Protein AF-0000000068961101 (afdb_homodimer)

InterPro domains:
  IPR002044 Carbohydrate binding module family 20 [PF00686] (546-644)
  IPR002044 Carbohydrate binding module family 20 [PS51166] (540-673)
  IPR002044 Carbohydrate binding module family 20 [SM01065] (545-652)
  IPR002110 Ankyrin repeat [PF12796] (194-285)
  IPR002110 Ankyrin repeat [PF12796] (292-381)
  IPR002110 Ankyrin repeat [PF12796] (391-481)
  IPR002110 Ankyrin repeat [PS50088] (254-286)
  IPR002110 Ankyrin repeat [PS50088] (320-352)
  IPR002110 Ankyrin repeat [PS50088] (353-385)
  IPR002110 Ankyrin repeat [PS50088] (386-407)
  IPR002110 Ankyrin repeat [PS50088] (429-461)
  IPR002110 Ankyrin repeat [SM00248] (188-217)
  IPR002110 Ankyrin repeat [SM00248] (221-250)
  IPR002110 Ankyrin repeat [SM00248] (254-283)
  IPR002110 Ankyrin repeat [SM00248] (287-316)
  IPR002110 Ankyrin repeat [SM00248] (320-349)
  IPR002110 Ankyrin repeat [SM00248] (353-382)
  IPR002110 Ankyrin repeat [SM00248] (386-416)
  IPR002110 Ankyrin repeat [SM00248] (429-458)
  IPR004331 SPX domain [PF03105] (89-116)

Foldseek 3Di:
DVVLLVVQLVVCVVPPPHLARDQVSLVVVLVVLVVVLVVLLVVLVVLLVVLVVLVVVLVVLVVCLVVDDPVLNLLSLLQSQVSLVVSLVSLVVSVLSLLVVLVVSLVVQVVSCVSGPPNNSNVVCVVVVVPRDCCVSSVVSNVVSVVVLVVSLPDPPDPDPLLVVLLVVCVVQPVSPGDSSSCPVVPPLQNSLLSCLLVLPLVSNVVSVVVDPDQQDADPQFDGSLLSNLLQQNLVSNLVSVVSPHDQLDAGPQSHGSLLNNLLSLHLSSNLSSVVSPYDQLGQGNQGDGSLLSCLLVLRQSNNVSSVVSVRFQLRQTNQQDGSLLNNLLNLSLNVNLVVVQQVRDLQFQTPQQHGSLLNNLLNQNQNSNVSSVVSPHDQCGQTQQLAGSLLNNLLVLNLSNNVVSVVSFDDDDPDPDDPGQQAFATLQLAGSLLNNLLNLNQSSNVVSVVVPHDQCRQGLQNDGSLNNNVVNPNPVSSVVGDDDDPCSVPRPDPVRSVVNNVRSVPRDYDPDDRDSDDRPRRHDDDDPPPPPDPDDDDDDLPAFDKAKEKAWEQAPPQKFKWKAWCDQQQQNLQLLSTHTWDFDDPPDPPPAQPVRPSPVVRPGTMTMDIGTHHQQDKIFIWMFIDHPSATFKTAQDQGTDIDHHDPPDDRYHYQHYHQAGPPPDRPDRGMDTAFARFKKKKKKQQDDQQDDPPDGQKWFPDPFDWFKKWKWKDFPNGIDIDIATPPHPDSGDIDMDIFDDDPNHTTKIKIKIWTAGSNRHTPFMWMDTPVVCVVQQWDKDKTFTDDPPDPDGRIIGIIIMHMFGAFDDPLQSVFSHDDDDLAAFAEAELALFAQWADAPVDNDTDGDPDHGNWLVSNQVNVVLPHQEYEFEWDAELVLFIKTDDDQFDDDVPPPPDDTHGRNDHDPVRLVVVLVVVLPPPPPDPPPDDPDPDDDDPPDDPVVVPNPRSIDMGTPLVNLVRHDQSRAYAYEYEDDDPVRCVVVVHDGDDLNSNLNSVVNSCSVRNVPHAYEYEYCDLVNQLSNVNRHPRHAYEYEAAQCVDDDSRPCRRHPVSVLVSCVVSVGQAYEYALVVCLVPVVVVLVRVVSRHQYEYEDSCLQDQVSVVSCVVSPHRYYHYRNSNSNSVVVVVVVPPD/DVVLLVVQLVVCVVPPPHLARPQVSLVVVLVVLLVVLVVLLVVLVVLLVVLVVLVVVLVVLVVCLVVDDPVLNLLSLLLSQVSLVVSLVSLVVSVLSLLVVLVVSLVVQVVSCVSGPDNNSNVVCVVVSVVRDCCVSSVVSNVVSVVVLVVSLPDPDDPDPLLVVLLVVCVVQPVSPGDSSSCVVSPPLQNSLLSCLLVLPQVSNVVSVVVDPDQQDADPQFDGSLLSNLLQQNLVSNLVSLVSPHDQLDAGVQNHGSLLNNLLSLHLSSNLSSVVSPYDQLGQGNQGDGSLLSCLLVLRQSNNVSSVVSPRAQLRQTNQQDGSLLNNLLNLSLNVNLVVVQQQRDLQFQTPFQDGSLLNNLLNQNQNSNVSSVVSPHDQCGATQQLAGSLLNNLLVLNLSNNVVSVVSFDDDDPDPDDPGQQAFATLQLAGSLLNNLLNLNQSSNVVSVVVPHDQCRQTLQNDGSLNNNVVNPNPVSSVVGDDDDPCSVPRPDPVRSVVNNVRSVPRDYDPDDRDSDDRRRHHDDDDPPPPPDPDDDDDDLPQFDKAKEKAWEQAAPQKFKWKAWCDQQQQNLQLLSTHTWDFDDPPDPPPQQPVRPSPVNGPGTMTMDIGGHGQQDKIFIWMFIDHPSATFKTAQDLGTDIDHHDPPDDRYHYQHYHQAGPPPDRDDRGMDTAFARFKKKKKKQQDDQQDDVPDGQKWFPDPFDWFKKWKWKDFPNGIDIDIATPPHPDSGDIDMDIFDDDPNHTTKIKIKIWTAGSSRHTPFMWMDTPVVCVVQQWDKDKTFTDDPPDPDGRIIGIIIMHMFGAFDDPLQSVFSHDDDDLFAFAEAELALFAQWADAPVDRDTDGDPDHGNWLVSNQVNVVLPHQEYEFEWDAELVLFIKTDDDQFDDDVPDPPDDTHGRNDHDPVRLVVVLVVVLPPPPPDPPPDDDDVDDDPPPDDPVPVVNPRSIPMGTPLVNLVRHDQSRAYAYEYEDDDPVRCVVVVHDHDDLNSNLNSVVNSCSVRNVPHAYEYEYCDLVNQLSNVNRHPRHAYEYEAAQCVDDDSRPCRRHPVSVLVSCVVSVGQAYEYALVVCLVPVVVVVVRVVSRHQYEYEDSCLLDQVSVVSCVVSPHRYYHYRNSNSNSVVVVVVVPPD

Solvent-accessible surface area (backbone atoms only — not comparable to full-atom values): 119662 Å² total; per-residue (Å²): 108,68,64,54,46,50,53,52,37,51,50,34,67,66,43,85,85,49,88,37,49,50,72,66,55,39,50,50,49,52,49,49,50,50,46,52,49,46,49,52,43,45,55,49,52,49,53,48,49,54,48,49,50,49,47,50,44,52,54,54,51,58,71,50,44,88,78,44,56,70,70,29,30,54,16,44,49,48,29,49,40,45,54,38,47,52,49,46,50,52,47,50,49,48,51,46,52,51,51,52,48,54,50,46,52,53,48,52,24,45,50,37,37,68,65,33,32,83,54,55,43,45,64,52,41,65,71,55,55,68,62,58,72,64,54,59,55,55,50,48,51,46,48,48,40,52,50,55,47,49,67,64,30,70,51,83,62,80,84,46,70,58,48,52,51,48,39,48,49,49,35,63,59,37,72,51,76,60,59,56,30,38,48,58,58,65,35,49,68,65,56,50,45,50,50,25,47,76,65,69,34,59,67,44,42,64,65,44,53,82,73,49,90,59,69,70,51,58,48,70,66,31,38,30,56,57,30,52,21,16,42,72,41,38,38,67,52,38,50,50,42,50,71,76,60,40,69,60,66,60,51,26,54,63,44,33,26,29,54,37,31,5,31,69,38,66,17,40,62,32,40,51,54,39,53,74,72,64,42,71,60,70,49,52,24,40,49,30,44,28,29,55,36,41,14,15,55,67,40,35,50,63,43,37,48,57,38,52,76,69,64,39,70,58,55,51,48,29,77,65,32,39,27,28,55,30,38,3,20,47,61,46,12,49,69,26,34,52,50,36,51,27,53,12,42,73,68,74,50,41,21,71,60,33,40,29,21,60,34,34,6,32,55,62,59,22,54,70,34,41,51,53,39,50,73,72,62,48,70,66,88,41,30,12,59,59,17,45,28,30,60,33,32,12,21,46,70,43,38,53,71,49,39,51,53,54,58,70,67,51,81,83,81,76,59,94,89,62,79,77,57,66,65,66,43,27,11,57,65,16,46,25,27,52,32,35,4,24,48,65,57,23,59,70,39,38,53,56,41,52,72,76,63,36,64,72,76,48,40,14,46,83,44,46,27,26,43,52,34,8,33,42,50,18,28,56,77,59,30,65,76,42,79,79,75,53,78,68,67,75,35,75,70,51,68,66,53,29,49,50,19,36,53,50,12,71,63,28,60,50,46,78,80,71,67,63,79,54,77,84,49,75,33,69,82,69,86,82,86,71,92,74,84,76,84,80,83,83,83,82,81,86,73,81,44,43,70,33,28,43,32,37,30,39,67,44,52,90,79,41,45,46,24,42,24,12,66,40,75,94,29,14,46,49,32,76,86,49,31,41,74,35,44,78,46,83,74,72,76,85,63,89,62,52,73,72,67,61,65,55,66,86,20,58,74,36,34,32,35,40,75,45,70,41,39,53,91,41,76,41,39,36,42,49,31,36,27,40,91,87,35,58,49,35,31,40,42,43,84,65,73,46,73,49,70,46,60,98,87,64,80,50,65,46,75,49,51,40,67,32,42,66,75,90,49,86,73,76,70,74,23,64,39,72,42,42,30,74,72,32,30,38,38,37,38,26,60,23,63,84,67,51,72,89,79,64,66,30,65,44,57,74,61,88,66,60,66,37,34,36,36,43,25,45,33,42,90,93,40,60,51,61,46,84,43,61,40,80,58,90,58,66,82,50,67,49,77,45,82,43,61,51,55,97,87,36,74,64,74,33,34,42,32,38,38,33,17,21,41,46,57,41,73,58,25,39,27,54,46,37,39,74,49,50,63,69,68,28,54,52,73,52,51,37,34,15,29,29,80,50,42,91,55,67,46,28,36,41,31,29,28,41,39,54,46,67,43,50,85,58,84,66,56,60,71,30,72,48,60,74,87,78,85,68,64,42,49,28,15,31,25,10,43,5,51,33,71,40,64,42,86,90,49,93,54,73,50,67,50,92,48,56,43,40,17,59,64,14,36,47,48,21,43,71,52,63,27,48,23,33,26,38,35,38,36,47,26,54,76,55,45,47,28,34,49,81,66,70,44,47,72,58,81,91,42,82,58,57,65,65,42,48,43,42,52,32,39,63,72,41,48,54,38,42,42,55,59,71,62,57,83,72,71,82,69,76,85,70,77,77,82,65,65,63,78,87,83,72,71,77,76,73,67,65,70,67,75,67,64,80,29,75,62,29,39,51,70,48,48,57,70,71,39,66,62,86,43,22,38,34,46,28,51,61,72,80,51,73,68,54,28,62,73,55,23,44,44,73,74,53,69,67,55,49,48,47,38,46,48,51,52,44,61,72,53,43,81,88,39,52,53,36,37,32,20,65,43,67,66,57,40,47,50,51,45,34,32,37,79,50,50,53,33,25,43,34,27,36,33,34,75,46,91,47,75,52,60,50,23,23,10,51,54,38,35,50,54,48,30,61,73,63,67,40,50,22,38,34,30,40,38,64,48,37,72,76,38,47,61,53,44,47,55,47,47,71,70,66,38,44,38,29,30,37,50,63,62,53,63,38,67,70,50,45,51,53,36,52,72,52,58,49,24,27,46,32,23,44,49,44,62,60,49,45,50,49,50,52,49,58,68,65,57,128,108,68,64,56,47,50,53,50,36,53,50,34,67,66,42,84,84,49,88,37,49,50,71,66,57,39,51,50,50,51,50,49,49,50,46,53,48,48,50,52,43,46,54,51,52,49,55,48,48,52,46,48,50,48,48,50,49,52,54,55,51,58,70,51,43,88,77,44,56,68,71,33,31,52,16,42,50,50,28,50,42,44,52,38,46,52,48,45,49,51,47,49,49,48,50,46,52,51,51,51,48,53,50,45,52,52,47,52,24,45,50,39,37,69,64,34,33,83,52,56,42,44,64,53,40,64,69,55,55,67,61,56,71,64,54,59,53,56,50,47,50,45,48,46,42,52,52,55,47,48,65,65,28,70,49,84,62,79,85,46,71,60,48,52,52,50,40,50,48,47,34,64,58,37,74,50,76,61,59,55,33,38,47,58,55,67,35,48,68,66,56,52,45,49,50,26,47,75,66,70,33,59,68,44,42,63,67,43,53,82,72,49,89,59,69,71,50,57,48,72,66,31,39,30,56,58,30,52,22,15,42,71,41,39,40,68,53,38,50,51,42,49,71,77,61,40,70,62,66,60,50,26,56,63,42,33,26,28,56,38,32,5,32,68,39,68,17,41,61,31,40,52,54,40,55,75,72,64,43,70,62,71,49,52,24,38,49,29,43,29,30,55,36,41,14,14,56,67,40,35,51,62,42,38,47,56,39,51,76,70,64,39,70,60,51,50,49,29,75,64,31,39,28,29,55,31,38,3,20,46,60,47,12,47,69,26,34,52,51,37,48,29,56,7,41,69,66,73,50,41,20,67,59,32,39,28,23,58,34,34,5,33,54,62,60,22,55,69,36,41,52,53,39,51,73,73,62,47,69,65,88,42,30,12,60,59,16,45,29,30,60,33,32,12,22,46,68,44,38,54,70,50,39,52,52,54,58,69,66,50,80,82,82,76,58,92,90,60,78,77,57,67,67,68,43,28,10,58,66,16,45,23,27,52,33,35,4,24,48,65,57,24,57,70,38,37,54,54,40,52,71,76,62,38,64,72,76,46,40,15,44,84,44,45,27,26,44,52,34,7,34,42,51,19,28,56,75,56,31,67,76,44,80,78,74,54,77,67,68,73,36,74,69,51,68,65,52,30,49,49,20,37,54,50,12,70,64,27,61,50,45,79,80,72,70,63,80,55,78,87,42,75,31,70,84,70,87,83,86,72,90,74,86,77,85,80,82,84,84,82,80,85,73,80,44,43,70,34,29,41,32,37,31,39,65,44,52,90,78,41,45,45,24,42,24,13,64,42,76,94,29,16,45,47,31,78,86,50,31,42,74,35,43,78,45,84,74,74,75,84,63,88,62,51,72,70,68,62,64,56,67,85,19,59,75,36,32,31,34,41,75,45,69,42,40,53,93,40,78,42,38,37,43,48,30,35,29,39,90,86,35,58,49,35,31,40,40,43,84,65,72,44,76,49,69,47,62,96,85,65,80,49,64,47,73,51,52,39,67,32,42,67,75,89,50,85,72,76,69,74,23,63,40,72,42,42,30,74,73,32,30,37,38,36,38,27,61,22,61,83,69,51,72,90,80,64,64,30,66,44,55,76,61,89,67,60,66,37,34,36,36,43,26,45,35,42,90,93,40,60,52,61,45,84,41,62,39,79,57,89,58,65,82,51,67,47,76,45,81,42,63,49,56,94,86,35,71,64,74,34,35,40,32,38,39,33,16,22,44,47,56,40,73,59,24,38,28,54,45,36,39,73,48,50,63,69,69,28,56,52,73,52,51,37,38,15,28,29,80,49,42,90,52,66,47,28,36,40,31,30,28,41,40,54,44,65,43,49,83,58,84,64,55,61,72,30,73,45,60,72,85,77,86,68,66,42,48,29,16,30,25,8,44,6,51,35,69,39,65,40,88,90,48,92,57,73,47,68,51,88,48,57,42,46,20,59,64,14,37,48,49,20,43,73,52,62,28,48,24,33,25,38,35,38,37,45,26,54,76,56,46,47,29,37,48,82,67,70,42,48,72,59,82,91,43,82,58,56,66,65,43,51,42,41,53,33,38,65,71,42,49,52,39,42,41,54,60,69,63,59,80,73,74,83,74,78,85,72,83,83,80,64,90,67,85,68,80,83,74,78,77,72,72,59,66,70,75,61,67,79,33,93,52,31,38,52,70,49,48,56,71,70,38,66,64,86,42,22,38,33,46,27,51,60,71,81,53,71,68,53,29,63,72,57,24,43,46,73,74,53,68,68,56,49,49,48,38,46,49,50,51,44,63,73,54,44,81,88,40,52,53,34,37,33,21,66,44,68,65,57,40,47,49,51,45,35,32,38,79,49,50,54,35,25,42,35,26,35,32,36,76,45,93,48,76,52,61,50,24,24,11,50,54,39,35,51,55,49,30,60,74,64,66,41,50,20,39,32,31,41,39,64,49,36,72,76,39,48,63,53,43,46,54,47,48,71,72,67,38,44,39,29,30,37,48,60,62,53,62,37,68,72,51,45,51,53,39,52,72,52,60,48,24,27,46,32,23,43,49,44,62,60,48,44,51,50,50,51,49,58,70,65,57,128

Organism: Plasmodiophora brassicae (NCBI:txid37360)

Nearest PDB structures (foldseek):
  8csl-assembly1_A  TM=7.327E-01  e=2.275E-16  Homo sapiens
  5y4f-assembly2_B  TM=5.476E-01  e=5.677E-17  Homo sapiens
  4rlv-assembly1_A  TM=5.934E-01  e=1.747E-15  Mus musculus
  7qnl-assembly1_AAA  TM=6.588E-01  e=3.296E-11  synthetic construct
  7tcd-assembly1_A  TM=5.121E-01  e=2.339E-12  synthetic construct

Sequence (2268 aa):
MKSMIKTIREQIDAASSSSSATPKQVKMFIDRLKSEIKKVDWFYVHKLQQMETRRTVITNRFGELPGLPASALAAAEISLDQALRICEQELLDLKQFAEINQVGFVKIAKKFDKQCPGGNVSSVLSSIVTTVSDLSVVDNLLQWCNESRDQLDHSEMPQSPVMQGLLQSIAAQSDVQGPLRSIGSTVDIATMMFHAIQKNNIEAVKELVPHIKDLNVVNPDGETFLSVACQYGFDVITKELLTVGASVSLPSRLDRTPLHVACIGKSANCVTELINAGANLNAKDVELHCPLHYGAILNDVDTCKELLDANAKTGCRDMNGNTALALAAMHGSLDVLELLIAGKARIDSFNWFGQIPLHLACRFGHLDCVRALLHAGSRIATYDVTGRSPLHEAARKGYDEILKMIIAAIPNQWEEGQAEPVYLSADVEGLTPLHSAAYYGRETSVKMLLEIGANSHARDRFGWTPRDYSLYCGHLELASLFPEPNDEDLTPTSRKEVSKARKYAESAPVHTEVPVEDEHIVVGEPHRHSSTARLSGSDISPTAACKVTFRVRARVQPQRYVCICGNQSFAGSWDPFRSIRMDQVDPTLLVDVPADVTDSTENELSTWTVTLYVPYSSRLEYKYLIMAQDVLEVWEVLPVNRVFEASMHAVNIIDDGFFGYQHGVDAGEMWTSQGWLVSDHQLHIRLGHVTGEKSKPCVRIFGLETPDLINVGYVAMGRKTTRHVPLPMQDVMENITFQIRPQKGELPEFCVVFDVFCGKGFRLGSGAVMSSALLMEGEGRTTIPLFGSASTNPVGECSFEFLVIRPFIHDNMKSVLGRCFSKSTKLIGHRGAGATKYYSKQVQAPRRLKTQENTILSFVTAATLGAEYIEFDVQLTRDLVPIIYHDWSFHLPNAKGIPPIPVSAITLEQFLTLRQRAHGRPLKTRDDVDLHKHHQRLSASSQSIALEIKDKYPLLSDCFKDVPEHVGFNVELKYPPDITQAEIGIKYASRNDYVDAVLKTVFDHAGSRRIIFSSFDPDICTITCLKQPSYPVFFLTEAGASPCWDPRGQSIREAIRFAKRQNLVGIVSYADPLLKAPKIITTIKATGLVLATWSSANNDVRNLEVSRKFGVDAIVVDRIAYVSEQLRKAAATPMKSMIKTIREQIDAASSSSSATPKQVKMFIDRLKSEIKKVDWFYVHKLQQMETRRTVITNRFGELPGLPASALAAAEISLDQALRICEQELLDLKQFAEINQVGFVKIAKKFDKQCPGGNVSSVLSSIVTTVSDLSVVDNLLQWCNESRDQLDHSEMPQSPVMQGLLQSIAAQSDVQGPLRSIGSTVDIATMMFHAIQKNNIEAVKELVPHIKDLNVVNPDGETFLSVACQYGFDVITKELLTVGASVSLPSRLDRTPLHVACIGKSANCVTELINAGANLNAKDVELHCPLHYGAILNDVDTCKELLDANAKTGCRDMNGNTALALAAMHGSLDVLELLIAGKARIDSFNWFGQIPLHLACRFGHLDCVRALLHAGSRIATYDVTGRSPLHEAARKGYDEILKMIIAAIPNQWEEGQAEPVYLSADVEGLTPLHSAAYYGRETSVKMLLEIGANSHARDRFGWTPRDYSLYCGHLELASLFPEPNDEDLTPTSRKEVSKARKYAESAPVHTEVPVEDEHIVVGEPHRHSSTARLSGSDISPTAACKVTFRVRARVQPQRYVCICGNQSFAGSWDPFRSIRMDQVDPTLLVDVPADVTDSTENELSTWTVTLYVPYSSRLEYKYLIMAQDVLEVWEVLPVNRVFEASMHAVNIIDDGFFGYQHGVDAGEMWTSQGWLVSDHQLHIRLGHVTGEKSKPCVRIFGLETPDLINVGYVAMGRKTTRHVPLPMQDVMENITFQIRPQKGELPEFCVVFDVFCGKGFRLGSGAVMSSALLMEGEGRTTIPLFGSASTNPVGECSFEFLVIRPFIHDNMKSVLGRCFSKSTKLIGHRGAGATKYYSKQVQAPRRLKTQENTILSFVTAATLGAEYIEFDVQLTRDLVPIIYHDWSFHLPNAKGIPPIPVSAITLEQFLTLRQRAHGRPLKTRDDVDLHKHHQRLSASSQSIALEIKDKYPLLSDCFKDVPEHVGFNVELKYPPDITQAEIGIKYASRNDYVDAVLKTVFDHAGSRRIIFSSFDPDICTITCLKQPSYPVFFLTEAGASPCWDPRGQSIREAIRFAKRQNLVGIVSYADPLLKAPKIITTIKATGLVLATWSSANNDVRNLEVSRKFGVDAIVVDRIAYVSEQLRKAAATP

Radius of gyration: 42.98 Å; Cα contacts (8 Å, |Δi|>4): 4333; chains: 2; bounding box: 114×128×117 Å

Secondary structure (DSSP, 8-state):
-HHHHHHHHHHHHHSSS-SS--HHHHHHHHHHHHHHHHHHHHHHHHHHHHHHHHHHHHHHHHHHGGGS-HHHHHHHHHHHHHHHHHHHHHHHHHHHHHHHHHHHHHHHHHHHHHHSTT--HHHHHHHHGGGS--HHHHHHHHHHHHHHHHHH--------HHHHHHHHHHHHHS---S-HHHHHHHS-HHHHHHHHHHTT-HHHHHHHGGG-S-TT-B-TTS-BHHHHHHHTT-HHHHHHHHHTT--SS---GGG--HHHHHHHTT-HHHHHHHHHTT--TT---TT---HHHHHHHHT-HHHHHHHHHTT--TT---TTS--HHHHHHHHT-HHHHHHHHHTT--TT---TTS--HHHHHHHHT-HHHHHHHHHTT--SS---TTS--HHHHHHHHT-HHHHHHHHHHS-S---TT----GGG---TTS--HHHHHHHTT-HHHHHHHHHTT--TT---TTS--HHHHHHHTT-HHHHTTSPPPPGGGGS---HHHHHHHHHHHHTS-----------------------------------S-EEEEEEEEEE--TTEEEEEEESSGGGTTT-GGGPEEPEEE---------HHHHT--SS-EEEEEEEEEE-TT-EEEEEEEEEETTEEEEEE--SS-EEEE--TT--SEEEEEETT--TTS-TT---EEE---SS-EEEEEEES-SSS-TT--SEEESSS----EEEEEEEETTEEEEEEEESS-S-TTPPEEEEE--BTTBPPPEEEEEEEEETTTEEEEEEEEEHHHHHHHSEEEEEEEEE-SS-SSEEEEEEEEEEEEPPP--GGGGGGGG-----S-EEEEETTT--SEE--SSSSS-EEPSSPTTSHHHHHHHHHTT-SEEEEEEEE-TTS-EEE-SSSEE--TTSTTPPPEEGGG--HHHHHHHHHHHHS-----S----SS---S---S-THHHHH----SS-BHHHHHHHS-TTSEEEEEE----HHHHHHHTB-PPPHHHHHHHHHHHHHHH-TT--EEEEES-HHHHHHHHHH-SSS-EEEEE-TTSS--SSGGGS-HHHHHHHHHHTT-SEEEEESHHHHH-THHHHHHHHTT-EEEEESGGGGSHHHHHHHHHHT--EEEES-HHHHHHHHHHHHH--/-HHHHHHHHHHHHHSSS-SS--HHHHHHHHHHHHHHHHHHHHHHHHHHHHHHHHHHHHHHHHHHGGGS-HHHHHHHHHHHHHHHHHHHHHHHHHHHHHHHHHHHHHHHHHHHHHHSTT--HHHHHHHHGGGS--HHHHHHHHHHHHHHHHHH--------HHHHHHHHHHHHHS---S-HHHHHHHS-HHHHHHHHHHTT-HHHHHHHGGG-S-TT-B-TTS-BHHHHHHHTT-HHHHHHHHHTT--SS---GGG--HHHHHHHTT-HHHHHHHHHTT--TT---TT---HHHHHHHTT-HHHHHHHHHTT--TT---TTS--HHHHHHHHT-HHHHHHHHHTT--TT---TTS--HHHHHHHHT-HHHHHHHHHTT--SS---TTS--HHHHHHHHT-HHHHHHHHHHS-S---TT----GGG---TTS--HHHHHHHTT-HHHHHHHHHTT--TT---TTS--HHHHHHHTT-HHHHTTSPPPPGGGGS---HHHHHHHHHHHHT------------------------------------SEEEEEEEEEEE--TTEEEEEEESSGGGTTT-GGGPEEPEEE---------HHHHT--SS-EEEEEEEEEEETT-EEEEEEEEEETTEEEEEE--SS-EEEE--TT--SEEEEEETT--TTS-TT---EEE---SS-EEEEEEES-SSS-TT--SEEESSS----EEEEEEEETTEEEEEEEESS-S-TTPPEEEEE--BTTBPPPEEEEEEEEETTTEEEEEEEEEHHHHHHHSEEEEEEEEE-SS-SSEEEEEEEEEEEEPP---TTGGG-TT-----S-EEEEETTT--SEE--SSSSS-EEPSS-TTSHHHHHHHHHTT-SEEEEEEEE-TTS-EEE-SSSEE--TT-TTPPPEEGGG--HHHHHHHHHHHHS-----S------S--S---S-SHHHHHH---SS-BHHHHHHHS-TTSEEEEEE----HHHHHHHTB-PPPHHHHHHHHHHHHHHH-TT--EEEEES-HHHHHHHHHH-SSS-EEEEE-TTSS--SSGGGS-HHHHHHHHHHTT-SEEEEESHHHHH-THHHHHHHHTT-EEEEESGGGGSHHHHHHHHHHT--EEEES-HHHHHHHHHHHHH--

pLDDT: mean 75.18, std 19.22, range [17.88, 98.25]

Structure (mmCIF, N/CA/C/O backbone):
data_AF-0000000068961101-model_v1
#
loop_
_entity.id
_entity.type
_entity.pdbx_description
1 polymer 'GP-PDE domain-containing protein'
#
loop_
_atom_site.group_PDB
_atom_site.id
_atom_site.type_symbol
_atom_site.label_atom_id
_atom_site.label_alt_id
_atom_site.label_comp_id
_atom_site.label_asym_id
_atom_site.label_entity_id
_atom_site.label_seq_id
_atom_site.pdbx_PDB_ins_code
_atom_site.Cartn_x
_atom_site.Cartn_y
_atom_site.Cartn_z
_atom_site.occupancy
_atom_site.B_iso_or_equiv
_atom_site.auth_seq_id
_atom_site.auth_comp_id
_atom_site.auth_asym_id
_atom_site.auth_atom_id
_atom_site.pdbx_PDB_model_num
ATOM 1 N N . MET A 1 1 ? -11.664 38.656 31.781 1 76.25 1 MET A N 1
ATOM 2 C CA . MET A 1 1 ? -12.484 39.812 32.125 1 76.25 1 MET A CA 1
ATOM 3 C C . MET A 1 1 ? -13.625 39.406 33.062 1 76.25 1 MET A C 1
ATOM 5 O O . MET A 1 1 ? -13.922 40.094 34.031 1 76.25 1 MET A O 1
ATOM 9 N N . LYS A 1 2 ? -14.094 38.25 32.875 1 71.56 2 LYS A N 1
ATOM 10 C CA . LYS A 1 2 ? -15.156 37.75 33.75 1 71.56 2 LYS A CA 1
ATOM 11 C C . LYS A 1 2 ? -14.633 37.5 35.156 1 71.56 2 LYS A C 1
ATOM 13 O O . LYS A 1 2 ? -15.297 37.844 36.125 1 71.56 2 LYS A O 1
ATOM 18 N N . SER A 1 3 ? -13.5 36.969 35.125 1 69.88 3 SER A N 1
ATOM 19 C CA . SER A 1 3 ? -12.867 36.719 36.438 1 69.88 3 SER A CA 1
ATOM 20 C C . SER A 1 3 ? -12.625 38.031 37.188 1 69.88 3 SER A C 1
ATOM 22 O O . SER A 1 3 ? -12.812 38.094 38.406 1 69.88 3 SER A O 1
ATOM 24 N N . MET A 1 4 ? -12.305 38.969 36.469 1 74.69 4 MET A N 1
ATOM 25 C CA . MET A 1 4 ? -12.07 40.281 37.062 1 74.69 4 MET A CA 1
ATOM 26 C C . MET A 1 4 ? -13.367 40.875 37.625 1 74.69 4 MET A C 1
ATOM 28 O O . MET A 1 4 ? -13.375 41.438 38.719 1 74.69 4 MET A O 1
ATOM 32 N N . ILE A 1 5 ? -14.352 40.656 37 1 79.56 5 ILE A N 1
ATOM 33 C CA . ILE A 1 5 ? -15.656 41.156 37.438 1 79.56 5 ILE A CA 1
ATOM 34 C C . ILE A 1 5 ? -16.047 40.406 38.75 1 79.56 5 ILE A C 1
ATOM 36 O O . ILE A 1 5 ? -16.484 41.062 39.688 1 79.56 5 ILE A O 1
ATOM 40 N N . LYS A 1 6 ? -15.75 39.156 38.719 1 75 6 LYS A N 1
ATOM 41 C CA . LYS A 1 6 ? -16.062 38.375 39.906 1 75 6 LYS A CA 1
ATOM 42 C C . LYS A 1 6 ? -15.242 38.812 41.094 1 75 6 LYS A C 1
ATOM 44 O O . LYS A 1 6 ? -15.766 38.938 42.219 1 75 6 LYS A O 1
ATOM 49 N N . THR A 1 7 ? -14.062 39.062 40.844 1 72.94 7 THR A N 1
ATOM 50 C CA . THR A 1 7 ? -13.172 39.5 41.906 1 72.94 7 THR A CA 1
ATOM 51 C C . THR A 1 7 ? -13.617 40.844 42.438 1 72.94 7 THR A C 1
ATOM 53 O O . THR A 1 7 ? -13.664 41.062 43.656 1 72.94 7 THR A O 1
ATOM 56 N N . ILE A 1 8 ? -14.023 41.75 41.625 1 77.88 8 ILE A N 1
ATOM 57 C CA . ILE A 1 8 ? -14.461 43.062 42.062 1 77.88 8 ILE A CA 1
ATOM 58 C C . ILE A 1 8 ? -15.781 42.969 42.812 1 77.88 8 ILE A C 1
ATOM 60 O O . ILE A 1 8 ? -15.969 43.656 43.812 1 77.88 8 ILE A O 1
ATOM 64 N N . ARG A 1 9 ? -16.531 42.094 42.375 1 77.62 9 ARG A N 1
ATOM 65 C CA . ARG A 1 9 ? -17.812 41.875 43.031 1 77.62 9 ARG A CA 1
ATOM 66 C C . ARG A 1 9 ? -17.609 41.344 44.438 1 77.62 9 ARG A C 1
ATOM 68 O O . ARG A 1 9 ? -18.25 41.781 45.406 1 77.62 9 ARG A O 1
ATOM 75 N N . GLU A 1 10 ? -16.719 40.5 44.531 1 74.38 10 GLU A N 1
ATOM 76 C CA . GLU A 1 10 ? -16.406 39.938 45.844 1 74.38 10 GLU A CA 1
ATOM 77 C C . GLU A 1 10 ? -15.82 41 46.781 1 74.38 10 GLU A C 1
ATOM 79 O O . GLU A 1 10 ? -16.125 41.031 47.969 1 74.38 10 GLU A O 1
ATOM 84 N N . GLN A 1 11 ? -15.117 41.844 46.281 1 73.94 11 GLN A N 1
ATOM 85 C CA . GLN A 1 11 ? -14.531 42.938 47.062 1 73.94 11 GLN A CA 1
ATOM 86 C C . GLN A 1 11 ? -15.594 43.938 47.469 1 73.94 11 GLN A C 1
ATOM 88 O O . GLN A 1 11 ? -15.555 44.469 48.594 1 73.94 11 GLN A O 1
ATOM 93 N N . ILE A 1 12 ? -16.5 44.188 46.594 1 75.31 12 ILE A N 1
ATOM 94 C CA . ILE A 1 12 ? -17.625 45.062 46.906 1 75.31 12 ILE A CA 1
ATOM 95 C C . ILE A 1 12 ? -18.469 44.438 48.031 1 75.31 12 ILE A C 1
ATOM 97 O O . ILE A 1 12 ? -18.844 45.125 49 1 75.31 12 ILE A O 1
ATOM 101 N N . ASP A 1 13 ? -18.641 43.188 47.875 1 71.56 13 ASP A N 1
ATOM 102 C CA . ASP A 1 13 ? -19.453 42.5 48.875 1 71.56 13 ASP A CA 1
ATOM 103 C C . ASP A 1 13 ? -18.75 42.469 50.219 1 71.56 13 ASP A C 1
ATOM 105 O O . ASP A 1 13 ? -19.391 42.562 51.281 1 71.56 13 ASP A O 1
ATOM 109 N N . ALA A 1 14 ? -17.562 42.406 50.25 1 66.69 14 ALA A N 1
ATOM 110 C CA . ALA A 1 14 ? -16.781 42.344 51.469 1 66.69 14 ALA A CA 1
ATOM 111 C C . ALA A 1 14 ? -16.625 43.75 52.094 1 66.69 14 ALA A C 1
ATOM 113 O O . ALA A 1 14 ? -16.469 43.875 53.312 1 66.69 14 ALA A O 1
ATOM 114 N N . ALA A 1 15 ? -16.656 44.719 51.312 1 60.69 15 ALA A N 1
ATOM 115 C CA . ALA A 1 15 ? -16.516 46.094 51.812 1 60.69 15 ALA A CA 1
ATOM 116 C C . ALA A 1 15 ? -17.844 46.625 52.344 1 60.69 15 ALA A C 1
ATOM 118 O O . ALA A 1 15 ? -18.891 46.438 51.719 1 60.69 15 ALA A O 1
ATOM 119 N N . SER A 1 16 ? -18.078 46.5 53.594 1 57.38 16 SER A N 1
ATOM 120 C CA . SER A 1 16 ? -19.281 46.812 54.375 1 57.38 16 SER A CA 1
ATOM 121 C C . SER A 1 16 ? -20.016 48 53.812 1 57.38 16 SER A C 1
ATOM 123 O O . SER A 1 16 ? -21.219 48.156 54.031 1 57.38 16 SER A O 1
ATOM 125 N N . SER A 1 17 ? -19.406 49.188 53.5 1 52.5 17 SER A N 1
ATOM 126 C CA . SER A 1 17 ? -20.078 50.469 53.344 1 52.5 17 SER A CA 1
ATOM 127 C C . SER A 1 17 ? -20.438 50.75 51.906 1 52.5 17 SER A C 1
ATOM 129 O O . SER A 1 17 ? -21.203 51.656 51.594 1 52.5 17 SER A O 1
ATOM 131 N N . SER A 1 18 ? -19.672 50.438 50.812 1 54.47 18 SER A N 1
ATOM 132 C CA . SER A 1 18 ? -19.891 51.031 49.5 1 54.47 18 SER A CA 1
ATOM 133 C C . SER A 1 18 ? -20.453 50.031 48.531 1 54.47 18 SER A C 1
ATOM 135 O O . SER A 1 18 ? -20 48.875 48.469 1 54.47 18 SER A O 1
ATOM 137 N N . SER A 1 19 ? -21.688 50.031 48 1 64.88 19 SER A N 1
ATOM 138 C CA . SER A 1 19 ? -22.5 49.188 47.125 1 64.88 19 SER A CA 1
ATOM 139 C C . SER A 1 19 ? -22.031 49.312 45.688 1 64.88 19 SER A C 1
ATOM 141 O O . SER A 1 19 ? -22.609 48.656 44.781 1 64.88 19 SER A O 1
ATOM 143 N N . SER A 1 20 ? -21 50.125 45.531 1 71.19 20 SER A N 1
ATOM 144 C CA . SER A 1 20 ? -20.594 50.375 44.156 1 71.19 20 SER A CA 1
ATOM 145 C C . SER A 1 20 ? -19.109 50.156 43.969 1 71.19 20 SER A C 1
ATOM 147 O O . SER A 1 20 ? -18.344 50.156 44.938 1 71.19 20 SER A O 1
ATOM 149 N N . ALA A 1 21 ? -18.625 49.812 42.844 1 76.62 21 ALA A N 1
ATOM 150 C CA . ALA A 1 21 ? -17.219 49.656 42.5 1 76.62 21 ALA A CA 1
ATOM 151 C C . ALA A 1 21 ? -16.453 50.969 42.688 1 76.62 21 ALA A C 1
ATOM 153 O O . ALA A 1 21 ? -16.984 52.031 42.438 1 76.62 21 ALA A O 1
ATOM 154 N N . THR A 1 22 ? -15.375 51 43.406 1 77.81 22 THR A N 1
ATOM 155 C CA . THR A 1 22 ? -14.555 52.188 43.594 1 77.81 22 THR A CA 1
ATOM 156 C C . THR A 1 22 ? -14.055 52.719 42.25 1 77.81 22 THR A C 1
ATOM 158 O O . THR A 1 22 ? -13.984 52 41.281 1 77.81 22 THR A O 1
ATOM 161 N N . PRO A 1 23 ? -13.828 53.969 42.125 1 73.5 23 PRO A N 1
ATOM 162 C CA . PRO A 1 23 ? -13.281 54.562 40.875 1 73.5 23 PRO A CA 1
ATOM 163 C C . PRO A 1 23 ? -11.992 53.875 40.438 1 73.5 23 PRO A C 1
ATOM 165 O O . PRO A 1 23 ? -11.75 53.719 39.25 1 73.5 23 PRO A O 1
ATOM 168 N N . LYS A 1 24 ? -11.281 53.406 41.375 1 72.44 24 LYS A N 1
ATOM 169 C CA . LYS A 1 24 ? -10.039 52.719 41.031 1 72.44 24 LYS A CA 1
ATOM 170 C C . LYS A 1 24 ? -10.32 51.375 40.375 1 72.44 24 LYS A C 1
ATOM 172 O O . LYS A 1 24 ? -9.656 51 39.406 1 72.44 24 LYS A O 1
ATOM 177 N N . GLN A 1 25 ? -11.266 50.719 40.906 1 76.62 25 GLN A N 1
ATOM 178 C CA . GLN A 1 25 ? -11.641 49.406 40.375 1 76.62 25 GLN A CA 1
ATOM 179 C C . GLN A 1 25 ? -12.227 49.562 38.969 1 76.62 25 GLN A C 1
ATOM 181 O O . GLN A 1 25 ? -11.922 48.781 38.062 1 76.62 25 GLN A O 1
ATOM 186 N N . VAL A 1 26 ? -13.039 50.531 38.844 1 79.38 26 VAL A N 1
ATOM 187 C CA . VAL A 1 26 ? -13.656 50.812 37.531 1 79.38 26 VAL A CA 1
ATOM 188 C C . VAL A 1 26 ? -12.57 51.188 36.531 1 79.38 26 VAL A C 1
ATOM 190 O O . VAL A 1 26 ? -12.578 50.688 35.406 1 79.38 26 VAL A O 1
ATOM 193 N N . LYS A 1 27 ? -11.672 51.969 36.938 1 74.5 27 LYS A N 1
ATOM 194 C CA . LYS A 1 27 ? -10.57 52.375 36.062 1 74.5 27 LYS A CA 1
ATOM 195 C C . LYS A 1 27 ? -9.719 51.156 35.656 1 74.5 27 LYS A C 1
ATOM 197 O O . LYS A 1 27 ? -9.312 51.031 34.5 1 74.5 27 LYS A O 1
ATOM 202 N N . MET A 1 28 ? -9.539 50.281 36.594 1 72.56 28 MET A N 1
ATOM 203 C CA . MET A 1 28 ? -8.758 49.062 36.344 1 72.56 28 MET A CA 1
ATOM 204 C C . MET A 1 28 ? -9.453 48.188 35.312 1 72.56 28 MET A C 1
ATOM 206 O O . MET A 1 28 ? -8.805 47.625 34.406 1 72.56 28 MET A O 1
ATOM 210 N N . PHE A 1 29 ? -10.695 48.062 35.438 1 78.75 29 PHE A N 1
ATOM 211 C CA . PHE A 1 29 ? -11.453 47.25 34.5 1 78.75 29 PHE A CA 1
ATOM 212 C C . PHE A 1 29 ? -11.453 47.844 33.125 1 78.75 29 PHE A C 1
ATOM 214 O O . PHE A 1 29 ? -11.258 47.156 32.125 1 78.75 29 PHE A O 1
ATOM 221 N N . ILE A 1 30 ? -11.672 49.125 33.094 1 77.31 30 ILE A N 1
ATOM 222 C CA . ILE A 1 30 ? -11.688 49.844 31.812 1 77.31 30 ILE A CA 1
ATOM 223 C C . ILE A 1 30 ? -10.32 49.75 31.141 1 77.31 30 ILE A C 1
ATOM 225 O O . ILE A 1 30 ? -10.242 49.531 29.922 1 77.31 30 ILE A O 1
ATOM 229 N N . ASP A 1 31 ? -9.398 49.75 31.906 1 71 31 ASP A N 1
ATOM 230 C CA . ASP A 1 31 ? -8.055 49.625 31.359 1 71 31 ASP A CA 1
ATOM 231 C C . ASP A 1 31 ? -7.809 48.219 30.797 1 71 31 ASP A C 1
ATOM 233 O O . ASP A 1 31 ? -7.191 48.062 29.734 1 71 31 ASP A O 1
ATOM 237 N N . ARG A 1 32 ? -8.281 47.281 31.531 1 71.69 32 ARG A N 1
ATOM 238 C CA . ARG A 1 32 ? -8.164 45.906 31.047 1 71.69 32 ARG A CA 1
ATOM 239 C C . ARG A 1 32 ? -8.984 45.719 29.766 1 71.69 32 ARG A C 1
ATOM 241 O O . ARG A 1 32 ? -8.531 45.062 28.828 1 71.69 32 ARG A O 1
ATOM 248 N N . LEU A 1 33 ? -10.094 46.219 29.797 1 77.38 33 LEU A N 1
ATOM 249 C CA . LEU A 1 33 ? -10.953 46.156 28.625 1 77.38 33 LEU A CA 1
ATOM 250 C C . LEU A 1 33 ? -10.281 46.812 27.422 1 77.38 33 LEU A C 1
ATOM 252 O O . LEU A 1 33 ? -10.281 46.25 26.328 1 77.38 33 LEU A O 1
ATOM 256 N N . LYS A 1 34 ? -9.766 47.906 27.609 1 71.62 34 LYS A N 1
ATOM 257 C CA . LYS A 1 34 ? -9.047 48.594 26.547 1 71.62 34 LYS A CA 1
ATOM 258 C C . LYS A 1 34 ? -7.875 47.75 26.031 1 71.62 34 LYS A C 1
ATOM 260 O O . LYS A 1 34 ? -7.613 47.719 24.828 1 71.62 34 LYS A O 1
ATOM 265 N N . SER A 1 35 ? -7.336 47.094 26.969 1 68 35 SER A N 1
ATOM 266 C CA . SER A 1 35 ? -6.215 46.25 26.578 1 68 35 SER A CA 1
ATOM 267 C C . SER A 1 35 ? -6.68 45.062 25.719 1 68 35 SER A C 1
ATOM 269 O O . SER A 1 35 ? -6.031 44.75 24.719 1 68 35 SER A O 1
ATOM 271 N N . GLU A 1 36 ? -7.781 44.562 26.156 1 71.5 36 GLU A N 1
ATOM 272 C CA . GLU A 1 36 ? -8.328 43.438 25.391 1 71.5 36 GLU A CA 1
ATOM 273 C C . GLU A 1 36 ? -8.766 43.906 24 1 71.5 36 GLU A C 1
ATOM 275 O O . GLU A 1 36 ? -8.57 43.188 23.016 1 71.5 36 GLU A O 1
ATOM 280 N N . ILE A 1 37 ? -9.32 45.031 23.953 1 72.44 37 ILE A N 1
ATOM 281 C CA . ILE A 1 37 ? -9.773 45.594 22.688 1 72.44 37 ILE A CA 1
ATOM 282 C C . ILE A 1 37 ? -8.57 45.844 21.781 1 72.44 37 ILE A C 1
ATOM 284 O O . ILE A 1 37 ? -8.609 45.562 20.578 1 72.44 37 ILE A O 1
ATOM 288 N N . LYS A 1 38 ? -7.648 46.25 22.328 1 65 38 LYS A N 1
ATOM 289 C CA . LYS A 1 38 ? -6.445 46.531 21.547 1 65 38 LYS A CA 1
ATOM 290 C C . LYS A 1 38 ? -5.836 45.25 21 1 65 38 LYS A C 1
ATOM 292 O O . LYS A 1 38 ? -5.34 45.25 19.859 1 65 38 LYS A O 1
ATOM 297 N N . LYS A 1 39 ? -5.934 44.281 21.844 1 65.69 39 LYS A N 1
ATOM 298 C CA . LYS A 1 39 ? -5.453 43 21.375 1 65.69 39 LYS A CA 1
ATOM 299 C C . LYS A 1 39 ? -6.25 42.531 20.156 1 65.69 39 LYS A C 1
ATOM 301 O O . LYS A 1 39 ? -5.672 42.062 19.172 1 65.69 39 LYS A O 1
ATOM 306 N N . VAL A 1 40 ? -7.434 42.656 20.297 1 71 40 VAL A N 1
ATOM 307 C CA . VAL A 1 40 ? -8.32 42.219 19.219 1 71 40 VAL A CA 1
ATOM 308 C C . VAL A 1 40 ? -8.062 43.094 17.984 1 71 40 VAL A C 1
ATOM 310 O O . VAL A 1 40 ? -7.988 42.594 16.859 1 71 40 VAL A O 1
ATOM 313 N N . ASP A 1 41 ? -7.945 44.344 18.25 1 69 41 ASP A N 1
ATOM 314 C CA . ASP A 1 41 ? -7.711 45.281 17.156 1 69 41 ASP A CA 1
ATOM 315 C C . ASP A 1 41 ? -6.383 45 16.453 1 69 41 ASP A C 1
ATOM 317 O O . ASP A 1 41 ? -6.285 45.094 15.234 1 69 41 ASP A O 1
ATOM 321 N N . TRP A 1 42 ? -5.566 44.719 17.25 1 63.5 42 TRP A N 1
ATOM 322 C CA . TRP A 1 42 ? -4.258 44.406 16.688 1 63.5 42 TRP A CA 1
ATOM 323 C C . TRP A 1 42 ? -4.336 43.156 15.773 1 63.5 42 TRP A C 1
ATOM 325 O O . TRP A 1 42 ? -3.803 43.188 14.664 1 63.5 42 TRP A O 1
ATOM 335 N N . PHE A 1 43 ? -4.828 42.156 16.312 1 69.94 43 PHE A N 1
ATOM 336 C CA . PHE A 1 43 ? -5.016 40.938 15.492 1 69.94 43 PHE A CA 1
ATOM 337 C C . PHE A 1 43 ? -5.734 41.281 14.188 1 69.94 43 PHE A C 1
ATOM 339 O O . PHE A 1 43 ? -5.316 40.844 13.117 1 69.94 43 PHE A O 1
ATOM 346 N N . TYR A 1 44 ? -6.695 42.062 14.336 1 72.69 44 TYR A N 1
ATOM 347 C CA . TYR A 1 44 ? -7.531 42.438 13.203 1 72.69 44 TYR A CA 1
ATOM 348 C C . TYR A 1 44 ? -6.734 43.219 12.172 1 72.69 44 TYR A C 1
ATOM 350 O O . TYR A 1 44 ? -6.773 42.906 10.977 1 72.69 44 TYR A O 1
ATOM 358 N N . VAL A 1 45 ? -6.039 44.188 12.578 1 68.31 45 VAL A N 1
ATOM 359 C CA . VAL A 1 45 ? -5.27 45.031 11.688 1 68.31 45 VAL A CA 1
ATOM 360 C C . VAL A 1 45 ? -4.168 44.219 11.008 1 68.31 45 VAL A C 1
ATOM 362 O O . VAL A 1 45 ? -3.922 44.406 9.812 1 68.31 45 VAL A O 1
ATOM 365 N N . HIS A 1 46 ? -3.67 43.406 11.82 1 63.81 46 HIS A N 1
ATOM 366 C CA . HIS A 1 46 ? -2.592 42.594 11.273 1 63.81 46 HIS A CA 1
ATOM 367 C C . HIS A 1 46 ? -3.107 41.656 10.195 1 63.81 46 HIS A C 1
ATOM 369 O O . HIS A 1 46 ? -2.477 41.5 9.148 1 63.81 46 HIS A O 1
ATOM 375 N N . LYS A 1 47 ? -4.129 41 10.516 1 71.88 47 LYS A N 1
ATOM 376 C CA . LYS A 1 47 ? -4.727 40.094 9.539 1 71.88 47 LYS A CA 1
ATOM 377 C C . LYS A 1 47 ? -5.137 40.844 8.273 1 71.88 47 LYS A C 1
ATOM 379 O O . LYS A 1 47 ? -5.004 40.344 7.164 1 71.88 47 LYS A O 1
ATOM 384 N N . LEU A 1 48 ? -5.484 42.094 8.414 1 73.19 48 LEU A N 1
ATOM 385 C CA . LEU A 1 48 ? -5.875 42.906 7.27 1 73.19 48 LEU A CA 1
ATOM 386 C C . LEU A 1 48 ? -4.656 43.312 6.441 1 73.19 48 LEU A C 1
ATOM 388 O O . LEU A 1 48 ? -4.73 43.344 5.211 1 73.19 48 LEU A O 1
ATOM 392 N N . GLN A 1 49 ? -3.584 43.5 7.152 1 66.25 49 GLN A N 1
ATOM 393 C CA . GLN A 1 49 ? -2.352 43.812 6.438 1 66.25 49 GLN A CA 1
ATOM 394 C C . GLN A 1 49 ? -1.876 42.625 5.621 1 66.25 49 GLN A C 1
ATOM 396 O O . GLN A 1 49 ? -1.422 42.781 4.484 1 66.25 49 GLN A O 1
ATOM 401 N N . GLN A 1 50 ? -1.958 41.531 6.266 1 67.69 50 GLN A N 1
ATOM 402 C CA . GLN A 1 50 ? -1.62 40.312 5.531 1 67.69 50 GLN A CA 1
ATOM 403 C C . GLN A 1 50 ? -2.506 40.156 4.301 1 67.69 50 GLN A C 1
ATOM 405 O O . GLN A 1 50 ? -2.029 39.75 3.234 1 67.69 50 GLN A O 1
ATOM 410 N N . MET A 1 51 ? -3.742 40.469 4.5 1 75.5 51 MET A N 1
ATOM 411 C CA . MET A 1 51 ? -4.688 40.375 3.393 1 75.5 51 MET A CA 1
ATOM 412 C C . MET A 1 51 ? -4.363 41.375 2.295 1 75.5 51 MET A C 1
ATOM 414 O O . MET A 1 51 ? -4.52 41.094 1.109 1 75.5 51 MET A O 1
ATOM 418 N N . GLU A 1 52 ? -3.93 42.469 2.734 1 72.94 52 GLU A N 1
ATOM 419 C CA . GLU A 1 52 ? -3.551 43.5 1.755 1 72.94 52 GLU A CA 1
ATOM 420 C C . GLU A 1 52 ? -2.332 43.062 0.948 1 72.94 52 GLU A C 1
ATOM 422 O O . GLU A 1 52 ? -2.254 43.312 -0.256 1 72.94 52 GLU A O 1
ATOM 427 N N . THR A 1 53 ? -1.506 42.5 1.659 1 67.44 53 THR A N 1
ATOM 428 C CA . THR A 1 53 ? -0.355 41.938 0.964 1 67.44 53 THR A CA 1
ATOM 429 C C . THR A 1 53 ? -0.799 40.875 -0.045 1 67.44 53 THR A C 1
ATOM 431 O O . THR A 1 53 ? -0.321 40.844 -1.181 1 67.44 53 THR A O 1
ATOM 434 N N . ARG A 1 54 ? -1.608 40.031 0.382 1 72.19 54 ARG A N 1
ATOM 435 C CA . ARG A 1 54 ? -2.127 39 -0.512 1 72.19 54 ARG A CA 1
ATOM 436 C C . ARG A 1 54 ? -2.855 39.625 -1.699 1 72.19 54 ARG A C 1
ATOM 438 O O . ARG A 1 54 ? -2.742 39.125 -2.826 1 72.19 54 ARG A O 1
ATOM 445 N N . ARG A 1 55 ? -3.58 40.625 -1.388 1 78.38 55 ARG A N 1
ATOM 446 C CA . ARG A 1 55 ? -4.277 41.344 -2.457 1 78.38 55 ARG A CA 1
ATOM 447 C C . ARG A 1 55 ? -3.299 41.844 -3.508 1 78.38 55 ARG A C 1
ATOM 449 O O . ARG A 1 55 ? -3.547 41.719 -4.707 1 78.38 55 ARG A O 1
ATOM 456 N N . THR A 1 56 ? -2.281 42.375 -2.984 1 71 56 THR A N 1
ATOM 457 C CA . THR A 1 56 ? -1.271 42.875 -3.902 1 71 56 THR A CA 1
ATOM 458 C C . THR A 1 56 ? -0.689 41.75 -4.754 1 71 56 THR A C 1
ATOM 460 O O . THR A 1 56 ? -0.537 41.906 -5.969 1 71 56 THR A O 1
ATOM 463 N N . VAL A 1 57 ? -0.385 40.75 -4.117 1 69.75 57 VAL A N 1
ATOM 464 C CA . VAL A 1 57 ? 0.192 39.625 -4.816 1 69.75 57 VAL A CA 1
ATOM 465 C C . VAL A 1 57 ? -0.798 39.094 -5.855 1 69.75 57 VAL A C 1
ATOM 467 O O . VAL A 1 57 ? -0.423 38.812 -6.996 1 69.75 57 VAL A O 1
ATOM 470 N N . ILE A 1 58 ? -2.037 38.906 -5.492 1 77 58 ILE A N 1
ATOM 471 C CA . ILE A 1 58 ? -3.072 38.375 -6.371 1 77 58 ILE A CA 1
ATOM 472 C C . ILE A 1 58 ? -3.301 39.344 -7.539 1 77 58 ILE A C 1
ATOM 474 O O . ILE A 1 58 ? -3.432 38.906 -8.688 1 77 58 ILE A O 1
ATOM 478 N N . THR A 1 59 ? -3.338 40.625 -7.285 1 73.44 59 THR A N 1
ATOM 479 C CA . THR A 1 59 ? -3.543 41.625 -8.32 1 73.44 59 THR A CA 1
ATOM 480 C C . THR A 1 59 ? -2.41 41.594 -9.344 1 73.44 59 THR A C 1
ATOM 482 O O . THR A 1 59 ? -2.65 41.688 -10.547 1 73.44 59 THR A O 1
ATOM 485 N N . ASN A 1 60 ? -1.267 41.438 -8.828 1 65.88 60 ASN A N 1
ATOM 486 C CA . ASN A 1 60 ? -0.13 41.312 -9.734 1 65.88 60 ASN A CA 1
ATOM 487 C C . ASN A 1 60 ? -0.255 40.062 -10.625 1 65.88 60 ASN A C 1
ATOM 489 O O . ASN A 1 60 ? 0.08 40.125 -11.805 1 65.88 60 ASN A O 1
ATOM 493 N N . ARG A 1 61 ? -0.718 39.062 -10.031 1 70.12 61 ARG A N 1
ATOM 494 C CA . ARG A 1 61 ? -0.887 37.844 -10.789 1 70.12 61 ARG A CA 1
ATOM 495 C C . ARG A 1 61 ? -1.944 38 -11.875 1 70.12 61 ARG A C 1
ATOM 497 O O . ARG A 1 61 ? -1.812 37.438 -12.961 1 70.12 61 ARG A O 1
ATOM 504 N N . PHE A 1 62 ? -2.99 38.688 -11.586 1 72.75 62 PHE A N 1
ATOM 505 C CA . PHE A 1 62 ? -4.012 38.969 -12.586 1 72.75 62 PHE A CA 1
ATOM 506 C C . PHE A 1 62 ? -3.408 39.688 -13.781 1 72.75 62 PHE A C 1
ATOM 508 O O . PHE A 1 62 ? -3.799 39.438 -14.922 1 72.75 62 PHE A O 1
ATOM 515 N N . GLY A 1 63 ? -2.512 40.5 -13.57 1 70.56 63 GLY A N 1
ATOM 516 C CA . GLY A 1 63 ? -1.867 41.25 -14.625 1 70.56 63 GLY A CA 1
ATOM 517 C C . GLY A 1 63 ? -1.072 40.375 -15.586 1 70.56 63 GLY A C 1
ATOM 518 O O . GLY A 1 63 ? -0.855 40.781 -16.734 1 70.56 63 GLY A O 1
ATOM 519 N N . GLU A 1 64 ? -0.747 39.281 -15.141 1 66.94 64 GLU A N 1
ATOM 520 C CA . GLU A 1 64 ? 0.084 38.375 -15.953 1 66.94 64 GLU A CA 1
ATOM 521 C C . GLU A 1 64 ? -0.771 37.469 -16.812 1 66.94 64 GLU A C 1
ATOM 523 O O . GLU A 1 64 ? -0.266 36.812 -17.734 1 66.94 64 GLU A O 1
ATOM 528 N N . LEU A 1 65 ? -2.035 37.344 -16.562 1 71.06 65 LEU A N 1
ATOM 529 C CA . LEU A 1 65 ? -2.908 36.312 -17.156 1 71.06 65 LEU A CA 1
ATOM 530 C C . LEU A 1 65 ? -2.99 36.5 -18.672 1 71.06 65 LEU A C 1
ATOM 532 O O . LEU A 1 65 ? -2.863 35.531 -19.422 1 71.06 65 LEU A O 1
ATOM 536 N N . PRO A 1 66 ? -3.18 37.688 -19.281 1 65.06 66 PRO A N 1
ATOM 537 C CA . PRO A 1 66 ? -3.375 37.812 -20.734 1 65.06 66 PRO A CA 1
ATOM 538 C C . PRO A 1 66 ? -2.197 37.281 -21.531 1 65.06 66 PRO A C 1
ATOM 540 O O . PRO A 1 66 ? -2.371 36.875 -22.688 1 65.06 66 PRO A O 1
ATOM 543 N N . GLY A 1 67 ? -1.056 37.125 -20.969 1 61.91 67 GLY A N 1
ATOM 544 C CA . GLY A 1 67 ? 0.115 36.656 -21.719 1 61.91 67 GLY A CA 1
ATOM 545 C C . GLY A 1 67 ? 0.404 35.188 -21.531 1 61.91 67 GLY A C 1
ATOM 546 O O . GLY A 1 67 ? 1.332 34.656 -22.141 1 61.91 67 GLY A O 1
ATOM 547 N N . LEU A 1 68 ? -0.52 34.469 -20.875 1 63.5 68 LEU A N 1
ATOM 548 C CA . LEU A 1 68 ? -0.25 33.062 -20.562 1 63.5 68 LEU A CA 1
ATOM 549 C C . LEU A 1 68 ? -0.837 32.125 -21.625 1 63.5 68 LEU A C 1
ATOM 551 O O . LEU A 1 68 ? -1.874 32.438 -22.219 1 63.5 68 LEU A O 1
ATOM 555 N N . PRO A 1 69 ? -0.001 30.984 -21.906 1 57.97 69 PRO A N 1
ATOM 556 C CA . PRO A 1 69 ? -0.611 29.969 -22.766 1 57.97 69 PRO A CA 1
ATOM 557 C C . PRO A 1 69 ? -1.865 29.359 -22.156 1 57.97 69 PRO A C 1
ATOM 559 O O . PRO A 1 69 ? -2.123 29.531 -20.953 1 57.97 69 PRO A O 1
ATOM 562 N N . ALA A 1 70 ? -2.674 28.734 -22.891 1 52.38 70 ALA A N 1
ATOM 563 C CA . ALA A 1 70 ? -4.02 28.297 -22.531 1 52.38 70 ALA A CA 1
ATOM 564 C C . ALA A 1 70 ? -3.986 27.406 -21.297 1 52.38 70 ALA A C 1
ATOM 566 O O . ALA A 1 70 ? -4.762 27.609 -20.359 1 52.38 70 ALA A O 1
ATOM 567 N N . SER A 1 71 ? -3.113 26.469 -21.266 1 53.56 71 SER A N 1
ATOM 568 C CA . SER A 1 71 ? -3.076 25.547 -20.141 1 53.56 71 SER A CA 1
ATOM 569 C C . SER A 1 71 ? -2.607 26.25 -18.859 1 53.56 71 SER A C 1
ATOM 571 O O . SER A 1 71 ? -3.16 26.016 -17.781 1 53.56 71 SER A O 1
ATOM 573 N N . ALA A 1 72 ? -1.664 27.125 -19.094 1 56.53 72 ALA A N 1
ATOM 574 C CA . ALA A 1 72 ? -1.155 27.906 -17.969 1 56.53 72 ALA A CA 1
ATOM 575 C C . ALA A 1 72 ? -2.213 28.875 -17.453 1 56.53 72 ALA A C 1
ATOM 577 O O . ALA A 1 72 ? -2.324 29.094 -16.25 1 56.53 72 ALA A O 1
ATOM 578 N N . LEU A 1 73 ? -2.875 29.359 -18.438 1 60.12 73 LEU A N 1
ATOM 579 C CA . LEU A 1 73 ? -3.936 30.297 -18.078 1 60.12 73 LEU A CA 1
ATOM 580 C C . LEU A 1 73 ? -5.004 29.609 -17.234 1 60.12 73 LEU A C 1
ATOM 582 O O . LEU A 1 73 ? -5.418 30.141 -16.203 1 60.12 73 LEU A O 1
ATOM 586 N N . ALA A 1 74 ? -5.422 28.531 -17.703 1 55.34 74 ALA A N 1
ATOM 587 C CA . ALA A 1 74 ? -6.453 27.781 -16.984 1 55.34 74 ALA A CA 1
ATOM 588 C C . ALA A 1 74 ? -5.984 27.422 -15.57 1 55.34 74 ALA A C 1
ATOM 590 O O . ALA A 1 74 ? -6.723 27.594 -14.602 1 55.34 74 ALA A O 1
ATOM 591 N N . ALA A 1 75 ? -4.793 27.031 -15.523 1 55.41 75 ALA A N 1
ATOM 592 C CA . ALA A 1 75 ? -4.223 26.672 -14.227 1 55.41 75 ALA A CA 1
ATOM 593 C C . ALA A 1 75 ? -4.117 27.875 -13.312 1 55.41 75 ALA A C 1
ATOM 595 O O . ALA A 1 75 ? -4.426 27.797 -12.125 1 55.41 75 ALA A O 1
ATOM 596 N N . ALA A 1 76 ? -3.678 28.922 -13.898 1 60.94 76 ALA A N 1
ATOM 597 C CA . ALA A 1 76 ? -3.535 30.156 -13.141 1 60.94 76 ALA A CA 1
ATOM 598 C C . ALA A 1 76 ? -4.887 30.656 -12.633 1 60.94 76 ALA A C 1
ATOM 600 O O . ALA A 1 76 ? -4.996 31.125 -11.5 1 60.94 76 ALA A O 1
ATOM 601 N N . GLU A 1 77 ? -5.887 30.5 -13.461 1 62.62 77 GLU A N 1
ATOM 602 C CA . GLU A 1 77 ? -7.223 30.953 -13.086 1 62.62 77 GLU A CA 1
ATOM 603 C C . GLU A 1 77 ? -7.785 30.125 -11.93 1 62.62 77 GLU A C 1
ATOM 605 O O . GLU A 1 77 ? -8.391 30.672 -11.008 1 62.62 77 GLU A O 1
ATOM 610 N N . ILE A 1 78 ? -7.59 28.906 -12.008 1 58.38 78 ILE A N 1
ATOM 611 C CA . ILE A 1 78 ? -8.039 28.016 -10.938 1 58.38 78 ILE A CA 1
ATOM 612 C C . ILE A 1 78 ? -7.324 28.375 -9.641 1 58.38 78 ILE A C 1
ATOM 614 O O . ILE A 1 78 ? -7.953 28.484 -8.586 1 58.38 78 ILE A O 1
ATOM 618 N N . SER A 1 79 ? -6.094 28.594 -9.797 1 60.47 79 SER A N 1
ATOM 619 C CA . SER A 1 79 ? -5.273 28.953 -8.641 1 60.47 79 SER A CA 1
ATOM 620 C C . SER A 1 79 ? -5.727 30.281 -8.031 1 60.47 79 SER A C 1
ATOM 622 O O . SER A 1 79 ? -5.805 30.406 -6.812 1 60.47 79 SER A O 1
ATOM 624 N N . LEU A 1 80 ? -5.914 31.156 -8.891 1 67.62 80 LEU A N 1
ATOM 625 C CA . LEU A 1 80 ? -6.34 32.469 -8.43 1 67.62 80 LEU A CA 1
ATOM 626 C C . LEU A 1 80 ? -7.711 32.406 -7.773 1 67.62 80 LEU A C 1
ATOM 628 O O . LEU A 1 80 ? -7.949 33.062 -6.754 1 67.62 80 LEU A O 1
ATOM 632 N N . ASP A 1 81 ? -8.492 31.594 -8.328 1 66.31 81 ASP A N 1
ATOM 633 C CA . ASP A 1 81 ? -9.812 31.438 -7.727 1 66.31 81 ASP A CA 1
ATOM 634 C C . ASP A 1 81 ? -9.711 30.812 -6.34 1 66.31 81 ASP A C 1
ATOM 636 O O . ASP A 1 81 ? -10.383 31.25 -5.402 1 66.31 81 ASP A O 1
ATOM 640 N N . GLN A 1 82 ? -8.906 29.828 -6.312 1 61.5 82 GLN A N 1
ATOM 641 C CA . GLN A 1 82 ? -8.703 29.172 -5.02 1 61.5 82 GLN A CA 1
ATOM 642 C C . GLN A 1 82 ? -8.133 30.156 -3.998 1 61.5 82 GLN A C 1
ATOM 644 O O . GLN A 1 82 ? -8.562 30.188 -2.844 1 61.5 82 GLN A O 1
ATOM 649 N N . ALA A 1 83 ? -7.113 30.828 -4.41 1 68.19 83 ALA A N 1
ATOM 650 C CA . ALA A 1 83 ? -6.508 31.828 -3.531 1 68.19 83 ALA A CA 1
ATOM 651 C C . ALA A 1 83 ? -7.543 32.844 -3.072 1 68.19 83 ALA A C 1
ATOM 653 O O . ALA A 1 83 ? -7.562 33.25 -1.902 1 68.19 83 ALA A O 1
ATOM 654 N N . LEU A 1 84 ? -8.375 33.219 -4.02 1 73.38 84 LEU A N 1
ATOM 655 C CA . LEU A 1 84 ? -9.391 34.219 -3.699 1 73.38 84 LEU A CA 1
ATOM 656 C C . LEU A 1 84 ? -10.438 33.625 -2.756 1 73.38 84 LEU A C 1
ATOM 658 O O . LEU A 1 84 ? -10.922 34.312 -1.857 1 73.38 84 LEU A O 1
ATOM 662 N N . ARG A 1 85 ? -10.688 32.344 -2.898 1 68.31 85 ARG A N 1
ATOM 663 C CA . ARG A 1 85 ? -11.625 31.703 -1.988 1 68.31 85 ARG A CA 1
ATOM 664 C C . ARG A 1 85 ? -11.062 31.641 -0.574 1 68.31 85 ARG A C 1
ATOM 666 O O . ARG A 1 85 ? -11.781 31.859 0.402 1 68.31 85 ARG A O 1
ATOM 673 N N . ILE A 1 86 ? -9.844 31.281 -0.554 1 69.06 86 ILE A N 1
ATOM 674 C CA . ILE A 1 86 ? -9.188 31.234 0.748 1 69.06 86 ILE A CA 1
ATOM 675 C C . ILE A 1 86 ? -9.18 32.625 1.365 1 69.06 86 ILE A C 1
ATOM 677 O O . ILE A 1 86 ? -9.453 32.781 2.559 1 69.06 86 ILE A O 1
ATOM 681 N N . CYS A 1 87 ? -8.852 33.594 0.522 1 76.38 87 CYS A N 1
ATOM 682 C CA . CYS A 1 87 ? -8.891 34.969 0.997 1 76.38 87 CYS A CA 1
ATOM 683 C C . CYS A 1 87 ? -10.281 35.344 1.483 1 76.38 87 CYS A C 1
ATOM 685 O O . CYS A 1 87 ? -10.438 35.938 2.547 1 76.38 87 CYS A O 1
ATOM 687 N N . GLU A 1 88 ? -11.258 34.906 0.661 1 76.75 88 GLU A N 1
ATOM 688 C CA . GLU A 1 88 ? -12.648 35.188 1.022 1 76.75 88 GLU A CA 1
ATOM 689 C C . GLU A 1 88 ? -13.008 34.562 2.363 1 76.75 88 GLU A C 1
ATOM 691 O O . GLU A 1 88 ? -13.594 35.219 3.227 1 76.75 88 GLU A O 1
ATOM 696 N N . GLN A 1 89 ? -12.609 33.344 2.494 1 71.88 89 GLN A N 1
ATOM 697 C CA . GLN A 1 89 ? -12.922 32.656 3.742 1 71.88 89 GLN A CA 1
ATOM 698 C C . GLN A 1 89 ? -12.211 33.312 4.926 1 71.88 89 GLN A C 1
ATOM 700 O O . GLN A 1 89 ? -12.812 33.5 5.988 1 71.88 89 GLN A O 1
ATOM 705 N N . GLU A 1 90 ? -11.008 33.594 4.773 1 74.44 90 GLU A N 1
ATOM 706 C CA . GLU A 1 90 ? -10.25 34.219 5.844 1 74.44 90 GLU A CA 1
ATOM 707 C C . GLU A 1 90 ? -10.836 35.594 6.188 1 74.44 90 GLU A C 1
ATOM 709 O O . GLU A 1 90 ? -10.867 35.969 7.359 1 74.44 90 GLU A O 1
ATOM 714 N N . LEU A 1 91 ? -11.234 36.281 5.164 1 79.75 91 LEU A N 1
ATOM 715 C CA . LEU A 1 91 ? -11.836 37.594 5.387 1 79.75 91 LEU A CA 1
ATOM 716 C C . LEU A 1 91 ? -13.172 37.469 6.102 1 79.75 91 LEU A C 1
ATOM 718 O O . LEU A 1 91 ? -13.492 38.281 6.984 1 79.75 91 LEU A O 1
ATOM 722 N N . LEU A 1 92 ? -13.859 36.469 5.746 1 76.56 92 LEU A N 1
ATOM 723 C CA . LEU A 1 92 ? -15.125 36.219 6.438 1 76.56 92 LEU A CA 1
ATOM 724 C C . LEU A 1 92 ? -14.875 35.844 7.891 1 76.56 92 LEU A C 1
ATOM 726 O O . LEU A 1 92 ? -15.594 36.281 8.789 1 76.56 92 LEU A O 1
ATOM 730 N N . ASP A 1 93 ? -13.867 35.031 8.07 1 76.31 93 ASP A N 1
ATOM 731 C CA . ASP A 1 93 ? -13.477 34.688 9.438 1 76.31 93 ASP A CA 1
ATOM 732 C C . ASP A 1 93 ? -13.07 35.938 10.219 1 76.31 93 ASP A C 1
ATOM 734 O O . ASP A 1 93 ? -13.398 36.062 11.398 1 76.31 93 ASP A O 1
ATOM 738 N N . LEU A 1 94 ? -12.359 36.75 9.547 1 77.69 94 LEU A N 1
ATOM 739 C CA . LEU A 1 94 ? -11.922 37.969 10.18 1 77.69 94 LEU A CA 1
ATOM 740 C C . LEU A 1 94 ? -13.109 38.875 10.508 1 77.69 94 LEU A C 1
ATOM 742 O O . LEU A 1 94 ? -13.141 39.531 11.562 1 77.69 94 LEU A O 1
ATOM 746 N N . LYS A 1 95 ? -14.016 38.938 9.531 1 77.69 95 LYS A N 1
ATOM 747 C CA . LYS A 1 95 ? -15.242 39.719 9.773 1 77.69 95 LYS A CA 1
ATOM 748 C C . LYS A 1 95 ? -16 39.156 10.969 1 77.69 95 LYS A C 1
ATOM 750 O O . LYS A 1 95 ? -16.438 39.906 11.844 1 77.69 95 LYS A O 1
ATOM 755 N N . GLN A 1 96 ? -16.016 37.906 11.047 1 74.94 96 GLN A N 1
ATOM 756 C CA . GLN A 1 96 ? -16.672 37.25 12.172 1 74.94 96 GLN A CA 1
ATOM 757 C C . GLN A 1 96 ? -15.914 37.531 13.477 1 74.94 96 GLN A C 1
ATOM 759 O O . GLN A 1 96 ? -16.531 37.75 14.516 1 74.94 96 GLN A O 1
ATOM 764 N N . PHE A 1 97 ? -14.656 37.406 13.414 1 78.12 97 PHE A N 1
ATOM 765 C CA . PHE A 1 97 ? -13.805 37.688 14.562 1 78.12 97 PHE A CA 1
ATOM 766 C C . PHE A 1 97 ? -14.062 39.094 15.086 1 78.12 97 PHE A C 1
ATOM 768 O O . PHE A 1 97 ? -14.211 39.281 16.297 1 78.12 97 PHE A O 1
ATOM 775 N N . ALA A 1 98 ? -14.156 40.031 14.156 1 74.38 98 ALA A N 1
ATOM 776 C CA . ALA A 1 98 ? -14.391 41.406 14.539 1 74.38 98 ALA A CA 1
ATOM 777 C C . ALA A 1 98 ? -15.773 41.594 15.156 1 74.38 98 ALA A C 1
ATOM 779 O O . ALA A 1 98 ? -15.922 42.25 16.188 1 74.38 98 ALA A O 1
ATOM 780 N N . GLU A 1 99 ? -16.672 40.969 14.57 1 73.25 99 GLU A N 1
ATOM 781 C CA . GLU A 1 99 ? -18.047 41.062 15.047 1 73.25 99 GLU A CA 1
ATOM 782 C C . GLU A 1 99 ? -18.219 40.406 16.422 1 73.25 99 GLU A C 1
ATOM 784 O O . GLU A 1 99 ? -18.844 41 17.312 1 73.25 99 GLU A O 1
ATOM 789 N N . ILE A 1 100 ? -17.578 39.281 16.547 1 74.5 100 ILE A N 1
ATOM 790 C CA . ILE A 1 100 ? -17.656 38.531 17.797 1 74.5 100 ILE A CA 1
ATOM 791 C C . ILE A 1 100 ? -17 39.312 18.922 1 74.5 100 ILE A C 1
ATOM 793 O O . ILE A 1 100 ? -17.531 39.406 20.031 1 74.5 100 ILE A O 1
ATOM 797 N N . ASN A 1 101 ? -15.969 39.844 18.625 1 74.81 101 ASN A N 1
ATOM 798 C CA . ASN A 1 101 ? -15.258 40.625 19.656 1 74.81 101 ASN A CA 1
ATOM 799 C C . ASN A 1 101 ? -15.984 41.906 19.984 1 74.81 101 ASN A C 1
ATOM 801 O O . ASN A 1 101 ? -16.016 42.344 21.141 1 74.81 101 ASN A O 1
ATOM 805 N N . GLN A 1 102 ? -16.531 42.562 18.984 1 73.38 102 GLN A N 1
ATOM 806 C CA . GLN A 1 102 ? -17.297 43.781 19.25 1 73.38 102 GLN A CA 1
ATOM 807 C C . GLN A 1 102 ? -18.484 43.5 20.156 1 73.38 102 GLN A C 1
ATOM 809 O O . GLN A 1 102 ? -18.703 44.219 21.125 1 73.38 102 GLN A O 1
ATOM 814 N N . VAL A 1 103 ? -19.078 42.438 19.875 1 75.56 103 VAL A N 1
ATOM 815 C CA . VAL A 1 103 ? -20.203 42.062 20.688 1 75.56 103 VAL A CA 1
ATOM 816 C C . VAL A 1 103 ? -19.719 41.625 22.078 1 75.56 103 VAL A C 1
ATOM 818 O O . VAL A 1 103 ? -20.344 41.938 23.094 1 75.56 103 VAL A O 1
ATOM 821 N N . GLY A 1 104 ? -18.656 40.938 22.031 1 77.5 104 GLY A N 1
ATOM 822 C CA . GLY A 1 104 ? -18.078 40.469 23.297 1 77.5 104 GLY A CA 1
ATOM 823 C C . GLY A 1 104 ? -17.703 41.625 24.219 1 77.5 104 GLY A C 1
ATOM 824 O O . GLY A 1 104 ? -18 41.562 25.422 1 77.5 104 GLY A O 1
ATOM 825 N N . PHE A 1 105 ? -17.188 42.656 23.703 1 79.31 105 PHE A N 1
ATOM 826 C CA . PHE A 1 105 ? -16.781 43.781 24.5 1 79.31 105 PHE A CA 1
ATOM 827 C C . PHE A 1 105 ? -17.984 44.531 25.047 1 79.31 105 PHE A C 1
ATOM 829 O O . PHE A 1 105 ? -17.984 44.969 26.203 1 79.31 105 PHE A O 1
ATOM 836 N N . VAL A 1 106 ? -18.969 44.625 24.234 1 75.75 106 VAL A N 1
ATOM 837 C CA . VAL A 1 106 ? -20.188 45.281 24.688 1 75.75 106 VAL A CA 1
ATOM 838 C C . VAL A 1 106 ? -20.828 44.469 25.797 1 75.75 106 VAL A C 1
ATOM 840 O O . VAL A 1 106 ? -21.234 45 26.828 1 75.75 106 VAL A O 1
ATOM 843 N N . LYS A 1 107 ? -20.703 43.219 25.656 1 78.69 107 LYS A N 1
ATOM 844 C CA . LYS A 1 107 ? -21.328 42.344 26.625 1 78.69 107 LYS A CA 1
ATOM 845 C C . LYS A 1 107 ? -20.578 42.344 27.953 1 78.69 107 LYS A C 1
ATOM 847 O O . LYS A 1 107 ? -21.188 42.375 29.016 1 78.69 107 LYS A O 1
ATOM 852 N N . ILE A 1 108 ? -19.375 42.375 27.781 1 81.38 108 ILE A N 1
ATOM 853 C CA . ILE A 1 108 ? -18.594 42.344 29 1 81.38 108 ILE A CA 1
ATOM 854 C C . ILE A 1 108 ? -18.719 43.656 29.734 1 81.38 108 ILE A C 1
ATOM 856 O O . ILE A 1 108 ? -18.703 43.719 30.969 1 81.38 108 ILE A O 1
ATOM 860 N N . ALA A 1 109 ? -18.859 44.688 29.078 1 81.56 109 ALA A N 1
ATOM 861 C CA . ALA A 1 109 ? -19.062 46 29.672 1 81.56 109 ALA A CA 1
ATOM 862 C C . ALA A 1 109 ? -20.422 46.094 30.375 1 81.56 109 ALA A C 1
ATOM 864 O O . ALA A 1 109 ? -20.531 46.594 31.5 1 81.56 109 ALA A O 1
ATOM 865 N N . LYS A 1 110 ? -21.375 45.531 29.75 1 81.06 110 LYS A N 1
ATOM 866 C CA . LYS A 1 110 ? -22.719 45.531 30.344 1 81.06 110 LYS A CA 1
ATOM 867 C C . LYS A 1 110 ? -22.75 44.656 31.594 1 81.06 110 LYS A C 1
ATOM 869 O O . LYS A 1 110 ? -23.391 45 32.594 1 81.06 110 LYS A O 1
ATOM 874 N N . LYS A 1 111 ? -22.047 43.594 31.516 1 82.38 111 LYS A N 1
ATOM 875 C CA . LYS A 1 111 ? -21.969 42.688 32.656 1 82.38 111 LYS A CA 1
ATOM 876 C C . LYS A 1 111 ? -21.297 43.344 33.844 1 82.38 111 LYS A C 1
ATOM 878 O O . LYS A 1 111 ? -21.734 43.188 35 1 82.38 111 LYS A O 1
ATOM 883 N N . PHE A 1 112 ? -20.391 44.062 33.594 1 85.56 112 PHE A N 1
ATOM 884 C CA . PHE A 1 112 ? -19.719 44.812 34.656 1 85.56 112 PHE A CA 1
ATOM 885 C C . PHE A 1 112 ? -20.688 45.812 35.281 1 85.56 112 PHE A C 1
ATOM 887 O O . PHE A 1 112 ? -20.797 45.906 36.531 1 85.56 112 PHE A O 1
ATOM 894 N N . ASP A 1 113 ? -21.391 46.562 34.5 1 83.06 113 ASP A N 1
ATOM 895 C CA . ASP A 1 113 ? -22.297 47.594 35 1 83.06 113 ASP A CA 1
ATOM 896 C C . ASP A 1 113 ? -23.422 46.969 35.844 1 83.06 113 ASP A C 1
ATOM 898 O O . ASP A 1 113 ? -23.906 47.594 36.781 1 83.06 113 ASP A O 1
ATOM 902 N N . LYS A 1 114 ? -23.688 45.812 35.406 1 80.69 114 LYS A N 1
ATOM 903 C CA . LYS A 1 114 ? -24.766 45.125 36.125 1 80.69 114 LYS A CA 1
ATOM 904 C C . LYS A 1 114 ? -24.297 44.562 37.469 1 80.69 114 LYS A C 1
ATOM 906 O O . LYS A 1 114 ? -24.984 44.688 38.469 1 80.69 114 LYS A O 1
ATOM 911 N N . GLN A 1 115 ? -23.141 44.062 37.469 1 80.38 115 GLN A N 1
ATOM 912 C CA . GLN A 1 115 ? -22.672 43.375 38.625 1 80.38 115 GLN A CA 1
ATOM 913 C C . GLN A 1 115 ? -21.891 44.281 39.562 1 80.38 115 GLN A C 1
ATOM 915 O O . GLN A 1 115 ? -21.781 44.031 40.781 1 80.38 115 GLN A O 1
ATOM 920 N N . CYS A 1 116 ? -21.312 45.281 39.031 1 76.31 116 CYS A N 1
ATOM 921 C CA . CYS A 1 116 ? -20.562 46.25 39.781 1 76.31 116 CYS A CA 1
ATOM 922 C C . CYS A 1 116 ? -21.109 47.656 39.594 1 76.31 116 CYS A C 1
ATOM 924 O O . CYS A 1 116 ? -20.547 48.438 38.812 1 76.31 116 CYS A O 1
ATOM 926 N N . PRO A 1 117 ? -22.172 47.906 40.344 1 71 117 PRO A N 1
ATOM 927 C CA . PRO A 1 117 ? -22.891 49.188 40.094 1 71 117 PRO A CA 1
ATOM 928 C C . PRO A 1 117 ? -22.031 50.406 40.375 1 71 117 PRO A C 1
ATOM 930 O O . PRO A 1 117 ? -21.109 50.344 41.219 1 71 117 PRO A O 1
ATOM 933 N N . GLY A 1 118 ? -22.109 51.594 39.5 1 68.06 118 GLY A N 1
ATOM 934 C CA . GLY A 1 118 ? -21.438 52.875 39.719 1 68.06 118 GLY A CA 1
ATOM 935 C C . GLY A 1 118 ? -20.422 53.219 38.656 1 68.06 118 GLY A C 1
ATOM 936 O O . GLY A 1 118 ? -19.938 54.344 38.594 1 68.06 118 GLY A O 1
ATOM 937 N N . GLY A 1 119 ? -19.938 52.312 37.812 1 64.62 119 GLY A N 1
ATOM 938 C CA . GLY A 1 11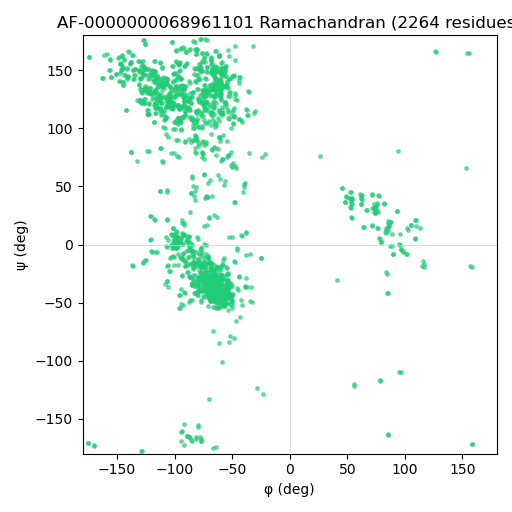9 ? -18.797 52.594 36.938 1 64.62 119 GLY A CA 1
ATOM 939 C C . GLY A 1 119 ? -19.188 53 35.531 1 64.62 119 GLY A C 1
ATOM 940 O O . GLY A 1 119 ? -18.438 53.688 34.844 1 64.62 119 GLY A O 1
ATOM 941 N N . ASN A 1 120 ? -20.344 52.781 35.031 1 73.19 120 ASN A N 1
ATOM 942 C CA . ASN A 1 120 ? -20.891 53.062 33.688 1 73.19 120 ASN A CA 1
ATOM 943 C C . ASN A 1 120 ? -19.906 52.656 32.594 1 73.19 120 ASN A C 1
ATOM 945 O O . ASN A 1 120 ? -19.609 53.469 31.719 1 73.19 120 ASN A O 1
ATOM 949 N N . VAL A 1 121 ? -19.406 51.562 32.656 1 77.94 121 VAL A N 1
ATOM 950 C CA . VAL A 1 121 ? -18.375 51.062 31.75 1 77.94 121 VAL A CA 1
ATOM 951 C C . VAL A 1 121 ? -18.922 50.938 30.344 1 77.94 121 VAL A C 1
ATOM 953 O O . VAL A 1 121 ? -18.219 51.188 29.359 1 77.94 121 VAL A O 1
ATOM 956 N N . SER A 1 122 ? -20.172 50.656 30.156 1 75.31 122 SER A N 1
ATOM 957 C CA . SER A 1 122 ? -20.812 50.531 28.859 1 75.31 122 SER A CA 1
ATOM 958 C C . SER A 1 122 ? -20.797 51.844 28.094 1 75.31 122 SER A C 1
ATOM 960 O O . SER A 1 122 ? -20.609 51.875 26.875 1 75.31 122 SER A O 1
ATOM 962 N N . SER A 1 123 ? -20.938 52.906 28.875 1 71.56 123 SER A N 1
ATOM 963 C CA . SER A 1 123 ? -20.906 54.219 28.266 1 71.56 123 SER A CA 1
ATOM 964 C C . SER A 1 123 ? -19.5 54.594 27.797 1 71.56 123 SER A C 1
ATOM 966 O O . SER A 1 123 ? -19.328 55.188 26.734 1 71.56 123 SER A O 1
ATOM 968 N N . VAL A 1 124 ? -18.531 54.156 28.516 1 68.06 124 VAL A N 1
ATOM 969 C CA . VAL A 1 124 ? -17.141 54.406 28.141 1 68.06 124 VAL A CA 1
ATOM 970 C C . VAL A 1 124 ? -16.766 53.562 26.938 1 68.06 124 VAL A C 1
ATOM 972 O O . VAL A 1 124 ? -16.094 54.031 26.031 1 68.06 124 VAL A O 1
ATOM 975 N N . LEU A 1 125 ? -17.219 52.344 26.984 1 68.94 125 LEU A N 1
ATOM 976 C CA . LEU A 1 125 ? -16.953 51.438 25.875 1 68.94 125 LEU A CA 1
ATOM 977 C C . LEU A 1 125 ? -17.531 52 24.578 1 68.94 125 LEU A C 1
ATOM 979 O O . LEU A 1 125 ? -16.906 51.906 23.516 1 68.94 125 LEU A O 1
ATOM 983 N N . SER A 1 126 ? -18.734 52.531 24.594 1 61.53 126 SER A N 1
ATOM 984 C CA . SER A 1 126 ? -19.391 53.094 23.422 1 61.53 126 SER A CA 1
ATOM 985 C C . SER A 1 126 ? -18.547 54.219 22.812 1 61.53 126 SER A C 1
ATOM 987 O O . SER A 1 126 ? -18.594 54.469 21.609 1 61.53 126 SER A O 1
ATOM 989 N N . SER A 1 127 ? -17.766 54.875 23.672 1 58.44 127 SER A N 1
ATOM 990 C CA . SER A 1 127 ? -16.875 55.938 23.188 1 58.44 127 SER A CA 1
ATOM 991 C C . SER A 1 127 ? -15.586 55.375 22.609 1 58.44 127 SER A C 1
ATOM 993 O O . SER A 1 127 ? -14.961 56 21.75 1 58.44 127 SER A O 1
ATOM 995 N N . ILE A 1 128 ? -15.211 54.281 23.203 1 54.56 128 ILE A N 1
ATOM 996 C CA . ILE A 1 128 ? -13.945 53.688 22.797 1 54.56 128 ILE A CA 1
ATOM 997 C C . ILE A 1 128 ? -14.164 52.75 21.594 1 54.56 128 ILE A C 1
ATOM 999 O O . ILE A 1 128 ? -13.344 52.719 20.688 1 54.56 128 ILE A O 1
ATOM 1003 N N . VAL A 1 129 ? -15.133 51.938 21.719 1 48.97 129 VAL A N 1
ATOM 1004 C CA . VAL A 1 129 ? -15.297 50.75 20.891 1 48.97 129 VAL A CA 1
ATOM 1005 C C . VAL A 1 129 ? -15.516 51.156 19.438 1 48.97 129 VAL A C 1
ATOM 1007 O O . VAL A 1 129 ? -15.492 50.312 18.531 1 48.97 129 VAL A O 1
ATOM 1010 N N . THR A 1 130 ? -15.898 52.406 19.25 1 45.38 130 THR A N 1
ATOM 1011 C CA . THR A 1 130 ? -16.125 52.656 17.828 1 45.38 130 THR A CA 1
ATOM 1012 C C . THR A 1 130 ? -14.875 52.312 17.016 1 45.38 130 THR A C 1
ATOM 1014 O O . THR A 1 130 ? -14.898 52.375 15.789 1 45.38 130 THR A O 1
ATOM 1017 N N . THR A 1 131 ? -13.906 52.281 17.688 1 39.75 131 THR A N 1
ATOM 1018 C CA . THR A 1 131 ? -12.695 52.188 16.891 1 39.75 131 THR A CA 1
ATOM 1019 C C . THR A 1 131 ? -12.562 50.781 16.297 1 39.75 131 THR A C 1
ATOM 1021 O O . THR A 1 131 ? -11.555 50.469 15.664 1 39.75 131 THR A O 1
ATOM 1024 N N . VAL A 1 132 ? -13.125 49.906 16.938 1 45.03 132 VAL A N 1
ATOM 1025 C CA . VAL A 1 132 ? -12.891 48.625 16.234 1 45.03 132 VAL A CA 1
ATOM 1026 C C . VAL A 1 132 ? -13.078 48.812 14.734 1 45.03 132 VAL A C 1
ATOM 1028 O O . VAL A 1 132 ? -13.945 49.594 14.305 1 45.03 132 VAL A O 1
ATOM 1031 N N . SER A 1 133 ? -12.242 48.094 13.898 1 47.72 133 SER A N 1
ATOM 1032 C CA . SER A 1 133 ? -11.695 48.219 12.555 1 47.72 133 SER A CA 1
ATOM 1033 C C . SER A 1 133 ? -12.805 48.312 11.516 1 47.72 133 SER A C 1
ATOM 1035 O O . SER A 1 133 ? -13.914 47.812 11.734 1 47.72 133 SER A O 1
ATOM 1037 N N . ASP A 1 134 ? -12.805 49.469 10.82 1 52.91 134 ASP A N 1
ATOM 1038 C CA . ASP A 1 134 ? -13.438 49.781 9.547 1 52.91 134 ASP A CA 1
ATOM 1039 C C . ASP A 1 134 ? -13.672 48.531 8.719 1 52.91 134 ASP A C 1
ATOM 1041 O O . ASP A 1 134 ? -12.758 48.031 8.062 1 52.91 134 ASP A O 1
ATOM 1045 N N . LEU A 1 135 ? -14.695 47.906 9.242 1 64 135 LEU A N 1
ATOM 1046 C CA . LEU A 1 135 ? -15.133 46.75 8.492 1 64 135 LEU A CA 1
ATOM 1047 C C . LEU A 1 135 ? -15.266 47.062 7.012 1 64 135 LEU A C 1
ATOM 1049 O O . LEU A 1 135 ? -15.406 46.156 6.184 1 64 135 LEU A O 1
ATOM 1053 N N . SER A 1 136 ? -15.25 48.375 6.938 1 73.12 136 SER A N 1
ATOM 1054 C CA . SER A 1 136 ? -15.359 48.75 5.535 1 73.12 136 SER A CA 1
ATOM 1055 C C . SER A 1 136 ? -14.195 48.219 4.711 1 73.12 136 SER A C 1
ATOM 1057 O O . SER A 1 136 ? -14.359 47.906 3.531 1 73.12 136 SER A O 1
ATOM 1059 N N . VAL A 1 137 ? -13.094 48.125 5.5 1 77.88 137 VAL A N 1
ATOM 1060 C CA . VAL A 1 137 ? -11.922 47.625 4.781 1 77.88 137 VAL A CA 1
ATOM 1061 C C . VAL A 1 137 ? -12.133 46.156 4.414 1 77.88 137 VAL A C 1
ATOM 1063 O O . VAL A 1 137 ? -11.797 45.719 3.305 1 77.88 137 VAL A O 1
ATOM 1066 N N . VAL A 1 138 ? -12.672 45.406 5.422 1 82 138 VAL A N 1
ATOM 1067 C CA . VAL A 1 138 ? -12.938 44 5.156 1 82 138 VAL A CA 1
ATOM 1068 C C . VAL A 1 138 ? -13.977 43.875 4.043 1 82 138 VAL A C 1
ATOM 1070 O O . VAL A 1 138 ? -13.828 43.031 3.143 1 82 138 VAL A O 1
ATOM 1073 N N . ASP A 1 139 ? -14.953 44.781 4.125 1 81.5 139 ASP A N 1
ATOM 1074 C CA . ASP A 1 139 ? -15.992 44.75 3.102 1 81.5 139 ASP A CA 1
ATOM 1075 C C . ASP A 1 139 ? -15.422 45.094 1.728 1 81.5 139 ASP A C 1
ATOM 1077 O O . ASP A 1 139 ? -15.797 44.5 0.723 1 81.5 139 ASP A O 1
ATOM 1081 N N . ASN A 1 140 ? -14.562 46.062 1.795 1 83.19 140 ASN A N 1
ATOM 1082 C CA . ASN A 1 140 ? -13.914 46.438 0.537 1 83.19 140 ASN A CA 1
ATOM 1083 C C . ASN A 1 140 ? -13.07 45.281 -0.012 1 83.19 140 ASN A C 1
ATOM 1085 O O . ASN A 1 140 ? -13.062 45.031 -1.219 1 83.19 140 ASN A O 1
ATOM 1089 N N . LEU A 1 141 ? -12.398 44.656 0.873 1 85.88 141 LEU A N 1
ATOM 1090 C CA . LEU A 1 141 ? -11.562 43.531 0.45 1 85.88 141 LEU A CA 1
ATOM 1091 C C . LEU A 1 141 ? -12.422 42.375 -0.016 1 85.88 141 LEU A C 1
ATOM 1093 O O . LEU A 1 141 ? -12.062 41.656 -0.969 1 85.88 141 LEU A O 1
ATOM 1097 N N . LEU A 1 142 ? -13.477 42.219 0.609 1 83.69 142 LEU A N 1
ATOM 1098 C CA . LEU A 1 142 ? -14.414 41.188 0.183 1 83.69 142 LEU A CA 1
ATOM 1099 C C . LEU A 1 142 ? -14.992 41.5 -1.19 1 83.69 142 LEU A C 1
ATOM 1101 O O . LEU A 1 142 ? -15.148 40.625 -2.029 1 83.69 142 LEU A O 1
ATOM 1105 N N . GLN A 1 143 ? -15.367 42.781 -1.343 1 83.19 143 GLN A N 1
ATOM 1106 C CA . GLN A 1 143 ? -15.844 43.219 -2.648 1 83.19 143 GLN A CA 1
ATOM 1107 C C . GLN A 1 143 ? -14.781 43 -3.723 1 83.19 143 GLN A C 1
ATOM 1109 O O . GLN A 1 143 ? -15.094 42.562 -4.828 1 83.19 143 GLN A O 1
ATOM 1114 N N . TRP A 1 144 ? -13.648 43.375 -3.352 1 86.75 144 TRP A N 1
ATOM 1115 C CA . TRP A 1 144 ? -12.531 43.125 -4.262 1 86.75 144 TRP A CA 1
ATOM 1116 C C . TRP A 1 144 ? -12.438 41.656 -4.621 1 86.75 144 TRP A C 1
ATOM 1118 O O . TRP A 1 144 ? -12.234 41.312 -5.785 1 86.75 144 TRP A O 1
ATOM 1128 N N . CYS A 1 145 ? -12.445 40.812 -3.65 1 81.19 145 CYS A N 1
ATOM 1129 C CA . CYS A 1 145 ? -12.383 39.375 -3.895 1 81.19 145 CYS A CA 1
ATOM 1130 C C . CYS A 1 145 ? -13.477 38.938 -4.867 1 81.19 145 CYS A C 1
ATOM 1132 O O . CYS A 1 145 ? -13.211 38.188 -5.812 1 81.19 145 CYS A O 1
ATOM 1134 N N . ASN A 1 146 ? -14.703 39.469 -4.656 1 75.44 146 ASN A N 1
ATOM 1135 C CA . ASN A 1 146 ? -15.836 39.125 -5.5 1 75.44 146 ASN A CA 1
ATOM 1136 C C . ASN A 1 146 ? -15.664 39.625 -6.922 1 75.44 146 ASN A C 1
ATOM 1138 O O . ASN A 1 146 ? -15.938 38.938 -7.891 1 75.44 146 ASN A O 1
ATOM 1142 N N . GLU A 1 147 ? -15.211 40.844 -7.012 1 79.19 147 GLU A N 1
ATOM 1143 C CA . GLU A 1 147 ? -14.984 41.438 -8.32 1 79.19 147 GLU A CA 1
ATOM 1144 C C . GLU A 1 147 ? -13.891 40.688 -9.086 1 79.19 147 GLU A C 1
ATOM 1146 O O . GLU A 1 147 ? -13.984 40.5 -10.297 1 79.19 147 GLU A O 1
ATOM 1151 N N . SER A 1 148 ? -12.898 40.438 -8.383 1 78.94 148 SER A N 1
ATOM 1152 C CA . SER A 1 148 ? -11.797 39.688 -9 1 78.94 148 SER A CA 1
ATOM 1153 C C . SER A 1 148 ? -12.25 38.312 -9.469 1 78.94 148 SER A C 1
ATOM 1155 O O . SER A 1 148 ? -11.844 37.844 -10.531 1 78.94 148 SER A O 1
ATOM 1157 N N . ARG A 1 149 ? -13.055 37.75 -8.695 1 72.06 149 ARG A N 1
ATOM 1158 C CA . ARG A 1 149 ? -13.594 36.469 -9.078 1 72.06 149 ARG A CA 1
ATOM 1159 C C . ARG A 1 149 ? -14.516 36.594 -10.289 1 72.06 149 ARG A C 1
ATOM 1161 O O . ARG A 1 149 ? -14.523 35.719 -11.156 1 72.06 149 ARG A O 1
ATOM 1168 N N . ASP A 1 150 ? -15.32 37.625 -10.328 1 68.25 150 ASP A N 1
ATOM 1169 C CA . ASP A 1 150 ? -16.203 37.875 -11.461 1 68.25 150 ASP A CA 1
ATOM 1170 C C . ASP A 1 150 ? -15.398 38.062 -12.75 1 68.25 150 ASP A C 1
ATOM 1172 O O . ASP A 1 150 ? -15.852 37.656 -13.828 1 68.25 150 ASP A O 1
ATOM 1176 N N . GLN A 1 151 ? -14.305 38.625 -12.57 1 68.62 151 GLN A N 1
ATOM 1177 C CA . GLN A 1 151 ? -13.445 38.844 -13.727 1 68.62 151 GLN A CA 1
ATOM 1178 C C . GLN A 1 151 ? -12.969 37.5 -14.297 1 68.62 151 GLN A C 1
ATOM 1180 O O . GLN A 1 151 ? -12.656 37.375 -15.484 1 68.62 151 GLN A O 1
ATOM 1185 N N . LEU A 1 152 ? -12.836 36.656 -13.391 1 64.12 152 LEU A N 1
ATOM 1186 C CA . LEU A 1 152 ? -12.422 35.312 -13.836 1 64.12 152 LEU A CA 1
ATOM 1187 C C . LEU A 1 152 ? -13.578 34.594 -14.492 1 64.12 152 LEU A C 1
ATOM 1189 O O . LEU A 1 152 ? -13.359 33.688 -15.297 1 64.12 152 LEU A O 1
ATOM 1193 N N . ASP A 1 153 ? -14.938 34.812 -14.164 1 52 153 ASP A N 1
ATOM 1194 C CA . ASP A 1 153 ? -16.141 34.125 -14.609 1 52 153 ASP A CA 1
ATOM 1195 C C . ASP A 1 153 ? -16.609 34.656 -15.961 1 52 153 ASP A C 1
ATOM 1197 O O . ASP A 1 153 ? -17.531 35.5 -16.016 1 52 153 ASP A O 1
ATOM 1201 N N . HIS A 1 154 ? -15.969 35.031 -17 1 47.91 154 HIS A N 1
ATOM 1202 C CA . HIS A 1 154 ? -16.484 35.562 -18.25 1 47.91 154 HIS A CA 1
ATOM 1203 C C . HIS A 1 154 ? -17.359 34.562 -18.984 1 47.91 154 HIS A C 1
ATOM 1205 O O . HIS A 1 154 ? -17.594 34.688 -20.188 1 47.91 154 HIS A O 1
ATOM 1211 N N . SER A 1 155 ? -18 33.562 -18.469 1 42.97 155 SER A N 1
ATOM 1212 C CA . SER A 1 155 ? -18.594 32.625 -19.391 1 42.97 155 SER A CA 1
ATOM 1213 C C . SER A 1 155 ? -19.812 33.219 -20.078 1 42.97 155 SER A C 1
ATOM 1215 O O . SER A 1 155 ? -20.625 33.906 -19.453 1 42.97 155 SER A O 1
ATOM 1217 N N . GLU A 1 156 ? -19.828 33.406 -21.344 1 43.59 156 GLU A N 1
ATOM 1218 C CA . GLU A 1 156 ? -20.984 33.656 -22.219 1 43.59 156 GLU A CA 1
ATOM 1219 C C . GLU A 1 156 ? -22.047 32.594 -22.016 1 43.59 156 GLU A C 1
ATOM 1221 O O . GLU A 1 156 ? -22.906 32.375 -22.875 1 43.59 156 GLU A O 1
ATOM 1226 N N . MET A 1 157 ? -22.078 31.656 -21.141 1 46.59 157 MET A N 1
ATOM 1227 C CA . MET A 1 157 ? -23.016 30.547 -21.094 1 46.59 157 MET A CA 1
ATOM 1228 C C . MET A 1 157 ? -24.438 31.031 -20.875 1 46.59 157 MET A C 1
ATOM 1230 O O . MET A 1 157 ? -24.656 32.125 -20.328 1 46.59 157 MET A O 1
ATOM 1234 N N . PRO A 1 158 ? -25.406 30.219 -21.453 1 50.38 158 PRO A N 1
ATOM 1235 C CA . PRO A 1 158 ? -26.812 30.625 -21.344 1 50.38 158 PRO A CA 1
ATOM 1236 C C . PRO A 1 158 ? -27.25 30.891 -19.906 1 50.38 158 PRO A C 1
ATOM 1238 O O . PRO A 1 158 ? -26.859 30.141 -19 1 50.38 158 PRO A O 1
ATOM 1241 N N . GLN A 1 159 ? -27.562 31.922 -19.469 1 56.84 159 GLN A N 1
ATOM 1242 C CA . GLN A 1 159 ? -27.906 32.531 -18.172 1 56.84 159 GLN A CA 1
ATOM 1243 C C . GLN A 1 159 ? -29.25 32.031 -17.672 1 56.84 159 GLN A C 1
ATOM 1245 O O . GLN A 1 159 ? -29.828 32.594 -16.734 1 56.84 159 GLN A O 1
ATOM 1250 N N . SER A 1 160 ? -29.797 30.75 -18.125 1 70.5 160 SER A N 1
ATOM 1251 C CA . SER A 1 160 ? -31.094 30.297 -17.641 1 70.5 160 SER A CA 1
ATOM 1252 C C . SER A 1 160 ? -30.984 29.703 -16.234 1 70.5 160 SER A C 1
ATOM 1254 O O . SER A 1 160 ? -29.891 29.297 -15.812 1 70.5 160 SER A O 1
ATOM 1256 N N . PRO A 1 161 ? -32.156 29.734 -15.469 1 68.88 161 PRO A N 1
ATOM 1257 C CA . PRO A 1 161 ? -32.156 29.156 -14.117 1 68.88 161 PRO A CA 1
ATOM 1258 C C . PRO A 1 161 ? -31.75 27.688 -14.109 1 68.88 161 PRO A C 1
ATOM 1260 O O . PRO A 1 161 ? -31.094 27.234 -13.164 1 68.88 161 PRO A O 1
ATOM 1263 N N . VAL A 1 162 ? -32.156 26.938 -15.117 1 77.75 162 VAL A N 1
ATOM 1264 C CA . VAL A 1 162 ? -31.828 25.516 -15.211 1 77.75 162 VAL A CA 1
ATOM 1265 C C . VAL A 1 162 ? -30.312 25.344 -15.273 1 77.75 162 VAL A C 1
ATOM 1267 O O . VAL A 1 162 ? -29.75 24.5 -14.586 1 77.75 162 VAL A O 1
ATOM 1270 N N . MET A 1 163 ? -29.703 26.094 -15.977 1 77.88 163 MET A N 1
ATOM 1271 C CA . MET A 1 163 ? -28.25 26.016 -16.141 1 77.88 163 MET A CA 1
ATOM 1272 C C . MET A 1 163 ? -27.531 26.438 -14.867 1 77.88 163 MET A C 1
ATOM 1274 O O . MET A 1 163 ? -26.5 25.859 -14.508 1 77.88 163 MET A O 1
ATOM 1278 N N . GLN A 1 164 ? -28.109 27.391 -14.281 1 68.75 164 GLN A N 1
ATOM 1279 C CA . GLN A 1 164 ? -27.531 27.812 -13 1 68.75 164 GLN A CA 1
ATOM 1280 C C . GLN A 1 164 ? -27.594 26.688 -11.977 1 68.75 164 GLN A C 1
ATOM 1282 O O . GLN A 1 164 ? -26.625 26.469 -11.227 1 68.75 164 GLN A O 1
ATOM 1287 N N . GLY A 1 165 ? -28.75 26.062 -11.992 1 69 165 GLY A N 1
ATOM 1288 C CA . GLY A 1 165 ? -28.875 24.906 -11.109 1 69 165 GLY A CA 1
ATOM 1289 C C . GLY A 1 165 ? -27.875 23.812 -11.414 1 69 165 GLY A C 1
ATOM 1290 O O . GLY A 1 165 ? -27.312 23.203 -10.5 1 69 165 GLY A O 1
ATOM 1291 N N . LEU A 1 166 ? -27.719 23.531 -12.641 1 78.44 166 LEU A N 1
ATOM 1292 C CA . LEU A 1 166 ? -26.75 22.516 -13.055 1 78.44 166 LEU A CA 1
ATOM 1293 C C . LEU A 1 166 ? -25.344 22.891 -12.617 1 78.44 166 LEU A C 1
ATOM 1295 O O . LEU A 1 166 ? -24.609 22.031 -12.117 1 78.44 166 LEU A O 1
ATOM 1299 N N . LEU A 1 167 ? -24.953 24.031 -12.812 1 67.25 167 LEU A N 1
ATOM 1300 C CA . LEU A 1 167 ? -23.625 24.5 -12.453 1 67.25 167 LEU A CA 1
ATOM 1301 C C . LEU A 1 167 ? -23.406 24.422 -10.945 1 67.25 167 LEU A C 1
ATOM 1303 O O . LEU A 1 167 ? -22.312 24.078 -10.484 1 67.25 167 LEU A O 1
ATOM 1307 N N . GLN A 1 168 ? -24.422 24.688 -10.297 1 62.62 168 GLN A N 1
ATOM 1308 C CA . GLN A 1 168 ? -24.344 24.547 -8.844 1 62.62 168 GLN A CA 1
ATOM 1309 C C . GLN A 1 168 ? -24.109 23.094 -8.445 1 62.62 168 GLN A C 1
ATOM 1311 O O . GLN A 1 168 ? -23.359 22.812 -7.508 1 62.62 168 GLN A O 1
ATOM 1316 N N . SER A 1 169 ? -24.859 22.266 -9.172 1 66.5 169 SER A N 1
ATOM 1317 C CA . SER A 1 169 ? -24.719 20.844 -8.891 1 66.5 169 SER A CA 1
ATOM 1318 C C . SER A 1 169 ? -23.297 20.375 -9.18 1 66.5 169 SER A C 1
ATOM 1320 O O . SER A 1 169 ? -22.75 19.531 -8.445 1 66.5 169 SER A O 1
ATOM 1322 N N . ILE A 1 170 ? -22.781 20.734 -10.25 1 64 170 ILE A N 1
ATOM 1323 C CA . ILE A 1 170 ? -21.422 20.375 -10.617 1 64 170 ILE A CA 1
ATOM 1324 C C . ILE A 1 170 ? -20.438 20.906 -9.57 1 64 170 ILE A C 1
ATOM 1326 O O . ILE A 1 170 ? -19.5 20.203 -9.18 1 64 170 ILE A O 1
ATOM 1330 N N . ALA A 1 171 ? -20.719 22.031 -9.219 1 54.59 171 ALA A N 1
ATOM 1331 C CA . ALA A 1 171 ? -19.891 22.641 -8.188 1 54.59 171 ALA A CA 1
ATOM 1332 C C . ALA A 1 171 ? -19.953 21.844 -6.887 1 54.59 171 ALA A C 1
ATOM 1334 O O . ALA A 1 171 ? -18.938 21.703 -6.199 1 54.59 171 ALA A O 1
ATOM 1335 N N . ALA A 1 172 ? -21.141 21.406 -6.727 1 51.06 172 ALA A N 1
ATOM 1336 C CA . ALA A 1 172 ? -21.328 20.672 -5.484 1 51.06 172 ALA A CA 1
ATOM 1337 C C . ALA A 1 172 ? -20.578 19.344 -5.512 1 51.06 172 ALA A C 1
ATOM 1339 O O . ALA A 1 172 ? -20.109 18.859 -4.48 1 51.06 172 ALA A O 1
ATOM 1340 N N . GLN A 1 173 ? -20.75 18.656 -6.578 1 48.62 173 GLN A N 1
ATOM 1341 C CA . GLN A 1 173 ? -20.109 17.344 -6.68 1 48.62 173 GLN A CA 1
ATOM 1342 C C . GLN A 1 173 ? -18.594 17.484 -6.801 1 48.62 173 GLN A C 1
ATOM 1344 O O . GLN A 1 173 ? -17.844 16.609 -6.352 1 48.62 173 GLN A O 1
ATOM 1349 N N . SER A 1 174 ? -18.297 18.344 -7.684 1 43.66 174 SER A N 1
ATOM 1350 C CA . SER A 1 174 ? -16.859 18.578 -7.816 1 43.66 174 SER A CA 1
ATOM 1351 C C . SER A 1 174 ? -16.328 19.438 -6.672 1 43.66 174 SER A C 1
ATOM 1353 O O . SER A 1 174 ? -17.062 20.25 -6.121 1 43.66 174 SER A O 1
ATOM 1355 N N . ASP A 1 175 ? -15.742 18.891 -5.727 1 38.62 175 ASP A N 1
ATOM 1356 C CA . ASP A 1 175 ? -15.188 19.766 -4.703 1 38.62 175 ASP A CA 1
ATOM 1357 C C . ASP A 1 175 ? -14.609 21.031 -5.324 1 38.62 175 ASP A C 1
ATOM 1359 O O . ASP A 1 175 ? -13.703 21.656 -4.762 1 38.62 175 ASP A O 1
ATOM 1363 N N . VAL A 1 176 ? -14.906 21.203 -6.578 1 38.78 176 VAL A N 1
ATOM 1364 C CA . VAL A 1 176 ? -14.344 22.422 -7.152 1 38.78 176 VAL A CA 1
ATOM 1365 C C . VAL A 1 176 ? -15.148 23.625 -6.684 1 38.78 176 VAL A C 1
ATOM 1367 O O . VAL A 1 176 ? -16.344 23.734 -6.965 1 38.78 176 VAL A O 1
ATOM 1370 N N . GLN A 1 177 ? -14.773 23.906 -5.551 1 41.41 177 GLN A N 1
ATOM 1371 C CA . GLN A 1 177 ? -15.25 25.188 -5.047 1 41.41 177 GLN A CA 1
ATOM 1372 C C . GLN A 1 177 ? -14.68 26.344 -5.863 1 41.41 177 GLN A C 1
ATOM 1374 O O . GLN A 1 177 ? -13.484 26.359 -6.188 1 41.41 177 GLN A O 1
ATOM 1379 N N . GLY A 1 178 ? -15.391 27.016 -6.84 1 42.41 178 GLY A N 1
ATOM 1380 C CA . GLY A 1 178 ? -15.102 28.266 -7.531 1 42.41 178 GLY A CA 1
ATOM 1381 C C . GLY A 1 178 ? -16.328 28.906 -8.133 1 42.41 178 GLY A C 1
ATOM 1382 O O . GLY A 1 178 ? -17.438 28.391 -8.016 1 42.41 178 GLY A O 1
ATOM 1383 N N . PRO A 1 179 ? -16.203 30.125 -8.453 1 42.53 179 PRO A N 1
ATOM 1384 C CA . PRO A 1 179 ? -17.344 30.797 -9.055 1 42.53 179 PRO A CA 1
ATOM 1385 C C . PRO A 1 179 ? -17.984 29.984 -10.18 1 42.53 179 PRO A C 1
ATOM 1387 O O . PRO A 1 179 ? -17.297 29.25 -10.891 1 42.53 179 PRO A O 1
ATOM 1390 N N . LEU A 1 180 ? -19.297 29.812 -10.141 1 46.72 180 LEU A N 1
ATOM 1391 C CA . LEU A 1 180 ? -20.094 29.078 -11.117 1 46.72 180 LEU A CA 1
ATOM 1392 C C . LEU A 1 180 ? -19.594 29.328 -12.531 1 46.72 180 LEU A C 1
ATOM 1394 O O . LEU A 1 180 ? -19.609 28.438 -13.375 1 46.72 180 LEU A O 1
ATOM 1398 N N . ARG A 1 181 ? -19.188 30.484 -12.781 1 44.72 181 ARG A N 1
ATOM 1399 C CA . ARG A 1 181 ? -18.641 30.922 -14.062 1 44.72 181 ARG A CA 1
ATOM 1400 C C . ARG A 1 181 ? -17.391 30.125 -14.414 1 44.72 181 ARG A C 1
ATOM 1402 O O . ARG A 1 181 ? -17.188 29.75 -15.57 1 44.72 181 ARG A O 1
ATOM 1409 N N . SER A 1 182 ? -16.656 30.031 -13.445 1 43.75 182 SER A N 1
ATOM 1410 C CA . SER A 1 182 ? -15.375 29.359 -13.648 1 43.75 182 SER A CA 1
ATOM 1411 C C . SER A 1 182 ? -15.578 27.859 -13.891 1 43.75 182 SER A C 1
ATOM 1413 O O . SER A 1 182 ? -14.891 27.266 -14.727 1 43.75 182 SER A O 1
ATOM 1415 N N . ILE A 1 183 ? -16.578 27.406 -13.195 1 47.94 183 ILE A N 1
ATOM 1416 C CA . ILE A 1 183 ? -16.922 26.016 -13.477 1 47.94 183 ILE A CA 1
ATOM 1417 C C . ILE A 1 183 ? -17.469 25.906 -14.898 1 47.94 183 ILE A C 1
ATOM 1419 O O . ILE A 1 183 ? -17.094 25 -15.641 1 47.94 183 ILE A O 1
ATOM 1423 N N . GLY A 1 184 ? -18.406 26.828 -15.227 1 46.81 184 GLY A N 1
ATOM 1424 C CA . GLY A 1 184 ? -18.984 26.859 -16.562 1 46.81 184 GLY A CA 1
ATOM 1425 C C . GLY A 1 184 ? -17.969 27.125 -17.641 1 46.81 184 GLY A C 1
ATOM 1426 O O . GLY A 1 184 ? -18.109 26.625 -18.766 1 46.81 184 GLY A O 1
ATOM 1427 N N . SER A 1 185 ? -17.062 27.953 -17.344 1 45 185 SER A N 1
ATOM 1428 C CA . SER A 1 185 ? -16.016 28.25 -18.312 1 45 185 SER A CA 1
ATOM 1429 C C . SER A 1 185 ? -14.953 27.172 -18.344 1 45 185 SER A C 1
ATOM 1431 O O . SER A 1 185 ? -14.281 26.969 -19.359 1 45 185 SER A O 1
ATOM 1433 N N . THR A 1 186 ? -14.828 26.609 -17.188 1 44.88 186 THR A N 1
ATOM 1434 C CA . THR A 1 186 ? -13.75 25.641 -17.062 1 44.88 186 THR A CA 1
ATOM 1435 C C . THR A 1 186 ? -14.219 24.25 -17.5 1 44.88 186 THR A C 1
ATOM 1437 O O . THR A 1 186 ? -13.422 23.453 -18 1 44.88 186 THR A O 1
ATOM 1440 N N . VAL A 1 187 ? -15.586 24.25 -17.25 1 52.66 187 VAL A N 1
ATOM 1441 C CA . VAL A 1 187 ? -16.094 22.938 -17.625 1 52.66 187 VAL A CA 1
ATOM 1442 C C . VAL A 1 187 ? -16.641 22.984 -19.047 1 52.66 187 VAL A C 1
ATOM 1444 O O . VAL A 1 187 ? -17.516 23.781 -19.359 1 52.66 187 VAL A O 1
ATOM 1447 N N . ASP A 1 188 ? -16.047 22.453 -19.922 1 61.5 188 ASP A N 1
ATOM 1448 C CA . ASP A 1 188 ? -16.5 22.406 -21.297 1 61.5 188 ASP A CA 1
ATOM 1449 C C . ASP A 1 188 ? -17.938 21.906 -21.391 1 61.5 188 ASP A C 1
ATOM 1451 O O . ASP A 1 188 ? -18.438 21.25 -20.469 1 61.5 188 ASP A O 1
ATOM 1455 N N . ILE A 1 189 ? -18.688 22.406 -22.25 1 70.56 189 ILE A N 1
ATOM 1456 C CA . ILE A 1 189 ? -20.109 22.125 -22.469 1 70.56 189 ILE A CA 1
ATOM 1457 C C . ILE A 1 189 ? -20.344 20.625 -22.422 1 70.56 189 ILE A C 1
ATOM 1459 O O . ILE A 1 189 ? -21.391 20.172 -21.953 1 70.56 189 ILE A O 1
ATOM 1463 N N . ALA A 1 190 ? -19.453 19.922 -22.953 1 78 190 ALA A N 1
ATOM 1464 C CA . ALA A 1 190 ? -19.594 18.453 -22.953 1 78 190 ALA A CA 1
ATOM 1465 C C . ALA A 1 190 ? -19.609 17.906 -21.531 1 78 190 ALA A C 1
ATOM 1467 O O . ALA A 1 190 ? -20.391 17.016 -21.219 1 78 190 ALA A O 1
ATOM 1468 N N . THR A 1 191 ? -18.781 18.422 -20.766 1 73.19 191 THR A N 1
ATOM 1469 C CA . THR A 1 191 ? -18.719 18 -19.375 1 73.19 191 THR A CA 1
ATOM 1470 C C . THR A 1 191 ? -20.016 18.359 -18.641 1 73.19 191 THR A C 1
ATOM 1472 O O . THR A 1 191 ? -20.516 17.594 -17.828 1 73.19 191 THR A O 1
ATOM 1475 N N . MET A 1 192 ? -20.562 19.562 -18.953 1 74.44 192 MET A N 1
ATOM 1476 C CA . MET A 1 192 ? -21.844 19.953 -18.391 1 74.44 192 MET A CA 1
ATOM 1477 C C . MET A 1 192 ? -22.938 19 -18.828 1 74.44 192 MET A C 1
ATOM 1479 O O . MET A 1 192 ? -23.812 18.625 -18.031 1 74.44 192 MET A O 1
ATOM 1483 N N . MET A 1 193 ? -22.875 18.672 -20.047 1 87.06 193 MET A N 1
ATOM 1484 C CA . MET A 1 193 ? -23.859 17.734 -20.594 1 87.06 193 MET A CA 1
ATOM 1485 C C . MET A 1 193 ? -23.797 16.391 -19.875 1 87.06 193 MET A C 1
ATOM 1487 O O . MET A 1 193 ? -24.828 15.836 -19.5 1 87.06 193 MET A O 1
ATOM 1491 N N . PHE A 1 194 ? -22.641 15.844 -19.734 1 86 194 PHE A N 1
ATOM 1492 C CA . PHE A 1 194 ? -22.469 14.586 -19.031 1 86 194 PHE A CA 1
ATOM 1493 C C . PHE A 1 194 ? -23.047 14.68 -17.609 1 86 194 PHE A C 1
ATOM 1495 O O . PHE A 1 194 ? -23.703 13.758 -17.141 1 86 194 PHE A O 1
ATOM 1502 N N . HIS A 1 195 ? -22.719 15.742 -16.984 1 79.5 195 HIS A N 1
ATOM 1503 C CA . HIS A 1 195 ? -23.234 15.938 -15.633 1 79.5 195 HIS A CA 1
ATOM 1504 C C . HIS A 1 195 ? -24.75 16.031 -15.625 1 79.5 195 HIS A C 1
ATOM 1506 O O . HIS A 1 195 ? -25.406 15.5 -14.727 1 79.5 195 HIS A O 1
ATOM 1512 N N . ALA A 1 196 ? -25.297 16.812 -16.531 1 86.94 196 ALA A N 1
ATOM 1513 C CA . ALA A 1 196 ? -26.75 16.938 -16.656 1 86.94 196 ALA A CA 1
ATOM 1514 C C . ALA A 1 196 ? -27.406 15.562 -16.828 1 86.94 196 ALA A C 1
ATOM 1516 O O . ALA A 1 196 ? -28.438 15.281 -16.234 1 86.94 196 ALA A O 1
ATOM 1517 N N . ILE A 1 197 ? -26.844 14.742 -17.672 1 90.88 197 ILE A N 1
ATOM 1518 C CA . ILE A 1 197 ? -27.359 13.398 -17.922 1 90.88 197 ILE A CA 1
ATOM 1519 C C . ILE A 1 197 ? -27.266 12.562 -16.641 1 90.88 197 ILE A C 1
ATOM 1521 O O . ILE A 1 197 ? -28.234 11.906 -16.266 1 90.88 197 ILE A O 1
ATOM 1525 N N . GLN A 1 198 ? -26.141 12.594 -16.016 1 84.69 198 GLN A N 1
ATOM 1526 C CA . GLN A 1 198 ? -25.938 11.812 -14.812 1 84.69 198 GLN A CA 1
ATOM 1527 C C . GLN A 1 198 ? -26.922 12.195 -13.719 1 84.69 198 GLN A C 1
ATOM 1529 O O . GLN A 1 198 ? -27.312 11.359 -12.906 1 84.69 198 GLN A O 1
ATOM 1534 N N . LYS A 1 199 ? -27.328 13.422 -13.734 1 81.31 199 LYS A N 1
ATOM 1535 C CA . LYS A 1 199 ? -28.281 13.906 -12.734 1 81.31 199 LYS A CA 1
ATOM 1536 C C . LYS A 1 199 ? -29.719 13.742 -13.227 1 81.31 199 LYS A C 1
ATOM 1538 O O . LYS A 1 199 ? -30.656 14.211 -12.578 1 81.31 199 LYS A O 1
ATOM 1543 N N . ASN A 1 200 ? -29.938 13.117 -14.281 1 88.94 200 ASN A N 1
ATOM 1544 C CA . ASN A 1 200 ? -31.234 12.883 -14.898 1 88.94 200 ASN A CA 1
ATOM 1545 C C . ASN A 1 200 ? -32 14.188 -15.102 1 88.94 200 ASN A C 1
ATOM 1547 O O . ASN A 1 200 ? -33.219 14.242 -14.844 1 88.94 200 ASN A O 1
ATOM 1551 N N . ASN A 1 201 ? -31.234 15.266 -15.414 1 88.5 201 ASN A N 1
ATOM 1552 C CA . ASN A 1 201 ? -31.844 16.578 -15.641 1 88.5 201 ASN A CA 1
ATOM 1553 C C . ASN A 1 201 ? -32.188 16.781 -17.109 1 88.5 201 ASN A C 1
ATOM 1555 O O . ASN A 1 201 ? -31.438 17.406 -17.859 1 88.5 201 ASN A O 1
ATOM 1559 N N . ILE A 1 202 ? -33.406 16.375 -17.516 1 91.81 202 ILE A N 1
ATOM 1560 C CA . ILE A 1 202 ? -33.844 16.391 -18.906 1 91.81 202 ILE A CA 1
ATOM 1561 C C . ILE A 1 202 ? -33.938 17.828 -19.406 1 91.81 202 ILE A C 1
ATOM 1563 O O . ILE A 1 202 ? -33.625 18.094 -20.562 1 91.81 202 ILE A O 1
ATOM 1567 N N . GLU A 1 203 ? -34.25 18.766 -18.547 1 89.12 203 GLU A N 1
ATOM 1568 C CA . GLU A 1 203 ? -34.375 20.172 -18.953 1 89.12 203 GLU A CA 1
ATOM 1569 C C . GLU A 1 203 ? -33 20.75 -19.312 1 89.12 203 GLU A C 1
ATOM 1571 O O . GLU A 1 203 ? -32.875 21.453 -20.312 1 89.12 203 GLU A O 1
ATOM 1576 N N . ALA A 1 204 ? -32.125 20.453 -18.5 1 89.38 204 ALA A N 1
ATOM 1577 C CA . ALA A 1 204 ? -30.766 20.922 -18.781 1 89.38 204 ALA A CA 1
ATOM 1578 C C . ALA A 1 204 ? -30.219 20.312 -20.062 1 89.38 204 ALA A C 1
ATOM 1580 O O . ALA A 1 204 ? -29.516 20.969 -20.828 1 89.38 204 ALA A O 1
ATOM 1581 N N . VAL A 1 205 ? -30.547 19 -20.281 1 93.12 205 VAL A N 1
ATOM 1582 C CA . VAL A 1 205 ? -30.094 18.312 -21.5 1 93.12 205 VAL A CA 1
ATOM 1583 C C . VAL A 1 205 ? -30.672 19 -22.734 1 93.12 205 VAL A C 1
ATOM 1585 O O . VAL A 1 205 ? -29.938 19.297 -23.688 1 93.12 205 VAL A O 1
ATOM 1588 N N . LYS A 1 206 ? -31.891 19.391 -22.672 1 89.94 206 LYS A N 1
ATOM 1589 C CA . LYS A 1 206 ? -32.562 20.031 -23.797 1 89.94 206 LYS A CA 1
ATOM 1590 C C . LYS A 1 206 ? -31.953 21.406 -24.078 1 89.94 206 LYS A C 1
ATOM 1592 O O . LYS A 1 206 ? -31.828 21.812 -25.234 1 89.94 206 LYS A O 1
ATOM 1597 N N . GLU A 1 207 ? -31.562 22.031 -23.062 1 87.94 207 GLU A N 1
ATOM 1598 C CA . GLU A 1 207 ? -30.984 23.375 -23.219 1 87.94 207 GLU A CA 1
ATOM 1599 C C . GLU A 1 207 ? -29.562 23.297 -23.766 1 87.94 207 GLU A C 1
ATOM 1601 O O . GLU A 1 207 ? -29.109 24.203 -24.453 1 87.94 207 GLU A O 1
ATOM 1606 N N . LEU A 1 208 ? -28.922 22.25 -23.453 1 88.62 208 LEU A N 1
ATOM 1607 C CA . LEU A 1 208 ? -27.5 22.156 -23.797 1 88.62 208 LEU A CA 1
ATOM 1608 C C . LEU A 1 208 ? -27.312 21.594 -25.203 1 88.62 208 LEU A C 1
ATOM 1610 O O . LEU A 1 208 ? -26.328 21.891 -25.875 1 88.62 208 LEU A O 1
ATOM 1614 N N . VAL A 1 209 ? -28.219 20.797 -25.734 1 89.38 209 VAL A N 1
ATOM 1615 C CA . VAL A 1 209 ? -28.141 20.062 -26.984 1 89.38 209 VAL A CA 1
ATOM 1616 C C . VAL A 1 209 ? -27.812 21.016 -28.141 1 89.38 209 VAL A C 1
ATOM 1618 O O . VAL A 1 209 ? -26.922 20.75 -28.938 1 89.38 209 VAL A O 1
ATOM 1621 N N . PRO A 1 210 ? -28.422 22.219 -28.141 1 82.94 210 PRO A N 1
ATOM 1622 C CA . PRO A 1 210 ? -28.125 23.109 -29.266 1 82.94 210 PRO A CA 1
ATOM 1623 C C . PRO A 1 210 ? -26.703 23.656 -29.234 1 82.94 210 PRO A C 1
ATOM 1625 O O . PRO A 1 210 ? -26.188 24.109 -30.266 1 82.94 210 PRO A O 1
ATOM 1628 N N . HIS A 1 211 ? -26.109 23.531 -28.141 1 79.44 211 HIS A N 1
ATOM 1629 C CA . HIS A 1 211 ? -24.766 24.109 -28 1 79.44 211 HIS A CA 1
ATOM 1630 C C . HIS A 1 211 ? -23.688 23.047 -28.172 1 79.44 211 HIS A C 1
ATOM 1632 O O . HIS A 1 211 ? -22.5 23.375 -28.156 1 79.44 211 HIS A O 1
ATOM 1638 N N . ILE A 1 212 ? -24.125 21.844 -28.359 1 83.62 212 ILE A N 1
ATOM 1639 C CA . ILE A 1 212 ? -23.172 20.766 -28.531 1 83.62 212 ILE A CA 1
ATOM 1640 C C . ILE A 1 212 ? -22.844 20.594 -30.016 1 83.62 212 ILE A C 1
ATOM 1642 O O . ILE A 1 212 ? -23.75 20.391 -30.828 1 83.62 212 ILE A O 1
ATOM 1646 N N . LYS A 1 213 ? -21.547 20.781 -30.391 1 72.25 213 LYS A N 1
ATOM 1647 C CA . LYS A 1 213 ? -21.125 20.688 -31.781 1 72.25 213 LYS A CA 1
ATOM 1648 C C . LYS A 1 213 ? -21.188 19.234 -32.281 1 72.25 213 LYS A C 1
ATOM 1650 O O . LYS A 1 213 ? -21.609 18.969 -33.406 1 72.25 213 LYS A O 1
ATOM 1655 N N . ASP A 1 214 ? -20.703 18.297 -31.547 1 80.06 214 ASP A N 1
ATOM 1656 C CA . ASP A 1 214 ? -20.703 16.859 -31.828 1 80.06 214 ASP A CA 1
ATOM 1657 C C . ASP A 1 214 ? -21.391 16.078 -30.719 1 80.06 214 ASP A C 1
ATOM 1659 O O . ASP A 1 214 ? -20.875 15.984 -29.609 1 80.06 214 ASP A O 1
ATOM 1663 N N . LEU A 1 215 ? -22.484 15.531 -31.047 1 84.69 215 LEU A N 1
ATOM 1664 C CA . LEU A 1 215 ? -23.281 14.789 -30.078 1 84.69 215 LEU A CA 1
ATOM 1665 C C . LEU A 1 215 ? -22.609 13.469 -29.719 1 84.69 215 LEU A C 1
ATOM 1667 O O . LEU A 1 215 ? -23 12.82 -28.734 1 84.69 215 LEU A O 1
ATOM 1671 N N . ASN A 1 216 ? -21.656 13.117 -30.406 1 80.69 216 ASN A N 1
ATOM 1672 C CA . ASN A 1 216 ? -21.016 11.82 -30.203 1 80.69 216 ASN A CA 1
ATOM 1673 C C . ASN A 1 216 ? -19.656 11.977 -29.516 1 80.69 216 ASN A C 1
ATOM 1675 O O . ASN A 1 216 ? -18.828 11.07 -29.578 1 80.69 216 ASN A O 1
ATOM 1679 N N . VAL A 1 217 ? -19.5 13.094 -28.844 1 77 217 VAL A N 1
ATOM 1680 C CA . VAL A 1 217 ? -18.281 13.305 -28.078 1 77 217 VAL A CA 1
ATOM 1681 C C . VAL A 1 217 ? -18.188 12.297 -26.938 1 77 217 VAL A C 1
ATOM 1683 O O . VAL A 1 217 ? -19.219 11.852 -26.422 1 77 217 VAL A O 1
ATOM 1686 N N . VAL A 1 218 ? -17 11.812 -26.625 1 72.31 218 VAL A N 1
ATOM 1687 C CA . VAL A 1 218 ? -16.797 10.828 -25.562 1 72.31 218 VAL A CA 1
ATOM 1688 C C . VAL A 1 218 ? -16.094 11.477 -24.375 1 72.31 218 VAL A C 1
ATOM 1690 O O . VAL A 1 218 ? -15.312 12.414 -24.547 1 72.31 218 VAL A O 1
ATOM 1693 N N . ASN A 1 219 ? -16.469 11.07 -23.219 1 65.12 219 ASN A N 1
ATOM 1694 C CA . ASN A 1 219 ? -15.758 11.523 -22.031 1 65.12 219 ASN A CA 1
ATOM 1695 C C . ASN A 1 219 ? -14.438 10.789 -21.844 1 65.12 219 ASN A C 1
ATOM 1697 O O . ASN A 1 219 ? -14.07 9.945 -22.672 1 65.12 219 ASN A O 1
ATOM 1701 N N . PRO A 1 220 ? -13.656 11.172 -20.812 1 54.56 220 PRO A N 1
ATOM 1702 C CA . PRO A 1 220 ? -12.336 10.555 -20.625 1 54.56 220 PRO A CA 1
ATOM 1703 C C . PRO A 1 220 ? -12.422 9.047 -20.391 1 54.56 220 PRO A C 1
ATOM 1705 O O . PRO A 1 220 ? -11.461 8.32 -20.672 1 54.56 220 PRO A O 1
ATOM 1708 N N . ASP A 1 221 ? -13.57 8.617 -19.969 1 60.47 221 ASP A N 1
ATOM 1709 C CA . ASP A 1 221 ? -13.758 7.188 -19.75 1 60.47 221 ASP A CA 1
ATOM 1710 C C . ASP A 1 221 ? -14.195 6.484 -21.031 1 60.47 221 ASP A C 1
ATOM 1712 O O . ASP A 1 221 ? -14.398 5.27 -21.047 1 60.47 221 ASP A O 1
ATOM 1716 N N . GLY A 1 222 ? -14.398 7.281 -22.094 1 64.69 222 GLY A N 1
ATOM 1717 C CA . GLY A 1 222 ? -14.766 6.73 -23.391 1 64.69 222 GLY A CA 1
ATOM 1718 C C . GLY A 1 222 ? -16.266 6.543 -23.562 1 64.69 222 GLY A C 1
ATOM 1719 O O . GLY A 1 222 ? -16.703 5.809 -24.453 1 64.69 222 GLY A O 1
ATOM 1720 N N . GLU A 1 223 ? -17 7.211 -22.781 1 78.19 223 GLU A N 1
ATOM 1721 C CA . GLU A 1 223 ? -18.453 7.047 -22.844 1 78.19 223 GLU A CA 1
ATOM 1722 C C . GLU A 1 223 ? -19.094 8.164 -23.656 1 78.19 223 GLU A C 1
ATOM 1724 O O . GLU A 1 223 ? -18.672 9.32 -23.578 1 78.19 223 GLU A O 1
ATOM 1729 N N . THR A 1 224 ? -20.094 7.816 -24.406 1 84.12 224 THR A N 1
ATOM 1730 C CA . THR A 1 224 ? -20.906 8.797 -25.109 1 84.12 224 THR A CA 1
ATOM 1731 C C . THR A 1 224 ? -22.047 9.305 -24.234 1 84.12 224 THR A C 1
ATOM 1733 O O . THR A 1 224 ? -22.328 8.719 -23.188 1 84.12 224 THR A O 1
ATOM 1736 N N . PHE A 1 225 ? -22.688 10.367 -24.656 1 89.5 225 PHE A N 1
ATOM 1737 C CA . PHE A 1 225 ? -23.859 10.859 -23.938 1 89.5 225 PHE A CA 1
ATOM 1738 C C . PHE A 1 225 ? -24.938 9.781 -23.844 1 89.5 225 PHE A C 1
ATOM 1740 O O . PHE A 1 225 ? -25.516 9.57 -22.766 1 89.5 225 PHE A O 1
ATOM 1747 N N . LEU A 1 226 ? -25.156 9.109 -24.969 1 92.88 226 LEU A N 1
ATOM 1748 C CA . LEU A 1 226 ? -26.188 8.07 -25.047 1 92.88 226 LEU A CA 1
ATOM 1749 C C . LEU A 1 226 ? -25.844 6.902 -24.125 1 92.88 226 LEU A C 1
ATOM 1751 O O . LEU A 1 226 ? -26.719 6.371 -23.453 1 92.88 226 LEU A O 1
ATOM 1755 N N . SER A 1 227 ? -24.641 6.473 -24.141 1 91.62 227 SER A N 1
ATOM 1756 C CA . SER A 1 227 ? -24.219 5.363 -23.297 1 91.62 227 SER A CA 1
ATOM 1757 C C . SER A 1 227 ? -24.406 5.695 -21.812 1 91.62 227 SER A C 1
ATOM 1759 O O . SER A 1 227 ? -24.828 4.844 -21.031 1 91.62 227 SER A O 1
ATOM 1761 N N . VAL A 1 228 ? -24.047 6.891 -21.422 1 89.69 228 VAL A N 1
ATOM 1762 C CA . VAL A 1 228 ? -24.172 7.289 -20.031 1 89.69 228 VAL A CA 1
ATOM 1763 C C . VAL A 1 228 ? -25.656 7.289 -19.641 1 89.69 228 VAL A C 1
ATOM 1765 O O . VAL A 1 228 ? -26 6.852 -18.547 1 89.69 228 VAL A O 1
ATOM 1768 N N . ALA A 1 229 ? -26.469 7.828 -20.453 1 93.38 229 ALA A N 1
ATOM 1769 C CA . ALA A 1 229 ? -27.906 7.805 -20.188 1 93.38 229 ALA A CA 1
ATOM 1770 C C . ALA A 1 229 ? -28.406 6.375 -20.016 1 93.38 229 ALA A C 1
ATOM 1772 O O . ALA A 1 229 ? -29.219 6.102 -19.125 1 93.38 229 ALA A O 1
ATOM 1773 N N . CYS A 1 230 ? -27.969 5.473 -20.812 1 93.38 230 CYS A N 1
ATOM 1774 C CA . CYS A 1 230 ? -28.375 4.07 -20.766 1 93.38 230 CYS A CA 1
ATOM 1775 C C . CYS A 1 230 ? -27.844 3.398 -19.5 1 93.38 230 CYS A C 1
ATOM 1777 O O . CYS A 1 230 ? -28.531 2.553 -18.922 1 93.38 230 CYS A O 1
ATOM 1779 N N . GLN A 1 231 ? -26.656 3.686 -19.172 1 90.06 231 GLN A N 1
ATOM 1780 C CA . GLN A 1 231 ? -26.031 3.105 -17.984 1 90.06 231 GLN A CA 1
ATOM 1781 C C . GLN A 1 231 ? -26.891 3.34 -16.734 1 90.06 231 GLN A C 1
ATOM 1783 O O . GLN A 1 231 ? -27.016 2.455 -15.891 1 90.06 231 GLN A O 1
ATOM 1788 N N . TYR A 1 232 ? -27.469 4.527 -16.719 1 89 232 TYR A N 1
ATOM 1789 C CA . TYR A 1 232 ? -28.25 4.883 -15.539 1 89 232 TYR A CA 1
ATOM 1790 C C . TYR A 1 232 ? -29.734 4.625 -15.773 1 89 232 TYR A C 1
ATOM 1792 O O . TYR A 1 232 ? -30.562 4.871 -14.898 1 89 232 TYR A O 1
ATOM 1800 N N . GLY A 1 233 ? -30.109 4.152 -16.891 1 90.56 233 GLY A N 1
ATOM 1801 C CA . GLY A 1 233 ? -31.469 3.736 -17.203 1 90.56 233 GLY A CA 1
ATOM 1802 C C . GLY A 1 233 ? -32.406 4.902 -17.406 1 90.56 233 GLY A C 1
ATOM 1803 O O . GLY A 1 233 ? -33.594 4.809 -17.078 1 90.56 233 GLY A O 1
ATOM 1804 N N . PHE A 1 234 ? -31.938 6.062 -17.891 1 92.31 234 PHE A N 1
ATOM 1805 C CA . PHE A 1 234 ? -32.75 7.242 -18.125 1 92.31 234 PHE A CA 1
ATOM 1806 C C . PHE A 1 234 ? -33.406 7.199 -19.516 1 92.31 234 PHE A C 1
ATOM 1808 O O . PHE A 1 234 ? -32.844 7.762 -20.469 1 92.31 234 PHE A O 1
ATOM 1815 N N . ASP A 1 235 ? -34.562 6.602 -19.594 1 91.94 235 ASP A N 1
ATOM 1816 C CA . ASP A 1 235 ? -35.219 6.297 -20.875 1 91.94 235 ASP A CA 1
ATOM 1817 C C . ASP A 1 235 ? -35.656 7.574 -21.578 1 91.94 235 ASP A C 1
ATOM 1819 O O . ASP A 1 235 ? -35.562 7.684 -22.797 1 91.94 235 ASP A O 1
ATOM 1823 N N . VAL A 1 236 ? -36.031 8.609 -20.781 1 92.5 236 VAL A N 1
ATOM 1824 C CA . VAL A 1 236 ? -36.469 9.859 -21.375 1 92.5 236 VAL A CA 1
ATOM 1825 C C . VAL A 1 236 ? -35.312 10.578 -22.031 1 92.5 236 VAL A C 1
ATOM 1827 O O . VAL A 1 236 ? -35.438 11.078 -23.156 1 92.5 236 VAL A O 1
ATOM 1830 N N . ILE A 1 237 ? -34.25 10.586 -21.359 1 95.5 237 ILE A N 1
ATOM 1831 C CA . ILE A 1 237 ? -33.062 11.227 -21.891 1 95.5 237 ILE A CA 1
ATOM 1832 C C . ILE A 1 237 ? -32.531 10.422 -23.094 1 95.5 237 ILE A C 1
ATOM 1834 O O . ILE A 1 237 ? -32.094 11 -24.078 1 95.5 237 ILE A O 1
ATOM 1838 N N . THR A 1 238 ? -32.594 9.078 -22.984 1 95.94 238 THR A N 1
ATOM 1839 C CA . THR A 1 238 ? -32.219 8.203 -24.078 1 95.94 238 THR A CA 1
ATOM 1840 C C . THR A 1 238 ? -33.031 8.508 -25.344 1 95.94 238 THR A C 1
ATOM 1842 O O . THR A 1 238 ? -32.469 8.672 -26.422 1 95.94 238 THR A O 1
ATOM 1845 N N . LYS A 1 239 ? -34.25 8.648 -25.141 1 94.5 239 LYS A N 1
ATOM 1846 C CA . LYS A 1 239 ? -35.156 8.945 -26.25 1 94.5 239 LYS A CA 1
ATOM 1847 C C . LYS A 1 239 ? -34.844 10.32 -26.859 1 94.5 239 LYS A C 1
ATOM 1849 O O . LYS A 1 239 ? -34.812 10.477 -28.078 1 94.5 239 LYS A O 1
ATOM 1854 N N . GLU A 1 240 ? -34.625 11.273 -26.031 1 94.06 240 GLU A N 1
ATOM 1855 C CA . GLU A 1 240 ? -34.312 12.625 -26.484 1 94.06 240 GLU A CA 1
ATOM 1856 C C . GLU A 1 240 ? -33.031 12.641 -27.312 1 94.06 240 GLU A C 1
ATOM 1858 O O . GLU A 1 240 ? -32.969 13.266 -28.375 1 94.06 240 GLU A O 1
ATOM 1863 N N . LEU A 1 241 ? -32.031 11.984 -26.812 1 95.31 241 LEU A N 1
ATOM 1864 C CA . LEU A 1 241 ? -30.734 11.961 -27.5 1 95.31 241 LEU A CA 1
ATOM 1865 C C . LEU A 1 241 ? -30.844 11.273 -28.844 1 95.31 241 LEU A C 1
ATOM 1867 O O . LEU A 1 241 ? -30.219 11.703 -29.812 1 95.31 241 LEU A O 1
ATOM 1871 N N . LEU A 1 242 ? -31.656 10.227 -28.906 1 94.81 242 LEU A N 1
ATOM 1872 C CA . LEU A 1 242 ? -31.875 9.516 -30.172 1 94.81 242 LEU A CA 1
ATOM 1873 C C . LEU A 1 242 ? -32.625 10.391 -31.156 1 94.81 242 LEU A C 1
ATOM 1875 O O . LEU A 1 242 ? -32.312 10.398 -32.344 1 94.81 242 LEU A O 1
ATOM 1879 N N . THR A 1 243 ? -33.5 11.156 -30.672 1 93.19 243 THR A N 1
ATOM 1880 C CA . THR A 1 243 ? -34.312 12.031 -31.5 1 93.19 243 THR A CA 1
ATOM 1881 C C . THR A 1 243 ? -33.469 13.141 -32.125 1 93.19 243 THR A C 1
ATOM 1883 O O . THR A 1 243 ? -33.688 13.531 -33.281 1 93.19 243 THR A O 1
ATOM 1886 N N . VAL A 1 244 ? -32.5 13.617 -31.406 1 93.25 244 VAL A N 1
ATOM 1887 C CA . VAL A 1 244 ? -31.703 14.727 -31.875 1 93.25 244 VAL A CA 1
ATOM 1888 C C . VAL A 1 244 ? -30.531 14.203 -32.719 1 93.25 244 VAL A C 1
ATOM 1890 O O . VAL A 1 244 ? -29.75 14.984 -33.281 1 93.25 244 VAL A O 1
ATOM 1893 N N . GLY A 1 245 ? -30.391 12.859 -32.812 1 89.19 245 GLY A N 1
ATOM 1894 C CA . GLY A 1 245 ? -29.484 12.305 -33.781 1 89.19 245 GLY A CA 1
ATOM 1895 C C . GLY A 1 245 ? -28.25 11.672 -33.188 1 89.19 245 GLY A C 1
ATOM 1896 O O . GLY A 1 245 ? -27.234 11.484 -33.844 1 89.19 245 GLY A O 1
ATOM 1897 N N . ALA A 1 246 ? -28.266 11.406 -31.922 1 92.44 246 ALA A N 1
ATOM 1898 C CA . ALA A 1 246 ? -27.141 10.672 -31.344 1 92.44 246 ALA A CA 1
ATOM 1899 C C . ALA A 1 246 ? -26.984 9.297 -32 1 92.44 246 ALA A C 1
ATOM 1901 O O . ALA A 1 246 ? -27.984 8.641 -32.312 1 92.44 246 ALA A O 1
ATOM 1902 N N . SER A 1 247 ? -25.75 8.859 -32.25 1 89.12 247 SER A N 1
ATOM 1903 C CA . SER A 1 247 ? -25.5 7.582 -32.906 1 89.12 247 SER A CA 1
ATOM 1904 C C . SER A 1 247 ? -25.875 6.41 -32 1 89.12 247 SER A C 1
ATOM 1906 O O . SER A 1 247 ? -25.422 6.336 -30.859 1 89.12 247 SER A O 1
ATOM 1908 N N . VAL A 1 248 ? -26.625 5.562 -32.531 1 91 248 VAL A N 1
ATOM 1909 C CA . VAL A 1 248 ? -27.125 4.406 -31.797 1 91 248 VAL A CA 1
ATOM 1910 C C . VAL A 1 248 ? -26.047 3.328 -31.734 1 91 248 VAL A C 1
ATOM 1912 O O . VAL A 1 248 ? -26.078 2.463 -30.859 1 91 248 VAL A O 1
ATOM 1915 N N . SER A 1 249 ? -25 3.506 -32.531 1 85.25 249 SER A N 1
ATOM 1916 C CA . SER A 1 249 ? -24.078 2.391 -32.719 1 85.25 249 SER A CA 1
ATOM 1917 C C . SER A 1 249 ? -22.672 2.748 -32.25 1 85.25 249 SER A C 1
ATOM 1919 O O . SER A 1 249 ? -21.797 1.882 -32.188 1 85.25 249 SER A O 1
ATOM 1921 N N . LEU A 1 250 ? -22.438 3.953 -31.891 1 79.25 250 LEU A N 1
ATOM 1922 C CA . LEU A 1 250 ? -21.094 4.344 -31.516 1 79.25 250 LEU A CA 1
ATOM 1923 C C . LEU A 1 250 ? -20.656 3.639 -30.234 1 79.25 250 LEU A C 1
ATOM 1925 O O . LEU A 1 250 ? -21.312 3.764 -29.188 1 79.25 250 LEU A O 1
ATOM 1929 N N . PRO A 1 251 ? -19.625 2.859 -30.312 1 76.56 251 PRO A N 1
ATOM 1930 C CA . PRO A 1 251 ? -19.203 2.111 -29.125 1 76.56 251 PRO A CA 1
ATOM 1931 C C . PRO A 1 251 ? -18.406 2.967 -28.141 1 76.56 251 PRO A C 1
ATOM 1933 O O . PRO A 1 251 ? -17.797 3.969 -28.531 1 76.56 251 PRO A O 1
ATOM 1936 N N . SER A 1 252 ? -18.656 2.695 -26.891 1 71.62 252 SER A N 1
ATOM 1937 C CA . SER A 1 252 ? -17.891 3.301 -25.812 1 71.62 252 SER A CA 1
ATOM 1938 C C . SER A 1 252 ? -16.547 2.596 -25.625 1 71.62 252 SER A C 1
ATOM 1940 O O . SER A 1 252 ? -16.047 1.951 -26.547 1 71.62 252 SER A O 1
ATOM 1942 N N . ARG A 1 253 ? -16.094 2.846 -24.266 1 65.19 253 ARG A N 1
ATOM 1943 C CA . ARG A 1 253 ? -14.875 2.158 -23.844 1 65.19 253 ARG A CA 1
ATOM 1944 C C . ARG A 1 253 ? -15.062 0.646 -23.875 1 65.19 253 ARG A C 1
ATOM 1946 O O . ARG A 1 253 ? -16.172 0.144 -23.641 1 65.19 253 ARG A O 1
ATOM 1953 N N . LEU A 1 254 ? -14.359 -0.246 -24.406 1 70.19 254 LEU A N 1
ATOM 1954 C CA . LEU A 1 254 ? -14.383 -1.704 -24.469 1 70.19 254 LEU A CA 1
ATOM 1955 C C . LEU A 1 254 ? -15.219 -2.189 -25.641 1 70.19 254 LEU A C 1
ATOM 1957 O O . LEU A 1 254 ? -15.727 -3.314 -25.625 1 70.19 254 LEU A O 1
ATOM 1961 N N . ASP A 1 255 ? -15.641 -1.145 -26.562 1 76.94 255 ASP A N 1
ATOM 1962 C CA . ASP A 1 255 ? -16.438 -1.423 -27.75 1 76.94 255 ASP A CA 1
ATOM 1963 C C . ASP A 1 255 ? -17.875 -1.787 -27.391 1 76.94 255 ASP A C 1
ATOM 1965 O O . ASP A 1 255 ? -18.484 -2.656 -28.016 1 76.94 255 ASP A O 1
ATOM 1969 N N . ARG A 1 256 ? -18.297 -1.18 -26.281 1 86.06 256 ARG A N 1
ATOM 1970 C CA . ARG A 1 256 ? -19.672 -1.422 -25.875 1 86.06 256 ARG A CA 1
ATOM 1971 C C . ARG A 1 256 ? -20.609 -0.372 -26.453 1 86.06 256 ARG A C 1
ATOM 1973 O O . ARG A 1 256 ? -20.438 0.826 -26.234 1 86.06 256 ARG A O 1
ATOM 1980 N N . THR A 1 257 ? -21.562 -0.878 -27.25 1 88.38 257 THR A N 1
ATOM 1981 C CA . THR A 1 257 ? -22.594 0.013 -27.781 1 88.38 257 THR A CA 1
ATOM 1982 C C . THR A 1 257 ? -23.562 0.443 -26.688 1 88.38 257 THR A C 1
ATOM 1984 O O . THR A 1 257 ? -23.578 -0.142 -25.594 1 88.38 257 THR A O 1
ATOM 1987 N N . PRO A 1 258 ? -24.312 1.468 -26.953 1 92.56 258 PRO A N 1
ATOM 1988 C CA . PRO A 1 258 ? -25.328 1.863 -25.969 1 92.56 258 PRO A CA 1
ATOM 1989 C C . PRO A 1 258 ? -26.266 0.72 -25.594 1 92.56 258 PRO A C 1
ATOM 1991 O O . PRO A 1 258 ? -26.734 0.653 -24.453 1 92.56 258 PRO A O 1
ATOM 1994 N N . LEU A 1 259 ? -26.516 -0.191 -26.516 1 95 259 LEU A N 1
ATOM 1995 C CA . LEU A 1 259 ? -27.391 -1.33 -26.219 1 95 259 LEU A CA 1
ATOM 1996 C C . LEU A 1 259 ? -26.734 -2.254 -25.188 1 95 259 LEU A C 1
ATOM 1998 O O . LEU A 1 259 ? -27.406 -2.758 -24.297 1 95 259 LEU A O 1
ATOM 2002 N N . HIS A 1 260 ? -25.438 -2.557 -25.391 1 93.75 260 HIS A N 1
ATOM 2003 C CA . HIS A 1 260 ? -24.719 -3.297 -24.359 1 93.75 260 HIS A CA 1
ATOM 2004 C C . HIS A 1 260 ? -24.906 -2.664 -22.984 1 93.75 260 HIS A C 1
ATOM 2006 O O . HIS A 1 260 ? -25.219 -3.359 -22.016 1 93.75 260 HIS A O 1
ATOM 2012 N N . VAL A 1 261 ? -24.672 -1.35 -23 1 93.06 261 VAL A N 1
ATOM 2013 C CA . VAL A 1 261 ? -24.672 -0.598 -21.75 1 93.06 261 VAL A CA 1
ATOM 2014 C C . VAL A 1 261 ? -26.062 -0.601 -21.125 1 93.06 261 VAL A C 1
ATOM 2016 O O . VAL A 1 261 ? -26.203 -0.674 -19.906 1 93.06 261 VAL A O 1
ATOM 2019 N N . ALA A 1 262 ? -27.047 -0.486 -21.891 1 95.38 262 ALA A N 1
ATOM 2020 C CA . ALA A 1 262 ? -28.422 -0.535 -21.391 1 95.38 262 ALA A CA 1
ATOM 2021 C C . ALA A 1 262 ? -28.719 -1.872 -20.719 1 95.38 262 ALA A C 1
ATOM 2023 O O . ALA A 1 262 ? -29.438 -1.924 -19.719 1 95.38 262 ALA A O 1
ATOM 2024 N N . CYS A 1 263 ? -28.219 -2.955 -21.266 1 95.5 263 CYS A N 1
ATOM 2025 C CA . CYS A 1 263 ? -28.391 -4.277 -20.672 1 95.5 263 CYS A CA 1
ATOM 2026 C C . CYS A 1 263 ? -27.625 -4.383 -19.359 1 95.5 263 CYS A C 1
ATOM 2028 O O . CYS A 1 263 ? -28.141 -4.945 -18.391 1 95.5 263 CYS A O 1
ATOM 2030 N N . ILE A 1 264 ? -26.422 -3.865 -19.391 1 93.38 264 ILE A N 1
ATOM 2031 C CA . ILE A 1 264 ? -25.594 -3.877 -18.188 1 93.38 264 ILE A CA 1
ATOM 2032 C C . ILE A 1 264 ? -26.281 -3.062 -17.078 1 93.38 264 ILE A C 1
ATOM 2034 O O . ILE A 1 264 ? -26.234 -3.432 -15.906 1 93.38 264 ILE A O 1
ATOM 2038 N N . GLY A 1 265 ? -26.891 -1.934 -17.469 1 91.81 265 GLY A N 1
ATOM 2039 C CA . GLY A 1 265 ? -27.609 -1.099 -16.531 1 91.81 265 GLY A CA 1
ATOM 2040 C C . GLY A 1 265 ? -28.984 -1.654 -16.172 1 91.81 265 GLY A C 1
ATOM 2041 O O . GLY A 1 265 ? -29.688 -1.081 -15.344 1 91.81 265 GLY A O 1
ATOM 2042 N N . LYS A 1 266 ? -29.438 -2.721 -16.766 1 93 266 LYS A N 1
ATOM 2043 C CA . LYS A 1 266 ? -30.688 -3.428 -16.516 1 93 266 LYS A CA 1
ATOM 2044 C C . LYS A 1 266 ? -31.891 -2.529 -16.781 1 93 266 LYS A C 1
ATOM 2046 O O . LYS A 1 266 ? -32.812 -2.465 -15.977 1 93 266 LYS A O 1
ATOM 2051 N N . SER A 1 267 ? -31.797 -1.811 -17.875 1 94.31 267 SER A N 1
ATOM 2052 C CA . SER A 1 267 ? -32.906 -0.92 -18.219 1 94.31 267 SER A CA 1
ATOM 2053 C C . SER A 1 267 ? -33.656 -1.428 -19.453 1 94.31 267 SER A C 1
ATOM 2055 O O . SER A 1 267 ? -33.25 -1.146 -20.578 1 94.31 267 SER A O 1
ATOM 2057 N N . ALA A 1 268 ? -34.781 -2.045 -19.219 1 95.06 268 ALA A N 1
ATOM 2058 C CA . ALA A 1 268 ? -35.562 -2.604 -20.312 1 95.06 268 ALA A CA 1
ATOM 2059 C C . ALA A 1 268 ? -36.125 -1.5 -21.203 1 95.06 268 ALA A C 1
ATOM 2061 O O . ALA A 1 268 ? -36.25 -1.674 -22.422 1 95.06 268 ALA A O 1
ATOM 2062 N N . ASN A 1 269 ? -36.406 -0.368 -20.562 1 94.69 269 ASN A N 1
ATOM 2063 C CA . ASN A 1 269 ? -36.938 0.748 -21.312 1 94.69 269 ASN A CA 1
ATOM 2064 C C . ASN A 1 269 ? -35.938 1.311 -22.297 1 94.69 269 ASN A C 1
ATOM 2066 O O . ASN A 1 269 ? -36.25 1.597 -23.453 1 94.69 269 ASN A O 1
ATOM 2070 N N . CYS A 1 270 ? -34.75 1.477 -21.859 1 96.38 270 CYS A N 1
ATOM 2071 C CA . CYS A 1 270 ? -33.688 1.953 -22.75 1 96.38 270 CYS A CA 1
ATOM 2072 C C . CYS A 1 270 ? -33.438 0.958 -23.875 1 96.38 270 CYS A C 1
ATOM 2074 O O . CYS A 1 270 ? -33.188 1.355 -25.016 1 96.38 270 CYS A O 1
ATOM 2076 N N . VAL A 1 271 ? -33.531 -0.33 -23.516 1 97 271 VAL A N 1
ATOM 2077 C CA . VAL A 1 271 ? -33.312 -1.38 -24.5 1 97 271 VAL A CA 1
ATOM 2078 C C . VAL A 1 271 ? -34.375 -1.271 -25.594 1 97 271 VAL A C 1
ATOM 2080 O O . VAL A 1 271 ? -34.062 -1.33 -26.781 1 97 271 VAL A O 1
ATOM 2083 N N . THR A 1 272 ? -35.594 -1.027 -25.188 1 95.94 272 THR A N 1
ATOM 2084 C CA . THR A 1 272 ? -36.688 -0.896 -26.125 1 95.94 272 THR A CA 1
ATOM 2085 C C . THR A 1 272 ? -36.469 0.312 -27.047 1 95.94 272 THR A C 1
ATOM 2087 O O . THR A 1 272 ? -36.688 0.221 -28.25 1 95.94 272 THR A O 1
ATOM 2090 N N . GLU A 1 273 ? -36.094 1.418 -26.484 1 95.81 273 GLU A N 1
ATOM 2091 C CA . GLU A 1 273 ? -35.875 2.629 -27.266 1 95.81 273 GLU A CA 1
ATOM 2092 C C . GLU A 1 273 ? -34.75 2.422 -28.281 1 95.81 273 GLU A C 1
ATOM 2094 O O . GLU A 1 273 ? -34.812 2.922 -29.406 1 95.81 273 GLU A O 1
ATOM 2099 N N . LEU A 1 274 ? -33.75 1.741 -27.922 1 96.69 274 LEU A N 1
ATOM 2100 C CA . LEU A 1 274 ? -32.625 1.516 -28.797 1 96.69 274 LEU A CA 1
ATOM 2101 C C . LEU A 1 274 ? -32.969 0.553 -29.922 1 96.69 274 LEU A C 1
ATOM 2103 O O . LEU A 1 274 ? -32.531 0.726 -31.062 1 96.69 274 LEU A O 1
ATOM 2107 N N . ILE A 1 275 ? -33.781 -0.512 -29.594 1 95.81 275 ILE A N 1
ATOM 2108 C CA . ILE A 1 275 ? -34.25 -1.45 -30.609 1 95.81 275 ILE A CA 1
ATOM 2109 C C . ILE A 1 275 ? -35.094 -0.708 -31.656 1 95.81 275 ILE A C 1
ATOM 2111 O O . ILE A 1 275 ? -34.906 -0.905 -32.875 1 95.81 275 ILE A O 1
ATOM 2115 N N . ASN A 1 276 ? -35.875 0.197 -31.172 1 94.25 276 ASN A N 1
ATOM 2116 C CA . ASN A 1 276 ? -36.719 0.983 -32.062 1 94.25 276 ASN A CA 1
ATOM 2117 C C . ASN A 1 276 ? -35.906 1.905 -32.969 1 94.25 276 ASN A C 1
ATOM 2119 O O . ASN A 1 276 ? -36.281 2.209 -34.094 1 94.25 276 ASN A O 1
ATOM 2123 N N . ALA A 1 277 ? -34.75 2.291 -32.469 1 94.75 277 ALA A N 1
ATOM 2124 C CA . ALA A 1 277 ? -33.906 3.207 -33.219 1 94.75 277 ALA A CA 1
ATOM 2125 C C . ALA A 1 277 ? -32.969 2.447 -34.156 1 94.75 277 ALA A C 1
ATOM 2127 O O . ALA A 1 277 ? -32.156 3.053 -34.844 1 94.75 277 ALA A O 1
ATOM 2128 N N . GLY A 1 278 ? -33.031 1.078 -34.188 1 92.12 278 GLY A N 1
ATOM 2129 C CA . GLY A 1 278 ? -32.312 0.276 -35.156 1 92.12 278 GLY A CA 1
ATOM 2130 C C . GLY A 1 278 ? -30.953 -0.195 -34.656 1 92.12 278 GLY A C 1
ATOM 2131 O O . GLY A 1 278 ? -30.031 -0.397 -35.438 1 92.12 278 GLY A O 1
ATOM 2132 N N . ALA A 1 279 ? -30.828 -0.367 -33.375 1 94.06 279 ALA A N 1
ATOM 2133 C CA . ALA A 1 279 ? -29.562 -0.851 -32.812 1 94.06 279 ALA A CA 1
ATOM 2134 C C . ALA A 1 279 ? -29.266 -2.271 -33.281 1 94.06 279 ALA A C 1
ATOM 2136 O O . ALA A 1 279 ? -30.188 -3.076 -33.469 1 94.06 279 ALA A O 1
ATOM 2137 N N . ASN A 1 280 ? -27.969 -2.566 -33.531 1 90.81 280 ASN A N 1
ATOM 2138 C CA . ASN A 1 280 ? -27.531 -3.93 -33.844 1 90.81 280 ASN A CA 1
ATOM 2139 C C . ASN A 1 280 ? -27.672 -4.844 -32.625 1 90.81 280 ASN A C 1
ATOM 2141 O O . ASN A 1 280 ? -26.938 -4.711 -31.641 1 90.81 280 ASN A O 1
ATOM 2145 N N . LEU A 1 281 ? -28.516 -5.789 -32.688 1 93.31 281 LEU A N 1
ATOM 2146 C CA . LEU A 1 281 ? -28.891 -6.629 -31.547 1 93.31 281 LEU A CA 1
ATOM 2147 C C . LEU A 1 281 ? -27.766 -7.594 -31.203 1 93.31 281 LEU A C 1
ATOM 2149 O O . LEU A 1 281 ? -27.75 -8.148 -30.094 1 93.31 281 LEU A O 1
ATOM 2153 N N . ASN A 1 282 ? -26.891 -7.836 -32.062 1 89 282 ASN A N 1
ATOM 2154 C CA . ASN A 1 282 ? -25.859 -8.852 -31.875 1 89 282 ASN A CA 1
ATOM 2155 C C . ASN A 1 282 ? -24.453 -8.25 -31.969 1 89 282 ASN A C 1
ATOM 2157 O O . ASN A 1 282 ? -23.516 -8.938 -32.344 1 89 282 ASN A O 1
ATOM 2161 N N . ALA A 1 283 ? -24.375 -6.879 -31.672 1 84.19 283 ALA A N 1
ATOM 2162 C CA . ALA A 1 283 ? -23.062 -6.223 -31.641 1 84.19 283 ALA A CA 1
ATOM 2163 C C . ALA A 1 283 ? -22.172 -6.836 -30.578 1 84.19 283 ALA A C 1
ATOM 2165 O O . ALA A 1 283 ? -22.641 -7.184 -29.484 1 84.19 283 ALA A O 1
ATOM 2166 N N . LYS A 1 284 ? -20.844 -6.977 -30.875 1 81.38 284 LYS A N 1
ATOM 2167 C CA . LYS A 1 284 ? -19.906 -7.617 -29.953 1 81.38 284 LYS A CA 1
ATOM 2168 C C . LYS A 1 284 ? -18.938 -6.602 -29.359 1 81.38 284 LYS A C 1
ATOM 2170 O O . LYS A 1 284 ? -18.5 -5.676 -30.047 1 81.38 284 LYS A O 1
ATOM 2175 N N . ASP A 1 285 ? -18.672 -6.77 -28.094 1 81.69 285 ASP A N 1
ATOM 2176 C CA . ASP A 1 285 ? -17.672 -5.914 -27.453 1 81.69 285 ASP A CA 1
ATOM 2177 C C . ASP A 1 285 ? -16.297 -6.566 -27.469 1 81.69 285 ASP A C 1
ATOM 2179 O O . ASP A 1 285 ? -16.031 -7.473 -28.25 1 81.69 285 ASP A O 1
ATOM 2183 N N . VAL A 1 286 ? -15.328 -6.125 -26.578 1 70.19 286 VAL A N 1
ATOM 2184 C CA . VAL A 1 286 ? -13.93 -6.547 -26.625 1 70.19 286 VAL A CA 1
ATOM 2185 C C . VAL A 1 286 ? -13.82 -8 -26.172 1 70.19 286 VAL A C 1
ATOM 2187 O O . VAL A 1 286 ? -12.883 -8.703 -26.547 1 70.19 286 VAL A O 1
ATOM 2190 N N . GLU A 1 287 ? -14.773 -8.477 -25.375 1 77.5 287 GLU A N 1
ATOM 2191 C CA . GLU A 1 287 ? -14.789 -9.867 -24.922 1 77.5 287 GLU A CA 1
ATOM 2192 C C . GLU A 1 287 ? -15.727 -10.711 -25.781 1 77.5 287 GLU A C 1
ATOM 2194 O O . GLU A 1 287 ? -16.031 -11.852 -25.438 1 77.5 287 GLU A O 1
ATOM 2199 N N . LEU A 1 288 ? -16.234 -10.07 -26.812 1 78.31 288 LEU A N 1
ATOM 2200 C CA . LEU A 1 288 ? -17.156 -10.664 -27.766 1 78.31 288 LEU A CA 1
ATOM 2201 C C . LEU A 1 288 ? -18.5 -11 -27.109 1 78.31 288 LEU A C 1
ATOM 2203 O O . LEU A 1 288 ? -19.125 -12.008 -27.453 1 78.31 288 LEU A O 1
ATOM 2207 N N . HIS A 1 289 ? -18.828 -10.258 -26.156 1 87.81 289 HIS A N 1
ATOM 2208 C CA . HIS A 1 289 ? -20.156 -10.352 -25.578 1 87.81 289 HIS A CA 1
ATOM 2209 C C . HIS A 1 289 ? -21.172 -9.531 -26.375 1 87.81 289 HIS A C 1
ATOM 2211 O O . HIS A 1 289 ? -20.875 -8.398 -26.766 1 87.81 289 HIS A O 1
ATOM 2217 N N . CYS A 1 290 ? -22.25 -10.125 -26.688 1 90.81 290 CYS A N 1
ATOM 2218 C CA . CYS A 1 290 ? -23.391 -9.375 -27.203 1 90.81 290 CYS A CA 1
ATOM 2219 C C . CYS A 1 290 ? -24.344 -8.953 -26.094 1 90.81 290 CYS A C 1
ATOM 2221 O O . CYS A 1 290 ? -24.188 -9.383 -24.953 1 90.81 290 CYS A O 1
ATOM 2223 N N . PRO A 1 291 ? -25.281 -8.086 -26.391 1 94.38 291 PRO A N 1
ATOM 2224 C CA . PRO A 1 291 ? -26.188 -7.602 -25.328 1 94.38 291 PRO A CA 1
ATOM 2225 C C . PRO A 1 291 ? -26.891 -8.734 -24.594 1 94.38 291 PRO A C 1
ATOM 2227 O O . PRO A 1 291 ? -27.016 -8.703 -23.375 1 94.38 291 PRO A O 1
ATOM 2230 N N . LEU A 1 292 ? -27.312 -9.758 -25.281 1 95.69 292 LEU A N 1
ATOM 2231 C CA . LEU A 1 292 ? -28.016 -10.883 -24.672 1 95.69 292 LEU A CA 1
ATOM 2232 C C . LEU A 1 292 ? -27.125 -11.594 -23.656 1 95.69 292 LEU A C 1
ATOM 2234 O O . LEU A 1 292 ? -27.609 -12.102 -22.641 1 95.69 292 LEU A O 1
ATOM 2238 N N . HIS A 1 293 ? -25.859 -11.688 -23.953 1 95.75 293 HIS A N 1
ATOM 2239 C CA . HIS A 1 293 ? -24.906 -12.258 -23 1 95.75 293 HIS A CA 1
ATOM 2240 C C . HIS A 1 293 ? -24.969 -11.547 -21.656 1 95.75 293 HIS A C 1
ATOM 2242 O O . HIS A 1 293 ? -24.922 -12.188 -20.609 1 95.75 293 HIS A O 1
ATOM 2248 N N . TYR A 1 294 ? -24.984 -10.25 -21.734 1 95.56 294 TYR A N 1
ATOM 2249 C CA . TYR A 1 294 ? -25 -9.484 -20.484 1 95.56 294 TYR A CA 1
ATOM 2250 C C . TYR A 1 294 ? -26.312 -9.688 -19.734 1 95.56 294 TYR A C 1
ATOM 2252 O O . TYR A 1 294 ? -26.328 -9.734 -18.516 1 95.56 294 TYR A O 1
ATOM 2260 N N . GLY A 1 295 ? -27.406 -9.758 -20.406 1 95.88 295 GLY A N 1
ATOM 2261 C CA . GLY A 1 295 ? -28.641 -10.148 -19.75 1 95.88 295 GLY A CA 1
ATOM 2262 C C . GLY A 1 295 ? -28.547 -11.484 -19.047 1 95.88 295 GLY A C 1
ATOM 2263 O O . GLY A 1 295 ? -29.078 -11.641 -17.938 1 95.88 295 GLY A O 1
ATOM 2264 N N . ALA A 1 296 ? -27.875 -12.414 -19.656 1 96.62 296 ALA A N 1
ATOM 2265 C CA . ALA A 1 296 ? -27.688 -13.75 -19.109 1 96.62 296 ALA A CA 1
ATOM 2266 C C . ALA A 1 296 ? -26.766 -13.711 -17.875 1 96.62 296 ALA A C 1
ATOM 2268 O O . ALA A 1 296 ? -27.047 -14.367 -16.875 1 96.62 296 ALA A O 1
ATOM 2269 N N . ILE A 1 297 ? -25.672 -13 -17.984 1 95.5 297 ILE A N 1
ATOM 2270 C CA . ILE A 1 297 ? -24.688 -12.906 -16.922 1 95.5 297 ILE A CA 1
ATOM 2271 C C . ILE A 1 297 ? -25.328 -12.273 -15.688 1 95.5 297 ILE A C 1
ATOM 2273 O O . ILE A 1 297 ? -25.078 -12.711 -14.555 1 95.5 297 ILE A O 1
ATOM 2277 N N . LEU A 1 298 ? -26.234 -11.242 -15.914 1 95.06 298 LEU A N 1
ATOM 2278 C CA . LEU A 1 298 ? -26.766 -10.445 -14.812 1 95.06 298 LEU A CA 1
ATOM 2279 C C . LEU A 1 298 ? -28.141 -10.977 -14.375 1 95.06 298 LEU A C 1
ATOM 2281 O O . LEU A 1 298 ? -28.734 -10.453 -13.438 1 95.06 298 LEU A O 1
ATOM 2285 N N . ASN A 1 299 ? -28.578 -12.016 -14.953 1 95.88 299 ASN A N 1
ATOM 2286 C CA . ASN A 1 299 ? -29.875 -12.641 -14.672 1 95.88 299 ASN A CA 1
ATOM 2287 C C . ASN A 1 299 ? -31.016 -11.633 -14.75 1 95.88 299 ASN A C 1
ATOM 2289 O O . ASN A 1 299 ? -31.828 -11.539 -13.828 1 95.88 299 ASN A O 1
ATOM 2293 N N . ASP A 1 300 ? -30.984 -10.797 -15.844 1 95.38 300 ASP A N 1
ATOM 2294 C CA . ASP A 1 300 ? -32.031 -9.797 -16.047 1 95.38 300 ASP A CA 1
ATOM 2295 C C . ASP A 1 300 ? -33.062 -10.266 -17.062 1 95.38 300 ASP A C 1
ATOM 2297 O O . ASP A 1 300 ? -32.844 -10.141 -18.266 1 95.38 300 ASP A O 1
ATOM 2301 N N . VAL A 1 301 ? -34.188 -10.625 -16.594 1 95.31 301 VAL A N 1
ATOM 2302 C CA . VAL A 1 301 ? -35.188 -11.242 -17.438 1 95.31 301 VAL A CA 1
ATOM 2303 C C . VAL A 1 301 ? -35.844 -10.188 -18.344 1 95.31 301 VAL A C 1
ATOM 2305 O O . VAL A 1 301 ? -36.125 -10.461 -19.516 1 95.31 301 VAL A O 1
ATOM 2308 N N . ASP A 1 302 ? -36 -8.992 -17.875 1 94.56 302 ASP A N 1
ATOM 2309 C CA . ASP A 1 302 ? -36.719 -7.961 -18.609 1 94.56 302 ASP A CA 1
ATOM 2310 C C . ASP A 1 302 ? -35.938 -7.559 -19.875 1 94.56 302 ASP A C 1
ATOM 2312 O O . ASP A 1 302 ? -36.531 -7.5 -20.953 1 94.56 302 ASP A O 1
ATOM 2316 N N . THR A 1 303 ? -34.688 -7.336 -19.734 1 96.5 303 THR A N 1
ATOM 2317 C CA . THR A 1 303 ? -33.906 -6.953 -20.906 1 96.5 303 THR A CA 1
ATOM 2318 C C . THR A 1 303 ? -33.812 -8.109 -21.891 1 96.5 303 THR A C 1
ATOM 2320 O O . THR A 1 303 ? -33.844 -7.902 -23.109 1 96.5 303 THR A O 1
ATOM 2323 N N . CYS A 1 304 ? -33.688 -9.328 -21.359 1 96.5 304 CYS A N 1
ATOM 2324 C CA . CYS A 1 304 ? -33.562 -10.492 -22.234 1 96.5 304 CYS A CA 1
ATOM 2325 C C . CYS A 1 304 ? -34.844 -10.719 -23.016 1 96.5 304 CYS A C 1
ATOM 2327 O O . CYS A 1 304 ? -34.812 -11.094 -24.188 1 96.5 304 CYS A O 1
ATOM 2329 N N . LYS A 1 305 ? -35.938 -10.477 -22.375 1 95.62 305 LYS A N 1
ATOM 2330 C CA . LYS A 1 305 ? -37.219 -10.633 -23.047 1 95.62 305 LYS A CA 1
ATOM 2331 C C . LYS A 1 305 ? -37.344 -9.656 -24.203 1 95.62 305 LYS A C 1
ATOM 2333 O O . LYS A 1 305 ? -37.812 -10.039 -25.297 1 95.62 305 LYS A O 1
ATOM 2338 N N . GLU A 1 306 ? -37.031 -8.406 -24 1 96 306 GLU A N 1
ATOM 2339 C CA . GLU A 1 306 ? -37.094 -7.402 -25.062 1 96 306 GLU A CA 1
ATOM 2340 C C . GLU A 1 306 ? -36.219 -7.797 -26.234 1 96 306 GLU A C 1
ATOM 2342 O O . GLU A 1 306 ? -36.594 -7.613 -27.391 1 96 306 GLU A O 1
ATOM 2347 N N . LEU A 1 307 ? -35.094 -8.32 -25.969 1 96.69 307 LEU A N 1
ATOM 2348 C CA . LEU A 1 307 ? -34.156 -8.703 -27.016 1 96.69 307 LEU A CA 1
ATOM 2349 C C . LEU A 1 307 ? -34.656 -9.914 -27.797 1 96.69 307 LEU A C 1
ATOM 2351 O O . LEU A 1 307 ? -34.562 -9.945 -29.016 1 96.69 307 LEU A O 1
ATOM 2355 N N . LEU A 1 308 ? -35.156 -10.883 -27.062 1 95 308 LEU A N 1
ATOM 2356 C CA . LEU A 1 308 ? -35.656 -12.086 -27.703 1 95 308 LEU A CA 1
ATOM 2357 C C . LEU A 1 308 ? -36.875 -11.773 -28.547 1 95 308 LEU A C 1
ATOM 2359 O O . LEU A 1 308 ? -37.031 -12.312 -29.641 1 95 308 LEU A O 1
ATOM 2363 N N . ASP A 1 309 ? -37.719 -10.883 -28.047 1 93.88 309 ASP A N 1
ATOM 2364 C CA . ASP A 1 309 ? -38.875 -10.461 -28.812 1 93.88 309 ASP A CA 1
ATOM 2365 C C . ASP A 1 309 ? -38.469 -9.75 -30.094 1 93.88 309 ASP A C 1
ATOM 2367 O O . ASP A 1 309 ? -39.188 -9.812 -31.094 1 93.88 309 ASP A O 1
ATOM 2371 N N . ALA A 1 310 ? -37.312 -9.125 -30.078 1 95.06 310 ALA A N 1
ATOM 2372 C CA . ALA A 1 310 ? -36.781 -8.422 -31.234 1 95.06 310 ALA A CA 1
ATOM 2373 C C . ALA A 1 310 ? -35.938 -9.352 -32.125 1 95.06 310 ALA A C 1
ATOM 2375 O O . ALA A 1 310 ? -35.312 -8.898 -33.062 1 95.06 310 ALA A O 1
ATOM 2376 N N . ASN A 1 311 ? -35.875 -10.648 -31.781 1 91.12 311 ASN A N 1
ATOM 2377 C CA . ASN A 1 311 ? -35.219 -11.711 -32.562 1 91.12 311 ASN A CA 1
ATOM 2378 C C . ASN A 1 311 ? -33.688 -11.641 -32.438 1 91.12 311 ASN A C 1
ATOM 2380 O O . ASN A 1 311 ? -33 -11.844 -33.406 1 91.12 311 ASN A O 1
ATOM 2384 N N . ALA A 1 312 ? -33.25 -11.242 -31.266 1 93.81 312 ALA A N 1
ATOM 2385 C CA . ALA A 1 312 ? -31.828 -11.367 -31 1 93.81 312 ALA A CA 1
ATOM 2386 C C . ALA A 1 312 ? -31.375 -12.82 -31.094 1 93.81 312 ALA A C 1
ATOM 2388 O O . ALA A 1 312 ? -32.094 -13.734 -30.688 1 93.81 312 ALA A O 1
ATOM 2389 N N . LYS A 1 313 ? -30.156 -13.07 -31.531 1 89.62 313 LYS A N 1
ATOM 2390 C CA . LYS A 1 313 ? -29.656 -14.43 -31.75 1 89.62 313 LYS A CA 1
ATOM 2391 C C . LYS A 1 313 ? -29.281 -15.086 -30.422 1 89.62 313 LYS A C 1
ATOM 2393 O O . LYS A 1 313 ? -28.469 -14.547 -29.672 1 89.62 313 LYS A O 1
ATOM 2398 N N . THR A 1 314 ? -29.828 -16.25 -30.109 1 92.19 314 THR A N 1
ATOM 2399 C CA . THR A 1 314 ? -29.516 -16.969 -28.891 1 92.19 314 THR A CA 1
ATOM 2400 C C . THR A 1 314 ? -28.234 -17.781 -29.047 1 92.19 314 THR A C 1
ATOM 2402 O O . THR A 1 314 ? -27.625 -18.203 -28.062 1 92.19 314 THR A O 1
ATOM 2405 N N . GLY A 1 315 ? -27.781 -18 -30.25 1 88.31 315 GLY A N 1
ATOM 2406 C CA . GLY A 1 315 ? -26.609 -18.812 -30.516 1 88.31 315 GLY A CA 1
ATOM 2407 C C . GLY A 1 315 ? -25.328 -17.984 -30.641 1 88.31 315 GLY A C 1
ATOM 2408 O O . GLY A 1 315 ? -24.266 -18.531 -30.953 1 88.31 315 GLY A O 1
ATOM 2409 N N . CYS A 1 316 ? -25.469 -16.656 -30.359 1 86.31 316 CYS A N 1
ATOM 2410 C CA . CYS A 1 316 ? -24.266 -15.82 -30.375 1 86.31 316 CYS A CA 1
ATOM 2411 C C . CYS A 1 316 ? -23.234 -16.328 -29.359 1 86.31 316 CYS A C 1
ATOM 2413 O O . CYS A 1 316 ? -23.594 -16.703 -28.25 1 86.31 316 CYS A O 1
ATOM 2415 N N . ARG A 1 317 ? -21.906 -16.328 -29.719 1 83.81 317 ARG A N 1
ATOM 2416 C CA . ARG A 1 317 ? -20.859 -16.891 -28.875 1 83.81 317 ARG A CA 1
ATOM 2417 C C . ARG A 1 317 ? -19.906 -15.797 -28.406 1 83.81 317 ARG A C 1
ATOM 2419 O O . ARG A 1 317 ? -19.594 -14.867 -29.156 1 83.81 317 ARG A O 1
ATOM 2426 N N . ASP A 1 318 ? -19.469 -15.953 -27.203 1 83.62 318 ASP A N 1
ATOM 2427 C CA . ASP A 1 318 ? -18.469 -15.023 -26.703 1 83.62 318 ASP A CA 1
ATOM 2428 C C . ASP A 1 318 ? -17.047 -15.523 -27.016 1 83.62 318 ASP A C 1
ATOM 2430 O O . ASP A 1 318 ? -16.875 -16.391 -27.859 1 83.62 318 ASP A O 1
ATOM 2434 N N . MET A 1 319 ? -16.031 -14.938 -26.359 1 71.31 319 MET A N 1
ATOM 2435 C CA . MET A 1 319 ? -14.625 -15.188 -26.672 1 71.31 319 MET A CA 1
ATOM 2436 C C . MET A 1 319 ? -14.25 -16.641 -26.359 1 71.31 319 MET A C 1
ATOM 2438 O O . MET A 1 319 ? -13.367 -17.203 -26.984 1 71.31 319 MET A O 1
ATOM 2442 N N . ASN A 1 320 ? -14.969 -17.297 -25.391 1 75.94 320 ASN A N 1
ATOM 2443 C CA . ASN A 1 320 ? -14.711 -18.688 -25.016 1 75.94 320 ASN A CA 1
ATOM 2444 C C . ASN A 1 320 ? -15.695 -19.641 -25.688 1 75.94 320 ASN A C 1
ATOM 2446 O O . ASN A 1 320 ? -15.703 -20.828 -25.406 1 75.94 320 ASN A O 1
ATOM 2450 N N . GLY A 1 321 ? -16.516 -19.094 -26.547 1 77.06 321 GLY A N 1
ATOM 2451 C CA . GLY A 1 321 ? -17.484 -19.906 -27.266 1 77.06 321 GLY A CA 1
ATOM 2452 C C . GLY A 1 321 ? -18.781 -20.125 -26.5 1 77.06 321 GLY A C 1
ATOM 2453 O O . GLY A 1 321 ? -19.609 -20.938 -26.891 1 77.06 321 GLY A O 1
ATOM 2454 N N . ASN A 1 322 ? -18.969 -19.406 -25.453 1 89.19 322 ASN A N 1
ATOM 2455 C CA . ASN A 1 322 ? -20.156 -19.562 -24.641 1 89.19 322 ASN A CA 1
ATOM 2456 C C . ASN A 1 322 ? -21.359 -18.844 -25.25 1 89.19 322 ASN A C 1
ATOM 2458 O O . ASN A 1 322 ? -21.219 -17.734 -25.75 1 89.19 322 ASN A O 1
ATOM 2462 N N . THR A 1 323 ? -22.438 -19.547 -25.266 1 93.31 323 THR A N 1
ATOM 2463 C CA . THR A 1 323 ? -23.703 -18.906 -25.625 1 93.31 323 THR A CA 1
ATOM 2464 C C . THR A 1 323 ? -24.312 -18.219 -24.406 1 93.31 323 THR A C 1
ATOM 2466 O O . THR A 1 323 ? -23.797 -18.312 -23.297 1 93.31 323 THR A O 1
ATOM 2469 N N . ALA A 1 324 ? -25.438 -17.5 -24.672 1 96.19 324 ALA A N 1
ATOM 2470 C CA . ALA A 1 324 ? -26.125 -16.859 -23.562 1 96.19 324 ALA A CA 1
ATOM 2471 C C . ALA A 1 324 ? -26.594 -17.891 -22.531 1 96.19 324 ALA A C 1
ATOM 2473 O O . ALA A 1 324 ? -26.531 -17.641 -21.328 1 96.19 324 ALA A O 1
ATOM 2474 N N . LEU A 1 325 ? -27.031 -19.047 -23.016 1 96.25 325 LEU A N 1
ATOM 2475 C CA . LEU A 1 325 ? -27.469 -20.109 -22.125 1 96.25 325 LEU A CA 1
ATOM 2476 C C . LEU A 1 325 ? -26.297 -20.625 -21.281 1 96.25 325 LEU A C 1
ATOM 2478 O O . LEU A 1 325 ? -26.438 -20.891 -20.094 1 96.25 325 LEU A O 1
ATOM 2482 N N . ALA A 1 326 ? -25.188 -20.859 -21.984 1 96.06 326 ALA A N 1
ATOM 2483 C CA . ALA A 1 326 ? -23.984 -21.297 -21.281 1 96.06 326 ALA A CA 1
ATOM 2484 C C . ALA A 1 326 ? -23.578 -20.312 -20.188 1 96.06 326 ALA A C 1
ATOM 2486 O O . ALA A 1 326 ? -23.203 -20.703 -19.094 1 96.06 326 ALA A O 1
ATOM 2487 N N . LEU A 1 327 ? -23.656 -19.031 -20.5 1 96.31 327 LEU A N 1
ATOM 2488 C CA . LEU A 1 327 ? -23.281 -18.016 -19.531 1 96.31 327 LEU A CA 1
ATOM 2489 C C . LEU A 1 327 ? -24.266 -17.969 -18.375 1 96.31 327 LEU A C 1
ATOM 2491 O O . LEU A 1 327 ? -23.875 -17.75 -17.234 1 96.31 327 LEU A O 1
ATOM 2495 N N . ALA A 1 328 ? -25.516 -18.078 -18.656 1 97.44 328 ALA A N 1
ATOM 2496 C CA . ALA A 1 328 ? -26.516 -18.156 -17.594 1 97.44 328 ALA A CA 1
ATOM 2497 C C . ALA A 1 328 ? -26.234 -19.312 -16.656 1 97.44 328 ALA A C 1
ATOM 2499 O O . ALA A 1 328 ? -26.344 -19.172 -15.43 1 97.44 328 ALA A O 1
ATOM 2500 N N . ALA A 1 329 ? -25.875 -20.453 -17.188 1 97.38 329 ALA A N 1
ATOM 2501 C CA . ALA A 1 329 ? -25.516 -21.641 -16.406 1 97.38 329 ALA A CA 1
ATOM 2502 C C . ALA A 1 329 ? -24.266 -21.391 -15.562 1 97.38 329 ALA A C 1
ATOM 2504 O O . ALA A 1 329 ? -24.203 -21.781 -14.398 1 97.38 329 ALA A O 1
ATOM 2505 N N . MET A 1 330 ? -23.312 -20.797 -16.156 1 95.94 330 MET A N 1
ATOM 2506 C CA . MET A 1 330 ? -22.016 -20.531 -15.516 1 95.94 330 MET A CA 1
ATOM 2507 C C . MET A 1 330 ? -22.188 -19.594 -14.328 1 95.94 330 MET A C 1
ATOM 2509 O O . MET A 1 330 ? -21.516 -19.734 -13.312 1 95.94 330 MET A O 1
ATOM 2513 N N . HIS A 1 331 ? -23.109 -18.625 -14.453 1 95.44 331 HIS A N 1
ATOM 2514 C CA . HIS A 1 331 ? -23.266 -17.594 -13.43 1 95.44 331 HIS A CA 1
ATOM 2515 C C . HIS A 1 331 ? -24.438 -17.906 -12.508 1 95.44 331 HIS A C 1
ATOM 2517 O O . HIS A 1 331 ? -24.688 -17.156 -11.562 1 95.44 331 HIS A O 1
ATOM 2523 N N . GLY A 1 332 ? -25.125 -18.984 -12.773 1 95.19 332 GLY A N 1
ATOM 2524 C CA . GLY A 1 332 ? -26.234 -19.359 -11.93 1 95.19 332 GLY A CA 1
ATOM 2525 C C . GLY A 1 332 ? -27.453 -18.484 -12.125 1 95.19 332 GLY A C 1
ATOM 2526 O O . GLY A 1 332 ? -28.219 -18.234 -11.18 1 95.19 332 GLY A O 1
ATOM 2527 N N . SER A 1 333 ? -27.594 -17.922 -13.305 1 96.12 333 SER A N 1
ATOM 2528 C CA . SER A 1 333 ? -28.719 -17.047 -13.648 1 96.12 333 SER A CA 1
ATOM 2529 C C . SER A 1 333 ? -29.953 -17.859 -14.023 1 96.12 333 SER A C 1
ATOM 2531 O O . SER A 1 333 ? -30.344 -17.906 -15.188 1 96.12 333 SER A O 1
ATOM 2533 N N . LEU A 1 334 ? -30.641 -18.359 -13.008 1 96.25 334 LEU A N 1
ATOM 2534 C CA . LEU A 1 334 ? -31.688 -19.344 -13.188 1 96.25 334 LEU A CA 1
ATOM 2535 C C . LEU A 1 334 ? -32.844 -18.766 -13.977 1 96.25 334 LEU A C 1
ATOM 2537 O O . LEU A 1 334 ? -33.375 -19.422 -14.883 1 96.25 334 LEU A O 1
ATOM 2541 N N . ASP A 1 335 ? -33.281 -17.516 -13.68 1 95.56 335 ASP A N 1
ATOM 2542 C CA . ASP A 1 335 ? -34.438 -16.938 -14.328 1 95.56 335 ASP A CA 1
ATOM 2543 C C . ASP A 1 335 ? -34.219 -16.781 -15.828 1 95.56 335 ASP A C 1
ATOM 2545 O O . ASP A 1 335 ? -35.094 -17.109 -16.625 1 95.56 335 ASP A O 1
ATOM 2549 N N . VAL A 1 336 ? -33.094 -16.312 -16.156 1 97.25 336 VAL A N 1
ATOM 2550 C CA . VAL A 1 336 ? -32.812 -16.109 -17.562 1 97.25 336 VAL A CA 1
ATOM 2551 C C . VAL A 1 336 ? -32.562 -17.453 -18.25 1 97.25 336 VAL A C 1
ATOM 2553 O O . VAL A 1 336 ? -32.906 -17.641 -19.406 1 97.25 336 VAL A O 1
ATOM 2556 N N . LEU A 1 337 ? -31.906 -18.359 -17.469 1 97.38 337 LEU A N 1
ATOM 2557 C CA . LEU A 1 337 ? -31.703 -19.703 -18.016 1 97.38 337 LEU A CA 1
ATOM 2558 C C . LEU A 1 337 ? -33.031 -20.328 -18.422 1 97.38 337 LEU A C 1
ATOM 2560 O O . LEU A 1 337 ? -33.156 -20.859 -19.531 1 97.38 337 LEU A O 1
ATOM 2564 N N . GLU A 1 338 ? -34.031 -20.25 -17.656 1 95.88 338 GLU A N 1
ATOM 2565 C CA . GLU A 1 338 ? -35.344 -20.812 -17.953 1 95.88 338 GLU A CA 1
ATOM 2566 C C . GLU A 1 338 ? -36 -20.078 -19.109 1 95.88 338 GLU A C 1
ATOM 2568 O O . GLU A 1 338 ? -36.656 -20.703 -19.953 1 95.88 338 GLU A O 1
ATOM 2573 N N . LEU A 1 339 ? -35.781 -18.766 -19.125 1 95.94 339 LEU A N 1
ATOM 2574 C CA . LEU A 1 339 ? -36.312 -17.953 -20.219 1 95.94 339 LEU A CA 1
ATOM 2575 C C . LEU A 1 339 ? -35.719 -18.391 -21.562 1 95.94 339 LEU A C 1
ATOM 2577 O O . LEU A 1 339 ? -36.406 -18.484 -22.562 1 95.94 339 LEU A O 1
ATOM 2581 N N . LEU A 1 340 ? -34.438 -18.656 -21.578 1 96.38 340 LEU A N 1
ATOM 2582 C CA . LEU A 1 340 ? -33.75 -19.047 -22.797 1 96.38 340 LEU A CA 1
ATOM 2583 C C . LEU A 1 340 ? -34.188 -20.453 -23.234 1 96.38 340 LEU A C 1
ATOM 2585 O O . LEU A 1 340 ? -34.281 -20.719 -24.438 1 96.38 340 LEU A O 1
ATOM 2589 N N . ILE A 1 341 ? -34.344 -21.344 -22.266 1 94.19 341 ILE A N 1
ATOM 2590 C CA . ILE A 1 341 ? -34.844 -22.672 -22.562 1 94.19 341 ILE A CA 1
ATOM 2591 C C . ILE A 1 341 ? -36.25 -22.578 -23.188 1 94.19 341 ILE A C 1
ATOM 2593 O O . ILE A 1 341 ? -36.531 -23.234 -24.203 1 94.19 341 ILE A O 1
ATOM 2597 N N . ALA A 1 342 ? -37 -21.734 -22.562 1 90.5 342 ALA A N 1
ATOM 2598 C CA . ALA A 1 342 ? -38.344 -21.516 -23.109 1 90.5 342 ALA A CA 1
ATOM 2599 C C . ALA A 1 342 ? -38.281 -20.875 -24.5 1 90.5 342 ALA A C 1
ATOM 2601 O O . ALA A 1 342 ? -39.125 -21.141 -25.344 1 90.5 342 ALA A O 1
ATOM 2602 N N . GLY A 1 343 ? -37.25 -20.062 -24.672 1 88.62 343 GLY A N 1
ATOM 2603 C CA . GLY A 1 343 ? -37.062 -19.406 -25.953 1 88.62 343 GLY A CA 1
ATOM 2604 C C . GLY A 1 343 ? -36.406 -20.312 -26.984 1 88.62 343 GLY A C 1
ATOM 2605 O O . GLY A 1 343 ? -36 -19.859 -28.062 1 88.62 343 GLY A O 1
ATOM 2606 N N . LYS A 1 344 ? -36.188 -21.625 -26.672 1 84.06 344 LYS A N 1
ATOM 2607 C CA . LYS A 1 344 ? -35.719 -22.688 -27.562 1 84.06 344 LYS A CA 1
ATOM 2608 C C . LYS A 1 344 ? -34.219 -22.547 -27.875 1 84.06 344 LYS A C 1
ATOM 2610 O O . LYS A 1 344 ? -33.812 -22.781 -29 1 84.06 344 LYS A O 1
ATOM 2615 N N . ALA A 1 345 ? -33.562 -21.984 -27.016 1 91.25 345 ALA A N 1
ATOM 2616 C CA . ALA A 1 345 ? -32.125 -22.031 -27.141 1 91.25 345 ALA A CA 1
ATOM 2617 C C . ALA A 1 345 ? -31.625 -23.469 -27.156 1 91.25 345 ALA A C 1
ATOM 2619 O O . ALA A 1 345 ? -32.188 -24.344 -26.5 1 91.25 345 ALA A O 1
ATOM 2620 N N . ARG A 1 346 ? -30.562 -23.734 -27.859 1 90.12 346 ARG A N 1
ATOM 2621 C CA . ARG A 1 346 ? -29.984 -25.078 -27.891 1 90.12 346 ARG A CA 1
ATOM 2622 C C . ARG A 1 346 ? -29.438 -25.469 -26.531 1 90.12 346 ARG A C 1
ATOM 2624 O O . ARG A 1 346 ? -28.516 -24.812 -26.016 1 90.12 346 ARG A O 1
ATOM 2631 N N . ILE A 1 347 ? -29.891 -26.531 -26.031 1 91.81 347 ILE A N 1
ATOM 2632 C CA . ILE A 1 347 ? -29.625 -26.906 -24.656 1 91.81 347 ILE A CA 1
ATOM 2633 C C . ILE A 1 347 ? -28.203 -27.422 -24.516 1 91.81 347 ILE A C 1
ATOM 2635 O O . ILE A 1 347 ? -27.5 -27.078 -23.562 1 91.81 347 ILE A O 1
ATOM 2639 N N . ASP A 1 348 ? -27.734 -28.281 -25.438 1 91.69 348 ASP A N 1
ATOM 2640 C CA . ASP A 1 348 ? -26.406 -28.891 -25.344 1 91.69 348 ASP A CA 1
ATOM 2641 C C . ASP A 1 348 ? -25.453 -28.281 -26.359 1 91.69 348 ASP A C 1
ATOM 2643 O O . ASP A 1 348 ? -24.766 -29 -27.094 1 91.69 348 ASP A O 1
ATOM 2647 N N . SER A 1 349 ? -25.484 -26.859 -26.391 1 88.19 349 SER A N 1
ATOM 2648 C CA . SER A 1 349 ? -24.531 -26.172 -27.234 1 88.19 349 SER A CA 1
ATOM 2649 C C . SER A 1 349 ? -23.125 -26.203 -26.625 1 88.19 349 SER A C 1
ATOM 2651 O O . SER A 1 349 ? -22.953 -25.859 -25.453 1 88.19 349 SER A O 1
ATOM 2653 N N . PHE A 1 350 ? -22.156 -26.656 -27.438 1 82.94 350 PHE A N 1
ATOM 2654 C CA . PHE A 1 350 ? -20.781 -26.781 -26.953 1 82.94 350 PHE A CA 1
ATOM 2655 C C . PHE A 1 350 ? -20.031 -25.469 -27.109 1 82.94 350 PHE A C 1
ATOM 2657 O O . PHE A 1 350 ? -20.203 -24.766 -28.109 1 82.94 350 PHE A O 1
ATOM 2664 N N . ASN A 1 351 ? -19.203 -25.062 -26.094 1 83.31 351 ASN A N 1
ATOM 2665 C CA . ASN A 1 351 ? -18.25 -23.969 -26.266 1 83.31 351 ASN A CA 1
ATOM 2666 C C . ASN A 1 351 ? -16.938 -24.453 -26.875 1 83.31 351 ASN A C 1
ATOM 2668 O O . ASN A 1 351 ? -16.859 -25.594 -27.359 1 83.31 351 ASN A O 1
ATOM 2672 N N . TRP A 1 352 ? -15.859 -23.609 -26.891 1 67.94 352 TRP A N 1
ATOM 2673 C CA . TRP A 1 352 ? -14.625 -23.938 -27.578 1 67.94 352 TRP A CA 1
ATOM 2674 C C . TRP A 1 352 ? -13.883 -25.062 -26.859 1 67.94 352 TRP A C 1
ATOM 2676 O O . TRP A 1 352 ? -12.992 -25.703 -27.438 1 67.94 352 TRP A O 1
ATOM 2686 N N . PHE A 1 353 ? -14.258 -25.391 -25.609 1 72.06 353 PHE A N 1
ATOM 2687 C CA . PHE A 1 353 ? -13.609 -26.438 -24.812 1 72.06 353 PHE A CA 1
ATOM 2688 C C . PHE A 1 353 ? -14.461 -27.688 -24.781 1 72.06 353 PHE A C 1
ATOM 2690 O O . PHE A 1 353 ? -14.18 -28.625 -24.016 1 72.06 353 PHE A O 1
ATOM 2697 N N . GLY A 1 354 ? -15.508 -27.688 -25.594 1 76.25 354 GLY A N 1
ATOM 2698 C CA . GLY A 1 354 ? -16.391 -28.844 -25.656 1 76.25 354 GLY A CA 1
ATOM 2699 C C . GLY A 1 354 ? -17.328 -28.953 -24.469 1 76.25 354 GLY A C 1
ATOM 2700 O O . GLY A 1 354 ? -17.953 -30 -24.25 1 76.25 354 GLY A O 1
ATOM 2701 N N . GLN A 1 355 ? -17.438 -27.906 -23.734 1 87.75 355 GLN A N 1
ATOM 2702 C CA . GLN A 1 355 ? -18.297 -27.922 -22.562 1 87.75 355 GLN A CA 1
ATOM 2703 C C . GLN A 1 355 ? -19.703 -27.438 -22.906 1 87.75 355 GLN A C 1
ATOM 2705 O O . GLN A 1 355 ? -19.875 -26.516 -23.703 1 87.75 355 GLN A O 1
ATOM 2710 N N . ILE A 1 356 ? -20.641 -28.141 -22.391 1 92.81 356 ILE A N 1
ATOM 2711 C CA . ILE A 1 356 ? -22.031 -27.719 -22.547 1 92.81 356 ILE A CA 1
ATOM 2712 C C . ILE A 1 356 ? -22.5 -26.984 -21.281 1 92.81 356 ILE A C 1
ATOM 2714 O O . ILE A 1 356 ? -21.797 -26.984 -20.266 1 92.81 356 ILE A O 1
ATOM 2718 N N . PRO A 1 357 ? -23.625 -26.281 -21.281 1 96.19 357 PRO A N 1
ATOM 2719 C CA . PRO A 1 357 ? -24.109 -25.531 -20.125 1 96.19 357 PRO A CA 1
ATOM 2720 C C . PRO A 1 357 ? -24.156 -26.375 -18.844 1 96.19 357 PRO A C 1
ATOM 2722 O O . PRO A 1 357 ? -23.875 -25.875 -17.75 1 96.19 357 PRO A O 1
ATOM 2725 N N . LEU A 1 358 ? -24.453 -27.641 -18.953 1 96.25 358 LEU A N 1
ATOM 2726 C CA . LEU A 1 358 ? -24.516 -28.516 -17.781 1 96.25 358 LEU A CA 1
ATOM 2727 C C . LEU A 1 358 ? -23.141 -28.672 -17.141 1 96.25 358 LEU A C 1
ATOM 2729 O O . LEU A 1 358 ? -23.031 -28.719 -15.922 1 96.25 358 LEU A O 1
ATOM 2733 N N . HIS A 1 359 ? -22.078 -28.844 -18.016 1 95.5 359 HIS A N 1
ATOM 2734 C CA . HIS A 1 359 ? -20.719 -28.844 -17.484 1 95.5 359 HIS A CA 1
ATOM 2735 C C . HIS A 1 359 ? -20.469 -27.625 -16.609 1 95.5 359 HIS A C 1
ATOM 2737 O O . HIS A 1 359 ? -19.922 -27.75 -15.508 1 95.5 359 HIS A O 1
ATOM 2743 N N . LEU A 1 360 ? -20.875 -26.469 -17.125 1 95.94 360 LEU A N 1
ATOM 2744 C CA . LEU A 1 360 ? -20.578 -25.188 -16.5 1 95.94 360 LEU A CA 1
ATOM 2745 C C . LEU A 1 360 ? -21.375 -25.016 -15.203 1 95.94 360 LEU A C 1
ATOM 2747 O O . LEU A 1 360 ? -20.859 -24.547 -14.195 1 95.94 360 LEU A O 1
ATOM 2751 N N . ALA A 1 361 ? -22.625 -25.375 -15.242 1 97.25 361 ALA A N 1
ATOM 2752 C CA . ALA A 1 361 ? -23.438 -25.297 -14.031 1 97.25 361 ALA A CA 1
ATOM 2753 C C . ALA A 1 361 ? -22.859 -26.188 -12.93 1 97.25 361 ALA A C 1
ATOM 2755 O O . ALA A 1 361 ? -22.875 -25.797 -11.75 1 97.25 361 ALA A O 1
ATOM 2756 N N . CYS A 1 362 ? -22.344 -27.344 -13.273 1 96.19 362 CYS A N 1
ATOM 2757 C CA . CYS A 1 362 ? -21.734 -28.266 -12.312 1 96.19 362 CYS A CA 1
ATOM 2758 C C . CYS A 1 362 ? -20.422 -27.719 -11.789 1 96.19 362 CYS A C 1
ATOM 2760 O O . CYS A 1 362 ? -20.141 -27.781 -10.586 1 96.19 362 CYS A O 1
ATOM 2762 N N . ARG A 1 363 ? -19.641 -27.234 -12.641 1 94.75 363 ARG A N 1
ATOM 2763 C CA . ARG A 1 363 ? -18.328 -26.719 -12.289 1 94.75 363 ARG A CA 1
ATOM 2764 C C . ARG A 1 363 ? -18.438 -25.547 -11.312 1 94.75 363 ARG A C 1
ATOM 2766 O O . ARG A 1 363 ? -17.609 -25.422 -10.406 1 94.75 363 ARG A O 1
ATOM 2773 N N . PHE A 1 364 ? -19.453 -24.75 -11.539 1 93.69 364 PHE A N 1
ATOM 2774 C CA . PHE A 1 364 ? -19.547 -23.547 -10.734 1 93.69 364 PHE A CA 1
ATOM 2775 C C . PHE A 1 364 ? -20.578 -23.688 -9.633 1 93.69 364 PHE A C 1
ATOM 2777 O O . PHE A 1 364 ? -20.844 -22.75 -8.883 1 93.69 364 PHE A O 1
ATOM 2784 N N . GLY A 1 365 ? -21.219 -24.828 -9.547 1 93.94 365 GLY A N 1
ATOM 2785 C CA . GLY A 1 365 ? -21.969 -25.234 -8.375 1 93.94 365 GLY A CA 1
ATOM 2786 C C . GLY A 1 365 ? -23.359 -24.625 -8.328 1 93.94 365 GLY A C 1
ATOM 2787 O O . GLY A 1 365 ? -23.859 -24.266 -7.258 1 93.94 365 GLY A O 1
ATOM 2788 N N . HIS A 1 366 ? -24 -24.453 -9.414 1 96.25 366 HIS A N 1
ATOM 2789 C CA . HIS A 1 366 ? -25.344 -23.875 -9.445 1 96.25 366 HIS A CA 1
ATOM 2790 C C . HIS A 1 366 ? -26.406 -24.969 -9.547 1 96.25 366 HIS A C 1
ATOM 2792 O O . HIS A 1 366 ? -26.875 -25.297 -10.641 1 96.25 366 HIS A O 1
ATOM 2798 N N . LEU A 1 367 ? -26.844 -25.422 -8.391 1 96.12 367 LEU A N 1
ATOM 2799 C CA . LEU A 1 367 ? -27.719 -26.578 -8.234 1 96.12 367 LEU A CA 1
ATOM 2800 C C . LEU A 1 367 ? -29.031 -26.375 -9 1 96.12 367 LEU A C 1
ATOM 2802 O O . LEU A 1 367 ? -29.484 -27.281 -9.703 1 96.12 367 LEU A O 1
ATOM 2806 N N . ASP A 1 368 ? -29.625 -25.188 -8.883 1 95.56 368 ASP A N 1
ATOM 2807 C CA . ASP A 1 368 ? -30.906 -24.938 -9.508 1 95.56 368 ASP A CA 1
ATOM 2808 C C . ASP A 1 368 ? -30.797 -24.922 -11.031 1 95.56 368 ASP A C 1
ATOM 2810 O O . ASP A 1 368 ? -31.703 -25.359 -11.734 1 95.56 368 ASP A O 1
ATOM 2814 N N . CYS A 1 369 ? -29.703 -24.438 -11.547 1 97.5 369 CYS A N 1
ATOM 2815 C CA . CYS A 1 369 ? -29.469 -24.469 -12.984 1 97.5 369 CYS A CA 1
ATOM 2816 C C . CYS A 1 369 ? -29.297 -25.906 -13.469 1 97.5 369 CYS A C 1
ATOM 2818 O O . CYS A 1 369 ? -29.781 -26.25 -14.547 1 97.5 369 CYS A O 1
ATOM 2820 N N . VAL A 1 370 ? -28.594 -26.734 -12.641 1 97.62 370 VAL A N 1
ATOM 2821 C CA . VAL A 1 370 ? -28.422 -28.141 -12.977 1 97.62 370 VAL A CA 1
ATOM 2822 C C . VAL A 1 370 ? -29.766 -28.828 -13.078 1 97.62 370 VAL A C 1
ATOM 2824 O O . VAL A 1 370 ? -30.031 -29.562 -14.031 1 97.62 370 VAL A O 1
ATOM 2827 N N . ARG A 1 371 ? -30.594 -28.578 -12.133 1 96.06 371 ARG A N 1
ATOM 2828 C CA . ARG A 1 371 ? -31.938 -29.156 -12.117 1 96.06 371 ARG A CA 1
ATOM 2829 C C . ARG A 1 371 ? -32.719 -28.75 -13.359 1 96.06 371 ARG A C 1
ATOM 2831 O O . ARG A 1 371 ? -33.312 -29.594 -14.023 1 96.06 371 ARG A O 1
ATOM 2838 N N . ALA A 1 372 ? -32.719 -27.484 -13.688 1 96.44 372 ALA A N 1
ATOM 2839 C CA . ALA A 1 372 ? -33.438 -26.969 -14.844 1 96.44 372 ALA A CA 1
ATOM 2840 C C . ALA A 1 372 ? -32.938 -27.578 -16.141 1 96.44 372 ALA A C 1
ATOM 2842 O O . ALA A 1 372 ? -33.719 -27.922 -17.031 1 96.44 372 ALA A O 1
ATOM 2843 N N . LEU A 1 373 ? -31.672 -27.75 -16.266 1 97.12 373 LEU A N 1
ATOM 2844 C CA . LEU A 1 373 ? -31.078 -28.281 -17.484 1 97.12 373 LEU A CA 1
ATOM 2845 C C . LEU A 1 373 ? -31.391 -29.766 -17.641 1 97.12 373 LEU A C 1
ATOM 2847 O O . LEU A 1 373 ? -31.688 -30.234 -18.734 1 97.12 373 LEU A O 1
ATOM 2851 N N . LEU A 1 374 ? -31.328 -30.5 -16.531 1 95.06 374 LEU A N 1
ATOM 2852 C CA . LEU A 1 374 ? -31.672 -31.922 -16.562 1 95.06 374 LEU A CA 1
ATOM 2853 C C . LEU A 1 374 ? -33.156 -32.094 -16.938 1 95.06 374 LEU A C 1
ATOM 2855 O O . LEU A 1 374 ? -33.5 -33 -17.719 1 95.06 374 LEU A O 1
ATOM 2859 N N . HIS A 1 375 ? -33.938 -31.25 -16.406 1 93.5 375 HIS A N 1
ATOM 2860 C CA . HIS A 1 375 ? -35.375 -31.312 -16.719 1 93.5 375 HIS A CA 1
ATOM 2861 C C . HIS A 1 375 ? -35.625 -31 -18.203 1 93.5 375 HIS A C 1
ATOM 2863 O O . HIS A 1 375 ? -36.562 -31.531 -18.797 1 93.5 375 HIS A O 1
ATOM 2869 N N . ALA A 1 376 ? -34.781 -30.188 -18.781 1 94.5 376 ALA A N 1
ATOM 2870 C CA . ALA A 1 376 ? -34.906 -29.797 -20.172 1 94.5 376 ALA A CA 1
ATOM 2871 C C . ALA A 1 376 ? -34.281 -30.844 -21.109 1 94.5 376 ALA A C 1
ATOM 2873 O O . ALA A 1 376 ? -34.375 -30.719 -22.328 1 94.5 376 ALA A O 1
ATOM 2874 N N . GLY A 1 377 ? -33.625 -31.875 -20.531 1 91 377 GLY A N 1
ATOM 2875 C CA . GLY A 1 377 ? -33.125 -32.969 -21.344 1 91 377 GLY A CA 1
ATOM 2876 C C . GLY A 1 377 ? -31.625 -32.906 -21.609 1 91 377 GLY A C 1
ATOM 2877 O O . GLY A 1 377 ? -31.125 -33.531 -22.531 1 91 377 GLY A O 1
ATOM 2878 N N . SER A 1 378 ? -30.922 -32.062 -20.906 1 93.81 378 SER A N 1
ATOM 2879 C CA . SER A 1 378 ? -29.469 -32 -21.094 1 93.81 378 SER A CA 1
ATOM 2880 C C . SER A 1 378 ? -28.812 -33.344 -20.844 1 93.81 378 SER A C 1
ATOM 2882 O O . SER A 1 378 ? -29.203 -34.062 -19.922 1 93.81 378 SER A O 1
ATOM 2884 N N . ARG A 1 379 ? -27.719 -33.688 -21.562 1 89.56 379 ARG A N 1
ATOM 2885 C CA . ARG A 1 379 ? -27.109 -35.031 -21.5 1 89.56 379 ARG A CA 1
ATOM 2886 C C . ARG A 1 379 ? -25.969 -35.031 -20.484 1 89.56 379 ARG A C 1
ATOM 2888 O O . ARG A 1 379 ? -25.016 -34.281 -20.594 1 89.56 379 ARG A O 1
ATOM 2895 N N . ILE A 1 380 ? -26.078 -36.031 -19.656 1 90.69 380 ILE A N 1
ATOM 2896 C CA . ILE A 1 380 ? -25.047 -36.188 -18.625 1 90.69 380 ILE A CA 1
ATOM 2897 C C . ILE A 1 380 ? -23.812 -36.844 -19.234 1 90.69 380 ILE A C 1
ATOM 2899 O O . ILE A 1 380 ? -22.688 -36.531 -18.875 1 90.69 380 ILE A O 1
ATOM 2903 N N . ALA A 1 381 ? -24.031 -37.781 -20.172 1 87.75 381 ALA A N 1
ATOM 2904 C CA . ALA A 1 381 ? -22.953 -38.5 -20.828 1 87.75 381 ALA A CA 1
ATOM 2905 C C . ALA A 1 381 ? -22.344 -37.688 -21.969 1 87.75 381 ALA A C 1
ATOM 2907 O O . ALA A 1 381 ? -22.312 -38.156 -23.109 1 87.75 381 ALA A O 1
ATOM 2908 N N . THR A 1 382 ? -22.016 -36.469 -21.734 1 87.25 382 THR A N 1
ATOM 2909 C CA . THR A 1 382 ? -21.297 -35.594 -22.625 1 87.25 382 THR A CA 1
ATOM 2910 C C . THR A 1 382 ? -19.906 -35.281 -22.078 1 87.25 382 THR A C 1
ATOM 2912 O O . THR A 1 382 ? -19.75 -35.094 -20.875 1 87.25 382 THR A O 1
ATOM 2915 N N . TYR A 1 383 ? -18.922 -35.25 -22.969 1 84.25 383 TYR A N 1
ATOM 2916 C CA . TYR A 1 383 ? -17.531 -35.125 -22.547 1 84.25 383 TYR A CA 1
ATOM 2917 C C . TYR A 1 383 ? -16.859 -33.969 -23.25 1 84.25 383 TYR A C 1
ATOM 2919 O O . TYR A 1 383 ? -17.094 -33.719 -24.453 1 84.25 383 TYR A O 1
ATOM 2927 N N . ASP A 1 384 ? -16.156 -33.188 -22.531 1 80.69 384 ASP A N 1
ATOM 2928 C CA . ASP A 1 384 ? -15.453 -32.062 -23.109 1 80.69 384 ASP A CA 1
ATOM 2929 C C . ASP A 1 384 ? -14.188 -32.531 -23.828 1 80.69 384 ASP A C 1
ATOM 2931 O O . ASP A 1 384 ? -14 -33.719 -24.062 1 80.69 384 ASP A O 1
ATOM 2935 N N . VAL A 1 385 ? -13.289 -31.578 -24.188 1 66 385 VAL A N 1
ATOM 2936 C CA . VAL A 1 385 ? -12.133 -31.891 -25.031 1 66 385 VAL A CA 1
ATOM 2937 C C . VAL A 1 385 ? -11.117 -32.688 -24.234 1 66 385 VAL A C 1
ATOM 2939 O O . VAL A 1 385 ? -10.266 -33.375 -24.812 1 66 385 VAL A O 1
ATOM 2942 N N . THR A 1 386 ? -11.211 -32.688 -22.844 1 72.88 386 THR A N 1
ATOM 2943 C CA . THR A 1 386 ? -10.305 -33.469 -22 1 72.88 386 THR A CA 1
ATOM 2944 C C . THR A 1 386 ? -10.953 -34.75 -21.547 1 72.88 386 THR A C 1
ATOM 2946 O O . THR A 1 386 ? -10.398 -35.469 -20.703 1 72.88 386 THR A O 1
ATOM 2949 N N . GLY A 1 387 ? -12.141 -34.969 -22 1 77.56 387 GLY A N 1
ATOM 2950 C CA . GLY A 1 387 ? -12.836 -36.219 -21.672 1 77.56 387 GLY A CA 1
ATOM 2951 C C . GLY A 1 387 ? -13.562 -36.156 -20.344 1 77.56 387 GLY A C 1
ATOM 2952 O O . GLY A 1 387 ? -13.875 -37.188 -19.75 1 77.56 387 GLY A O 1
ATOM 2953 N N . ARG A 1 388 ? -13.805 -35.031 -19.875 1 87.5 388 ARG A N 1
ATOM 2954 C CA . ARG A 1 388 ? -14.477 -34.875 -18.578 1 87.5 388 ARG A CA 1
ATOM 2955 C C . ARG A 1 388 ? -15.969 -34.656 -18.766 1 87.5 388 ARG A C 1
ATOM 2957 O O . ARG A 1 388 ? -16.391 -33.906 -19.656 1 87.5 388 ARG A O 1
ATOM 2964 N N . SER A 1 389 ? -16.75 -35.312 -18.047 1 90.88 389 SER A N 1
ATOM 2965 C CA . SER A 1 389 ? -18.188 -35.156 -18.031 1 90.88 389 SER A CA 1
ATOM 2966 C C . SER A 1 389 ? -18.641 -34.219 -16.922 1 90.88 389 SER A C 1
ATOM 2968 O O . SER A 1 389 ? -17.828 -33.812 -16.078 1 90.88 389 SER A O 1
ATOM 2970 N N . PRO A 1 390 ? -19.906 -33.781 -16.906 1 94.06 390 PRO A N 1
ATOM 2971 C CA . PRO A 1 390 ? -20.422 -32.969 -15.797 1 94.06 390 PRO A CA 1
ATOM 2972 C C . PRO A 1 390 ? -20.219 -33.656 -14.438 1 94.06 390 PRO A C 1
ATOM 2974 O O . PRO A 1 390 ? -20.031 -32.969 -13.43 1 94.06 390 PRO A O 1
ATOM 2977 N N . LEU A 1 391 ? -20.234 -34.969 -14.445 1 94.38 391 LEU A N 1
ATOM 2978 C CA . LEU A 1 391 ? -20.016 -35.688 -13.203 1 94.38 391 LEU A CA 1
ATOM 2979 C C . LEU A 1 391 ? -18.578 -35.5 -12.703 1 94.38 391 LEU A C 1
ATOM 2981 O O . LEU A 1 391 ? -18.344 -35.375 -11.5 1 94.38 391 LEU A O 1
ATOM 2985 N N . HIS A 1 392 ? -17.625 -35.594 -13.641 1 93.81 392 HIS A N 1
ATOM 2986 C CA . HIS A 1 392 ? -16.25 -35.312 -13.281 1 93.81 392 HIS A CA 1
ATOM 2987 C C . HIS A 1 392 ? -16.125 -33.938 -12.594 1 93.81 392 HIS A C 1
ATOM 2989 O O . HIS A 1 392 ? -15.453 -33.812 -11.57 1 93.81 392 HIS A O 1
ATOM 2995 N N . GLU A 1 393 ? -16.828 -32.906 -13.18 1 94.38 393 GLU A N 1
ATOM 2996 C CA . GLU A 1 393 ? -16.75 -31.562 -12.672 1 94.38 393 GLU A CA 1
ATOM 2997 C C . GLU A 1 393 ? -17.359 -31.453 -11.273 1 94.38 393 GLU A C 1
ATOM 2999 O O . GLU A 1 393 ? -16.797 -30.797 -10.391 1 94.38 393 GLU A O 1
ATOM 3004 N N . ALA A 1 394 ? -18.484 -32 -11.07 1 95.19 394 ALA A N 1
ATOM 3005 C CA . ALA A 1 394 ? -19.141 -32 -9.773 1 95.19 394 ALA A CA 1
ATOM 3006 C C . ALA A 1 394 ? -18.281 -32.688 -8.711 1 95.19 394 ALA A C 1
ATOM 3008 O O . ALA A 1 394 ? -18.188 -32.219 -7.578 1 95.19 394 ALA A O 1
ATOM 3009 N N . ALA A 1 395 ? -17.641 -33.781 -9.062 1 95.38 395 ALA A N 1
ATOM 3010 C CA . ALA A 1 395 ? -16.797 -34.531 -8.148 1 95.38 395 ALA A CA 1
ATOM 3011 C C . ALA A 1 395 ? -15.539 -33.75 -7.777 1 95.38 395 ALA A C 1
ATOM 3013 O O . ALA A 1 395 ? -15.109 -33.75 -6.621 1 95.38 395 ALA A O 1
ATOM 3014 N N . ARG A 1 396 ? -14.977 -33.156 -8.727 1 92.94 396 ARG A N 1
ATOM 3015 C CA . ARG A 1 396 ? -13.758 -32.375 -8.547 1 92.94 396 ARG A CA 1
ATOM 3016 C C . ARG A 1 396 ? -13.992 -31.219 -7.582 1 92.94 396 ARG A C 1
ATOM 3018 O O . ARG A 1 396 ? -13.164 -30.938 -6.715 1 92.94 396 ARG A O 1
ATOM 3025 N N . LYS A 1 397 ? -15.148 -30.531 -7.707 1 92.31 397 LYS A N 1
ATOM 3026 C CA . LYS A 1 397 ? -15.453 -29.344 -6.926 1 92.31 397 LYS A CA 1
ATOM 3027 C C . LYS A 1 397 ? -16.094 -29.703 -5.586 1 92.31 397 LYS A C 1
ATOM 3029 O O . LYS A 1 397 ? -16.094 -28.891 -4.656 1 92.31 397 LYS A O 1
ATOM 3034 N N . GLY A 1 398 ? -16.562 -30.922 -5.504 1 92.06 398 GLY A N 1
ATOM 3035 C CA . GLY A 1 398 ? -17.125 -31.406 -4.258 1 92.06 398 GLY A CA 1
ATOM 3036 C C . GLY A 1 398 ? -18.516 -30.844 -3.984 1 92.06 398 GLY A C 1
ATOM 3037 O O . GLY A 1 398 ? -18.875 -30.609 -2.832 1 92.06 398 GLY A O 1
ATOM 3038 N N . TYR A 1 399 ? -19.281 -30.531 -4.965 1 93.88 399 TYR A N 1
ATOM 3039 C CA . TYR A 1 399 ? -20.672 -30.125 -4.797 1 93.88 399 TYR A CA 1
ATOM 3040 C C . TYR A 1 399 ? -21.578 -31.344 -4.617 1 93.88 399 TYR A C 1
ATOM 3042 O O . TYR A 1 399 ? -22.141 -31.844 -5.59 1 93.88 399 TYR A O 1
ATOM 3050 N N . ASP A 1 400 ? -21.75 -31.75 -3.408 1 93.94 400 ASP A N 1
ATOM 3051 C CA . ASP A 1 400 ? -22.344 -33.031 -3.057 1 93.94 400 ASP A CA 1
ATOM 3052 C C . ASP A 1 400 ? -23.812 -33.094 -3.508 1 93.94 400 ASP A C 1
ATOM 3054 O O . ASP A 1 400 ? -24.266 -34.125 -3.992 1 93.94 400 ASP A O 1
ATOM 3058 N N . GLU A 1 401 ? -24.531 -31.969 -3.365 1 95.31 401 GLU A N 1
ATOM 3059 C CA . GLU A 1 401 ? -25.938 -31.969 -3.779 1 95.31 401 GLU A CA 1
ATOM 3060 C C . GLU A 1 401 ? -26.062 -32.125 -5.293 1 95.31 401 GLU A C 1
ATOM 3062 O O . GLU A 1 401 ? -26.969 -32.781 -5.785 1 95.31 401 GLU A O 1
ATOM 3067 N N . ILE A 1 402 ? -25.188 -31.484 -6.012 1 96.81 402 ILE A N 1
ATOM 3068 C CA . ILE A 1 402 ? -25.188 -31.594 -7.465 1 96.81 402 ILE A CA 1
ATOM 3069 C C . ILE A 1 402 ? -24.797 -33 -7.883 1 96.81 402 ILE A C 1
ATOM 3071 O O . ILE A 1 402 ? -25.406 -33.562 -8.789 1 96.81 402 ILE A O 1
ATOM 3075 N N . LEU A 1 403 ? -23.766 -33.5 -7.191 1 96.31 403 LEU A N 1
ATOM 3076 C CA . LEU A 1 403 ? -23.328 -34.875 -7.484 1 96.31 403 LEU A CA 1
ATOM 3077 C C . LEU A 1 403 ? -24.469 -35.875 -7.262 1 96.31 403 LEU A C 1
ATOM 3079 O O . LEU A 1 403 ? -24.688 -36.75 -8.094 1 96.31 403 LEU A O 1
ATOM 3083 N N . LYS A 1 404 ? -25.172 -35.719 -6.207 1 94.88 404 LYS A N 1
ATOM 3084 C CA . LYS A 1 404 ? -26.312 -36.562 -5.895 1 94.88 404 LYS A CA 1
ATOM 3085 C C . LYS A 1 404 ? -27.375 -36.5 -6.988 1 94.88 404 LYS A C 1
ATOM 3087 O O . LYS A 1 404 ? -27.922 -37.5 -7.402 1 94.88 404 LYS A O 1
ATOM 3092 N N . MET A 1 405 ? -27.625 -35.312 -7.441 1 95.56 405 MET A N 1
ATOM 3093 C CA . MET A 1 405 ? -28.625 -35.094 -8.477 1 95.56 405 MET A CA 1
ATOM 3094 C C . MET A 1 405 ? -28.219 -35.719 -9.789 1 95.56 405 MET A C 1
ATOM 3096 O O . MET A 1 405 ? -29.031 -36.344 -10.469 1 95.56 405 MET A O 1
ATOM 3100 N N . ILE A 1 406 ? -27.031 -35.594 -10.195 1 95.38 406 ILE A N 1
ATOM 3101 C CA . ILE A 1 406 ? -26.531 -36.156 -11.445 1 95.38 406 ILE A CA 1
ATOM 3102 C C . ILE A 1 406 ? -26.547 -37.688 -11.367 1 95.38 406 ILE A C 1
ATOM 3104 O O . ILE A 1 406 ? -26.922 -38.375 -12.328 1 95.38 406 ILE A O 1
ATOM 3108 N N . ILE A 1 407 ? -26.156 -38.25 -10.211 1 93.81 407 ILE A N 1
ATOM 3109 C CA . ILE A 1 407 ? -26.141 -39.688 -10.008 1 93.81 407 ILE A CA 1
ATOM 3110 C C . ILE A 1 407 ? -27.547 -40.25 -10.141 1 93.81 407 ILE A C 1
ATOM 3112 O O . ILE A 1 407 ? -27.766 -41.281 -10.766 1 93.81 407 ILE A O 1
ATOM 3116 N N . ALA A 1 408 ? -28.469 -39.531 -9.586 1 91.5 408 ALA A N 1
ATOM 3117 C CA . ALA A 1 408 ? -29.859 -39.969 -9.648 1 91.5 408 ALA A CA 1
ATOM 3118 C C . ALA A 1 408 ? -30.375 -39.938 -11.078 1 91.5 408 ALA A C 1
ATOM 3120 O O . ALA A 1 408 ? -31.281 -40.688 -11.43 1 91.5 408 ALA A O 1
ATOM 3121 N N . ALA A 1 409 ? -29.781 -39.125 -11.93 1 90.5 409 ALA A N 1
ATOM 3122 C CA . ALA A 1 409 ? -30.234 -38.938 -13.305 1 90.5 409 ALA A CA 1
ATOM 3123 C C . ALA A 1 409 ? -29.547 -39.938 -14.234 1 90.5 409 ALA A C 1
ATOM 3125 O O . ALA A 1 409 ? -29.891 -40.031 -15.422 1 90.5 409 ALA A O 1
ATOM 3126 N N . ILE A 1 410 ? -28.609 -40.719 -13.727 1 87.31 410 ILE A N 1
ATOM 3127 C CA . ILE A 1 410 ? -27.953 -41.75 -14.531 1 87.31 410 ILE A CA 1
ATOM 3128 C C . ILE A 1 410 ? -28.891 -42.938 -14.758 1 87.31 410 ILE A C 1
ATOM 3130 O O . ILE A 1 410 ? -29.438 -43.469 -13.805 1 87.31 410 ILE A O 1
ATOM 3134 N N . PRO A 1 411 ? -29.172 -43.25 -16.047 1 75 411 PRO A N 1
ATOM 3135 C CA . PRO A 1 411 ? -30.109 -44.344 -16.312 1 75 411 PRO A CA 1
ATOM 3136 C C . PRO A 1 411 ? -29.625 -45.688 -15.75 1 75 411 PRO A C 1
ATOM 3138 O O . PRO A 1 411 ? -28.422 -45.938 -15.742 1 75 411 PRO A O 1
ATOM 3141 N N . ASN A 1 412 ? -30.406 -46.5 -14.953 1 62.47 412 ASN A N 1
ATOM 3142 C CA . ASN A 1 412 ? -30.109 -47.781 -14.328 1 62.47 412 ASN A CA 1
ATOM 3143 C C . ASN A 1 412 ? -29.781 -48.844 -15.359 1 62.47 412 ASN A C 1
ATOM 3145 O O . ASN A 1 412 ? -28.984 -49.75 -15.102 1 62.47 412 ASN A O 1
ATOM 3149 N N . GLN A 1 413 ? -30.672 -49.125 -16.469 1 53.59 413 GLN A N 1
ATOM 3150 C CA . GLN A 1 413 ? -30.609 -50.312 -17.312 1 53.59 413 GLN A CA 1
ATOM 3151 C C . GLN A 1 413 ? -29.547 -50.125 -18.406 1 53.59 413 GLN A C 1
ATOM 3153 O O . GLN A 1 413 ? -29.594 -49.156 -19.172 1 53.59 413 GLN A O 1
ATOM 3158 N N . TRP A 1 414 ? -28.359 -50.594 -18.094 1 47.88 414 TRP A N 1
ATOM 3159 C CA . TRP A 1 414 ? -27.328 -50.625 -19.109 1 47.88 414 TRP A CA 1
ATOM 3160 C C . TRP A 1 414 ? -27.562 -51.781 -20.078 1 47.88 414 TRP A C 1
ATOM 3162 O O . TRP A 1 414 ? -27.703 -52.938 -19.656 1 47.88 414 TRP A O 1
ATOM 3172 N N . GLU A 1 415 ? -28.328 -51.594 -21.125 1 43.06 415 GLU A N 1
ATOM 3173 C CA . GLU A 1 415 ? -28.438 -52.688 -22.094 1 43.06 415 GLU A CA 1
ATOM 3174 C C . GLU A 1 415 ? -27.078 -53.094 -22.641 1 43.06 415 GLU A C 1
ATOM 3176 O O . GLU A 1 415 ? -26.156 -52.281 -22.688 1 43.06 415 GLU A O 1
ATOM 3181 N N . GLU A 1 416 ? -26.859 -54.25 -22.984 1 42.5 416 GLU A N 1
ATOM 3182 C CA . GLU A 1 416 ? -25.75 -54.938 -23.672 1 42.5 416 GLU A CA 1
ATOM 3183 C C . GLU A 1 416 ? -25.391 -54.219 -24.969 1 42.5 416 GLU A C 1
ATOM 3185 O O . GLU A 1 416 ? -26.25 -54 -25.828 1 42.5 416 GLU A O 1
ATOM 3190 N N . GLY A 1 417 ? -24.203 -53.5 -25.203 1 47.59 417 GLY A N 1
ATOM 3191 C CA . GLY A 1 417 ? -23.672 -52.719 -26.312 1 47.59 417 GLY A CA 1
ATOM 3192 C C . GLY A 1 417 ? -23.469 -51.25 -25.953 1 47.59 417 GLY A C 1
ATOM 3193 O O . GLY A 1 417 ? -22.984 -50.5 -26.766 1 47.59 417 GLY A O 1
ATOM 3194 N N . GLN A 1 418 ? -24.156 -50.812 -24.875 1 48.62 418 GLN A N 1
ATOM 3195 C CA . GLN A 1 418 ? -24.156 -49.375 -24.594 1 48.62 418 GLN A CA 1
ATOM 3196 C C . GLN A 1 418 ? -22.891 -48.938 -23.844 1 48.62 418 GLN A C 1
ATOM 3198 O O . GLN A 1 418 ? -22.234 -49.781 -23.219 1 48.62 418 GLN A O 1
ATOM 3203 N N . ALA A 1 419 ? -22.5 -47.656 -24.078 1 58.5 419 ALA A N 1
ATOM 3204 C CA . ALA A 1 419 ? -21.328 -46.938 -23.609 1 58.5 419 ALA A CA 1
ATOM 3205 C C . ALA A 1 419 ? -21.203 -47.062 -22.094 1 58.5 419 ALA A C 1
ATOM 3207 O O . ALA A 1 419 ? -22.203 -47.219 -21.391 1 58.5 419 ALA A O 1
ATOM 3208 N N . GLU A 1 420 ? -20.047 -47.406 -21.531 1 69.25 420 GLU A N 1
ATOM 3209 C CA . GLU A 1 420 ? -19.672 -47.469 -20.125 1 69.25 420 GLU A CA 1
ATOM 3210 C C . GLU A 1 420 ? -20.328 -46.344 -19.328 1 69.25 420 GLU A C 1
ATOM 3212 O O . GLU A 1 420 ? -20.5 -45.219 -19.859 1 69.25 420 GLU A O 1
ATOM 3217 N N . PRO A 1 421 ? -20.953 -46.812 -18.125 1 82.56 421 PRO A N 1
ATOM 3218 C CA . PRO A 1 421 ? -21.531 -45.75 -17.297 1 82.56 421 PRO A CA 1
ATOM 3219 C C . PRO A 1 421 ? -20.578 -44.562 -17.062 1 82.56 421 PRO A C 1
ATOM 3221 O O . PRO A 1 421 ? -19.375 -44.781 -16.953 1 82.56 421 PRO A O 1
ATOM 3224 N N . VAL A 1 422 ? -21.172 -43.375 -16.984 1 88.12 422 VAL A N 1
ATOM 3225 C CA . VAL A 1 422 ? -20.438 -42.125 -16.922 1 88.12 422 VAL A CA 1
ATOM 3226 C C . VAL A 1 422 ? -19.547 -42.125 -15.672 1 88.12 422 VAL A C 1
ATOM 3228 O O . VAL A 1 422 ? -18.469 -41.531 -15.688 1 88.12 422 VAL A O 1
ATOM 3231 N N . TYR A 1 423 ? -20 -42.844 -14.539 1 89.81 423 TYR A N 1
ATOM 3232 C CA . TYR A 1 423 ? -19.25 -42.812 -13.289 1 89.81 423 TYR A CA 1
ATOM 3233 C C . TYR A 1 423 ? -18.031 -43.719 -13.352 1 89.81 423 TYR A C 1
ATOM 3235 O O . TYR A 1 423 ? -17.156 -43.656 -12.469 1 89.81 423 TYR A O 1
ATOM 3243 N N . LEU A 1 424 ? -17.891 -44.531 -14.43 1 87.88 424 LEU A N 1
ATOM 3244 C CA . LEU A 1 424 ? -16.719 -45.375 -14.648 1 87.88 424 LEU A CA 1
ATOM 3245 C C . LEU A 1 424 ? -15.812 -44.781 -15.719 1 87.88 424 LEU A C 1
ATOM 3247 O O . LEU A 1 424 ? -14.688 -45.25 -15.898 1 87.88 424 LEU A O 1
ATOM 3251 N N . SER A 1 425 ? -16.312 -43.781 -16.422 1 84.88 425 SER A N 1
ATOM 3252 C CA . SER A 1 425 ? -15.578 -43.219 -17.547 1 84.88 425 SER A CA 1
ATOM 3253 C C . SER A 1 425 ? -14.383 -42.406 -17.078 1 84.88 425 SER A C 1
ATOM 3255 O O . SER A 1 425 ? -14.5 -41.625 -16.141 1 84.88 425 SER A O 1
ATOM 3257 N N . ALA A 1 426 ? -13.188 -42.625 -17.656 1 85.38 426 ALA A N 1
ATOM 3258 C CA . ALA A 1 426 ? -11.969 -41.875 -17.344 1 85.38 426 ALA A CA 1
ATOM 3259 C C . ALA A 1 426 ? -11.703 -40.781 -18.375 1 85.38 426 ALA A C 1
ATOM 3261 O O . ALA A 1 426 ? -12.117 -40.906 -19.531 1 85.38 426 ALA A O 1
ATOM 3262 N N . ASP A 1 427 ? -11.148 -39.719 -17.969 1 81.12 427 ASP A N 1
ATOM 3263 C CA . ASP A 1 427 ? -10.758 -38.656 -18.906 1 81.12 427 ASP A CA 1
ATOM 3264 C C . ASP A 1 427 ? -9.469 -39.031 -19.641 1 81.12 427 ASP A C 1
ATOM 3266 O O . ASP A 1 427 ? -9.008 -40.156 -19.562 1 81.12 427 ASP A O 1
ATOM 3270 N N . VAL A 1 428 ? -8.867 -38.125 -20.344 1 67.62 428 VAL A N 1
ATOM 3271 C CA . VAL A 1 428 ? -7.73 -38.375 -21.219 1 67.62 428 VAL A CA 1
ATOM 3272 C C . VAL A 1 428 ? -6.504 -38.75 -20.375 1 67.62 428 VAL A C 1
ATOM 3274 O O . VAL A 1 428 ? -5.582 -39.406 -20.859 1 67.62 428 VAL A O 1
ATOM 3277 N N . GLU A 1 429 ? -6.52 -38.375 -19.062 1 73.69 429 GLU A N 1
ATOM 3278 C CA . GLU A 1 429 ? -5.414 -38.688 -18.172 1 73.69 429 GLU A CA 1
ATOM 3279 C C . GLU A 1 429 ? -5.695 -39.969 -17.391 1 73.69 429 GLU A C 1
ATOM 3281 O O . GLU A 1 429 ? -4.887 -40.375 -16.562 1 73.69 429 GLU A O 1
ATOM 3286 N N . GLY A 1 430 ? -6.801 -40.562 -17.703 1 78.56 430 GLY A N 1
ATOM 3287 C CA . GLY A 1 430 ? -7.195 -41.781 -17.016 1 78.56 430 GLY A CA 1
ATOM 3288 C C . GLY A 1 430 ? -7.875 -41.531 -15.688 1 78.56 430 GLY A C 1
ATOM 3289 O O . GLY A 1 430 ? -8.047 -42.438 -14.891 1 78.56 430 GLY A O 1
ATOM 3290 N N . LEU A 1 431 ? -8.211 -40.312 -15.43 1 87.94 431 LEU A N 1
ATOM 3291 C CA . LEU A 1 431 ? -8.812 -39.969 -14.148 1 87.94 431 LEU A CA 1
ATOM 3292 C C . LEU A 1 431 ? -10.328 -40.125 -14.195 1 87.94 431 LEU A C 1
ATOM 3294 O O . LEU A 1 431 ? -11 -39.5 -15.016 1 87.94 431 LEU A O 1
ATOM 3298 N N . THR A 1 432 ? -10.875 -40.969 -13.414 1 92 432 THR A N 1
ATOM 3299 C CA . THR A 1 432 ? -12.32 -41.094 -13.242 1 92 432 THR A CA 1
ATOM 3300 C C . THR A 1 432 ? -12.852 -40.031 -12.297 1 92 432 THR A C 1
ATOM 3302 O O . THR A 1 432 ? -12.078 -39.312 -11.664 1 92 432 THR A O 1
ATOM 3305 N N . PRO A 1 433 ? -14.195 -39.844 -12.211 1 94 433 PRO A N 1
ATOM 3306 C CA . PRO A 1 433 ? -14.742 -38.938 -11.219 1 94 433 PRO A CA 1
ATOM 3307 C C . PRO A 1 433 ? -14.273 -39.25 -9.797 1 94 433 PRO A C 1
ATOM 3309 O O . PRO A 1 433 ? -14.07 -38.344 -8.992 1 94 433 PRO A O 1
ATOM 3312 N N . LEU A 1 434 ? -14.062 -40.531 -9.516 1 95.38 434 LEU A N 1
ATOM 3313 C CA . LEU A 1 434 ? -13.578 -40.938 -8.203 1 95.38 434 LEU A CA 1
ATOM 3314 C C . LEU A 1 434 ? -12.148 -40.469 -7.98 1 95.38 434 LEU A C 1
ATOM 3316 O O . LEU A 1 434 ? -11.789 -40.031 -6.883 1 95.38 434 LEU A O 1
ATOM 3320 N N . HIS A 1 435 ? -11.297 -40.656 -9 1 94.31 435 HIS A N 1
ATOM 3321 C CA . HIS A 1 435 ? -9.945 -40.125 -8.938 1 94.31 435 HIS A CA 1
ATOM 3322 C C . HIS A 1 435 ? -9.969 -38.625 -8.586 1 94.31 435 HIS A C 1
ATOM 3324 O O . HIS A 1 435 ? -9.203 -38.188 -7.73 1 94.31 435 HIS A O 1
ATOM 3330 N N . SER A 1 436 ? -10.852 -37.906 -9.258 1 93.25 436 SER A N 1
ATOM 3331 C CA . SER A 1 436 ? -10.93 -36.469 -9.07 1 93.25 436 SER A CA 1
ATOM 3332 C C . SER A 1 436 ? -11.367 -36.094 -7.652 1 93.25 436 SER A C 1
ATOM 3334 O O . SER A 1 436 ? -10.797 -35.219 -7.023 1 93.25 436 SER A O 1
ATOM 3336 N N . ALA A 1 437 ? -12.359 -36.719 -7.164 1 94.88 437 ALA A N 1
ATOM 3337 C CA . ALA A 1 437 ? -12.836 -36.5 -5.801 1 94.88 437 ALA A CA 1
ATOM 3338 C C . ALA A 1 437 ? -11.742 -36.781 -4.781 1 94.88 437 ALA A C 1
ATOM 3340 O O . ALA A 1 437 ? -11.578 -36.031 -3.805 1 94.88 437 ALA A O 1
ATOM 3341 N N . ALA A 1 438 ? -10.992 -37.844 -4.988 1 94.25 438 ALA A N 1
ATOM 3342 C CA . ALA A 1 438 ? -9.914 -38.25 -4.086 1 94.25 438 ALA A CA 1
ATOM 3343 C C . ALA A 1 438 ? -8.766 -37.25 -4.129 1 94.25 438 ALA A C 1
ATOM 3345 O O . ALA A 1 438 ? -8.203 -36.875 -3.09 1 94.25 438 ALA A O 1
ATOM 3346 N N . TYR A 1 439 ? -8.438 -36.875 -5.297 1 91.88 439 TYR A N 1
ATOM 3347 C CA . TYR A 1 439 ? -7.352 -35.938 -5.516 1 91.88 439 TYR A CA 1
ATOM 3348 C C . TYR A 1 439 ? -7.574 -34.656 -4.73 1 91.88 439 TYR A C 1
ATOM 3350 O O . TYR A 1 439 ? -6.641 -34.094 -4.141 1 91.88 439 TYR A O 1
ATOM 3358 N N . TYR A 1 440 ? -8.805 -34.188 -4.688 1 90.56 440 TYR A N 1
ATOM 3359 C CA . TYR A 1 440 ? -9.102 -32.906 -4.07 1 90.56 440 TYR A CA 1
ATOM 3360 C C . TYR A 1 440 ? -9.641 -33.094 -2.656 1 90.56 440 TYR A C 1
ATOM 3362 O O . TYR A 1 440 ? -10.062 -32.125 -2.014 1 90.56 440 TYR A O 1
ATOM 3370 N N . GLY A 1 441 ? -9.672 -34.281 -2.217 1 91 441 GLY A N 1
ATOM 3371 C CA . GLY A 1 441 ? -10 -34.594 -0.832 1 91 441 GLY A CA 1
ATOM 3372 C C . GLY A 1 441 ? -11.477 -34.406 -0.525 1 91 441 GLY A C 1
ATOM 3373 O O . GLY A 1 441 ? -11.836 -33.906 0.545 1 91 441 GLY A O 1
ATOM 3374 N N . ARG A 1 442 ? -12.32 -34.688 -1.485 1 94.56 442 ARG A N 1
ATOM 3375 C CA . ARG A 1 442 ? -13.766 -34.562 -1.294 1 94.56 442 ARG A CA 1
ATOM 3376 C C . ARG A 1 442 ? -14.344 -35.812 -0.649 1 94.56 442 ARG A C 1
ATOM 3378 O O . ARG A 1 442 ? -14.82 -36.719 -1.346 1 94.56 442 ARG A O 1
ATOM 3385 N N . GLU A 1 443 ? -14.398 -35.875 0.637 1 94.25 443 GLU A N 1
ATOM 3386 C CA . GLU A 1 443 ? -14.75 -37.094 1.384 1 94.25 443 GLU A CA 1
ATOM 3387 C C . GLU A 1 443 ? -16.172 -37.531 1.067 1 94.25 443 GLU A C 1
ATOM 3389 O O . GLU A 1 443 ? -16.406 -38.719 0.771 1 94.25 443 GLU A O 1
ATOM 3394 N N . THR A 1 444 ? -17.125 -36.625 1.127 1 95.38 444 THR A N 1
ATOM 3395 C CA . THR A 1 444 ? -18.516 -36.969 0.888 1 95.38 444 THR A CA 1
ATOM 3396 C C . THR A 1 444 ? -18.719 -37.469 -0.541 1 95.38 444 THR A C 1
ATOM 3398 O O . THR A 1 444 ? -19.453 -38.406 -0.771 1 95.38 444 THR A O 1
ATOM 3401 N N . SER A 1 445 ? -18.078 -36.812 -1.523 1 96.06 445 SER A N 1
ATOM 3402 C CA . SER A 1 445 ? -18.172 -37.219 -2.92 1 96.06 445 SER A CA 1
ATOM 3403 C C . SER A 1 445 ? -17.594 -38.625 -3.121 1 96.06 445 SER A C 1
ATOM 3405 O O . SER A 1 445 ? -18.141 -39.438 -3.879 1 96.06 445 SER A O 1
ATOM 3407 N N . VAL A 1 446 ? -16.5 -38.906 -2.436 1 96.44 446 VAL A N 1
ATOM 3408 C CA . VAL A 1 446 ? -15.859 -40.219 -2.535 1 96.44 446 VAL A CA 1
ATOM 3409 C C . VAL A 1 446 ? -16.812 -41.312 -2.023 1 96.44 446 VAL A C 1
ATOM 3411 O O . VAL A 1 446 ? -17 -42.344 -2.67 1 96.44 446 VAL A O 1
ATOM 3414 N N . LYS A 1 447 ? -17.453 -41.062 -0.926 1 95.62 447 LYS A N 1
ATOM 3415 C CA . LYS A 1 447 ? -18.391 -42.031 -0.351 1 95.62 447 LYS A CA 1
ATOM 3416 C C . LYS A 1 447 ? -19.562 -42.281 -1.299 1 95.62 447 LYS A C 1
ATOM 3418 O O . LYS A 1 447 ? -19.953 -43.438 -1.513 1 95.62 447 LYS A O 1
ATOM 3423 N N . MET A 1 448 ? -20.109 -41.25 -1.916 1 95.94 448 MET A N 1
ATOM 3424 C CA . MET A 1 448 ? -21.234 -41.375 -2.826 1 95.94 448 MET A CA 1
ATOM 3425 C C . MET A 1 448 ? -20.859 -42.156 -4.062 1 95.94 448 MET A C 1
ATOM 3427 O O . MET A 1 448 ? -21.641 -43 -4.516 1 95.94 448 MET A O 1
ATOM 3431 N N . LEU A 1 449 ? -19.75 -41.906 -4.613 1 95.75 449 LEU A N 1
ATOM 3432 C CA . LEU A 1 449 ? -19.312 -42.594 -5.824 1 95.75 449 LEU A CA 1
ATOM 3433 C C . LEU A 1 449 ? -19.031 -44.062 -5.543 1 95.75 449 LEU A C 1
ATOM 3435 O O . LEU A 1 449 ? -19.328 -44.938 -6.367 1 95.75 449 LEU A O 1
ATOM 3439 N N . LEU A 1 450 ? -18.438 -44.375 -4.395 1 94.69 450 LEU A N 1
ATOM 3440 C CA . LEU A 1 450 ? -18.188 -45.75 -4.016 1 94.69 450 LEU A CA 1
ATOM 3441 C C . LEU A 1 450 ? -19.5 -46.5 -3.826 1 94.69 450 LEU A C 1
ATOM 3443 O O . LEU A 1 450 ? -19.609 -47.688 -4.172 1 94.69 450 LEU A O 1
ATOM 3447 N N . GLU A 1 451 ? -20.469 -45.844 -3.332 1 93.12 451 GLU A N 1
ATOM 3448 C CA . GLU A 1 451 ? -21.766 -46.438 -3.066 1 93.12 451 GLU A CA 1
ATOM 3449 C C . GLU A 1 451 ? -22.453 -46.875 -4.363 1 93.12 451 GLU A C 1
ATOM 3451 O O . GLU A 1 451 ? -23.188 -47.844 -4.391 1 93.12 451 GLU A O 1
ATOM 3456 N N . ILE A 1 452 ? -22.219 -46.156 -5.477 1 91.81 452 ILE A N 1
ATOM 3457 C CA . ILE A 1 452 ? -22.922 -46.469 -6.719 1 91.81 452 ILE A CA 1
ATOM 3458 C C . ILE A 1 452 ? -22.078 -47.406 -7.559 1 91.81 452 ILE A C 1
ATOM 3460 O O . ILE A 1 452 ? -22.422 -47.719 -8.703 1 91.81 452 ILE A O 1
ATOM 3464 N N . GLY A 1 453 ? -20.906 -47.781 -7.07 1 89 453 GLY A N 1
ATOM 3465 C CA . GLY A 1 453 ? -20.141 -48.844 -7.719 1 89 453 GLY A CA 1
ATOM 3466 C C . GLY A 1 453 ? -18.953 -48.312 -8.508 1 89 453 GLY A C 1
ATOM 3467 O O . GLY A 1 453 ? -18.469 -49 -9.414 1 89 453 GLY A O 1
ATOM 3468 N N . ALA A 1 454 ? -18.531 -47.094 -8.281 1 92.75 454 ALA A N 1
ATOM 3469 C CA . ALA A 1 454 ? -17.312 -46.625 -8.93 1 92.75 454 ALA A CA 1
ATOM 3470 C C . ALA A 1 454 ? -16.141 -47.531 -8.609 1 92.75 454 ALA A C 1
ATOM 3472 O O . ALA A 1 454 ? -16.078 -48.125 -7.527 1 92.75 454 ALA A O 1
ATOM 3473 N N . ASN A 1 455 ? -15.219 -47.656 -9.469 1 90.31 455 ASN A N 1
ATOM 3474 C CA . ASN A 1 455 ? -14.102 -48.594 -9.328 1 90.31 455 ASN A CA 1
ATOM 3475 C C . ASN A 1 455 ? -12.992 -48 -8.461 1 90.31 455 ASN A C 1
ATOM 3477 O O . ASN A 1 455 ? -12.234 -47.156 -8.922 1 90.31 455 ASN A O 1
ATOM 3481 N N . SER A 1 456 ? -12.898 -48.469 -7.254 1 91.44 456 SER A N 1
ATOM 3482 C CA . SER A 1 456 ? -11.898 -47.969 -6.316 1 91.44 456 SER A CA 1
ATOM 3483 C C . SER A 1 456 ? -10.492 -48.375 -6.734 1 91.44 456 SER A C 1
ATOM 3485 O O . SER A 1 456 ? -9.508 -47.812 -6.27 1 91.44 456 SER A O 1
ATOM 3487 N N . HIS A 1 457 ? -10.383 -49.344 -7.648 1 87.69 457 HIS A N 1
ATOM 3488 C CA . HIS A 1 457 ? -9.078 -49.844 -8.078 1 87.69 457 HIS A CA 1
ATOM 3489 C C . HIS A 1 457 ? -8.734 -49.344 -9.477 1 87.69 457 HIS A C 1
ATOM 3491 O O . HIS A 1 457 ? -7.773 -49.812 -10.086 1 87.69 457 HIS A O 1
ATOM 3497 N N . ALA A 1 458 ? -9.648 -48.5 -9.953 1 87.56 458 ALA A N 1
ATOM 3498 C CA . ALA A 1 458 ? -9.352 -47.938 -11.273 1 87.56 458 ALA A CA 1
ATOM 3499 C C . ALA A 1 458 ? -7.969 -47.281 -11.297 1 87.56 458 ALA A C 1
ATOM 3501 O O . ALA A 1 458 ? -7.578 -46.625 -10.336 1 87.56 458 ALA A O 1
ATOM 3502 N N . ARG A 1 459 ? -7.16 -47.5 -12.289 1 85.06 459 ARG A N 1
ATOM 3503 C CA . ARG A 1 459 ? -5.816 -46.938 -12.398 1 85.06 459 ARG A CA 1
ATOM 3504 C C . ARG A 1 459 ? -5.746 -45.906 -13.516 1 85.06 459 ARG A C 1
ATOM 3506 O O . ARG A 1 459 ? -6.379 -46.062 -14.555 1 85.06 459 ARG A O 1
ATOM 3513 N N . ASP A 1 460 ? -5.121 -44.875 -13.195 1 81.56 460 ASP A N 1
ATOM 3514 C CA . ASP A 1 460 ? -4.926 -43.875 -14.234 1 81.56 460 ASP A CA 1
ATOM 3515 C C . ASP A 1 460 ? -3.748 -44.219 -15.133 1 81.56 460 ASP A C 1
ATOM 3517 O O . ASP A 1 460 ? -3.252 -45.344 -15.102 1 81.56 460 ASP A O 1
ATOM 3521 N N . ARG A 1 461 ? -3.328 -43.312 -15.875 1 65 461 ARG A N 1
ATOM 3522 C CA . ARG A 1 461 ? -2.293 -43.562 -16.875 1 65 461 ARG A CA 1
ATOM 3523 C C . ARG A 1 461 ? -0.954 -43.875 -16.203 1 65 461 ARG A C 1
ATOM 3525 O O . ARG A 1 461 ? -0.076 -44.5 -16.812 1 65 461 ARG A O 1
ATOM 3532 N N . PHE A 1 462 ? -0.788 -43.469 -14.93 1 67.06 462 PHE A N 1
ATOM 3533 C CA . PHE A 1 462 ? 0.456 -43.688 -14.203 1 67.06 462 PHE A CA 1
ATOM 3534 C C . PHE A 1 462 ? 0.321 -44.906 -13.258 1 67.06 462 PHE A C 1
ATOM 3536 O O . PHE A 1 462 ? 1.23 -45.188 -12.477 1 67.06 462 PHE A O 1
ATOM 3543 N N . GLY A 1 463 ? -0.832 -45.469 -13.344 1 74.31 463 GLY A N 1
ATOM 3544 C CA . GLY A 1 463 ? -1.069 -46.656 -12.5 1 74.31 463 GLY A CA 1
ATOM 3545 C C . GLY A 1 463 ? -1.531 -46.281 -11.102 1 74.31 463 GLY A C 1
ATOM 3546 O O . GLY A 1 463 ? -1.495 -47.125 -10.195 1 74.31 463 GLY A O 1
ATOM 3547 N N . TRP A 1 464 ? -1.937 -45.094 -10.883 1 84.62 464 TRP A N 1
ATOM 3548 C CA . TRP A 1 464 ? -2.332 -44.625 -9.555 1 84.62 464 TRP A CA 1
ATOM 3549 C C . TRP A 1 464 ? -3.83 -44.812 -9.336 1 84.62 464 TRP A C 1
ATOM 3551 O O . TRP A 1 464 ? -4.629 -44.562 -10.242 1 84.62 464 TRP A O 1
ATOM 3561 N N . THR A 1 465 ? -4.105 -45.281 -8.258 1 89.56 465 THR A N 1
ATOM 3562 C CA . THR A 1 465 ? -5.504 -45.438 -7.875 1 89.56 465 THR A CA 1
ATOM 3563 C C . THR A 1 465 ? -6.004 -44.188 -7.16 1 89.56 465 THR A C 1
ATOM 3565 O O . THR A 1 465 ? -5.207 -43.312 -6.773 1 89.56 465 THR A O 1
ATOM 3568 N N . PRO A 1 466 ? -7.324 -44 -6.984 1 93.06 466 PRO A N 1
ATOM 3569 C CA . PRO A 1 466 ? -7.84 -42.875 -6.195 1 93.06 466 PRO A CA 1
ATOM 3570 C C . PRO A 1 466 ? -7.258 -42.812 -4.785 1 93.06 466 PRO A C 1
ATOM 3572 O O . PRO A 1 466 ? -7.008 -41.719 -4.254 1 93.06 466 PRO A O 1
ATOM 3575 N N . ARG A 1 467 ? -7.023 -43.938 -4.168 1 93.5 467 ARG A N 1
ATOM 3576 C CA . ARG A 1 467 ? -6.41 -44 -2.846 1 93.5 467 ARG A CA 1
ATOM 3577 C C . ARG A 1 467 ? -5.008 -43.406 -2.867 1 93.5 467 ARG A C 1
ATOM 3579 O O . ARG A 1 467 ? -4.625 -42.688 -1.956 1 93.5 467 ARG A O 1
ATOM 3586 N N . ASP A 1 468 ? -4.219 -43.812 -3.873 1 89.06 468 ASP A N 1
ATOM 3587 C CA . ASP A 1 468 ? -2.877 -43.281 -4.02 1 89.06 468 ASP A CA 1
ATOM 3588 C C . ASP A 1 468 ? -2.912 -41.75 -4.086 1 89.06 468 ASP A C 1
ATOM 3590 O O . ASP A 1 468 ? -2.08 -41.062 -3.471 1 89.06 468 ASP A O 1
ATOM 3594 N N . TYR A 1 469 ? -3.863 -41.25 -4.801 1 90.94 469 TYR A N 1
ATOM 3595 C CA . TYR A 1 469 ? -3.979 -39.781 -4.941 1 90.94 469 TYR A CA 1
ATOM 3596 C C . TYR A 1 469 ? -4.34 -39.156 -3.607 1 90.94 469 TYR A C 1
ATOM 3598 O O . TYR A 1 469 ? -3.877 -38.031 -3.297 1 90.94 469 TYR A O 1
ATOM 3606 N N . SER A 1 470 ? -5.18 -39.719 -2.848 1 91.94 470 SER A N 1
ATOM 3607 C CA . SER A 1 470 ? -5.516 -39.219 -1.527 1 91.94 470 SER A CA 1
ATOM 3608 C C . SER A 1 470 ? -4.273 -39.062 -0.659 1 91.94 470 SER A C 1
ATOM 3610 O O . SER A 1 470 ? -4.094 -38.031 0.003 1 91.94 470 SER A O 1
ATOM 3612 N N . LEU A 1 471 ? -3.416 -40.031 -0.691 1 89.94 471 LEU A N 1
ATOM 3613 C CA . LEU A 1 471 ? -2.186 -40 0.091 1 89.94 471 LEU A CA 1
ATOM 3614 C C . LEU A 1 471 ? -1.2 -38.969 -0.458 1 89.94 471 LEU A C 1
ATOM 3616 O O . LEU A 1 471 ? -0.601 -38.219 0.305 1 89.94 471 LEU A O 1
ATOM 3620 N N . TYR A 1 472 ? -1.094 -39 -1.747 1 89.81 472 TYR A N 1
ATOM 3621 C CA . TYR A 1 472 ? -0.182 -38.094 -2.439 1 89.81 472 TYR A CA 1
ATOM 3622 C C . TYR A 1 472 ? -0.554 -36.625 -2.184 1 89.81 472 TYR A C 1
ATOM 3624 O O . TYR A 1 472 ? 0.322 -35.781 -2.078 1 89.81 472 TYR A O 1
ATOM 3632 N N . CYS A 1 473 ? -1.869 -36.375 -2.016 1 90.12 473 CYS A N 1
ATOM 3633 C CA . CYS A 1 473 ? -2.361 -35 -1.848 1 90.12 473 CYS A CA 1
ATOM 3634 C C . CYS A 1 473 ? -2.574 -34.656 -0.374 1 90.12 473 CYS A C 1
ATOM 3636 O O . CYS A 1 473 ? -3.064 -33.594 -0.037 1 90.12 473 CYS A O 1
ATOM 3638 N N . GLY A 1 474 ? -2.176 -35.594 0.49 1 87.75 474 GLY A N 1
ATOM 3639 C CA . GLY A 1 474 ? -2.141 -35.312 1.913 1 87.75 474 GLY A CA 1
ATOM 3640 C C . GLY A 1 474 ? -3.469 -35.562 2.605 1 87.75 474 GLY A C 1
ATOM 3641 O O . GLY A 1 474 ? -3.734 -34.969 3.668 1 87.75 474 GLY A O 1
ATOM 3642 N N . HIS A 1 475 ? -4.391 -36.281 1.992 1 90.69 475 HIS A N 1
ATOM 3643 C CA . HIS A 1 475 ? -5.676 -36.625 2.596 1 90.69 475 HIS A CA 1
ATOM 3644 C C . HIS A 1 475 ? -5.648 -38 3.225 1 90.69 475 HIS A C 1
ATOM 3646 O O . HIS A 1 475 ? -6.285 -38.938 2.719 1 90.69 475 HIS A O 1
ATOM 3652 N N . LEU A 1 476 ? -5.047 -38.156 4.344 1 88 476 LEU A N 1
ATOM 3653 C CA . LEU A 1 476 ? -4.789 -39.438 4.973 1 88 476 LEU A CA 1
ATOM 3654 C C . LEU A 1 476 ? -6.086 -40.094 5.453 1 88 476 LEU A C 1
ATOM 3656 O O . LEU A 1 476 ? -6.289 -41.281 5.273 1 88 476 LEU A O 1
ATOM 3660 N N . GLU A 1 477 ? -6.949 -39.312 6.051 1 87.44 477 GLU A N 1
ATOM 3661 C CA . GLU A 1 477 ? -8.219 -39.844 6.539 1 87.44 477 GLU A CA 1
ATOM 3662 C C . GLU A 1 477 ? -9.07 -40.375 5.391 1 87.44 477 GLU A C 1
ATOM 3664 O O . GLU A 1 477 ? -9.75 -41.375 5.531 1 87.44 477 GLU A O 1
ATOM 3669 N N . LEU A 1 478 ? -8.977 -39.656 4.309 1 92.06 478 LEU A N 1
ATOM 3670 C CA . LEU A 1 478 ? -9.734 -40.031 3.125 1 92.06 478 LEU A CA 1
ATOM 3671 C C . LEU A 1 478 ? -9.227 -41.375 2.588 1 92.06 478 LEU A C 1
ATOM 3673 O O . LEU A 1 478 ? -10.016 -42.188 2.111 1 92.06 478 LEU A O 1
ATOM 3677 N N . ALA A 1 479 ? -7.938 -41.625 2.641 1 91.31 479 ALA A N 1
ATOM 3678 C CA . ALA A 1 479 ? -7.332 -42.844 2.131 1 91.31 479 ALA A CA 1
ATOM 3679 C C . ALA A 1 479 ? -7.875 -44.062 2.859 1 91.31 479 ALA A C 1
ATOM 3681 O O . ALA A 1 479 ? -7.941 -45.156 2.287 1 91.31 479 ALA A O 1
ATOM 3682 N N . SER A 1 480 ? -8.328 -43.906 4.035 1 89.25 480 SER A N 1
ATOM 3683 C CA . SER A 1 480 ? -8.812 -45 4.855 1 89.25 480 SER A CA 1
ATOM 3684 C C . SER A 1 480 ? -10.18 -45.469 4.375 1 89.25 480 SER A C 1
ATOM 3686 O O . SER A 1 480 ? -10.609 -46.594 4.719 1 89.25 480 SER A O 1
ATOM 3688 N N . LEU A 1 481 ? -10.852 -44.688 3.545 1 92.12 481 LEU A N 1
ATOM 3689 C CA . LEU A 1 481 ? -12.156 -45.062 3.016 1 92.12 481 LEU A CA 1
ATOM 3690 C C . LEU A 1 481 ? -12.008 -46.125 1.918 1 92.12 481 LEU A C 1
ATOM 3692 O O . LEU A 1 481 ? -12.977 -46.812 1.579 1 92.12 481 LEU A O 1
ATOM 3696 N N . PHE A 1 482 ? -10.828 -46.219 1.374 1 93.31 482 PHE A N 1
ATOM 3697 C CA . PHE A 1 482 ? -10.586 -47.156 0.279 1 93.31 482 PHE A CA 1
ATOM 3698 C C . PHE A 1 482 ? -10.125 -48.5 0.809 1 93.31 482 PHE A C 1
ATOM 3700 O O . PHE A 1 482 ? -9.523 -48.594 1.883 1 93.31 482 PHE A O 1
ATOM 3707 N N . PRO A 1 483 ? -10.391 -49.531 0.023 1 86.06 483 PRO A N 1
ATOM 3708 C CA . PRO A 1 483 ? -9.898 -50.844 0.438 1 86.06 483 PRO A CA 1
ATOM 3709 C C . PRO A 1 483 ? -8.375 -50.938 0.418 1 86.06 483 PRO A C 1
ATOM 3711 O O . PRO A 1 483 ? -7.715 -50.188 -0.315 1 86.06 483 PRO A O 1
ATOM 3714 N N . GLU A 1 484 ? -7.797 -51.719 1.312 1 80.69 484 GLU A N 1
ATOM 3715 C CA . GLU A 1 484 ? -6.355 -51.938 1.361 1 80.69 484 GLU A CA 1
ATOM 3716 C C . GLU A 1 484 ? -5.828 -52.469 0.028 1 80.69 484 GLU A C 1
ATOM 3718 O O . GLU A 1 484 ? -6.488 -53.281 -0.636 1 80.69 484 GLU A O 1
ATOM 3723 N N . PRO A 1 485 ? -4.727 -51.875 -0.327 1 75.56 485 PRO A N 1
ATOM 3724 C CA . PRO A 1 485 ? -4.207 -52.25 -1.643 1 75.56 485 PRO A CA 1
ATOM 3725 C C . PRO A 1 485 ? -3.885 -53.75 -1.745 1 75.56 485 PRO A C 1
ATOM 3727 O O . PRO A 1 485 ? -3.516 -54.375 -0.747 1 75.56 485 PRO A O 1
ATOM 3730 N N . ASN A 1 486 ? -4.34 -54.375 -2.855 1 65.12 486 ASN A N 1
ATOM 3731 C CA . ASN A 1 486 ? -3.918 -55.75 -3.135 1 65.12 486 ASN A CA 1
ATOM 3732 C C . ASN A 1 486 ? -2.416 -55.812 -3.393 1 65.12 486 ASN A C 1
ATOM 3734 O O . ASN A 1 486 ? -1.762 -54.781 -3.605 1 65.12 486 ASN A O 1
ATOM 3738 N N . ASP A 1 487 ? -1.729 -56.906 -3.158 1 59.72 487 ASP A N 1
ATOM 3739 C CA . ASP A 1 487 ? -0.297 -57.125 -3.324 1 59.72 487 ASP A CA 1
ATOM 3740 C C . ASP A 1 487 ? 0.204 -56.531 -4.645 1 59.72 487 ASP A C 1
ATOM 3742 O O . ASP A 1 487 ? 1.327 -56.031 -4.719 1 59.72 487 ASP A O 1
ATOM 3746 N N . GLU A 1 488 ? -0.688 -56.469 -5.602 1 55.97 488 GLU A N 1
ATOM 3747 C CA . GLU A 1 488 ? -0.313 -55.969 -6.918 1 55.97 488 GLU A CA 1
ATOM 3748 C C . GLU A 1 488 ? -0.164 -54.438 -6.891 1 55.97 488 GLU A C 1
ATOM 3750 O O . GLU A 1 488 ? 0.626 -53.875 -7.648 1 55.97 488 GLU A O 1
ATOM 3755 N N . ASP A 1 489 ? -0.904 -53.875 -5.941 1 57.88 489 ASP A N 1
ATOM 3756 C CA . ASP A 1 489 ? -0.923 -52.406 -5.867 1 57.88 489 ASP A CA 1
ATOM 3757 C C . ASP A 1 489 ? 0.351 -51.875 -5.215 1 57.88 489 ASP A C 1
ATOM 3759 O O . ASP A 1 489 ? 0.649 -50.688 -5.309 1 57.88 489 ASP A O 1
ATOM 3763 N N . LEU A 1 490 ? 0.909 -52.75 -4.461 1 56.69 490 LEU A N 1
ATOM 3764 C CA . LEU A 1 490 ? 2.111 -52.344 -3.727 1 56.69 490 LEU A CA 1
ATOM 3765 C C . LEU A 1 490 ? 3.359 -52.594 -4.57 1 56.69 490 LEU A C 1
ATOM 3767 O O . LEU A 1 490 ? 4.473 -52.281 -4.145 1 56.69 490 LEU A O 1
ATOM 3771 N N . THR A 1 491 ? 3.086 -53.375 -5.746 1 52 491 THR A N 1
ATOM 3772 C CA . THR A 1 491 ? 4.203 -53.625 -6.648 1 52 491 THR A CA 1
ATOM 3773 C C . THR A 1 491 ? 4.305 -52.531 -7.715 1 52 491 THR A C 1
ATOM 3775 O O . THR A 1 491 ? 3.297 -51.938 -8.086 1 52 491 THR A O 1
ATOM 3778 N N . PRO A 1 492 ? 5.43 -51.969 -7.887 1 50.81 492 PRO A N 1
ATOM 3779 C CA . PRO A 1 492 ? 5.562 -50.969 -8.953 1 50.81 492 PRO A CA 1
ATOM 3780 C C . PRO A 1 492 ? 4.766 -51.344 -10.203 1 50.81 492 PRO A C 1
ATOM 3782 O O . PRO A 1 492 ? 4.605 -52.531 -10.516 1 50.81 492 PRO A O 1
ATOM 3785 N N . THR A 1 493 ? 3.74 -50.531 -10.586 1 48.66 493 THR A N 1
ATOM 3786 C CA . THR A 1 493 ? 2.785 -50.781 -11.664 1 48.66 493 THR A CA 1
ATOM 3787 C C . THR A 1 493 ? 3.457 -51.469 -12.844 1 48.66 493 THR A C 1
ATOM 3789 O O . THR A 1 493 ? 4.5 -51.031 -13.328 1 48.66 493 THR A O 1
ATOM 3792 N N . SER A 1 494 ? 3.055 -52.688 -13 1 47.22 494 SER A N 1
ATOM 3793 C CA . SER A 1 494 ? 3.604 -53.469 -14.102 1 47.22 494 SER A CA 1
ATOM 3794 C C . SER A 1 494 ? 3.277 -52.844 -15.453 1 47.22 494 SER A C 1
ATOM 3796 O O . SER A 1 494 ? 2.344 -52.031 -15.555 1 47.22 494 SER A O 1
ATOM 3798 N N . ARG A 1 495 ? 3.918 -53.156 -16.578 1 45.56 495 ARG A N 1
ATOM 3799 C CA . ARG A 1 495 ? 3.83 -52.688 -17.953 1 45.56 495 ARG A CA 1
ATOM 3800 C C . ARG A 1 495 ? 2.418 -52.844 -18.5 1 45.56 495 ARG A C 1
ATOM 3802 O O . ARG A 1 495 ? 1.923 -52 -19.234 1 45.56 495 ARG A O 1
ATOM 3809 N N . LYS A 1 496 ? 2.043 -53.875 -18.156 1 49.97 496 LYS A N 1
ATOM 3810 C CA . LYS A 1 496 ? 0.782 -54.312 -18.766 1 49.97 496 LYS A CA 1
ATOM 3811 C C . LYS A 1 496 ? -0.384 -53.469 -18.234 1 49.97 496 LYS A C 1
ATOM 3813 O O . LYS A 1 496 ? -1.281 -53.125 -19 1 49.97 496 LYS A O 1
ATOM 3818 N N . GLU A 1 497 ? -0.145 -53.094 -17 1 52.31 497 GLU A N 1
ATOM 3819 C CA . GLU A 1 497 ? -1.254 -52.344 -16.391 1 52.31 497 GLU A CA 1
ATOM 3820 C C . GLU A 1 497 ? -1.257 -50.906 -16.828 1 52.31 497 GLU A C 1
ATOM 3822 O O . GLU A 1 497 ? -2.318 -50.312 -17.062 1 52.31 497 GLU A O 1
ATOM 3827 N N . VAL A 1 498 ? -0.087 -50.406 -16.875 1 52.66 498 VAL A N 1
ATOM 3828 C CA . VAL A 1 498 ? 0.031 -49.031 -17.375 1 52.66 498 VAL A CA 1
ATOM 3829 C C . VAL A 1 498 ? -0.477 -48.969 -18.812 1 52.66 498 VAL A C 1
ATOM 3831 O O . VAL A 1 498 ? -1.178 -48.031 -19.188 1 52.66 498 VAL A O 1
ATOM 3834 N N . SER A 1 499 ? -0.202 -50.031 -19.609 1 52.12 499 SER A N 1
ATOM 3835 C CA . SER A 1 499 ? -0.651 -50.125 -20.984 1 52.12 499 SER A CA 1
ATOM 3836 C C . SER A 1 499 ? -2.172 -50.188 -21.078 1 52.12 499 SER A C 1
ATOM 3838 O O . SER A 1 499 ? -2.783 -49.562 -21.953 1 52.12 499 SER A O 1
ATOM 3840 N N . LYS A 1 500 ? -2.76 -50.969 -20.25 1 55.5 500 LYS A N 1
ATOM 3841 C CA . LYS A 1 500 ? -4.215 -51.094 -20.25 1 55.5 500 LYS A CA 1
ATOM 3842 C C . LYS A 1 500 ? -4.879 -49.781 -19.844 1 55.5 500 LYS A C 1
ATOM 3844 O O . LYS A 1 500 ? -5.887 -49.375 -20.422 1 55.5 500 LYS A O 1
ATOM 3849 N N . ALA A 1 501 ? -4.238 -49.188 -18.828 1 54.31 501 ALA A N 1
ATOM 3850 C CA . ALA A 1 501 ? -4.785 -47.906 -18.359 1 54.31 501 ALA A CA 1
ATOM 3851 C C . ALA A 1 501 ? -4.688 -46.844 -19.438 1 54.31 501 ALA A C 1
ATOM 3853 O O . ALA A 1 501 ? -5.609 -46.062 -19.609 1 54.31 501 ALA A O 1
ATOM 3854 N N . ARG A 1 502 ? -3.637 -46.938 -20.094 1 51.22 502 ARG A N 1
ATOM 3855 C CA . ARG A 1 502 ? -3.428 -46.031 -21.219 1 51.22 502 ARG A CA 1
ATOM 3856 C C . ARG A 1 502 ? -4.457 -46.25 -22.312 1 51.22 502 ARG A C 1
ATOM 3858 O O . ARG A 1 502 ? -4.992 -45.312 -22.891 1 51.22 502 ARG A O 1
ATOM 3865 N N . LYS A 1 503 ? -4.664 -47.5 -22.625 1 54.03 503 LYS A N 1
ATOM 3866 C CA . LYS A 1 503 ? -5.648 -47.844 -23.656 1 54.03 503 LYS A CA 1
ATOM 3867 C C . LYS A 1 503 ? -7.039 -47.344 -23.266 1 54.03 503 LYS A C 1
ATOM 3869 O O . LYS A 1 503 ? -7.793 -46.844 -24.109 1 54.03 503 LYS A O 1
ATOM 3874 N N . TYR A 1 504 ? -7.184 -47.438 -22.016 1 54.16 504 TYR A N 1
ATOM 3875 C CA . TYR A 1 504 ? -8.477 -46.969 -21.516 1 54.16 504 TYR A CA 1
ATOM 3876 C C . TYR A 1 504 ? -8.57 -45.469 -21.609 1 54.16 504 TYR A C 1
ATOM 3878 O O . TYR A 1 504 ? -9.617 -44.938 -22 1 54.16 504 TYR A O 1
ATOM 3886 N N . ALA A 1 505 ? -7.469 -44.844 -21.219 1 54.91 505 ALA A N 1
ATOM 3887 C CA . ALA A 1 505 ? -7.441 -43.375 -21.328 1 54.91 505 ALA A CA 1
ATOM 3888 C C . ALA A 1 505 ? -7.582 -42.938 -22.766 1 54.91 505 ALA A C 1
ATOM 3890 O O . ALA A 1 505 ? -8.242 -41.938 -23.047 1 54.91 505 ALA A O 1
ATOM 3891 N N . GLU A 1 506 ? -6.988 -43.688 -23.672 1 52.06 506 GLU A N 1
ATOM 3892 C CA . GLU A 1 506 ? -7.039 -43.344 -25.094 1 52.06 506 GLU A CA 1
ATOM 3893 C C . GLU A 1 506 ? -8.453 -43.531 -25.641 1 52.06 506 GLU A C 1
ATOM 3895 O O . GLU A 1 506 ? -8.805 -42.938 -26.656 1 52.06 506 GLU A O 1
ATOM 3900 N N . SER A 1 507 ? -9.242 -44.375 -24.953 1 53.75 507 SER A N 1
ATOM 3901 C CA . SER A 1 507 ? -10.594 -44.656 -25.438 1 53.75 507 SER A CA 1
ATOM 3902 C C . SER A 1 507 ? -11.609 -43.719 -24.812 1 53.75 507 SER A C 1
ATOM 3904 O O . SER A 1 507 ? -12.82 -43.906 -24.984 1 53.75 507 SER A O 1
ATOM 3906 N N . ALA A 1 508 ? -11 -42.781 -24.156 1 56.91 508 ALA A N 1
ATOM 3907 C CA . ALA A 1 508 ? -11.906 -41.844 -23.469 1 56.91 508 ALA A CA 1
ATOM 3908 C C . ALA A 1 508 ? -12.727 -41.062 -24.484 1 56.91 508 ALA A C 1
ATOM 3910 O O . ALA A 1 508 ? -12.203 -40.625 -25.516 1 56.91 508 ALA A O 1
ATOM 3911 N N . PRO A 1 509 ? -14.039 -40.938 -24.297 1 52.78 509 PRO A N 1
ATOM 3912 C CA . PRO A 1 509 ? -14.859 -40.125 -25.203 1 52.78 509 PRO A CA 1
ATOM 3913 C C . PRO A 1 509 ? -14.5 -38.656 -25.156 1 52.78 509 PRO A C 1
ATOM 3915 O O . PRO A 1 509 ? -14.375 -38.062 -24.078 1 52.78 509 PRO A O 1
ATOM 3918 N N . VAL A 1 510 ? -13.812 -38.094 -26.172 1 52.41 510 VAL A N 1
ATOM 3919 C CA . VAL A 1 510 ? -13.484 -36.688 -26.281 1 52.41 510 VAL A CA 1
ATOM 3920 C C . VAL A 1 510 ? -14.414 -36 -27.297 1 52.41 510 VAL A C 1
ATOM 3922 O O . VAL A 1 510 ? -14.867 -36.656 -28.25 1 52.41 510 VAL A O 1
ATOM 3925 N N . HIS A 1 511 ? -14.945 -34.812 -26.953 1 49.06 511 HIS A N 1
ATOM 3926 C CA . HIS A 1 511 ? -15.797 -34.062 -27.859 1 49.06 511 HIS A CA 1
ATOM 3927 C C . HIS A 1 511 ? -15.062 -33.719 -29.141 1 49.06 511 HIS A C 1
ATOM 3929 O O . HIS A 1 511 ? -13.922 -33.25 -29.109 1 49.06 511 HIS A O 1
ATOM 3935 N N . THR A 1 512 ? -15.586 -34.062 -30.281 1 44.94 512 THR A N 1
ATOM 3936 C CA . THR A 1 512 ? -14.977 -33.781 -31.578 1 44.94 512 THR A CA 1
ATOM 3937 C C . THR A 1 512 ? -15.836 -32.812 -32.406 1 44.94 512 THR A C 1
ATOM 3939 O O . THR A 1 512 ? -15.414 -32.344 -33.438 1 44.94 512 THR A O 1
ATOM 3942 N N . GLU A 1 513 ? -17.109 -32.469 -31.875 1 48.28 513 GLU A N 1
ATOM 3943 C CA . GLU A 1 513 ? -18 -31.609 -32.656 1 48.28 513 GLU A CA 1
ATOM 3944 C C . GLU A 1 513 ? -17.516 -30.156 -32.688 1 48.28 513 GLU A C 1
ATOM 3946 O O . GLU A 1 513 ? -17.016 -29.656 -31.672 1 48.28 513 GLU A O 1
ATOM 3951 N N . VAL A 1 514 ? -17.312 -29.609 -33.875 1 45.22 514 VAL A N 1
ATOM 3952 C CA . VAL A 1 514 ? -16.969 -28.203 -34.062 1 45.22 514 VAL A CA 1
ATOM 3953 C C . VAL A 1 514 ? -18.188 -27.328 -33.719 1 45.22 514 VAL A C 1
ATOM 3955 O O . VAL A 1 514 ? -19.297 -27.625 -34.188 1 45.22 514 VAL A O 1
ATOM 3958 N N . PRO A 1 515 ? -18.016 -26.609 -32.719 1 44.16 515 PRO A N 1
ATOM 3959 C CA . PRO A 1 515 ? -19.156 -25.734 -32.438 1 44.16 515 PRO A CA 1
ATOM 3960 C C . PRO A 1 515 ? -19.625 -24.969 -33.688 1 44.16 515 PRO A C 1
ATOM 3962 O O . PRO A 1 515 ? -18.812 -24.453 -34.438 1 44.16 515 PRO A O 1
ATOM 3965 N N . VAL A 1 516 ? -20.719 -25.344 -34.344 1 41.72 516 VAL A N 1
ATOM 3966 C CA . VAL A 1 516 ? -21.297 -24.609 -35.469 1 41.72 516 VAL A CA 1
ATOM 3967 C C . VAL A 1 516 ? -22.297 -23.578 -34.938 1 41.72 516 VAL A C 1
ATOM 3969 O O . VAL A 1 516 ? -22.969 -23.797 -33.938 1 41.72 516 VAL A O 1
ATOM 3972 N N . GLU A 1 517 ? -22.078 -22.328 -35.375 1 40.72 517 GLU A N 1
ATOM 3973 C CA . GLU A 1 517 ? -23.062 -21.281 -35.031 1 40.72 517 GLU A CA 1
ATOM 3974 C C . GLU A 1 517 ? -24.469 -21.734 -35.375 1 40.72 517 GLU A C 1
ATOM 3976 O O . GLU A 1 517 ? -24.766 -22.062 -36.531 1 40.72 517 GLU A O 1
ATOM 3981 N N . ASP A 1 518 ? -25.047 -22.719 -34.75 1 36.47 518 ASP A N 1
ATOM 3982 C CA . ASP A 1 518 ? -26.406 -23.125 -35.125 1 36.47 518 ASP A CA 1
ATOM 3983 C C . ASP A 1 518 ? -27.359 -21.938 -35.062 1 36.47 518 ASP A C 1
ATOM 3985 O O . ASP A 1 518 ? -27.141 -20.984 -34.344 1 36.47 518 ASP A O 1
ATOM 3989 N N . GLU A 1 519 ? -28.25 -21.938 -36.156 1 30.98 519 GLU A N 1
ATOM 3990 C CA . GLU A 1 519 ? -29.484 -21.172 -36.312 1 30.98 519 GLU A CA 1
ATOM 3991 C C . GLU A 1 519 ? -30.406 -21.391 -35.125 1 30.98 519 GLU A C 1
ATOM 3993 O O . GLU A 1 519 ? -30.297 -22.391 -34.406 1 30.98 519 GLU A O 1
ATOM 3998 N N . HIS A 1 520 ? -31.453 -20.547 -35 1 29.56 520 HIS A N 1
ATOM 3999 C CA . HIS A 1 520 ? -32.5 -20.172 -34.094 1 29.56 520 HIS A CA 1
ATOM 4000 C C . HIS A 1 520 ? -33.406 -21.375 -33.781 1 29.56 520 HIS A C 1
ATOM 4002 O O . HIS A 1 520 ? -34 -21.969 -34.688 1 29.56 520 HIS A O 1
ATOM 4008 N N . ILE A 1 521 ? -32.969 -22.375 -33 1 24.94 521 ILE A N 1
ATOM 4009 C CA . ILE A 1 521 ? -34.156 -23.234 -32.875 1 24.94 521 ILE A CA 1
ATOM 4010 C C . ILE A 1 521 ? -35.094 -22.641 -31.812 1 24.94 521 ILE A C 1
ATOM 4012 O O . ILE A 1 521 ? -34.688 -22.359 -30.688 1 24.94 521 ILE A O 1
ATOM 4016 N N . VAL A 1 522 ? -36.281 -22.031 -32.156 1 22.45 522 VAL A N 1
ATOM 4017 C CA . VAL A 1 522 ? -37.406 -21.453 -31.438 1 22.45 522 VAL A CA 1
ATOM 4018 C C . VAL A 1 522 ? -38.031 -22.516 -30.531 1 22.45 522 VAL A C 1
ATOM 4020 O O . VAL A 1 522 ? -38.531 -23.531 -31.016 1 22.45 522 VAL A O 1
ATOM 4023 N N . VAL A 1 523 ? -37.438 -22.891 -29.453 1 22.98 523 VAL A N 1
ATOM 4024 C CA . VAL A 1 523 ? -38.281 -23.859 -28.75 1 22.98 523 VAL A CA 1
ATOM 4025 C C . VAL A 1 523 ? -39.375 -23.125 -27.984 1 22.98 523 VAL A C 1
ATOM 4027 O O . VAL A 1 523 ? -39.219 -21.969 -27.609 1 22.98 523 VAL A O 1
ATOM 4030 N N . GLY A 1 524 ? -40.594 -23.75 -27.891 1 20.31 524 GLY A N 1
ATOM 4031 C CA . GLY A 1 524 ? -41.938 -23.391 -27.453 1 20.31 524 GLY A CA 1
ATOM 4032 C C . GLY A 1 524 ? -42.031 -23.062 -25.984 1 20.31 524 GLY A C 1
ATOM 4033 O O . GLY A 1 524 ? -41.062 -23.266 -25.234 1 20.31 524 GLY A O 1
ATOM 4034 N N . GLU A 1 525 ? -43.188 -22.812 -25.359 1 21.08 525 GLU A N 1
ATOM 4035 C CA . GLU A 1 525 ? -43.906 -22 -24.375 1 21.08 525 GLU A CA 1
ATOM 4036 C C . GLU A 1 525 ? -43.719 -22.547 -22.969 1 21.08 525 GLU A C 1
ATOM 4038 O O . GLU A 1 525 ? -44.5 -23.375 -22.5 1 21.08 525 GLU A O 1
ATOM 4043 N N . PRO A 1 526 ? -42.469 -22.734 -22.359 1 22.61 526 PRO A N 1
ATOM 4044 C CA . PRO A 1 526 ? -42.844 -23.406 -21.125 1 22.61 526 PRO A CA 1
ATOM 4045 C C . PRO A 1 526 ? -43.5 -22.469 -20.125 1 22.61 526 PRO A C 1
ATOM 4047 O O . PRO A 1 526 ? -43.281 -21.266 -20.172 1 22.61 526 PRO A O 1
ATOM 4050 N N . HIS A 1 527 ? -44.594 -22.797 -19.234 1 18.73 527 HIS A N 1
ATOM 4051 C CA . HIS A 1 527 ? -45.562 -22.25 -18.312 1 18.73 527 HIS A CA 1
ATOM 4052 C C . HIS A 1 527 ? -44.938 -21.828 -17 1 18.73 527 HIS A C 1
ATOM 4054 O O . HIS A 1 527 ? -44.188 -22.594 -16.391 1 18.73 527 HIS A O 1
ATOM 4060 N N . ARG A 1 528 ? -44.719 -20.453 -16.703 1 21.83 528 ARG A N 1
ATOM 4061 C CA . ARG A 1 528 ? -44.062 -19.688 -15.633 1 21.83 528 ARG A CA 1
ATOM 4062 C C . ARG A 1 528 ? -44.812 -19.875 -14.312 1 21.83 528 ARG A C 1
ATOM 4064 O O . ARG A 1 528 ? -46.031 -19.578 -14.234 1 21.83 528 ARG A O 1
ATOM 4071 N N . HIS A 1 529 ? -44.719 -20.875 -13.367 1 18.3 529 HIS A N 1
ATOM 4072 C CA . HIS A 1 529 ? -45.469 -20.812 -12.102 1 18.3 529 HIS A CA 1
ATOM 4073 C C . HIS A 1 529 ? -44.906 -19.719 -11.195 1 18.3 529 HIS A C 1
ATOM 4075 O O . HIS A 1 529 ? -43.688 -19.609 -11.016 1 18.3 529 HIS A O 1
ATOM 4081 N N . SER A 1 530 ? -45.562 -18.5 -10.977 1 18.67 530 SER A N 1
ATOM 4082 C CA . SER A 1 530 ? -45.406 -17.172 -10.406 1 18.67 530 SER A CA 1
ATOM 4083 C C . SER A 1 530 ? -45.375 -17.219 -8.883 1 18.67 530 SER A C 1
ATOM 4085 O O . SER A 1 530 ? -45.438 -16.188 -8.211 1 18.67 530 SER A O 1
ATOM 4087 N N . SER A 1 531 ? -44.812 -18.031 -7.98 1 18.75 531 SER A N 1
ATOM 4088 C CA . SER A 1 531 ? -45.219 -17.953 -6.586 1 18.75 531 SER A CA 1
ATOM 4089 C C . SER A 1 531 ? -44.656 -16.719 -5.902 1 18.75 531 SER A C 1
ATOM 4091 O O . SER A 1 531 ? -43.438 -16.625 -5.691 1 18.75 531 SER A O 1
ATOM 4093 N N . THR A 1 532 ? -45.125 -15.438 -6.129 1 18.58 532 THR A N 1
ATOM 4094 C CA . THR A 1 532 ? -44.688 -14.141 -5.613 1 18.58 532 THR A CA 1
ATOM 4095 C C . THR A 1 532 ? -45.125 -13.961 -4.164 1 18.58 532 THR A C 1
ATOM 4097 O O . THR A 1 532 ? -46.312 -13.773 -3.893 1 18.58 532 THR A O 1
ATOM 4100 N N . ALA A 1 533 ? -44.906 -14.609 -3.012 1 17.88 533 ALA A N 1
ATOM 4101 C CA . ALA A 1 533 ? -45.531 -14.312 -1.723 1 17.88 533 ALA A CA 1
ATOM 4102 C C . ALA A 1 533 ? -44.969 -13.016 -1.136 1 17.88 533 ALA A C 1
ATOM 4104 O O . ALA A 1 533 ? -43.781 -12.891 -0.898 1 17.88 533 ALA A O 1
ATOM 4105 N N . ARG A 1 534 ? -45.469 -11.812 -1.43 1 20.78 534 ARG A N 1
ATOM 4106 C CA . ARG A 1 534 ? -45.219 -10.492 -0.879 1 20.78 534 ARG A CA 1
ATOM 4107 C C . ARG A 1 534 ? -45.562 -10.43 0.601 1 20.78 534 ARG A C 1
ATOM 4109 O O . ARG A 1 534 ? -46.688 -10.719 0.982 1 20.78 534 ARG A O 1
ATOM 4116 N N . LEU A 1 535 ? -44.812 -10.641 1.604 1 18.58 535 LEU A N 1
ATOM 4117 C CA . LEU A 1 535 ? -45.094 -10.531 3.025 1 18.58 535 LEU A CA 1
ATOM 4118 C C . LEU A 1 535 ? -45.5 -9.102 3.383 1 18.58 535 LEU A C 1
ATOM 4120 O O . LEU A 1 535 ? -44.781 -8.156 3.08 1 18.58 535 LEU A O 1
ATOM 4124 N N . SER A 1 536 ? -46.812 -8.719 3.318 1 19.11 536 SER A N 1
ATOM 4125 C CA . SER A 1 536 ? -47.5 -7.477 3.627 1 19.11 536 SER A CA 1
ATOM 4126 C C . SER A 1 536 ? -47.281 -7.066 5.078 1 19.11 536 SER A C 1
ATOM 4128 O O . SER A 1 536 ? -47.5 -7.867 5.992 1 19.11 536 SER A O 1
ATOM 4130 N N . GLY A 1 537 ? -46.344 -6.23 5.527 1 20.09 537 GLY A N 1
ATOM 4131 C CA . GLY A 1 537 ? -46.062 -5.668 6.844 1 20.09 537 GLY A CA 1
ATOM 4132 C C . GLY A 1 537 ? -47.219 -4.816 7.363 1 20.09 537 GLY A C 1
ATOM 4133 O O . GLY A 1 537 ? -47.875 -4.109 6.598 1 20.09 537 GLY A O 1
ATOM 4134 N N . SER A 1 538 ? -48.062 -5.207 8.336 1 20.97 538 SER A N 1
ATOM 4135 C CA . SER A 1 538 ? -49.25 -4.738 9.023 1 20.97 538 SER A CA 1
ATOM 4136 C C . SER A 1 538 ? -49.031 -3.354 9.633 1 20.97 538 SER A C 1
ATOM 4138 O O . SER A 1 538 ? -47.969 -3.053 10.125 1 20.97 538 SER A O 1
ATOM 4140 N N . ASP A 1 539 ? -49.812 -2.281 9.289 1 24.42 539 ASP A N 1
ATOM 4141 C CA . ASP A 1 539 ? -50 -0.883 9.672 1 24.42 539 ASP A CA 1
ATOM 4142 C C . ASP A 1 539 ? -50.5 -0.766 11.102 1 24.42 539 ASP A C 1
ATOM 4144 O O . ASP A 1 539 ? -51.594 -1.272 11.422 1 24.42 539 ASP A O 1
ATOM 4148 N N . ILE A 1 540 ? -49.875 -0.773 12.25 1 26.11 540 ILE A N 1
ATOM 4149 C CA . ILE A 1 540 ? -50.281 -0.594 13.641 1 26.11 540 ILE A CA 1
ATOM 4150 C C . ILE A 1 540 ? -50.875 0.795 13.828 1 26.11 540 ILE A C 1
ATOM 4152 O O . ILE A 1 540 ? -50.312 1.79 13.352 1 26.11 540 ILE A O 1
ATOM 4156 N N . SER A 1 541 ? -52.188 0.949 14.164 1 27.52 541 SER A N 1
ATOM 4157 C CA . SER A 1 541 ? -53.062 2.062 14.43 1 27.52 541 SER A CA 1
ATOM 4158 C C . SER A 1 541 ? -52.562 2.912 15.594 1 27.52 541 SER A C 1
ATOM 4160 O O . SER A 1 541 ? -52.219 2.383 16.641 1 27.52 541 SER A O 1
ATOM 4162 N N . PRO A 1 542 ? -52.156 4.219 15.453 1 35.5 542 PRO A N 1
ATOM 4163 C CA . PRO A 1 542 ? -51.625 5.176 16.422 1 35.5 542 PRO A CA 1
ATOM 4164 C C . PRO A 1 542 ? -52.656 5.688 17.406 1 35.5 542 PRO A C 1
ATOM 4166 O O . PRO A 1 542 ? -53.281 6.738 17.188 1 35.5 542 PRO A O 1
ATOM 4169 N N . THR A 1 543 ? -53.594 5.02 18 1 38.66 543 THR A N 1
ATOM 4170 C CA . THR A 1 543 ? -54.656 5.645 18.766 1 38.66 543 THR A CA 1
ATOM 4171 C C . THR A 1 543 ? -54.094 6.594 19.812 1 38.66 543 THR A C 1
ATOM 4173 O O . THR A 1 543 ? -54.594 7.695 20.016 1 38.66 543 THR A O 1
ATOM 4176 N N . ALA A 1 544 ? -53.656 6.184 21.078 1 53.5 544 ALA A N 1
ATOM 4177 C CA . ALA A 1 544 ? -53.688 6.832 22.391 1 53.5 544 ALA A CA 1
ATOM 4178 C C . ALA A 1 544 ? -52.469 7.738 22.578 1 53.5 544 ALA A C 1
ATOM 4180 O O . ALA A 1 544 ? -51.562 7.422 23.359 1 53.5 544 ALA A O 1
ATOM 4181 N N . ALA A 1 545 ? -51.938 8.625 21.656 1 62.59 545 ALA A N 1
ATOM 4182 C CA . ALA A 1 545 ? -50.75 9.453 21.859 1 62.59 545 ALA A CA 1
ATOM 4183 C C . ALA A 1 545 ? -51.062 10.938 21.703 1 62.59 545 ALA A C 1
ATOM 4185 O O . ALA A 1 545 ? -52.062 11.289 21.062 1 62.59 545 ALA A O 1
ATOM 4186 N N . CYS A 1 546 ? -50.656 11.797 22.609 1 74.88 546 CYS A N 1
ATOM 4187 C CA . CYS A 1 546 ? -50.719 13.242 22.469 1 74.88 546 CYS A CA 1
ATOM 4188 C C . CYS A 1 546 ? -49.781 13.727 21.359 1 74.88 546 CYS A C 1
ATOM 4190 O O . CYS A 1 546 ? -48.625 13.32 21.281 1 74.88 546 CYS A O 1
ATOM 4192 N N . LYS A 1 547 ? -50.469 14.531 20.453 1 80.69 547 LYS A N 1
ATOM 4193 C CA . LYS A 1 547 ? -49.719 15.141 19.391 1 80.69 547 LYS A CA 1
ATOM 4194 C C . LYS A 1 547 ? -49 16.406 19.875 1 80.69 547 LYS A C 1
ATOM 4196 O O . LYS A 1 547 ? -49.625 17.359 20.312 1 80.69 547 LYS A O 1
ATOM 4201 N N . VAL A 1 548 ? -47.688 16.375 19.922 1 86.25 548 VAL A N 1
ATOM 4202 C CA . VAL A 1 548 ? -46.938 17.516 20.406 1 86.25 548 VAL A CA 1
ATOM 4203 C C . VAL A 1 548 ? -45.906 17.922 19.344 1 86.25 548 VAL A C 1
ATOM 4205 O O . VAL A 1 548 ? -45.281 17.078 18.734 1 86.25 548 VAL A O 1
ATOM 4208 N N . THR A 1 549 ? -45.844 19.297 19.156 1 87.75 549 THR A N 1
ATOM 4209 C CA . THR A 1 549 ? -44.844 19.844 18.266 1 87.75 549 THR A CA 1
ATOM 4210 C C . THR A 1 549 ? -43.719 20.5 19.047 1 87.75 549 THR A C 1
ATOM 4212 O O . THR A 1 549 ? -43.938 21.406 19.844 1 87.75 549 THR A O 1
ATOM 4215 N N . PHE A 1 550 ? -42.531 20 18.812 1 89.25 550 PHE A N 1
ATOM 4216 C CA . PHE A 1 550 ? -41.344 20.562 19.422 1 89.25 550 PHE A CA 1
ATOM 4217 C C . PHE A 1 550 ? -40.688 21.562 18.469 1 89.25 550 PHE A C 1
ATOM 4219 O O . PHE A 1 550 ? -40.594 21.312 17.266 1 89.25 550 PHE A O 1
ATOM 4226 N N . ARG A 1 551 ? -40.281 22.688 19.047 1 87.5 551 ARG A N 1
ATOM 4227 C CA . ARG A 1 551 ? -39.625 23.734 18.281 1 87.5 551 ARG A CA 1
ATOM 4228 C C . ARG A 1 551 ? -38.312 24.156 18.938 1 87.5 551 ARG A C 1
ATOM 4230 O O . ARG A 1 551 ? -38.281 24.359 20.156 1 87.5 551 ARG A O 1
ATOM 4237 N N . VAL A 1 552 ? -37.188 24.219 18.156 1 88.44 552 VAL A N 1
ATOM 4238 C CA . VAL A 1 552 ? -35.906 24.703 18.641 1 88.44 552 VAL A CA 1
ATOM 4239 C C . VAL A 1 552 ? -35.219 25.531 17.547 1 88.44 552 VAL A C 1
ATOM 4241 O O . VAL A 1 552 ? -35.406 25.266 16.359 1 88.44 552 VAL A O 1
ATOM 4244 N N . ARG A 1 553 ? -34.562 26.516 17.938 1 85.25 553 ARG A N 1
ATOM 4245 C CA . ARG A 1 553 ? -33.781 27.297 17.016 1 85.25 553 ARG A CA 1
ATOM 4246 C C . ARG A 1 553 ? -32.281 26.922 17.109 1 85.25 553 ARG A C 1
ATOM 4248 O O . ARG A 1 553 ? -31.75 26.781 18.219 1 85.25 553 ARG A O 1
ATOM 4255 N N . ALA A 1 554 ? -31.703 26.609 16 1 83.19 554 ALA A N 1
ATOM 4256 C CA . ALA A 1 554 ? -30.297 26.188 15.969 1 83.19 554 ALA A CA 1
ATOM 4257 C C . ALA A 1 554 ? -29.594 26.781 14.75 1 83.19 554 ALA A C 1
ATOM 4259 O O . ALA A 1 554 ? -30.203 27.016 13.719 1 83.19 554 ALA A O 1
ATOM 4260 N N . ARG A 1 555 ? -28.391 27.094 14.953 1 75.62 555 ARG A N 1
ATOM 4261 C CA . ARG A 1 555 ? -27.516 27.422 13.828 1 75.62 555 ARG A CA 1
ATOM 4262 C C . ARG A 1 555 ? -26.906 26.172 13.219 1 75.62 555 ARG A C 1
ATOM 4264 O O . ARG A 1 555 ? -26.109 25.484 13.859 1 75.62 555 ARG A O 1
ATOM 4271 N N . VAL A 1 556 ? -27.375 25.891 12.117 1 76.62 556 VAL A N 1
ATOM 4272 C CA . VAL A 1 556 ? -26.969 24.641 11.484 1 76.62 556 VAL A CA 1
ATOM 4273 C C . VAL A 1 556 ? -26.344 24.938 10.125 1 76.62 556 VAL A C 1
ATOM 4275 O O . VAL A 1 556 ? -26.844 25.734 9.352 1 76.62 556 VAL A O 1
ATOM 4278 N N . GLN A 1 557 ? -25.047 24.484 9.945 1 67.44 557 GLN A N 1
ATOM 4279 C CA . GLN A 1 557 ? -24.391 24.594 8.648 1 67.44 557 GLN A CA 1
ATOM 4280 C C . GLN A 1 557 ? -25.203 23.906 7.559 1 67.44 557 GLN A C 1
ATOM 4282 O O . GLN A 1 557 ? -26.047 23.062 7.852 1 67.44 557 GLN A O 1
ATOM 4287 N N . PRO A 1 558 ? -25.016 24.391 6.34 1 62.38 558 PRO A N 1
ATOM 4288 C CA . PRO A 1 558 ? -25.734 23.719 5.254 1 62.38 558 PRO A CA 1
ATOM 4289 C C . PRO A 1 558 ? -25.5 22.203 5.23 1 62.38 558 PRO A C 1
ATOM 4291 O O . PRO A 1 558 ? -24.406 21.75 5.547 1 62.38 558 PRO A O 1
ATOM 4294 N N . GLN A 1 559 ? -26.438 21.469 4.941 1 66.12 559 GLN A N 1
ATOM 4295 C CA . GLN A 1 559 ? -26.469 20.016 4.812 1 66.12 559 GLN A CA 1
ATOM 4296 C C . GLN A 1 559 ? -26.562 19.344 6.18 1 66.12 559 GLN A C 1
ATOM 4298 O O . GLN A 1 559 ? -26.438 18.125 6.281 1 66.12 559 GLN A O 1
ATOM 4303 N N . ARG A 1 560 ? -26.641 20.203 7.184 1 80.06 560 ARG A N 1
ATOM 4304 C CA . ARG A 1 560 ? -26.891 19.672 8.523 1 80.06 560 ARG A CA 1
ATOM 4305 C C . ARG A 1 560 ? -28.344 19.859 8.922 1 80.06 560 ARG A C 1
ATOM 4307 O O . ARG A 1 560 ? -29.047 20.703 8.359 1 80.06 560 ARG A O 1
ATOM 4314 N N . TYR A 1 561 ? -28.844 19.047 9.781 1 84.88 561 TYR A N 1
ATOM 4315 C CA . TYR A 1 561 ? -30.219 19.125 10.266 1 84.88 561 TYR A CA 1
ATOM 4316 C C . TYR A 1 561 ? -30.297 18.859 11.766 1 84.88 561 TYR A C 1
ATOM 4318 O O . TYR A 1 561 ? -29.375 18.25 12.336 1 84.88 561 TYR A O 1
ATOM 4326 N N . VAL A 1 562 ? -31.281 19.359 12.344 1 90.5 562 VAL A N 1
ATOM 4327 C CA . VAL A 1 562 ? -31.5 19.172 13.781 1 90.5 562 VAL A CA 1
ATOM 4328 C C . VAL A 1 562 ? -32.375 17.953 14.016 1 90.5 562 VAL A C 1
ATOM 4330 O O . VAL A 1 562 ? -33.344 17.703 13.266 1 90.5 562 VAL A O 1
ATOM 4333 N N . CYS A 1 563 ? -31.984 17.156 14.953 1 90.5 563 CYS A N 1
ATOM 4334 C CA . CYS A 1 563 ? -32.781 16.016 15.367 1 90.5 563 CYS A CA 1
ATOM 4335 C C . CYS A 1 563 ? -33.156 16.109 16.844 1 90.5 563 CYS A C 1
ATOM 4337 O O . CYS A 1 563 ? -32.531 16.859 17.594 1 90.5 563 CYS A O 1
ATOM 4339 N N . ILE A 1 564 ? -34.281 15.578 17.172 1 90.12 564 ILE A N 1
ATOM 4340 C CA . ILE A 1 564 ? -34.656 15.391 18.578 1 90.12 564 ILE A CA 1
ATOM 4341 C C . ILE A 1 564 ? -34.469 13.93 18.969 1 90.12 564 ILE A C 1
ATOM 4343 O O . ILE A 1 564 ? -34.781 13.023 18.188 1 90.12 564 ILE A O 1
ATOM 4347 N N . CYS A 1 565 ? -33.781 13.648 20.016 1 87.06 565 CYS A N 1
ATOM 4348 C CA . CYS A 1 565 ? -33.5 12.305 20.531 1 87.06 565 CYS A CA 1
ATOM 4349 C C . CYS A 1 565 ? -33.875 12.211 22 1 87.06 565 CYS A C 1
ATOM 4351 O O . CYS A 1 565 ? -33.375 13 22.812 1 87.06 565 CYS A O 1
ATOM 4353 N N . GLY A 1 566 ? -34.75 11.297 22.312 1 81 566 GLY A N 1
ATOM 4354 C CA . GLY A 1 566 ? -35.219 11.18 23.688 1 81 566 GLY A CA 1
ATOM 4355 C C . GLY A 1 566 ? -35.125 9.766 24.234 1 81 566 GLY A C 1
ATOM 4356 O O . GLY A 1 566 ? -34.531 8.883 23.578 1 81 566 GLY A O 1
ATOM 4357 N N . ASN A 1 567 ? -35.594 9.594 25.484 1 77.44 567 ASN A N 1
ATOM 4358 C CA . ASN A 1 567 ? -35.469 8.352 26.234 1 77.44 567 ASN A CA 1
ATOM 4359 C C . ASN A 1 567 ? -36.469 7.297 25.75 1 77.44 567 ASN A C 1
ATOM 4361 O O . ASN A 1 567 ? -36.281 6.109 26.031 1 77.44 567 ASN A O 1
ATOM 4365 N N . GLN A 1 568 ? -37.438 7.754 25.047 1 77.88 568 GLN A N 1
ATOM 4366 C CA . GLN A 1 568 ? -38.469 6.824 24.625 1 77.88 568 GLN A CA 1
ATOM 4367 C C . GLN A 1 568 ? -38.219 6.309 23.203 1 77.88 568 GLN A C 1
ATOM 4369 O O . GLN A 1 568 ? -37.562 6.98 22.406 1 77.88 568 GLN A O 1
ATOM 4374 N N . SER A 1 569 ? -38.656 5.062 22.938 1 77.5 569 SER A N 1
ATOM 4375 C CA . SER A 1 569 ? -38.406 4.414 21.656 1 77.5 569 SER A CA 1
ATOM 4376 C C . SER A 1 569 ? -38.906 5.273 20.5 1 77.5 569 SER A C 1
ATOM 4378 O O . SER A 1 569 ? -38.25 5.324 19.453 1 77.5 569 SER A O 1
ATOM 4380 N N . PHE A 1 570 ? -40.031 5.973 20.75 1 79.31 570 PHE A N 1
ATOM 4381 C CA . PHE A 1 570 ? -40.594 6.777 19.672 1 79.31 570 PHE A CA 1
ATOM 4382 C C . PHE A 1 570 ? -39.75 8.039 19.453 1 79.31 570 PHE A C 1
ATOM 4384 O O . PHE A 1 570 ? -39.906 8.727 18.438 1 79.31 570 PHE A O 1
ATOM 4391 N N . ALA A 1 571 ? -38.844 8.352 20.328 1 82.38 571 ALA A N 1
ATOM 4392 C CA . ALA A 1 571 ? -37.969 9.516 20.203 1 82.38 571 ALA A CA 1
ATOM 4393 C C . ALA A 1 571 ? -36.5 9.086 20.109 1 82.38 571 ALA A C 1
ATOM 4395 O O . ALA A 1 571 ? -35.594 9.828 20.516 1 82.38 571 ALA A O 1
ATOM 4396 N N . GLY A 1 572 ? -36.281 7.906 19.734 1 76.88 572 GLY A N 1
ATOM 4397 C CA . GLY A 1 572 ? -34.938 7.477 19.375 1 76.88 572 GLY A CA 1
ATOM 4398 C C . GLY A 1 572 ? -34.219 6.734 20.484 1 76.88 572 GLY A C 1
ATOM 4399 O O . GLY A 1 572 ? -33.125 6.195 20.281 1 76.88 572 GLY A O 1
ATOM 4400 N N . SER A 1 573 ? -34.75 6.594 21.797 1 74.25 573 SER A N 1
ATOM 4401 C CA . SER A 1 573 ? -34.188 5.879 22.938 1 74.25 573 SER A CA 1
ATOM 4402 C C . SER A 1 573 ? -32.75 6.316 23.188 1 74.25 573 SER A C 1
ATOM 4404 O O . SER A 1 573 ? -31.859 5.477 23.375 1 74.25 573 SER A O 1
ATOM 4406 N N . TRP A 1 574 ? -32.562 7.59 23.031 1 73.12 574 TRP A N 1
ATOM 4407 C CA . TRP A 1 574 ? -31.281 8.25 23.25 1 73.12 574 TRP A CA 1
ATOM 4408 C C . TRP A 1 574 ? -30.219 7.742 22.266 1 73.12 574 TRP A C 1
ATOM 4410 O O . TRP A 1 574 ? -29.031 7.859 22.516 1 73.12 574 TRP A O 1
ATOM 4420 N N . ASP A 1 575 ? -30.594 7.043 21.172 1 70.25 575 ASP A N 1
ATOM 4421 C CA . ASP A 1 575 ? -29.75 6.629 20.062 1 70.25 575 ASP A CA 1
ATOM 4422 C C . ASP A 1 575 ? -29.766 7.66 18.938 1 70.25 575 ASP A C 1
ATOM 4424 O O . ASP A 1 575 ? -30.781 7.793 18.234 1 70.25 575 ASP A O 1
ATOM 4428 N N . PRO A 1 576 ? -28.641 8.312 18.797 1 75.5 576 PRO A N 1
ATOM 4429 C CA . PRO A 1 576 ? -28.641 9.336 17.75 1 75.5 576 PRO A CA 1
ATOM 4430 C C . PRO A 1 576 ? -29.047 8.789 16.391 1 75.5 576 PRO A C 1
ATOM 4432 O O . PRO A 1 576 ? -29.656 9.5 15.578 1 75.5 576 PRO A O 1
ATOM 4435 N N . PHE A 1 577 ? -28.844 7.512 16.156 1 71.38 577 PHE A N 1
ATOM 4436 C CA . PHE A 1 577 ? -29.203 6.938 14.867 1 71.38 577 PHE A CA 1
ATOM 4437 C C . PHE A 1 577 ? -30.719 6.797 14.734 1 71.38 577 PHE A C 1
ATOM 4439 O O . PHE A 1 577 ? -31.25 6.758 13.625 1 71.38 577 PHE A O 1
ATOM 4446 N N . ARG A 1 578 ? -31.328 6.695 15.859 1 72.62 578 ARG A N 1
ATOM 4447 C CA . ARG A 1 578 ? -32.781 6.547 15.852 1 72.62 578 ARG A CA 1
ATOM 4448 C C . ARG A 1 578 ? -33.469 7.863 16.188 1 72.62 578 ARG A C 1
ATOM 4450 O O . ARG A 1 578 ? -34.656 7.887 16.516 1 72.62 578 ARG A O 1
ATOM 4457 N N . SER A 1 579 ? -32.562 8.898 16.094 1 84.94 579 SER A N 1
ATOM 4458 C CA . SER A 1 579 ? -33.156 10.203 16.391 1 84.94 579 SER A CA 1
ATOM 4459 C C . SER A 1 579 ? -34.156 10.625 15.305 1 84.94 579 SER A C 1
ATOM 4461 O O . SER A 1 579 ? -34.156 10.047 14.219 1 84.94 579 SER A O 1
ATOM 4463 N N . ILE A 1 580 ? -35 11.578 15.672 1 86.69 580 ILE A N 1
ATOM 4464 C CA . ILE A 1 580 ? -36.031 12.031 14.75 1 86.69 580 ILE A CA 1
ATOM 4465 C C . ILE A 1 580 ? -35.625 13.375 14.141 1 86.69 580 ILE A C 1
ATOM 4467 O O . ILE A 1 580 ? -35.406 14.344 14.859 1 86.69 580 ILE A O 1
ATOM 4471 N N . ARG A 1 581 ? -35.469 13.336 12.852 1 88.69 581 ARG A N 1
ATOM 4472 C CA . ARG A 1 581 ? -35.094 14.547 12.125 1 88.69 581 ARG A CA 1
ATOM 4473 C C . ARG A 1 581 ? -36.188 15.602 12.203 1 88.69 581 ARG A C 1
ATOM 4475 O O . ARG A 1 581 ? -37.375 15.281 12.102 1 88.69 581 ARG A O 1
ATOM 4482 N N . MET A 1 582 ? -35.75 16.812 12.438 1 89.75 582 MET A N 1
ATOM 4483 C CA . MET A 1 582 ? -36.688 17.922 12.5 1 89.75 582 MET A CA 1
ATOM 4484 C C . MET A 1 582 ? -36.75 18.641 11.164 1 89.75 582 MET A C 1
ATOM 4486 O O . MET A 1 582 ? -35.875 18.484 10.32 1 89.75 582 MET A O 1
ATOM 4490 N N . ASP A 1 583 ? -37.844 19.312 10.93 1 85.62 583 ASP A N 1
ATOM 4491 C CA . ASP A 1 583 ? -38.031 20.078 9.695 1 85.62 583 ASP A CA 1
ATOM 4492 C C . ASP A 1 583 ? -37.688 21.547 9.898 1 85.62 583 ASP A C 1
ATOM 4494 O O . ASP A 1 583 ? -38.125 22.156 10.891 1 85.62 583 ASP A O 1
ATOM 4498 N N . GLN A 1 584 ? -36.875 22 8.992 1 83.12 584 GLN A N 1
ATOM 4499 C CA . GLN A 1 584 ? -36.594 23.422 9.023 1 83.12 584 GLN A CA 1
ATOM 4500 C C . GLN A 1 584 ? -37.812 24.25 8.594 1 83.12 584 GLN A C 1
ATOM 4502 O O . GLN A 1 584 ? -38.438 23.922 7.586 1 83.12 584 GLN A O 1
ATOM 4507 N N . VAL A 1 585 ? -38.406 25.109 9.359 1 75.75 585 VAL A N 1
ATOM 4508 C CA . VAL A 1 585 ? -39.562 25.938 9.016 1 75.75 585 VAL A CA 1
ATOM 4509 C C . VAL A 1 585 ? -39.125 27.391 8.875 1 75.75 585 VAL A C 1
ATOM 4511 O O . VAL A 1 585 ? -38.156 27.828 9.492 1 75.75 585 VAL A O 1
ATOM 4514 N N . ASP A 1 586 ? -39.562 28.156 7.793 1 59.59 586 ASP A N 1
ATOM 4515 C CA . ASP A 1 586 ? -39.281 29.562 7.504 1 59.59 586 ASP A CA 1
ATOM 4516 C C . ASP A 1 586 ? -39.5 30.438 8.742 1 59.59 586 ASP A C 1
ATOM 4518 O O . ASP A 1 586 ? -40.438 30.234 9.5 1 59.59 586 ASP A O 1
ATOM 4522 N N . PRO A 1 587 ? -38.562 31.156 9.109 1 50.91 587 PRO A N 1
ATOM 4523 C CA . PRO A 1 587 ? -38.438 31.922 10.352 1 50.91 587 PRO A CA 1
ATOM 4524 C C . PRO A 1 587 ? -39.562 32.906 10.562 1 50.91 587 PRO A C 1
ATOM 4526 O O . PRO A 1 587 ? -39.75 33.844 9.781 1 50.91 587 PRO A O 1
ATOM 4529 N N . THR A 1 588 ? -40.875 32.688 10.508 1 41.78 588 THR A N 1
ATOM 4530 C CA . THR A 1 588 ? -41.656 33.875 10.758 1 41.78 588 THR A CA 1
ATOM 4531 C C . THR A 1 588 ? -41.281 34.5 12.109 1 41.78 588 THR A C 1
ATOM 4533 O O . THR A 1 588 ? -41.688 35.625 12.406 1 41.78 588 THR A O 1
ATOM 4536 N N . LEU A 1 589 ? -41.281 33.688 13.133 1 40.72 589 LEU A N 1
ATOM 4537 C CA . LEU A 1 589 ? -41.531 34.312 14.438 1 40.72 589 LEU A CA 1
ATOM 4538 C C . LEU A 1 589 ? -40.25 34.875 15.016 1 40.72 589 LEU A C 1
ATOM 4540 O O . LEU A 1 589 ? -39.219 34.219 15.039 1 40.72 589 LEU A O 1
ATOM 4544 N N . LEU A 1 590 ? -40.094 36.219 15.055 1 36.97 590 LEU A N 1
ATOM 4545 C CA . LEU A 1 590 ? -39.156 37.156 15.672 1 36.97 590 LEU A CA 1
ATOM 4546 C C . LEU A 1 590 ? -38.938 36.812 17.141 1 36.97 590 LEU A C 1
ATOM 4548 O O . LEU A 1 590 ? -39.688 37.219 18 1 36.97 590 LEU A O 1
ATOM 4552 N N . VAL A 1 591 ? -38.906 35.625 17.547 1 40.12 591 VAL A N 1
ATOM 4553 C CA . VAL A 1 591 ? -38.75 35.5 19 1 40.12 591 VAL A CA 1
ATOM 4554 C C . VAL A 1 591 ? -37.375 36 19.438 1 40.12 591 VAL A C 1
ATOM 4556 O O . VAL A 1 591 ? -36.438 36 18.641 1 40.12 591 VAL A O 1
ATOM 4559 N N . ASP A 1 592 ? -37.188 36.531 20.641 1 37.12 592 ASP A N 1
ATOM 4560 C CA . ASP A 1 592 ? -36.031 37.031 21.359 1 37.12 592 ASP A CA 1
ATOM 4561 C C . ASP A 1 592 ? -34.906 36 21.391 1 37.12 592 ASP A C 1
ATOM 4563 O O . ASP A 1 592 ? -35.062 34.938 22.016 1 37.12 592 ASP A O 1
ATOM 4567 N N . VAL A 1 593 ? -34.156 35.781 20.375 1 44.69 593 VAL A N 1
ATOM 4568 C CA . VAL A 1 593 ? -33.031 34.906 20.219 1 44.69 593 VAL A CA 1
ATOM 4569 C C . VAL A 1 593 ? -32 35.188 21.328 1 44.69 593 VAL A C 1
ATOM 4571 O O . VAL A 1 593 ? -31.672 36.344 21.594 1 44.69 593 VAL A O 1
ATOM 4574 N N . PRO A 1 594 ? -31.891 34.281 22.25 1 39.69 594 PRO A N 1
ATOM 4575 C CA . PRO A 1 594 ? -30.828 34.562 23.203 1 39.69 594 PRO A CA 1
ATOM 4576 C C . PRO A 1 594 ? -29.531 35.031 22.516 1 39.69 594 PRO A C 1
ATOM 4578 O O . PRO A 1 594 ? -29.266 34.688 21.375 1 39.69 594 PRO A O 1
ATOM 4581 N N . ALA A 1 595 ? -28.859 35.969 23.125 1 36.28 595 ALA A N 1
ATOM 4582 C CA . ALA A 1 595 ? -27.719 36.688 22.578 1 36.28 595 ALA A CA 1
ATOM 4583 C C . ALA A 1 595 ? -26.672 35.75 22.016 1 36.28 595 ALA A C 1
ATOM 4585 O O . ALA A 1 595 ? -26.047 36.031 20.984 1 36.28 595 ALA A O 1
ATOM 4586 N N . ASP A 1 596 ? -26.484 34.594 22.656 1 35.72 596 ASP A N 1
ATOM 4587 C CA . ASP A 1 596 ? -25.422 33.688 22.234 1 35.72 596 ASP A CA 1
ATOM 4588 C C . ASP A 1 596 ? -25.812 32.938 20.953 1 35.72 596 ASP A C 1
ATOM 4590 O O . ASP A 1 596 ? -24.953 32.375 20.281 1 35.72 596 ASP A O 1
ATOM 4594 N N . VAL A 1 597 ? -27.094 32.75 20.719 1 41.59 597 VAL A N 1
ATOM 4595 C CA . VAL A 1 597 ? -27.562 32.062 19.516 1 41.59 597 VAL A CA 1
ATOM 4596 C C . VAL A 1 597 ? -27.516 33 18.312 1 41.59 597 VAL A C 1
ATOM 4598 O O . VAL A 1 597 ? -27.469 32.562 17.172 1 41.59 597 VAL A O 1
ATOM 4601 N N . THR A 1 598 ? -27.703 34.25 18.516 1 35 598 THR A N 1
ATOM 4602 C CA . THR A 1 598 ? -27.781 35.219 17.422 1 35 598 THR A CA 1
ATOM 4603 C C . THR A 1 598 ? -26.422 35.312 16.719 1 35 598 THR A C 1
ATOM 4605 O O . THR A 1 598 ? -26.344 35.844 15.609 1 35 598 THR A O 1
ATOM 4608 N N . ASP A 1 599 ? -25.312 35.125 17.438 1 32.31 599 ASP A N 1
ATOM 4609 C CA . ASP A 1 599 ? -24.031 35.594 16.922 1 32.31 599 ASP A CA 1
ATOM 4610 C C . ASP A 1 599 ? -23.578 34.75 15.719 1 32.31 599 ASP A C 1
ATOM 4612 O O . ASP A 1 599 ? -22.594 35.094 15.047 1 32.31 599 ASP A O 1
ATOM 4616 N N . SER A 1 600 ? -23.766 33.375 15.633 1 35.19 600 SER A N 1
ATOM 4617 C CA . SER A 1 600 ? -23.078 32.781 14.516 1 35.19 600 SER A CA 1
ATOM 4618 C C . SER A 1 600 ? -23.844 32.969 13.211 1 35.19 600 SER A C 1
ATOM 4620 O O . SER A 1 600 ? -24.969 32.5 13.07 1 35.19 600 SER A O 1
ATOM 4622 N N . THR A 1 601 ? -23.641 34.094 12.594 1 37.72 601 THR A N 1
ATOM 4623 C CA . THR A 1 601 ? -24.25 34.5 11.328 1 37.72 601 THR A CA 1
ATOM 4624 C C . THR A 1 601 ? -24 33.438 10.258 1 37.72 601 THR A C 1
ATOM 4626 O O . THR A 1 601 ? -24.516 33.562 9.141 1 37.72 601 THR A O 1
ATOM 4629 N N . GLU A 1 602 ? -22.891 32.656 10.438 1 38.31 602 GLU A N 1
ATOM 4630 C CA . GLU A 1 602 ? -22.625 31.844 9.25 1 38.31 602 GLU A CA 1
ATOM 4631 C C . GLU A 1 602 ? -23.797 30.938 8.906 1 38.31 602 GLU A C 1
ATOM 4633 O O . GLU A 1 602 ? -24.078 30.688 7.73 1 38.31 602 GLU A O 1
ATOM 4638 N N . ASN A 1 603 ? -24.281 30.266 9.961 1 46.03 603 ASN A N 1
ATOM 4639 C CA . ASN A 1 603 ? -25.422 29.391 9.688 1 46.03 603 ASN A CA 1
ATOM 4640 C C . ASN A 1 603 ? -26.734 30.031 10.086 1 46.03 603 ASN A C 1
ATOM 4642 O O . ASN A 1 603 ? -26.828 30.656 11.148 1 46.03 603 ASN A O 1
ATOM 4646 N N . GLU A 1 604 ? -27.422 30.562 9.141 1 54.84 604 GLU A N 1
ATOM 4647 C CA . GLU A 1 604 ? -28.75 31.141 9.344 1 54.84 604 GLU A CA 1
ATOM 4648 C C . GLU A 1 604 ? -29.484 30.422 10.461 1 54.84 604 GLU A C 1
ATOM 4650 O O . GLU A 1 604 ? -29.438 29.203 10.562 1 54.84 604 GLU A O 1
ATOM 4655 N N . LEU A 1 605 ? -29.688 31.234 11.547 1 65.56 605 LEU A N 1
ATOM 4656 C CA . LEU A 1 605 ? -30.594 30.688 12.555 1 65.56 605 LEU A CA 1
ATOM 4657 C C . LEU A 1 605 ? -31.859 30.156 11.914 1 65.56 605 LEU A C 1
ATOM 4659 O O . LEU A 1 605 ? -32.531 30.875 11.156 1 65.56 605 LEU A O 1
ATOM 4663 N N . SER A 1 606 ? -31.922 28.953 11.969 1 78.19 606 SER A N 1
ATOM 4664 C CA . SER A 1 606 ? -33.094 28.297 11.414 1 78.19 606 SER A CA 1
ATOM 4665 C C . SER A 1 606 ? -33.938 27.672 12.508 1 78.19 606 SER A C 1
ATOM 4667 O O . SER A 1 606 ? -33.438 27.297 13.562 1 78.19 606 SER A O 1
ATOM 4669 N N . THR A 1 607 ? -35.188 27.875 12.367 1 84.81 607 THR A N 1
ATOM 4670 C CA . THR A 1 607 ? -36.125 27.219 13.273 1 84.81 607 THR A CA 1
ATOM 4671 C C . THR A 1 607 ? -36.469 25.812 12.789 1 84.81 607 THR A C 1
ATOM 4673 O O . THR A 1 607 ? -36.719 25.594 11.602 1 84.81 607 THR A O 1
ATOM 4676 N N . TRP A 1 608 ? -36.344 24.906 13.727 1 89.12 608 TRP A N 1
ATOM 4677 C CA . TRP A 1 608 ? -36.594 23.484 13.438 1 89.12 608 TRP A CA 1
ATOM 4678 C C . TRP A 1 608 ? -37.75 22.953 14.273 1 89.12 608 TRP A C 1
ATOM 4680 O O . TRP A 1 608 ? -37.844 23.266 15.461 1 89.12 608 TRP A O 1
ATOM 4690 N N . THR A 1 609 ? -38.688 22.281 13.555 1 88.62 609 THR A N 1
ATOM 4691 C CA . THR A 1 609 ? -39.844 21.734 14.258 1 88.62 609 THR A CA 1
ATOM 4692 C C . THR A 1 609 ? -40.031 20.25 13.93 1 88.62 609 THR A C 1
ATOM 4694 O O . THR A 1 609 ? -39.562 19.781 12.898 1 88.62 609 THR A O 1
ATOM 4697 N N . VAL A 1 610 ? -40.531 19.5 14.859 1 90.44 610 VAL A N 1
ATOM 4698 C CA . VAL A 1 610 ? -40.969 18.141 14.633 1 90.44 610 VAL A CA 1
ATOM 4699 C C . VAL A 1 610 ? -42.188 17.844 15.5 1 90.44 610 VAL A C 1
ATOM 4701 O O . VAL A 1 610 ? -42.312 18.359 16.625 1 90.44 610 VAL A O 1
ATOM 4704 N N . THR A 1 611 ? -43.125 17.188 14.914 1 86.31 611 THR A N 1
ATOM 4705 C CA . THR A 1 611 ? -44.312 16.781 15.656 1 86.31 611 THR A CA 1
ATOM 4706 C C . THR A 1 611 ? -44.25 15.305 16.031 1 86.31 611 THR A C 1
ATOM 4708 O O . THR A 1 611 ? -43.969 14.453 15.18 1 86.31 611 THR A O 1
ATOM 4711 N N . LEU A 1 612 ? -44.312 15.047 17.297 1 85.81 612 LEU A N 1
ATOM 4712 C CA . LEU A 1 612 ? -44.281 13.68 17.812 1 85.81 612 LEU A CA 1
ATOM 4713 C C . LEU A 1 612 ? -45.594 13.344 18.531 1 85.81 612 LEU A C 1
ATOM 4715 O O . LEU A 1 612 ? -46.281 14.242 19 1 85.81 612 LEU A O 1
ATOM 4719 N N . TYR A 1 613 ? -45.906 12.031 18.438 1 80.44 613 TYR A N 1
ATOM 4720 C CA . TYR A 1 613 ? -47 11.508 19.234 1 80.44 613 TYR A CA 1
ATOM 4721 C C . TYR A 1 613 ? -46.5 10.891 20.531 1 80.44 613 TYR A C 1
ATOM 4723 O O . TYR A 1 613 ? -45.844 9.844 20.5 1 80.44 613 TYR A O 1
ATOM 4731 N N . VAL A 1 614 ? -46.719 11.562 21.625 1 80.25 614 VAL A N 1
ATOM 4732 C CA . VAL A 1 614 ? -46.219 11.133 22.922 1 80.25 614 VAL A CA 1
ATOM 4733 C C . VAL A 1 614 ? -47.344 10.492 23.719 1 80.25 614 VAL A C 1
ATOM 4735 O O . VAL A 1 614 ? -48.375 11.133 23.984 1 80.25 614 VAL A O 1
ATOM 4738 N N . PRO A 1 615 ? -47.25 9.242 24.109 1 77.94 615 PRO A N 1
ATOM 4739 C CA . PRO A 1 615 ? -48.281 8.602 24.938 1 77.94 615 PRO A CA 1
ATOM 4740 C C . PRO A 1 615 ? -48.5 9.336 26.25 1 77.94 615 PRO A C 1
ATOM 4742 O O . PRO A 1 615 ? -47.562 9.859 26.844 1 77.94 615 PRO A O 1
ATOM 4745 N N . TYR A 1 616 ? -49.75 9.57 26.703 1 70.94 616 TYR A N 1
ATOM 4746 C CA . TYR A 1 616 ? -50.156 10.359 27.859 1 70.94 616 TYR A CA 1
ATOM 4747 C C . TYR A 1 616 ? -49.406 9.938 29.109 1 70.94 616 TYR A C 1
ATOM 4749 O O . TYR A 1 616 ? -49.094 10.766 29.969 1 70.94 616 TYR A O 1
ATOM 4757 N N . SER A 1 617 ? -49.031 8.656 29.375 1 68 617 SER A N 1
ATOM 4758 C CA . SER A 1 617 ? -48.375 8.242 30.609 1 68 617 SER A CA 1
ATOM 4759 C C . SER A 1 617 ? -46.875 8.25 30.469 1 68 617 SER A C 1
ATOM 4761 O O . SER A 1 617 ? -46.125 7.895 31.391 1 68 617 SER A O 1
ATOM 4763 N N . SER A 1 618 ? -46.438 9.07 29.406 1 71.81 618 SER A N 1
ATOM 4764 C CA . SER A 1 618 ? -45 8.945 29.219 1 71.81 618 SER A CA 1
ATOM 4765 C C . SER A 1 618 ? -44.281 10.258 29.5 1 71.81 618 SER A C 1
ATOM 4767 O O . SER A 1 618 ? -44.812 11.336 29.219 1 71.81 618 SER A O 1
ATOM 4769 N N . ARG A 1 619 ? -43.281 10.188 30.359 1 79.62 619 ARG A N 1
ATOM 4770 C CA . ARG A 1 619 ? -42.344 11.297 30.562 1 79.62 619 ARG A CA 1
ATOM 4771 C C . ARG A 1 619 ? -41.219 11.258 29.531 1 79.62 619 ARG A C 1
ATOM 4773 O O . ARG A 1 619 ? -40.375 10.359 29.562 1 79.62 619 ARG A O 1
ATOM 4780 N N . LEU A 1 620 ? -41.312 12.211 28.578 1 84.38 620 LEU A N 1
ATOM 4781 C CA . LEU A 1 620 ? -40.281 12.266 27.531 1 84.38 620 LEU A CA 1
ATOM 4782 C C . LEU A 1 620 ? -39.125 13.188 27.938 1 84.38 620 LEU A C 1
ATOM 4784 O O . LEU A 1 620 ? -39.344 14.383 28.188 1 84.38 620 LEU A O 1
ATOM 4788 N N . GLU A 1 621 ? -37.969 12.617 28.188 1 83 621 GLU A N 1
ATOM 4789 C CA . GLU A 1 621 ? -36.719 13.375 28.281 1 83 621 GLU A CA 1
ATOM 4790 C C . GLU A 1 621 ? -35.969 13.406 26.938 1 83 621 GLU A C 1
ATOM 4792 O O . GLU A 1 621 ? -35.906 12.391 26.25 1 83 621 GLU A O 1
ATOM 4797 N N . TYR A 1 622 ? -35.594 14.617 26.484 1 86.25 622 TYR A N 1
ATOM 4798 C CA . TYR A 1 622 ? -35.031 14.664 25.156 1 86.25 622 TYR A CA 1
ATOM 4799 C C . TYR A 1 622 ? -33.969 15.75 25.062 1 86.25 622 TYR A C 1
ATOM 4801 O O . TYR A 1 622 ? -33.844 16.594 25.953 1 86.25 622 TYR A O 1
ATOM 4809 N N . LYS A 1 623 ? -33 15.586 24.078 1 86.94 623 LYS A N 1
ATOM 4810 C CA . LYS A 1 623 ? -32 16.562 23.641 1 86.94 623 LYS A CA 1
ATOM 4811 C C . LYS A 1 623 ? -32.031 16.75 22.125 1 86.94 623 LYS A C 1
ATOM 4813 O O . LYS A 1 623 ? -32.594 15.922 21.406 1 86.94 623 LYS A O 1
ATOM 4818 N N . TYR A 1 624 ? -31.531 17.859 21.797 1 88.5 624 TYR A N 1
ATOM 4819 C CA . TYR A 1 624 ? -31.406 18.094 20.359 1 88.5 624 TYR A CA 1
ATOM 4820 C C . TYR A 1 624 ? -30 17.766 19.875 1 88.5 624 TYR A C 1
ATOM 4822 O O . TYR A 1 624 ? -29.031 17.922 20.625 1 88.5 624 TYR A O 1
ATOM 4830 N N . LEU A 1 625 ? -29.938 17.266 18.688 1 87.56 625 LEU A N 1
ATOM 4831 C CA . LEU A 1 625 ? -28.703 16.891 18 1 87.56 625 LEU A CA 1
ATOM 4832 C C . LEU A 1 625 ? -28.594 17.641 16.672 1 87.56 625 LEU A C 1
ATOM 4834 O O . LEU A 1 625 ? -29.594 17.984 16.047 1 87.56 625 LEU A O 1
ATOM 4838 N N . ILE A 1 626 ? -27.469 17.953 16.328 1 86 626 ILE A N 1
ATOM 4839 C CA . ILE A 1 626 ? -27.172 18.359 14.953 1 86 626 ILE A CA 1
ATOM 4840 C C . ILE A 1 626 ? -26.469 17.234 14.211 1 86 626 ILE A C 1
ATOM 4842 O O . ILE A 1 626 ? -25.422 16.75 14.648 1 86 626 ILE A O 1
ATOM 4846 N N . MET A 1 627 ? -27.156 16.875 13.219 1 83.25 627 MET A N 1
ATOM 4847 C CA . MET A 1 627 ? -26.688 15.727 12.453 1 83.25 627 MET A CA 1
ATOM 4848 C C . MET A 1 627 ? -26.391 16.125 11.008 1 83.25 627 MET A C 1
ATOM 4850 O O . MET A 1 627 ? -26.938 17.109 10.5 1 83.25 627 MET A O 1
ATOM 4854 N N . ALA A 1 628 ? -25.422 15.531 10.422 1 73.94 628 ALA A N 1
ATOM 4855 C CA . ALA A 1 628 ? -25.156 15.609 8.984 1 73.94 628 ALA A CA 1
ATOM 4856 C C . ALA A 1 628 ? -24.984 14.219 8.383 1 73.94 628 ALA A C 1
ATOM 4858 O O . ALA A 1 628 ? -24.141 13.445 8.836 1 73.94 628 ALA A O 1
ATOM 4859 N N . GLN A 1 629 ? -25.812 13.938 7.422 1 64.19 629 GLN A N 1
ATOM 4860 C CA . GLN A 1 629 ? -25.766 12.641 6.754 1 64.19 629 GLN A CA 1
ATOM 4861 C C . GLN A 1 629 ? -25.734 11.5 7.766 1 64.19 629 GLN A C 1
ATOM 4863 O O . GLN A 1 629 ? -24.891 10.617 7.695 1 64.19 629 GLN A O 1
ATOM 4868 N N . ASP A 1 630 ? -26.547 11.633 8.836 1 65.44 630 ASP A N 1
ATOM 4869 C CA . ASP A 1 630 ? -26.766 10.633 9.867 1 65.44 630 ASP A CA 1
ATOM 4870 C C . ASP A 1 630 ? -25.531 10.492 10.773 1 65.44 630 ASP A C 1
ATOM 4872 O O . ASP A 1 630 ? -25.281 9.422 11.328 1 65.44 630 ASP A O 1
ATOM 4876 N N . VAL A 1 631 ? -24.672 11.422 10.719 1 74.06 631 VAL A N 1
ATOM 4877 C CA . VAL A 1 631 ? -23.531 11.484 11.641 1 74.06 631 VAL A CA 1
ATOM 4878 C C . VAL A 1 631 ? -23.781 12.547 12.703 1 74.06 631 VAL A C 1
ATOM 4880 O O . VAL A 1 631 ? -24.203 13.664 12.391 1 74.06 631 VAL A O 1
ATOM 4883 N N . LEU A 1 632 ? -23.672 12.094 13.875 1 77.75 632 LEU A N 1
ATOM 4884 C CA . LEU A 1 632 ? -23.812 13.039 14.984 1 77.75 632 LEU A CA 1
ATOM 4885 C C . LEU A 1 632 ? -22.641 14.031 15.008 1 77.75 632 LEU A C 1
ATOM 4887 O O . LEU A 1 632 ? -21.5 13.633 15.18 1 77.75 632 LEU A O 1
ATOM 4891 N N . GLU A 1 633 ? -22.891 15.211 14.758 1 78.19 633 GLU A N 1
ATOM 4892 C CA . GLU A 1 633 ? -21.828 16.219 14.742 1 78.19 633 GLU A CA 1
ATOM 4893 C C . GLU A 1 633 ? -21.75 16.938 16.078 1 78.19 633 GLU A C 1
ATOM 4895 O O . GLU A 1 633 ? -20.656 17.109 16.641 1 78.19 633 GLU A O 1
ATOM 4900 N N . VAL A 1 634 ? -22.891 17.469 16.453 1 80.25 634 VAL A N 1
ATOM 4901 C CA . VAL A 1 634 ? -22.953 18.219 17.703 1 80.25 634 VAL A CA 1
ATOM 4902 C C . VAL A 1 634 ? -24.203 17.812 18.484 1 80.25 634 VAL A C 1
ATOM 4904 O O . VAL A 1 634 ? -25.234 17.453 17.891 1 80.25 634 VAL A O 1
ATOM 4907 N N . TRP A 1 635 ? -24.125 17.719 19.766 1 80.19 635 TRP A N 1
ATOM 4908 C CA . TRP A 1 635 ? -25.297 17.422 20.578 1 80.19 635 TRP A CA 1
ATOM 4909 C C . TRP A 1 635 ? -25.328 18.281 21.844 1 80.19 635 TRP A C 1
ATOM 4911 O O . TRP A 1 635 ? -24.297 18.828 22.25 1 80.19 635 TRP A O 1
ATOM 4921 N N . GLU A 1 636 ? -26.484 18.438 22.359 1 80.56 636 GLU A N 1
ATOM 4922 C CA . GLU A 1 636 ? -26.672 19.203 23.594 1 80.56 636 GLU A CA 1
ATOM 4923 C C . GLU A 1 636 ? -26.203 18.406 24.812 1 80.56 636 GLU A C 1
ATOM 4925 O O . GLU A 1 636 ? -26.438 17.203 24.906 1 80.56 636 GLU A O 1
ATOM 4930 N N . VAL A 1 637 ? -25.328 19.125 25.562 1 71.44 637 VAL A N 1
ATOM 4931 C CA . VAL A 1 637 ? -24.891 18.531 26.828 1 71.44 637 VAL A CA 1
ATOM 4932 C C . VAL A 1 637 ? -25.438 19.344 28 1 71.44 637 VAL A C 1
ATOM 4934 O O . VAL A 1 637 ? -24.688 19.703 28.922 1 71.44 637 VAL A O 1
ATOM 4937 N N . LEU A 1 638 ? -26.766 19.672 27.875 1 69.44 638 LEU A N 1
ATOM 4938 C CA . LEU A 1 638 ? -27.422 20.438 28.922 1 69.44 638 LEU A CA 1
ATOM 4939 C C . LEU A 1 638 ? -27.328 19.734 30.266 1 69.44 638 LEU A C 1
ATOM 4941 O O . LEU A 1 638 ? -27.406 18.5 30.344 1 69.44 638 LEU A O 1
ATOM 4945 N N . PRO A 1 639 ? -27.031 20.422 31.328 1 62.06 639 P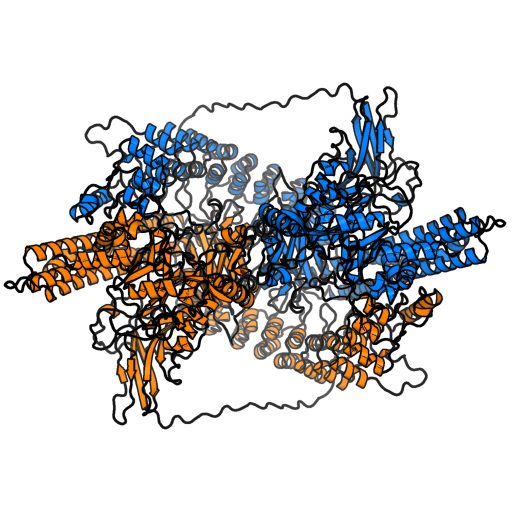RO A N 1
ATOM 4946 C CA . PRO A 1 639 ? -26.938 19.797 32.656 1 62.06 639 PRO A CA 1
ATOM 4947 C C . PRO A 1 639 ? -28.203 19.047 33.031 1 62.06 639 PRO A C 1
ATOM 4949 O O . PRO A 1 639 ? -28.141 18.031 33.719 1 62.06 639 PRO A O 1
ATOM 4952 N N . VAL A 1 640 ? -29.438 19.594 32.594 1 67.12 640 VAL A N 1
ATOM 4953 C CA . VAL A 1 640 ? -30.703 18.906 32.812 1 67.12 640 VAL A CA 1
ATOM 4954 C C . VAL A 1 640 ? -31.391 18.656 31.484 1 67.12 640 VAL A C 1
ATOM 4956 O O . VAL A 1 640 ? -31.422 19.531 30.609 1 67.12 640 VAL A O 1
ATOM 4959 N N . ASN A 1 641 ? -31.812 17.359 31.359 1 78.25 641 ASN A N 1
ATOM 4960 C CA . ASN A 1 641 ? -32.531 17.016 30.125 1 78.25 641 ASN A CA 1
ATOM 4961 C C . ASN A 1 641 ? -33.781 17.844 29.953 1 78.25 641 ASN A C 1
ATOM 4963 O O . ASN A 1 641 ? -34.438 18.219 30.953 1 78.25 641 ASN A O 1
ATOM 4967 N N . ARG A 1 642 ? -34.125 18.125 28.766 1 83.94 642 ARG A N 1
ATOM 4968 C CA . ARG A 1 642 ? -35.438 18.672 28.484 1 83.94 642 ARG A CA 1
ATOM 4969 C C . ARG A 1 642 ? -36.531 17.641 28.766 1 83.94 642 ARG A C 1
ATOM 4971 O O . ARG A 1 642 ? -36.344 16.453 28.531 1 83.94 642 ARG A O 1
ATOM 4978 N N . VAL A 1 643 ? -37.594 18.031 29.422 1 84.88 643 VAL A N 1
ATOM 4979 C CA . VAL A 1 643 ? -38.656 17.094 29.812 1 84.88 643 VAL A CA 1
ATOM 4980 C C . VAL A 1 643 ? -40 17.562 29.297 1 84.88 643 VAL A C 1
ATOM 4982 O O . VAL A 1 643 ? -40.281 18.766 29.328 1 84.88 643 VAL A O 1
ATOM 4985 N N . PHE A 1 644 ? -40.812 16.688 28.703 1 85.75 644 PHE A N 1
ATOM 4986 C CA . PHE A 1 644 ? -42.219 16.906 28.328 1 85.75 644 PHE A CA 1
ATOM 4987 C C . PHE A 1 644 ? -43.125 15.828 28.922 1 85.75 644 PHE A C 1
ATOM 4989 O O . PHE A 1 644 ? -42.844 14.641 28.766 1 85.75 644 PHE A O 1
ATOM 4996 N N . GLU A 1 645 ? -44.062 16.188 29.672 1 76.94 645 GLU A N 1
ATOM 4997 C CA . GLU A 1 645 ? -45.062 15.297 30.219 1 76.94 645 GLU A CA 1
ATOM 4998 C C . GLU A 1 645 ? -46.406 15.539 29.562 1 76.94 645 GLU A C 1
ATOM 5000 O O . GLU A 1 645 ? -46.938 16.656 29.609 1 76.94 645 GLU A O 1
ATOM 5005 N N . ALA A 1 646 ? -47 14.586 28.797 1 67.94 646 ALA A N 1
ATOM 5006 C CA . ALA A 1 646 ? -48.25 14.703 28.062 1 67.94 646 ALA A CA 1
ATOM 5007 C C . ALA A 1 646 ? -49.438 14.836 29.031 1 67.94 646 ALA A C 1
ATOM 5009 O O . ALA A 1 646 ? -49.531 14.078 29.984 1 67.94 646 ALA A O 1
ATOM 5010 N N . SER A 1 647 ? -50.156 15.961 29.172 1 61.72 647 SER A N 1
ATOM 5011 C CA . SER A 1 647 ? -51.438 16.109 29.875 1 61.72 647 SER A CA 1
ATOM 5012 C C . SER A 1 647 ? -52.594 16.281 28.906 1 61.72 647 SER A C 1
ATOM 5014 O O . SER A 1 647 ? -52.375 16.688 27.766 1 61.72 647 SER A O 1
ATOM 5016 N N . MET A 1 648 ? -53.938 15.688 29.125 1 53.53 648 MET A N 1
ATOM 5017 C CA . MET A 1 648 ? -55.156 15.68 28.344 1 53.53 648 MET A CA 1
ATOM 5018 C C . MET A 1 648 ? -55.438 17.047 27.734 1 53.53 648 MET A C 1
ATOM 5020 O O . MET A 1 648 ? -56.094 17.156 26.688 1 53.53 648 MET A O 1
ATOM 5024 N N . HIS A 1 649 ? -55.406 18.188 28.344 1 47.72 649 HIS A N 1
ATOM 5025 C CA . HIS A 1 649 ? -55.906 19.469 27.859 1 47.72 649 HIS A CA 1
ATOM 5026 C C . HIS A 1 649 ? -54.812 20.25 27.125 1 47.72 649 HIS A C 1
ATOM 5028 O O . HIS A 1 649 ? -55.031 21.375 26.672 1 47.72 649 HIS A O 1
ATOM 5034 N N . ALA A 1 650 ? -53.562 19.891 27.234 1 46.72 650 ALA A N 1
ATOM 5035 C CA . ALA A 1 650 ? -52.5 20.906 27.266 1 46.72 650 ALA A CA 1
ATOM 5036 C C . ALA A 1 650 ? -51.969 21.172 25.859 1 46.72 650 ALA A C 1
ATOM 5038 O O . ALA A 1 650 ? -52.219 20.391 24.938 1 46.72 650 ALA A O 1
ATOM 5039 N N . VAL A 1 651 ? -50.781 22.047 25.719 1 52.31 651 VAL A N 1
ATOM 5040 C CA . VAL A 1 651 ? -49.969 22.938 24.875 1 52.31 651 VAL A CA 1
ATOM 5041 C C . VAL A 1 651 ? -49.375 22.141 23.719 1 52.31 651 VAL A C 1
ATOM 5043 O O . VAL A 1 651 ? -48.719 21.125 23.938 1 52.31 651 VAL A O 1
ATOM 5046 N N . ASN A 1 652 ? -49.844 22.219 22.516 1 65.5 652 ASN A N 1
ATOM 5047 C CA . ASN A 1 652 ? -49.562 21.594 21.234 1 65.5 652 ASN A CA 1
ATOM 5048 C C . ASN A 1 652 ? -48.188 21.938 20.703 1 65.5 652 ASN A C 1
ATOM 5050 O O . ASN A 1 652 ? -47.594 21.203 19.906 1 65.5 652 ASN A O 1
ATOM 5054 N N . ILE A 1 653 ? -47.656 23.031 21.047 1 76.62 653 ILE A N 1
ATOM 5055 C CA . ILE A 1 653 ? -46.312 23.391 20.547 1 76.62 653 ILE A CA 1
ATOM 5056 C C . ILE A 1 653 ? -45.375 23.641 21.719 1 76.62 653 ILE A C 1
ATOM 5058 O O . ILE A 1 653 ? -45.688 24.453 22.609 1 76.62 653 ILE A O 1
ATOM 5062 N N . ILE A 1 654 ? -44.375 22.938 21.969 1 84.5 654 ILE A N 1
ATOM 5063 C CA . ILE A 1 654 ? -43.312 23.141 22.938 1 84.5 654 ILE A CA 1
ATOM 5064 C C . ILE A 1 654 ? -42.156 23.906 22.281 1 84.5 654 ILE A C 1
ATOM 5066 O O . ILE A 1 654 ? -41.5 23.391 21.375 1 84.5 654 ILE A O 1
ATOM 5070 N N . ASP A 1 655 ? -41.938 25.188 22.672 1 83.56 655 ASP A N 1
ATOM 5071 C CA . ASP A 1 655 ? -40.812 25.984 22.188 1 83.56 655 ASP A CA 1
ATOM 5072 C C . ASP A 1 655 ? -39.625 25.922 23.156 1 83.56 655 ASP A C 1
ATOM 5074 O O . ASP A 1 655 ? -39.656 26.594 24.188 1 83.56 655 ASP A O 1
ATOM 5078 N N . ASP A 1 656 ? -38.562 25.203 22.812 1 86.38 656 ASP A N 1
ATOM 5079 C CA . ASP A 1 656 ? -37.438 24.953 23.672 1 86.38 656 ASP A CA 1
ATOM 5080 C C . ASP A 1 656 ? -36.344 26.016 23.484 1 86.38 656 ASP A C 1
ATOM 5082 O O . ASP A 1 656 ? -35.219 25.859 23.953 1 86.38 656 ASP A O 1
ATOM 5086 N N . GLY A 1 657 ? -36.656 27 22.75 1 81.06 657 GLY A N 1
ATOM 5087 C CA . GLY A 1 657 ? -35.719 28.094 22.562 1 81.06 657 GLY A CA 1
ATOM 5088 C C . GLY A 1 657 ? -34.625 27.781 21.578 1 81.06 657 GLY A C 1
ATOM 5089 O O . GLY A 1 657 ? -34.906 27.438 20.422 1 81.06 657 GLY A O 1
ATOM 5090 N N . PHE A 1 658 ? -33.375 27.781 22.188 1 81.75 658 PHE A N 1
ATOM 5091 C CA . PHE A 1 658 ? -32.219 27.656 21.312 1 81.75 658 PHE A CA 1
ATOM 5092 C C . PHE A 1 658 ? -31.453 26.375 21.625 1 81.75 658 PHE A C 1
ATOM 5094 O O . PHE A 1 658 ? -31.281 26 22.781 1 81.75 658 PHE A O 1
ATOM 5101 N N . PHE A 1 659 ? -30.969 25.75 20.531 1 86.69 659 PHE A N 1
ATOM 5102 C CA . PHE A 1 659 ? -30.125 24.578 20.641 1 86.69 659 PHE A CA 1
ATOM 5103 C C . PHE A 1 659 ? -28.938 24.859 21.562 1 86.69 659 PHE A C 1
ATOM 5105 O O . PHE A 1 659 ? -28.234 25.859 21.391 1 86.69 659 PHE A O 1
ATOM 5112 N N . GLY A 1 660 ? -28.75 24.047 22.484 1 78.25 660 GLY A N 1
ATOM 5113 C CA . GLY A 1 660 ? -27.609 24.141 23.391 1 78.25 660 GLY A CA 1
ATOM 5114 C C . GLY A 1 660 ? -27.859 25.031 24.594 1 78.25 660 GLY A C 1
ATOM 5115 O O . GLY A 1 660 ? -26.984 25.234 25.422 1 78.25 660 GLY A O 1
ATOM 5116 N N . TYR A 1 661 ? -29.078 25.641 24.672 1 75.19 661 TYR A N 1
ATOM 5117 C CA . TYR A 1 661 ? -29.375 26.547 25.781 1 75.19 661 TYR A CA 1
ATOM 5118 C C . TYR A 1 661 ? -30.609 26.062 26.547 1 75.19 661 TYR A C 1
ATOM 5120 O O . TYR A 1 661 ? -31.547 25.547 25.953 1 75.19 661 TYR A O 1
ATOM 5128 N N . GLN A 1 662 ? -30.578 25.969 27.906 1 63.19 662 GLN A N 1
ATOM 5129 C CA . GLN A 1 662 ? -31.719 25.625 28.734 1 63.19 662 GLN A CA 1
ATOM 5130 C C . GLN A 1 662 ? -32.688 26.812 28.859 1 63.19 662 GLN A C 1
ATOM 5132 O O . GLN A 1 662 ? -32.25 27.953 29.094 1 63.19 662 GLN A O 1
ATOM 5137 N N . HIS A 1 663 ? -34.031 26.531 28.656 1 58.09 663 HIS A N 1
ATOM 5138 C CA . HIS A 1 663 ? -35.031 27.578 28.781 1 58.09 663 HIS A CA 1
ATOM 5139 C C . HIS A 1 663 ? -35.094 28.125 30.203 1 58.09 663 HIS A C 1
ATOM 5141 O O . HIS A 1 663 ? -35.125 27.344 31.156 1 58.09 663 HIS A O 1
ATOM 5147 N N . GLY A 1 664 ? -35.156 29.375 30.531 1 49.69 664 GLY A N 1
ATOM 5148 C CA . GLY A 1 664 ? -35.312 30.047 31.812 1 49.69 664 GLY A CA 1
ATOM 5149 C C . GLY A 1 664 ? -33.969 30.234 32.531 1 49.69 664 GLY A C 1
ATOM 5150 O O . GLY A 1 664 ? -33.906 30.922 33.562 1 49.69 664 GLY A O 1
ATOM 5151 N N . VAL A 1 665 ? -33.188 29.141 32.438 1 42.56 665 VAL A N 1
ATOM 5152 C CA . VAL A 1 665 ? -31.922 29.312 33.156 1 42.56 665 VAL A CA 1
ATOM 5153 C C . VAL A 1 665 ? -31.078 30.359 32.438 1 42.56 665 VAL A C 1
ATOM 5155 O O . VAL A 1 665 ? -31.234 30.562 31.219 1 42.56 665 VAL A O 1
ATOM 5158 N N . ASP A 1 666 ? -30.297 31.109 33.188 1 38.59 666 ASP A N 1
ATOM 5159 C CA . ASP A 1 666 ? -29.438 32.219 32.781 1 38.59 666 ASP A CA 1
ATOM 5160 C C . ASP A 1 666 ? -28.703 31.891 31.484 1 38.59 666 ASP A C 1
ATOM 5162 O O . ASP A 1 666 ? -28.125 30.797 31.328 1 38.59 666 ASP A O 1
ATOM 5166 N N . ALA A 1 667 ? -29.031 32.469 30.281 1 43.09 667 ALA A N 1
ATOM 5167 C CA . ALA A 1 667 ? -28.875 32.562 28.828 1 43.09 667 ALA A CA 1
ATOM 5168 C C . ALA A 1 667 ? -27.406 32.469 28.422 1 43.09 667 ALA A C 1
ATOM 5170 O O . ALA A 1 667 ? -27.062 32.656 27.25 1 43.09 667 ALA A O 1
ATOM 5171 N N . GLY A 1 668 ? -26.312 32.156 29.25 1 46.28 668 GLY A N 1
ATOM 5172 C CA . GLY A 1 668 ? -25 32.5 28.766 1 46.28 668 GLY A CA 1
ATOM 5173 C C . GLY A 1 668 ? -24.188 31.312 28.281 1 46.28 668 GLY A C 1
ATOM 5174 O O . GLY A 1 668 ? -23.25 31.469 27.5 1 46.28 668 GLY A O 1
ATOM 5175 N N . GLU A 1 669 ? -24.219 30.109 28.859 1 52.16 669 GLU A N 1
ATOM 5176 C CA . GLU A 1 669 ? -23.266 29.078 28.469 1 52.16 669 GLU A CA 1
ATOM 5177 C C . GLU A 1 669 ? -23.922 28.062 27.516 1 52.16 669 GLU A C 1
ATOM 5179 O O . GLU A 1 669 ? -25.016 27.562 27.797 1 52.16 669 GLU A O 1
ATOM 5184 N N . MET A 1 670 ? -23.391 27.984 26.281 1 65.31 670 MET A N 1
ATOM 5185 C CA . MET A 1 670 ? -23.828 26.953 25.328 1 65.31 670 MET A CA 1
ATOM 5186 C C . MET A 1 670 ? -23.312 25.578 25.734 1 65.31 670 MET A C 1
ATOM 5188 O O . MET A 1 670 ? -22.125 25.422 26.031 1 65.31 670 MET A O 1
ATOM 5192 N N . TRP A 1 671 ? -24.172 24.734 25.922 1 65.75 671 TRP A N 1
ATOM 5193 C CA . TRP A 1 671 ? -23.859 23.359 26.297 1 65.75 671 TRP A CA 1
ATOM 5194 C C . TRP A 1 671 ? -23.938 22.422 25.094 1 65.75 671 TRP A C 1
ATOM 5196 O O . TRP A 1 671 ? -24.938 21.75 24.891 1 65.75 671 TRP A O 1
ATOM 5206 N N . THR A 1 672 ? -22.875 22.469 24.312 1 73.81 672 THR A N 1
ATOM 5207 C CA . THR A 1 672 ? -22.812 21.562 23.172 1 73.81 672 THR A CA 1
ATOM 5208 C C . THR A 1 672 ? -21.484 20.812 23.141 1 73.81 672 THR A C 1
ATOM 5210 O O . THR A 1 672 ? -20.516 21.25 23.766 1 73.81 672 THR A O 1
ATOM 5213 N N . SER A 1 673 ? -21.484 19.609 22.781 1 69.44 673 SER A N 1
ATOM 5214 C CA . SER A 1 673 ? -20.281 18.828 22.594 1 69.44 673 SER A CA 1
ATOM 5215 C C . SER A 1 673 ? -20.25 18.172 21.219 1 69.44 673 SER A C 1
ATOM 5217 O O . SER A 1 673 ? -21.297 17.969 20.594 1 69.44 673 SER A O 1
ATOM 5219 N N . GLN A 1 674 ? -19.031 17.969 20.875 1 73.69 674 GLN A N 1
ATOM 5220 C CA . GLN A 1 674 ? -18.875 17.266 19.609 1 73.69 674 GLN A CA 1
ATOM 5221 C C . GLN A 1 674 ? -19.406 15.836 19.703 1 73.69 674 GLN A C 1
ATOM 5223 O O . GLN A 1 674 ? -19.359 15.219 20.766 1 73.69 674 GLN A O 1
ATOM 5228 N N . GLY A 1 675 ? -19.875 15.445 18.656 1 75.25 675 GLY A N 1
ATOM 5229 C CA . GLY A 1 675 ? -20.406 14.094 18.578 1 75.25 675 GLY A CA 1
ATOM 5230 C C . GLY A 1 675 ? -19.344 13.023 18.703 1 75.25 675 GLY A C 1
ATOM 5231 O O . GLY A 1 675 ? -18.156 13.312 18.562 1 75.25 675 GLY A O 1
ATOM 5232 N N . TRP A 1 676 ? -19.703 11.867 19.234 1 81.06 676 TRP A N 1
ATOM 5233 C CA . TRP A 1 676 ? -18.875 10.664 19.266 1 81.06 676 TRP A CA 1
ATOM 5234 C C . TRP A 1 676 ? -19.328 9.672 18.203 1 81.06 676 TRP A C 1
ATOM 5236 O O . TRP A 1 676 ? -20.328 9.906 17.516 1 81.06 676 TRP A O 1
ATOM 5246 N N . LEU A 1 677 ? -18.609 8.57 18.016 1 84.62 677 LEU A N 1
ATOM 5247 C CA . LEU A 1 677 ? -18.953 7.582 17 1 84.62 677 LEU A CA 1
ATOM 5248 C C . LEU A 1 677 ? -20.047 6.645 17.5 1 84.62 677 LEU A C 1
ATOM 5250 O O . LEU A 1 677 ? -19.844 5.902 18.453 1 84.62 677 LEU A O 1
ATOM 5254 N N . VAL A 1 678 ? -21.141 6.703 16.891 1 77.06 678 VAL A N 1
ATOM 5255 C CA . VAL A 1 678 ? -22.281 5.879 17.312 1 77.06 678 VAL A CA 1
ATOM 5256 C C . VAL A 1 678 ? -22.297 4.582 16.5 1 77.06 678 VAL A C 1
ATOM 5258 O O . VAL A 1 678 ? -22.391 3.492 17.062 1 77.06 678 VAL A O 1
ATOM 5261 N N . SER A 1 679 ? -22.234 4.637 15.195 1 78.25 679 SER A N 1
ATOM 5262 C CA . SER A 1 679 ? -22.141 3.484 14.305 1 78.25 679 SER A CA 1
ATOM 5263 C C . SER A 1 679 ? -21.125 3.715 13.195 1 78.25 679 SER A C 1
ATOM 5265 O O . SER A 1 679 ? -20.656 2.764 12.57 1 78.25 679 SER A O 1
ATOM 5267 N N . ASP A 1 680 ? -20.859 4.941 13.078 1 82.62 680 ASP A N 1
ATOM 5268 C CA . ASP A 1 680 ? -19.953 5.312 12 1 82.62 680 ASP A CA 1
ATOM 5269 C C . ASP A 1 680 ? -18.5 5.078 12.414 1 82.62 680 ASP A C 1
ATOM 5271 O O . ASP A 1 680 ? -18.172 5.055 13.609 1 82.62 680 ASP A O 1
ATOM 5275 N N . HIS A 1 681 ? -17.719 4.828 11.438 1 91.38 681 HIS A N 1
ATOM 5276 C CA . HIS A 1 681 ? -16.266 4.824 11.594 1 91.38 681 HIS A CA 1
ATOM 5277 C C . HIS A 1 681 ? -15.664 6.156 11.156 1 91.38 681 HIS A C 1
ATOM 5279 O O . HIS A 1 681 ? -16.328 6.949 10.484 1 91.38 681 HIS A O 1
ATOM 5285 N N . GLN A 1 682 ? -14.594 6.465 11.641 1 92.25 682 GLN A N 1
ATOM 5286 C CA . GLN A 1 682 ? -13.883 7.66 11.203 1 92.25 682 GLN A CA 1
ATOM 5287 C C . GLN A 1 682 ? -12.477 7.316 10.719 1 92.25 682 GLN A C 1
ATOM 5289 O O . GLN A 1 682 ? -11.773 6.516 11.352 1 92.25 682 GLN A O 1
ATOM 5294 N N . LEU A 1 683 ? -12.133 7.801 9.562 1 94.38 683 LEU A N 1
ATOM 5295 C CA . LEU A 1 683 ? -10.82 7.594 8.969 1 94.38 683 LEU A CA 1
ATOM 5296 C C . LEU A 1 683 ? -9.961 8.852 9.102 1 94.38 683 LEU A C 1
ATOM 5298 O O . LEU A 1 683 ? -10.391 9.945 8.719 1 94.38 683 LEU A O 1
ATOM 5302 N N . HIS A 1 684 ? -8.812 8.719 9.734 1 95.06 684 HIS A N 1
ATOM 5303 C CA . HIS A 1 684 ? -7.824 9.789 9.82 1 95.06 684 HIS A CA 1
ATOM 5304 C C . HIS A 1 684 ? -6.652 9.539 8.883 1 95.06 684 HIS A C 1
ATOM 5306 O O . HIS A 1 684 ? -6.078 8.445 8.875 1 95.06 684 HIS A O 1
ATOM 5312 N N . ILE A 1 685 ? -6.355 10.539 8.039 1 94.5 685 ILE A N 1
ATOM 5313 C CA . ILE A 1 685 ? -5.191 10.492 7.16 1 94.5 685 ILE A CA 1
ATOM 5314 C C . ILE A 1 685 ? -4.223 11.617 7.523 1 94.5 685 ILE A C 1
ATOM 5316 O O . ILE A 1 685 ? -4.605 12.789 7.543 1 94.5 685 ILE A O 1
ATOM 5320 N N . ARG A 1 686 ? -3.037 11.289 7.855 1 92.88 686 ARG A N 1
ATOM 5321 C CA . ARG A 1 686 ? -1.978 12.266 8.086 1 92.88 686 ARG A CA 1
ATOM 5322 C C . ARG A 1 686 ? -0.892 12.164 7.023 1 92.88 686 ARG A C 1
ATOM 5324 O O . ARG A 1 686 ? -0.22 11.133 6.914 1 92.88 686 ARG A O 1
ATOM 5331 N N . LEU A 1 687 ? -0.706 13.203 6.262 1 91.88 687 LEU A N 1
ATOM 5332 C CA . LEU A 1 687 ? 0.302 13.188 5.207 1 91.88 687 LEU A CA 1
ATOM 5333 C C . LEU A 1 687 ? 1.707 13.219 5.797 1 91.88 687 LEU A C 1
ATOM 5335 O O . LEU A 1 687 ? 1.985 13.992 6.711 1 91.88 687 LEU A O 1
ATOM 5339 N N . GLY A 1 688 ? 2.555 12.336 5.336 1 87.81 688 GLY A N 1
ATOM 5340 C CA . GLY A 1 688 ? 3.904 12.211 5.863 1 87.81 688 GLY A CA 1
ATOM 5341 C C . GLY A 1 688 ? 3.982 11.328 7.094 1 87.81 688 GLY A C 1
ATOM 5342 O O . GLY A 1 688 ? 3.168 10.422 7.266 1 87.81 688 GLY A O 1
ATOM 5343 N N . HIS A 1 689 ? 5.113 11.445 7.836 1 78.25 689 HIS A N 1
ATOM 5344 C CA . HIS A 1 689 ? 5.32 10.664 9.047 1 78.25 689 HIS A CA 1
ATOM 5345 C C . HIS A 1 689 ? 5.605 11.57 10.242 1 78.25 689 HIS A C 1
ATOM 5347 O O . HIS A 1 689 ? 6.32 12.57 10.117 1 78.25 689 HIS A O 1
ATOM 5353 N N . VAL A 1 690 ? 4.918 11.266 11.352 1 69.19 690 VAL A N 1
ATOM 5354 C CA . VAL A 1 690 ? 5.086 12.062 12.562 1 69.19 690 VAL A CA 1
ATOM 5355 C C . VAL A 1 690 ? 6.516 11.914 13.078 1 69.19 690 VAL A C 1
ATOM 5357 O O . VAL A 1 690 ? 7.109 12.883 13.555 1 69.19 690 VAL A O 1
ATOM 5360 N N . THR A 1 691 ? 6.992 10.57 13.086 1 59.91 691 THR A N 1
ATOM 5361 C CA . THR A 1 691 ? 8.289 10.328 13.711 1 59.91 691 THR A CA 1
ATOM 5362 C C . THR A 1 691 ? 9.398 10.352 12.672 1 59.91 691 THR A C 1
ATOM 5364 O O . THR A 1 691 ? 10.578 10.211 13.008 1 59.91 691 THR A O 1
ATOM 5367 N N . GLY A 1 692 ? 9.039 10.336 11.414 1 53.97 692 GLY A N 1
ATOM 5368 C CA . GLY A 1 692 ? 10.039 9.984 10.422 1 53.97 692 GLY A CA 1
ATOM 5369 C C . GLY A 1 692 ? 11.125 11.023 10.273 1 53.97 692 GLY A C 1
ATOM 5370 O O . GLY A 1 692 ? 11.023 12.125 10.828 1 53.97 692 GLY A O 1
ATOM 5371 N N . GLU A 1 693 ? 12.242 10.57 9.75 1 51.12 693 GLU A N 1
ATOM 5372 C CA . GLU A 1 693 ? 13.422 11.344 9.383 1 51.12 693 GLU A CA 1
ATOM 5373 C C . GLU A 1 693 ? 13.039 12.625 8.648 1 51.12 693 GLU A C 1
ATOM 5375 O O . GLU A 1 693 ? 12.195 12.602 7.754 1 51.12 693 GLU A O 1
ATOM 5380 N N . LYS A 1 694 ? 13.172 13.734 9.266 1 53.75 694 LYS A N 1
ATOM 5381 C CA . LYS A 1 694 ? 12.945 15.125 8.867 1 53.75 694 LYS A CA 1
ATOM 5382 C C . LYS A 1 694 ? 13.062 15.289 7.355 1 53.75 694 LYS A C 1
ATOM 5384 O O . LYS A 1 694 ? 12.445 16.188 6.777 1 53.75 694 LYS A O 1
ATOM 5389 N N . SER A 1 695 ? 13.57 14.25 6.648 1 59.62 695 SER A N 1
ATOM 5390 C CA . SER A 1 695 ? 14.086 14.703 5.363 1 59.62 695 SER A CA 1
ATOM 5391 C C . SER A 1 695 ? 13.18 14.281 4.219 1 59.62 695 SER A C 1
ATOM 5393 O O . SER A 1 695 ? 13.289 14.789 3.104 1 59.62 695 SER A O 1
ATOM 5395 N N . LYS A 1 696 ? 11.961 13.461 4.496 1 67.19 696 LYS A N 1
ATOM 5396 C CA . LYS A 1 696 ? 11.289 13.109 3.25 1 67.19 696 LYS A CA 1
ATOM 5397 C C . LYS A 1 696 ? 9.906 13.75 3.166 1 67.19 696 LYS A C 1
ATOM 5399 O O . LYS A 1 696 ? 9.109 13.648 4.102 1 67.19 696 LYS A O 1
ATOM 5404 N N . PRO A 1 697 ? 9.734 14.492 2.1 1 81.69 697 PRO A N 1
ATOM 5405 C CA . PRO A 1 697 ? 8.422 15.102 1.911 1 81.69 697 PRO A CA 1
ATOM 5406 C C . PRO A 1 697 ? 7.301 14.07 1.792 1 81.69 697 PRO A C 1
ATOM 5408 O O . PRO A 1 697 ? 7.555 12.914 1.429 1 81.69 697 PRO A O 1
ATOM 5411 N N . CYS A 1 698 ? 6.145 14.414 2.238 1 89.12 698 CYS A N 1
ATOM 5412 C CA . CYS A 1 698 ? 5.008 13.508 2.133 1 89.12 698 CYS A CA 1
ATOM 5413 C C . CYS A 1 698 ? 4.695 13.195 0.674 1 89.12 698 CYS A C 1
ATOM 5415 O O . CYS A 1 698 ? 4.18 12.117 0.363 1 89.12 698 CYS A O 1
ATOM 5417 N N . VAL A 1 699 ? 4.949 14.242 -0.223 1 92.5 699 VAL A N 1
ATOM 5418 C CA . VAL A 1 699 ? 4.789 14.039 -1.659 1 92.5 699 VAL A CA 1
ATOM 5419 C C . VAL A 1 699 ? 6.129 14.227 -2.363 1 92.5 699 VAL A C 1
ATOM 5421 O O . VAL A 1 699 ? 6.77 15.273 -2.223 1 92.5 699 VAL A O 1
ATOM 5424 N N . ARG A 1 700 ? 6.57 13.25 -3.012 1 91.44 700 ARG A N 1
ATOM 5425 C CA . ARG A 1 700 ? 7.793 13.305 -3.803 1 91.44 700 ARG A CA 1
ATOM 5426 C C . ARG A 1 700 ? 7.5 13.094 -5.285 1 91.44 700 ARG A C 1
ATOM 5428 O O . ARG A 1 700 ? 6.941 12.062 -5.668 1 91.44 700 ARG A O 1
ATOM 5435 N N . ILE A 1 701 ? 7.809 14.109 -6.07 1 89.19 701 ILE A N 1
ATOM 5436 C CA . ILE A 1 701 ? 7.676 14.008 -7.52 1 89.19 701 ILE A CA 1
ATOM 5437 C C . ILE A 1 701 ? 9.039 13.719 -8.141 1 89.19 701 ILE A C 1
ATOM 5439 O O . ILE A 1 701 ? 10.055 14.281 -7.723 1 89.19 701 ILE A O 1
ATOM 5443 N N . PHE A 1 702 ? 9.133 12.844 -9.039 1 83.69 702 PHE A N 1
ATOM 5444 C CA . PHE A 1 702 ? 10.398 12.438 -9.633 1 83.69 702 PHE A CA 1
ATOM 5445 C C . PHE A 1 702 ? 10.883 13.477 -10.648 1 83.69 702 PHE A C 1
ATOM 5447 O O . PHE A 1 702 ? 12.086 13.594 -10.891 1 83.69 702 PHE A O 1
ATOM 5454 N N . GLY A 1 703 ? 9.984 14.305 -11.109 1 81 703 GLY A N 1
ATOM 5455 C CA . GLY A 1 703 ? 10.352 15.406 -11.992 1 81 703 GLY A CA 1
ATOM 5456 C C . GLY A 1 703 ? 10.758 16.656 -11.25 1 81 703 GLY A C 1
ATOM 5457 O O . GLY A 1 703 ? 11.148 16.594 -10.078 1 81 703 GLY A O 1
ATOM 5458 N N . LEU A 1 704 ? 10.828 17.75 -11.891 1 84.25 704 LEU A N 1
ATOM 5459 C CA . LEU A 1 704 ? 11.297 19.016 -11.312 1 84.25 704 LEU A CA 1
ATOM 5460 C C . LEU A 1 704 ? 10.117 19.875 -10.867 1 84.25 704 LEU A C 1
ATOM 5462 O O . LEU A 1 704 ? 10.305 21 -10.406 1 84.25 704 LEU A O 1
ATOM 5466 N N . GLU A 1 705 ? 8.969 19.219 -10.984 1 82.44 705 GLU A N 1
ATOM 5467 C CA . GLU A 1 705 ? 7.777 19.953 -10.594 1 82.44 705 GLU A CA 1
ATOM 5468 C C . GLU A 1 705 ? 7.699 20.125 -9.078 1 82.44 705 GLU A C 1
ATOM 5470 O O . GLU A 1 705 ? 8.141 19.25 -8.336 1 82.44 705 GLU A O 1
ATOM 5475 N N . THR A 1 706 ? 7.152 21.172 -8.664 1 83.12 706 THR A N 1
ATOM 5476 C CA . THR A 1 706 ? 6.961 21.438 -7.238 1 83.12 706 THR A CA 1
ATOM 5477 C C . THR A 1 706 ? 5.488 21.312 -6.859 1 83.12 706 THR A C 1
ATOM 5479 O O . THR A 1 706 ? 4.691 22.203 -7.156 1 83.12 706 THR A O 1
ATOM 5482 N N . PRO A 1 707 ? 5.172 20.281 -6.168 1 86.06 707 PRO A N 1
ATOM 5483 C CA . PRO A 1 707 ? 3.781 20.172 -5.723 1 86.06 707 PRO A CA 1
ATOM 5484 C C . PRO A 1 707 ? 3.363 21.328 -4.812 1 86.06 707 PRO A C 1
ATOM 5486 O O . PRO A 1 707 ? 4.129 21.734 -3.941 1 86.06 707 PRO A O 1
ATOM 5489 N N . ASP A 1 708 ? 2.168 21.906 -5.07 1 76.94 708 ASP A N 1
ATOM 5490 C CA . ASP A 1 708 ? 1.725 23.031 -4.25 1 76.94 708 ASP A CA 1
ATOM 5491 C C . ASP A 1 708 ? 0.349 22.766 -3.646 1 76.94 708 ASP A C 1
ATOM 5493 O O . ASP A 1 708 ? -0.125 23.531 -2.801 1 76.94 708 ASP A O 1
ATOM 5497 N N . LEU A 1 709 ? -0.329 21.719 -4.168 1 78.31 709 LEU A N 1
ATOM 5498 C CA . LEU A 1 709 ? -1.652 21.359 -3.674 1 78.31 709 LEU A CA 1
ATOM 5499 C C . LEU A 1 709 ? -1.868 19.859 -3.756 1 78.31 709 LEU A C 1
ATOM 5501 O O . LEU A 1 709 ? -1.461 19.219 -4.73 1 78.31 709 LEU A O 1
ATOM 5505 N N . ILE A 1 710 ? -2.508 19.281 -2.773 1 87.94 710 ILE A N 1
ATOM 5506 C CA . ILE A 1 710 ? -2.936 17.891 -2.82 1 87.94 710 ILE A CA 1
ATOM 5507 C C . ILE A 1 710 ? -4.406 17.781 -2.424 1 87.94 710 ILE A C 1
ATOM 5509 O O . ILE A 1 710 ? -4.824 18.359 -1.413 1 87.94 710 ILE A O 1
ATOM 5513 N N . ASN A 1 711 ? -5.195 17.219 -3.223 1 82.31 711 ASN A N 1
ATOM 5514 C CA . ASN A 1 711 ? -6.582 16.906 -2.904 1 82.31 711 ASN A CA 1
ATOM 5515 C C . ASN A 1 711 ? -6.734 15.453 -2.445 1 82.31 711 ASN A C 1
ATOM 5517 O O . ASN A 1 711 ? -6.383 14.523 -3.176 1 82.31 711 ASN A O 1
ATOM 5521 N N . VAL A 1 712 ? -7.211 15.32 -1.257 1 90.25 712 VAL A N 1
ATOM 5522 C CA . VAL A 1 712 ? -7.496 13.992 -0.735 1 90.25 712 VAL A CA 1
ATOM 5523 C C . VAL A 1 712 ? -9 13.727 -0.796 1 90.25 712 VAL A C 1
ATOM 5525 O O . VAL A 1 712 ? -9.789 14.445 -0.184 1 90.25 712 VAL A O 1
ATOM 5528 N N . GLY A 1 713 ? -9.352 12.695 -1.598 1 83.56 713 GLY A N 1
ATOM 5529 C CA . GLY A 1 713 ? -10.766 12.422 -1.811 1 83.56 713 GLY A CA 1
ATOM 5530 C C . GLY A 1 713 ? -11.195 11.07 -1.269 1 83.56 713 GLY A C 1
ATOM 5531 O O . GLY A 1 713 ? -10.516 10.062 -1.476 1 83.56 713 GLY A O 1
ATOM 5532 N N . TYR A 1 714 ? -12.234 11.07 -0.403 1 87.25 714 TYR A N 1
ATOM 5533 C CA . TYR A 1 714 ? -12.93 9.859 0.013 1 87.25 714 TYR A CA 1
ATOM 5534 C C . TYR A 1 714 ? -14.047 9.508 -0.963 1 87.25 714 TYR A C 1
ATOM 5536 O O . TYR A 1 714 ? -14.961 10.297 -1.176 1 87.25 714 TYR A O 1
ATOM 5544 N N . VAL A 1 715 ? -13.898 8.297 -1.663 1 80.69 715 VAL A N 1
ATOM 5545 C CA . VAL A 1 715 ? -14.859 7.887 -2.678 1 80.69 715 VAL A CA 1
ATOM 5546 C C . VAL A 1 715 ? -15.617 6.648 -2.199 1 80.69 715 VAL A C 1
ATOM 5548 O O . VAL A 1 715 ? -15.016 5.609 -1.925 1 80.69 715 VAL A O 1
ATOM 5551 N N . ALA A 1 716 ? -16.812 6.746 -2.012 1 77.38 716 ALA A N 1
ATOM 5552 C CA . ALA A 1 716 ? -17.672 5.633 -1.646 1 77.38 716 ALA A CA 1
ATOM 5553 C C . ALA A 1 716 ? -19.062 5.781 -2.281 1 77.38 716 ALA A C 1
ATOM 5555 O O . ALA A 1 716 ? -19.594 6.891 -2.369 1 77.38 716 ALA A O 1
ATOM 5556 N N . MET A 1 717 ? -19.609 4.703 -2.748 1 64.12 717 MET A N 1
ATOM 5557 C CA . MET A 1 717 ? -20.969 4.645 -3.281 1 64.12 717 MET A CA 1
ATOM 5558 C C . MET A 1 717 ? -21.172 5.695 -4.371 1 64.12 717 MET A C 1
ATOM 5560 O O . MET A 1 717 ? -22.172 6.414 -4.367 1 64.12 717 MET A O 1
ATOM 5564 N N . GLY A 1 718 ? -20.234 5.875 -5.141 1 56.25 718 GLY A N 1
ATOM 5565 C CA . GLY A 1 718 ? -20.328 6.773 -6.281 1 56.25 718 GLY A CA 1
ATOM 5566 C C . GLY A 1 718 ? -20.188 8.234 -5.902 1 56.25 718 GLY A C 1
ATOM 5567 O O . GLY A 1 718 ? -20.344 9.117 -6.75 1 56.25 718 GLY A O 1
ATOM 5568 N N . ARG A 1 719 ? -19.906 8.492 -4.645 1 59.28 719 ARG A N 1
ATOM 5569 C CA . ARG A 1 719 ? -19.75 9.867 -4.176 1 59.28 719 ARG A CA 1
ATOM 5570 C C . ARG A 1 719 ? -18.312 10.125 -3.73 1 59.28 719 ARG A C 1
ATOM 5572 O O . ARG A 1 719 ? -17.672 9.25 -3.133 1 59.28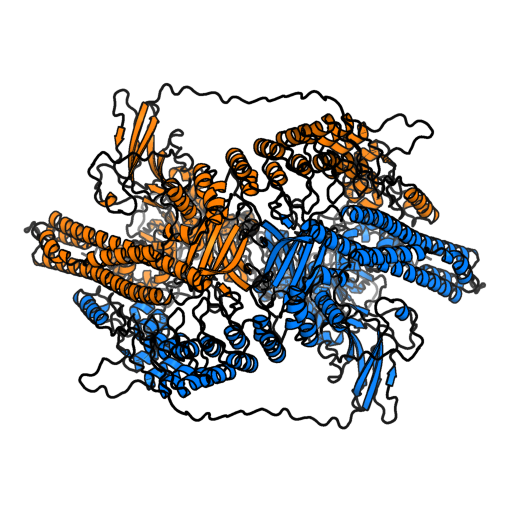 719 ARG A O 1
ATOM 5579 N N . LYS A 1 720 ? -17.812 11.273 -4.09 1 71.12 720 LYS A N 1
ATOM 5580 C CA . LYS A 1 720 ? -16.469 11.672 -3.707 1 71.12 720 LYS A CA 1
ATOM 5581 C C . LYS A 1 720 ? -16.484 12.898 -2.805 1 71.12 720 LYS A C 1
ATOM 5583 O O . LYS A 1 720 ? -17.078 13.922 -3.154 1 71.12 720 LYS A O 1
ATOM 5588 N N . THR A 1 721 ? -16 12.797 -1.559 1 73.38 721 THR A N 1
ATOM 5589 C CA . THR A 1 721 ? -15.75 13.922 -0.66 1 73.38 721 THR A CA 1
ATOM 5590 C C . THR A 1 721 ? -14.273 14.32 -0.688 1 73.38 721 THR A C 1
ATOM 5592 O O . THR A 1 721 ? -13.398 13.508 -0.375 1 73.38 721 THR A O 1
ATOM 5595 N N . THR A 1 722 ? -14.008 15.539 -1.076 1 74.88 722 THR A N 1
ATOM 5596 C CA . THR A 1 722 ? -12.625 15.953 -1.29 1 74.88 722 THR A CA 1
ATOM 5597 C C . THR A 1 722 ? -12.195 16.969 -0.236 1 74.88 722 THR A C 1
ATOM 5599 O O . THR A 1 722 ? -12.977 17.844 0.144 1 74.88 722 THR A O 1
ATOM 5602 N N . ARG A 1 723 ? -10.984 16.859 0.327 1 78.44 723 ARG A N 1
ATOM 5603 C CA . ARG A 1 723 ? -10.297 17.812 1.187 1 78.44 723 ARG A CA 1
ATOM 5604 C C . ARG A 1 723 ? -9.078 18.406 0.482 1 78.44 723 ARG A C 1
ATOM 5606 O O . ARG A 1 723 ? -8.234 17.672 -0.032 1 78.44 723 ARG A O 1
ATOM 5613 N N . HIS A 1 724 ? -9.008 19.766 0.401 1 73.38 724 HIS A N 1
ATOM 5614 C CA . HIS A 1 724 ? -7.891 20.469 -0.231 1 73.38 724 HIS A CA 1
ATOM 5615 C C . HIS A 1 724 ? -6.809 20.812 0.789 1 73.38 724 HIS A C 1
ATOM 5617 O O . HIS A 1 724 ? -7.09 21.469 1.8 1 73.38 724 HIS A O 1
ATOM 5623 N N . VAL A 1 725 ? -5.645 20.375 0.554 1 80.5 725 VAL A N 1
ATOM 5624 C CA . VAL A 1 725 ? -4.535 20.609 1.468 1 80.5 725 VAL A CA 1
ATOM 5625 C C . VAL A 1 725 ? -3.395 21.312 0.723 1 80.5 725 VAL A C 1
ATOM 5627 O O . VAL A 1 725 ? -2.754 20.703 -0.142 1 80.5 725 VAL A O 1
ATOM 5630 N N . PRO A 1 726 ? -3.104 22.5 1.029 1 75.88 726 PRO A N 1
ATOM 5631 C CA . PRO A 1 726 ? -1.962 23.172 0.406 1 75.88 726 PRO A CA 1
ATOM 5632 C C . PRO A 1 726 ? -0.624 22.547 0.8 1 75.88 726 PRO A C 1
ATOM 5634 O O . PRO A 1 726 ? -0.452 22.125 1.942 1 75.88 726 PRO A O 1
ATOM 5637 N N . LEU A 1 727 ? 0.318 22.547 -0.133 1 81.31 727 LEU A N 1
ATOM 5638 C CA . LEU A 1 727 ? 1.669 22.047 0.111 1 81.31 727 LEU A CA 1
ATOM 5639 C C . LEU A 1 727 ? 2.695 23.172 -0.068 1 81.31 727 LEU A C 1
ATOM 5641 O O . LEU A 1 727 ? 2.543 24.031 -0.942 1 81.31 727 LEU A O 1
ATOM 5645 N N . PRO A 1 728 ? 3.844 23.297 0.671 1 80.06 728 PRO A N 1
ATOM 5646 C CA . PRO A 1 728 ? 4.031 22.391 1.816 1 80.06 728 PRO A CA 1
ATOM 5647 C C . PRO A 1 728 ? 3.051 22.688 2.953 1 80.06 728 PRO A C 1
ATOM 5649 O O . PRO A 1 728 ? 2.594 23.812 3.107 1 80.06 728 PRO A O 1
ATOM 5652 N N . MET A 1 729 ? 2.787 21.75 3.732 1 78.69 729 MET A N 1
ATOM 5653 C CA . MET A 1 729 ? 1.812 21.891 4.809 1 78.69 729 MET A CA 1
ATOM 5654 C C . MET A 1 729 ? 2.328 22.828 5.891 1 78.69 729 MET A C 1
ATOM 5656 O O . MET A 1 729 ? 3.51 22.797 6.238 1 78.69 729 MET A O 1
ATOM 5660 N N . GLN A 1 730 ? 1.434 23.625 6.297 1 67.44 730 GLN A N 1
ATOM 5661 C CA . GLN A 1 730 ? 1.785 24.5 7.41 1 67.44 730 GLN A CA 1
ATOM 5662 C C . GLN A 1 730 ? 1.933 23.703 8.711 1 67.44 730 GLN A C 1
ATOM 5664 O O . GLN A 1 730 ? 2.854 23.953 9.492 1 67.44 730 GLN A O 1
ATOM 5669 N N . ASP A 1 731 ? 0.988 22.859 8.906 1 70.94 731 ASP A N 1
ATOM 5670 C CA . ASP A 1 731 ? 1.01 21.969 10.062 1 70.94 731 ASP A CA 1
ATOM 5671 C C . ASP A 1 731 ? 1.064 20.5 9.625 1 70.94 731 ASP A C 1
ATOM 5673 O O . ASP A 1 731 ? 0.052 19.938 9.211 1 70.94 731 ASP A O 1
ATOM 5677 N N . VAL A 1 732 ? 2.184 19.969 9.781 1 72.38 732 VAL A N 1
ATOM 5678 C CA . VAL A 1 732 ? 2.414 18.609 9.312 1 72.38 732 VAL A CA 1
ATOM 5679 C C . VAL A 1 732 ? 1.659 17.625 10.203 1 72.38 732 VAL A C 1
ATOM 5681 O O . VAL A 1 732 ? 1.433 16.469 9.812 1 72.38 732 VAL A O 1
ATOM 5684 N N . MET A 1 733 ? 1.143 18.094 11.352 1 76.94 733 MET A N 1
ATOM 5685 C CA . MET A 1 733 ? 0.506 17.172 12.281 1 76.94 733 MET A CA 1
ATOM 5686 C C . MET A 1 733 ? -1.007 17.156 12.094 1 76.94 733 MET A C 1
ATOM 5688 O O . MET A 1 733 ? -1.713 16.391 12.742 1 76.94 733 MET A O 1
ATOM 5692 N N . GLU A 1 734 ? -1.441 17.906 11.133 1 79.44 734 GLU A N 1
ATOM 5693 C CA . GLU A 1 734 ? -2.879 17.969 10.891 1 79.44 734 GLU A CA 1
ATOM 5694 C C . GLU A 1 734 ? -3.385 16.688 10.242 1 79.44 734 GLU A C 1
ATOM 5696 O O . GLU A 1 734 ? -2.717 16.125 9.375 1 79.44 734 GLU A O 1
ATOM 5701 N N . ASN A 1 735 ? -4.562 16.234 10.766 1 87.31 735 ASN A N 1
ATOM 5702 C CA . ASN A 1 735 ? -5.207 15.055 10.203 1 87.31 735 ASN A CA 1
ATOM 5703 C C . ASN A 1 735 ? -6.328 15.438 9.242 1 87.31 735 ASN A C 1
ATOM 5705 O O . ASN A 1 735 ? -7.059 16.406 9.484 1 87.31 735 ASN A O 1
ATOM 5709 N N . ILE A 1 736 ? -6.367 14.773 8.164 1 88.31 736 ILE A N 1
ATOM 5710 C CA . ILE A 1 736 ? -7.52 14.82 7.27 1 88.31 736 ILE A CA 1
ATOM 5711 C C . ILE A 1 736 ? -8.531 13.75 7.676 1 88.31 736 ILE A C 1
ATOM 5713 O O . ILE A 1 736 ? -8.195 12.562 7.738 1 88.31 736 ILE A O 1
ATOM 5717 N N . THR A 1 737 ? -9.789 14.125 7.969 1 88 737 THR A N 1
ATOM 5718 C CA . THR A 1 737 ? -10.75 13.195 8.539 1 88 737 THR A CA 1
ATOM 5719 C C . THR A 1 737 ? -11.898 12.938 7.566 1 88 737 THR A C 1
ATOM 5721 O O . THR A 1 737 ? -12.375 13.867 6.902 1 88 737 THR A O 1
ATOM 5724 N N . PHE A 1 738 ? -12.281 11.672 7.418 1 86.44 738 PHE A N 1
ATOM 5725 C CA . PHE A 1 738 ? -13.453 11.258 6.664 1 86.44 738 PHE A CA 1
ATOM 5726 C C . PHE A 1 738 ? -14.359 10.375 7.516 1 86.44 738 PHE A C 1
ATOM 5728 O O . PHE A 1 738 ? -13.875 9.523 8.266 1 86.44 738 PHE A O 1
ATOM 5735 N N . GLN A 1 739 ? -15.625 10.656 7.484 1 83.12 739 GLN A N 1
ATOM 5736 C CA . GLN A 1 739 ? -16.609 9.82 8.164 1 83.12 739 GLN A CA 1
ATOM 5737 C C . GLN A 1 739 ? -17.062 8.672 7.27 1 83.12 739 GLN A C 1
ATOM 5739 O O . GLN A 1 739 ? -17.438 8.891 6.117 1 83.12 739 GLN A O 1
ATOM 5744 N N . ILE A 1 740 ? -16.953 7.391 7.777 1 86.44 740 ILE A N 1
ATOM 5745 C CA . ILE A 1 740 ? -17.375 6.211 7.035 1 86.44 740 ILE A CA 1
ATOM 5746 C C . ILE A 1 740 ? -18.703 5.688 7.609 1 86.44 740 ILE A C 1
ATOM 5748 O O . ILE A 1 740 ? -18.734 5.188 8.734 1 86.44 740 ILE A O 1
ATOM 5752 N N . ARG A 1 741 ? -19.625 5.625 6.801 1 73.62 741 ARG A N 1
ATOM 5753 C CA . ARG A 1 741 ? -20.953 5.219 7.25 1 73.62 741 ARG A CA 1
ATOM 5754 C C . ARG A 1 741 ? -21.281 3.809 6.781 1 73.62 741 ARG A C 1
ATOM 5756 O O . ARG A 1 741 ? -21.219 3.516 5.586 1 73.62 741 ARG A O 1
ATOM 5763 N N . PRO A 1 742 ? -21.516 2.973 7.781 1 77.81 742 PRO A N 1
ATOM 5764 C CA . PRO A 1 742 ? -21.969 1.644 7.363 1 77.81 742 PRO A CA 1
ATOM 5765 C C . PRO A 1 742 ? -23.328 1.671 6.676 1 77.81 742 PRO A C 1
ATOM 5767 O O . PRO A 1 742 ? -24.172 2.506 7.004 1 77.81 742 PRO A O 1
ATOM 5770 N N . GLN A 1 743 ? -23.453 0.902 5.59 1 65.38 743 GLN A N 1
ATOM 5771 C CA . GLN A 1 743 ? -24.719 0.686 4.918 1 65.38 743 GLN A CA 1
ATOM 5772 C C . GLN A 1 743 ? -25.25 -0.725 5.172 1 65.38 743 GLN A C 1
ATOM 5774 O O . GLN A 1 743 ? -24.578 -1.708 4.848 1 65.38 743 GLN A O 1
ATOM 5779 N N . LYS A 1 744 ? -26.359 -0.851 5.652 1 65.94 744 LYS A N 1
ATOM 5780 C CA . LYS A 1 744 ? -26.984 -2.125 5.992 1 65.94 744 LYS A CA 1
ATOM 5781 C C . LYS A 1 744 ? -26.078 -2.963 6.891 1 65.94 744 LYS A C 1
ATOM 5783 O O . LYS A 1 744 ? -25.875 -4.152 6.633 1 65.94 744 LYS A O 1
ATOM 5788 N N . GLY A 1 745 ? -25.391 -2.219 7.809 1 68.19 745 GLY A N 1
ATOM 5789 C CA . GLY A 1 745 ? -24.609 -2.9 8.828 1 68.19 745 GLY A CA 1
ATOM 5790 C C . GLY A 1 745 ? -23.172 -3.178 8.398 1 68.19 745 GLY A C 1
ATOM 5791 O O . GLY A 1 745 ? -22.359 -3.656 9.188 1 68.19 745 GLY A O 1
ATOM 5792 N N . GLU A 1 746 ? -22.828 -2.961 7.184 1 82.12 746 GLU A N 1
ATOM 5793 C CA . GLU A 1 746 ? -21.469 -3.211 6.707 1 82.12 746 GLU A CA 1
ATOM 5794 C C . GLU A 1 746 ? -20.828 -1.933 6.168 1 82.12 746 GLU A C 1
ATOM 5796 O O . GLU A 1 746 ? -21.516 -1.047 5.668 1 82.12 746 GLU A O 1
ATOM 5801 N N . LEU A 1 747 ? -19.625 -1.884 6.383 1 85.94 747 LEU A N 1
ATOM 5802 C CA . LEU A 1 747 ? -18.906 -0.747 5.809 1 85.94 747 LEU A CA 1
ATOM 5803 C C . LEU A 1 747 ? -18.906 -0.815 4.285 1 85.94 747 LEU A C 1
ATOM 5805 O O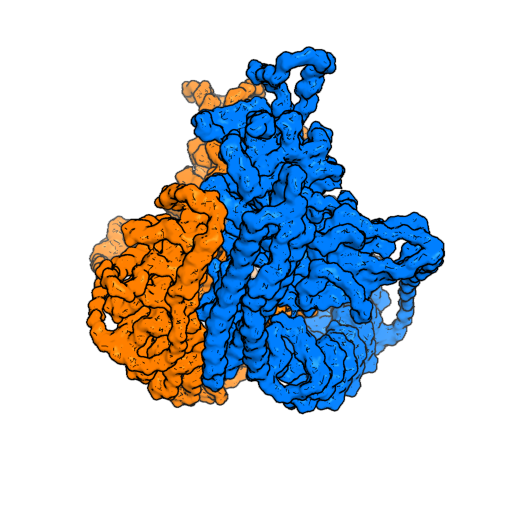 . LEU A 1 747 ? -18.781 -1.896 3.709 1 85.94 747 LEU A O 1
ATOM 5809 N N . PRO A 1 748 ? -19.188 0.288 3.656 1 82.12 748 PRO A N 1
ATOM 5810 C CA . PRO A 1 748 ? -19.078 0.289 2.195 1 82.12 748 PRO A CA 1
ATOM 5811 C C . PRO A 1 748 ? -17.656 0.113 1.706 1 82.12 748 PRO A C 1
ATOM 5813 O O . PRO A 1 748 ? -16.703 0.423 2.434 1 82.12 748 PRO A O 1
ATOM 5816 N N . GLU A 1 749 ? -17.531 -0.482 0.579 1 85.5 749 GLU A N 1
ATOM 5817 C CA . GLU A 1 749 ? -16.234 -0.412 -0.088 1 85.5 749 GLU A CA 1
ATOM 5818 C C . GLU A 1 749 ? -15.898 1.021 -0.487 1 85.5 749 GLU A C 1
ATOM 5820 O O . GLU A 1 749 ? -16.766 1.753 -0.983 1 85.5 749 GLU A O 1
ATOM 5825 N N . PHE A 1 750 ? -14.742 1.472 -0.113 1 88.12 750 PHE A N 1
ATOM 5826 C CA . PHE A 1 750 ? -14.344 2.832 -0.46 1 88.12 750 PHE A CA 1
ATOM 5827 C C . PHE A 1 750 ? -12.875 2.887 -0.863 1 88.12 750 PHE A C 1
ATOM 5829 O O . PHE A 1 750 ? -12.164 1.884 -0.773 1 88.12 750 PHE A O 1
ATOM 5836 N N . CYS A 1 751 ? -12.484 3.963 -1.451 1 91.12 751 CYS A N 1
ATOM 5837 C CA . CYS A 1 751 ? -11.078 4.262 -1.708 1 91.12 751 CYS A CA 1
ATOM 5838 C C . CYS A 1 751 ? -10.758 5.711 -1.373 1 91.12 751 CYS A C 1
ATOM 5840 O O . CYS A 1 751 ? -11.664 6.543 -1.269 1 91.12 751 CYS A O 1
ATOM 5842 N N . VAL A 1 752 ? -9.609 5.965 -1.001 1 93.81 752 VAL A N 1
ATOM 5843 C CA . VAL A 1 752 ? -9.102 7.32 -0.816 1 93.81 752 VAL A CA 1
ATOM 5844 C C . VAL A 1 752 ? -8.18 7.691 -1.974 1 93.81 752 VAL A C 1
ATOM 5846 O O . VAL A 1 752 ? -7.219 6.973 -2.262 1 93.81 752 VAL A O 1
ATOM 5849 N N . VAL A 1 753 ? -8.547 8.766 -2.596 1 89.94 753 VAL A N 1
ATOM 5850 C CA . VAL A 1 753 ? -7.801 9.188 -3.775 1 89.94 753 VAL A CA 1
ATOM 5851 C C . VAL A 1 753 ? -6.965 10.422 -3.439 1 89.94 753 VAL A C 1
ATOM 5853 O O . VAL A 1 753 ? -7.422 11.312 -2.717 1 89.94 753 VAL A O 1
ATOM 5856 N N . PHE A 1 754 ? -5.742 10.477 -3.916 1 92.5 754 PHE A N 1
ATOM 5857 C CA . PHE A 1 754 ? -4.812 11.586 -3.748 1 92.5 754 PHE A CA 1
ATOM 5858 C C . PHE A 1 754 ? -4.465 12.211 -5.094 1 92.5 754 PHE A C 1
ATOM 5860 O O . PHE A 1 754 ? -3.838 11.578 -5.938 1 92.5 754 PHE A O 1
ATOM 5867 N N . ASP A 1 755 ? -4.887 13.414 -5.289 1 83.56 755 ASP A N 1
ATOM 5868 C CA . ASP A 1 755 ? -4.555 14.172 -6.496 1 83.56 755 ASP A CA 1
ATOM 5869 C C . ASP A 1 755 ? -3.555 15.281 -6.188 1 83.56 755 ASP A C 1
ATOM 5871 O O . ASP A 1 755 ? -3.834 16.172 -5.375 1 83.56 755 ASP A O 1
ATOM 5875 N N . VAL A 1 756 ? -2.439 15.203 -6.785 1 88 756 VAL A N 1
ATOM 5876 C CA . VAL A 1 756 ? -1.386 16.172 -6.531 1 88 756 VAL A CA 1
ATOM 5877 C C . VAL A 1 756 ? -1.301 17.156 -7.695 1 88 756 VAL A C 1
ATOM 5879 O O . VAL A 1 756 ? -1.331 16.75 -8.859 1 88 756 VAL A O 1
ATOM 5882 N N . PHE A 1 757 ? -1.176 18.422 -7.352 1 75.94 757 PHE A N 1
ATOM 5883 C CA . PHE A 1 757 ? -1.192 19.469 -8.367 1 75.94 757 PHE A CA 1
ATOM 5884 C C . PHE A 1 757 ? 0.048 20.344 -8.25 1 75.94 757 PHE A C 1
ATOM 5886 O O . PHE A 1 757 ? 0.706 20.375 -7.211 1 75.94 757 PHE A O 1
ATOM 5893 N N . CYS A 1 758 ? 0.464 20.891 -9.281 1 77.19 758 CYS A N 1
ATOM 5894 C CA . CYS A 1 758 ? 1.441 21.969 -9.305 1 77.19 758 CYS A CA 1
ATOM 5895 C C . CYS A 1 758 ? 0.919 23.156 -10.109 1 77.19 758 CYS A C 1
ATOM 5897 O O . CYS A 1 758 ? -0.146 23.078 -10.719 1 77.19 758 CYS A O 1
ATOM 5899 N N . GLY A 1 759 ? 1.666 24.203 -10.125 1 63.03 759 GLY A N 1
ATOM 5900 C CA . GLY A 1 759 ? 1.263 25.359 -10.891 1 63.03 759 GLY A CA 1
ATOM 5901 C C . GLY A 1 759 ? -0.131 25.859 -10.547 1 63.03 759 GLY A C 1
ATOM 5902 O O . GLY A 1 759 ? -0.793 26.484 -11.367 1 63.03 759 GLY A O 1
ATOM 5903 N N . LYS A 1 760 ? -0.441 25.438 -9.328 1 54.09 760 LYS A N 1
ATOM 5904 C CA . LYS A 1 760 ? -1.692 25.875 -8.719 1 54.09 760 LYS A CA 1
ATOM 5905 C C . LYS A 1 760 ? -2.895 25.406 -9.531 1 54.09 760 LYS A C 1
ATOM 5907 O O . LYS A 1 760 ? -3.793 26.188 -9.836 1 54.09 760 LYS A O 1
ATOM 5912 N N . GLY A 1 761 ? -2.859 24.156 -10.047 1 55.06 761 GLY A N 1
ATOM 5913 C CA . GLY A 1 761 ? -4.055 23.609 -10.656 1 55.06 761 GLY A CA 1
ATOM 5914 C C . GLY A 1 761 ? -3.76 22.484 -11.633 1 55.06 761 GLY A C 1
ATOM 5915 O O . GLY A 1 761 ? -4.656 21.719 -11.992 1 55.06 761 GLY A O 1
ATOM 5916 N N . PHE A 1 762 ? -2.568 22.438 -12.055 1 63.78 762 PHE A N 1
ATOM 5917 C CA . PHE A 1 762 ? -2.236 21.359 -12.969 1 63.78 762 PHE A CA 1
ATOM 5918 C C . PHE A 1 762 ? -2.012 20.062 -12.211 1 63.78 762 PHE A C 1
ATOM 5920 O O . PHE A 1 762 ? -1.181 20 -11.297 1 63.78 762 PHE A O 1
ATOM 5927 N N . ARG A 1 763 ? -2.76 19.078 -12.586 1 72.88 763 ARG A N 1
ATOM 5928 C CA . ARG A 1 763 ? -2.637 17.797 -11.898 1 72.88 763 ARG A CA 1
ATOM 5929 C C . ARG A 1 763 ? -1.36 17.078 -12.312 1 72.88 763 ARG A C 1
ATOM 5931 O O . ARG A 1 763 ? -1.162 16.781 -13.492 1 72.88 763 ARG A O 1
ATOM 5938 N N . LEU A 1 764 ? -0.506 16.844 -11.453 1 77.69 764 LEU A N 1
ATOM 5939 C CA . LEU A 1 764 ? 0.75 16.141 -11.695 1 77.69 764 LEU A CA 1
ATOM 5940 C C . LEU A 1 764 ? 0.535 14.633 -11.719 1 77.69 764 LEU A C 1
ATOM 5942 O O . LEU A 1 764 ? 1.129 13.93 -12.539 1 77.69 764 LEU A O 1
ATOM 5946 N N . GLY A 1 765 ? -0.217 14.188 -10.82 1 80.88 765 GLY A N 1
ATOM 5947 C CA . GLY A 1 765 ? -0.466 12.758 -10.695 1 80.88 765 GLY A CA 1
ATOM 5948 C C . GLY A 1 765 ? -1.501 12.422 -9.641 1 80.88 765 GLY A C 1
ATOM 5949 O O . GLY A 1 765 ? -1.852 13.266 -8.812 1 80.88 765 GLY A O 1
ATOM 5950 N N . SER A 1 766 ? -2.037 11.219 -9.758 1 84.81 766 SER A N 1
ATOM 5951 C CA . SER A 1 766 ? -3.039 10.734 -8.82 1 84.81 766 SER A CA 1
ATOM 5952 C C . SER A 1 766 ? -2.676 9.352 -8.289 1 84.81 766 SER A C 1
ATOM 5954 O O . SER A 1 766 ? -2.012 8.57 -8.977 1 84.81 766 SER A O 1
ATOM 5956 N N . GLY A 1 767 ? -2.939 9.109 -7.09 1 89.31 767 GLY A N 1
ATOM 5957 C CA . GLY A 1 767 ? -2.822 7.816 -6.434 1 89.31 767 GLY A CA 1
ATOM 5958 C C . GLY A 1 767 ? -4.004 7.488 -5.539 1 89.31 767 GLY A C 1
ATOM 5959 O O . GLY A 1 767 ? -4.82 8.367 -5.234 1 89.31 767 GLY A O 1
ATOM 5960 N N . ALA A 1 768 ? -4.145 6.246 -5.191 1 92.06 768 ALA A N 1
ATOM 5961 C CA . ALA A 1 768 ? -5.273 5.867 -4.348 1 92.06 768 ALA A CA 1
ATOM 5962 C C . ALA A 1 768 ? -4.914 4.691 -3.443 1 92.06 768 ALA A C 1
ATOM 5964 O O . ALA A 1 768 ? -3.912 4.012 -3.668 1 92.06 768 ALA A O 1
ATOM 5965 N N . VAL A 1 769 ? -5.633 4.492 -2.428 1 94 769 VAL A N 1
ATOM 5966 C CA . VAL A 1 769 ? -5.57 3.34 -1.534 1 94 769 VAL A CA 1
ATOM 5967 C C . VAL A 1 769 ? -6.977 2.781 -1.312 1 94 769 VAL A C 1
ATOM 5969 O O . VAL A 1 769 ? -7.938 3.541 -1.178 1 94 769 VAL A O 1
ATOM 5972 N N . MET A 1 770 ? -7.102 1.475 -1.324 1 91.81 770 MET A N 1
ATOM 5973 C CA . MET A 1 770 ? -8.398 0.818 -1.217 1 91.81 770 MET A CA 1
ATOM 5974 C C . MET A 1 770 ? -8.758 0.552 0.242 1 91.81 770 MET A C 1
ATOM 5976 O O . MET A 1 770 ? -7.871 0.42 1.088 1 91.81 770 MET A O 1
ATOM 5980 N N . SER A 1 771 ? -10.078 0.45 0.458 1 92.38 771 SER A N 1
ATOM 5981 C CA . SER A 1 771 ? -10.57 0.132 1.796 1 92.38 771 SER A CA 1
ATOM 5982 C C . SER A 1 771 ? -10.023 -1.21 2.277 1 92.38 771 SER A C 1
ATOM 5984 O O . SER A 1 771 ? -9.75 -1.382 3.465 1 92.38 771 SER A O 1
ATOM 5986 N N . SER A 1 772 ? -9.844 -2.154 1.335 1 88.31 772 SER A N 1
ATOM 5987 C CA . SER A 1 772 ? -9.336 -3.473 1.691 1 88.31 772 SER A CA 1
ATOM 5988 C C . SER A 1 772 ? -7.945 -3.375 2.314 1 88.31 772 SER A C 1
ATOM 5990 O O . SER A 1 772 ? -7.613 -4.141 3.223 1 88.31 772 SER A O 1
ATOM 5992 N N . ALA A 1 773 ? -7.133 -2.48 1.865 1 88.56 773 ALA A N 1
ATOM 5993 C CA . ALA A 1 773 ? -5.793 -2.275 2.412 1 88.56 773 ALA A CA 1
ATOM 5994 C C . ALA A 1 773 ? -5.852 -1.536 3.744 1 88.56 773 ALA A C 1
ATOM 5996 O O . ALA A 1 773 ? -5.105 -1.859 4.672 1 88.56 773 ALA A O 1
ATOM 5997 N N . LEU A 1 774 ? -6.695 -0.581 3.846 1 92.31 774 LEU A N 1
ATOM 5998 C CA . LEU A 1 774 ? -6.781 0.257 5.039 1 92.31 774 LEU A CA 1
ATOM 5999 C C . LEU A 1 774 ? -7.395 -0.516 6.203 1 92.31 774 LEU A C 1
ATOM 6001 O O . LEU A 1 774 ? -6.977 -0.35 7.352 1 92.31 774 LEU A O 1
ATOM 6005 N N . LEU A 1 775 ? -8.398 -1.372 5.934 1 91.25 775 LEU A N 1
ATOM 6006 C CA . LEU A 1 775 ? -9.156 -2.049 6.98 1 91.25 775 LEU A CA 1
ATOM 6007 C C . LEU A 1 775 ? -8.43 -3.303 7.453 1 91.25 775 LEU A C 1
ATOM 6009 O O . LEU A 1 775 ? -8.75 -3.852 8.516 1 91.25 775 LEU A O 1
ATOM 6013 N N . MET A 1 776 ? -7.473 -3.719 6.617 1 84.81 776 MET A N 1
ATOM 6014 C CA . MET A 1 776 ? -6.723 -4.91 7.008 1 84.81 776 MET A CA 1
ATOM 6015 C C . MET A 1 776 ? -6.004 -4.688 8.336 1 84.81 776 MET A C 1
ATOM 6017 O O . MET A 1 776 ? -6.109 -5.508 9.25 1 84.81 776 MET A O 1
ATOM 6021 N N . GLU A 1 777 ? -5.336 -3.568 8.547 1 83 777 GLU A N 1
ATOM 6022 C CA . GLU A 1 777 ? -4.613 -3.281 9.781 1 83 777 GLU A CA 1
ATOM 6023 C C . GLU A 1 777 ? -5.352 -2.242 10.625 1 83 777 GLU A C 1
ATOM 6025 O O . GLU A 1 777 ? -5.195 -2.201 11.844 1 83 777 GLU A O 1
ATOM 6030 N N . GLY A 1 778 ? -6.012 -1.388 9.992 1 91.81 778 GLY A N 1
ATOM 6031 C CA . GLY A 1 778 ? -6.77 -0.35 10.672 1 91.81 778 GLY A CA 1
ATOM 6032 C C . GLY A 1 778 ? -5.93 0.859 11.039 1 91.81 778 GLY A C 1
ATOM 6033 O O . GLY A 1 778 ? -6.465 1.938 11.297 1 91.81 778 GLY A O 1
ATOM 6034 N N . GLU A 1 779 ? -4.645 0.696 11.195 1 93.81 779 GLU A N 1
ATOM 6035 C CA . GLU A 1 779 ? -3.709 1.789 11.445 1 93.81 779 GLU A CA 1
ATOM 6036 C C . GLU A 1 779 ? -2.324 1.471 10.891 1 93.81 779 GLU A C 1
ATOM 6038 O O . GLU A 1 779 ? -1.955 0.302 10.758 1 93.81 779 GLU A O 1
ATOM 6043 N N . GLY A 1 780 ? -1.622 2.521 10.422 1 90.06 780 GLY A N 1
ATOM 6044 C CA . GLY A 1 780 ? -0.273 2.301 9.93 1 90.06 780 GLY A CA 1
ATOM 6045 C C . GLY A 1 780 ? 0.202 3.391 8.984 1 90.06 780 GLY A C 1
ATOM 6046 O O . GLY A 1 780 ? -0.329 4.504 9 1 90.06 780 GLY A O 1
ATOM 6047 N N . ARG A 1 781 ? 1.359 3.115 8.391 1 89.62 781 ARG A N 1
ATOM 6048 C CA . ARG A 1 781 ? 1.97 4 7.402 1 89.62 781 ARG A CA 1
ATOM 6049 C C . ARG A 1 781 ? 2.078 3.316 6.043 1 89.62 781 ARG A C 1
ATOM 6051 O O . ARG A 1 781 ? 2.283 2.104 5.969 1 89.62 781 ARG A O 1
ATOM 6058 N N . THR A 1 782 ? 1.817 4.059 5.004 1 88.75 782 THR A N 1
ATOM 6059 C CA . THR A 1 782 ? 1.939 3.475 3.674 1 88.75 782 THR A CA 1
ATOM 6060 C C . THR A 1 782 ? 2.398 4.52 2.664 1 88.75 782 THR A C 1
ATOM 6062 O O . THR A 1 782 ? 2.395 5.719 2.959 1 88.75 782 THR A O 1
ATOM 6065 N N . THR A 1 783 ? 2.992 4.145 1.621 1 91.5 783 THR A N 1
ATOM 6066 C CA . THR A 1 783 ? 3.395 4.973 0.492 1 91.5 783 THR A CA 1
ATOM 6067 C C . THR A 1 783 ? 2.738 4.492 -0.797 1 91.5 783 THR A C 1
ATOM 6069 O O . THR A 1 783 ? 2.756 3.295 -1.099 1 91.5 783 THR A O 1
ATOM 6072 N N . ILE A 1 784 ? 2.129 5.348 -1.542 1 92.62 784 ILE A N 1
ATOM 6073 C CA . ILE A 1 784 ? 1.435 4.977 -2.771 1 92.62 784 ILE A CA 1
ATOM 6074 C C . ILE A 1 784 ? 2.088 5.676 -3.963 1 92.62 784 ILE A C 1
ATOM 6076 O O . ILE A 1 784 ? 2.598 6.789 -3.834 1 92.62 784 ILE A O 1
ATOM 6080 N N . PRO A 1 785 ? 2.07 5.086 -5.117 1 91 785 PRO A N 1
ATOM 6081 C CA . PRO A 1 785 ? 2.561 5.75 -6.328 1 91 785 PRO A CA 1
ATOM 6082 C C . PRO A 1 785 ? 1.576 6.777 -6.883 1 91 785 PRO A C 1
ATOM 6084 O O . PRO A 1 785 ? 0.371 6.676 -6.641 1 91 785 PRO A O 1
ATOM 6087 N N . LEU A 1 786 ? 2.096 7.75 -7.469 1 89.5 786 LEU A N 1
ATOM 6088 C CA . LEU A 1 786 ? 1.316 8.727 -8.219 1 89.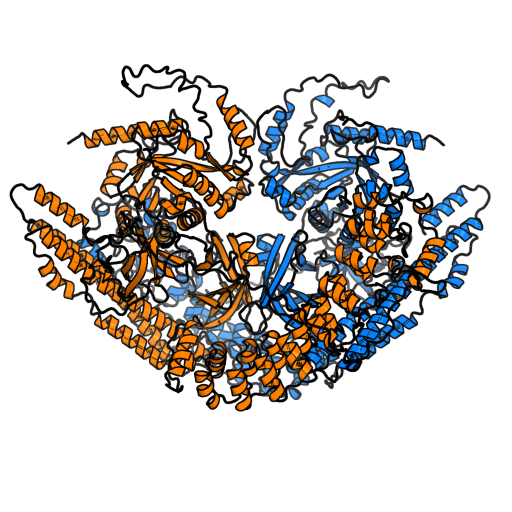5 786 LEU A CA 1
ATOM 6089 C C . LEU A 1 786 ? 1.483 8.516 -9.719 1 89.5 786 LEU A C 1
ATOM 6091 O O . LEU A 1 786 ? 2.607 8.398 -10.219 1 89.5 786 LEU A O 1
ATOM 6095 N N . PHE A 1 787 ? 0.323 8.453 -10.383 1 81.56 787 PHE A N 1
ATOM 6096 C CA . PHE A 1 787 ? 0.352 8.258 -11.828 1 81.56 787 PHE A CA 1
ATOM 6097 C C . PHE A 1 787 ? -0.116 9.508 -12.562 1 81.56 787 PHE A C 1
ATOM 6099 O O . PHE A 1 787 ? -1.05 10.18 -12.109 1 81.56 787 PHE A O 1
ATOM 6106 N N . GLY A 1 788 ? 0.639 9.75 -13.547 1 71.06 788 GLY A N 1
ATOM 6107 C CA . GLY A 1 788 ? 0.175 10.812 -14.422 1 71.06 788 GLY A CA 1
ATOM 6108 C C . GLY A 1 788 ? -0.967 10.383 -15.328 1 71.06 788 GLY A C 1
ATOM 6109 O O . GLY A 1 788 ? -1.345 9.211 -15.344 1 71.06 788 GLY A O 1
ATOM 6110 N N . SER A 1 789 ? -1.676 11.305 -15.945 1 56.81 789 SER A N 1
ATOM 6111 C CA . SER A 1 789 ? -2.836 11.031 -16.781 1 56.81 789 SER A CA 1
ATOM 6112 C C . SER A 1 789 ? -2.469 10.117 -17.953 1 56.81 789 SER A C 1
ATOM 6114 O O . SER A 1 789 ? -3.305 9.352 -18.438 1 56.81 789 SER A O 1
ATOM 6116 N N . ALA A 1 790 ? -1.223 10.227 -18.375 1 53.5 790 ALA A N 1
ATOM 6117 C CA . ALA A 1 790 ? -0.933 9.492 -19.609 1 53.5 790 ALA A CA 1
ATOM 6118 C C . ALA A 1 790 ? 0.171 8.461 -19.391 1 53.5 790 ALA A C 1
ATOM 6120 O O . ALA A 1 790 ? 0.593 7.785 -20.328 1 53.5 790 ALA A O 1
ATOM 6121 N N . SER A 1 791 ? 0.59 8.359 -18.109 1 60.03 791 SER A N 1
ATOM 6122 C CA . SER A 1 791 ? 1.745 7.488 -17.922 1 60.03 791 SER A CA 1
ATOM 6123 C C . SER A 1 791 ? 1.371 6.238 -17.125 1 60.03 791 SER A C 1
ATOM 6125 O O . SER A 1 791 ? 0.509 6.289 -16.25 1 60.03 791 SER A O 1
ATOM 6127 N N . THR A 1 792 ? 1.941 5.082 -17.625 1 63.75 792 THR A N 1
ATOM 6128 C CA . THR A 1 792 ? 1.789 3.844 -16.875 1 63.75 792 THR A CA 1
ATOM 6129 C C . THR A 1 792 ? 2.848 3.74 -15.781 1 63.75 792 THR A C 1
ATOM 6131 O O . THR A 1 792 ? 2.76 2.879 -14.906 1 63.75 792 THR A O 1
ATOM 6134 N N . ASN A 1 793 ? 3.836 4.59 -15.922 1 70.56 793 ASN A N 1
ATOM 6135 C CA . ASN A 1 793 ? 4.848 4.617 -14.867 1 70.56 793 ASN A CA 1
ATOM 6136 C C . ASN A 1 793 ? 4.547 5.691 -13.828 1 70.56 793 ASN A C 1
ATOM 6138 O O . ASN A 1 793 ? 4.066 6.773 -14.172 1 70.56 793 ASN A O 1
ATOM 6142 N N . PRO A 1 794 ? 4.859 5.328 -12.609 1 83.44 794 PRO A N 1
ATOM 6143 C CA . PRO A 1 794 ? 4.633 6.348 -11.578 1 83.44 794 PRO A CA 1
ATOM 6144 C C . PRO A 1 794 ? 5.484 7.598 -11.789 1 83.44 794 PRO A C 1
ATOM 6146 O O . PRO A 1 794 ? 6.645 7.5 -12.188 1 83.44 794 PRO A O 1
ATOM 6149 N N . VAL A 1 795 ? 4.934 8.766 -11.555 1 84.19 795 VAL A N 1
ATOM 6150 C CA . VAL A 1 795 ? 5.629 10.039 -11.688 1 84.19 795 VAL A CA 1
ATOM 6151 C C . VAL A 1 795 ? 6.066 10.539 -10.312 1 84.19 795 VAL A C 1
ATOM 6153 O O . VAL A 1 795 ? 6.797 11.531 -10.203 1 84.19 795 VAL A O 1
ATOM 6156 N N . GLY A 1 796 ? 5.621 9.961 -9.312 1 91.62 796 GLY A N 1
ATOM 6157 C CA . GLY A 1 796 ? 5.953 10.32 -7.938 1 91.62 796 GLY A CA 1
ATOM 6158 C C . GLY A 1 796 ? 5.359 9.375 -6.914 1 91.62 796 GLY A C 1
ATOM 6159 O O . GLY A 1 796 ? 4.902 8.281 -7.262 1 91.62 796 GLY A O 1
ATOM 6160 N N . GLU A 1 797 ? 5.449 9.719 -5.68 1 92.81 797 GLU A N 1
ATOM 6161 C CA . GLU A 1 797 ? 4.891 8.922 -4.59 1 92.81 797 GLU A CA 1
ATOM 6162 C C . GLU A 1 797 ? 4.375 9.812 -3.463 1 92.81 797 GLU A C 1
ATOM 6164 O O . GLU A 1 797 ? 4.809 10.961 -3.326 1 92.81 797 GLU A O 1
ATOM 6169 N N . CYS A 1 798 ? 3.438 9.367 -2.781 1 94.5 798 CYS A N 1
ATOM 6170 C CA . CYS A 1 798 ? 2.846 10.047 -1.635 1 94.5 798 CYS A CA 1
ATOM 6171 C C . CYS A 1 798 ? 2.83 9.133 -0.41 1 94.5 798 CYS A C 1
ATOM 6173 O O . CYS A 1 798 ? 2.369 7.996 -0.483 1 94.5 798 CYS A O 1
ATOM 6175 N N . SER A 1 799 ? 3.4 9.602 0.697 1 92.38 799 SER A N 1
ATOM 6176 C CA . SER A 1 799 ? 3.438 8.852 1.947 1 92.38 799 SER A CA 1
ATOM 6177 C C . SER A 1 799 ? 2.482 9.438 2.977 1 92.38 799 SER A C 1
ATOM 6179 O O . SER A 1 799 ? 2.354 10.664 3.084 1 92.38 799 SER A O 1
ATOM 6181 N N . PHE A 1 800 ? 1.805 8.594 3.701 1 93.38 800 PHE A N 1
ATOM 6182 C CA . PHE A 1 800 ? 0.884 9.078 4.723 1 93.38 800 PHE A CA 1
ATOM 6183 C C . PHE A 1 800 ? 0.667 8.023 5.801 1 93.38 800 PHE A C 1
ATOM 6185 O O . PHE A 1 800 ? 0.972 6.848 5.594 1 93.38 800 PHE A O 1
ATOM 6192 N N . GLU A 1 801 ? 0.233 8.43 6.945 1 92.75 801 GLU A N 1
ATOM 6193 C CA . GLU A 1 801 ? -0.249 7.57 8.023 1 92.75 801 GLU A CA 1
ATOM 6194 C C . GLU A 1 801 ? -1.773 7.539 8.062 1 92.75 801 GLU A C 1
ATOM 6196 O O . GLU A 1 801 ? -2.432 8.492 7.637 1 92.75 801 GLU A O 1
ATOM 6201 N N . PHE A 1 802 ? -2.324 6.43 8.438 1 95.31 802 PHE A N 1
ATOM 6202 C CA . PHE A 1 802 ? -3.777 6.348 8.508 1 95.31 802 PHE A CA 1
ATOM 6203 C C . PHE A 1 802 ? -4.219 5.676 9.805 1 95.31 802 PHE A C 1
ATOM 6205 O O . PHE A 1 802 ? -3.463 4.906 10.398 1 95.31 802 PHE A O 1
ATOM 6212 N N . LEU A 1 803 ? -5.387 6.008 10.328 1 95.94 803 LEU A N 1
ATOM 6213 C CA . LEU A 1 803 ? -6.043 5.453 11.508 1 95.94 803 LEU A CA 1
ATOM 6214 C C . LEU A 1 803 ? -7.551 5.348 11.289 1 95.94 803 LEU A C 1
ATOM 6216 O O . LEU A 1 803 ? -8.219 6.352 11.031 1 95.94 803 LEU A O 1
ATOM 6220 N N . VAL A 1 804 ? -8.055 4.121 11.289 1 96.44 804 VAL A N 1
ATOM 6221 C CA . VAL A 1 804 ? -9.492 3.896 11.227 1 96.44 804 VAL A CA 1
ATOM 6222 C C . VAL A 1 804 ? -10.047 3.686 12.633 1 96.44 804 VAL A C 1
ATOM 6224 O O . VAL A 1 804 ? -9.664 2.736 13.32 1 96.44 804 VAL A O 1
ATOM 6227 N N . ILE A 1 805 ? -10.875 4.504 13.07 1 96.44 805 ILE A N 1
ATOM 6228 C CA . ILE A 1 805 ? -11.453 4.41 14.414 1 96.44 805 ILE A CA 1
ATOM 6229 C C . ILE A 1 805 ? -12.852 3.814 14.328 1 96.44 805 ILE A C 1
ATOM 6231 O O . ILE A 1 805 ? -13.719 4.34 13.617 1 96.44 805 ILE A O 1
ATOM 6235 N N . ARG A 1 806 ? -13.102 2.742 15 1 94.38 806 ARG A N 1
ATOM 6236 C CA . ARG A 1 806 ? -14.414 2.109 15.023 1 94.38 806 ARG A CA 1
ATOM 6237 C C . ARG A 1 806 ? -15.211 2.551 16.25 1 94.38 806 ARG A C 1
ATOM 6239 O O . ARG A 1 806 ? -14.633 2.934 17.266 1 94.38 806 ARG A O 1
ATOM 6246 N N . PRO A 1 807 ? -16.516 2.486 16.141 1 90.31 807 PRO A N 1
ATOM 6247 C CA . PRO A 1 807 ? -17.328 2.887 17.297 1 90.31 807 PRO A CA 1
ATOM 6248 C C . PRO A 1 807 ? -17.266 1.883 18.438 1 90.31 807 PRO A C 1
ATOM 6250 O O . PRO A 1 807 ? -16.844 0.74 18.25 1 90.31 807 PRO A O 1
ATOM 6253 N N . PHE A 1 808 ? -17.453 2.318 19.656 1 93.62 808 PHE A N 1
ATOM 6254 C CA . PHE A 1 808 ? -17.641 1.508 20.844 1 93.62 808 PHE A CA 1
ATOM 6255 C C . PHE A 1 808 ? -19.109 1.492 21.266 1 93.62 808 PHE A C 1
ATOM 6257 O O . PHE A 1 808 ? -19.703 2.545 21.516 1 93.62 808 PHE A O 1
ATOM 6264 N N . ILE A 1 809 ? -19.672 0.308 21.25 1 85.12 809 ILE A N 1
ATOM 6265 C CA . ILE A 1 809 ? -21.078 0.161 21.578 1 85.12 809 ILE A CA 1
ATOM 6266 C C . ILE A 1 809 ? -21.234 -0.575 22.906 1 85.12 809 ILE A C 1
ATOM 6268 O O . ILE A 1 809 ? -20.641 -1.637 23.109 1 85.12 809 ILE A O 1
ATOM 6272 N N . HIS A 1 810 ? -21.875 0.06 23.844 1 87.81 810 HIS A N 1
ATOM 6273 C CA . HIS A 1 810 ? -22.125 -0.541 25.141 1 87.81 810 HIS A CA 1
ATOM 6274 C C . HIS A 1 810 ? -23.484 -0.133 25.688 1 87.81 810 HIS A C 1
ATOM 6276 O O . HIS A 1 810 ? -23.906 1.016 25.531 1 87.81 810 HIS A O 1
ATOM 6282 N N . ASP A 1 811 ? -24.203 -0.926 26.406 1 79.69 811 ASP A N 1
ATOM 6283 C CA . ASP A 1 811 ? -25.562 -0.708 26.891 1 79.69 811 ASP A CA 1
ATOM 6284 C C . ASP A 1 811 ? -25.609 0.412 27.922 1 79.69 811 ASP A C 1
ATOM 6286 O O . ASP A 1 811 ? -26.578 1.167 27.984 1 79.69 811 ASP A O 1
ATOM 6290 N N . ASN A 1 812 ? -24.562 0.56 28.703 1 78.88 812 ASN A N 1
ATOM 6291 C CA . ASN A 1 812 ? -24.547 1.543 29.781 1 78.88 812 ASN A CA 1
ATOM 6292 C C . ASN A 1 812 ? -24.156 2.93 29.266 1 78.88 812 ASN A C 1
ATOM 6294 O O . ASN A 1 812 ? -24.188 3.904 30.016 1 78.88 812 ASN A O 1
ATOM 6298 N N . MET A 1 813 ? -23.719 3.066 28.078 1 76.12 813 MET A N 1
ATOM 6299 C CA . MET A 1 813 ? -23.344 4.355 27.5 1 76.12 813 MET A CA 1
ATOM 6300 C C . MET A 1 813 ? -24.578 5.16 27.109 1 76.12 813 MET A C 1
ATOM 6302 O O . MET A 1 813 ? -24.531 6.391 27.062 1 76.12 813 MET A O 1
ATOM 6306 N N . LYS A 1 814 ? -25.562 4.551 26.812 1 57.31 814 LYS A N 1
ATOM 6307 C CA . LYS A 1 814 ? -26.812 5.191 26.391 1 57.31 814 LYS A CA 1
ATOM 6308 C C . LYS A 1 814 ? -27.328 6.145 27.453 1 57.31 814 LYS A C 1
ATOM 6310 O O . LYS A 1 814 ? -28.062 7.086 27.141 1 57.31 814 LYS A O 1
ATOM 6315 N N . SER A 1 815 ? -26.734 6.039 28.719 1 49.91 815 SER A N 1
ATOM 6316 C CA . SER A 1 815 ? -27.25 6.867 29.797 1 49.91 815 SER A CA 1
ATOM 6317 C C . SER A 1 815 ? -26.406 8.133 29.969 1 49.91 815 SER A C 1
ATOM 6319 O O . SER A 1 815 ? -26.719 8.969 30.828 1 49.91 815 SER A O 1
ATOM 6321 N N . VAL A 1 816 ? -25.344 8.32 29.219 1 50.81 816 VAL A N 1
ATOM 6322 C CA . VAL A 1 816 ? -24.281 9.25 29.578 1 50.81 816 VAL A CA 1
ATOM 6323 C C . VAL A 1 816 ? -24.547 10.609 28.922 1 50.81 816 VAL A C 1
ATOM 6325 O O . VAL A 1 816 ? -23.797 11.562 29.156 1 50.81 816 VAL A O 1
ATOM 6328 N N . LEU A 1 817 ? -25.391 10.82 28.031 1 46.47 817 LEU A N 1
ATOM 6329 C CA . LEU A 1 817 ? -25.438 12.164 27.469 1 46.47 817 LEU A CA 1
ATOM 6330 C C . LEU A 1 817 ? -25.391 13.219 28.578 1 46.47 817 LEU A C 1
ATOM 6332 O O . LEU A 1 817 ? -25.281 14.414 28.297 1 46.47 817 LEU A O 1
ATOM 6336 N N . GLY A 1 818 ? -25.375 12.898 29.922 1 39.75 818 GLY A N 1
ATOM 6337 C CA . GLY A 1 818 ? -25.641 13.906 30.938 1 39.75 818 GLY A CA 1
ATOM 6338 C C . GLY A 1 818 ? -24.391 14.367 31.656 1 39.75 818 GLY A C 1
ATOM 6339 O O . GLY A 1 818 ? -24.438 15.305 32.469 1 39.75 818 GLY A O 1
ATOM 6340 N N . ARG A 1 819 ? -23.234 13.711 31.781 1 41.5 819 ARG A N 1
ATOM 6341 C CA . ARG A 1 819 ? -22.406 14.117 32.906 1 41.5 819 ARG A CA 1
ATOM 6342 C C . ARG A 1 819 ? -21.328 15.094 32.469 1 41.5 819 ARG A C 1
ATOM 6344 O O . ARG A 1 819 ? -20.594 14.828 31.531 1 41.5 819 ARG A O 1
ATOM 6351 N N . CYS A 1 820 ? -21.531 16.422 32.812 1 39.34 820 CYS A N 1
ATOM 6352 C CA . CYS A 1 820 ? -20.672 17.578 32.562 1 39.34 820 CYS A CA 1
ATOM 6353 C C . CYS A 1 820 ? -19.469 17.594 33.469 1 39.34 820 CYS A C 1
ATOM 6355 O O . CYS A 1 820 ? -19.547 17.125 34.625 1 39.34 820 CYS A O 1
ATOM 6357 N N . PHE A 1 821 ? -18.234 17.547 33.094 1 42.31 821 PHE A N 1
ATOM 6358 C CA . PHE A 1 821 ? -17.016 17.734 33.875 1 42.31 821 PHE A CA 1
ATOM 6359 C C . PHE A 1 821 ? -17 19.125 34.5 1 42.31 821 PHE A C 1
ATOM 6361 O O . PHE A 1 821 ? -17.234 20.125 33.812 1 42.31 821 PHE A O 1
ATOM 6368 N N . SER A 1 822 ? -17.094 19.25 35.875 1 40.78 822 SER A N 1
ATOM 6369 C CA . SER A 1 822 ? -17 20.516 36.562 1 40.78 822 SER A CA 1
ATOM 6370 C C . SER A 1 822 ? -15.562 21 36.688 1 40.78 822 SER A C 1
ATOM 6372 O O . SER A 1 822 ? -14.648 20.188 36.875 1 40.78 822 SER A O 1
ATOM 6374 N N . LYS A 1 823 ? -15.078 22.234 36.344 1 39.31 823 LYS A N 1
ATOM 6375 C CA . LYS A 1 823 ? -13.82 22.953 36.188 1 39.31 823 LYS A CA 1
ATOM 6376 C C . LYS A 1 823 ? -13.164 23.25 37.531 1 39.31 823 LYS A C 1
ATOM 6378 O O . LYS A 1 823 ? -12.242 24.062 37.594 1 39.31 823 LYS A O 1
ATOM 6383 N N . SER A 1 824 ? -13.414 22.672 38.781 1 39.25 824 SER A N 1
ATOM 6384 C CA . SER A 1 824 ? -12.688 23.078 40 1 39.25 824 SER A CA 1
ATOM 6385 C C . SER A 1 824 ? -11.352 22.359 40.094 1 39.25 824 SER A C 1
ATOM 6387 O O . SER A 1 824 ? -11.188 21.25 39.562 1 39.25 824 SER A O 1
ATOM 6389 N N . THR A 1 825 ? -10.273 23.141 40.719 1 39.81 825 THR A N 1
ATOM 6390 C CA . THR A 1 825 ? -8.93 22.594 40.875 1 39.81 825 THR A CA 1
ATOM 6391 C C . THR A 1 825 ? -8.977 21.328 41.719 1 39.81 825 THR A C 1
ATOM 6393 O O . THR A 1 825 ? -9.414 21.344 42.875 1 39.81 825 THR A O 1
ATOM 6396 N N . LYS A 1 826 ? -8.688 20.188 41.188 1 53.16 826 LYS A N 1
ATOM 6397 C CA . LYS A 1 826 ? -8.781 18.891 41.844 1 53.16 826 LYS A CA 1
ATOM 6398 C C . LYS A 1 826 ? -7.398 18.328 42.125 1 53.16 826 LYS A C 1
ATOM 6400 O O . LYS A 1 826 ? -6.453 18.578 41.375 1 53.16 826 LYS A O 1
ATOM 6405 N N . LEU A 1 827 ? -7.051 17.891 43.469 1 45.81 827 LEU A N 1
ATOM 6406 C CA . LEU A 1 827 ? -5.84 17.156 43.844 1 45.81 827 LEU A CA 1
ATOM 6407 C C . LEU A 1 827 ? -5.93 15.703 43.375 1 45.81 827 LEU A C 1
ATOM 6409 O O . LEU A 1 827 ? -6.906 15.016 43.688 1 45.81 827 LEU A O 1
ATOM 6413 N N . ILE A 1 828 ? -4.992 15.273 42.594 1 60.34 828 ILE A N 1
ATOM 6414 C CA . ILE A 1 828 ? -4.977 13.906 42.094 1 60.34 828 ILE A CA 1
ATOM 6415 C C . ILE A 1 828 ? -3.793 13.148 42.688 1 60.34 828 ILE A C 1
ATOM 6417 O O . ILE A 1 828 ? -2.646 13.594 42.562 1 60.34 828 ILE A O 1
ATOM 6421 N N . GLY A 1 829 ? -3.969 11.969 43.375 1 52.31 829 GLY A N 1
ATOM 6422 C CA . GLY A 1 829 ? -2.912 11.109 43.906 1 52.31 829 GLY A CA 1
ATOM 6423 C C . GLY A 1 829 ? -2.248 10.273 42.812 1 52.31 829 GLY A C 1
ATOM 6424 O O . GLY A 1 829 ? -2.885 9.406 42.219 1 52.31 829 GLY A O 1
ATOM 6425 N N . HIS A 1 830 ? -1.024 10.594 42.594 1 57.66 830 HIS A N 1
ATOM 6426 C CA . HIS A 1 830 ? -0.243 9.875 41.594 1 57.66 830 HIS A CA 1
ATOM 6427 C C . HIS A 1 830 ? -0.032 8.422 42.031 1 57.66 830 HIS A C 1
ATOM 6429 O O . HIS A 1 830 ? 0.582 8.148 43.062 1 57.66 830 HIS A O 1
ATOM 6435 N N . ARG A 1 831 ? -0.543 7.453 41.188 1 51.53 831 ARG A N 1
ATOM 6436 C CA . ARG A 1 831 ? -0.446 6.023 41.469 1 51.53 831 ARG A CA 1
ATOM 6437 C C . ARG A 1 831 ? -0.967 5.695 42.875 1 51.53 831 ARG A C 1
ATOM 6439 O O . ARG A 1 831 ? -0.427 4.824 43.531 1 51.53 831 ARG A O 1
ATOM 6446 N N . GLY A 1 832 ? -1.869 6.422 43.25 1 54.09 832 GLY A N 1
ATOM 6447 C CA . GLY A 1 832 ? -2.42 6.328 44.594 1 54.09 832 GLY A CA 1
ATOM 6448 C C . GLY A 1 832 ? -1.796 7.309 45.562 1 54.09 832 GLY A C 1
ATOM 6449 O O . GLY A 1 832 ? -1.885 8.523 45.375 1 54.09 832 GLY A O 1
ATOM 6450 N N . ALA A 1 833 ? -1.078 6.711 46.406 1 45.41 833 ALA A N 1
ATOM 6451 C CA . ALA A 1 833 ? -0.47 7.551 47.438 1 45.41 833 ALA A CA 1
ATOM 6452 C C . ALA A 1 833 ? 0.876 8.102 46.969 1 45.41 833 ALA A C 1
ATOM 6454 O O . ALA A 1 833 ? 1.521 8.867 47.688 1 45.41 833 ALA A O 1
ATOM 6455 N N . GLY A 1 834 ? 1.232 7.793 45.75 1 47.69 834 GLY A N 1
ATOM 6456 C CA . GLY A 1 834 ? 2.479 8.305 45.188 1 47.69 834 GLY A CA 1
ATOM 6457 C C . GLY A 1 834 ? 3.375 7.211 44.625 1 47.69 834 GLY A C 1
ATOM 6458 O O . GLY A 1 834 ? 3.051 6.027 44.719 1 47.69 834 GLY A O 1
ATOM 6459 N N . ALA A 1 835 ? 4.344 7.562 43.875 1 49.12 835 ALA A N 1
ATOM 6460 C CA . ALA A 1 835 ? 5.32 6.598 43.375 1 49.12 835 ALA A CA 1
ATOM 6461 C C . ALA A 1 835 ? 6.098 5.957 44.531 1 49.12 835 ALA A C 1
ATOM 6463 O O . ALA A 1 835 ? 6.449 6.629 45.5 1 49.12 835 ALA A O 1
ATOM 6464 N N . THR A 1 836 ? 6.32 4.672 44.469 1 44.47 836 THR A N 1
ATOM 6465 C CA . THR A 1 836 ? 7.062 3.98 45.531 1 44.47 836 THR A CA 1
ATOM 6466 C C . THR A 1 836 ? 8.414 4.648 45.75 1 44.47 836 THR A C 1
ATOM 6468 O O . THR A 1 836 ? 8.812 4.863 46.906 1 44.47 836 THR A O 1
ATOM 6471 N N . LYS A 1 837 ? 9.141 5.062 44.594 1 41.22 837 LYS A N 1
ATOM 6472 C CA . LYS A 1 837 ? 10.383 5.816 44.719 1 41.22 837 LYS A CA 1
ATOM 6473 C C . LYS A 1 837 ? 10.195 7.246 44.219 1 41.22 837 LYS A C 1
ATOM 6475 O O . LYS A 1 837 ? 9.688 7.465 43.094 1 41.22 837 LYS A O 1
ATOM 6480 N N . TYR A 1 838 ? 10.258 8.266 45.062 1 36.31 838 TYR A N 1
ATOM 6481 C CA . TYR A 1 838 ? 10.062 9.633 44.594 1 36.31 838 TYR A CA 1
ATOM 6482 C C . TYR A 1 838 ? 11.281 10.492 44.906 1 36.31 838 TYR A C 1
ATOM 6484 O O . TYR A 1 838 ? 12 10.234 45.875 1 36.31 838 TYR A O 1
ATOM 6492 N N . TYR A 1 839 ? 11.82 11.359 43.938 1 34.28 839 TYR A N 1
ATOM 6493 C CA . TYR A 1 839 ? 12.93 12.281 44.125 1 34.28 839 TYR A CA 1
ATOM 6494 C C . TYR A 1 839 ? 12.445 13.617 44.688 1 34.28 839 TYR A C 1
ATOM 6496 O O . TYR A 1 839 ? 11.438 14.156 44.219 1 34.28 839 TYR A O 1
ATOM 6504 N N . SER A 1 840 ? 12.672 13.961 45.875 1 29.77 840 SER A N 1
ATOM 6505 C CA . SER A 1 840 ? 12.477 15.32 46.375 1 29.77 840 SER A CA 1
ATOM 6506 C C . SER A 1 840 ? 13.727 16.172 46.156 1 29.77 840 SER A C 1
ATOM 6508 O O . SER A 1 840 ? 14.836 15.75 46.5 1 29.77 840 SER A O 1
ATOM 6510 N N . LYS A 1 841 ? 13.633 17.156 45.406 1 38.75 841 LYS A N 1
ATOM 6511 C CA . LYS A 1 841 ? 14.789 18.031 45.188 1 38.75 841 LYS A CA 1
ATOM 6512 C C . LYS A 1 841 ? 15.383 18.484 46.531 1 38.75 841 LYS A C 1
ATOM 6514 O O . LYS A 1 841 ? 16.5 19 46.562 1 38.75 841 LYS A O 1
ATOM 6519 N N . GLN A 1 842 ? 14.633 18.844 47.469 1 32.16 842 GLN A N 1
ATOM 6520 C CA . GLN A 1 842 ? 15.18 19.312 48.75 1 32.16 842 GLN A CA 1
ATOM 6521 C C . GLN A 1 842 ? 15.969 18.203 49.438 1 32.16 842 GLN A C 1
ATOM 6523 O O . GLN A 1 842 ? 16.828 18.484 50.281 1 32.16 842 GLN A O 1
ATOM 6528 N N . VAL A 1 843 ? 15.438 16.875 49.375 1 34.22 843 VAL A N 1
ATOM 6529 C CA . VAL A 1 843 ? 16.203 15.797 50 1 34.22 843 VAL A CA 1
ATOM 6530 C C . VAL A 1 843 ? 16.875 14.938 48.938 1 34.22 843 VAL A C 1
ATOM 6532 O O . VAL A 1 843 ? 16.219 14.445 48 1 34.22 843 VAL A O 1
ATOM 6535 N N . GLN A 1 844 ? 18.078 15.07 48.438 1 38.72 844 GLN A N 1
ATOM 6536 C CA . GLN A 1 844 ? 19.016 14.445 47.5 1 38.72 844 GLN A CA 1
ATOM 6537 C C . GLN A 1 844 ? 18.875 12.93 47.5 1 38.72 844 GLN A C 1
ATOM 6539 O O . GLN A 1 844 ? 19.719 12.219 46.969 1 38.72 844 GLN A O 1
ATOM 6544 N N . ALA A 1 845 ? 18.094 12.227 48.406 1 36.41 845 ALA A N 1
ATOM 6545 C CA . ALA A 1 845 ? 18.031 10.773 48.375 1 36.41 845 ALA A CA 1
ATOM 6546 C C . ALA A 1 845 ? 16.625 10.281 48.094 1 36.41 845 ALA A C 1
ATOM 6548 O O . ALA A 1 845 ? 15.641 10.883 48.531 1 36.41 845 ALA A O 1
ATOM 6549 N N . PRO A 1 846 ? 16.438 9.367 47.156 1 44.44 846 PRO A N 1
ATOM 6550 C CA . PRO A 1 846 ? 15.125 8.781 46.875 1 44.44 846 PRO A CA 1
ATOM 6551 C C . PRO A 1 846 ? 14.422 8.281 48.125 1 44.44 846 PRO A C 1
ATOM 6553 O O . PRO A 1 846 ? 15.047 7.652 48.969 1 44.44 846 PRO A O 1
ATOM 6556 N N . ARG A 1 847 ? 13.258 8.844 48.594 1 48.19 847 ARG A N 1
ATOM 6557 C CA . ARG A 1 847 ? 12.492 8.336 49.75 1 48.19 847 ARG A CA 1
ATOM 6558 C C . ARG A 1 847 ? 11.414 7.355 49.281 1 48.19 847 ARG A C 1
ATOM 6560 O O . ARG A 1 847 ? 10.914 7.461 48.156 1 48.19 847 ARG A O 1
ATOM 6567 N N . ARG A 1 848 ? 11.297 6.234 49.906 1 47.84 848 ARG A N 1
ATOM 6568 C CA . ARG A 1 848 ? 10.367 5.156 49.594 1 47.84 848 ARG A CA 1
ATOM 6569 C C . ARG A 1 848 ? 9.07 5.309 50.375 1 47.84 848 ARG A C 1
ATOM 6571 O O . ARG A 1 848 ? 9.102 5.555 51.594 1 47.84 848 ARG A O 1
ATOM 6578 N N . LEU A 1 849 ? 8.047 5.477 49.688 1 50.47 849 LEU A N 1
ATOM 6579 C CA . LEU A 1 849 ? 6.754 5.461 50.344 1 50.47 849 LEU A CA 1
ATOM 6580 C C . LEU A 1 849 ? 6.477 4.094 50.969 1 50.47 849 LEU A C 1
ATOM 6582 O O . LEU A 1 849 ? 6.949 3.074 50.469 1 50.47 849 LEU A O 1
ATOM 6586 N N . LYS A 1 850 ? 5.809 3.98 51.969 1 44.22 850 LYS A N 1
ATOM 6587 C CA . LYS A 1 850 ? 5.477 2.754 52.688 1 44.22 850 LYS A CA 1
ATOM 6588 C C . LYS A 1 850 ? 4.492 1.899 51.906 1 44.22 850 LYS A C 1
ATOM 6590 O O . LYS A 1 850 ? 4.516 0.671 52 1 44.22 850 LYS A O 1
ATOM 6595 N N . THR A 1 851 ? 3.688 2.582 51.062 1 49.19 851 THR A N 1
ATOM 6596 C CA . THR A 1 851 ? 2.713 1.833 50.25 1 49.19 851 THR A CA 1
ATOM 6597 C C . THR A 1 851 ? 3.174 1.697 48.812 1 49.19 851 THR A C 1
ATOM 6599 O O . THR A 1 851 ? 3.682 2.654 48.219 1 49.19 851 THR A O 1
ATOM 6602 N N . GLN A 1 852 ? 3.098 0.446 48.344 1 54.25 852 GLN A N 1
ATOM 6603 C CA . GLN A 1 852 ? 3.494 0.182 46.969 1 54.25 852 GLN A CA 1
ATOM 6604 C C . GLN A 1 852 ? 2.547 0.86 45.969 1 54.25 852 GLN A C 1
ATOM 6606 O O . GLN A 1 852 ? 1.331 0.871 46.188 1 54.25 852 GLN A O 1
ATOM 6611 N N . GLU A 1 853 ? 3.008 1.484 45.062 1 65.44 853 GLU A N 1
ATOM 6612 C CA . GLU A 1 853 ? 2.217 2.193 44.062 1 65.44 853 GLU A CA 1
ATOM 6613 C C . GLU A 1 853 ? 1.311 1.236 43.312 1 65.44 853 GLU A C 1
ATOM 6615 O O . GLU A 1 853 ? 1.609 0.045 43.188 1 65.44 853 GLU A O 1
ATOM 6620 N N . ASN A 1 854 ? 0.221 1.739 42.844 1 68.62 854 ASN A N 1
ATOM 6621 C CA . ASN A 1 854 ? -0.723 1.035 41.969 1 68.62 854 ASN A CA 1
ATOM 6622 C C . ASN A 1 854 ? -1.311 -0.189 42.688 1 68.62 854 ASN A C 1
ATOM 6624 O O . ASN A 1 854 ? -1.4 -1.264 42.094 1 68.62 854 ASN A O 1
ATOM 6628 N N . THR A 1 855 ? -1.509 -0.101 43.875 1 65.94 855 THR A N 1
ATOM 6629 C CA . THR A 1 855 ? -2.184 -1.12 44.688 1 65.94 855 THR A CA 1
ATOM 6630 C C . THR A 1 855 ? -3.469 -0.567 45.281 1 65.94 855 THR A C 1
ATOM 6632 O O . THR A 1 855 ? -3.65 0.649 45.375 1 65.94 855 THR A O 1
ATOM 6635 N N . ILE A 1 856 ? -4.34 -1.406 45.625 1 70.19 856 ILE A N 1
ATOM 6636 C CA . ILE A 1 856 ? -5.609 -1 46.219 1 70.19 856 ILE A CA 1
ATOM 6637 C C . ILE A 1 856 ? -5.352 -0.266 47.531 1 70.19 856 ILE A C 1
ATOM 6639 O O . ILE A 1 856 ? -5.98 0.755 47.812 1 70.19 856 ILE A O 1
ATOM 6643 N N . LEU A 1 857 ? -4.395 -0.786 48.281 1 63.5 857 LEU A N 1
ATOM 6644 C CA . LEU A 1 857 ? -4.043 -0.141 49.531 1 63.5 857 LEU A CA 1
ATOM 6645 C C . LEU A 1 857 ? -3.57 1.29 49.312 1 63.5 857 LEU A C 1
ATOM 6647 O O . LEU A 1 857 ? -3.943 2.201 50.031 1 63.5 857 LEU A O 1
ATOM 6651 N N . SER A 1 858 ? -2.76 1.465 48.344 1 68.69 858 SER A N 1
ATOM 6652 C CA . SER A 1 858 ? -2.271 2.793 48 1 68.69 858 SER A CA 1
ATOM 6653 C C . SER A 1 858 ? -3.418 3.719 47.594 1 68.69 858 SER A C 1
ATOM 6655 O O . SER A 1 858 ? -3.393 4.914 47.906 1 68.69 858 SER A O 1
ATOM 6657 N N . PHE A 1 859 ? -4.434 3.213 47.062 1 75.88 859 PHE A N 1
ATOM 6658 C CA . PHE A 1 859 ? -5.574 3.988 46.594 1 75.88 859 PHE A CA 1
ATOM 6659 C C . PHE A 1 859 ? -6.449 4.43 47.75 1 75.88 859 PHE A C 1
ATOM 6661 O O . PHE A 1 859 ? -6.812 5.602 47.875 1 75.88 859 PHE A O 1
ATOM 6668 N N . VAL A 1 860 ? -6.688 3.463 48.531 1 70.62 860 VAL A N 1
ATOM 6669 C CA . VAL A 1 860 ? -7.535 3.744 49.688 1 70.62 860 VAL A CA 1
ATOM 6670 C C . VAL A 1 860 ? -6.828 4.727 50.625 1 70.62 860 VAL A C 1
ATOM 6672 O O . VAL A 1 860 ? -7.461 5.625 51.156 1 70.62 860 VAL A O 1
ATOM 6675 N N . THR A 1 861 ? -5.531 4.59 50.688 1 66.94 861 THR A N 1
ATOM 6676 C CA . THR A 1 861 ? -4.746 5.5 51.531 1 66.94 861 THR A CA 1
ATOM 6677 C C . THR A 1 861 ? -4.816 6.922 50.969 1 66.94 861 THR A C 1
ATOM 6679 O O . THR A 1 861 ? -5.02 7.875 51.75 1 66.94 861 THR A O 1
ATOM 6682 N N . ALA A 1 862 ? -4.676 7.07 49.781 1 72 862 ALA A N 1
ATOM 6683 C CA . ALA A 1 862 ? -4.742 8.383 49.156 1 72 862 ALA A CA 1
ATOM 6684 C C . ALA A 1 862 ? -6.117 9.016 49.344 1 72 862 ALA A C 1
ATOM 6686 O O . ALA A 1 862 ? -6.223 10.219 49.562 1 72 862 ALA A O 1
ATOM 6687 N N . ALA A 1 863 ? -7.066 8.203 49.25 1 72.62 863 ALA A N 1
ATOM 6688 C CA . ALA A 1 863 ? -8.438 8.664 49.406 1 72.62 863 ALA A CA 1
ATOM 6689 C C . ALA A 1 863 ? -8.664 9.195 50.812 1 72.62 863 ALA A C 1
ATOM 6691 O O . ALA A 1 863 ? -9.305 10.234 51 1 72.62 863 ALA A O 1
ATOM 6692 N N . THR A 1 864 ? -8.102 8.453 51.688 1 67.25 864 THR A N 1
ATOM 6693 C CA . THR A 1 864 ? -8.289 8.812 53.094 1 67.25 864 THR A CA 1
ATOM 6694 C C . THR A 1 864 ? -7.527 10.094 53.438 1 67.25 864 THR A C 1
ATOM 6696 O O . THR A 1 864 ? -7.945 10.859 54.281 1 67.25 864 THR A O 1
ATOM 6699 N N . LEU A 1 865 ? -6.496 10.289 52.719 1 66.56 865 LEU A N 1
ATOM 6700 C CA . LEU A 1 865 ? -5.652 11.453 52.969 1 66.56 865 LEU A CA 1
ATOM 6701 C C . LEU A 1 865 ? -6.188 12.68 52.25 1 66.56 865 LEU A C 1
ATOM 6703 O O . LEU A 1 865 ? -5.582 13.758 52.312 1 66.56 865 LEU A O 1
ATOM 6707 N N . GLY A 1 866 ? -7.34 12.516 51.5 1 66.88 866 GLY A N 1
ATOM 6708 C CA . GLY A 1 866 ? -8.008 13.688 50.969 1 66.88 866 GLY A CA 1
ATOM 6709 C C . GLY A 1 866 ? -7.859 13.82 49.469 1 66.88 866 GLY A C 1
ATOM 6710 O O . GLY A 1 866 ? -8.242 14.844 48.875 1 66.88 866 GLY A O 1
ATOM 6711 N N . ALA A 1 867 ? -7.305 12.883 48.875 1 77 867 ALA A N 1
ATOM 6712 C CA . ALA A 1 867 ? -7.219 12.93 47.406 1 77 867 ALA A CA 1
ATOM 6713 C C . ALA A 1 867 ? -8.609 12.867 46.781 1 77 867 ALA A C 1
ATOM 6715 O O . ALA A 1 867 ? -9.438 12.039 47.188 1 77 867 ALA A O 1
ATOM 6716 N N . GLU A 1 868 ? -8.875 13.773 45.906 1 78.69 868 GLU A N 1
ATOM 6717 C CA . GLU A 1 868 ? -10.164 13.758 45.25 1 78.69 868 GLU A CA 1
ATOM 6718 C C . GLU A 1 868 ? -10.188 12.734 44.094 1 78.69 868 GLU A C 1
ATOM 6720 O O . GLU A 1 868 ? -11.227 12.148 43.812 1 78.69 868 GLU A O 1
ATOM 6725 N N . TYR A 1 869 ? -9.039 12.578 43.438 1 85.81 869 TYR A N 1
ATOM 6726 C CA . TYR A 1 869 ? -8.844 11.555 42.406 1 85.81 869 TYR A CA 1
ATOM 6727 C C . TYR A 1 869 ? -7.609 10.719 42.719 1 85.81 869 TYR A C 1
ATOM 6729 O O . TYR A 1 869 ? -6.68 11.188 43.375 1 85.81 869 TYR A O 1
ATOM 6737 N N . ILE A 1 870 ? -7.664 9.531 42.281 1 84.38 870 ILE A N 1
ATOM 6738 C CA . ILE A 1 870 ? -6.48 8.68 42.281 1 84.38 870 ILE A CA 1
ATOM 6739 C C . ILE A 1 870 ? -6.082 8.32 40.844 1 84.38 870 ILE A C 1
ATOM 6741 O O . ILE A 1 870 ? -6.941 8.016 40.031 1 84.38 870 ILE A O 1
ATOM 6745 N N . GLU A 1 871 ? -4.781 8.5 40.562 1 89.44 871 GLU A N 1
ATOM 6746 C CA . GLU A 1 871 ? -4.266 8.18 39.25 1 89.44 871 GLU A CA 1
ATOM 6747 C C . GLU A 1 871 ? -3.57 6.824 39.25 1 89.44 871 GLU A C 1
ATOM 6749 O O . GLU A 1 871 ? -2.809 6.5 40.156 1 89.44 871 GLU A O 1
ATOM 6754 N N . PHE A 1 872 ? -3.875 5.969 38.25 1 88.75 872 PHE A N 1
ATOM 6755 C CA . PHE A 1 872 ? -3.174 4.703 38.094 1 88.75 872 PHE A CA 1
ATOM 6756 C C . PHE A 1 872 ? -3.025 4.344 36.625 1 88.75 872 PHE A C 1
ATOM 6758 O O . PHE A 1 872 ? -3.713 4.91 35.781 1 88.75 872 PHE A O 1
ATOM 6765 N N . ASP A 1 873 ? -2.076 3.385 36.344 1 91.75 873 ASP A N 1
ATOM 6766 C CA . ASP A 1 873 ? -1.727 2.984 35 1 91.75 873 ASP A CA 1
ATOM 6767 C C . ASP A 1 873 ? -2.436 1.69 34.594 1 91.75 873 ASP A C 1
ATOM 6769 O O . ASP A 1 873 ? -2.387 0.703 35.344 1 91.75 873 ASP A O 1
ATOM 6773 N N . VAL A 1 874 ? -3.094 1.696 33.438 1 95.38 874 VAL A N 1
ATOM 6774 C CA . VAL A 1 874 ? -3.826 0.515 32.969 1 95.38 874 VAL A CA 1
ATOM 6775 C C . VAL A 1 874 ? -3.156 -0.075 31.75 1 95.38 874 VAL A C 1
ATOM 6777 O O . VAL A 1 874 ? -2.873 0.644 30.781 1 95.38 874 VAL A O 1
ATOM 6780 N N . GLN A 1 875 ? -2.877 -1.377 31.766 1 94.12 875 GLN A N 1
ATOM 6781 C CA . GLN A 1 875 ? -2.385 -2.18 30.656 1 94.12 875 GLN A CA 1
ATOM 6782 C C . GLN A 1 875 ? -3.277 -3.395 30.406 1 94.12 875 GLN A C 1
ATOM 6784 O O . GLN A 1 875 ? -4.258 -3.6 31.125 1 94.12 875 GLN A O 1
ATOM 6789 N N . LEU A 1 876 ? -3.033 -4.156 29.297 1 94.62 876 LEU A N 1
ATOM 6790 C CA . LEU A 1 876 ? -3.842 -5.328 28.984 1 94.62 876 LEU A CA 1
ATOM 6791 C C . LEU A 1 876 ? -3.004 -6.602 29.062 1 94.62 876 LEU A C 1
ATOM 6793 O O . LEU A 1 876 ? -1.835 -6.602 28.672 1 94.62 876 LEU A O 1
ATOM 6797 N N . THR A 1 877 ? -3.639 -7.594 29.484 1 90.69 877 THR A N 1
ATOM 6798 C CA . THR A 1 877 ? -3.086 -8.93 29.297 1 90.69 877 THR A CA 1
ATOM 6799 C C . THR A 1 877 ? -3.205 -9.352 27.828 1 90.69 877 THR A C 1
ATOM 6801 O O . THR A 1 877 ? -3.824 -8.656 27.031 1 90.69 877 THR A O 1
ATOM 6804 N N . ARG A 1 878 ? -2.672 -10.523 27.5 1 87 878 ARG A N 1
ATOM 6805 C CA . ARG A 1 878 ? -2.682 -11.023 26.125 1 87 878 ARG A CA 1
ATOM 6806 C C . ARG A 1 878 ? -4.105 -11.266 25.641 1 87 878 ARG A C 1
ATOM 6808 O O . ARG A 1 878 ? -4.414 -11.047 24.469 1 87 878 ARG A O 1
ATOM 6815 N N . ASP A 1 879 ? -4.977 -11.695 26.547 1 90.31 879 ASP A N 1
ATOM 6816 C CA . ASP A 1 879 ? -6.371 -11.961 26.203 1 90.31 879 ASP A CA 1
ATOM 6817 C C . ASP A 1 879 ? -7.242 -10.734 26.469 1 90.31 879 ASP A C 1
ATOM 6819 O O . ASP A 1 879 ? -8.445 -10.867 26.703 1 90.31 879 ASP A O 1
ATOM 6823 N N . LEU A 1 880 ? -6.75 -9.523 26.594 1 93.62 880 LEU A N 1
ATOM 6824 C CA . LEU A 1 880 ? -7.383 -8.211 26.531 1 93.62 880 LEU A CA 1
ATOM 6825 C C . LEU A 1 880 ? -8.148 -7.918 27.812 1 93.62 880 LEU A C 1
ATOM 6827 O O . LEU A 1 880 ? -9.281 -7.43 27.781 1 93.62 880 LEU A O 1
ATOM 6831 N N . VAL A 1 881 ? -7.5 -8.273 28.953 1 95.31 881 VAL A N 1
ATOM 6832 C CA . VAL A 1 881 ? -8.094 -7.918 30.234 1 95.31 881 VAL A CA 1
ATOM 6833 C C . VAL A 1 881 ? -7.293 -6.789 30.875 1 95.31 881 VAL A C 1
ATOM 6835 O O . VAL A 1 881 ? -6.078 -6.902 31.062 1 95.31 881 VAL A O 1
ATOM 6838 N N . PRO A 1 882 ? -8 -5.664 31.266 1 96.12 882 PRO A N 1
ATOM 6839 C CA . PRO A 1 882 ? -7.293 -4.531 31.859 1 96.12 882 PRO A CA 1
ATOM 6840 C C . PRO A 1 882 ? -6.746 -4.844 33.25 1 96.12 882 PRO A C 1
ATOM 6842 O O . PRO A 1 882 ? -7.484 -5.332 34.125 1 96.12 882 PRO A O 1
ATOM 6845 N N . ILE A 1 883 ? -5.473 -4.504 33.5 1 93.56 883 ILE A N 1
ATOM 6846 C CA . ILE A 1 883 ? -4.809 -4.688 34.781 1 93.56 883 ILE A CA 1
ATOM 6847 C C . ILE A 1 883 ? -4.102 -3.393 35.188 1 93.56 883 ILE A C 1
ATOM 6849 O O . ILE A 1 883 ? -3.848 -2.529 34.344 1 93.56 883 ILE A O 1
ATOM 6853 N N . ILE A 1 884 ? -3.85 -3.227 36.469 1 91.62 884 ILE A N 1
ATOM 6854 C CA . ILE A 1 884 ? -3.16 -2.043 36.969 1 91.62 884 ILE A CA 1
ATOM 6855 C C . ILE A 1 884 ? -1.678 -2.352 37.156 1 91.62 884 ILE A C 1
ATOM 6857 O O . ILE A 1 884 ? -1.307 -3.119 38.062 1 91.62 884 ILE A O 1
ATOM 6861 N N . TYR A 1 885 ? -0.878 -1.734 36.25 1 87.06 885 TYR A N 1
ATOM 6862 C CA . TYR A 1 885 ? 0.565 -1.932 36.312 1 87.06 885 TYR A CA 1
ATOM 6863 C C . TYR A 1 885 ? 1.301 -0.863 35.531 1 87.06 885 TYR A C 1
ATOM 6865 O O . TYR A 1 885 ? 0.865 -0.485 34.438 1 87.06 885 TYR A O 1
ATOM 6873 N N . HIS A 1 886 ? 2.404 -0.445 36 1 84.75 886 HIS A N 1
ATOM 6874 C CA . HIS A 1 886 ? 3.066 0.708 35.406 1 84.75 886 HIS A CA 1
ATOM 6875 C C . HIS A 1 886 ? 4.129 0.272 34.406 1 84.75 886 HIS A C 1
ATOM 6877 O O . HIS A 1 886 ? 4.234 0.851 33.312 1 84.75 886 HIS A O 1
ATOM 6883 N N . ASP A 1 887 ? 4.957 -0.735 34.719 1 84 887 ASP A N 1
ATOM 6884 C CA . ASP A 1 887 ? 6.062 -1.138 33.844 1 84 887 ASP A CA 1
ATOM 6885 C C . ASP A 1 887 ? 5.574 -2.043 32.719 1 84 887 ASP A C 1
ATOM 6887 O O . ASP A 1 887 ? 4.492 -2.629 32.812 1 84 887 ASP A O 1
ATOM 6891 N N . TRP A 1 888 ? 6.367 -2.186 31.75 1 86.75 888 TRP A N 1
ATOM 6892 C CA . TRP A 1 888 ? 5.965 -2.957 30.578 1 86.75 888 TRP A CA 1
ATOM 6893 C C . TRP A 1 888 ? 6.18 -4.449 30.797 1 86.75 888 TRP A C 1
ATOM 6895 O O . TRP A 1 888 ? 5.625 -5.281 30.078 1 86.75 888 TRP A O 1
ATOM 6905 N N . SER A 1 889 ? 7.039 -4.766 31.781 1 83.81 889 SER A N 1
ATOM 6906 C CA . SER A 1 889 ? 7.336 -6.156 32.125 1 83.81 889 SER A CA 1
ATOM 6907 C C . SER A 1 889 ? 7.305 -6.383 33.625 1 83.81 889 SER A C 1
ATOM 6909 O O . SER A 1 889 ? 7.641 -5.484 34.406 1 83.81 889 SER A O 1
ATOM 6911 N N . PHE A 1 890 ? 6.855 -7.574 34.031 1 79.62 890 PHE A N 1
ATOM 6912 C CA . PHE A 1 890 ? 6.883 -7.961 35.438 1 79.62 890 PHE A CA 1
ATOM 6913 C C . PHE A 1 890 ? 8.297 -8.328 35.844 1 79.62 890 PHE A C 1
ATOM 6915 O O . PHE A 1 890 ? 8.961 -9.133 35.188 1 79.62 890 PHE A O 1
ATOM 6922 N N . HIS A 1 891 ? 8.703 -7.59 36.844 1 74.44 891 HIS A N 1
ATOM 6923 C CA . HIS A 1 891 ? 9.961 -7.965 37.469 1 74.44 891 HIS A CA 1
ATOM 6924 C C . HIS A 1 891 ? 9.719 -8.781 38.75 1 74.44 891 HIS A C 1
ATOM 6926 O O . HIS A 1 891 ? 9.18 -8.258 39.719 1 74.44 891 HIS A O 1
ATOM 6932 N N . LEU A 1 892 ? 9.992 -10.07 38.656 1 65.31 892 LEU A N 1
ATOM 6933 C CA . LEU A 1 892 ? 9.727 -10.922 39.812 1 65.31 892 LEU A CA 1
ATOM 6934 C C . LEU A 1 892 ? 10.836 -10.789 40.844 1 65.31 892 LEU A C 1
ATOM 6936 O O . LEU A 1 892 ? 11.992 -11.094 40.562 1 65.31 892 LEU A O 1
ATOM 6940 N N . PRO A 1 893 ? 10.664 -10.008 41.969 1 52.88 893 PRO A N 1
ATOM 6941 C CA . PRO A 1 893 ? 11.703 -9.695 42.938 1 52.88 893 PRO A CA 1
ATOM 6942 C C . PRO A 1 893 ? 12.453 -10.938 43.438 1 52.88 893 PRO A C 1
ATOM 6944 O O . PRO A 1 893 ? 13.68 -10.891 43.594 1 52.88 893 PRO A O 1
ATOM 6947 N N . ASN A 1 894 ? 11.719 -12.016 43.938 1 53.38 894 ASN A N 1
ATOM 6948 C CA . ASN A 1 894 ? 12.391 -13.133 44.594 1 53.38 894 ASN A CA 1
ATOM 6949 C C . ASN A 1 894 ? 12.836 -14.195 43.594 1 53.38 894 ASN A C 1
ATOM 6951 O O . ASN A 1 894 ? 13.258 -15.281 44 1 53.38 894 ASN A O 1
ATOM 6955 N N . ALA A 1 895 ? 12.656 -13.844 42.406 1 56.34 895 ALA A N 1
ATOM 6956 C CA . ALA A 1 895 ? 13.078 -14.828 41.438 1 56.34 895 ALA A CA 1
ATOM 6957 C C . ALA A 1 895 ? 14.312 -14.336 40.656 1 56.34 895 ALA A C 1
ATOM 6959 O O . ALA A 1 895 ? 14.195 -13.781 39.562 1 56.34 895 ALA A O 1
ATOM 6960 N N . LYS A 1 896 ? 15.484 -14.328 41.406 1 59.56 896 LYS A N 1
ATOM 6961 C CA . LYS A 1 896 ? 16.75 -13.898 40.844 1 59.56 896 LYS A CA 1
ATOM 6962 C C . LYS A 1 896 ? 17.094 -14.703 39.594 1 59.56 896 LYS A C 1
ATOM 6964 O O . LYS A 1 896 ? 16.984 -15.93 39.594 1 59.56 896 LYS A O 1
ATOM 6969 N N . GLY A 1 897 ? 17.266 -13.953 38.469 1 64.88 897 GLY A N 1
ATOM 6970 C CA . GLY A 1 897 ? 17.75 -14.578 37.25 1 64.88 897 GLY A CA 1
ATOM 6971 C C . GLY A 1 897 ? 16.656 -14.859 36.219 1 64.88 897 GLY A C 1
ATOM 6972 O O . GLY A 1 897 ? 16.922 -15.328 35.125 1 64.88 897 GLY A O 1
ATOM 6973 N N . ILE A 1 898 ? 15.43 -14.625 36.75 1 74.06 898 ILE A N 1
ATOM 6974 C CA . ILE A 1 898 ? 14.344 -14.828 35.781 1 74.06 898 ILE A CA 1
ATOM 6975 C C . ILE A 1 898 ? 14.133 -13.555 34.969 1 74.06 898 ILE A C 1
ATOM 6977 O O . ILE A 1 898 ? 13.969 -12.469 35.531 1 74.06 898 ILE A O 1
ATOM 6981 N N . PRO A 1 899 ? 14.258 -13.688 33.781 1 77.25 899 PRO A N 1
ATOM 6982 C CA . PRO A 1 899 ? 14.039 -12.508 32.938 1 77.25 899 PRO A CA 1
ATOM 6983 C C . PRO A 1 899 ? 12.641 -11.914 33.125 1 77.25 899 PRO A C 1
ATOM 6985 O O . PRO A 1 899 ? 11.703 -12.625 33.5 1 77.25 899 PRO A O 1
ATOM 6988 N N . PRO A 1 900 ? 12.57 -10.531 32.875 1 78.31 900 PRO A N 1
ATOM 6989 C CA . PRO A 1 900 ? 11.25 -9.898 32.969 1 78.31 900 PRO A CA 1
ATOM 6990 C C . PRO A 1 900 ? 10.25 -10.469 31.969 1 78.31 900 PRO A C 1
ATOM 6992 O O . PRO A 1 900 ? 10.633 -10.836 30.859 1 78.31 900 PRO A O 1
ATOM 6995 N N . ILE A 1 901 ? 9.07 -10.578 32.469 1 79.56 901 ILE A N 1
ATOM 6996 C CA . ILE A 1 901 ? 8.008 -11.117 31.625 1 79.56 901 ILE A CA 1
ATOM 6997 C C . ILE A 1 901 ? 7.125 -9.984 31.109 1 79.56 901 ILE A C 1
ATOM 6999 O O . ILE A 1 901 ? 6.484 -9.281 31.891 1 79.56 901 ILE A O 1
ATOM 7003 N N . PRO A 1 902 ? 7.059 -9.844 29.812 1 82.69 902 PRO A N 1
ATOM 7004 C CA . PRO A 1 902 ? 6.211 -8.766 29.297 1 82.69 902 PRO A CA 1
ATOM 7005 C C . PRO A 1 902 ? 4.742 -8.938 29.672 1 82.69 902 PRO A C 1
ATOM 7007 O O . PRO A 1 902 ? 4.203 -10.039 29.594 1 82.69 902 PRO A O 1
ATOM 7010 N N . VAL A 1 903 ? 4.137 -7.852 30.062 1 84.69 903 VAL A N 1
ATOM 7011 C CA . VAL A 1 903 ? 2.744 -7.863 30.5 1 84.69 903 VAL A CA 1
ATOM 7012 C C . VAL A 1 903 ? 1.849 -8.391 29.375 1 84.69 903 VAL A C 1
ATOM 7014 O O . VAL A 1 903 ? 0.941 -9.188 29.625 1 84.69 903 VAL A O 1
ATOM 7017 N N . SER A 1 904 ? 2.125 -8.031 28.141 1 84.19 904 SER A N 1
ATOM 7018 C CA . SER A 1 904 ? 1.271 -8.336 27 1 84.19 904 SER A CA 1
ATOM 7019 C C . SER A 1 904 ? 1.433 -9.789 26.578 1 84.19 904 SER A C 1
ATOM 7021 O O . SER A 1 904 ? 0.714 -10.266 25.688 1 84.19 904 SER A O 1
ATOM 7023 N N . ALA A 1 905 ? 2.295 -10.484 27.203 1 81.19 905 ALA A N 1
ATOM 7024 C CA . ALA A 1 905 ? 2.545 -11.867 26.812 1 81.19 905 ALA A CA 1
ATOM 7025 C C . ALA A 1 905 ? 1.845 -12.844 27.75 1 81.19 905 ALA A C 1
ATOM 7027 O O . ALA A 1 905 ? 1.847 -14.055 27.516 1 81.19 905 ALA A O 1
ATOM 7028 N N . ILE A 1 906 ? 1.182 -12.328 28.781 1 83.81 906 ILE A N 1
ATOM 7029 C CA . ILE A 1 906 ? 0.609 -13.234 29.766 1 83.81 906 ILE A CA 1
ATOM 7030 C C . ILE A 1 906 ? -0.915 -13.164 29.703 1 83.81 906 ILE A C 1
ATOM 7032 O O . ILE A 1 906 ? -1.488 -12.094 29.516 1 83.81 906 ILE A O 1
ATOM 7036 N N . THR A 1 907 ? -1.532 -14.305 29.875 1 87.75 907 THR A N 1
ATOM 7037 C CA . THR A 1 907 ? -2.988 -14.375 29.922 1 87.75 907 THR A CA 1
ATOM 7038 C C . THR A 1 907 ? -3.494 -14.008 31.312 1 87.75 907 THR A C 1
ATOM 7040 O O . THR A 1 907 ? -2.711 -13.93 32.281 1 87.75 907 THR A O 1
ATOM 7043 N N . LEU A 1 908 ? -4.797 -13.781 31.422 1 91.06 908 LEU A N 1
ATOM 7044 C CA . LEU A 1 908 ? -5.41 -13.492 32.719 1 91.06 908 LEU A CA 1
ATOM 7045 C C . LEU A 1 908 ? -5.129 -14.609 33.719 1 91.06 908 LEU A C 1
ATOM 7047 O O . LEU A 1 908 ? -4.805 -14.344 34.875 1 91.06 908 LEU A O 1
ATOM 7051 N N . GLU A 1 909 ? -5.25 -15.828 33.219 1 88.38 909 GLU A N 1
ATOM 7052 C CA . GLU A 1 909 ? -5.02 -16.984 34.094 1 88.38 909 GLU A CA 1
ATOM 7053 C C . GLU A 1 909 ? -3.598 -16.969 34.625 1 88.38 909 GLU A C 1
ATOM 7055 O O . GLU A 1 909 ? -3.389 -17.203 35.844 1 88.38 909 GLU A O 1
ATOM 7060 N N . GLN A 1 910 ? -2.686 -16.656 33.812 1 83.31 910 GLN A N 1
ATOM 7061 C CA . GLN A 1 910 ? -1.288 -16.594 34.219 1 83.31 910 GLN A CA 1
ATOM 7062 C C . GLN A 1 910 ? -1.043 -15.414 35.156 1 83.31 910 GLN A C 1
ATOM 7064 O O . GLN A 1 910 ? -0.247 -15.516 36.094 1 83.31 910 GLN A O 1
ATOM 7069 N N . PHE A 1 911 ? -1.651 -14.273 34.875 1 86.69 911 PHE A N 1
ATOM 7070 C CA . PHE A 1 911 ? -1.544 -13.07 35.719 1 86.69 911 PHE A CA 1
ATOM 7071 C C . PHE A 1 911 ? -2.043 -13.336 37.125 1 86.69 911 PHE A C 1
ATOM 7073 O O . PHE A 1 911 ? -1.411 -12.922 38.094 1 86.69 911 PHE A O 1
ATOM 7080 N N . LEU A 1 912 ? -3.143 -14.086 37.219 1 85.19 912 LEU A N 1
ATOM 7081 C CA . LEU A 1 912 ? -3.727 -14.398 38.5 1 85.19 912 LEU A CA 1
ATOM 7082 C C . LEU A 1 912 ? -2.832 -15.352 39.281 1 85.19 912 LEU A C 1
ATOM 7084 O O . LEU A 1 912 ? -2.748 -15.266 40.531 1 85.19 912 LEU A O 1
ATOM 7088 N N . THR A 1 913 ? -2.156 -16.172 38.531 1 81.25 913 THR A N 1
ATOM 7089 C CA . THR A 1 913 ? -1.198 -17.062 39.188 1 81.25 913 THR A CA 1
ATOM 7090 C C . THR A 1 913 ? -0.015 -16.281 39.75 1 81.25 913 THR A C 1
ATOM 7092 O O . THR A 1 913 ? 0.459 -16.562 40.844 1 81.25 913 THR A O 1
ATOM 7095 N N . LEU A 1 914 ? 0.407 -15.398 39 1 78.94 914 LEU A N 1
ATOM 7096 C CA . LEU A 1 914 ? 1.49 -14.531 39.438 1 78.94 914 LEU A CA 1
ATOM 7097 C C . LEU A 1 914 ? 1.067 -13.727 40.656 1 78.94 914 LEU A C 1
ATOM 7099 O O . LEU A 1 914 ? 1.866 -13.508 41.594 1 78.94 914 LEU A O 1
ATOM 7103 N N . ARG A 1 915 ? -0.134 -13.234 40.562 1 77.69 915 ARG A N 1
ATOM 7104 C CA . ARG A 1 915 ? -0.707 -12.469 41.688 1 77.69 915 ARG A CA 1
ATOM 7105 C C . ARG A 1 915 ? -0.715 -13.281 42.969 1 77.69 915 ARG A C 1
ATOM 7107 O O . ARG A 1 915 ? -0.38 -12.766 44.031 1 77.69 915 ARG A O 1
ATOM 7114 N N . GLN A 1 916 ? -1.073 -14.508 42.906 1 74.19 916 GLN A N 1
ATOM 7115 C CA . GLN A 1 916 ? -1.137 -15.398 44.062 1 74.19 916 GLN A CA 1
ATOM 7116 C C . GLN A 1 916 ? 0.253 -15.648 44.625 1 74.19 916 GLN A C 1
ATOM 7118 O O . GLN A 1 916 ? 0.42 -15.727 45.844 1 74.19 916 GLN A O 1
ATOM 7123 N N . ARG A 1 917 ? 1.14 -15.758 43.781 1 69.69 917 ARG A N 1
ATOM 7124 C CA . ARG A 1 917 ? 2.514 -16 44.188 1 69.69 917 ARG A CA 1
ATOM 7125 C C . ARG A 1 917 ? 3.088 -14.789 44.938 1 69.69 917 ARG A C 1
ATOM 7127 O O . ARG A 1 917 ? 3.859 -14.938 45.875 1 69.69 917 ARG A O 1
ATOM 7134 N N . ALA A 1 918 ? 2.775 -13.797 44.344 1 62.38 918 ALA A N 1
ATOM 7135 C CA . ALA A 1 918 ? 3.279 -12.562 44.938 1 62.38 918 ALA A CA 1
ATOM 7136 C C . ALA A 1 918 ? 2.689 -12.344 46.312 1 62.38 918 ALA A C 1
ATOM 7138 O O . ALA A 1 918 ? 3.314 -11.711 47.188 1 62.38 918 ALA A O 1
ATOM 7139 N N . HIS A 1 919 ? 1.498 -12.898 46.656 1 54.72 919 HIS A N 1
ATOM 7140 C CA . HIS A 1 919 ? 0.821 -12.766 47.938 1 54.72 919 HIS A CA 1
ATOM 7141 C C . HIS A 1 919 ? 1.467 -13.656 49 1 54.72 919 HIS A C 1
ATOM 7143 O O . HIS A 1 919 ? 1.323 -13.398 50.188 1 54.72 919 HIS A O 1
ATOM 7149 N N . GLY A 1 920 ? 2.211 -14.82 48.75 1 42.94 920 GLY A N 1
ATOM 7150 C CA . GLY A 1 920 ? 2.658 -15.695 49.812 1 42.94 920 GLY A CA 1
ATOM 7151 C C . GLY A 1 920 ? 3.545 -14.992 50.844 1 42.94 920 GLY A C 1
ATOM 7152 O O . GLY A 1 920 ? 3.285 -15.047 52.031 1 42.94 920 GLY A O 1
ATOM 7153 N N . ARG A 1 921 ? 5.039 -15.039 50.969 1 36.03 921 ARG A N 1
ATOM 7154 C CA . ARG A 1 921 ? 5.727 -14.797 52.25 1 36.03 921 ARG A CA 1
ATOM 7155 C C . ARG A 1 921 ? 5.668 -13.32 52.625 1 36.03 921 ARG A C 1
ATOM 7157 O O . ARG A 1 921 ? 6.262 -12.477 51.938 1 36.03 921 ARG A O 1
ATOM 7164 N N . PRO A 1 922 ? 4.629 -12.914 53.312 1 34.94 922 PRO A N 1
ATOM 7165 C CA . PRO A 1 922 ? 4.809 -11.602 53.906 1 34.94 922 PRO A CA 1
ATOM 7166 C C . PRO A 1 922 ? 6.152 -11.453 54.625 1 34.94 922 PRO A C 1
ATOM 7168 O O . PRO A 1 922 ? 6.453 -12.219 55.562 1 34.94 922 PRO A O 1
ATOM 7171 N N . LEU A 1 923 ? 7.262 -11.445 54 1 29.53 923 LEU A N 1
ATOM 7172 C CA . LEU A 1 923 ? 8.312 -11.141 54.969 1 29.53 923 LEU A CA 1
ATOM 7173 C C . LEU A 1 923 ? 7.941 -9.93 55.812 1 29.53 923 LEU A C 1
ATOM 7175 O O . LEU A 1 923 ? 7.445 -8.93 55.281 1 29.53 923 LEU A O 1
ATOM 7179 N N . LYS A 1 924 ? 7.797 -10.109 57.156 1 28.72 924 LYS A N 1
ATOM 7180 C CA . LYS A 1 924 ? 7.695 -9.172 58.281 1 28.72 924 LYS A CA 1
ATOM 7181 C C . LYS A 1 924 ? 8.664 -8.008 58.125 1 28.72 924 LYS A C 1
ATOM 7183 O O . LYS A 1 924 ? 9.844 -8.117 58.469 1 28.72 924 LYS A O 1
ATOM 7188 N N . THR A 1 925 ? 8.891 -7.316 57.094 1 26.23 925 THR A N 1
ATOM 7189 C CA . THR A 1 925 ? 9.781 -6.211 57.438 1 26.23 925 THR A CA 1
ATOM 7190 C C . THR A 1 925 ? 9.086 -5.25 58.406 1 26.23 925 THR A C 1
ATOM 7192 O O . THR A 1 925 ? 7.859 -5.117 58.406 1 26.23 925 THR A O 1
ATOM 7195 N N . ARG A 1 926 ? 9.758 -4.762 59.562 1 26.72 926 ARG A N 1
ATOM 7196 C CA . ARG A 1 926 ? 9.484 -3.951 60.75 1 26.72 926 ARG A CA 1
ATOM 7197 C C . ARG A 1 926 ? 8.648 -2.729 60.375 1 26.72 926 ARG A C 1
ATOM 7199 O O . ARG A 1 926 ? 7.812 -2.287 61.188 1 26.72 926 ARG A O 1
ATOM 7206 N N . ASP A 1 927 ? 9.258 -1.928 59.531 1 25.31 927 ASP A N 1
ATOM 7207 C CA . ASP A 1 927 ? 8.891 -0.517 59.625 1 25.31 927 ASP A CA 1
ATOM 7208 C C . ASP A 1 927 ? 7.445 -0.295 59.188 1 25.31 927 ASP A C 1
ATOM 7210 O O . ASP A 1 927 ? 7.172 -0.075 58.031 1 25.31 927 ASP A O 1
ATOM 7214 N N . ASP A 1 928 ? 6.5 -1.106 59.531 1 26.11 928 ASP A N 1
ATOM 7215 C CA . ASP A 1 928 ? 5.059 -0.87 59.531 1 26.11 928 ASP A CA 1
ATOM 7216 C C . ASP A 1 928 ? 4.699 0.3 60.469 1 26.11 928 ASP A C 1
ATOM 7218 O O . ASP A 1 928 ? 4.613 0.139 61.688 1 26.11 928 ASP A O 1
ATOM 7222 N N . VAL A 1 929 ? 5.379 1.586 60.188 1 25.34 929 VAL A N 1
ATOM 7223 C CA . VAL A 1 929 ? 5.121 2.682 61.125 1 25.34 929 VAL A CA 1
ATOM 7224 C C . VAL A 1 929 ? 3.621 2.801 61.375 1 25.34 929 VAL A C 1
ATOM 7226 O O . VAL A 1 929 ? 2.809 2.369 60.562 1 25.34 929 VAL A O 1
ATOM 7229 N N . ASP A 1 930 ? 3.234 3.449 62.531 1 23.7 930 ASP A N 1
ATOM 7230 C CA . ASP A 1 930 ? 2.289 4.145 63.406 1 23.7 930 ASP A CA 1
ATOM 7231 C C . ASP A 1 930 ? 1.608 5.293 62.688 1 23.7 930 ASP A C 1
ATOM 7233 O O . ASP A 1 930 ? 2.172 6.387 62.562 1 23.7 930 ASP A O 1
ATOM 7237 N N . LEU A 1 931 ? 0.836 5.285 61.812 1 23.27 931 LEU A N 1
ATOM 7238 C CA . LEU A 1 931 ? 0.015 6.41 61.375 1 23.27 931 LEU A CA 1
ATOM 7239 C C . LEU A 1 931 ? -0.674 7.078 62.562 1 23.27 931 LEU A C 1
ATOM 7241 O O . LEU A 1 931 ? -0.677 8.305 62.656 1 23.27 931 LEU A O 1
ATOM 7245 N N . HIS A 1 932 ? -1.851 6.68 63.25 1 22.83 932 HIS A N 1
ATOM 7246 C CA . HIS A 1 932 ? -2.494 7.328 64.375 1 22.83 932 HIS A CA 1
ATOM 7247 C C . HIS A 1 932 ? -1.763 7.016 65.688 1 22.83 932 HIS A C 1
ATOM 7249 O O . HIS A 1 932 ? -1.102 5.98 65.812 1 22.83 932 HIS A O 1
ATOM 7255 N N . LYS A 1 933 ? -1.492 7.434 66.75 1 27.86 933 LYS A N 1
ATOM 7256 C CA . LYS A 1 933 ? -1.473 6.965 68.125 1 27.86 933 LYS A CA 1
ATOM 7257 C C . LYS A 1 933 ? -2.521 5.879 68.375 1 27.86 933 LYS A C 1
ATOM 7259 O O . LYS A 1 933 ? -3.662 6.004 67.875 1 27.86 933 LYS A O 1
ATOM 7264 N N . HIS A 1 934 ? -2.883 6.219 68.938 1 26.64 934 HIS A N 1
ATOM 7265 C CA . HIS A 1 934 ? -2.623 7.566 69.438 1 26.64 934 HIS A CA 1
ATOM 7266 C C . HIS A 1 934 ? -3.559 8.578 68.75 1 26.64 934 HIS A C 1
ATOM 7268 O O . HIS A 1 934 ? -3.359 8.969 67.625 1 26.64 934 HIS A O 1
ATOM 7274 N N . HIS A 1 935 ? -5.031 8.953 69 1 26.27 935 HIS A N 1
ATOM 7275 C CA . HIS A 1 935 ? -5.832 8.797 70.25 1 26.27 935 HIS A CA 1
ATOM 7276 C C . HIS A 1 935 ? -6.547 7.449 70.25 1 26.27 935 HIS A C 1
ATOM 7278 O O . HIS A 1 935 ? -6.645 6.785 69.188 1 26.27 935 HIS A O 1
ATOM 7284 N N . GLN A 1 936 ? -7.859 7.086 71 1 26.88 936 GLN A N 1
ATOM 7285 C CA . GLN A 1 936 ? -8.555 6.012 71.688 1 26.88 936 GLN A CA 1
ATOM 7286 C C . GLN A 1 936 ? -9 4.918 70.688 1 26.88 936 GLN A C 1
ATOM 7288 O O . GLN A 1 936 ? -8.891 5.078 69.5 1 26.88 936 GLN A O 1
ATOM 7293 N N . ARG A 1 937 ? -10.477 4.355 70.75 1 24.19 937 ARG A N 1
ATOM 7294 C CA . ARG A 1 937 ? -11.398 3.223 70.688 1 24.19 937 ARG A CA 1
ATOM 7295 C C . ARG A 1 937 ? -11.828 2.914 69.25 1 24.19 937 ARG A C 1
ATOM 7297 O O . ARG A 1 937 ? -12.875 3.375 68.812 1 24.19 937 ARG A O 1
ATOM 7304 N N . LEU A 1 938 ? -11.062 3.195 68.375 1 28.7 938 LEU A N 1
ATOM 7305 C CA . LEU A 1 938 ? -11.57 2.457 67.188 1 28.7 938 LEU A CA 1
ATOM 7306 C C . LEU A 1 938 ? -11.539 0.955 67.438 1 28.7 938 LEU A C 1
ATOM 7308 O O . LEU A 1 938 ? -10.469 0.346 67.5 1 28.7 938 LEU A O 1
ATOM 7312 N N . SER A 1 939 ? -12.141 0.192 68.375 1 28 939 SER A N 1
ATOM 7313 C CA . SER A 1 939 ? -12.344 -1.206 68.75 1 28 939 SER A CA 1
ATOM 7314 C C . SER A 1 939 ? -12.43 -2.094 67.5 1 28 939 SER A C 1
ATOM 7316 O O . SER A 1 939 ? -12.711 -3.289 67.562 1 28 939 SER A O 1
ATOM 7318 N N . ALA A 1 940 ? -13.008 -1.747 66.312 1 28.39 940 ALA A N 1
ATOM 7319 C CA . ALA A 1 940 ? -13.023 -2.969 65.5 1 28.39 940 ALA A CA 1
ATOM 7320 C C . ALA A 1 940 ? -11.602 -3.438 65.188 1 28.39 940 ALA A C 1
ATOM 7322 O O . ALA A 1 940 ? -10.68 -2.623 65.062 1 28.39 940 ALA A O 1
ATOM 7323 N N . SER A 1 941 ? -11.188 -4.797 65.312 1 29.5 941 SER A N 1
ATOM 7324 C CA . SER A 1 941 ? -10.023 -5.672 65.25 1 29.5 941 SER A CA 1
ATOM 7325 C C . SER A 1 941 ? -9.266 -5.418 63.938 1 29.5 941 SER A C 1
ATOM 7327 O O . SER A 1 941 ? -9.875 -5.309 62.875 1 29.5 941 SER A O 1
ATOM 7329 N N . SER A 1 942 ? -8.25 -4.734 63.812 1 30.3 942 SER A N 1
ATOM 7330 C CA . SER A 1 942 ? -7.137 -4.293 62.969 1 30.3 942 SER A CA 1
ATOM 7331 C C . SER A 1 942 ? -6.602 -5.43 62.094 1 30.3 942 SER A C 1
ATOM 7333 O O . SER A 1 942 ? -5.754 -5.211 61.25 1 30.3 942 SER A O 1
ATOM 7335 N N . GLN A 1 943 ? -6.691 -6.766 62.5 1 30.28 943 GLN A N 1
ATOM 7336 C CA . GLN A 1 943 ? -6.324 -8.023 61.844 1 30.28 943 GLN A CA 1
ATOM 7337 C C . GLN A 1 943 ? -6.934 -8.133 60.438 1 30.28 943 GLN A C 1
ATOM 7339 O O . GLN A 1 943 ? -6.273 -8.578 59.5 1 30.28 943 GLN A O 1
ATOM 7344 N N . SER A 1 944 ? -8.297 -7.902 60.375 1 31.2 944 SER A N 1
ATOM 7345 C CA . SER A 1 944 ? -9.078 -8.219 59.156 1 31.2 944 SER A CA 1
ATOM 7346 C C . SER A 1 944 ? -8.75 -7.266 58.031 1 31.2 944 SER A C 1
ATOM 7348 O O . SER A 1 944 ? -8.875 -7.625 56.844 1 31.2 944 SER A O 1
ATOM 7350 N N . ILE A 1 945 ? -8.555 -6.148 58.25 1 31.78 945 ILE A N 1
ATOM 7351 C CA . ILE A 1 945 ? -8.25 -5.25 57.156 1 31.78 945 ILE A CA 1
ATOM 7352 C C . ILE A 1 945 ? -6.957 -5.688 56.469 1 31.78 945 ILE A C 1
ATOM 7354 O O . ILE A 1 945 ? -6.84 -5.613 55.25 1 31.78 945 ILE A O 1
ATOM 7358 N N . ALA A 1 946 ? -6.012 -6.168 57.125 1 31.94 946 ALA A N 1
ATOM 7359 C CA . ALA A 1 946 ? -4.684 -6.531 56.625 1 31.94 946 ALA A CA 1
ATOM 7360 C C . ALA A 1 946 ? -4.746 -7.762 55.75 1 31.94 946 ALA A C 1
ATOM 7362 O O . ALA A 1 946 ? -4.02 -7.852 54.75 1 31.94 946 ALA A O 1
ATOM 7363 N N . LEU A 1 947 ? -5.262 -8.906 56 1 34.78 947 LEU A N 1
ATOM 7364 C CA . LEU A 1 947 ? -5.328 -10.195 55.312 1 34.78 947 LEU A CA 1
ATOM 7365 C C . LEU A 1 947 ? -5.883 -10.023 53.906 1 34.78 947 LEU A C 1
ATOM 7367 O O . LEU A 1 947 ? -5.418 -10.672 52.969 1 34.78 947 LEU A O 1
ATOM 7371 N N . GLU A 1 948 ? -7.125 -9.445 53.594 1 35.81 948 GLU A N 1
ATOM 7372 C CA . GLU A 1 948 ? -7.91 -9.617 52.375 1 35.81 948 GLU A CA 1
ATOM 7373 C C . GLU A 1 948 ? -7.434 -8.672 51.281 1 35.81 948 GLU A C 1
ATOM 7375 O O . GLU A 1 948 ? -8 -8.648 50.188 1 35.81 948 GLU A O 1
ATOM 7380 N N . ILE A 1 949 ? -6.844 -7.703 51.25 1 38.97 949 ILE A N 1
ATOM 7381 C CA . ILE A 1 949 ? -6.594 -6.852 50.094 1 38.97 949 ILE A CA 1
ATOM 7382 C C . ILE A 1 949 ? -5.684 -7.578 49.094 1 38.97 949 ILE A C 1
ATOM 7384 O O . ILE A 1 949 ? -4.527 -7.867 49.406 1 38.97 949 ILE A O 1
ATOM 7388 N N . LYS A 1 950 ? -6.164 -8.398 48.281 1 45.53 950 LYS A N 1
ATOM 7389 C CA . LYS A 1 950 ? -5.582 -8.953 47.062 1 45.53 950 LYS A CA 1
ATOM 7390 C C . LYS A 1 950 ? -4.781 -7.898 46.281 1 45.53 950 LYS A C 1
ATOM 7392 O O . LYS A 1 950 ? -5.309 -7.234 45.406 1 45.53 950 LYS A O 1
ATOM 7397 N N . ASP A 1 951 ? -3.707 -7.027 46.719 1 54.75 951 ASP A N 1
ATOM 7398 C CA . ASP A 1 951 ? -3.24 -5.645 46.625 1 54.75 951 ASP A CA 1
ATOM 7399 C C . ASP A 1 951 ? -2.295 -5.469 45.438 1 54.75 951 ASP A C 1
ATOM 7401 O O . ASP A 1 951 ? -2.352 -4.453 44.75 1 54.75 951 ASP A O 1
ATOM 7405 N N . LYS A 1 952 ? -1.283 -6.344 45.031 1 60.28 952 LYS A N 1
ATOM 7406 C CA . LYS A 1 952 ? -0.134 -5.895 44.25 1 60.28 952 LYS A CA 1
ATOM 7407 C C . LYS A 1 952 ? -0.467 -5.852 42.781 1 60.28 952 LYS A C 1
ATOM 7409 O O . LYS A 1 952 ? -0.061 -4.926 42.062 1 60.28 952 LYS A O 1
ATOM 7414 N N . TYR A 1 953 ? -1.383 -6.738 42.406 1 79.25 953 TYR A N 1
ATOM 7415 C CA . TYR A 1 953 ? -1.684 -6.828 40.969 1 79.25 953 TYR A CA 1
ATOM 7416 C C . TYR A 1 953 ? -3.189 -6.836 40.75 1 79.25 953 TYR A C 1
ATOM 7418 O O . TYR A 1 953 ? -3.74 -7.828 40.25 1 79.25 953 TYR A O 1
ATOM 7426 N N . PRO A 1 954 ? -3.705 -5.605 41 1 86.88 954 PRO A N 1
ATOM 7427 C CA . PRO A 1 954 ? -5.164 -5.629 40.875 1 86.88 954 PRO A CA 1
ATOM 7428 C C . PRO A 1 954 ? -5.633 -5.547 39.406 1 86.88 954 PRO A C 1
ATOM 7430 O O . PRO A 1 954 ? -4.91 -5.035 38.562 1 86.88 954 PRO A O 1
ATOM 7433 N N . LEU A 1 955 ? -6.801 -6.133 39.219 1 91.25 955 LEU A N 1
ATOM 7434 C CA . LEU A 1 955 ? -7.551 -5.863 38 1 91.25 955 LEU A CA 1
ATOM 7435 C C . LEU A 1 955 ? -8.25 -4.508 38.062 1 91.25 955 LEU A C 1
ATOM 7437 O O . LEU A 1 955 ? -8.508 -4 39.156 1 91.25 955 LEU A O 1
ATOM 7441 N N . LEU A 1 956 ? -8.469 -3.898 36.906 1 94.56 956 LEU A N 1
ATOM 7442 C CA . LEU A 1 956 ? -9.234 -2.66 36.906 1 94.56 956 LEU A CA 1
ATOM 7443 C C . LEU A 1 956 ? -10.602 -2.869 37.562 1 94.56 956 LEU A C 1
ATOM 7445 O O . LEU A 1 956 ? -11.086 -2 38.281 1 94.56 956 LEU A O 1
ATOM 7449 N N . SER A 1 957 ? -11.211 -4.07 37.344 1 93.25 957 SER A N 1
ATOM 7450 C CA . SER A 1 957 ? -12.5 -4.383 37.938 1 93.25 957 SER A CA 1
ATOM 7451 C C . SER A 1 957 ? -12.406 -4.449 39.469 1 93.25 957 SER A C 1
ATOM 7453 O O . SER A 1 957 ? -13.352 -4.078 40.156 1 93.25 957 SER A O 1
ATOM 7455 N N . ASP A 1 958 ? -11.25 -4.871 39.969 1 89.62 958 ASP A N 1
ATOM 7456 C CA . ASP A 1 958 ? -11.023 -4.91 41.406 1 89.62 958 ASP A CA 1
ATOM 7457 C C . ASP A 1 958 ? -11.055 -3.508 42 1 89.62 958 ASP A C 1
ATOM 7459 O O . ASP A 1 958 ? -11.562 -3.312 43.094 1 89.62 958 ASP A O 1
ATOM 7463 N N . CYS A 1 959 ? -10.484 -2.57 41.312 1 89.19 959 CYS A N 1
ATOM 7464 C CA . CYS A 1 959 ? -10.43 -1.193 41.781 1 89.19 959 CYS A CA 1
ATOM 7465 C C . CYS A 1 959 ? -11.836 -0.615 41.938 1 89.19 959 CYS A C 1
ATOM 7467 O O . CYS A 1 959 ? -12.117 0.076 42.938 1 89.19 959 CYS A O 1
ATOM 7469 N N . PHE A 1 960 ? -12.664 -0.902 41.031 1 90.75 960 PHE A N 1
ATOM 7470 C CA . PHE A 1 960 ? -14.023 -0.387 41.094 1 90.75 960 PHE A CA 1
ATOM 7471 C C . PHE A 1 960 ? -14.789 -1.001 42.281 1 90.75 960 PHE A C 1
ATOM 7473 O O . PHE A 1 960 ? -15.648 -0.349 42.875 1 90.75 960 PHE A O 1
ATOM 7480 N N . LYS A 1 961 ? -14.414 -2.162 42.594 1 86.81 961 LYS A N 1
ATOM 7481 C CA . LYS A 1 961 ? -15.117 -2.881 43.656 1 86.81 961 LYS A CA 1
ATOM 7482 C C . LYS A 1 961 ? -14.594 -2.486 45.031 1 86.81 961 LYS A C 1
ATOM 7484 O O . LYS A 1 961 ? -15.367 -2.336 45.969 1 86.81 961 LYS A O 1
ATOM 7489 N N . ASP A 1 962 ? -13.281 -2.229 45.094 1 83.12 962 ASP A N 1
ATOM 7490 C CA . ASP A 1 962 ? -12.656 -2.201 46.406 1 83.12 962 ASP A CA 1
ATOM 7491 C C . ASP A 1 962 ? -12.336 -0.769 46.844 1 83.12 962 ASP A C 1
ATOM 7493 O O . ASP A 1 962 ? -12.094 -0.507 48.031 1 83.12 962 ASP A O 1
ATOM 7497 N N . VAL A 1 963 ? -12.289 0.225 46 1 83.75 963 VAL A N 1
ATOM 7498 C CA . VAL A 1 963 ? -12.023 1.619 46.312 1 83.75 963 VAL A CA 1
ATOM 7499 C C . VAL A 1 963 ? -13.336 2.361 46.531 1 83.75 963 VAL A C 1
ATOM 7501 O O . VAL A 1 963 ? -14.289 2.197 45.781 1 83.75 963 VAL A O 1
ATOM 7504 N N . PRO A 1 964 ? -13.398 3.162 47.531 1 80.62 964 PRO A N 1
ATOM 7505 C CA . PRO A 1 964 ? -14.641 3.881 47.812 1 80.62 964 PRO A CA 1
ATOM 7506 C C . PRO A 1 964 ? -15.133 4.691 46.594 1 80.62 964 PRO A C 1
ATOM 7508 O O . PRO A 1 964 ? -14.328 5.328 45.906 1 80.62 964 PRO A O 1
ATOM 7511 N N . GLU A 1 965 ? -16.391 4.785 46.406 1 82.81 965 GLU A N 1
ATOM 7512 C CA . GLU A 1 965 ? -17.016 5.309 45.219 1 82.81 965 GLU A CA 1
ATOM 7513 C C . GLU A 1 965 ? -16.891 6.828 45.125 1 82.81 965 GLU A C 1
ATOM 7515 O O . GLU A 1 965 ? -16.953 7.406 44.062 1 82.81 965 GLU A O 1
ATOM 7520 N N . HIS A 1 966 ? -16.734 7.414 46.219 1 79.94 966 HIS A N 1
ATOM 7521 C CA . HIS A 1 966 ? -16.719 8.875 46.219 1 79.94 966 HIS A CA 1
ATOM 7522 C C . HIS A 1 966 ? -15.383 9.398 45.688 1 79.94 966 HIS A C 1
ATOM 7524 O O . HIS A 1 966 ? -15.273 10.578 45.344 1 79.94 966 HIS A O 1
ATOM 7530 N N . VAL A 1 967 ? -14.391 8.578 45.656 1 82 967 VAL A N 1
ATOM 7531 C CA . VAL A 1 967 ? -13.094 8.977 45.125 1 82 967 VAL A CA 1
ATOM 7532 C C . VAL A 1 967 ? -13.102 8.797 43.594 1 82 967 VAL A C 1
ATOM 7534 O O . VAL A 1 967 ? -13.43 7.723 43.094 1 82 967 VAL A O 1
ATOM 7537 N N . GLY A 1 968 ? -12.742 9.867 42.812 1 85.5 968 GLY A N 1
ATOM 7538 C CA . GLY A 1 968 ? -12.656 9.773 41.375 1 85.5 968 GLY A CA 1
ATOM 7539 C C . GLY A 1 968 ? -11.422 9.031 40.906 1 85.5 968 GLY A C 1
ATOM 7540 O O . GLY A 1 968 ? -10.461 8.875 41.656 1 85.5 968 GLY A O 1
ATOM 7541 N N . PHE A 1 969 ? -11.492 8.5 39.656 1 88.88 969 PHE A N 1
ATOM 7542 C CA . PHE A 1 969 ? -10.367 7.789 39.062 1 88.88 969 PHE A CA 1
ATOM 7543 C C . PHE A 1 969 ? -9.805 8.57 37.875 1 88.88 969 PHE A C 1
ATOM 7545 O O . PHE A 1 969 ? -10.555 9.094 37.062 1 88.88 969 PHE A O 1
ATOM 7552 N N . ASN A 1 970 ? -8.484 8.812 37.906 1 91.88 970 ASN A N 1
ATOM 7553 C CA . ASN A 1 970 ? -7.754 9.133 36.688 1 91.88 970 ASN A CA 1
ATOM 7554 C C . ASN A 1 970 ? -7.125 7.887 36.062 1 91.88 970 ASN A C 1
ATOM 7556 O O . ASN A 1 970 ? -6.039 7.469 36.469 1 91.88 970 ASN A O 1
ATOM 7560 N N . VAL A 1 971 ? -7.801 7.344 35.062 1 94.62 971 VAL A N 1
ATOM 7561 C CA . VAL A 1 971 ? -7.344 6.137 34.375 1 94.62 971 VAL A CA 1
ATOM 7562 C C . VAL A 1 971 ? -6.324 6.5 33.312 1 94.62 971 VAL A C 1
ATOM 7564 O O . VAL A 1 971 ? -6.695 6.895 32.188 1 94.62 971 VAL A O 1
ATOM 7567 N N . GLU A 1 972 ? -5.129 6.316 33.625 1 95.62 972 GLU A N 1
ATOM 7568 C CA . GLU A 1 972 ? -4.102 6.574 32.625 1 95.62 972 GLU A CA 1
ATOM 7569 C C . GLU A 1 972 ? -3.975 5.41 31.641 1 95.62 972 GLU A C 1
ATOM 7571 O O . GLU A 1 972 ? -3.637 4.293 32.031 1 95.62 972 GLU A O 1
ATOM 7576 N N . LEU A 1 973 ? -4.285 5.699 30.422 1 97.38 973 LEU A N 1
ATOM 7577 C CA . LEU A 1 973 ? -4.184 4.699 29.359 1 97.38 973 LEU A CA 1
ATOM 7578 C C . LEU A 1 973 ? -2.746 4.582 28.859 1 97.38 973 LEU A C 1
ATOM 7580 O O . LEU A 1 973 ? -2.305 5.387 28.031 1 97.38 973 LEU A O 1
ATOM 7584 N N . LYS A 1 974 ? -2.096 3.539 29.234 1 94.38 974 LYS A N 1
ATOM 7585 C CA . LYS A 1 974 ? -0.688 3.344 28.906 1 94.38 974 LYS A CA 1
ATOM 7586 C C . LYS A 1 974 ? -0.535 2.459 27.672 1 94.38 974 LYS A C 1
ATOM 7588 O O . LYS A 1 974 ? -0.726 1.243 27.75 1 94.38 974 LYS A O 1
ATOM 7593 N N . TYR A 1 975 ? -0.134 3.035 26.609 1 94.44 975 TYR A N 1
ATOM 7594 C CA . TYR A 1 975 ? 0.08 2.342 25.344 1 94.44 975 TYR A CA 1
ATOM 7595 C C . TYR A 1 975 ? 1.53 2.463 24.891 1 94.44 975 TYR A C 1
ATOM 7597 O O . TYR A 1 975 ? 2.082 3.564 24.844 1 94.44 975 TYR A O 1
ATOM 7605 N N . PRO A 1 976 ? 2.145 1.341 24.641 1 90.56 976 PRO A N 1
ATOM 7606 C CA . PRO A 1 976 ? 3.566 1.409 24.281 1 90.56 976 PRO A CA 1
ATOM 7607 C C . PRO A 1 976 ? 3.803 1.945 22.875 1 90.56 976 PRO A C 1
ATOM 7609 O O . PRO A 1 976 ? 3.186 1.47 21.922 1 90.56 976 PRO A O 1
ATOM 7612 N N . PRO A 1 977 ? 4.668 2.887 22.766 1 86.81 977 PRO A N 1
ATOM 7613 C CA . PRO A 1 977 ? 5.047 3.332 21.422 1 86.81 977 PRO A CA 1
ATOM 7614 C C . PRO A 1 977 ? 5.758 2.244 20.609 1 86.81 977 PRO A C 1
ATOM 7616 O O . PRO A 1 977 ? 6.203 1.243 21.188 1 86.81 977 PRO A O 1
ATOM 7619 N N . ASP A 1 978 ? 5.906 2.443 19.281 1 80.88 978 ASP A N 1
ATOM 7620 C CA . ASP A 1 978 ? 6.48 1.453 18.375 1 80.88 978 ASP A CA 1
ATOM 7621 C C . ASP A 1 978 ? 7.914 1.11 18.781 1 80.88 978 ASP A C 1
ATOM 7623 O O . ASP A 1 978 ? 8.328 -0.05 18.703 1 80.88 978 ASP A O 1
ATOM 7627 N N . ILE A 1 979 ? 8.641 2.062 19.203 1 80.38 979 ILE A N 1
ATOM 7628 C CA . ILE A 1 979 ? 10.039 1.852 19.562 1 80.38 979 ILE A CA 1
ATOM 7629 C C . ILE A 1 979 ? 10.125 0.949 20.781 1 80.38 979 ILE A C 1
ATOM 7631 O O . ILE A 1 979 ? 11.016 0.098 20.875 1 80.38 979 ILE A O 1
ATOM 7635 N N . THR A 1 980 ? 9.219 1.174 21.703 1 83.62 980 THR A N 1
ATOM 7636 C CA . THR A 1 980 ? 9.195 0.352 22.906 1 83.62 980 THR A CA 1
ATOM 7637 C C . THR A 1 980 ? 8.773 -1.077 22.578 1 83.62 980 THR A C 1
ATOM 7639 O O . THR A 1 980 ? 9.328 -2.033 23.125 1 83.62 980 THR A O 1
ATOM 7642 N N . GLN A 1 981 ? 7.883 -1.245 21.75 1 83.94 981 GLN A N 1
ATOM 7643 C CA . GLN A 1 981 ? 7.445 -2.572 21.328 1 83.94 981 GLN A CA 1
ATOM 7644 C C . GLN A 1 981 ? 8.586 -3.34 20.656 1 83.94 981 GLN A C 1
ATOM 7646 O O . GLN A 1 981 ? 8.766 -4.531 20.906 1 83.94 981 GLN A O 1
ATOM 7651 N N . ALA A 1 982 ? 9.312 -2.604 19.859 1 76.12 982 ALA A N 1
ATOM 7652 C CA . ALA A 1 982 ? 10.453 -3.215 19.172 1 76.12 982 ALA A CA 1
ATOM 7653 C C . ALA A 1 982 ? 11.547 -3.594 20.156 1 76.12 982 ALA A C 1
ATOM 7655 O O . ALA A 1 982 ? 12.18 -4.645 20.016 1 76.12 982 ALA A O 1
ATOM 7656 N N . GLU A 1 983 ? 11.703 -2.76 21.156 1 76.81 983 GLU A N 1
ATOM 7657 C CA . GLU A 1 983 ? 12.758 -2.975 22.141 1 76.81 983 GLU A CA 1
ATOM 7658 C C . GLU A 1 983 ? 12.453 -4.184 23.016 1 76.81 983 GLU A C 1
ATOM 7660 O O . GLU A 1 983 ? 13.359 -4.941 23.375 1 76.81 983 GLU A O 1
ATOM 7665 N N . ILE A 1 984 ? 11.172 -4.332 23.312 1 76.25 984 ILE A N 1
ATOM 7666 C CA . ILE A 1 984 ? 10.797 -5.41 24.219 1 76.25 984 ILE A CA 1
ATOM 7667 C C . ILE A 1 984 ? 10.414 -6.648 23.422 1 76.25 984 ILE A C 1
ATOM 7669 O O . ILE A 1 984 ? 10.344 -7.754 23.969 1 76.25 984 ILE A O 1
ATOM 7673 N N . GLY A 1 985 ? 10.258 -6.488 22.156 1 74.62 985 GLY A N 1
ATOM 7674 C CA . GLY A 1 985 ? 9.938 -7.605 21.281 1 74.62 985 GLY A CA 1
ATOM 7675 C C . GLY A 1 985 ? 8.523 -8.117 21.453 1 74.62 985 GLY A C 1
ATOM 7676 O O . GLY A 1 985 ? 8.297 -9.328 21.516 1 74.62 985 GLY A O 1
ATOM 7677 N N . ILE A 1 986 ? 7.551 -7.207 21.562 1 78.56 986 ILE A N 1
ATOM 7678 C CA . ILE A 1 986 ? 6.172 -7.617 21.812 1 78.56 986 ILE A CA 1
ATOM 7679 C C . ILE A 1 986 ? 5.27 -7.059 20.703 1 78.56 986 ILE A C 1
ATOM 7681 O O . ILE A 1 986 ? 5.609 -6.066 20.062 1 78.56 986 ILE A O 1
ATOM 7685 N N . LYS A 1 987 ? 4.219 -7.801 20.469 1 79.81 987 LYS A N 1
ATOM 7686 C CA . LYS A 1 987 ? 3.096 -7.285 19.688 1 79.81 987 LYS A CA 1
ATOM 7687 C C . LYS A 1 987 ? 1.912 -6.941 20.578 1 79.81 987 LYS A C 1
ATOM 7689 O O . LYS A 1 987 ? 1.396 -7.805 21.297 1 79.81 987 LYS A O 1
ATOM 7694 N N . TYR A 1 988 ? 1.549 -5.688 20.547 1 86.81 988 TYR A N 1
ATOM 7695 C CA . TYR A 1 988 ? 0.479 -5.207 21.406 1 86.81 988 TYR A CA 1
ATOM 7696 C C . TYR A 1 988 ? -0.842 -5.129 20.656 1 86.81 988 TYR A C 1
ATOM 7698 O O . TYR A 1 988 ? -0.862 -5.16 19.422 1 86.81 988 TYR A O 1
ATOM 7706 N N . ALA A 1 989 ? -1.933 -5.164 21.375 1 88.94 989 ALA A N 1
ATOM 7707 C CA . ALA A 1 989 ? -3.258 -5.012 20.781 1 88.94 989 ALA A CA 1
ATOM 7708 C C . ALA A 1 989 ? -3.363 -3.705 20 1 88.94 989 ALA A C 1
ATOM 7710 O O . ALA A 1 989 ? -2.648 -2.742 20.281 1 88.94 989 ALA A O 1
ATOM 7711 N N . SER A 1 990 ? -4.223 -3.713 18.984 1 92.44 990 SER A N 1
ATOM 7712 C CA . SER A 1 990 ? -4.457 -2.465 18.266 1 92.44 990 SER A CA 1
ATOM 7713 C C . SER A 1 990 ? -4.996 -1.384 19.188 1 92.44 990 SER A C 1
ATOM 7715 O O . SER A 1 990 ? -5.578 -1.689 20.234 1 92.44 990 SER A O 1
ATOM 7717 N N . ARG A 1 991 ? -4.836 -0.116 18.891 1 96.62 991 ARG A N 1
ATOM 7718 C CA . ARG A 1 991 ? -5.324 0.986 19.703 1 96.62 991 ARG A CA 1
ATOM 7719 C C . ARG A 1 991 ? -6.832 0.886 19.922 1 96.62 991 ARG A C 1
ATOM 7721 O O . ARG A 1 991 ? -7.332 1.152 21.016 1 96.62 991 ARG A O 1
ATOM 7728 N N . ASN A 1 992 ? -7.574 0.492 18.828 1 96.56 992 ASN A N 1
ATOM 7729 C CA . ASN A 1 992 ? -9.016 0.31 18.953 1 96.56 992 ASN A CA 1
ATOM 7730 C C . ASN A 1 992 ? -9.367 -0.765 19.969 1 96.56 992 ASN A C 1
ATOM 7732 O O . ASN A 1 992 ? -10.227 -0.554 20.828 1 96.56 992 ASN A O 1
ATOM 7736 N N . ASP A 1 993 ? -8.641 -1.889 19.891 1 95.56 993 ASP A N 1
ATOM 7737 C CA . ASP A 1 993 ? -8.93 -3.004 20.797 1 95.56 993 ASP A CA 1
ATOM 7738 C C . ASP A 1 993 ? -8.547 -2.666 22.234 1 95.56 993 ASP A C 1
ATOM 7740 O O . ASP A 1 993 ? -9.234 -3.062 23.172 1 95.56 993 ASP A O 1
ATOM 7744 N N . TYR A 1 994 ? -7.457 -2.047 22.344 1 96.69 994 TYR A N 1
ATOM 7745 C CA . TYR A 1 994 ? -6.988 -1.623 23.656 1 96.69 994 TYR A CA 1
ATOM 7746 C C . TYR A 1 994 ? -8.023 -0.744 24.344 1 96.69 994 TYR A C 1
ATOM 7748 O O . TYR A 1 994 ? -8.422 -1.018 25.484 1 96.69 994 TYR A O 1
ATOM 7756 N N . VAL A 1 995 ? -8.484 0.333 23.656 1 98.25 995 VAL A N 1
ATOM 7757 C CA . VAL A 1 995 ? -9.43 1.288 24.234 1 98.25 995 VAL A CA 1
ATOM 7758 C C . VAL A 1 995 ? -10.766 0.603 24.484 1 98.25 995 VAL A C 1
ATOM 7760 O O . VAL A 1 995 ? -11.391 0.82 25.531 1 98.25 995 VAL A O 1
ATOM 7763 N N . ASP A 1 996 ? -11.227 -0.264 23.578 1 97.31 996 ASP A N 1
ATOM 7764 C CA . ASP A 1 996 ? -12.5 -0.968 23.734 1 97.31 996 ASP A CA 1
ATOM 7765 C C . ASP A 1 996 ? -12.492 -1.829 25 1 97.31 996 ASP A C 1
ATOM 7767 O O . ASP A 1 996 ? -13.484 -1.883 25.719 1 97.31 996 ASP A O 1
ATOM 7771 N N . ALA A 1 997 ? -11.367 -2.508 25.203 1 97.31 997 ALA A N 1
ATOM 7772 C CA . ALA A 1 997 ? -11.258 -3.389 26.359 1 97.31 997 ALA A CA 1
ATOM 7773 C C . ALA A 1 997 ? -11.359 -2.6 27.672 1 97.31 997 ALA A C 1
ATOM 7775 O O . ALA A 1 997 ? -12.047 -3.018 28.594 1 97.31 997 ALA A O 1
ATOM 7776 N N . VAL A 1 998 ? -10.688 -1.485 27.797 1 97.88 998 VAL A N 1
ATOM 7777 C CA . VAL A 1 998 ? -10.703 -0.66 29 1 97.88 998 VAL A CA 1
ATOM 7778 C C . VAL A 1 998 ? -12.094 -0.049 29.188 1 97.88 998 VAL A C 1
ATOM 7780 O O . VAL A 1 998 ? -12.656 -0.082 30.281 1 97.88 998 VAL A O 1
ATOM 7783 N N . LEU A 1 999 ? -12.656 0.503 28.078 1 96.88 999 LEU A N 1
ATOM 7784 C CA . LEU A 1 999 ? -13.969 1.135 28.156 1 96.88 999 LEU A CA 1
ATOM 7785 C C . LEU A 1 999 ? -15.039 0.127 28.562 1 96.88 999 LEU A C 1
ATOM 7787 O O . LEU A 1 999 ? -15.953 0.465 29.312 1 96.88 999 LEU A O 1
ATOM 7791 N N . LYS A 1 1000 ? -14.898 -1.062 28.016 1 96.56 1000 LYS A N 1
ATOM 7792 C CA . LYS A 1 1000 ? -15.867 -2.09 28.391 1 96.56 1000 LYS A CA 1
ATOM 7793 C C . LYS A 1 1000 ? -15.875 -2.307 29.906 1 96.56 1000 LYS A C 1
ATOM 7795 O O . LYS A 1 1000 ? -16.938 -2.363 30.531 1 96.56 1000 LYS A O 1
ATOM 7800 N N . THR A 1 1001 ? -14.703 -2.416 30.5 1 96.56 1001 THR A N 1
ATOM 7801 C CA . THR A 1 1001 ? -14.586 -2.623 31.938 1 96.56 1001 THR A CA 1
ATOM 7802 C C . THR A 1 1001 ? -15.102 -1.409 32.719 1 96.56 1001 THR A C 1
ATOM 7804 O O . THR A 1 1001 ? -15.781 -1.555 33.719 1 96.56 1001 THR A O 1
ATOM 7807 N N . VAL A 1 1002 ? -14.789 -0.212 32.281 1 95.44 1002 VAL A N 1
ATOM 7808 C CA . VAL A 1 1002 ? -15.211 1.018 32.938 1 95.44 1002 VAL A CA 1
ATOM 7809 C C . VAL A 1 1002 ? -16.734 1.129 32.906 1 95.44 1002 VAL A C 1
ATOM 7811 O O . VAL A 1 1002 ? -17.375 1.346 33.938 1 95.44 1002 VAL A O 1
ATOM 7814 N N . PHE A 1 1003 ? -17.375 0.918 31.781 1 91.88 1003 PHE A N 1
ATOM 7815 C CA . PHE A 1 1003 ? -18.812 1.082 31.656 1 91.88 1003 PHE A CA 1
ATOM 7816 C C . PHE A 1 1003 ? -19.547 -0.056 32.344 1 91.88 1003 PHE A C 1
ATOM 7818 O O . PHE A 1 1003 ? -20.688 0.11 32.781 1 91.88 1003 PHE A O 1
ATOM 7825 N N . ASP A 1 1004 ? -18.844 -1.151 32.5 1 93.5 1004 ASP A N 1
ATOM 7826 C CA . ASP A 1 1004 ? -19.438 -2.268 33.25 1 93.5 1004 ASP A CA 1
ATOM 7827 C C . ASP A 1 1004 ? -19.484 -1.977 34.75 1 93.5 1004 ASP A C 1
ATOM 7829 O O . ASP A 1 1004 ? -20.391 -2.438 35.438 1 93.5 1004 ASP A O 1
ATOM 7833 N N . HIS A 1 1005 ? -18.469 -1.162 35.281 1 93.06 1005 HIS A N 1
ATOM 7834 C CA . HIS A 1 1005 ? -18.281 -1.182 36.719 1 93.06 1005 HIS A CA 1
ATOM 7835 C C . HIS A 1 1005 ? -18.312 0.23 37.281 1 93.06 1005 HIS A C 1
ATOM 7837 O O . HIS A 1 1005 ? -18.406 0.407 38.5 1 93.06 1005 HIS A O 1
ATOM 7843 N N . ALA A 1 1006 ? -18.203 1.275 36.562 1 88.69 1006 ALA A N 1
ATOM 7844 C CA . ALA A 1 1006 ? -17.969 2.629 37.062 1 88.69 1006 ALA A CA 1
ATOM 7845 C C . ALA A 1 1006 ? -19.172 3.15 37.844 1 88.69 1006 ALA A C 1
ATOM 7847 O O . ALA A 1 1006 ? -19.016 3.881 38.812 1 88.69 1006 ALA A O 1
ATOM 7848 N N . GLY A 1 1007 ? -20.391 2.754 37.375 1 82.75 1007 GLY A N 1
ATOM 7849 C CA . GLY A 1 1007 ? -21.562 3.336 38 1 82.75 1007 GLY A CA 1
ATOM 7850 C C . GLY A 1 1007 ? -21.578 4.852 37.969 1 82.75 1007 GLY A C 1
ATOM 7851 O O . GLY A 1 1007 ? -21.422 5.441 36.875 1 82.75 1007 GLY A O 1
ATOM 7852 N N . SER A 1 1008 ? -21.609 5.52 39.188 1 79.56 1008 SER A N 1
ATOM 7853 C CA . SER A 1 1008 ? -21.688 6.977 39.25 1 79.56 1008 SER A CA 1
ATOM 7854 C C . SER A 1 1008 ? -20.328 7.586 39.562 1 79.56 1008 SER A C 1
ATOM 7856 O O . SER A 1 1008 ? -20.203 8.797 39.75 1 79.56 1008 SER A O 1
ATOM 7858 N N . ARG A 1 1009 ? -19.328 6.805 39.562 1 85.5 1009 ARG A N 1
ATOM 7859 C CA . ARG A 1 1009 ? -17.984 7.281 39.906 1 85.5 1009 ARG A CA 1
ATOM 7860 C C . ARG A 1 1009 ? -17.484 8.273 38.844 1 85.5 1009 ARG A C 1
ATOM 7862 O O . ARG A 1 1009 ? -17.672 8.07 37.656 1 85.5 1009 ARG A O 1
ATOM 7869 N N . ARG A 1 1010 ? -16.859 9.281 39.344 1 83.38 1010 ARG A N 1
ATOM 7870 C CA . ARG A 1 1010 ? -16.203 10.227 38.438 1 83.38 1010 ARG A CA 1
ATOM 7871 C C . ARG A 1 1010 ? -14.93 9.633 37.844 1 83.38 1010 ARG A C 1
ATOM 7873 O O . ARG A 1 1010 ? -14.062 9.148 38.594 1 83.38 1010 ARG A O 1
ATOM 7880 N N . ILE A 1 1011 ? -14.859 9.703 36.5 1 90.56 1011 ILE A N 1
ATOM 7881 C CA . ILE A 1 1011 ? -13.719 9.102 35.812 1 90.56 1011 ILE A CA 1
ATOM 7882 C C . ILE A 1 1011 ? -13.109 10.109 34.844 1 90.56 1011 ILE A C 1
ATOM 7884 O O . ILE A 1 1011 ? -13.836 10.852 34.156 1 90.56 1011 ILE A O 1
ATOM 7888 N N . ILE A 1 1012 ? -11.82 10.203 34.875 1 91.25 1012 ILE A N 1
ATOM 7889 C CA . ILE A 1 1012 ? -11.055 10.914 33.875 1 91.25 1012 ILE A CA 1
ATOM 7890 C C . ILE A 1 1012 ? -10.102 9.953 33.156 1 91.25 1012 ILE A C 1
ATOM 7892 O O . ILE A 1 1012 ? -9.531 9.062 33.812 1 91.25 1012 ILE A O 1
ATOM 7896 N N . PHE A 1 1013 ? -9.953 10.133 31.844 1 94.75 1013 PHE A N 1
ATOM 7897 C CA . PHE A 1 1013 ? -8.945 9.375 31.094 1 94.75 1013 PHE A CA 1
ATOM 7898 C C . PHE A 1 1013 ? -7.766 10.266 30.719 1 94.75 1013 PHE A C 1
ATOM 7900 O O . PHE A 1 1013 ? -7.949 11.445 30.406 1 94.75 1013 PHE A O 1
ATOM 7907 N N . SER A 1 1014 ? -6.605 9.773 30.766 1 95.81 1014 SER A N 1
ATOM 7908 C CA . SER A 1 1014 ? -5.422 10.484 30.297 1 95.81 1014 SER A CA 1
ATOM 7909 C C . SER A 1 1014 ? -4.449 9.539 29.594 1 95.81 1014 SER A C 1
ATOM 7911 O O . SER A 1 1014 ? -4.48 8.328 29.828 1 95.81 1014 SER A O 1
ATOM 7913 N N . SER A 1 1015 ? -3.662 10.062 28.625 1 97.31 1015 SER A N 1
ATOM 7914 C CA . SER A 1 1015 ? -2.676 9.234 27.938 1 97.31 1015 SER A CA 1
ATOM 7915 C C . SER A 1 1015 ? -1.556 10.086 27.359 1 97.31 1015 SER A C 1
ATOM 7917 O O . SER A 1 1015 ? -1.784 11.227 26.938 1 97.31 1015 SER A O 1
ATOM 7919 N N . PHE A 1 1016 ? -0.36 9.531 27.266 1 94.88 1016 PHE A N 1
ATOM 7920 C CA . PHE A 1 1016 ? 0.762 10.156 26.578 1 94.88 1016 PHE A CA 1
ATOM 7921 C C . PHE A 1 1016 ? 0.677 9.922 25.078 1 94.88 1016 PHE A C 1
ATOM 7923 O O . PHE A 1 1016 ? 1.384 10.57 24.297 1 94.88 1016 PHE A O 1
ATOM 7930 N N . ASP A 1 1017 ? -0.127 8.977 24.625 1 94.88 1017 ASP A N 1
ATOM 7931 C CA . ASP A 1 1017 ? -0.319 8.68 23.219 1 94.88 1017 ASP A CA 1
ATOM 7932 C C . ASP A 1 1017 ? -1.477 9.492 22.641 1 94.88 1017 ASP A C 1
ATOM 7934 O O . ASP A 1 1017 ? -2.637 9.266 22.984 1 94.88 1017 ASP A O 1
ATOM 7938 N N . PRO A 1 1018 ? -1.177 10.398 21.703 1 94.75 1018 PRO A N 1
ATOM 7939 C CA . PRO A 1 1018 ? -2.23 11.266 21.188 1 94.75 1018 PRO A CA 1
ATOM 7940 C C . PRO A 1 1018 ? -3.338 10.492 20.469 1 94.75 1018 PRO A C 1
ATOM 7942 O O . PRO A 1 1018 ? -4.512 10.859 20.578 1 94.75 1018 PRO A O 1
ATOM 7945 N N . ASP A 1 1019 ? -3.049 9.438 19.797 1 95 1019 ASP A N 1
ATOM 7946 C CA . ASP A 1 1019 ? -4.07 8.695 19.062 1 95 1019 ASP A CA 1
ATOM 7947 C C . ASP A 1 1019 ? -4.996 7.949 20.016 1 95 1019 ASP A C 1
ATOM 7949 O O . ASP A 1 1019 ? -6.188 7.789 19.734 1 95 1019 ASP A O 1
ATOM 7953 N N . ILE A 1 1020 ? -4.438 7.477 21.125 1 97.62 1020 ILE A N 1
ATOM 7954 C CA . ILE A 1 1020 ? -5.266 6.852 22.156 1 97.62 1020 ILE A CA 1
ATOM 7955 C C . ILE A 1 1020 ? -6.258 7.871 22.703 1 97.62 1020 ILE A C 1
ATOM 7957 O O . ILE A 1 1020 ? -7.426 7.543 22.938 1 97.62 1020 ILE A O 1
ATOM 7961 N N . CYS A 1 1021 ? -5.77 9.102 22.938 1 97.06 1021 CYS A N 1
ATOM 7962 C CA . CYS A 1 1021 ? -6.668 10.148 23.391 1 97.06 1021 CYS A CA 1
ATOM 7963 C C . CYS A 1 1021 ? -7.793 10.391 22.391 1 97.06 1021 CYS A C 1
ATOM 7965 O O . CYS A 1 1021 ? -8.961 10.484 22.781 1 97.06 1021 CYS A O 1
ATOM 7967 N N . THR A 1 1022 ? -7.441 10.469 21.141 1 95.38 1022 THR A N 1
ATOM 7968 C CA . THR A 1 1022 ? -8.414 10.719 20.094 1 95.38 1022 THR A CA 1
ATOM 7969 C C . THR A 1 1022 ? -9.453 9.602 20.031 1 95.38 1022 THR A C 1
ATOM 7971 O O . THR A 1 1022 ? -10.656 9.867 19.969 1 95.38 1022 THR A O 1
ATOM 7974 N N . ILE A 1 1023 ? -8.992 8.359 20.062 1 97.31 1023 ILE A N 1
ATOM 7975 C CA . ILE A 1 1023 ? -9.867 7.195 19.969 1 97.31 1023 ILE A CA 1
ATOM 7976 C C . ILE A 1 1023 ? -10.805 7.168 21.188 1 97.31 1023 ILE A C 1
ATOM 7978 O O . ILE A 1 1023 ? -12.008 6.93 21.047 1 97.31 1023 ILE A O 1
ATOM 7982 N N . THR A 1 1024 ? -10.219 7.406 22.359 1 96.44 1024 THR A N 1
ATOM 7983 C CA . THR A 1 1024 ? -11.008 7.371 23.578 1 96.44 1024 THR A CA 1
ATOM 7984 C C . THR A 1 1024 ? -12.102 8.445 23.547 1 96.44 1024 THR A C 1
ATOM 7986 O O . THR A 1 1024 ? -13.234 8.195 23.969 1 96.44 1024 THR A O 1
ATOM 7989 N N . CYS A 1 1025 ? -11.742 9.602 23.078 1 90.94 1025 CYS A N 1
ATOM 7990 C CA . CYS A 1 1025 ? -12.695 10.711 23 1 90.94 1025 CYS A CA 1
ATOM 7991 C C . CYS A 1 1025 ? -13.812 10.391 22 1 90.94 1025 CYS A C 1
ATOM 7993 O O . CYS A 1 1025 ? -14.984 10.641 22.297 1 90.94 1025 CYS A O 1
ATOM 7995 N N . LEU A 1 1026 ? -13.523 9.781 20.906 1 90.25 1026 LEU A N 1
ATOM 7996 C CA . LEU A 1 1026 ? -14.477 9.539 19.844 1 90.25 1026 LEU A CA 1
ATOM 7997 C C . LEU A 1 1026 ? -15.367 8.344 20.156 1 90.25 1026 LEU A C 1
ATOM 7999 O O . LEU A 1 1026 ? -16.438 8.18 19.562 1 90.25 1026 LEU A O 1
ATOM 8003 N N . LYS A 1 1027 ? -14.914 7.531 21.094 1 92.75 1027 LYS A N 1
ATOM 8004 C CA . LYS A 1 1027 ? -15.648 6.297 21.359 1 92.75 1027 LYS A CA 1
ATOM 8005 C C . LYS A 1 1027 ? -16.703 6.504 22.438 1 92.75 1027 LYS A C 1
ATOM 8007 O O . LYS A 1 1027 ? -17.609 5.688 22.594 1 92.75 1027 LYS A O 1
ATOM 8012 N N . GLN A 1 1028 ? -16.516 7.633 23.234 1 86.69 1028 GLN A N 1
ATOM 8013 C CA . GLN A 1 1028 ? -17.469 7.832 24.312 1 86.69 1028 GLN A CA 1
ATOM 8014 C C . GLN A 1 1028 ? -17.562 9.305 24.703 1 86.69 1028 GLN A C 1
ATOM 8016 O O . GLN A 1 1028 ? -16.562 10.023 24.672 1 86.69 1028 GLN A O 1
ATOM 8021 N N . PRO A 1 1029 ? -18.734 9.75 25.047 1 77 1029 PRO A N 1
ATOM 8022 C CA . PRO A 1 1029 ? -18.938 11.141 25.438 1 77 1029 PRO A CA 1
ATOM 8023 C C . PRO A 1 1029 ? -18.969 11.328 26.953 1 77 1029 PRO A C 1
ATOM 8025 O O . PRO A 1 1029 ? -19.047 12.461 27.438 1 77 1029 PRO A O 1
ATOM 8028 N N . SER A 1 1030 ? -18.875 10.305 27.781 1 77.06 1030 SER A N 1
ATOM 8029 C CA . SER A 1 1030 ? -19.203 10.336 29.203 1 77.06 1030 SER A CA 1
ATOM 8030 C C . SER A 1 1030 ? -18.062 10.891 30.031 1 77.06 1030 SER A C 1
ATOM 8032 O O . SER A 1 1030 ? -18.281 11.602 31.016 1 77.06 1030 SER A O 1
ATOM 8034 N N . TYR A 1 1031 ? -16.922 10.492 29.688 1 86.69 1031 TYR A N 1
ATOM 8035 C CA . TYR A 1 1031 ? -15.781 10.805 30.547 1 86.69 1031 TYR A CA 1
ATOM 8036 C C . TYR A 1 1031 ? -14.773 11.695 29.828 1 86.69 1031 TYR A C 1
ATOM 8038 O O . TYR A 1 1031 ? -14.461 11.453 28.656 1 86.69 1031 TYR A O 1
ATOM 8046 N N . PRO A 1 1032 ? -14.328 12.75 30.5 1 87.19 1032 PRO A N 1
ATOM 8047 C CA . PRO A 1 1032 ? -13.344 13.633 29.859 1 87.19 1032 PRO A CA 1
ATOM 8048 C C . PRO A 1 1032 ? -12.016 12.93 29.578 1 87.19 1032 PRO A C 1
ATOM 8050 O O . PRO A 1 1032 ? -11.617 12.039 30.328 1 87.19 1032 PRO A O 1
ATOM 8053 N N . VAL A 1 1033 ? -11.344 13.375 28.531 1 92.88 1033 VAL A N 1
ATOM 8054 C CA . VAL A 1 1033 ? -10.055 12.82 28.125 1 92.88 1033 VAL A CA 1
ATOM 8055 C C . VAL A 1 1033 ? -8.992 13.914 28.156 1 92.88 1033 VAL A C 1
ATOM 8057 O O . VAL A 1 1033 ? -9.219 15.016 27.625 1 92.88 1033 VAL A O 1
ATOM 8060 N N . PHE A 1 1034 ? -7.875 13.641 28.797 1 94.75 1034 PHE A N 1
ATOM 8061 C CA . PHE A 1 1034 ? -6.77 14.586 28.906 1 94.75 1034 PHE A CA 1
ATOM 8062 C C . PHE A 1 1034 ? -5.531 14.07 28.188 1 94.75 1034 PHE A C 1
ATOM 8064 O O . PHE A 1 1034 ? -5.273 12.867 28.172 1 94.75 1034 PHE A O 1
ATOM 8071 N N . PHE A 1 1035 ? -4.777 15.031 27.531 1 96.5 1035 PHE A N 1
ATOM 8072 C CA . PHE A 1 1035 ? -3.525 14.68 26.875 1 96.5 1035 PHE A CA 1
ATOM 8073 C C . PHE A 1 1035 ? -2.34 14.93 27.797 1 96.5 1035 PHE A C 1
ATOM 8075 O O . PHE A 1 1035 ? -2.135 16.047 28.281 1 96.5 1035 PHE A O 1
ATOM 8082 N N . LEU A 1 1036 ? -1.577 13.867 28.141 1 95.81 1036 LEU A N 1
ATOM 8083 C CA . LEU A 1 1036 ? -0.341 13.977 28.906 1 95.81 1036 LEU A CA 1
ATOM 8084 C C . LEU A 1 1036 ? 0.819 14.406 28.016 1 95.81 1036 LEU A C 1
ATOM 8086 O O . LEU A 1 1036 ? 1.087 13.766 27 1 95.81 1036 LEU A O 1
ATOM 8090 N N . THR A 1 1037 ? 1.501 15.484 28.406 1 95.31 1037 THR A N 1
ATOM 8091 C CA . THR A 1 1037 ? 2.625 15.961 27.609 1 95.31 1037 THR A CA 1
ATOM 8092 C C . THR A 1 1037 ? 3.9 16.016 28.453 1 95.31 1037 THR A C 1
ATOM 8094 O O . THR A 1 1037 ? 3.861 16.359 29.625 1 95.31 1037 THR A O 1
ATOM 8097 N N . GLU A 1 1038 ? 5 15.672 27.859 1 93.12 1038 GLU A N 1
ATOM 8098 C CA . GLU A 1 1038 ? 6.316 15.766 28.484 1 93.12 1038 GLU A CA 1
ATOM 8099 C C . GLU A 1 1038 ? 6.777 17.219 28.578 1 93.12 1038 GLU A C 1
ATOM 8101 O O . GLU A 1 1038 ? 7.559 17.562 29.469 1 93.12 1038 GLU A O 1
ATOM 8106 N N . ALA A 1 1039 ? 6.285 18 27.688 1 93.94 1039 ALA A N 1
ATOM 8107 C CA . ALA A 1 1039 ? 6.613 19.438 27.703 1 93.94 1039 ALA A CA 1
ATOM 8108 C C . ALA A 1 1039 ? 8.117 19.641 27.859 1 93.94 1039 ALA A C 1
ATOM 8110 O O . ALA A 1 1039 ? 8.547 20.469 28.672 1 93.94 1039 ALA A O 1
ATOM 8111 N N . GLY A 1 1040 ? 8.938 18.781 27.25 1 89.31 1040 GLY A N 1
ATOM 8112 C CA . GLY A 1 1040 ? 10.383 18.938 27.234 1 89.31 1040 GLY A CA 1
ATOM 8113 C C . GLY A 1 1040 ? 11.086 18.141 28.312 1 89.31 1040 GLY A C 1
ATOM 8114 O O . GLY A 1 1040 ? 12.32 18.109 28.375 1 89.31 1040 GLY A O 1
ATOM 8115 N N . ALA A 1 1041 ? 10.328 17.484 29.172 1 88.06 1041 ALA A N 1
ATOM 8116 C CA . ALA A 1 1041 ? 10.938 16.703 30.25 1 88.06 1041 ALA A CA 1
ATOM 8117 C C . ALA A 1 1041 ? 11.812 15.586 29.703 1 88.06 1041 ALA A C 1
ATOM 8119 O O . ALA A 1 1041 ? 12.883 15.297 30.25 1 88.06 1041 ALA A O 1
ATOM 8120 N N . SER A 1 1042 ? 11.312 14.938 28.734 1 85.25 1042 SER A N 1
ATOM 8121 C CA . SER A 1 1042 ? 12.023 13.875 28.031 1 85.25 1042 SER A CA 1
ATOM 8122 C C . SER A 1 1042 ? 11.68 13.875 26.547 1 85.25 1042 SER A C 1
ATOM 8124 O O . SER A 1 1042 ? 10.625 14.375 26.141 1 85.25 1042 SER A O 1
ATOM 8126 N N . PRO A 1 1043 ? 12.672 13.391 25.812 1 81.38 1043 PRO A N 1
ATOM 8127 C CA . PRO A 1 1043 ? 12.344 13.297 24.391 1 81.38 1043 PRO A CA 1
ATOM 8128 C C . PRO A 1 1043 ? 11.141 12.391 24.125 1 81.38 1043 PRO A C 1
ATOM 8130 O O . PRO A 1 1043 ? 11.031 11.312 24.703 1 81.38 1043 PRO A O 1
ATOM 8133 N N . CYS A 1 1044 ? 10.242 12.922 23.375 1 82.44 1044 CYS A N 1
ATOM 8134 C CA . CYS A 1 1044 ? 9.039 12.172 23.047 1 82.44 1044 CYS A CA 1
ATOM 8135 C C . CYS A 1 1044 ? 9.133 11.594 21.641 1 82.44 1044 CYS A C 1
ATOM 8137 O O . CYS A 1 1044 ? 9.695 12.227 20.734 1 82.44 1044 CYS A O 1
ATOM 8139 N N . TRP A 1 1045 ? 8.664 10.398 21.484 1 78.5 1045 TRP A N 1
ATOM 8140 C CA . TRP A 1 1045 ? 8.625 9.789 20.156 1 78.5 1045 TRP A CA 1
ATOM 8141 C C . TRP A 1 1045 ? 7.621 10.5 19.266 1 78.5 1045 TRP A C 1
ATOM 8143 O O . TRP A 1 1045 ? 7.855 10.656 18.062 1 78.5 1045 TRP A O 1
ATOM 8153 N N . ASP A 1 1046 ? 6.516 10.875 19.828 1 87.19 1046 ASP A N 1
ATOM 8154 C CA . ASP A 1 1046 ? 5.5 11.648 19.109 1 87.19 1046 ASP A CA 1
ATOM 8155 C C . ASP A 1 1046 ? 5.668 13.141 19.359 1 87.19 1046 ASP A C 1
ATOM 8157 O O . ASP A 1 1046 ? 5.512 13.609 20.5 1 87.19 1046 ASP A O 1
ATOM 8161 N N . PRO A 1 1047 ? 5.957 13.906 18.328 1 86.19 1047 PRO A N 1
ATOM 8162 C CA . PRO A 1 1047 ? 6.207 15.336 18.5 1 86.19 1047 PRO A CA 1
ATOM 8163 C C . PRO A 1 1047 ? 5.027 16.062 19.141 1 86.19 1047 PRO A C 1
ATOM 8165 O O . PRO A 1 1047 ? 5.199 17.156 19.703 1 86.19 1047 PRO A O 1
ATOM 8168 N N . ARG A 1 1048 ? 3.889 15.609 19.203 1 89.56 1048 ARG A N 1
ATOM 8169 C CA . ARG A 1 1048 ? 2.717 16.266 19.781 1 89.56 1048 ARG A CA 1
ATOM 8170 C C . ARG A 1 1048 ? 2.852 16.375 21.297 1 89.56 1048 ARG A C 1
ATOM 8172 O O . ARG A 1 1048 ? 2.227 17.25 21.906 1 89.56 1048 ARG A O 1
ATOM 8179 N N . GLY A 1 1049 ? 3.635 15.414 21.812 1 92 1049 GLY A N 1
ATOM 8180 C CA . GLY A 1 1049 ? 3.791 15.422 23.266 1 92 1049 GLY A CA 1
ATOM 8181 C C . GLY A 1 1049 ? 5.078 16.078 23.719 1 92 1049 GLY A C 1
ATOM 8182 O O . GLY A 1 1049 ? 5.395 16.078 24.906 1 92 1049 GLY A O 1
ATOM 8183 N N . GLN A 1 1050 ? 5.766 16.75 22.844 1 89.06 1050 GLN A N 1
ATOM 8184 C CA . GLN A 1 1050 ? 7.105 17.25 23.141 1 89.06 1050 GLN A CA 1
ATOM 8185 C C . GLN A 1 1050 ? 7.047 18.641 23.766 1 89.06 1050 GLN A C 1
ATOM 8187 O O . GLN A 1 1050 ? 7.992 19.062 24.438 1 89.06 1050 GLN A O 1
ATOM 8192 N N . SER A 1 1051 ? 5.926 19.422 23.516 1 92.06 1051 SER A N 1
ATOM 8193 C CA . SER A 1 1051 ? 5.855 20.812 23.969 1 92.06 1051 SER A CA 1
ATOM 8194 C C . SER A 1 1051 ? 4.441 21.172 24.406 1 92.06 1051 SER A C 1
ATOM 8196 O O . SER A 1 1051 ? 3.479 20.484 24.047 1 92.06 1051 SER A O 1
ATOM 8198 N N . ILE A 1 1052 ? 4.41 22.203 25.188 1 93.5 1052 ILE A N 1
ATOM 8199 C CA . ILE A 1 1052 ? 3.117 22.734 25.609 1 93.5 1052 ILE A CA 1
ATOM 8200 C C . ILE A 1 1052 ? 2.365 23.281 24.406 1 93.5 1052 ILE A C 1
ATOM 8202 O O . ILE A 1 1052 ? 1.152 23.094 24.281 1 93.5 1052 ILE A O 1
ATOM 8206 N N . ARG A 1 1053 ? 3.084 23.891 23.5 1 89.5 1053 ARG A N 1
ATOM 8207 C CA . ARG A 1 1053 ? 2.502 24.438 22.281 1 89.5 1053 ARG A CA 1
ATOM 8208 C C . ARG A 1 1053 ? 1.771 23.359 21.5 1 89.5 1053 ARG A C 1
ATOM 8210 O O . ARG A 1 1053 ? 0.606 23.531 21.125 1 89.5 1053 ARG A O 1
ATOM 8217 N N . GLU A 1 1054 ? 2.49 22.281 21.266 1 90.94 1054 GLU A N 1
ATOM 8218 C CA . GLU A 1 1054 ? 1.911 21.203 20.469 1 90.94 1054 GLU A CA 1
ATOM 8219 C C . GLU A 1 1054 ? 0.777 20.5 21.219 1 90.94 1054 GLU A C 1
ATOM 8221 O O . GLU A 1 1054 ? -0.193 20.047 20.609 1 90.94 1054 GLU A O 1
ATOM 8226 N N . ALA A 1 1055 ? 0.938 20.406 22.469 1 94.81 1055 ALA A N 1
ATOM 8227 C CA . ALA A 1 1055 ? -0.11 19.797 23.281 1 94.81 1055 ALA A CA 1
ATOM 8228 C C . ALA A 1 1055 ? -1.413 20.578 23.188 1 94.81 1055 ALA A C 1
ATOM 8230 O O . ALA A 1 1055 ? -2.492 20 23.078 1 94.81 1055 ALA A O 1
ATOM 8231 N N . ILE A 1 1056 ? -1.285 21.906 23.234 1 90.38 1056 ILE A N 1
ATOM 8232 C CA . ILE A 1 1056 ? -2.455 22.766 23.125 1 90.38 1056 ILE A CA 1
ATOM 8233 C C . ILE A 1 1056 ? -3.096 22.609 21.75 1 90.38 1056 ILE A C 1
ATOM 8235 O O . ILE A 1 1056 ? -4.309 22.422 21.641 1 90.38 1056 ILE A O 1
ATOM 8239 N N . ARG A 1 1057 ? -2.27 22.688 20.781 1 86.5 1057 ARG A N 1
ATOM 8240 C CA . ARG A 1 1057 ? -2.76 22.578 19.406 1 86.5 1057 ARG A CA 1
ATOM 8241 C C . ARG A 1 1057 ? -3.49 21.266 19.188 1 86.5 1057 ARG A C 1
ATOM 8243 O O . ARG A 1 1057 ? -4.566 21.234 18.594 1 86.5 1057 ARG A O 1
ATOM 8250 N N . PHE A 1 1058 ? -2.932 20.234 19.656 1 92.5 1058 PHE A N 1
ATOM 8251 C CA . PHE A 1 1058 ? -3.516 18.906 19.5 1 92.5 1058 PHE A CA 1
ATOM 8252 C C . PHE A 1 1058 ? -4.832 18.797 20.25 1 92.5 1058 PHE A C 1
ATOM 8254 O O . PHE A 1 1058 ? -5.84 18.359 19.703 1 92.5 1058 PHE A O 1
ATOM 8261 N N . ALA A 1 1059 ? -4.762 19.125 21.516 1 91.5 1059 ALA A N 1
ATOM 8262 C CA . ALA A 1 1059 ? -5.938 19 22.375 1 91.5 1059 ALA A CA 1
ATOM 8263 C C . ALA A 1 1059 ? -7.117 19.781 21.797 1 91.5 1059 ALA A C 1
ATOM 8265 O O . ALA A 1 1059 ? -8.258 19.297 21.828 1 91.5 1059 ALA A O 1
ATOM 8266 N N . LYS A 1 1060 ? -6.863 20.922 21.328 1 82.12 1060 LYS A N 1
ATOM 8267 C CA . LYS A 1 1060 ? -7.918 21.75 20.75 1 82.12 1060 LYS A CA 1
ATOM 8268 C C . LYS A 1 1060 ? -8.469 21.125 19.469 1 82.12 1060 LYS A C 1
ATOM 8270 O O . LYS A 1 1060 ? -9.68 21.094 19.266 1 82.12 1060 LYS A O 1
ATOM 8275 N N . ARG A 1 1061 ? -7.617 20.641 18.703 1 82 1061 ARG A N 1
ATOM 8276 C CA . ARG A 1 1061 ? -8.016 20.047 17.438 1 82 1061 ARG A CA 1
ATOM 8277 C C . ARG A 1 1061 ? -8.875 18.797 17.656 1 82 1061 ARG A C 1
ATOM 8279 O O . ARG A 1 1061 ? -9.781 18.516 16.875 1 82 1061 ARG A O 1
ATOM 8286 N N . GLN A 1 1062 ? -8.523 18.062 18.672 1 86.19 1062 GLN A N 1
ATOM 8287 C CA . GLN A 1 1062 ? -9.211 16.797 18.906 1 86.19 1062 GLN A CA 1
ATOM 8288 C C . GLN A 1 1062 ? -10.336 16.953 19.938 1 86.19 1062 GLN A C 1
ATOM 8290 O O . GLN A 1 1062 ? -10.945 15.969 20.344 1 86.19 1062 GLN A O 1
ATOM 8295 N N . ASN A 1 1063 ? -10.547 18.172 20.391 1 78.19 1063 ASN A N 1
ATOM 8296 C CA . ASN A 1 1063 ? -11.625 18.516 21.328 1 78.19 1063 ASN A CA 1
ATOM 8297 C C . ASN A 1 1063 ? -11.469 17.781 22.656 1 78.19 1063 ASN A C 1
ATOM 8299 O O . ASN A 1 1063 ? -12.43 17.203 23.172 1 78.19 1063 ASN A O 1
ATOM 8303 N N . LEU A 1 1064 ? -10.266 17.688 23.078 1 88.25 1064 LEU A N 1
ATOM 8304 C CA . LEU A 1 1064 ? -10.023 17.172 24.422 1 88.25 1064 LEU A CA 1
ATOM 8305 C C . LEU A 1 1064 ? -10.391 18.203 25.484 1 88.25 1064 LEU A C 1
ATOM 8307 O O . LEU A 1 1064 ? -10.508 19.391 25.188 1 88.25 1064 LEU A O 1
ATOM 8311 N N . VAL A 1 1065 ? -10.578 17.719 26.672 1 83.62 1065 VAL A N 1
ATOM 8312 C CA . VAL A 1 1065 ? -11.016 18.594 27.734 1 83.62 1065 VAL A CA 1
ATOM 8313 C C . VAL A 1 1065 ? -9.82 19.391 28.266 1 83.62 1065 VAL A C 1
ATOM 8315 O O . VAL A 1 1065 ? -9.969 20.547 28.688 1 83.62 1065 VAL A O 1
ATOM 8318 N N . GLY A 1 1066 ? -8.703 18.734 28.266 1 90.88 1066 GLY A N 1
ATOM 8319 C CA . GLY A 1 1066 ? -7.559 19.438 28.797 1 90.88 1066 GLY A CA 1
ATOM 8320 C C . GLY A 1 1066 ? -6.246 18.719 28.562 1 90.88 1066 GLY A C 1
ATOM 8321 O O . GLY A 1 1066 ? -6.191 17.75 27.797 1 90.88 1066 GLY A O 1
ATOM 8322 N N . ILE A 1 1067 ? -5.113 19.344 29.219 1 94.69 1067 ILE A N 1
ATOM 8323 C CA . ILE A 1 1067 ? -3.781 18.75 29.141 1 94.69 1067 ILE A CA 1
ATOM 8324 C C . ILE A 1 1067 ? -3.221 18.547 30.547 1 94.69 1067 ILE A C 1
ATOM 8326 O O . ILE A 1 1067 ? -3.598 19.266 31.484 1 94.69 1067 ILE A O 1
ATOM 8330 N N . VAL A 1 1068 ? -2.469 17.516 30.734 1 95.19 1068 VAL A N 1
ATOM 8331 C CA . VAL A 1 1068 ? -1.646 17.297 31.922 1 95.19 1068 VAL A CA 1
ATOM 8332 C C . VAL A 1 1068 ? -0.174 17.5 31.578 1 95.19 1068 VAL A C 1
ATOM 8334 O O . VAL A 1 1068 ? 0.431 16.672 30.891 1 95.19 1068 VAL A O 1
ATOM 8337 N N . SER A 1 1069 ? 0.397 18.578 32.062 1 95.25 1069 SER A N 1
ATOM 8338 C CA . SER A 1 1069 ? 1.718 18.984 31.578 1 95.25 1069 SER A CA 1
ATOM 8339 C C . SER A 1 1069 ? 2.773 18.797 32.656 1 95.25 1069 SER A C 1
ATOM 8341 O O . SER A 1 1069 ? 2.461 18.859 33.844 1 95.25 1069 SER A O 1
ATOM 8343 N N . TYR A 1 1070 ? 3.975 18.594 32.219 1 93.56 1070 TYR A N 1
ATOM 8344 C CA . TYR A 1 1070 ? 5.125 18.734 33.125 1 93.56 1070 TYR A CA 1
ATOM 8345 C C . TYR A 1 1070 ? 5.137 20.109 33.781 1 93.56 1070 TYR A C 1
ATOM 8347 O O . TYR A 1 1070 ? 4.879 21.125 33.125 1 93.56 1070 TYR A O 1
ATOM 8355 N N . ALA A 1 1071 ? 5.395 20.234 35 1 92.06 1071 ALA A N 1
ATOM 8356 C CA . ALA A 1 1071 ? 5.16 21.453 35.781 1 92.06 1071 ALA A CA 1
ATOM 8357 C C . ALA A 1 1071 ? 6.312 22.438 35.625 1 92.06 1071 ALA A C 1
ATOM 8359 O O . ALA A 1 1071 ? 6.113 23.656 35.688 1 92.06 1071 ALA A O 1
ATOM 8360 N N . ASP A 1 1072 ? 7.48 22 35.344 1 89.75 1072 ASP A N 1
ATOM 8361 C CA . ASP A 1 1072 ? 8.688 22.812 35.438 1 89.75 1072 ASP A CA 1
ATOM 8362 C C . ASP A 1 1072 ? 8.641 24.016 34.5 1 89.75 1072 ASP A C 1
ATOM 8364 O O . ASP A 1 1072 ? 8.891 25.141 34.906 1 89.75 1072 ASP A O 1
ATOM 8368 N N . PRO A 1 1073 ? 8.266 23.766 33.281 1 91.75 1073 PRO A N 1
ATOM 8369 C CA . PRO A 1 1073 ? 8.211 24.938 32.375 1 91.75 1073 PRO A CA 1
ATOM 8370 C C . PRO A 1 1073 ? 7.176 25.969 32.812 1 91.75 1073 PRO A C 1
ATOM 8372 O O . PRO A 1 1073 ? 7.383 27.172 32.656 1 91.75 1073 PRO A O 1
ATOM 8375 N N . LEU A 1 1074 ? 6.164 25.578 33.406 1 91.94 1074 LEU A N 1
ATOM 8376 C CA . LEU A 1 1074 ? 5.086 26.453 33.844 1 91.94 1074 LEU A CA 1
ATOM 8377 C C . LEU A 1 1074 ? 5.5 27.234 35.094 1 91.94 1074 LEU A C 1
ATOM 8379 O O . LEU A 1 1074 ? 5.148 28.406 35.219 1 91.94 1074 LEU A O 1
ATOM 8383 N N . LEU A 1 1075 ? 6.234 26.531 35.938 1 88.38 1075 LEU A N 1
ATOM 8384 C CA . LEU A 1 1075 ? 6.711 27.188 37.156 1 88.38 1075 LEU A CA 1
ATOM 8385 C C . LEU A 1 1075 ? 7.781 28.219 36.844 1 88.38 1075 LEU A C 1
ATOM 8387 O O . LEU A 1 1075 ? 7.875 29.25 37.531 1 88.38 1075 LEU A O 1
ATOM 8391 N N . LYS A 1 1076 ? 8.492 27.953 35.812 1 86.5 1076 LYS A N 1
ATOM 8392 C CA . LYS A 1 1076 ? 9.539 28.875 35.375 1 86.5 1076 LYS A CA 1
ATOM 8393 C C . LYS A 1 1076 ? 8.938 30.078 34.656 1 86.5 1076 LYS A C 1
ATOM 8395 O O . LYS A 1 1076 ? 9.523 31.172 34.656 1 86.5 1076 LYS A O 1
ATOM 8400 N N . ALA A 1 1077 ? 7.879 29.875 34 1 88.06 1077 ALA A N 1
ATOM 8401 C CA . ALA A 1 1077 ? 7.18 30.953 33.281 1 88.06 1077 ALA A CA 1
ATOM 8402 C C . ALA A 1 1077 ? 5.672 30.844 33.469 1 88.06 1077 ALA A C 1
ATOM 8404 O O . ALA A 1 1077 ? 4.953 30.391 32.594 1 88.06 1077 ALA A O 1
ATOM 8405 N N . PRO A 1 1078 ? 5.137 31.281 34.562 1 86.56 1078 PRO A N 1
ATOM 8406 C CA . PRO A 1 1078 ? 3.727 31.109 34.906 1 86.56 1078 PRO A CA 1
ATOM 8407 C C . PRO A 1 1078 ? 2.781 31.781 33.938 1 86.56 1078 PRO A C 1
ATOM 8409 O O . PRO A 1 1078 ? 1.599 31.438 33.875 1 86.56 1078 PRO A O 1
ATOM 8412 N N . LYS A 1 1079 ? 3.285 32.781 33.125 1 79.25 1079 LYS A N 1
ATOM 8413 C CA . LYS A 1 1079 ? 2.451 33.406 32.125 1 79.25 1079 LYS A CA 1
ATOM 8414 C C . LYS A 1 1079 ? 1.928 32.406 31.125 1 79.25 1079 LYS A C 1
ATOM 8416 O O . LYS A 1 1079 ? 0.876 32.594 30.5 1 79.25 1079 LYS A O 1
ATOM 8421 N N . ILE A 1 1080 ? 2.662 31.312 30.938 1 88.06 1080 ILE A N 1
ATOM 8422 C CA . ILE A 1 1080 ? 2.236 30.25 30.031 1 88.06 1080 ILE A CA 1
ATOM 8423 C C . ILE A 1 1080 ? 0.932 29.641 30.531 1 88.06 1080 ILE A C 1
ATOM 8425 O O . ILE A 1 1080 ? 0.08 29.234 29.734 1 88.06 1080 ILE A O 1
ATOM 8429 N N . ILE A 1 1081 ? 0.783 29.547 31.859 1 87.56 1081 ILE A N 1
ATOM 8430 C CA . ILE A 1 1081 ? -0.431 29 32.469 1 87.56 1081 ILE A CA 1
ATOM 8431 C C . ILE A 1 1081 ? -1.637 29.828 32.031 1 87.56 1081 ILE A C 1
ATOM 8433 O O . ILE A 1 1081 ? -2.668 29.281 31.641 1 87.56 1081 ILE A O 1
ATOM 8437 N N . THR A 1 1082 ? -1.43 31.078 32 1 77.12 1082 THR A N 1
ATOM 8438 C CA . THR A 1 1082 ? -2.51 31.984 31.625 1 77.12 1082 THR A CA 1
ATOM 8439 C C . THR A 1 1082 ? -2.883 31.781 30.156 1 77.12 1082 THR A C 1
ATOM 8441 O O . THR A 1 1082 ? -4.059 31.844 29.797 1 77.12 1082 THR A O 1
ATOM 8444 N N . THR A 1 1083 ? -1.89 31.578 29.391 1 78.62 1083 THR A N 1
ATOM 8445 C CA . THR A 1 1083 ? -2.115 31.328 27.984 1 78.62 1083 THR A CA 1
ATOM 8446 C C . THR A 1 1083 ? -2.914 30.047 27.781 1 78.62 1083 THR A C 1
ATOM 8448 O O . THR A 1 1083 ? -3.822 29.984 26.953 1 78.62 1083 THR A O 1
ATOM 8451 N N . ILE A 1 1084 ? -2.582 28.984 28.438 1 85.5 1084 ILE A N 1
ATOM 8452 C CA . ILE A 1 1084 ? -3.281 27.703 28.344 1 85.5 1084 ILE A CA 1
ATOM 8453 C C . ILE A 1 1084 ? -4.734 27.875 28.781 1 85.5 1084 ILE A C 1
ATOM 8455 O O . ILE A 1 1084 ? -5.648 27.406 28.094 1 85.5 1084 ILE A O 1
ATOM 8459 N N . LYS A 1 1085 ? -4.906 28.516 29.828 1 76.62 1085 LYS A N 1
ATOM 8460 C CA . LYS A 1 1085 ? -6.246 28.719 30.359 1 76.62 1085 LYS A CA 1
ATOM 8461 C C . LYS A 1 1085 ? -7.105 29.547 29.422 1 76.62 1085 LYS A C 1
ATOM 8463 O O . LYS A 1 1085 ? -8.312 29.328 29.312 1 76.62 1085 LYS A O 1
ATOM 8468 N N . ALA A 1 1086 ? -6.441 30.422 28.797 1 68 1086 ALA A N 1
ATOM 8469 C CA . ALA A 1 1086 ? -7.137 31.281 27.844 1 68 1086 ALA A CA 1
ATOM 8470 C C . ALA A 1 1086 ? -7.68 30.484 26.672 1 68 1086 ALA A C 1
ATOM 8472 O O . ALA A 1 1086 ? -8.641 30.891 26.016 1 68 1086 ALA A O 1
ATOM 8473 N N . THR A 1 1087 ? -7.117 29.375 26.453 1 73.88 1087 THR A N 1
ATOM 8474 C CA . THR A 1 1087 ? -7.586 28.531 25.359 1 73.88 1087 THR A CA 1
ATOM 8475 C C . THR A 1 1087 ? -8.844 27.781 25.766 1 73.88 1087 THR A C 1
ATOM 8477 O O . THR A 1 1087 ? -9.539 27.203 24.906 1 73.88 1087 THR A O 1
ATOM 8480 N N . GLY A 1 1088 ? -9.172 27.719 27.031 1 72.19 1088 GLY A N 1
ATOM 8481 C CA . GLY A 1 1088 ? -10.328 26.984 27.516 1 72.19 1088 GLY A CA 1
ATOM 8482 C C . GLY A 1 1088 ? -10 25.578 27.984 1 72.19 1088 GLY A C 1
ATOM 8483 O O . GLY A 1 1088 ? -10.875 24.859 28.484 1 72.19 1088 GLY A O 1
ATOM 8484 N N . LEU A 1 1089 ? -8.766 25.234 27.906 1 84.12 1089 LEU A N 1
ATOM 8485 C CA . LEU A 1 1089 ? -8.344 23.906 28.297 1 84.12 1089 LEU A CA 1
ATOM 8486 C C . LEU A 1 1089 ? -8.164 23.828 29.812 1 84.12 1089 LEU A C 1
ATOM 8488 O O . LEU A 1 1089 ? -7.695 24.781 30.438 1 84.12 1089 LEU A O 1
ATOM 8492 N N . VAL A 1 1090 ? -8.578 22.719 30.344 1 86 1090 VAL A N 1
ATOM 8493 C CA . VAL A 1 1090 ? -8.242 22.406 31.734 1 86 1090 VAL A CA 1
ATOM 8494 C C . VAL A 1 1090 ? -6.766 22.031 31.828 1 86 1090 VAL A C 1
ATOM 8496 O O . VAL A 1 1090 ? -6.246 21.312 30.969 1 86 1090 VAL A O 1
ATOM 8499 N N . LEU A 1 1091 ? -6.078 22.609 32.844 1 91.56 1091 LEU A N 1
ATOM 8500 C CA . LEU A 1 1091 ? -4.652 22.359 33 1 91.56 1091 LEU A CA 1
ATOM 8501 C C . LEU A 1 1091 ? -4.359 21.625 34.281 1 91.56 1091 LEU A C 1
ATOM 8503 O O . LEU A 1 1091 ? -4.707 22.094 35.375 1 91.56 1091 LEU A O 1
ATOM 8507 N N . ALA A 1 1092 ? -3.82 20.453 34.156 1 91.94 1092 ALA A N 1
ATOM 8508 C CA . ALA A 1 1092 ? -3.229 19.719 35.281 1 91.94 1092 ALA A CA 1
ATOM 8509 C C . ALA A 1 1092 ? -1.717 19.594 35.125 1 91.94 1092 ALA A C 1
ATOM 8511 O O . ALA A 1 1092 ? -1.191 19.781 34 1 91.94 1092 ALA A O 1
ATOM 8512 N N . THR A 1 1093 ? -1.005 19.391 36.188 1 92.81 1093 THR A N 1
ATOM 8513 C CA . THR A 1 1093 ? 0.447 19.281 36.094 1 92.81 1093 THR A CA 1
ATOM 8514 C C . THR A 1 1093 ? 0.943 18.047 36.844 1 92.81 1093 THR A C 1
ATOM 8516 O O . THR A 1 1093 ? 0.316 17.594 37.812 1 92.81 1093 THR A O 1
ATOM 8519 N N . TRP A 1 1094 ? 1.998 17.547 36.344 1 89.88 1094 TRP A N 1
ATOM 8520 C CA . TRP A 1 1094 ? 2.693 16.453 37 1 89.88 1094 TRP A CA 1
ATOM 8521 C C . TRP A 1 1094 ? 4.184 16.75 37.125 1 89.88 1094 TRP A C 1
ATOM 8523 O O . TRP A 1 1094 ? 4.734 17.531 36.344 1 89.88 1094 TRP A O 1
ATOM 8533 N N . SER A 1 1095 ? 4.895 16.312 38.062 1 87.81 1095 SER A N 1
ATOM 8534 C CA . SER A 1 1095 ? 6.332 16.391 38.312 1 87.81 1095 SER A CA 1
ATOM 8535 C C . SER A 1 1095 ? 6.652 16.297 39.812 1 87.81 1095 SER A C 1
ATOM 8537 O O . SER A 1 1095 ? 5.777 16.5 40.656 1 87.81 1095 SER A O 1
ATOM 8539 N N . SER A 1 1096 ? 7.875 16.047 40.094 1 82.56 1096 SER A N 1
ATOM 8540 C CA . SER A 1 1096 ? 8.328 16.047 41.469 1 82.56 1096 SER A CA 1
ATOM 8541 C C . SER A 1 1096 ? 8.305 17.453 42.062 1 82.56 1096 SER A C 1
ATOM 8543 O O . SER A 1 1096 ? 8.25 17.625 43.281 1 82.56 1096 SER A O 1
ATOM 8545 N N . ALA A 1 1097 ? 8.227 18.453 41.25 1 84.69 1097 ALA A N 1
ATOM 8546 C CA . ALA A 1 1097 ? 8.18 19.844 41.719 1 84.69 1097 ALA A CA 1
ATOM 8547 C C . ALA A 1 1097 ? 6.867 20.141 42.438 1 84.69 1097 ALA A C 1
ATOM 8549 O O . ALA A 1 1097 ? 6.781 21.094 43.219 1 84.69 1097 ALA A O 1
ATOM 8550 N N . ASN A 1 1098 ? 5.883 19.344 42.156 1 85.5 1098 ASN A N 1
ATOM 8551 C CA . ASN A 1 1098 ? 4.566 19.531 42.75 1 85.5 1098 ASN A CA 1
ATOM 8552 C C . ASN A 1 1098 ? 4.562 19.172 44.25 1 85.5 1098 ASN A C 1
ATOM 8554 O O . ASN A 1 1098 ? 3.617 19.5 44.969 1 85.5 1098 ASN A O 1
ATOM 8558 N N . ASN A 1 1099 ? 5.672 18.578 44.656 1 79.56 1099 ASN A N 1
ATOM 8559 C CA . ASN A 1 1099 ? 5.742 18.172 46.062 1 79.56 1099 ASN A CA 1
ATOM 8560 C C . ASN A 1 1099 ? 6.195 19.328 46.969 1 79.56 1099 ASN A C 1
ATOM 8562 O O . ASN A 1 1099 ? 6.156 19.219 48.188 1 79.56 1099 ASN A O 1
ATOM 8566 N N . ASP A 1 1100 ? 6.629 20.453 46.312 1 82.19 1100 ASP A N 1
ATOM 8567 C CA . ASP A 1 1100 ? 7.023 21.672 47 1 82.19 1100 ASP A CA 1
ATOM 8568 C C . ASP A 1 1100 ? 5.848 22.625 47.156 1 82.19 1100 ASP A C 1
ATOM 8570 O O . ASP A 1 1100 ? 5.266 23.062 46.156 1 82.19 1100 ASP A O 1
ATOM 8574 N N . VAL A 1 1101 ? 5.59 23.031 48.375 1 79 1101 VAL A N 1
ATOM 8575 C CA . VAL A 1 1101 ? 4.418 23.828 48.719 1 79 1101 VAL A CA 1
ATOM 8576 C C . VAL A 1 1101 ? 4.496 25.172 48 1 79 1101 VAL A C 1
ATOM 8578 O O . VAL A 1 1101 ? 3.471 25.734 47.594 1 79 1101 VAL A O 1
ATOM 8581 N N . ARG A 1 1102 ? 5.641 25.75 47.906 1 83.19 1102 ARG A N 1
ATOM 8582 C CA . ARG A 1 1102 ? 5.82 27.031 47.219 1 83.19 1102 ARG A CA 1
ATOM 8583 C C . ARG A 1 1102 ? 5.352 26.953 45.781 1 83.19 1102 ARG A C 1
ATOM 8585 O O . ARG A 1 1102 ? 4.738 27.906 45.281 1 83.19 1102 ARG A O 1
ATOM 8592 N N . ASN A 1 1103 ? 5.684 25.859 45.156 1 87.62 1103 ASN A N 1
ATOM 8593 C CA . ASN A 1 1103 ? 5.285 25.656 43.781 1 87.62 1103 ASN A CA 1
ATOM 8594 C C . ASN A 1 1103 ? 3.773 25.5 43.656 1 87.62 1103 ASN A C 1
ATOM 8596 O O . ASN A 1 1103 ? 3.182 25.906 42.656 1 87.62 1103 ASN A O 1
ATOM 8600 N N . LEU A 1 1104 ? 3.17 24.953 44.656 1 82.81 1104 LEU A N 1
ATOM 8601 C CA . LEU A 1 1104 ? 1.723 24.766 44.656 1 82.81 1104 LEU A CA 1
ATOM 8602 C C . LEU A 1 1104 ? 1 26.109 44.75 1 82.81 1104 LEU A C 1
ATOM 8604 O O . LEU A 1 1104 ? -0.031 26.297 44.094 1 82.81 1104 LEU A O 1
ATOM 8608 N N . GLU A 1 1105 ? 1.553 26.953 45.469 1 81.62 1105 GLU A N 1
ATOM 8609 C CA . GLU A 1 1105 ? 0.961 28.281 45.594 1 81.62 1105 GLU A CA 1
ATOM 8610 C C . GLU A 1 1105 ? 1.019 29.047 44.281 1 81.62 1105 GLU A C 1
ATOM 8612 O O . GLU A 1 1105 ? 0.053 29.719 43.875 1 81.62 1105 GLU A O 1
ATOM 8617 N N . VAL A 1 1106 ? 2.184 28.922 43.688 1 82.38 1106 VAL A N 1
ATOM 8618 C CA . VAL A 1 1106 ? 2.336 29.562 42.375 1 82.38 1106 VAL A CA 1
ATOM 8619 C C . VAL A 1 1106 ? 1.318 28.984 41.406 1 82.38 1106 VAL A C 1
ATOM 8621 O O . VAL A 1 1106 ? 0.677 29.734 40.656 1 82.38 1106 VAL A O 1
ATOM 8624 N N . SER A 1 1107 ? 1.139 27.688 41.375 1 85.5 1107 SER A N 1
ATOM 8625 C CA . SER A 1 1107 ? 0.22 27 40.469 1 85.5 1107 SER A CA 1
ATOM 8626 C C . SER A 1 1107 ? -1.222 27.422 40.719 1 85.5 1107 SER A C 1
ATOM 8628 O O . SER A 1 1107 ? -1.97 27.672 39.75 1 85.5 1107 SER A O 1
ATOM 8630 N N . ARG A 1 1108 ? -1.521 27.562 41.906 1 77.94 1108 ARG A N 1
ATOM 8631 C CA . ARG A 1 1108 ? -2.875 27.969 42.281 1 77.94 1108 ARG A CA 1
ATOM 8632 C C . ARG A 1 1108 ? -3.123 29.422 41.875 1 77.94 1108 ARG A C 1
ATOM 8634 O O . ARG A 1 1108 ? -4.184 29.75 41.344 1 77.94 1108 ARG A O 1
ATOM 8641 N N . LYS A 1 1109 ? -2.145 30.172 42.188 1 75.62 1109 LYS A N 1
ATOM 8642 C CA . LYS A 1 1109 ? -2.252 31.594 41.906 1 75.62 1109 LYS A CA 1
ATOM 8643 C C . LYS A 1 1109 ? -2.479 31.859 40.406 1 75.62 1109 LYS A C 1
ATOM 8645 O O . LYS A 1 1109 ? -3.252 32.75 40.062 1 75.62 1109 LYS A O 1
ATOM 8650 N N . PHE A 1 1110 ? -1.831 31.125 39.625 1 80.69 1110 PHE A N 1
ATOM 8651 C CA . PHE A 1 1110 ? -1.897 31.375 38.188 1 80.69 1110 PHE A CA 1
ATOM 8652 C C . PHE A 1 1110 ? -2.998 30.547 37.531 1 80.69 1110 PHE A C 1
ATOM 8654 O O . PHE A 1 1110 ? -3.258 30.672 36.344 1 80.69 1110 PHE A O 1
ATOM 8661 N N . GLY A 1 1111 ? -3.646 29.609 38.281 1 78.94 1111 GLY A N 1
ATOM 8662 C CA . GLY A 1 1111 ? -4.895 29.031 37.812 1 78.94 1111 GLY A CA 1
ATOM 8663 C C . GLY A 1 1111 ? -4.758 27.578 37.375 1 78.94 1111 GLY A C 1
ATOM 8664 O O . GLY A 1 1111 ? -5.543 27.094 36.562 1 78.94 1111 GLY A O 1
ATOM 8665 N N . VAL A 1 1112 ? -3.771 26.828 37.781 1 87.5 1112 VAL A N 1
ATOM 8666 C CA . VAL A 1 1112 ? -3.717 25.391 37.5 1 87.5 1112 VAL A CA 1
ATOM 8667 C C . VAL A 1 1112 ? -4.926 24.703 38.125 1 87.5 1112 VAL A C 1
ATOM 8669 O O . VAL A 1 1112 ? -5.266 24.953 39.281 1 87.5 1112 VAL A O 1
ATOM 8672 N N . ASP A 1 1113 ? -5.641 23.859 37.375 1 83.06 1113 ASP A N 1
ATOM 8673 C CA . ASP A 1 1113 ? -6.922 23.312 37.781 1 83.06 1113 ASP A CA 1
ATOM 8674 C C . ASP A 1 1113 ? -6.723 22.062 38.656 1 83.06 1113 ASP A C 1
ATOM 8676 O O . ASP A 1 1113 ? -7.559 21.75 39.5 1 83.06 1113 ASP A O 1
ATOM 8680 N N . ALA A 1 1114 ? -5.699 21.312 38.344 1 86.06 1114 ALA A N 1
ATOM 8681 C CA . ALA A 1 1114 ? -5.43 20.094 39.094 1 86.06 1114 ALA A CA 1
ATOM 8682 C C . ALA A 1 1114 ? -3.928 19.828 39.188 1 86.06 1114 ALA A C 1
ATOM 8684 O O . ALA A 1 1114 ? -3.174 20.172 38.281 1 86.06 1114 ALA A O 1
ATOM 8685 N N . ILE A 1 1115 ? -3.527 19.172 40.344 1 87.19 1115 ILE A N 1
ATOM 8686 C CA . ILE A 1 1115 ? -2.113 18.906 40.562 1 87.19 1115 ILE A CA 1
ATOM 8687 C C . ILE A 1 1115 ? -1.924 17.453 41 1 87.19 1115 ILE A C 1
ATOM 8689 O O . ILE A 1 1115 ? -2.533 17 41.969 1 87.19 1115 ILE A O 1
ATOM 8693 N N . VAL A 1 1116 ? -1.081 16.734 40.25 1 85 1116 VAL A N 1
ATOM 8694 C CA . VAL A 1 1116 ? -0.735 15.359 40.562 1 85 1116 VAL A CA 1
ATOM 8695 C C . VAL A 1 1116 ? 0.463 15.344 41.5 1 85 1116 VAL A C 1
ATOM 8697 O O . VAL A 1 1116 ? 1.514 15.906 41.219 1 85 1116 VAL A O 1
ATOM 8700 N N . VAL A 1 1117 ? 0.298 14.727 42.625 1 82.31 1117 VAL A N 1
ATOM 8701 C CA . VAL A 1 1117 ? 1.348 14.789 43.656 1 82.31 1117 VAL A CA 1
ATOM 8702 C C . VAL A 1 1117 ? 1.725 13.383 44.094 1 82.31 1117 VAL A C 1
ATOM 8704 O O . VAL A 1 1117 ? 0.898 12.469 44.031 1 82.31 1117 VAL A O 1
ATOM 8707 N N . ASP A 1 1118 ? 2.949 13.234 44.406 1 73.06 1118 ASP A N 1
ATOM 8708 C CA . ASP A 1 1118 ? 3.434 11.961 44.938 1 73.06 1118 ASP A CA 1
ATOM 8709 C C . ASP A 1 1118 ? 3.217 11.859 46.438 1 73.06 1118 ASP A C 1
ATOM 8711 O O . ASP A 1 1118 ? 3.018 10.766 46.969 1 73.06 1118 ASP A O 1
ATOM 8715 N N . ARG A 1 1119 ? 3.307 13.008 47.156 1 68.19 1119 ARG A N 1
ATOM 8716 C CA . ARG A 1 1119 ? 3.236 13.023 48.625 1 68.19 1119 ARG A CA 1
ATOM 8717 C C . ARG A 1 1119 ? 1.96 13.711 49.094 1 68.19 1119 ARG A C 1
ATOM 8719 O O . ARG A 1 1119 ? 2 14.836 49.594 1 68.19 1119 ARG A O 1
ATOM 8726 N N . ILE A 1 1120 ? 0.942 12.906 49.094 1 70.12 1120 ILE A N 1
ATOM 8727 C CA . ILE A 1 1120 ? -0.374 13.492 49.344 1 70.12 1120 ILE A CA 1
ATOM 8728 C C . ILE A 1 1120 ? -0.489 13.93 50.812 1 70.12 1120 ILE A C 1
ATOM 8730 O O . ILE A 1 1120 ? -1.048 14.992 51.094 1 70.12 1120 ILE A O 1
ATOM 8734 N N . ALA A 1 1121 ? 0.025 13.055 51.688 1 62.75 1121 ALA A N 1
ATOM 8735 C CA . ALA A 1 1121 ? -0.098 13.359 53.094 1 62.75 1121 ALA A CA 1
ATOM 8736 C C . ALA A 1 1121 ? 0.571 14.688 53.438 1 62.75 1121 ALA A C 1
ATOM 8738 O O . ALA A 1 1121 ? -0.018 15.531 54.125 1 62.75 1121 ALA A O 1
ATOM 8739 N N . TYR A 1 1122 ? 1.714 14.82 52.906 1 64.31 1122 TYR A N 1
ATOM 8740 C CA . TYR A 1 1122 ? 2.494 16.016 53.188 1 64.31 1122 TYR A CA 1
ATOM 8741 C C . TYR A 1 1122 ? 1.845 17.25 52.562 1 64.31 1122 TYR A C 1
ATOM 8743 O O . TYR A 1 1122 ? 1.689 18.281 53.219 1 64.31 1122 TYR A O 1
ATOM 8751 N N . VAL A 1 1123 ? 1.431 17.094 51.406 1 71 1123 VAL A N 1
ATOM 8752 C CA . VAL A 1 1123 ? 0.91 18.219 50.656 1 71 1123 VAL A CA 1
ATOM 8753 C C . VAL A 1 1123 ? -0.437 18.656 51.219 1 71 1123 VAL A C 1
ATOM 8755 O O . VAL A 1 1123 ? -0.71 19.859 51.344 1 71 1123 VAL A O 1
ATOM 8758 N N . SER A 1 1124 ? -1.198 17.672 51.594 1 67.12 1124 SER A N 1
ATOM 8759 C CA . SER A 1 1124 ? -2.506 17.969 52.156 1 67.12 1124 SER A CA 1
ATOM 8760 C C . SER A 1 1124 ? -2.371 18.703 53.5 1 67.12 1124 SER A C 1
ATOM 8762 O O . SER A 1 1124 ? -3.119 19.641 53.75 1 67.12 1124 SER A O 1
ATOM 8764 N N . GLU A 1 1125 ? -1.453 18.25 54.25 1 65.44 1125 GLU A N 1
ATOM 8765 C CA . GLU A 1 1125 ? -1.218 18.875 55.562 1 65.44 1125 GLU A CA 1
ATOM 8766 C C . GLU A 1 1125 ? -0.75 20.312 55.406 1 65.44 1125 GLU A C 1
ATOM 8768 O O . GLU A 1 1125 ? -1.209 21.203 56.125 1 65.44 1125 GLU A O 1
ATOM 8773 N N . GLN A 1 1126 ? 0.099 20.469 54.469 1 66.5 1126 GLN A N 1
ATOM 8774 C CA . GLN A 1 1126 ? 0.659 21.797 54.25 1 66.5 1126 GLN A CA 1
ATOM 8775 C C . GLN A 1 1126 ? -0.393 22.766 53.688 1 66.5 1126 GLN A C 1
ATOM 8777 O O . GLN A 1 1126 ? -0.423 23.938 54.062 1 66.5 1126 GLN A O 1
ATOM 8782 N N . LEU A 1 1127 ? -1.193 22.234 52.906 1 64.38 1127 LEU A N 1
ATOM 8783 C CA . LEU A 1 1127 ? -2.25 23.078 52.344 1 64.38 1127 LEU A CA 1
ATOM 8784 C C . LEU A 1 1127 ? -3.264 23.469 53.406 1 64.38 1127 LEU A C 1
ATOM 8786 O O . LEU A 1 1127 ? -3.771 24.578 53.406 1 64.38 1127 LEU A O 1
ATOM 8790 N N . ARG A 1 1128 ? -3.527 22.562 54.25 1 61.56 1128 ARG A N 1
ATOM 8791 C CA . ARG A 1 1128 ? -4.414 22.859 55.375 1 61.56 1128 ARG A CA 1
ATOM 8792 C C . ARG A 1 1128 ? -3.807 23.906 56.312 1 61.56 1128 ARG A C 1
ATOM 8794 O O . ARG A 1 1128 ? -4.504 24.797 56.781 1 61.56 1128 ARG A O 1
ATOM 8801 N N . LYS A 1 1129 ? -2.547 23.75 56.469 1 60.47 1129 LYS A N 1
ATOM 8802 C CA . LYS A 1 1129 ? -1.858 24.719 57.344 1 60.47 1129 LYS A CA 1
ATOM 8803 C C . LYS A 1 1129 ? -1.832 26.094 56.688 1 60.47 1129 LYS A C 1
ATOM 8805 O O . LYS A 1 1129 ? -2.025 27.109 57.375 1 60.47 1129 LYS A O 1
ATOM 8810 N N . ALA A 1 1130 ? -1.56 26.047 55.438 1 58.97 1130 ALA A N 1
ATOM 8811 C CA . ALA A 1 1130 ? -1.519 27.328 54.719 1 58.97 1130 ALA A CA 1
ATOM 8812 C C . ALA A 1 1130 ? -2.896 27.984 54.688 1 58.97 1130 ALA A C 1
ATOM 8814 O O . ALA A 1 1130 ? -3.01 29.203 54.75 1 58.97 1130 ALA A O 1
ATOM 8815 N N . ALA A 1 1131 ? -3.947 27.219 54.625 1 53.41 1131 ALA A N 1
ATOM 8816 C CA . ALA A 1 1131 ? -5.312 27.734 54.656 1 53.41 1131 ALA A CA 1
ATOM 8817 C C . ALA A 1 1131 ? -5.688 28.219 56.031 1 53.41 1131 ALA A C 1
ATOM 8819 O O . ALA A 1 1131 ? -6.5 29.125 56.188 1 53.41 1131 ALA A O 1
ATOM 8820 N N . ALA A 1 1132 ? -5.125 27.672 57.094 1 48.19 1132 ALA A N 1
ATOM 8821 C CA . ALA A 1 1132 ? -5.41 28.047 58.5 1 48.19 1132 ALA A CA 1
ATOM 8822 C C . ALA A 1 1132 ? -4.68 29.328 58.875 1 48.19 1132 ALA A C 1
ATOM 8824 O O . ALA A 1 1132 ? -4.984 29.953 59.875 1 48.19 1132 ALA A O 1
ATOM 8825 N N . THR A 1 1133 ? -3.508 29.625 58.219 1 40.59 1133 THR A N 1
ATOM 8826 C CA . THR A 1 1133 ? -2.881 30.891 58.594 1 40.59 1133 THR A CA 1
ATOM 8827 C C . THR A 1 1133 ? -3.613 32.062 57.938 1 40.59 1133 THR A C 1
ATOM 8829 O O . THR A 1 1133 ? -3.738 32.125 56.688 1 40.59 1133 THR A O 1
ATOM 8832 N N . PRO A 1 1134 ? -4.352 32.906 58.75 1 39.91 1134 PRO A N 1
ATOM 8833 C CA . PRO A 1 1134 ? -5.059 34.094 58.25 1 39.91 1134 PRO A CA 1
ATOM 8834 C C . PRO A 1 1134 ? -4.141 35.062 57.5 1 39.91 1134 PRO A C 1
ATOM 8836 O O . PRO A 1 1134 ? -2.973 35.219 57.875 1 39.91 1134 PRO A O 1
ATOM 8839 N N . MET B 1 1 ? 15.953 -46.844 -15.703 1 75.81 1 MET B N 1
ATOM 8840 C CA . MET B 1 1 ? 16.578 -47.688 -16.703 1 75.81 1 MET B CA 1
ATOM 8841 C C . MET B 1 1 ? 18.062 -47.906 -16.391 1 75.81 1 MET B C 1
ATOM 8843 O O . MET B 1 1 ? 18.562 -49.031 -16.531 1 75.81 1 MET B O 1
ATOM 8847 N N . LYS B 1 2 ? 18.625 -46.906 -15.867 1 71.38 2 LYS B N 1
ATOM 8848 C CA . LYS B 1 2 ? 20.031 -47.062 -15.492 1 71.38 2 LYS B CA 1
ATOM 8849 C C . LYS B 1 2 ? 20.203 -48.031 -14.336 1 71.38 2 LYS B C 1
ATOM 8851 O O . LYS B 1 2 ? 21.125 -48.844 -14.336 1 71.38 2 LYS B O 1
ATOM 8856 N N . SER B 1 3 ? 19.312 -47.875 -13.469 1 69.5 3 SER B N 1
ATOM 8857 C CA . SER B 1 3 ? 19.344 -48.781 -12.328 1 69.5 3 SER B CA 1
ATOM 8858 C C . SER B 1 3 ? 19.156 -50.25 -12.766 1 69.5 3 SER B C 1
ATOM 8860 O O . SER B 1 3 ? 19.797 -51.156 -12.242 1 69.5 3 SER B O 1
ATOM 8862 N N . MET B 1 4 ? 18.375 -50.406 -13.711 1 74.94 4 MET B N 1
ATOM 8863 C CA . MET B 1 4 ? 18.141 -51.719 -14.227 1 74.94 4 MET B CA 1
ATOM 8864 C C . MET B 1 4 ? 19.391 -52.281 -14.906 1 74.94 4 MET B C 1
ATOM 8866 O O . MET B 1 4 ? 19.719 -53.469 -14.758 1 74.94 4 MET B O 1
ATOM 8870 N N . ILE B 1 5 ? 20.031 -51.5 -15.539 1 79.56 5 ILE B N 1
ATOM 8871 C CA . ILE B 1 5 ? 21.266 -51.906 -16.203 1 79.56 5 ILE B CA 1
ATOM 8872 C C . ILE B 1 5 ? 22.312 -52.312 -15.156 1 79.56 5 ILE B C 1
ATOM 8874 O O . ILE B 1 5 ? 22.953 -53.375 -15.289 1 79.56 5 ILE B O 1
ATOM 8878 N N . LYS B 1 6 ? 22.312 -51.531 -14.125 1 74.56 6 LYS B N 1
ATOM 8879 C CA . LYS B 1 6 ? 23.25 -51.844 -13.055 1 74.56 6 LYS B CA 1
ATOM 8880 C C . LYS B 1 6 ? 22.922 -53.156 -12.383 1 74.56 6 LYS B C 1
ATOM 8882 O O . LYS B 1 6 ? 23.812 -53.969 -12.117 1 74.56 6 LYS B O 1
ATOM 8887 N N . THR B 1 7 ? 21.719 -53.344 -12.18 1 72.62 7 THR B N 1
ATOM 8888 C CA . THR B 1 7 ? 21.266 -54.594 -11.555 1 72.62 7 THR B CA 1
ATOM 8889 C C . THR B 1 7 ? 21.594 -55.781 -12.445 1 72.62 7 THR B C 1
ATOM 8891 O O . THR B 1 7 ? 22.094 -56.812 -11.961 1 72.62 7 THR B O 1
ATOM 8894 N N . ILE B 1 8 ? 21.438 -55.719 -13.695 1 77.56 8 ILE B N 1
ATOM 8895 C CA . ILE B 1 8 ? 21.688 -56.781 -14.633 1 77.56 8 ILE B CA 1
ATOM 8896 C C . ILE B 1 8 ? 23.203 -57.031 -14.727 1 77.56 8 ILE B C 1
ATOM 8898 O O . ILE B 1 8 ? 23.641 -58.188 -14.75 1 77.56 8 ILE B O 1
ATOM 8902 N N . ARG B 1 9 ? 23.875 -56.031 -14.656 1 77.81 9 ARG B N 1
ATOM 8903 C CA . ARG B 1 9 ? 25.328 -56.125 -14.688 1 77.81 9 ARG B CA 1
ATOM 8904 C C . ARG B 1 9 ? 25.844 -56.844 -13.445 1 77.81 9 ARG B C 1
ATOM 8906 O O . ARG B 1 9 ? 26.703 -57.719 -13.539 1 77.81 9 ARG B O 1
ATOM 8913 N N . GLU B 1 10 ? 25.281 -56.531 -12.406 1 74.44 10 GLU B N 1
ATOM 8914 C CA . GLU B 1 10 ? 25.672 -57.219 -11.172 1 74.44 10 GLU B CA 1
ATOM 8915 C C . GLU B 1 10 ? 25.297 -58.688 -11.188 1 74.44 10 GLU B C 1
ATOM 8917 O O . GLU B 1 10 ? 26.062 -59.531 -10.711 1 74.44 10 GLU B O 1
ATOM 8922 N N . GLN B 1 11 ? 24.281 -59 -11.781 1 74.06 11 GLN B N 1
ATOM 8923 C CA . GLN B 1 11 ? 23.844 -60.375 -11.906 1 74.06 11 GLN B CA 1
ATOM 8924 C C . GLN B 1 11 ? 24.75 -61.156 -12.875 1 74.06 11 GLN B C 1
ATOM 8926 O O . GLN B 1 11 ? 25.062 -62.344 -12.633 1 74.06 11 GLN B O 1
ATOM 8931 N N . ILE B 1 12 ? 25.125 -60.5 -13.906 1 75.31 12 ILE B N 1
ATOM 8932 C CA . ILE B 1 12 ? 26.047 -61.094 -14.859 1 75.31 12 ILE B CA 1
ATOM 8933 C C . ILE B 1 12 ? 27.391 -61.375 -14.188 1 75.31 12 ILE B C 1
ATOM 8935 O O . ILE B 1 12 ? 27.969 -62.438 -14.344 1 75.31 12 ILE B O 1
ATOM 8939 N N . ASP B 1 13 ? 27.766 -60.406 -13.438 1 71.62 13 ASP B N 1
ATOM 8940 C CA . ASP B 1 13 ? 29.047 -60.562 -12.766 1 71.62 13 ASP B CA 1
ATOM 8941 C C . ASP B 1 13 ? 29 -61.656 -11.703 1 71.62 13 ASP B C 1
ATOM 8943 O O . ASP B 1 13 ? 29.984 -62.375 -11.492 1 71.62 13 ASP B O 1
ATOM 8947 N N . ALA B 1 14 ? 27.953 -61.844 -11.125 1 66.38 14 ALA B N 1
ATOM 8948 C CA . ALA B 1 14 ? 27.781 -62.844 -10.094 1 66.38 14 ALA B CA 1
ATOM 8949 C C . ALA B 1 14 ? 27.594 -64.25 -10.711 1 66.38 14 ALA B C 1
ATOM 8951 O O . ALA B 1 14 ? 27.922 -65.25 -10.094 1 66.38 14 ALA B O 1
ATOM 8952 N N . ALA B 1 15 ? 27.062 -64.312 -11.859 1 61.5 15 ALA B N 1
ATOM 8953 C CA . ALA B 1 15 ? 26.844 -65.625 -12.523 1 61.5 15 ALA B CA 1
ATOM 8954 C C . ALA B 1 15 ? 28.125 -66.125 -13.195 1 61.5 15 ALA B C 1
ATOM 8956 O O . ALA B 1 15 ? 28.812 -65.312 -13.867 1 61.5 15 ALA B O 1
ATOM 8957 N N . SER B 1 16 ? 28.891 -66.875 -12.555 1 57.66 16 SER B N 1
ATOM 8958 C CA . SER B 1 16 ? 30.203 -67.375 -12.883 1 57.66 16 SER B CA 1
ATOM 8959 C C . SER B 1 16 ? 30.344 -67.625 -14.383 1 57.66 16 SER B C 1
ATOM 8961 O O . SER B 1 16 ? 31.469 -67.688 -14.906 1 57.66 16 SER B O 1
ATOM 8963 N N . SER B 1 17 ? 29.438 -68.312 -15.141 1 52.88 17 SER B N 1
ATOM 8964 C CA . SER B 1 17 ? 29.672 -68.938 -16.453 1 52.88 17 SER B CA 1
ATOM 8965 C C . SER B 1 17 ? 29.312 -67.938 -17.578 1 52.88 17 SER B C 1
ATOM 8967 O O . SER B 1 17 ? 29.656 -68.188 -18.734 1 52.88 17 SER B O 1
ATOM 8969 N N . SER B 1 18 ? 28.266 -67.125 -17.594 1 54.56 18 SER B N 1
ATOM 8970 C CA . SER B 1 18 ? 27.766 -66.5 -18.812 1 54.56 18 SER B CA 1
ATOM 8971 C C . SER B 1 18 ? 28.094 -65 -18.844 1 54.56 18 SER B C 1
ATOM 8973 O O . SER B 1 18 ? 27.938 -64.312 -17.844 1 54.56 18 SER B O 1
ATOM 8975 N N . SER B 1 19 ? 28.984 -64.375 -19.656 1 64.94 19 SER B N 1
ATOM 8976 C CA . SER B 1 19 ? 29.516 -63.031 -19.859 1 64.94 19 SER B CA 1
ATOM 8977 C C . SER B 1 19 ? 28.469 -62.125 -20.516 1 64.94 19 SER B C 1
ATOM 8979 O O . SER B 1 19 ? 28.75 -60.938 -20.781 1 64.94 19 SER B O 1
ATOM 8981 N N . SER B 1 20 ? 27.344 -62.719 -20.766 1 70.94 20 SER B N 1
ATOM 8982 C CA . SER B 1 20 ? 26.359 -61.969 -21.516 1 70.94 20 SER B CA 1
ATOM 8983 C C . SER B 1 20 ? 25.016 -61.938 -20.797 1 70.94 20 SER B C 1
ATOM 8985 O O . SER B 1 20 ? 24.75 -62.781 -19.953 1 70.94 20 SER B O 1
ATOM 8987 N N . ALA B 1 21 ? 24.188 -61 -20.938 1 76.56 21 ALA B N 1
ATOM 8988 C CA . ALA B 1 21 ? 22.844 -60.875 -20.391 1 76.56 21 ALA B CA 1
ATOM 8989 C C . ALA B 1 21 ? 21.953 -62.031 -20.906 1 76.56 21 ALA B C 1
ATOM 8991 O O . ALA B 1 21 ? 22.078 -62.438 -22.062 1 76.56 21 ALA B O 1
ATOM 8992 N N . THR B 1 22 ? 21.312 -62.75 -20.062 1 77.62 22 THR B N 1
ATOM 8993 C CA . THR B 1 22 ? 20.422 -63.812 -20.484 1 77.62 22 THR B CA 1
ATOM 8994 C C . THR B 1 22 ? 19.297 -63.281 -21.375 1 77.62 22 THR B C 1
ATOM 8996 O O . THR B 1 22 ? 18.984 -62.062 -21.312 1 77.62 22 THR B O 1
ATOM 8999 N N . PRO B 1 23 ? 18.75 -64 -22.25 1 73.19 23 PRO B N 1
ATOM 9000 C CA . PRO B 1 23 ? 17.641 -63.594 -23.094 1 73.19 23 PRO B CA 1
ATOM 9001 C C . PRO B 1 23 ? 16.469 -63.062 -22.281 1 73.19 23 PRO B C 1
ATOM 9003 O O . PRO B 1 23 ? 15.781 -62.125 -22.734 1 73.19 23 PRO B O 1
ATOM 9006 N N . LYS B 1 24 ? 16.328 -63.594 -21.156 1 72.25 24 LYS B N 1
ATOM 9007 C CA . LYS B 1 24 ? 15.242 -63.125 -20.297 1 72.25 24 LYS B CA 1
ATOM 9008 C C . LYS B 1 24 ? 15.523 -61.719 -19.781 1 72.25 24 LYS B C 1
ATOM 9010 O O . LYS B 1 24 ? 14.617 -60.875 -19.734 1 72.25 24 LYS B O 1
ATOM 9015 N N . GLN B 1 25 ? 16.719 -61.5 -19.422 1 76.06 25 GLN B N 1
ATOM 9016 C CA . GLN B 1 25 ? 17.109 -60.188 -18.922 1 76.06 25 GLN B CA 1
ATOM 9017 C C . GLN B 1 25 ? 17.031 -59.125 -20.031 1 76.06 25 GLN B C 1
ATOM 9019 O O . GLN B 1 25 ? 16.562 -58 -19.812 1 76.06 25 GLN B O 1
ATOM 9024 N N . VAL B 1 26 ? 17.484 -59.5 -21.188 1 78.81 26 VAL B N 1
ATOM 9025 C CA . VAL B 1 26 ? 17.422 -58.625 -22.344 1 78.81 26 VAL B CA 1
ATOM 9026 C C . VAL B 1 26 ? 15.977 -58.312 -22.672 1 78.81 26 VAL B C 1
ATOM 9028 O O . VAL B 1 26 ? 15.633 -57.125 -22.906 1 78.81 26 VAL B O 1
ATOM 9031 N N . LYS B 1 27 ? 15.172 -59.281 -22.641 1 73.94 27 LYS B N 1
ATOM 9032 C CA . LYS B 1 27 ? 13.75 -59.094 -22.922 1 73.94 27 LYS B CA 1
ATOM 9033 C C . LYS B 1 27 ? 13.102 -58.156 -21.891 1 73.94 27 LYS B C 1
ATOM 9035 O O . LYS B 1 27 ? 12.289 -57.312 -22.25 1 73.94 27 LYS B O 1
ATOM 9040 N N . MET B 1 28 ? 13.516 -58.312 -20.672 1 71.94 28 MET B N 1
ATOM 9041 C CA . MET B 1 28 ? 12.977 -57.5 -19.594 1 71.94 28 MET B CA 1
ATOM 9042 C C . MET B 1 28 ? 13.359 -56.031 -19.797 1 71.94 28 MET B C 1
ATOM 9044 O O . MET B 1 28 ? 12.539 -55.125 -19.594 1 71.94 28 MET B O 1
ATOM 9048 N N . PHE B 1 29 ? 14.539 -55.812 -20.172 1 79.25 29 PHE B N 1
ATOM 9049 C CA . PHE B 1 29 ? 15 -54.438 -20.391 1 79.25 29 PHE B CA 1
ATOM 9050 C C . PHE B 1 29 ? 14.289 -53.812 -21.594 1 79.25 29 PHE B C 1
ATOM 9052 O O . PHE B 1 29 ? 13.852 -52.688 -21.531 1 79.25 29 PHE B O 1
ATOM 9059 N N . ILE B 1 30 ? 14.203 -54.594 -22.641 1 76.69 30 ILE B N 1
ATOM 9060 C CA . ILE B 1 30 ? 13.539 -54.125 -23.859 1 76.69 30 ILE B CA 1
ATOM 9061 C C . ILE B 1 30 ? 12.078 -53.812 -23.547 1 76.69 30 ILE B C 1
ATOM 9063 O O . ILE B 1 30 ? 11.555 -52.781 -24.016 1 76.69 30 ILE B O 1
ATOM 9067 N N . ASP B 1 31 ? 11.578 -54.531 -22.75 1 70.44 31 ASP B N 1
ATOM 9068 C CA . ASP B 1 31 ? 10.188 -54.281 -22.391 1 70.44 31 ASP B CA 1
ATOM 9069 C C . ASP B 1 31 ? 10.039 -53.031 -21.562 1 70.44 31 ASP B C 1
ATOM 9071 O O . ASP B 1 31 ? 9.094 -52.25 -21.75 1 70.44 31 ASP B O 1
ATOM 9075 N N . ARG B 1 32 ? 10.961 -52.875 -20.672 1 71.44 32 ARG B N 1
ATOM 9076 C CA . ARG B 1 32 ? 10.961 -51.625 -19.891 1 71.44 32 ARG B CA 1
ATOM 9077 C C . ARG B 1 32 ? 11.203 -50.406 -20.781 1 71.44 32 ARG B C 1
ATOM 9079 O O . ARG B 1 32 ? 10.562 -49.375 -20.609 1 71.44 32 ARG B O 1
ATOM 9086 N N . LEU B 1 33 ? 12.102 -50.562 -21.625 1 76.94 33 LEU B N 1
ATOM 9087 C CA . LEU B 1 33 ? 12.391 -49.5 -22.578 1 76.94 33 LEU B CA 1
ATOM 9088 C C . LEU B 1 33 ? 11.164 -49.156 -23.406 1 76.94 33 LEU B C 1
ATOM 9090 O O . LEU B 1 33 ? 10.836 -47.969 -23.578 1 76.94 33 LEU B O 1
ATOM 9094 N N . LYS B 1 34 ? 10.539 -50.094 -23.859 1 70.88 34 LYS B N 1
ATOM 9095 C CA . LYS B 1 34 ? 9.312 -49.906 -24.641 1 70.88 34 LYS B CA 1
ATOM 9096 C C . LYS B 1 34 ? 8.25 -49.188 -23.812 1 70.88 34 LYS B C 1
ATOM 9098 O O . LYS B 1 34 ? 7.531 -48.344 -24.312 1 70.88 34 LYS B O 1
ATOM 9103 N N . SER B 1 35 ? 8.297 -49.531 -22.594 1 67.81 35 SER B N 1
ATOM 9104 C CA . SER B 1 35 ? 7.336 -48.906 -21.703 1 67.81 35 SER B CA 1
ATOM 9105 C C . SER B 1 35 ? 7.641 -47.438 -21.531 1 67.81 35 SER B C 1
ATOM 9107 O O . SER B 1 35 ? 6.73 -46.594 -21.547 1 67.81 35 SER B O 1
ATOM 9109 N N . GLU B 1 36 ? 8.922 -47.219 -21.375 1 71 36 GLU B N 1
ATOM 9110 C CA . GLU B 1 36 ? 9.32 -45.844 -21.219 1 71 36 GLU B CA 1
ATOM 9111 C C . GLU B 1 36 ? 9.047 -45.031 -22.5 1 71 36 GLU B C 1
ATOM 9113 O O . GLU B 1 36 ? 8.609 -43.875 -22.438 1 71 36 GLU B O 1
ATOM 9118 N N . ILE B 1 37 ? 9.273 -45.625 -23.578 1 72 37 ILE B N 1
ATOM 9119 C CA . ILE B 1 37 ? 9.031 -45 -24.859 1 72 37 ILE B CA 1
ATOM 9120 C C . ILE B 1 37 ? 7.539 -44.719 -25.031 1 72 37 ILE B C 1
ATOM 9122 O O . ILE B 1 37 ? 7.145 -43.625 -25.469 1 72 37 ILE B O 1
ATOM 9126 N N . LYS B 1 38 ? 6.859 -45.562 -24.641 1 64.38 38 LYS B N 1
ATOM 9127 C CA . LYS B 1 38 ? 5.41 -45.375 -24.75 1 64.38 38 LYS B CA 1
ATOM 9128 C C . LYS B 1 38 ? 4.918 -44.25 -23.859 1 64.38 38 LYS B C 1
ATOM 9130 O O . LYS B 1 38 ? 4.016 -43.5 -24.25 1 64.38 38 LYS B O 1
ATOM 9135 N N . LYS B 1 39 ? 5.57 -44.219 -22.75 1 65.38 39 LYS B N 1
ATOM 9136 C CA . LYS B 1 39 ? 5.227 -43.125 -21.859 1 65.38 39 LYS B CA 1
ATOM 9137 C C . LYS B 1 39 ? 5.535 -41.781 -22.516 1 65.38 39 LYS B C 1
ATOM 9139 O O . LYS B 1 39 ? 4.719 -40.844 -22.469 1 65.38 39 LYS B O 1
ATOM 9144 N N . VAL B 1 40 ? 6.629 -41.75 -23.031 1 70.44 40 VAL B N 1
ATOM 9145 C CA . VAL B 1 40 ? 7.055 -40.531 -23.703 1 70.44 40 VAL B CA 1
ATOM 9146 C C . VAL B 1 40 ? 6.133 -40.25 -24.891 1 70.44 40 VAL B C 1
ATOM 9148 O O . VAL B 1 40 ? 5.711 -39.094 -25.094 1 70.44 40 VAL B O 1
ATOM 9151 N N . ASP B 1 41 ? 5.863 -41.281 -25.594 1 67.75 41 ASP B N 1
ATOM 9152 C CA . ASP B 1 41 ? 5 -41.125 -26.766 1 67.75 41 ASP B CA 1
ATOM 9153 C C . ASP B 1 41 ? 3.602 -40.656 -26.359 1 67.75 41 ASP B C 1
ATOM 9155 O O . ASP B 1 41 ? 2.99 -39.844 -27.047 1 67.75 41 ASP B O 1
ATOM 9159 N N . TRP B 1 42 ? 3.285 -41.219 -25.359 1 62.72 42 TRP B N 1
ATOM 9160 C CA . TRP B 1 42 ? 1.961 -40.844 -24.875 1 62.72 42 TRP B CA 1
ATOM 9161 C C . TRP B 1 42 ? 1.912 -39.375 -24.531 1 62.72 42 TRP B C 1
ATOM 9163 O O . TRP B 1 42 ? 0.982 -38.656 -24.938 1 62.72 42 TRP B O 1
ATOM 9173 N N . PHE B 1 43 ? 2.795 -38.969 -23.719 1 68.69 43 PHE B N 1
ATOM 9174 C CA . PHE B 1 43 ? 2.877 -37.562 -23.391 1 68.69 43 PHE B CA 1
ATOM 9175 C C . PHE B 1 43 ? 2.904 -36.719 -24.656 1 68.69 43 PHE B C 1
ATOM 9177 O O . PHE B 1 43 ? 2.176 -35.719 -24.766 1 68.69 43 PHE B O 1
ATOM 9184 N N . TYR B 1 44 ? 3.648 -37.156 -25.547 1 71.81 44 TYR B N 1
ATOM 9185 C CA . TYR B 1 44 ? 3.85 -36.438 -26.797 1 71.81 44 TYR B CA 1
ATOM 9186 C C . TYR B 1 44 ? 2.551 -36.344 -27.578 1 71.81 44 TYR B C 1
ATOM 9188 O O . TYR B 1 44 ? 2.162 -35.25 -28.031 1 71.81 44 TYR B O 1
ATOM 9196 N N . VAL B 1 45 ? 1.894 -37.406 -27.75 1 67.25 45 VAL B N 1
ATOM 9197 C CA . VAL B 1 45 ? 0.666 -37.469 -28.531 1 67.25 45 VAL B CA 1
ATOM 9198 C C . VAL B 1 45 ? -0.422 -36.625 -27.859 1 67.25 45 VAL B C 1
ATOM 9200 O O . VAL B 1 45 ? -1.159 -35.906 -28.531 1 67.25 45 VAL B O 1
ATOM 9203 N N . HIS B 1 46 ? -0.381 -36.781 -26.609 1 62.75 46 HIS B N 1
ATOM 9204 C CA . HIS B 1 46 ? -1.397 -36.031 -25.875 1 62.75 46 HIS B CA 1
ATOM 9205 C C . HIS B 1 46 ? -1.178 -34.531 -26 1 62.75 46 HIS B C 1
ATOM 9207 O O . HIS B 1 46 ? -2.131 -33.75 -26.203 1 62.75 46 HIS B O 1
ATOM 9213 N N . LYS B 1 47 ? 0.027 -34.156 -25.797 1 71.38 47 LYS B N 1
ATOM 9214 C CA . LYS B 1 47 ? 0.344 -32.75 -25.938 1 71.38 47 LYS B CA 1
ATOM 9215 C C . LYS B 1 47 ? 0.037 -32.25 -27.344 1 71.38 47 LYS B C 1
ATOM 9217 O O . LYS B 1 47 ? -0.43 -31.109 -27.516 1 71.38 47 LYS B O 1
ATOM 9222 N N . LEU B 1 48 ? 0.147 -33.094 -28.312 1 72.5 48 LEU B N 1
ATOM 9223 C CA . LEU B 1 48 ? -0.144 -32.719 -29.688 1 72.5 48 LEU B CA 1
ATOM 9224 C C . LEU B 1 48 ? -1.647 -32.594 -29.906 1 72.5 48 LEU B C 1
ATOM 9226 O O . LEU B 1 48 ? -2.098 -31.719 -30.656 1 72.5 48 LEU B O 1
ATOM 9230 N N . GLN B 1 49 ? -2.344 -33.438 -29.219 1 65.44 49 GLN B N 1
ATOM 9231 C CA . GLN B 1 49 ? -3.797 -33.344 -29.312 1 65.44 49 GLN B CA 1
ATOM 9232 C C . GLN B 1 49 ? -4.305 -32.062 -28.703 1 65.44 49 GLN B C 1
ATOM 9234 O O . GLN B 1 49 ? -5.203 -31.406 -29.25 1 65.44 49 GLN B O 1
ATOM 9239 N N . GLN B 1 50 ? -3.746 -31.797 -27.609 1 66.94 50 GLN B N 1
ATOM 9240 C CA . GLN B 1 50 ? -4.094 -30.531 -26.984 1 66.94 50 GLN B CA 1
ATOM 9241 C C . GLN B 1 50 ? -3.771 -29.359 -27.922 1 66.94 50 GLN B C 1
ATOM 9243 O O . GLN B 1 50 ? -4.551 -28.406 -28.031 1 66.94 50 GLN B O 1
ATOM 9248 N N . MET B 1 51 ? -2.654 -29.484 -28.562 1 74.62 51 MET B N 1
ATOM 9249 C CA . MET B 1 51 ? -2.242 -28.438 -29.5 1 74.62 51 MET B CA 1
ATOM 9250 C C . MET B 1 51 ? -3.184 -28.359 -30.688 1 74.62 51 MET B C 1
ATOM 9252 O O . MET B 1 51 ? -3.475 -27.281 -31.188 1 74.62 51 MET B O 1
ATOM 9256 N N . GLU B 1 52 ? -3.631 -29.5 -31.062 1 72.19 52 GLU B N 1
ATOM 9257 C CA . GLU B 1 52 ? -4.578 -29.516 -32.156 1 72.19 52 GLU B CA 1
ATOM 9258 C C . GLU B 1 52 ? -5.898 -28.859 -31.781 1 72.19 52 GLU B C 1
ATOM 9260 O O . GLU B 1 52 ? -6.512 -28.156 -32.594 1 72.19 52 GLU B O 1
ATOM 9265 N N . THR B 1 53 ? -6.23 -29.156 -30.641 1 66.19 53 THR B N 1
ATOM 9266 C CA . THR B 1 53 ? -7.418 -28.484 -30.125 1 66.19 53 THR B CA 1
ATOM 9267 C C . THR B 1 53 ? -7.219 -26.969 -30.109 1 66.19 53 THR B C 1
ATOM 9269 O O . THR B 1 53 ? -8.102 -26.219 -30.516 1 66.19 53 THR B O 1
ATOM 9272 N N . ARG B 1 54 ? -6.141 -26.594 -29.609 1 71.38 54 ARG B N 1
ATOM 9273 C CA . ARG B 1 54 ? -5.832 -25.172 -29.578 1 71.38 54 ARG B CA 1
ATOM 9274 C C . ARG B 1 54 ? -5.805 -24.578 -30.984 1 71.38 54 ARG B C 1
ATOM 9276 O O . ARG B 1 54 ? -6.277 -23.469 -31.203 1 71.38 54 ARG B O 1
ATOM 9283 N N . ARG B 1 55 ? -5.242 -25.328 -31.844 1 77.38 55 ARG B N 1
ATOM 9284 C CA . ARG B 1 55 ? -5.207 -24.891 -33.25 1 77.38 55 ARG B CA 1
ATOM 9285 C C . ARG B 1 55 ? -6.617 -24.641 -33.781 1 77.38 55 ARG B C 1
ATOM 9287 O O . ARG B 1 55 ? -6.863 -23.625 -34.438 1 77.38 55 ARG B O 1
ATOM 9294 N N . THR B 1 56 ? -7.41 -25.547 -33.438 1 69.62 56 THR B N 1
ATOM 9295 C CA . THR B 1 56 ? -8.789 -25.406 -33.875 1 69.62 56 THR B CA 1
ATOM 9296 C C . THR B 1 56 ? -9.422 -24.156 -33.281 1 69.62 56 THR B C 1
ATOM 9298 O O . THR B 1 56 ? -10.094 -23.391 -34 1 69.62 56 THR B O 1
ATOM 9301 N N . VAL B 1 57 ? -9.211 -24 -32.062 1 68.25 57 VAL B N 1
ATOM 9302 C CA . VAL B 1 57 ? -9.773 -22.844 -31.391 1 68.25 57 VAL B CA 1
ATOM 9303 C C . VAL B 1 57 ? -9.219 -21.562 -32 1 68.25 57 VAL B C 1
ATOM 9305 O O . VAL B 1 57 ? -9.969 -20.625 -32.281 1 68.25 57 VAL B O 1
ATOM 9308 N N . ILE B 1 58 ? -7.938 -21.484 -32.188 1 75.69 58 ILE B N 1
ATOM 9309 C CA . ILE B 1 58 ? -7.27 -20.312 -32.719 1 75.69 58 ILE B CA 1
ATOM 9310 C C . ILE B 1 58 ? -7.75 -20.047 -34.156 1 75.69 58 ILE B C 1
ATOM 9312 O O . ILE B 1 58 ? -8.023 -18.891 -34.5 1 75.69 58 ILE B O 1
ATOM 9316 N N . THR B 1 59 ? -7.883 -21.078 -34.938 1 72.12 59 THR B N 1
ATOM 9317 C CA . THR B 1 59 ? -8.336 -20.938 -36.344 1 72.12 59 THR B CA 1
ATOM 9318 C C . THR B 1 59 ? -9.758 -20.375 -36.375 1 72.12 59 THR B C 1
ATOM 9320 O O . THR B 1 59 ? -10.062 -19.531 -37.219 1 72.12 59 THR B O 1
ATOM 9323 N N . ASN B 1 60 ? -10.523 -20.875 -35.5 1 64.5 60 ASN B N 1
ATOM 9324 C CA . ASN B 1 60 ? -11.883 -20.344 -35.438 1 64.5 60 ASN B CA 1
ATOM 9325 C C . ASN B 1 60 ? -11.883 -18.859 -35.062 1 64.5 60 ASN B C 1
ATOM 9327 O O . ASN B 1 60 ? -12.68 -18.078 -35.625 1 64.5 60 ASN B O 1
ATOM 9331 N N . ARG B 1 61 ? -11.023 -18.547 -34.219 1 68.38 61 ARG B N 1
ATOM 9332 C CA . ARG B 1 61 ? -10.93 -17.156 -33.812 1 68.38 61 ARG B CA 1
ATOM 9333 C C . ARG B 1 61 ? -10.477 -16.266 -34.969 1 68.38 61 ARG B C 1
ATOM 9335 O O . ARG B 1 61 ? -10.938 -15.133 -35.094 1 68.38 61 ARG B O 1
ATOM 9342 N N . PHE B 1 62 ? -9.578 -16.734 -35.75 1 71.81 62 PHE B N 1
ATOM 9343 C CA . PHE B 1 62 ? -9.148 -16.016 -36.938 1 71.81 62 PHE B CA 1
ATOM 9344 C C . PHE B 1 62 ? -10.336 -15.734 -37.875 1 71.81 62 PHE B C 1
ATOM 9346 O O . PHE B 1 62 ? -10.422 -14.656 -38.469 1 71.81 62 PHE B O 1
ATOM 9353 N N . GLY B 1 63 ? -11.195 -16.578 -37.906 1 69.31 63 GLY B N 1
ATOM 9354 C CA . GLY B 1 63 ? -12.367 -16.422 -38.75 1 69.31 63 GLY B CA 1
ATOM 9355 C C . GLY B 1 63 ? -13.297 -15.312 -38.312 1 69.31 63 GLY B C 1
ATOM 9356 O O . GLY B 1 63 ? -14.047 -14.766 -39.125 1 69.31 63 GLY B O 1
ATOM 9357 N N . GLU B 1 64 ? -13.172 -14.977 -37.125 1 64.81 64 GLU B N 1
ATOM 9358 C CA . GLU B 1 64 ? -14.062 -13.961 -36.594 1 64.81 64 GLU B CA 1
ATOM 9359 C C . GLU B 1 64 ? -13.469 -12.562 -36.75 1 64.81 64 GLU B C 1
ATOM 9361 O O . GLU B 1 64 ? -14.172 -11.562 -36.562 1 64.81 64 GLU B O 1
ATOM 9366 N N . LEU B 1 65 ? -12.219 -12.438 -37.062 1 70.19 65 LEU B N 1
ATOM 9367 C CA . LEU B 1 65 ? -11.484 -11.18 -37.031 1 70.19 65 LEU B CA 1
ATOM 9368 C C . LEU B 1 65 ? -12.086 -10.18 -38 1 70.19 65 LEU B C 1
ATOM 9370 O O . LEU B 1 65 ? -12.312 -9.016 -37.656 1 70.19 65 LEU B O 1
ATOM 9374 N N . PRO B 1 66 ? -12.43 -10.484 -39.281 1 64.62 66 PRO B N 1
ATOM 9375 C CA . PRO B 1 66 ? -12.898 -9.484 -40.25 1 64.62 66 PRO B CA 1
ATOM 9376 C C . PRO B 1 66 ? -14.172 -8.773 -39.781 1 64.62 66 PRO B C 1
ATOM 9378 O O . PRO B 1 66 ? -14.414 -7.633 -40.156 1 64.62 66 PRO B O 1
ATOM 9381 N N . GLY B 1 67 ? -14.906 -9.312 -38.875 1 60.75 67 GLY B N 1
ATOM 9382 C CA . GLY B 1 67 ? -16.156 -8.711 -38.438 1 60.75 67 GLY B CA 1
ATOM 9383 C C . GLY B 1 67 ? -16.031 -7.93 -37.125 1 60.75 67 GLY B C 1
ATOM 9384 O O . GLY B 1 67 ? -17 -7.312 -36.688 1 60.75 67 GLY B O 1
ATOM 9385 N N . LEU B 1 68 ? -14.789 -7.777 -36.656 1 61.81 68 LEU B N 1
ATOM 9386 C CA . LEU B 1 68 ? -14.609 -7.133 -35.344 1 61.81 68 LEU B CA 1
ATOM 9387 C C . LEU B 1 68 ? -14.352 -5.641 -35.531 1 61.81 68 LEU B C 1
ATOM 9389 O O . LEU B 1 68 ? -13.75 -5.215 -36.5 1 61.81 68 LEU B O 1
ATOM 9393 N N . PRO B 1 69 ? -14.992 -4.844 -34.5 1 55.81 69 PRO B N 1
ATOM 9394 C CA . PRO B 1 69 ? -14.609 -3.432 -34.5 1 55.81 69 PRO B CA 1
ATOM 9395 C C . PRO B 1 69 ? -13.117 -3.227 -34.25 1 55.81 69 PRO B C 1
ATOM 9397 O O . PRO B 1 69 ? -12.414 -4.16 -33.844 1 55.81 69 PRO B O 1
ATOM 9400 N N . ALA B 1 70 ? -12.578 -2.119 -34.531 1 50.78 70 ALA B N 1
ATOM 9401 C CA . ALA B 1 70 ? -11.148 -1.832 -34.594 1 50.78 70 ALA B CA 1
ATOM 9402 C C . ALA B 1 70 ? -10.469 -2.145 -33.281 1 50.78 70 ALA B C 1
ATOM 9404 O O . ALA B 1 70 ? -9.422 -2.801 -33.25 1 50.78 70 ALA B O 1
ATOM 9405 N N . SER B 1 71 ? -11.039 -1.69 -32.219 1 51.53 71 SER B N 1
ATOM 9406 C CA . SER B 1 71 ? -10.406 -1.899 -30.922 1 51.53 71 SER B CA 1
ATOM 9407 C C . SER B 1 71 ? -10.414 -3.375 -30.547 1 51.53 71 SER B C 1
ATOM 9409 O O . SER B 1 71 ? -9.422 -3.895 -30.031 1 51.53 71 SER B O 1
ATOM 9411 N N . ALA B 1 72 ? -11.516 -3.99 -30.906 1 54.34 72 ALA B N 1
ATOM 9412 C CA . ALA B 1 72 ? -11.641 -5.422 -30.641 1 54.34 72 ALA B CA 1
ATOM 9413 C C . ALA B 1 72 ? -10.688 -6.23 -31.516 1 54.34 72 ALA B C 1
ATOM 9415 O O . ALA B 1 72 ? -10.117 -7.227 -31.062 1 54.34 72 ALA B O 1
ATOM 9416 N N . LEU B 1 73 ? -10.617 -5.695 -32.656 1 58.97 73 LEU B N 1
ATOM 9417 C CA . LEU B 1 73 ? -9.719 -6.363 -33.594 1 58.97 73 LEU B CA 1
ATOM 9418 C C . LEU B 1 73 ? -8.281 -6.32 -33.125 1 58.97 73 LEU B C 1
ATOM 9420 O O . LEU B 1 73 ? -7.586 -7.34 -33.125 1 58.97 73 LEU B O 1
ATOM 9424 N N . ALA B 1 74 ? -7.895 -5.168 -32.75 1 54.19 74 ALA B N 1
ATOM 9425 C CA . ALA B 1 74 ? -6.527 -5.008 -32.25 1 54.19 74 ALA B CA 1
ATOM 9426 C C . ALA B 1 74 ? -6.277 -5.883 -31.031 1 54.19 74 ALA B C 1
ATOM 9428 O O . ALA B 1 74 ? -5.25 -6.559 -30.953 1 54.19 74 ALA B O 1
ATOM 9429 N N . ALA B 1 75 ? -7.219 -5.883 -30.203 1 54.03 75 ALA B N 1
ATOM 9430 C CA . ALA B 1 75 ? -7.102 -6.691 -29 1 54.03 75 ALA B CA 1
ATOM 9431 C C . ALA B 1 75 ? -7.059 -8.18 -29.328 1 54.03 75 ALA B C 1
ATOM 9433 O O . ALA B 1 75 ? -6.262 -8.93 -28.766 1 54.03 75 ALA B O 1
ATOM 9434 N N . ALA B 1 76 ? -7.898 -8.523 -30.234 1 59.44 76 ALA B N 1
ATOM 9435 C CA . ALA B 1 76 ? -7.961 -9.914 -30.656 1 59.44 76 ALA B CA 1
ATOM 9436 C C . ALA B 1 76 ? -6.652 -10.352 -31.312 1 59.44 76 ALA B C 1
ATOM 9438 O O . ALA B 1 76 ? -6.176 -11.461 -31.078 1 59.44 76 ALA B O 1
ATOM 9439 N N . GLU B 1 77 ? -6.098 -9.453 -32.062 1 61.78 77 GLU B N 1
ATOM 9440 C CA . GLU B 1 77 ? -4.855 -9.773 -32.781 1 61.78 77 GLU B CA 1
ATOM 9441 C C . GLU B 1 77 ? -3.703 -9.961 -31.781 1 61.78 77 GLU B C 1
ATOM 9443 O O . GLU B 1 77 ? -2.898 -10.883 -31.922 1 61.78 77 GLU B O 1
ATOM 9448 N N . ILE B 1 78 ? -3.65 -9.125 -30.859 1 57.72 78 ILE B N 1
ATOM 9449 C CA . ILE B 1 78 ? -2.627 -9.234 -29.828 1 57.72 78 ILE B CA 1
ATOM 9450 C C . ILE B 1 78 ? -2.789 -10.547 -29.062 1 57.72 78 ILE B C 1
ATOM 9452 O O . ILE B 1 78 ? -1.814 -11.266 -28.844 1 57.72 78 ILE B O 1
ATOM 9456 N N . SER B 1 79 ? -3.99 -10.812 -28.781 1 59.53 79 SER B N 1
ATOM 9457 C CA . SER B 1 79 ? -4.309 -12.039 -28.062 1 59.53 79 SER B CA 1
ATOM 9458 C C . SER B 1 79 ? -3.932 -13.273 -28.891 1 59.53 79 SER B C 1
ATOM 9460 O O . SER B 1 79 ? -3.379 -14.234 -28.344 1 59.53 79 SER B O 1
ATOM 9462 N N . LEU B 1 80 ? -4.305 -13.195 -30.062 1 66.5 80 LEU B N 1
ATOM 9463 C CA . LEU B 1 80 ? -4.012 -14.312 -30.953 1 66.5 80 LEU B CA 1
ATOM 9464 C C . LEU B 1 80 ? -2.506 -14.492 -31.125 1 66.5 80 LEU B C 1
ATOM 9466 O O . LEU B 1 80 ? -2.008 -15.617 -31.125 1 66.5 80 LEU B O 1
ATOM 9470 N N . ASP B 1 81 ? -1.889 -13.406 -31.172 1 65.75 81 ASP B N 1
ATOM 9471 C CA . ASP B 1 81 ? -0.436 -13.492 -31.297 1 65.75 81 ASP B CA 1
ATOM 9472 C C . ASP B 1 81 ? 0.177 -14.117 -30.031 1 65.75 81 ASP B C 1
ATOM 9474 O O . ASP B 1 81 ? 1.067 -14.961 -30.125 1 65.75 81 ASP B O 1
ATOM 9478 N N . GLN B 1 82 ? -0.305 -13.625 -28.969 1 60.94 82 GLN B N 1
ATOM 9479 C CA . GLN B 1 82 ? 0.187 -14.18 -27.719 1 60.94 82 GLN B CA 1
ATOM 9480 C C . GLN B 1 82 ? -0.103 -15.672 -27.625 1 60.94 82 GLN B C 1
ATOM 9482 O O . GLN B 1 82 ? 0.754 -16.453 -27.203 1 60.94 82 GLN B O 1
ATOM 9487 N N . ALA B 1 83 ? -1.313 -16.016 -27.891 1 67.44 83 ALA B N 1
ATOM 9488 C CA . ALA B 1 83 ? -1.695 -17.422 -27.875 1 67.44 83 ALA B CA 1
ATOM 9489 C C . ALA B 1 83 ? -0.801 -18.234 -28.797 1 67.44 83 ALA B C 1
ATOM 9491 O O . ALA B 1 83 ? -0.376 -19.344 -28.453 1 67.44 83 ALA B O 1
ATOM 9492 N N . LEU B 1 84 ? -0.543 -17.625 -29.938 1 73.06 84 LEU B N 1
ATOM 9493 C CA . LEU B 1 84 ? 0.282 -18.328 -30.922 1 73.06 84 LEU B CA 1
ATOM 9494 C C . LEU B 1 84 ? 1.723 -18.453 -30.422 1 73.06 84 LEU B C 1
ATOM 9496 O O . LEU B 1 84 ? 2.375 -19.469 -30.641 1 73.06 84 LEU B O 1
ATOM 9500 N N . ARG B 1 85 ? 2.146 -17.453 -29.688 1 68.12 85 ARG B N 1
ATOM 9501 C CA . ARG B 1 85 ? 3.49 -17.516 -29.125 1 68.12 85 ARG B CA 1
ATOM 9502 C C . ARG B 1 85 ? 3.584 -18.609 -28.062 1 68.12 85 ARG B C 1
ATOM 9504 O O . ARG B 1 85 ? 4.578 -19.328 -28 1 68.12 85 ARG B O 1
ATOM 9511 N N . ILE B 1 86 ? 2.602 -18.609 -27.266 1 69 86 ILE B N 1
ATOM 9512 C CA . ILE B 1 86 ? 2.564 -19.656 -26.25 1 69 86 ILE B CA 1
ATOM 9513 C C . ILE B 1 86 ? 2.521 -21.031 -26.922 1 69 86 ILE B C 1
ATOM 9515 O O . ILE B 1 86 ? 3.225 -21.953 -26.5 1 69 86 ILE B O 1
ATOM 9519 N N . CYS B 1 87 ? 1.679 -21.094 -27.938 1 76 87 CYS B N 1
ATOM 9520 C CA . CYS B 1 87 ? 1.621 -22.344 -28.688 1 76 87 CYS B CA 1
ATOM 9521 C C . CYS B 1 87 ? 2.982 -22.688 -29.281 1 76 87 CYS B C 1
ATOM 9523 O O . CYS B 1 87 ? 3.432 -23.828 -29.203 1 76 87 CYS B O 1
ATOM 9525 N N . GLU B 1 88 ? 3.59 -21.625 -29.828 1 76.19 88 GLU B N 1
ATOM 9526 C CA . GLU B 1 88 ? 4.906 -21.828 -30.422 1 76.19 88 GLU B CA 1
ATOM 9527 C C . GLU B 1 88 ? 5.914 -22.312 -29.391 1 76.19 88 GLU B C 1
ATOM 9529 O O . GLU B 1 88 ? 6.648 -23.281 -29.641 1 76.19 88 GLU B O 1
ATOM 9534 N N . GLN B 1 89 ? 5.863 -21.703 -28.281 1 71.56 89 GLN B N 1
ATOM 9535 C CA . GLN B 1 89 ? 6.797 -22.094 -27.234 1 71.56 89 GLN B CA 1
ATOM 9536 C C . GLN B 1 89 ? 6.516 -23.516 -26.766 1 71.56 89 GLN B C 1
ATOM 9538 O O . GLN B 1 89 ? 7.445 -24.297 -26.562 1 71.56 89 GLN B O 1
ATOM 9543 N N . GLU B 1 90 ? 5.336 -23.812 -26.516 1 73.94 90 GLU B N 1
ATOM 9544 C CA . GLU B 1 90 ? 4.973 -25.156 -26.078 1 73.94 90 GLU B CA 1
ATOM 9545 C C . GLU B 1 90 ? 5.344 -26.203 -27.125 1 73.94 90 GLU B C 1
ATOM 9547 O O . GLU B 1 90 ? 5.785 -27.297 -26.766 1 73.94 90 GLU B O 1
ATOM 9552 N N . LEU B 1 91 ? 5.133 -25.828 -28.359 1 79.25 91 LEU B N 1
ATOM 9553 C CA . LEU B 1 91 ? 5.48 -26.75 -29.422 1 79.25 91 LEU B CA 1
ATOM 9554 C C . LEU B 1 91 ? 6.988 -26.938 -29.516 1 79.25 91 LEU B C 1
ATOM 9556 O O . LEU B 1 91 ? 7.465 -28.062 -29.734 1 79.25 91 LEU B O 1
ATOM 9560 N N . LEU B 1 92 ? 7.652 -25.891 -29.281 1 76.44 92 LEU B N 1
ATOM 9561 C CA . LEU B 1 92 ? 9.109 -26 -29.25 1 76.44 92 LEU B CA 1
ATOM 9562 C C . LEU B 1 92 ? 9.57 -26.844 -28.078 1 76.44 92 LEU B C 1
ATOM 9564 O O . LEU B 1 92 ? 10.477 -27.672 -28.219 1 76.44 92 LEU B O 1
ATOM 9568 N N . ASP B 1 93 ? 8.914 -26.641 -26.984 1 75.69 93 ASP B N 1
ATOM 9569 C CA . ASP B 1 93 ? 9.203 -27.484 -25.828 1 75.69 93 ASP B CA 1
ATOM 9570 C C . ASP B 1 93 ? 8.898 -28.953 -26.125 1 75.69 93 ASP B C 1
ATOM 9572 O O . ASP B 1 93 ? 9.648 -29.828 -25.719 1 75.69 93 ASP B O 1
ATOM 9576 N N . LEU B 1 94 ? 7.836 -29.125 -26.75 1 77.12 94 LEU B N 1
ATOM 9577 C CA . LEU B 1 94 ? 7.441 -30.484 -27.109 1 77.12 94 LEU B CA 1
ATOM 9578 C C . LEU B 1 94 ? 8.445 -31.094 -28.094 1 77.12 94 LEU B C 1
ATOM 9580 O O . LEU B 1 94 ? 8.766 -32.281 -27.984 1 77.12 94 LEU B O 1
ATOM 9584 N N . LYS B 1 95 ? 8.812 -30.266 -29.062 1 77.44 95 LYS B N 1
ATOM 9585 C CA . LYS B 1 95 ? 9.828 -30.719 -30 1 77.44 95 LYS B CA 1
ATOM 9586 C C . LYS B 1 95 ? 11.117 -31.094 -29.281 1 77.44 95 LYS B C 1
ATOM 9588 O O . LYS B 1 95 ? 11.695 -32.156 -29.531 1 77.44 95 LYS B O 1
ATOM 9593 N N . GLN B 1 96 ? 11.406 -30.344 -28.344 1 74.31 96 GLN B N 1
ATOM 9594 C CA . GLN B 1 96 ? 12.594 -30.594 -27.531 1 74.31 96 GLN B CA 1
ATOM 9595 C C . GLN B 1 96 ? 12.414 -31.859 -26.688 1 74.31 96 GLN B C 1
ATOM 9597 O O . GLN B 1 96 ? 13.336 -32.656 -26.562 1 74.31 96 GLN B O 1
ATOM 9602 N N . PHE B 1 97 ? 11.305 -31.969 -26.109 1 77.88 97 PHE B N 1
ATOM 9603 C CA . PHE B 1 97 ? 10.953 -33.156 -25.312 1 77.88 97 PHE B CA 1
ATOM 9604 C C . PHE B 1 97 ? 11.109 -34.406 -26.156 1 77.88 97 PHE B C 1
ATOM 9606 O O . PHE B 1 97 ? 11.695 -35.406 -25.703 1 77.88 97 PHE B O 1
ATOM 9613 N N . ALA B 1 98 ? 10.609 -34.312 -27.375 1 73.81 98 ALA B N 1
ATOM 9614 C CA . ALA B 1 98 ? 10.68 -35.469 -28.266 1 73.81 98 ALA B CA 1
ATOM 9615 C C . ALA B 1 98 ? 12.125 -35.781 -28.641 1 73.81 98 ALA B C 1
ATOM 9617 O O . ALA B 1 98 ? 12.539 -36.938 -28.609 1 73.81 98 ALA B O 1
ATOM 9618 N N . GLU B 1 99 ? 12.789 -34.781 -28.906 1 72.88 99 GLU B N 1
ATOM 9619 C CA . GLU B 1 99 ? 14.18 -34.938 -29.312 1 72.88 99 GLU B CA 1
ATOM 9620 C C . GLU B 1 99 ? 15.031 -35.5 -28.156 1 72.88 99 GLU B C 1
ATOM 9622 O O . GLU B 1 99 ? 15.828 -36.406 -28.344 1 72.88 99 GLU B O 1
ATOM 9627 N N . ILE B 1 100 ? 14.766 -34.969 -26.984 1 74.25 100 ILE B N 1
ATOM 9628 C CA . ILE B 1 100 ? 15.516 -35.375 -25.797 1 74.25 100 ILE B CA 1
ATOM 9629 C C . ILE B 1 100 ? 15.227 -36.812 -25.484 1 74.25 100 ILE B C 1
ATOM 9631 O O . ILE B 1 100 ? 16.141 -37.594 -25.172 1 74.25 100 ILE B O 1
ATOM 9635 N N . ASN B 1 101 ? 14.078 -37.156 -25.594 1 74.5 101 ASN B N 1
ATOM 9636 C CA . ASN B 1 101 ? 13.695 -38.531 -25.281 1 74.5 101 ASN B CA 1
ATOM 9637 C C . ASN B 1 101 ? 14.195 -39.5 -26.344 1 74.5 101 ASN B C 1
ATOM 9639 O O . ASN B 1 101 ? 14.625 -40.594 -26.031 1 74.5 101 ASN B O 1
ATOM 9643 N N . GLN B 1 102 ? 14.125 -39.062 -27.578 1 73 102 GLN B N 1
ATOM 9644 C CA . GLN B 1 102 ? 14.648 -39.938 -28.641 1 73 102 GLN B CA 1
ATOM 9645 C C . GLN B 1 102 ? 16.141 -40.188 -28.453 1 73 102 GLN B C 1
ATOM 9647 O O . GLN B 1 102 ? 16.578 -41.344 -28.547 1 73 102 GLN B O 1
ATOM 9652 N N . VAL B 1 103 ? 16.766 -39.188 -28.125 1 75.38 103 VAL B N 1
ATOM 9653 C CA . VAL B 1 103 ? 18.203 -39.312 -27.875 1 75.38 103 VAL B CA 1
ATOM 9654 C C . VAL B 1 103 ? 18.422 -40.125 -26.594 1 75.38 103 VAL B C 1
ATOM 9656 O O . VAL B 1 103 ? 19.328 -41 -26.547 1 75.38 103 VAL B O 1
ATOM 9659 N N . GLY B 1 104 ? 17.609 -39.844 -25.656 1 77.12 104 GLY B N 1
ATOM 9660 C CA . GLY B 1 104 ? 17.719 -40.562 -24.406 1 77.12 104 GLY B CA 1
ATOM 9661 C C . GLY B 1 104 ? 17.516 -42.062 -24.562 1 77.12 104 GLY B C 1
ATOM 9662 O O . GLY B 1 104 ? 18.281 -42.844 -24 1 77.12 104 GLY B O 1
ATOM 9663 N N . PHE B 1 105 ? 16.641 -42.469 -25.359 1 78.88 105 PHE B N 1
ATOM 9664 C CA . PHE B 1 105 ? 16.359 -43.875 -25.578 1 78.88 105 PHE B CA 1
ATOM 9665 C C . PHE B 1 105 ? 17.5 -44.531 -26.328 1 78.88 105 PHE B C 1
ATOM 9667 O O . PHE B 1 105 ? 17.875 -45.656 -26.016 1 78.88 105 PHE B O 1
ATOM 9674 N N . VAL B 1 106 ? 18 -43.844 -27.25 1 75.56 106 VAL B N 1
ATOM 9675 C CA . VAL B 1 106 ? 19.109 -44.375 -28.016 1 75.56 106 VAL B CA 1
ATOM 9676 C C . VAL B 1 106 ? 20.328 -44.531 -27.094 1 75.56 106 VAL B C 1
ATOM 9678 O O . VAL B 1 106 ? 20.984 -45.594 -27.125 1 75.56 106 VAL B O 1
ATOM 9681 N N . LYS B 1 107 ? 20.406 -43.656 -26.234 1 78.31 107 LYS B N 1
ATOM 9682 C CA . LYS B 1 107 ? 21.547 -43.656 -25.328 1 78.31 107 LYS B CA 1
ATOM 9683 C C . LYS B 1 107 ? 21.438 -44.781 -24.312 1 78.31 107 LYS B C 1
ATOM 9685 O O . LYS B 1 107 ? 22.422 -45.469 -24.016 1 78.31 107 LYS B O 1
ATOM 9690 N N . ILE B 1 108 ? 20.312 -44.875 -23.891 1 80.94 108 ILE B N 1
ATOM 9691 C CA . ILE B 1 108 ? 20.125 -45.906 -22.875 1 80.94 108 ILE B CA 1
ATOM 9692 C C . ILE B 1 108 ? 20.25 -47.312 -23.5 1 80.94 108 ILE B C 1
ATOM 9694 O O . ILE B 1 108 ? 20.734 -48.219 -22.859 1 80.94 108 ILE B O 1
ATOM 9698 N N . ALA B 1 109 ? 19.891 -47.438 -24.656 1 81.25 109 ALA B N 1
ATOM 9699 C CA . ALA B 1 109 ? 20.031 -48.719 -25.375 1 81.25 109 ALA B CA 1
ATOM 9700 C C . ALA B 1 109 ? 21.5 -49.031 -25.641 1 81.25 109 ALA B C 1
ATOM 9702 O O . ALA B 1 109 ? 21.938 -50.156 -25.453 1 81.25 109 ALA B O 1
ATOM 9703 N N . LYS B 1 110 ? 22.203 -48.031 -25.984 1 81 110 LYS B N 1
ATOM 9704 C CA . LYS B 1 110 ? 23.625 -48.219 -26.219 1 81 110 LYS B CA 1
ATOM 9705 C C . LYS B 1 110 ? 24.359 -48.562 -24.938 1 81 110 LYS B C 1
ATOM 9707 O O . LYS B 1 110 ? 25.266 -49.406 -24.922 1 81 110 LYS B O 1
ATOM 9712 N N . LYS B 1 111 ? 23.938 -47.938 -23.922 1 82.25 111 LYS B N 1
ATOM 9713 C CA . LYS B 1 111 ? 24.547 -48.219 -22.609 1 82.25 111 LYS B CA 1
ATOM 9714 C C . LYS B 1 111 ? 24.297 -49.656 -22.172 1 82.25 111 LYS B C 1
ATOM 9716 O O . LYS B 1 111 ? 25.188 -50.281 -21.625 1 82.25 111 LYS B O 1
ATOM 9721 N N . PHE B 1 112 ? 23.219 -50.094 -22.438 1 85 112 PHE B N 1
ATOM 9722 C CA . PHE B 1 112 ? 22.906 -51.5 -22.125 1 85 112 PHE B CA 1
ATOM 9723 C C . PHE B 1 112 ? 23.797 -52.438 -22.922 1 85 112 PHE B C 1
ATOM 9725 O O . PHE B 1 112 ? 24.375 -53.375 -22.359 1 85 112 PHE B O 1
ATOM 9732 N N . ASP B 1 113 ? 23.953 -52.188 -24.188 1 83.19 113 ASP B N 1
ATOM 9733 C CA . ASP B 1 113 ? 24.734 -53.062 -25.062 1 83.19 113 ASP B CA 1
ATOM 9734 C C . ASP B 1 113 ? 26.203 -53.094 -24.656 1 83.19 113 ASP B C 1
ATOM 9736 O O . ASP B 1 113 ? 26.875 -54.094 -24.781 1 83.19 113 ASP B O 1
ATOM 9740 N N . LYS B 1 114 ? 26.516 -51.969 -24.125 1 80.75 114 LYS B N 1
ATOM 9741 C CA . LYS B 1 114 ? 27.906 -51.844 -23.734 1 80.75 114 LYS B CA 1
ATOM 9742 C C . LYS B 1 114 ? 28.156 -52.562 -22.406 1 80.75 114 LYS B C 1
ATOM 9744 O O . LYS B 1 114 ? 29.156 -53.25 -22.25 1 80.75 114 LYS B O 1
ATOM 9749 N N . GLN B 1 115 ? 27.234 -52.438 -21.547 1 80.12 115 GLN B N 1
ATOM 9750 C CA . GLN B 1 115 ? 27.453 -52.938 -20.188 1 80.12 115 GLN B CA 1
ATOM 9751 C C . GLN B 1 115 ? 26.938 -54.344 -20.031 1 80.12 115 GLN B C 1
ATOM 9753 O O . GLN B 1 115 ? 27.391 -55.094 -19.141 1 80.12 115 GLN B O 1
ATOM 9758 N N . CYS B 1 116 ? 26 -54.719 -20.797 1 76.19 116 CYS B N 1
ATOM 9759 C CA . CYS B 1 116 ? 25.422 -56.062 -20.766 1 76.19 116 CYS B CA 1
ATOM 9760 C C . CYS B 1 116 ? 25.516 -56.719 -22.141 1 76.19 116 CYS B C 1
ATOM 9762 O O . CYS B 1 116 ? 24.531 -56.75 -22.891 1 76.19 116 CYS B O 1
ATOM 9764 N N . PRO B 1 117 ? 26.703 -57.219 -22.375 1 70.75 117 PRO B N 1
ATOM 9765 C CA . PRO B 1 117 ? 26.969 -57.75 -23.719 1 70.75 117 PRO B CA 1
ATOM 9766 C C . PRO B 1 117 ? 26.047 -58.906 -24.094 1 70.75 117 PRO B C 1
ATOM 9768 O O . PRO B 1 117 ? 25.594 -59.656 -23.219 1 70.75 117 PRO B O 1
ATOM 9771 N N . GLY B 1 118 ? 25.5 -59 -25.484 1 68 118 GLY B N 1
ATOM 9772 C CA . GLY B 1 118 ? 24.734 -60.125 -26 1 68 118 GLY B CA 1
ATOM 9773 C C . GLY B 1 118 ? 23.312 -59.781 -26.375 1 68 118 GLY B C 1
ATOM 9774 O O . GLY B 1 118 ? 22.609 -60.562 -27.031 1 68 118 GLY B O 1
ATOM 9775 N N . GLY B 1 119 ? 22.734 -58.656 -26 1 64.38 119 GLY B N 1
ATOM 9776 C CA . GLY B 1 119 ? 21.312 -58.406 -26.172 1 64.38 119 GLY B CA 1
ATOM 9777 C C . GLY B 1 119 ? 20.984 -57.531 -27.391 1 64.38 119 GLY B C 1
ATOM 9778 O O . GLY B 1 119 ? 19.891 -57.594 -27.922 1 64.38 119 GLY B O 1
ATOM 9779 N N . ASN B 1 120 ? 21.844 -56.812 -27.984 1 72.62 120 ASN B N 1
ATOM 9780 C CA . ASN B 1 120 ? 21.734 -55.906 -29.125 1 72.62 120 ASN B CA 1
ATOM 9781 C C . ASN B 1 120 ? 20.5 -55 -29 1 72.62 120 ASN B C 1
ATOM 9783 O O . ASN B 1 120 ? 19.703 -54.906 -29.922 1 72.62 120 ASN B O 1
ATOM 9787 N N . VAL B 1 121 ? 20.328 -54.438 -27.953 1 77.56 121 VAL B N 1
ATOM 9788 C CA . VAL B 1 121 ? 19.141 -53.625 -27.625 1 77.56 121 VAL B CA 1
ATOM 9789 C C . VAL B 1 121 ? 19.094 -52.406 -28.516 1 77.56 121 VAL B C 1
ATOM 9791 O O . VAL B 1 121 ? 18 -51.969 -28.922 1 77.56 121 VAL B O 1
ATOM 9794 N N . SER B 1 122 ? 20.172 -51.844 -28.938 1 75.31 122 SER B N 1
ATOM 9795 C CA . SER B 1 122 ? 20.234 -50.688 -29.812 1 75.31 122 SER B CA 1
ATOM 9796 C C . SER B 1 122 ? 19.625 -51 -31.172 1 75.31 122 SER B C 1
ATOM 9798 O O . SER B 1 122 ? 18.938 -50.156 -31.766 1 75.31 122 SER B O 1
ATOM 9800 N N . SER B 1 123 ? 19.844 -52.219 -31.609 1 71.12 123 SER B N 1
ATOM 9801 C CA . SER B 1 123 ? 19.281 -52.625 -32.906 1 71.12 123 SER B CA 1
ATOM 9802 C C . SER B 1 123 ? 17.766 -52.781 -32.812 1 71.12 123 SER B C 1
ATOM 9804 O O . SER B 1 123 ? 17.047 -52.406 -33.75 1 71.12 123 SER B O 1
ATOM 9806 N N . VAL B 1 124 ? 17.297 -53.219 -31.688 1 67.56 124 VAL B N 1
ATOM 9807 C CA . VAL B 1 124 ? 15.867 -53.375 -31.484 1 67.56 124 VAL B CA 1
ATOM 9808 C C . VAL B 1 124 ? 15.211 -52 -31.344 1 67.56 124 VAL B C 1
ATOM 9810 O O . VAL B 1 124 ? 14.125 -51.781 -31.875 1 67.56 124 VAL B O 1
ATOM 9813 N N . LEU B 1 125 ? 15.898 -51.156 -30.625 1 68.75 125 LEU B N 1
ATOM 9814 C CA . LEU B 1 125 ? 15.391 -49.812 -30.438 1 68.75 125 LEU B CA 1
ATOM 9815 C C . LEU B 1 125 ? 15.234 -49.094 -31.781 1 68.75 125 LEU B C 1
ATOM 9817 O O . LEU B 1 125 ? 14.266 -48.375 -32 1 68.75 125 LEU B O 1
ATOM 9821 N N . SER B 1 126 ? 16.188 -49.219 -32.688 1 61.34 126 SER B N 1
ATOM 9822 C CA . SER B 1 126 ? 16.141 -48.562 -34 1 61.34 126 SER B CA 1
ATOM 9823 C C . SER B 1 126 ? 14.898 -49 -34.781 1 61.34 126 SER B C 1
ATOM 9825 O O . SER B 1 126 ? 14.383 -48.219 -35.594 1 61.34 126 SER B O 1
ATOM 9827 N N . SER B 1 127 ? 14.422 -50.188 -34.469 1 58.09 127 SER B N 1
ATOM 9828 C CA . SER B 1 127 ? 13.211 -50.688 -35.125 1 58.09 127 SER B CA 1
ATOM 9829 C C . SER B 1 127 ? 11.953 -50.125 -34.438 1 58.09 127 SER B C 1
ATOM 9831 O O . SER B 1 127 ? 10.914 -50 -35.094 1 58.09 127 SER B O 1
ATOM 9833 N N . ILE B 1 128 ? 12.109 -49.906 -33.156 1 54.38 128 ILE B N 1
ATOM 9834 C CA . ILE B 1 128 ? 10.961 -49.469 -32.375 1 54.38 128 ILE B CA 1
ATOM 9835 C C . ILE B 1 128 ? 10.875 -47.938 -32.438 1 54.38 128 ILE B C 1
ATOM 9837 O O . ILE B 1 128 ? 9.781 -47.375 -32.562 1 54.38 128 ILE B O 1
ATOM 9841 N N . VAL B 1 129 ? 11.953 -47.312 -32.188 1 49.84 129 VAL B N 1
ATOM 9842 C CA . VAL B 1 129 ? 12.023 -45.875 -31.859 1 49.84 129 VAL B CA 1
ATOM 9843 C C . VAL B 1 129 ? 11.578 -45.062 -33.062 1 49.84 129 VAL B C 1
ATOM 9845 O O . VAL B 1 129 ? 11.289 -43.844 -32.938 1 49.84 129 VAL B O 1
ATOM 9848 N N . THR B 1 130 ? 11.648 -45.688 -34.219 1 46.06 130 THR B N 1
ATOM 9849 C CA . THR B 1 130 ? 11.195 -44.844 -35.344 1 46.06 130 THR B CA 1
ATOM 9850 C C . THR B 1 130 ? 9.797 -44.312 -35.062 1 46.06 130 THR B C 1
ATOM 9852 O O . THR B 1 130 ? 9.297 -43.469 -35.812 1 46.06 130 THR B O 1
ATOM 9855 N N . THR B 1 131 ? 9.234 -44.938 -34.25 1 39.12 131 THR B N 1
ATOM 9856 C CA . THR B 1 131 ? 7.832 -44.562 -34.125 1 39.12 131 THR B CA 1
ATOM 9857 C C . THR B 1 131 ? 7.711 -43.25 -33.312 1 39.12 131 THR B C 1
ATOM 9859 O O . THR B 1 131 ? 6.605 -42.812 -33 1 39.12 131 THR B O 1
ATOM 9862 N N . VAL B 1 132 ? 8.648 -43.031 -32.562 1 44.69 132 VAL B N 1
ATOM 9863 C CA . VAL B 1 132 ? 8.398 -41.75 -31.906 1 44.69 132 VAL B CA 1
ATOM 9864 C C . VAL B 1 132 ? 7.902 -40.719 -32.938 1 44.69 132 VAL B C 1
ATOM 9866 O O . VAL B 1 132 ? 8.375 -40.688 -34.062 1 44.69 132 VAL B O 1
ATOM 9869 N N . SER B 1 133 ? 6.883 -39.906 -32.5 1 48.06 133 SER B N 1
ATOM 9870 C CA . SER B 1 133 ? 5.84 -39.156 -33.188 1 48.06 133 SER B CA 1
ATOM 9871 C C . SER B 1 133 ? 6.426 -38.188 -34.219 1 48.06 133 SER B C 1
ATOM 9873 O O . SER B 1 133 ? 7.586 -37.812 -34.125 1 48.06 133 SER B O 1
ATOM 9875 N N . ASP B 1 134 ? 5.98 -38.406 -35.469 1 52.78 134 ASP B N 1
ATOM 9876 C CA . ASP B 1 134 ? 6 -37.562 -36.656 1 52.78 134 ASP B CA 1
ATOM 9877 C C . ASP B 1 134 ? 6.137 -36.094 -36.281 1 52.78 134 ASP B C 1
ATOM 9879 O O . ASP B 1 134 ? 5.16 -35.438 -35.906 1 52.78 134 ASP B O 1
ATOM 9883 N N . LEU B 1 135 ? 7.43 -35.875 -35.969 1 63.75 135 LEU B N 1
ATOM 9884 C CA . LEU B 1 135 ? 7.75 -34.5 -35.719 1 63.75 135 LEU B CA 1
ATOM 9885 C C . LEU B 1 135 ? 7.195 -33.594 -36.812 1 63.75 135 LEU B C 1
ATOM 9887 O O . LEU B 1 135 ? 7.168 -32.375 -36.656 1 63.75 135 LEU B O 1
ATOM 9891 N N . SER B 1 136 ? 6.871 -34.375 -37.781 1 72.75 136 SER B N 1
ATOM 9892 C CA . SER B 1 136 ? 6.312 -33.594 -38.875 1 72.75 136 SER B CA 1
ATOM 9893 C C . SER B 1 136 ? 5.059 -32.844 -38.469 1 72.75 136 SER B C 1
ATOM 9895 O O . SER B 1 136 ? 4.781 -31.75 -38.938 1 72.75 136 SER B O 1
ATOM 9897 N N . VAL B 1 137 ? 4.441 -33.562 -37.469 1 77.5 137 VAL B N 1
ATOM 9898 C CA . VAL B 1 137 ? 3.215 -32.906 -37 1 77.5 137 VAL B CA 1
ATOM 9899 C C . VAL B 1 137 ? 3.559 -31.641 -36.25 1 77.5 137 VAL B C 1
ATOM 9901 O O . VAL B 1 137 ? 2.898 -30.609 -36.406 1 77.5 137 VAL B O 1
ATOM 9904 N N . VAL B 1 138 ? 4.609 -31.781 -35.375 1 81.69 138 VAL B N 1
ATOM 9905 C CA . VAL B 1 138 ? 5.031 -30.609 -34.625 1 81.69 138 VAL B CA 1
ATOM 9906 C C . VAL B 1 138 ? 5.52 -29.516 -35.594 1 81.69 138 VAL B C 1
ATOM 9908 O O . VAL B 1 138 ? 5.195 -28.344 -35.406 1 81.69 138 VAL B O 1
ATOM 9911 N N . ASP B 1 139 ? 6.23 -30 -36.625 1 81.25 139 ASP B N 1
ATOM 9912 C CA . ASP B 1 139 ? 6.738 -29.047 -37.625 1 81.25 139 ASP B CA 1
ATOM 9913 C C . ASP B 1 139 ? 5.59 -28.391 -38.375 1 81.25 139 ASP B C 1
ATOM 9915 O O . ASP B 1 139 ? 5.637 -27.188 -38.625 1 81.25 139 ASP B O 1
ATOM 9919 N N . ASN B 1 140 ? 4.66 -29.219 -38.656 1 82.81 140 ASN B N 1
ATOM 9920 C CA . ASN B 1 140 ? 3.496 -28.656 -39.344 1 82.81 140 ASN B CA 1
ATOM 9921 C C . ASN B 1 140 ? 2.76 -27.656 -38.438 1 82.81 140 ASN B C 1
ATOM 9923 O O . ASN B 1 140 ? 2.311 -26.609 -38.938 1 82.81 140 ASN B O 1
ATOM 9927 N N . LEU B 1 141 ? 2.658 -28.016 -37.219 1 85.5 141 LEU B N 1
ATOM 9928 C CA . LEU B 1 141 ? 1.977 -27.125 -36.281 1 85.5 141 LEU B CA 1
ATOM 9929 C C . LEU B 1 141 ? 2.789 -25.844 -36.062 1 85.5 141 LEU B C 1
ATOM 9931 O O . LEU B 1 141 ? 2.225 -24.766 -35.938 1 85.5 141 LEU B O 1
ATOM 9935 N N . LEU B 1 142 ? 4.016 -26.016 -36.062 1 83.25 142 LEU B N 1
ATOM 9936 C CA . LEU B 1 142 ? 4.887 -24.859 -35.969 1 83.25 142 LEU B CA 1
ATOM 9937 C C . LEU B 1 142 ? 4.766 -23.969 -37.188 1 83.25 142 LEU B C 1
ATOM 9939 O O . LEU B 1 142 ? 4.734 -22.734 -37.062 1 83.25 142 LEU B O 1
ATOM 9943 N N . GLN B 1 143 ? 4.77 -24.625 -38.344 1 82.62 143 GLN B N 1
ATOM 9944 C CA . GLN B 1 143 ? 4.559 -23.875 -39.594 1 82.62 143 GLN B CA 1
ATOM 9945 C C . GLN B 1 143 ? 3.219 -23.141 -39.562 1 82.62 143 GLN B C 1
ATOM 9947 O O . GLN B 1 143 ? 3.131 -21.984 -40 1 82.62 143 GLN B O 1
ATOM 9952 N N . TRP B 1 144 ? 2.287 -23.859 -39.156 1 86.38 144 TRP B N 1
ATOM 9953 C CA . TRP B 1 144 ? 0.973 -23.25 -39 1 86.38 144 TRP B CA 1
ATOM 9954 C C . TRP B 1 144 ? 1.044 -22.031 -38.094 1 86.38 144 TRP B C 1
ATOM 9956 O O . TRP B 1 144 ? 0.46 -20.984 -38.375 1 86.38 144 TRP B O 1
ATOM 9966 N N . CYS B 1 145 ? 1.633 -22.172 -36.969 1 80.69 145 CYS B N 1
ATOM 9967 C CA . CYS B 1 145 ? 1.777 -21.062 -36.031 1 80.69 145 CYS B CA 1
ATOM 9968 C C . CYS B 1 145 ? 2.436 -19.859 -36.719 1 80.69 145 CYS B C 1
ATOM 9970 O O . CYS B 1 145 ? 1.96 -18.734 -36.594 1 80.69 145 CYS B O 1
ATOM 9972 N N . ASN B 1 146 ? 3.492 -20.141 -37.5 1 75.31 146 ASN B N 1
ATOM 9973 C CA . ASN B 1 146 ? 4.227 -19.078 -38.188 1 75.31 146 ASN B CA 1
ATOM 9974 C C . ASN B 1 146 ? 3.377 -18.422 -39.25 1 75.31 146 ASN B C 1
ATOM 9976 O O . ASN B 1 146 ? 3.365 -17.203 -39.406 1 75.31 146 ASN B O 1
ATOM 9980 N N . GLU B 1 147 ? 2.686 -19.219 -39.969 1 78.88 147 GLU B N 1
ATOM 9981 C CA . GLU B 1 147 ? 1.818 -18.703 -41.031 1 78.88 147 GLU B CA 1
ATOM 9982 C C . GLU B 1 147 ? 0.683 -17.859 -40.438 1 78.88 147 GLU B C 1
ATOM 9984 O O . GLU B 1 147 ? 0.314 -16.828 -41.031 1 78.88 147 GLU B O 1
ATOM 9989 N N . SER B 1 148 ? 0.146 -18.375 -39.438 1 78.5 148 SER B N 1
ATOM 9990 C CA . SER B 1 148 ? -0.928 -17.656 -38.781 1 78.5 148 SER B CA 1
ATOM 9991 C C . SER B 1 148 ? -0.432 -16.312 -38.25 1 78.5 148 SER B C 1
ATOM 9993 O O . SER B 1 148 ? -1.138 -15.305 -38.312 1 78.5 148 SER B O 1
ATOM 9995 N N . ARG B 1 149 ? 0.71 -16.375 -37.781 1 71.62 149 ARG B N 1
ATOM 9996 C CA . ARG B 1 149 ? 1.301 -15.148 -37.281 1 71.62 149 ARG B CA 1
ATOM 9997 C C . ARG B 1 149 ? 1.59 -14.172 -38.406 1 71.62 149 ARG B C 1
ATOM 9999 O O . ARG B 1 149 ? 1.417 -12.961 -38.25 1 71.62 149 ARG B O 1
ATOM 10006 N N . ASP B 1 150 ? 2.064 -14.688 -39.5 1 67.88 150 ASP B N 1
ATOM 10007 C CA . ASP B 1 150 ? 2.32 -13.875 -40.688 1 67.88 150 ASP B CA 1
ATOM 10008 C C . ASP B 1 150 ? 1.043 -13.188 -41.188 1 67.88 150 ASP B C 1
ATOM 10010 O O . ASP B 1 150 ? 1.085 -12.055 -41.656 1 67.88 150 ASP B O 1
ATOM 10014 N N . GLN B 1 151 ? 0.033 -13.891 -41.031 1 68.44 151 GLN B N 1
ATOM 10015 C CA . GLN B 1 151 ? -1.254 -13.336 -41.438 1 68.44 151 GLN B CA 1
ATOM 10016 C C . GLN B 1 151 ? -1.628 -12.133 -40.594 1 68.44 151 GLN B C 1
ATOM 10018 O O . GLN B 1 151 ? -2.367 -11.25 -41.031 1 68.44 151 GLN B O 1
ATOM 10023 N N . LEU B 1 152 ? -1.203 -12.273 -39.438 1 63.78 152 LEU B N 1
ATOM 10024 C CA . LEU B 1 152 ? -1.478 -11.156 -38.531 1 63.78 152 LEU B CA 1
ATOM 10025 C C . LEU B 1 152 ? -0.568 -9.969 -38.844 1 63.78 152 LEU B C 1
ATOM 10027 O O . LEU B 1 152 ? -0.9 -8.828 -38.531 1 63.78 152 LEU B O 1
ATOM 10031 N N . ASP B 1 153 ? 0.724 -10.133 -39.406 1 51.53 153 ASP B N 1
ATOM 10032 C CA . ASP B 1 153 ? 1.75 -9.125 -39.656 1 51.53 153 ASP B CA 1
ATOM 10033 C C . ASP B 1 153 ? 1.497 -8.406 -41 1 51.53 153 ASP B C 1
ATOM 10035 O O . ASP B 1 153 ? 2.104 -8.742 -42 1 51.53 153 ASP B O 1
ATOM 10039 N N . HIS B 1 154 ? 0.41 -7.988 -41.531 1 47.66 154 HIS B N 1
ATOM 10040 C CA . HIS B 1 154 ? 0.236 -7.34 -42.844 1 47.66 154 HIS B CA 1
ATOM 10041 C C . HIS B 1 154 ? 0.927 -5.98 -42.875 1 47.66 154 HIS B C 1
ATOM 10043 O O . HIS B 1 154 ? 0.619 -5.145 -43.719 1 47.66 154 HIS B O 1
ATOM 10049 N N . SER B 1 155 ? 1.924 -5.621 -42.156 1 42.88 155 SER B N 1
ATOM 10050 C CA . SER B 1 155 ? 2.295 -4.215 -42.25 1 42.88 155 SER B CA 1
ATOM 10051 C C . SER B 1 155 ? 2.971 -3.9 -43.562 1 42.88 155 SER B C 1
ATOM 10053 O O . SER B 1 155 ? 3.797 -4.68 -44.062 1 42.88 155 SER B O 1
ATOM 10055 N N . GLU B 1 156 ? 2.441 -3.109 -44.406 1 43.62 156 GLU B N 1
ATOM 10056 C CA . GLU B 1 156 ? 3.061 -2.418 -45.531 1 43.62 156 GLU B CA 1
ATOM 10057 C C . GLU B 1 156 ? 4.328 -1.686 -45.094 1 43.62 156 GLU B C 1
ATOM 10059 O O . GLU B 1 156 ? 4.785 -0.768 -45.781 1 43.62 156 GLU B O 1
ATOM 10064 N N . MET B 1 157 ? 4.887 -1.735 -43.969 1 46.59 157 MET B N 1
ATOM 10065 C CA . MET B 1 157 ? 5.973 -0.879 -43.531 1 46.59 157 MET B CA 1
ATOM 10066 C C . MET B 1 157 ? 7.23 -1.095 -44.344 1 46.59 157 MET B C 1
ATOM 10068 O O . MET B 1 157 ? 7.418 -2.164 -44.938 1 46.59 157 MET B O 1
ATOM 10072 N N . PRO B 1 158 ? 8.031 0.027 -44.5 1 50.44 158 PRO B N 1
ATOM 10073 C CA . PRO B 1 158 ? 9.242 -0.057 -45.312 1 50.44 158 PRO B CA 1
ATOM 10074 C C . PRO B 1 158 ? 10.164 -1.194 -44.875 1 50.44 158 PRO B C 1
ATOM 10076 O O . PRO B 1 158 ? 10.344 -1.432 -43.688 1 50.44 158 PRO B O 1
ATOM 10079 N N . GLN B 1 159 ? 10.43 -2.131 -45.531 1 56.94 159 GLN B N 1
ATOM 10080 C CA . GLN B 1 159 ? 11.148 -3.393 -45.406 1 56.94 159 GLN B CA 1
ATOM 10081 C C . GLN B 1 159 ? 12.656 -3.158 -45.312 1 56.94 159 GLN B C 1
ATOM 10083 O O . GLN B 1 159 ? 13.445 -4.098 -45.438 1 56.94 159 GLN B O 1
ATOM 10088 N N . SER B 1 160 ? 13.203 -1.902 -44.875 1 70.62 160 SER B N 1
ATOM 10089 C CA . SER B 1 160 ? 14.648 -1.691 -44.812 1 70.62 160 SER B CA 1
ATOM 10090 C C . SER B 1 160 ? 15.25 -2.332 -43.594 1 70.62 160 SER B C 1
ATOM 10092 O O . SER B 1 160 ? 14.547 -2.576 -42.594 1 70.62 160 SER B O 1
ATOM 10094 N N . PRO B 1 161 ? 16.609 -2.676 -43.656 1 69.31 161 PRO B N 1
ATOM 10095 C CA . PRO B 1 161 ? 17.297 -3.248 -42.5 1 69.31 161 PRO B CA 1
ATOM 10096 C C . PRO B 1 161 ? 17.219 -2.357 -41.281 1 69.31 161 PRO B C 1
ATOM 10098 O O . PRO B 1 161 ? 17.125 -2.859 -40.156 1 69.31 161 PRO B O 1
ATOM 10101 N N . VAL B 1 162 ? 17.312 -1.055 -41.469 1 77.88 162 VAL B N 1
ATOM 10102 C CA . VAL B 1 162 ? 17.25 -0.108 -40.375 1 77.88 162 VAL B CA 1
ATOM 10103 C C . VAL B 1 162 ? 15.906 -0.256 -39.656 1 77.88 162 VAL B C 1
ATOM 10105 O O . VAL B 1 162 ? 15.859 -0.288 -38.406 1 77.88 162 VAL B O 1
ATOM 10108 N N . MET B 1 163 ? 14.938 -0.375 -40.312 1 77.94 163 MET B N 1
ATOM 10109 C CA . MET B 1 163 ? 13.594 -0.49 -39.75 1 77.94 163 MET B CA 1
ATOM 10110 C C . MET B 1 163 ? 13.422 -1.829 -39.031 1 77.94 163 MET B C 1
ATOM 10112 O O . MET B 1 163 ? 12.773 -1.905 -38 1 77.94 163 MET B O 1
ATOM 10116 N N . GLN B 1 164 ? 13.992 -2.766 -39.625 1 68.56 164 GLN B N 1
ATOM 10117 C CA . GLN B 1 164 ? 13.953 -4.074 -39 1 68.56 164 GLN B CA 1
ATOM 10118 C C . GLN B 1 164 ? 14.648 -4.047 -37.625 1 68.56 164 GLN B C 1
ATOM 10120 O O . GLN B 1 164 ? 14.156 -4.633 -36.656 1 68.56 164 GLN B O 1
ATOM 10125 N N . GLY B 1 165 ? 15.789 -3.395 -37.688 1 69.19 165 GLY B N 1
ATOM 10126 C CA . GLY B 1 165 ? 16.484 -3.234 -36.406 1 69.19 165 GLY B CA 1
ATOM 10127 C C . GLY B 1 165 ? 15.672 -2.486 -35.375 1 69.19 165 GLY B C 1
ATOM 10128 O O . GLY B 1 165 ? 15.688 -2.844 -34.188 1 69.19 165 GLY B O 1
ATOM 10129 N N . LEU B 1 166 ? 15.078 -1.446 -35.781 1 78.56 166 LEU B N 1
ATOM 10130 C CA . LEU B 1 166 ? 14.242 -0.662 -34.875 1 78.56 166 LEU B CA 1
ATOM 10131 C C . LEU B 1 166 ? 13.109 -1.509 -34.312 1 78.56 166 LEU B C 1
ATOM 10133 O O . LEU B 1 166 ? 12.828 -1.447 -33.125 1 78.56 166 LEU B O 1
ATOM 10137 N N . LEU B 1 167 ? 12.477 -2.205 -35.094 1 67.06 167 LEU B N 1
ATOM 10138 C CA . LEU B 1 167 ? 11.359 -3.047 -34.656 1 67.06 167 LEU B CA 1
ATOM 10139 C C . LEU B 1 167 ? 11.82 -4.117 -33.688 1 67.06 167 LEU B C 1
ATOM 10141 O O . LEU B 1 167 ? 11.109 -4.441 -32.719 1 67.06 167 LEU B O 1
ATOM 10145 N N . GLN B 1 168 ? 12.93 -4.562 -33.938 1 62.25 168 GLN B N 1
ATOM 10146 C CA . GLN B 1 168 ? 13.508 -5.523 -33 1 62.25 168 GLN B CA 1
ATOM 10147 C C . GLN B 1 168 ? 13.75 -4.887 -31.641 1 62.25 168 GLN B C 1
ATOM 10149 O O . GLN B 1 168 ? 13.531 -5.523 -30.609 1 62.25 168 GLN B O 1
ATOM 10154 N N . SER B 1 169 ? 14.266 -3.662 -31.75 1 66.5 169 SER B N 1
ATOM 10155 C CA . SER B 1 169 ? 14.523 -2.943 -30.5 1 66.5 169 SER B CA 1
ATOM 10156 C C . SER B 1 169 ? 13.227 -2.707 -29.734 1 66.5 169 SER B C 1
ATOM 10158 O O . SER B 1 169 ? 13.211 -2.787 -28.5 1 66.5 169 SER B O 1
ATOM 10160 N N . ILE B 1 170 ? 12.266 -2.279 -30.359 1 63.84 170 ILE B N 1
ATOM 10161 C CA . ILE B 1 170 ? 10.969 -2.049 -29.75 1 63.84 170 ILE B CA 1
ATOM 10162 C C . ILE B 1 170 ? 10.445 -3.352 -29.141 1 63.84 170 ILE B C 1
ATOM 10164 O O . ILE B 1 170 ? 9.906 -3.357 -28.031 1 63.84 170 ILE B O 1
ATOM 10168 N N . ALA B 1 171 ? 10.625 -4.289 -29.859 1 54.34 171 ALA B N 1
ATOM 10169 C CA . ALA B 1 171 ? 10.203 -5.605 -29.391 1 54.34 171 ALA B CA 1
ATOM 10170 C C . ALA B 1 171 ? 10.953 -5.996 -28.125 1 54.34 171 ALA B C 1
ATOM 10172 O O . ALA B 1 171 ? 10.375 -6.594 -27.203 1 54.34 171 ALA B O 1
ATOM 10173 N N . ALA B 1 172 ? 12.164 -5.59 -28.219 1 50.88 172 ALA B N 1
ATOM 10174 C CA . ALA B 1 172 ? 13 -5.941 -27.078 1 50.88 172 ALA B CA 1
ATOM 10175 C C . ALA B 1 172 ? 12.57 -5.18 -25.828 1 50.88 172 ALA B C 1
ATOM 10177 O O . ALA B 1 172 ? 12.672 -5.695 -24.703 1 50.88 172 ALA B O 1
ATOM 10178 N N . GLN B 1 173 ? 12.414 -3.918 -25.969 1 48.69 173 GLN B N 1
ATOM 10179 C CA . GLN B 1 173 ? 12.055 -3.094 -24.828 1 48.69 173 GLN B CA 1
ATOM 10180 C C . GLN B 1 173 ? 10.633 -3.385 -24.359 1 48.69 173 GLN B C 1
ATOM 10182 O O . GLN B 1 173 ? 10.328 -3.268 -23.172 1 48.69 173 GLN B O 1
ATOM 10187 N N . SER B 1 174 ? 9.844 -3.371 -25.344 1 43.84 174 SER B N 1
ATOM 10188 C CA . SER B 1 174 ? 8.469 -3.693 -24.969 1 43.84 174 SER B CA 1
ATOM 10189 C C . SER B 1 174 ? 8.297 -5.191 -24.734 1 43.84 174 SER B C 1
ATOM 10191 O O . SER B 1 174 ? 9.016 -6.004 -25.312 1 43.84 174 SER B O 1
ATOM 10193 N N . ASP B 1 175 ? 8.258 -5.609 -23.562 1 38.59 175 ASP B N 1
ATOM 10194 C CA . ASP B 1 175 ? 8.008 -7.035 -23.391 1 38.59 175 ASP B CA 1
ATOM 10195 C C . ASP B 1 175 ? 6.996 -7.543 -24.422 1 38.59 175 ASP B C 1
ATOM 10197 O O . ASP B 1 175 ? 6.293 -8.523 -24.172 1 38.59 175 ASP B O 1
ATOM 10201 N N . VAL B 1 176 ? 6.723 -6.691 -25.359 1 38.94 176 VAL B N 1
ATOM 10202 C CA . VAL B 1 176 ? 5.758 -7.199 -26.328 1 38.94 176 VAL B CA 1
ATOM 10203 C C . VAL B 1 176 ? 6.441 -8.195 -27.266 1 38.94 176 VAL B C 1
ATOM 10205 O O . VAL B 1 176 ? 7.363 -7.832 -28 1 38.94 176 VAL B O 1
ATOM 10208 N N . GLN B 1 177 ? 6.547 -9.266 -26.703 1 41.47 177 GLN B N 1
ATOM 10209 C CA . GLN B 1 177 ? 6.93 -10.391 -27.531 1 41.47 177 GLN B CA 1
ATOM 10210 C C . GLN B 1 177 ? 5.863 -10.688 -28.578 1 41.47 177 GLN B C 1
ATOM 10212 O O . GLN B 1 177 ? 4.668 -10.672 -28.281 1 41.47 177 GLN B O 1
ATOM 10217 N N . GLY B 1 178 ? 5.98 -10.336 -29.906 1 42.34 178 GLY B N 1
ATOM 10218 C CA . GLY B 1 178 ? 5.195 -10.727 -31.062 1 42.34 178 GLY B CA 1
ATOM 10219 C C . GLY B 1 178 ? 5.91 -10.484 -32.375 1 42.34 178 GLY B C 1
ATOM 10220 O O . GLY B 1 178 ? 7.039 -9.984 -32.406 1 42.34 178 GLY B O 1
ATOM 10221 N N . PRO B 1 179 ? 5.434 -11.094 -33.375 1 42.25 179 PRO B N 1
ATOM 10222 C CA . PRO B 1 179 ? 6.07 -10.891 -34.688 1 42.25 179 PRO B CA 1
ATOM 10223 C C . PRO B 1 179 ? 6.32 -9.414 -35 1 42.25 179 PRO B C 1
ATOM 10225 O O . PRO B 1 179 ? 5.547 -8.555 -34.562 1 42.25 179 PRO B O 1
ATOM 10228 N N . LEU B 1 180 ? 7.535 -9.086 -35.375 1 46.62 180 LEU B N 1
ATOM 10229 C CA . LEU B 1 180 ? 7.973 -7.734 -35.719 1 46.62 180 LEU B CA 1
ATOM 10230 C C . LEU B 1 180 ? 6.883 -6.992 -36.5 1 46.62 180 LEU B C 1
ATOM 10232 O O . LEU B 1 180 ? 6.715 -5.781 -36.312 1 46.62 180 LEU B O 1
ATOM 10236 N N . ARG B 1 181 ? 6.219 -7.68 -37.281 1 44.62 181 ARG B N 1
ATOM 10237 C CA . ARG B 1 181 ? 5.113 -7.152 -38.094 1 44.62 181 ARG B CA 1
ATOM 10238 C C . ARG B 1 181 ? 3.994 -6.633 -37.188 1 44.62 181 ARG B C 1
ATOM 10240 O O . ARG B 1 181 ? 3.395 -5.594 -37.5 1 44.62 181 ARG B O 1
ATOM 10247 N N . SER B 1 182 ? 3.762 -7.398 -36.281 1 43.19 182 SER B N 1
ATOM 10248 C CA . SER B 1 182 ? 2.672 -7.059 -35.375 1 43.19 182 SER B CA 1
ATOM 10249 C C . SER B 1 182 ? 3.023 -5.848 -34.531 1 43.19 182 SER B C 1
ATOM 10251 O O . SER B 1 182 ? 2.176 -4.992 -34.281 1 43.19 182 SER B O 1
ATOM 10253 N N . ILE B 1 183 ? 4.285 -5.836 -34.219 1 47.69 183 ILE B N 1
ATOM 10254 C CA . ILE B 1 183 ? 4.727 -4.629 -33.531 1 47.69 183 ILE B CA 1
ATOM 10255 C C . ILE B 1 183 ? 4.637 -3.43 -34.469 1 47.69 183 ILE B C 1
ATOM 10257 O O . ILE B 1 183 ? 4.16 -2.361 -34.062 1 47.69 183 ILE B O 1
ATOM 10261 N N . GLY B 1 184 ? 5.164 -3.627 -35.688 1 46.5 184 GLY B N 1
ATOM 10262 C CA . GLY B 1 184 ? 5.109 -2.59 -36.719 1 46.5 184 GLY B CA 1
ATOM 10263 C C . GLY B 1 184 ? 3.695 -2.184 -37.062 1 46.5 184 GLY B C 1
ATOM 10264 O O . GLY B 1 184 ? 3.439 -1.021 -37.406 1 46.5 184 GLY B O 1
ATOM 10265 N N . SER B 1 185 ? 2.859 -3.135 -37.125 1 44.81 185 SER B N 1
ATOM 10266 C CA . SER B 1 185 ? 1.468 -2.855 -37.469 1 44.81 185 SER B CA 1
ATOM 10267 C C . SER B 1 185 ? 0.704 -2.33 -36.25 1 44.81 185 SER B C 1
ATOM 10269 O O . SER B 1 185 ? -0.284 -1.607 -36.406 1 44.81 185 SER B O 1
ATOM 10271 N N . THR B 1 186 ? 1.175 -2.814 -35.125 1 44.44 186 THR B N 1
ATOM 10272 C CA . THR B 1 186 ? 0.45 -2.475 -33.906 1 44.44 186 THR B CA 1
ATOM 10273 C C . THR B 1 186 ? 0.938 -1.144 -33.344 1 44.44 186 THR B C 1
ATOM 10275 O O . THR B 1 186 ? 0.171 -0.414 -32.719 1 44.44 186 THR B O 1
ATOM 10278 N N . VAL B 1 187 ? 2.262 -1.049 -33.781 1 52.47 187 VAL B N 1
ATOM 10279 C CA . VAL B 1 187 ? 2.797 0.206 -33.25 1 52.47 187 VAL B CA 1
ATOM 10280 C C . VAL B 1 187 ? 2.658 1.303 -34.312 1 52.47 187 VAL B C 1
ATOM 10282 O O . VAL B 1 187 ? 3.166 1.168 -35.438 1 52.47 187 VAL B O 1
ATOM 10285 N N . ASP B 1 188 ? 1.842 2.143 -34.156 1 61.53 188 ASP B N 1
ATOM 10286 C CA . ASP B 1 188 ? 1.67 3.256 -35.094 1 61.53 188 ASP B CA 1
ATOM 10287 C C . ASP B 1 188 ? 3.004 3.938 -35.375 1 61.53 188 ASP B C 1
ATOM 10289 O O . ASP B 1 188 ? 3.953 3.818 -34.594 1 61.53 188 ASP B O 1
ATOM 10293 N N . ILE B 1 189 ? 3.191 4.379 -36.531 1 70.75 189 ILE B N 1
ATOM 10294 C CA . ILE B 1 189 ? 4.406 5 -37.031 1 70.75 189 ILE B CA 1
ATOM 10295 C C . ILE B 1 189 ? 4.922 6.027 -36.031 1 70.75 189 ILE B C 1
ATOM 10297 O O . ILE B 1 189 ? 6.133 6.207 -35.875 1 70.75 189 ILE B O 1
ATOM 10301 N N . ALA B 1 190 ? 4.035 6.688 -35.438 1 78.12 190 ALA B N 1
ATOM 10302 C CA . ALA B 1 190 ? 4.43 7.688 -34.469 1 78.12 190 ALA B CA 1
ATOM 10303 C C . ALA B 1 190 ? 5.152 7.035 -33.281 1 78.12 190 ALA B C 1
ATOM 10305 O O . ALA B 1 190 ? 6.152 7.566 -32.781 1 78.12 190 ALA B O 1
ATOM 10306 N N . THR B 1 191 ? 4.648 5.988 -32.875 1 73.12 191 THR B N 1
ATOM 10307 C CA . THR B 1 191 ? 5.273 5.258 -31.781 1 73.12 191 THR B CA 1
ATOM 10308 C C . THR B 1 191 ? 6.66 4.758 -32.188 1 73.12 191 THR B C 1
ATOM 10310 O O . THR B 1 191 ? 7.594 4.785 -31.375 1 73.12 191 THR B O 1
ATOM 10313 N N . MET B 1 192 ? 6.773 4.273 -33.438 1 74.5 192 MET B N 1
ATOM 10314 C CA . MET B 1 192 ? 8.078 3.871 -33.969 1 74.5 192 MET B CA 1
ATOM 10315 C C . MET B 1 192 ? 9.047 5.051 -33.969 1 74.5 192 MET B C 1
ATOM 10317 O O . MET B 1 192 ? 10.219 4.895 -33.625 1 74.5 192 MET B O 1
ATOM 10321 N N . MET B 1 193 ? 8.539 6.113 -34.375 1 87.25 193 MET B N 1
ATOM 10322 C CA . MET B 1 193 ? 9.352 7.328 -34.438 1 87.25 193 MET B CA 1
ATOM 10323 C C . MET B 1 193 ? 9.852 7.699 -33.031 1 87.25 193 MET B C 1
ATOM 10325 O O . MET B 1 193 ? 11.023 8.023 -32.875 1 87.25 193 MET B O 1
ATOM 10329 N N . PHE B 1 194 ? 8.984 7.742 -32.094 1 86.19 194 PHE B N 1
ATOM 10330 C CA . PHE B 1 194 ? 9.383 8.039 -30.703 1 86.19 194 PHE B CA 1
ATOM 10331 C C . PHE B 1 194 ? 10.469 7.082 -30.234 1 86.19 194 PHE B C 1
ATOM 10333 O O . PHE B 1 194 ? 11.422 7.496 -29.578 1 86.19 194 PHE B O 1
ATOM 10340 N N . HIS B 1 195 ? 10.258 5.859 -30.5 1 79.5 195 HIS B N 1
ATOM 10341 C CA . HIS B 1 195 ? 11.242 4.863 -30.125 1 79.5 195 HIS B CA 1
ATOM 10342 C C . HIS B 1 195 ? 12.578 5.109 -30.812 1 79.5 195 HIS B C 1
ATOM 10344 O O . HIS B 1 195 ? 13.641 4.945 -30.219 1 79.5 195 HIS B O 1
ATOM 10350 N N . ALA B 1 196 ? 12.531 5.344 -32.125 1 87 196 ALA B N 1
ATOM 10351 C CA . ALA B 1 196 ? 13.742 5.652 -32.875 1 87 196 ALA B CA 1
ATOM 10352 C C . ALA B 1 196 ? 14.5 6.82 -32.281 1 87 196 ALA B C 1
ATOM 10354 O O . ALA B 1 196 ? 15.727 6.793 -32.156 1 87 196 ALA B O 1
ATOM 10355 N N . ILE B 1 197 ? 13.797 7.848 -31.922 1 91.06 197 ILE B N 1
ATOM 10356 C CA . ILE B 1 197 ? 14.391 9.031 -31.297 1 91.06 197 ILE B CA 1
ATOM 10357 C C . ILE B 1 197 ? 15.016 8.656 -29.953 1 91.06 197 ILE B C 1
ATOM 10359 O O . ILE B 1 197 ? 16.156 9.023 -29.672 1 91.06 197 ILE B O 1
ATOM 10363 N N . GLN B 1 198 ? 14.281 7.969 -29.156 1 84.75 198 GLN B N 1
ATOM 10364 C CA . GLN B 1 198 ? 14.75 7.586 -27.828 1 84.75 198 GLN B CA 1
ATOM 10365 C C . GLN B 1 198 ? 16.016 6.742 -27.922 1 84.75 198 GLN B C 1
ATOM 10367 O O . GLN B 1 198 ? 16.875 6.805 -27.031 1 84.75 198 GLN B O 1
ATOM 10372 N N . LYS B 1 199 ? 16.141 6.035 -28.984 1 81.62 199 LYS B N 1
ATOM 10373 C CA . LYS B 1 199 ? 17.328 5.191 -29.172 1 81.62 199 LYS B CA 1
ATOM 10374 C C . LYS B 1 199 ? 18.422 5.941 -29.938 1 81.62 199 LYS B C 1
ATOM 10376 O O . LYS B 1 199 ? 19.438 5.355 -30.297 1 81.62 199 LYS B O 1
ATOM 10381 N N . ASN B 1 200 ? 18.266 7.137 -30.156 1 89.06 200 ASN B N 1
ATOM 10382 C CA . ASN B 1 200 ? 19.203 8 -30.875 1 89.06 200 ASN B CA 1
ATOM 10383 C C . ASN B 1 200 ? 19.547 7.422 -32.25 1 89.06 200 ASN B C 1
ATOM 10385 O O . ASN B 1 200 ? 20.719 7.449 -32.656 1 89.06 200 ASN B O 1
ATOM 10389 N N . ASN B 1 201 ? 18.547 6.781 -32.875 1 88.62 201 ASN B N 1
ATOM 10390 C CA . ASN B 1 201 ? 18.734 6.184 -34.188 1 88.62 201 ASN B CA 1
ATOM 10391 C C . ASN B 1 201 ? 18.391 7.164 -35.312 1 88.62 201 ASN B C 1
ATOM 10393 O O . ASN B 1 201 ? 17.281 7.121 -35.875 1 88.62 201 ASN B O 1
ATOM 10397 N N . ILE B 1 202 ? 19.375 7.953 -35.75 1 91.94 202 ILE B N 1
ATOM 10398 C CA . ILE B 1 202 ? 19.172 9.023 -36.719 1 91.94 202 ILE B CA 1
ATOM 10399 C C . ILE B 1 202 ? 18.75 8.438 -38.062 1 91.94 202 ILE B C 1
ATOM 10401 O O . ILE B 1 202 ? 17.953 9.023 -38.781 1 91.94 202 ILE B O 1
ATOM 10405 N N . GLU B 1 203 ? 19.234 7.277 -38.406 1 89.25 203 GLU B N 1
ATOM 10406 C CA . GLU B 1 203 ? 18.906 6.648 -39.688 1 89.25 203 GLU B CA 1
ATOM 10407 C C . GLU B 1 203 ? 17.438 6.238 -39.719 1 89.25 203 GLU B C 1
ATOM 10409 O O . GLU B 1 203 ? 16.75 6.457 -40.719 1 89.25 203 GLU B O 1
ATOM 10414 N N . ALA B 1 204 ? 17.047 5.676 -38.688 1 89.44 204 ALA B N 1
ATOM 10415 C CA . ALA B 1 204 ? 15.641 5.285 -38.594 1 89.44 204 ALA B CA 1
ATOM 10416 C C . ALA B 1 204 ? 14.734 6.508 -38.656 1 89.44 204 ALA B C 1
ATOM 10418 O O . ALA B 1 204 ? 13.664 6.469 -39.25 1 89.44 204 ALA B O 1
ATOM 10419 N N . VAL B 1 205 ? 15.164 7.609 -37.969 1 93.12 205 VAL B N 1
ATOM 10420 C CA . VAL B 1 205 ? 14.375 8.844 -37.969 1 93.12 205 VAL B CA 1
ATOM 10421 C C . VAL B 1 205 ? 14.227 9.375 -39.375 1 93.12 205 VAL B C 1
ATOM 10423 O O . VAL B 1 205 ? 13.125 9.727 -39.812 1 93.12 205 VAL B O 1
ATOM 10426 N N . LYS B 1 206 ? 15.266 9.328 -40.125 1 90 206 LYS B N 1
ATOM 10427 C CA . LYS B 1 206 ? 15.258 9.828 -41.5 1 90 206 LYS B CA 1
ATOM 10428 C C . LYS B 1 206 ? 14.344 8.992 -42.375 1 90 206 LYS B C 1
ATOM 10430 O O . LYS B 1 206 ? 13.664 9.516 -43.281 1 90 206 LYS B O 1
ATOM 10435 N N . GLU B 1 207 ? 14.32 7.773 -42.125 1 87.94 207 GLU B N 1
ATOM 10436 C CA . GLU B 1 207 ? 13.492 6.871 -42.906 1 87.94 207 GLU B CA 1
ATOM 10437 C C . GLU B 1 207 ? 12.016 7.02 -42.562 1 87.94 207 GLU B C 1
ATOM 10439 O O . GLU B 1 207 ? 11.148 6.82 -43.406 1 87.94 207 GLU B O 1
ATOM 10444 N N . LEU B 1 208 ? 11.766 7.363 -41.375 1 88.69 208 LEU B N 1
ATOM 10445 C CA . LEU B 1 208 ? 10.383 7.391 -40.906 1 88.69 208 LEU B CA 1
ATOM 10446 C C . LEU B 1 208 ? 9.727 8.734 -41.219 1 88.69 208 LEU B C 1
ATOM 10448 O O . LEU B 1 208 ? 8.516 8.812 -41.375 1 88.69 208 LEU B O 1
ATOM 10452 N N . VAL B 1 209 ? 10.453 9.828 -41.312 1 89.56 209 VAL B N 1
ATOM 10453 C CA . VAL B 1 209 ? 9.977 11.203 -41.438 1 89.56 209 VAL B CA 1
ATOM 10454 C C . VAL B 1 209 ? 9.023 11.312 -42.625 1 89.56 209 VAL B C 1
ATOM 10456 O O . VAL B 1 209 ? 7.941 11.891 -42.5 1 89.56 209 VAL B O 1
ATOM 10459 N N . PRO B 1 210 ? 9.328 10.648 -43.75 1 83.25 210 PRO B N 1
ATOM 10460 C CA . PRO B 1 210 ? 8.43 10.797 -44.906 1 83.25 210 PRO B CA 1
ATOM 10461 C C . PRO B 1 210 ? 7.078 10.125 -44.656 1 83.25 210 PRO B C 1
ATOM 10463 O O . PRO B 1 210 ? 6.102 10.453 -45.344 1 83.25 210 PRO B O 1
ATOM 10466 N N . HIS B 1 211 ? 7.031 9.32 -43.719 1 79.75 211 HIS B N 1
ATOM 10467 C CA . HIS B 1 211 ? 5.809 8.562 -43.5 1 79.75 211 HIS B CA 1
ATOM 10468 C C . HIS B 1 211 ? 4.973 9.18 -42.375 1 79.75 211 HIS B C 1
ATOM 10470 O O . HIS B 1 211 ? 3.865 8.719 -42.094 1 79.75 211 HIS B O 1
ATOM 10476 N N . ILE B 1 212 ? 5.512 10.195 -41.812 1 84 212 ILE B N 1
ATOM 10477 C CA . ILE B 1 212 ? 4.793 10.859 -40.719 1 84 212 ILE B CA 1
ATOM 10478 C C . ILE B 1 212 ? 3.906 11.961 -41.281 1 84 212 ILE B C 1
ATOM 10480 O O . ILE B 1 212 ? 4.391 12.859 -41.969 1 84 212 ILE B O 1
ATOM 10484 N N . LYS B 1 213 ? 2.561 11.844 -41.094 1 72.88 213 LYS B N 1
ATOM 10485 C CA . LYS B 1 213 ? 1.612 12.82 -41.594 1 72.88 213 LYS B CA 1
ATOM 10486 C C . LYS B 1 213 ? 1.726 14.148 -40.844 1 72.88 213 LYS B C 1
ATOM 10488 O O . LYS B 1 213 ? 1.666 15.219 -41.469 1 72.88 213 LYS B O 1
ATOM 10493 N N . ASP B 1 214 ? 1.783 14.156 -39.562 1 80.31 214 ASP B N 1
ATOM 10494 C CA . ASP B 1 214 ? 1.918 15.32 -38.719 1 80.31 214 ASP B CA 1
ATOM 10495 C C . ASP B 1 214 ? 3.152 15.203 -37.812 1 80.31 214 ASP B C 1
ATOM 10497 O O . ASP B 1 214 ? 3.195 14.359 -36.906 1 80.31 214 ASP B O 1
ATOM 10501 N N . LEU B 1 215 ? 4.086 16.016 -38.062 1 85.19 215 LEU B N 1
ATOM 10502 C CA . LEU B 1 215 ? 5.348 15.977 -37.344 1 85.19 215 LEU B CA 1
ATOM 10503 C C . LEU B 1 215 ? 5.156 16.469 -35.906 1 85.19 215 LEU B C 1
ATOM 10505 O O . LEU B 1 215 ? 6.039 16.281 -35.062 1 85.19 215 LEU B O 1
ATOM 10509 N N . ASN B 1 216 ? 4.074 17 -35.625 1 81 216 ASN B N 1
ATOM 10510 C CA . ASN B 1 216 ? 3.846 17.594 -34.312 1 81 216 ASN B CA 1
ATOM 10511 C C . ASN B 1 216 ? 2.91 16.734 -33.469 1 81 216 ASN B C 1
ATOM 10513 O O . ASN B 1 216 ? 2.322 17.203 -32.5 1 81 216 ASN B O 1
ATOM 10517 N N . VAL B 1 217 ? 2.84 15.477 -33.844 1 77.38 217 VAL B N 1
ATOM 10518 C CA . VAL B 1 217 ? 2.043 14.539 -33.062 1 77.38 217 VAL B CA 1
ATOM 10519 C C . VAL B 1 217 ? 2.648 14.383 -31.656 1 77.38 217 VAL B C 1
ATOM 10521 O O . VAL B 1 217 ? 3.863 14.516 -31.484 1 77.38 217 VAL B O 1
ATOM 10524 N N . VAL B 1 218 ? 1.821 14.227 -30.625 1 72.5 218 VAL B N 1
ATOM 10525 C CA . VAL B 1 218 ? 2.291 14.086 -29.25 1 72.5 218 VAL B CA 1
ATOM 10526 C C . VAL B 1 218 ? 2.041 12.656 -28.766 1 72.5 218 VAL B C 1
ATOM 10528 O O . VAL B 1 218 ? 1.099 12 -29.219 1 72.5 218 VAL B O 1
ATOM 10531 N N . ASN B 1 219 ? 2.947 12.195 -27.984 1 65.44 219 ASN B N 1
ATOM 10532 C CA . ASN B 1 219 ? 2.732 10.891 -27.359 1 65.44 219 ASN B CA 1
ATOM 10533 C C . ASN B 1 219 ? 1.773 11 -26.172 1 65.44 219 ASN B C 1
ATOM 10535 O O . ASN B 1 219 ? 1.26 12.078 -25.875 1 65.44 219 ASN B O 1
ATOM 10539 N N . PRO B 1 220 ? 1.439 9.844 -25.547 1 54.38 220 PRO B N 1
ATOM 10540 C CA . PRO B 1 220 ? 0.474 9.859 -24.453 1 54.38 220 PRO B CA 1
ATOM 10541 C C . PRO B 1 220 ? 0.929 10.719 -23.281 1 54.38 220 PRO B C 1
ATOM 10543 O O . PRO B 1 220 ? 0.099 11.211 -22.5 1 54.38 220 PRO B O 1
ATOM 10546 N N . ASP B 1 221 ? 2.201 10.93 -23.203 1 60.5 221 ASP B N 1
ATOM 10547 C CA . ASP B 1 221 ? 2.732 11.773 -22.141 1 60.5 221 ASP B CA 1
ATOM 10548 C C . ASP B 1 221 ? 2.703 13.25 -22.531 1 60.5 221 ASP B C 1
ATOM 10550 O O . ASP B 1 221 ? 3.092 14.109 -21.75 1 60.5 221 ASP B O 1
ATOM 10554 N N . GLY B 1 222 ? 2.293 13.508 -23.781 1 64.88 222 GLY B N 1
ATOM 10555 C CA . GLY B 1 222 ? 2.168 14.875 -24.266 1 64.88 222 GLY B CA 1
ATOM 10556 C C . GLY B 1 222 ? 3.455 15.422 -24.859 1 64.88 222 GLY B C 1
ATOM 10557 O O . GLY B 1 222 ? 3.604 16.641 -25.016 1 64.88 222 GLY B O 1
ATOM 10558 N N . GLU B 1 223 ? 4.316 14.562 -25.203 1 78.5 223 GLU B N 1
ATOM 10559 C CA . GLU B 1 223 ? 5.605 15.008 -25.734 1 78.5 223 GLU B CA 1
ATOM 10560 C C . GLU B 1 223 ? 5.629 14.969 -27.25 1 78.5 223 GLU B C 1
ATOM 10562 O O . GLU B 1 223 ? 5.07 14.055 -27.859 1 78.5 223 GLU B O 1
ATOM 10567 N N . THR B 1 224 ? 6.258 15.953 -27.828 1 84.44 224 THR B N 1
ATOM 10568 C CA . THR B 1 224 ? 6.484 15.961 -29.266 1 84.44 224 THR B CA 1
ATOM 10569 C C . THR B 1 224 ? 7.773 15.219 -29.625 1 84.44 224 THR B C 1
ATOM 10571 O O . THR B 1 224 ? 8.578 14.914 -28.75 1 84.44 224 THR B O 1
ATOM 10574 N N . PHE B 1 225 ? 7.965 14.945 -30.891 1 89.56 225 PHE B N 1
ATOM 10575 C CA . PHE B 1 225 ? 9.211 14.336 -31.344 1 89.56 225 PHE B CA 1
ATOM 10576 C C . PHE B 1 225 ? 10.406 15.203 -30.953 1 89.56 225 PHE B C 1
ATOM 10578 O O . PHE B 1 225 ? 11.414 14.695 -30.469 1 89.56 225 PHE B O 1
ATOM 10585 N N . LEU B 1 226 ? 10.258 16.5 -31.203 1 93.06 226 LEU B N 1
ATOM 10586 C CA . LEU B 1 226 ? 11.32 17.453 -30.938 1 93.06 226 LEU B CA 1
ATOM 10587 C C . LEU B 1 226 ? 11.633 17.516 -29.438 1 93.06 226 LEU B C 1
ATOM 10589 O O . LEU B 1 226 ? 12.805 17.562 -29.047 1 93.06 226 LEU B O 1
ATOM 10593 N N . SER B 1 227 ? 10.641 17.578 -28.641 1 91.81 227 SER B N 1
ATOM 10594 C CA . SER B 1 227 ? 10.844 17.625 -27.203 1 91.81 227 SER B CA 1
ATOM 10595 C C . SER B 1 227 ? 11.57 16.375 -26.688 1 91.81 227 SER B C 1
ATOM 10597 O O . SER B 1 227 ? 12.43 16.469 -25.812 1 91.81 227 SER B O 1
ATOM 10599 N N . VAL B 1 228 ? 11.188 15.242 -27.188 1 89.88 228 VAL B N 1
ATOM 10600 C CA . VAL B 1 228 ? 11.828 14 -26.75 1 89.88 228 VAL B CA 1
ATOM 10601 C C . VAL B 1 228 ? 13.305 14.016 -27.156 1 89.88 228 VAL B C 1
ATOM 10603 O O . VAL B 1 228 ? 14.164 13.594 -26.375 1 89.88 228 VAL B O 1
ATOM 10606 N N . ALA B 1 229 ? 13.57 14.383 -28.328 1 93.38 229 ALA B N 1
ATOM 10607 C CA . ALA B 1 229 ? 14.961 14.5 -28.766 1 93.38 229 ALA B CA 1
ATOM 10608 C C . ALA B 1 229 ? 15.75 15.43 -27.859 1 93.38 229 ALA B C 1
ATOM 10610 O O . ALA B 1 229 ? 16.891 15.141 -27.5 1 93.38 229 ALA B O 1
ATOM 10611 N N . CYS B 1 230 ? 15.195 16.531 -27.469 1 93.44 230 CYS B N 1
ATOM 10612 C CA . CYS B 1 230 ? 15.836 17.516 -26.609 1 93.44 230 CYS B CA 1
ATOM 10613 C C . CYS B 1 230 ? 16.047 16.953 -25.203 1 93.44 230 CYS B C 1
ATOM 10615 O O . CYS B 1 230 ? 17.062 17.25 -24.562 1 93.44 230 CYS B O 1
ATOM 10617 N N . GLN B 1 231 ? 15.07 16.266 -24.719 1 90.12 231 GLN B N 1
ATOM 10618 C CA . GLN B 1 231 ? 15.133 15.688 -23.391 1 90.12 231 GLN B CA 1
ATOM 10619 C C . GLN B 1 231 ? 16.375 14.812 -23.234 1 90.12 231 GLN B C 1
ATOM 10621 O O . GLN B 1 231 ? 17.016 14.82 -22.188 1 90.12 231 GLN B O 1
ATOM 10626 N N . TYR B 1 232 ? 16.688 14.133 -24.312 1 89.19 232 TYR B N 1
ATOM 10627 C CA . TYR B 1 232 ? 17.812 13.219 -24.25 1 89.19 232 TYR B CA 1
ATOM 10628 C C . TYR B 1 232 ? 19.078 13.852 -24.812 1 89.19 232 TYR B C 1
ATOM 10630 O O . TYR B 1 232 ? 20.141 13.227 -24.859 1 89.19 232 TYR B O 1
ATOM 10638 N N . GLY B 1 233 ? 19.016 15.031 -25.25 1 90.69 233 GLY B N 1
ATOM 10639 C CA . GLY B 1 233 ? 20.172 15.805 -25.703 1 90.69 233 GLY B CA 1
ATOM 10640 C C . GLY B 1 233 ? 20.688 15.359 -27.047 1 90.69 233 GLY B C 1
ATOM 10641 O O . GLY B 1 233 ? 21.906 15.43 -27.312 1 90.69 233 GLY B O 1
ATOM 10642 N N . PHE B 1 234 ? 19.844 14.844 -27.953 1 92.31 234 PHE B N 1
ATOM 10643 C CA . PHE B 1 234 ? 20.25 14.383 -29.266 1 92.31 234 PHE B CA 1
ATOM 10644 C C . PHE B 1 234 ? 20.219 15.531 -30.266 1 92.31 234 PHE B C 1
ATOM 10646 O O . PHE B 1 234 ? 19.234 15.727 -30.969 1 92.31 234 PHE B O 1
ATOM 10653 N N . ASP B 1 235 ? 21.344 16.219 -30.391 1 91.94 235 ASP B N 1
ATOM 10654 C CA . ASP B 1 235 ? 21.438 17.469 -31.156 1 91.94 235 ASP B CA 1
ATOM 10655 C C . ASP B 1 235 ? 21.281 17.203 -32.656 1 91.94 235 ASP B C 1
ATOM 10657 O O . ASP B 1 235 ? 20.656 18 -33.375 1 91.94 235 ASP B O 1
ATOM 10661 N N . VAL B 1 236 ? 21.75 16.016 -33.094 1 92.62 236 VAL B N 1
ATOM 10662 C CA . VAL B 1 236 ? 21.656 15.703 -34.531 1 92.62 236 VAL B CA 1
ATOM 10663 C C . VAL B 1 236 ? 20.203 15.461 -34.906 1 92.62 236 VAL B C 1
ATOM 10665 O O . VAL B 1 236 ? 19.75 15.945 -35.938 1 92.62 236 VAL B O 1
ATOM 10668 N N . ILE B 1 237 ? 19.562 14.75 -34.094 1 95.56 237 ILE B N 1
ATOM 10669 C CA . ILE B 1 237 ? 18.156 14.477 -34.344 1 95.56 237 ILE B CA 1
ATOM 10670 C C . ILE B 1 237 ? 17.344 15.758 -34.219 1 95.56 237 ILE B C 1
ATOM 10672 O O . ILE B 1 237 ? 16.406 16 -35 1 95.56 237 ILE B O 1
ATOM 10676 N N . THR B 1 238 ? 17.703 16.594 -33.219 1 96.06 238 THR B N 1
ATOM 10677 C CA . THR B 1 238 ? 17.047 17.891 -33.031 1 96.06 238 THR B CA 1
ATOM 10678 C C . THR B 1 238 ? 17.172 18.75 -34.281 1 96.06 238 THR B C 1
ATOM 10680 O O . THR B 1 238 ? 16.188 19.297 -34.781 1 96.06 238 THR B O 1
ATOM 10683 N N . LYS B 1 239 ? 18.312 18.766 -34.812 1 94.5 239 LYS B N 1
ATOM 10684 C CA . LYS B 1 239 ? 18.578 19.547 -36 1 94.5 239 LYS B CA 1
ATOM 10685 C C . LYS B 1 239 ? 17.797 18.984 -37.188 1 94.5 239 LYS B C 1
ATOM 10687 O O . LYS B 1 239 ? 17.234 19.75 -38 1 94.5 239 LYS B O 1
ATOM 10692 N N . GLU B 1 240 ? 17.781 17.703 -37.344 1 94.12 240 GLU B N 1
ATOM 10693 C CA . GLU B 1 240 ? 17.047 17.062 -38.438 1 94.12 240 GLU B CA 1
ATOM 10694 C C . GLU B 1 240 ? 15.562 17.375 -38.344 1 94.12 240 GLU B C 1
ATOM 10696 O O . GLU B 1 240 ? 14.938 17.719 -39.375 1 94.12 240 GLU B O 1
ATOM 10701 N N . LEU B 1 241 ? 15.008 17.281 -37.188 1 95.38 241 LEU B N 1
ATOM 10702 C CA . LEU B 1 241 ? 13.586 17.516 -37 1 95.38 241 LEU B CA 1
ATOM 10703 C C . LEU B 1 241 ? 13.234 18.969 -37.312 1 95.38 241 LEU B C 1
ATOM 10705 O O . LEU B 1 241 ? 12.188 19.25 -37.906 1 95.38 241 LEU B O 1
ATOM 10709 N N . LEU B 1 242 ? 14.117 19.875 -36.938 1 94.88 242 LEU B N 1
ATOM 10710 C CA . LEU B 1 242 ? 13.906 21.297 -37.219 1 94.88 242 LEU B CA 1
ATOM 10711 C C . LEU B 1 242 ? 13.992 21.562 -38.688 1 94.88 242 LEU B C 1
ATOM 10713 O O . LEU B 1 242 ? 13.211 22.359 -39.25 1 94.88 242 LEU B O 1
ATOM 10717 N N . THR B 1 243 ? 14.82 20.891 -39.344 1 93.31 243 THR B N 1
ATOM 10718 C CA . THR B 1 243 ? 15.016 21.062 -40.781 1 93.31 243 THR B CA 1
ATOM 10719 C C . THR B 1 243 ? 13.789 20.594 -41.562 1 93.31 243 THR B C 1
ATOM 10721 O O . THR B 1 243 ? 13.422 21.203 -42.562 1 93.31 243 THR B O 1
ATOM 10724 N N . VAL B 1 244 ? 13.18 19.562 -41.125 1 93.38 244 VAL B N 1
ATOM 10725 C CA . VAL B 1 244 ? 12.047 19 -41.844 1 93.38 244 VAL B CA 1
ATOM 10726 C C . VAL B 1 244 ? 10.758 19.719 -41.438 1 93.38 244 VAL B C 1
ATOM 10728 O O . VAL B 1 244 ? 9.688 19.438 -41.969 1 93.38 244 VAL B O 1
ATOM 10731 N N . GLY B 1 245 ? 10.836 20.641 -40.438 1 89.5 245 GLY B N 1
ATOM 10732 C CA . GLY B 1 245 ? 9.711 21.531 -40.219 1 89.5 245 GLY B CA 1
ATOM 10733 C C . GLY B 1 245 ? 9.008 21.281 -38.875 1 89.5 245 GLY B C 1
ATOM 10734 O O . GLY B 1 245 ? 7.859 21.688 -38.719 1 89.5 245 GLY B O 1
ATOM 10735 N N . ALA B 1 246 ? 9.602 20.562 -38 1 92.56 246 ALA B N 1
ATOM 10736 C CA . ALA B 1 246 ? 8.992 20.422 -36.688 1 92.56 246 ALA B CA 1
ATOM 10737 C C . ALA B 1 246 ? 8.844 21.766 -36 1 92.56 246 ALA B C 1
ATOM 10739 O O . ALA B 1 246 ? 9.719 22.625 -36.125 1 92.56 246 ALA B O 1
ATOM 10740 N N . SER B 1 247 ? 7.723 22 -35.312 1 89.56 247 SER B N 1
ATOM 10741 C CA . SER B 1 247 ? 7.461 23.281 -34.656 1 89.56 247 SER B CA 1
ATOM 10742 C C . SER B 1 247 ? 8.398 23.5 -33.469 1 89.56 247 SER B C 1
ATOM 10744 O O . SER B 1 247 ? 8.523 22.625 -32.594 1 89.56 247 SER B O 1
ATOM 10746 N N . VAL B 1 248 ? 9 24.578 -33.469 1 91.25 248 VAL B N 1
ATOM 10747 C CA . VAL B 1 248 ? 9.977 24.938 -32.438 1 91.25 248 VAL B CA 1
ATOM 10748 C C . VAL B 1 248 ? 9.258 25.391 -31.172 1 91.25 248 VAL B C 1
ATOM 10750 O O . VAL B 1 248 ? 9.828 25.344 -30.078 1 91.25 248 VAL B O 1
ATOM 10753 N N . SER B 1 249 ? 7.961 25.625 -31.297 1 85.62 249 SER B N 1
ATOM 10754 C CA . SER B 1 249 ? 7.281 26.328 -30.203 1 85.62 249 SER B CA 1
ATOM 10755 C C . SER B 1 249 ? 6.16 25.469 -29.625 1 85.62 249 SER B C 1
ATOM 10757 O O . SER B 1 249 ? 5.582 25.828 -28.594 1 85.62 249 SER B O 1
ATOM 10759 N N . LEU B 1 250 ? 5.887 24.359 -30.188 1 79.81 250 LEU B N 1
ATOM 10760 C CA . LEU B 1 250 ? 4.77 23.562 -29.688 1 79.81 250 LEU B CA 1
ATOM 10761 C C . LEU B 1 250 ? 5.062 23.047 -28.297 1 79.81 250 LEU B C 1
ATOM 10763 O O . LEU B 1 250 ? 6.059 22.344 -28.078 1 79.81 250 LEU B O 1
ATOM 10767 N N . PRO B 1 251 ? 4.254 23.406 -27.344 1 76.88 251 PRO B N 1
ATOM 10768 C CA . PRO B 1 251 ? 4.516 22.984 -25.969 1 76.88 251 PRO B CA 1
ATOM 10769 C C . PRO B 1 251 ? 4.066 21.547 -25.703 1 76.88 251 PRO B C 1
ATOM 10771 O O . PRO B 1 251 ? 3.178 21.031 -26.391 1 76.88 251 PRO B O 1
ATOM 10774 N N . SER B 1 252 ? 4.875 20.891 -24.906 1 72 252 SER B N 1
ATOM 10775 C CA . SER B 1 252 ? 4.535 19.547 -24.422 1 72 252 SER B CA 1
ATOM 10776 C C . SER B 1 252 ? 3.555 19.625 -23.266 1 72 252 SER B C 1
ATOM 10778 O O . SER B 1 252 ? 2.836 20.609 -23.109 1 72 252 SER B O 1
ATOM 10780 N N . ARG B 1 253 ? 3.713 18.375 -22.453 1 64.69 253 ARG B N 1
ATOM 10781 C CA . ARG B 1 253 ? 2.939 18.281 -21.219 1 64.69 253 ARG B CA 1
ATOM 10782 C C . ARG B 1 253 ? 3.369 19.359 -20.219 1 64.69 253 ARG B C 1
ATOM 10784 O O . ARG B 1 253 ? 4.539 19.734 -20.172 1 64.69 253 ARG B O 1
ATOM 10791 N N . LEU B 1 254 ? 2.674 20.266 -19.672 1 71 254 LEU B N 1
ATOM 10792 C CA . LEU B 1 254 ? 2.922 21.281 -18.656 1 71 254 LEU B CA 1
ATOM 10793 C C . LEU B 1 254 ? 3.271 22.609 -19.312 1 71 254 LEU B C 1
ATOM 10795 O O . LEU B 1 254 ? 3.932 23.453 -18.703 1 71 254 LEU B O 1
ATOM 10799 N N . ASP B 1 255 ? 3.082 22.656 -20.719 1 77.31 255 ASP B N 1
ATOM 10800 C CA . ASP B 1 255 ? 3.338 23.859 -21.516 1 77.31 255 ASP B CA 1
ATOM 10801 C C . ASP B 1 255 ? 4.836 24.109 -21.656 1 77.31 255 ASP B C 1
ATOM 10803 O O . ASP B 1 255 ? 5.277 25.266 -21.625 1 77.31 255 ASP B O 1
ATOM 10807 N N . ARG B 1 256 ? 5.562 22.984 -21.656 1 86.5 256 ARG B N 1
ATOM 10808 C CA . ARG B 1 256 ? 7.004 23.125 -21.844 1 86.5 256 ARG B CA 1
ATOM 10809 C C . ARG B 1 256 ? 7.379 23.031 -23.312 1 86.5 256 ARG B C 1
ATOM 10811 O O . ARG B 1 256 ? 7.086 22.031 -23.969 1 86.5 256 ARG B O 1
ATOM 10818 N N . THR B 1 257 ? 7.996 24.125 -23.781 1 88.62 257 THR B N 1
ATOM 10819 C CA . THR B 1 257 ? 8.5 24.109 -25.156 1 88.62 257 THR B CA 1
ATOM 10820 C C . THR B 1 257 ? 9.742 23.219 -25.266 1 88.62 257 THR B C 1
ATOM 10822 O O . THR B 1 257 ? 10.336 22.844 -24.25 1 88.62 257 THR B O 1
ATOM 10825 N N . PRO B 1 258 ? 10.109 22.875 -26.453 1 92.69 258 PRO B N 1
ATOM 10826 C CA . PRO B 1 258 ? 11.344 22.109 -26.625 1 92.69 258 PRO B CA 1
ATOM 10827 C C . PRO B 1 258 ? 12.555 22.797 -25.984 1 92.69 258 PRO B C 1
ATOM 10829 O O . PRO B 1 258 ? 13.469 22.125 -25.516 1 92.69 258 PRO B O 1
ATOM 10832 N N . LEU B 1 259 ? 12.57 24.125 -25.953 1 95.12 259 LEU B N 1
ATOM 10833 C CA . LEU B 1 259 ? 13.68 24.844 -25.344 1 95.12 259 LEU B CA 1
ATOM 10834 C C . LEU B 1 259 ? 13.719 24.594 -23.844 1 95.12 259 LEU B C 1
ATOM 10836 O O . LEU B 1 259 ? 14.789 24.438 -23.266 1 95.12 259 LEU B O 1
ATOM 10840 N N . HIS B 1 260 ? 12.531 24.672 -23.188 1 93.94 260 HIS B N 1
ATOM 10841 C CA . HIS B 1 260 ? 12.469 24.297 -21.781 1 93.94 260 HIS B CA 1
ATOM 10842 C C . HIS B 1 260 ? 13.102 22.922 -21.562 1 93.94 260 HIS B C 1
ATOM 10844 O O . HIS B 1 260 ? 13.93 22.75 -20.656 1 93.94 260 HIS B O 1
ATOM 10850 N N . VAL B 1 261 ? 12.648 22 -22.406 1 93.12 261 VAL B N 1
ATOM 10851 C CA . VAL B 1 261 ? 13.031 20.609 -22.25 1 93.12 261 VAL B CA 1
ATOM 10852 C C . VAL B 1 261 ? 14.531 20.438 -22.484 1 93.12 261 VAL B C 1
ATOM 10854 O O . VAL B 1 261 ? 15.188 19.641 -21.812 1 93.12 261 VAL B O 1
ATOM 10857 N N . ALA B 1 262 ? 15.062 21.109 -23.406 1 95.44 262 ALA B N 1
ATOM 10858 C CA . ALA B 1 262 ? 16.5 21.062 -23.672 1 95.44 262 ALA B CA 1
ATOM 10859 C C . ALA B 1 262 ? 17.297 21.547 -22.469 1 95.44 262 ALA B C 1
ATOM 10861 O O . ALA B 1 262 ? 18.375 21 -22.172 1 95.44 262 ALA B O 1
ATOM 10862 N N . CYS B 1 263 ? 16.828 22.547 -21.781 1 95.62 263 CYS B N 1
ATOM 10863 C CA . CYS B 1 263 ? 17.484 23.047 -20.578 1 95.62 263 CYS B CA 1
ATOM 10864 C C . CYS B 1 263 ? 17.391 22.031 -19.453 1 95.62 263 CYS B C 1
ATOM 10866 O O . CYS B 1 263 ? 18.359 21.812 -18.719 1 95.62 263 CYS B O 1
ATOM 10868 N N . ILE B 1 264 ? 16.219 21.453 -19.344 1 93.38 264 ILE B N 1
ATOM 10869 C CA . ILE B 1 264 ? 16 20.438 -18.312 1 93.38 264 ILE B CA 1
ATOM 10870 C C . ILE B 1 264 ? 16.922 19.25 -18.578 1 93.38 264 ILE B C 1
ATOM 10872 O O . ILE B 1 264 ? 17.438 18.641 -17.641 1 93.38 264 ILE B O 1
ATOM 10876 N N . GLY B 1 265 ? 17.078 18.891 -19.844 1 91.81 265 GLY B N 1
ATOM 10877 C CA . GLY B 1 265 ? 17.969 17.797 -20.234 1 91.81 265 GLY B CA 1
ATOM 10878 C C . GLY B 1 265 ? 19.438 18.188 -20.203 1 91.81 265 GLY B C 1
ATOM 10879 O O . GLY B 1 265 ? 20.297 17.359 -20.469 1 91.81 265 GLY B O 1
ATOM 10880 N N . LYS B 1 266 ? 19.797 19.422 -19.984 1 93.06 266 LYS B N 1
ATOM 10881 C CA . LYS B 1 266 ? 21.141 19.969 -19.859 1 93.06 266 LYS B CA 1
ATOM 10882 C C . LYS B 1 266 ? 21.922 19.797 -21.172 1 93.06 266 LYS B C 1
ATOM 10884 O O . LYS B 1 266 ? 23.078 19.359 -21.156 1 93.06 266 LYS B O 1
ATOM 10889 N N . SER B 1 267 ? 21.234 20.062 -22.234 1 94.38 267 SER B N 1
ATOM 10890 C CA . SER B 1 267 ? 21.875 19.938 -23.531 1 94.38 267 SER B CA 1
ATOM 10891 C C . SER B 1 267 ? 22.125 21.297 -24.156 1 94.38 267 SER B C 1
ATOM 10893 O O . SER B 1 267 ? 21.234 21.844 -24.828 1 94.38 267 SER B O 1
ATOM 10895 N N . ALA B 1 268 ? 23.312 21.781 -24.062 1 95.06 268 ALA B N 1
ATOM 10896 C CA . ALA B 1 268 ? 23.672 23.078 -24.609 1 95.06 268 ALA B CA 1
ATOM 10897 C C . ALA B 1 268 ? 23.578 23.094 -26.125 1 95.06 268 ALA B C 1
ATOM 10899 O O . ALA B 1 268 ? 23.203 24.109 -26.719 1 95.06 268 ALA B O 1
ATOM 10900 N N . ASN B 1 269 ? 23.875 21.938 -26.688 1 94.75 269 ASN B N 1
ATOM 10901 C CA . ASN B 1 269 ? 23.828 21.844 -28.156 1 94.75 269 ASN B CA 1
ATOM 10902 C C . ASN B 1 269 ? 22.406 21.969 -28.672 1 94.75 269 ASN B C 1
ATOM 10904 O O . ASN B 1 269 ? 22.141 22.656 -29.656 1 94.75 269 ASN B O 1
ATOM 10908 N N . CYS B 1 270 ? 21.5 21.297 -28.047 1 96.38 270 CYS B N 1
ATOM 10909 C CA . CYS B 1 270 ? 20.109 21.406 -28.438 1 96.38 270 CYS B CA 1
ATOM 10910 C C . CYS B 1 270 ? 19.594 22.828 -28.234 1 96.38 270 CYS B C 1
ATOM 10912 O O . CYS B 1 270 ? 18.828 23.344 -29.062 1 96.38 270 CYS B O 1
ATOM 10914 N N . VAL B 1 271 ? 20.062 23.453 -27.141 1 97.06 271 VAL B N 1
ATOM 10915 C CA . VAL B 1 271 ? 19.672 24.828 -26.859 1 97.06 271 VAL B CA 1
ATOM 10916 C C . VAL B 1 271 ? 20.125 25.75 -27.984 1 97.06 271 VAL B C 1
ATOM 10918 O O . VAL B 1 271 ? 19.344 26.578 -28.469 1 97.06 271 VAL B O 1
ATOM 10921 N N . THR B 1 272 ? 21.312 25.531 -28.453 1 96 272 THR B N 1
ATOM 10922 C CA . THR B 1 272 ? 21.875 26.344 -29.531 1 96 272 THR B CA 1
ATOM 10923 C C . THR B 1 272 ? 21.062 26.141 -30.812 1 96 272 THR B C 1
ATOM 10925 O O . THR B 1 272 ? 20.734 27.109 -31.5 1 96 272 THR B O 1
ATOM 10928 N N . GLU B 1 273 ? 20.75 24.938 -31.125 1 95.81 273 GLU B N 1
ATOM 10929 C CA . GLU B 1 273 ? 19.969 24.641 -32.344 1 95.81 273 GLU B CA 1
ATOM 10930 C C . GLU B 1 273 ? 18.594 25.281 -32.281 1 95.81 273 GLU B C 1
ATOM 10932 O O . GLU B 1 273 ? 18.078 25.766 -33.281 1 95.81 273 GLU B O 1
ATOM 10937 N N . LEU B 1 274 ? 18.016 25.281 -31.172 1 96.75 274 LEU B N 1
ATOM 10938 C CA . LEU B 1 274 ? 16.672 25.828 -31.016 1 96.75 274 LEU B CA 1
ATOM 10939 C C . LEU B 1 274 ? 16.688 27.344 -31.094 1 96.75 274 LEU B C 1
ATOM 10941 O O . LEU B 1 274 ? 15.766 27.953 -31.656 1 96.75 274 LEU B O 1
ATOM 10945 N N . ILE B 1 275 ? 17.734 27.984 -30.5 1 95.88 275 ILE B N 1
ATOM 10946 C CA . ILE B 1 275 ? 17.891 29.438 -30.578 1 95.88 275 ILE B CA 1
ATOM 10947 C C . ILE B 1 275 ? 18.047 29.844 -32.031 1 95.88 275 ILE B C 1
ATOM 10949 O O . ILE B 1 275 ? 17.406 30.812 -32.5 1 95.88 275 ILE B O 1
ATOM 10953 N N . ASN B 1 276 ? 18.797 29.062 -32.781 1 94.31 276 ASN B N 1
ATOM 10954 C CA . ASN B 1 276 ? 19 29.344 -34.188 1 94.31 276 ASN B CA 1
ATOM 10955 C C . ASN B 1 276 ? 17.719 29.203 -35 1 94.31 276 ASN B C 1
ATOM 10957 O O . ASN B 1 276 ? 17.531 29.891 -36 1 94.31 276 ASN B O 1
ATOM 10961 N N . ALA B 1 277 ? 16.844 28.375 -34.531 1 94.88 277 ALA B N 1
ATOM 10962 C CA . ALA B 1 277 ? 15.586 28.109 -35.219 1 94.88 277 ALA B CA 1
ATOM 10963 C C . ALA B 1 277 ? 14.508 29.109 -34.812 1 94.88 277 ALA B C 1
ATOM 10965 O O . ALA B 1 277 ? 13.375 29.047 -35.281 1 94.88 277 ALA B O 1
ATOM 10966 N N . GLY B 1 278 ? 14.812 30.078 -33.875 1 92.25 278 GLY B N 1
ATOM 10967 C CA . GLY B 1 278 ? 13.906 31.156 -33.531 1 92.25 278 GLY B CA 1
ATOM 10968 C C . GLY B 1 278 ? 13.023 30.828 -32.344 1 92.25 278 GLY B C 1
ATOM 10969 O O . GLY B 1 278 ? 11.914 31.359 -32.219 1 92.25 278 GLY B O 1
ATOM 10970 N N . ALA B 1 279 ? 13.469 30.016 -31.453 1 94.25 279 ALA B N 1
ATOM 10971 C CA . ALA B 1 279 ? 12.688 29.688 -30.266 1 94.25 279 ALA B CA 1
ATOM 10972 C C . ALA B 1 279 ? 12.5 30.906 -29.375 1 94.25 279 ALA B C 1
ATOM 10974 O O . ALA B 1 279 ? 13.383 31.766 -29.281 1 94.25 279 ALA B O 1
ATOM 10975 N N . ASN B 1 280 ? 11.297 31.031 -28.75 1 91.06 280 ASN B N 1
ATOM 10976 C CA . ASN B 1 280 ? 11.055 32.062 -27.766 1 91.06 280 ASN B CA 1
ATOM 10977 C C . ASN B 1 280 ? 11.867 31.844 -26.5 1 91.06 280 ASN B C 1
ATOM 10979 O O . ASN B 1 280 ? 11.594 30.906 -25.734 1 91.06 280 ASN B O 1
ATOM 10983 N N . LEU B 1 281 ? 12.766 32.688 -26.203 1 93.5 281 LEU B N 1
ATOM 10984 C CA . LEU B 1 281 ? 13.734 32.5 -25.125 1 93.5 281 LEU B CA 1
ATOM 10985 C C . LEU B 1 281 ? 13.078 32.688 -23.766 1 93.5 281 LEU B C 1
ATOM 10987 O O . LEU B 1 281 ? 13.633 32.25 -22.75 1 93.5 281 LEU B O 1
ATOM 10991 N N . ASN B 1 282 ? 11.977 33.312 -23.719 1 89.19 282 ASN B N 1
ATOM 10992 C CA . ASN B 1 282 ? 11.344 33.625 -22.438 1 89.19 282 ASN B CA 1
ATOM 10993 C C . ASN B 1 282 ? 9.953 33 -22.328 1 89.19 282 ASN B C 1
ATOM 10995 O O . ASN B 1 282 ? 9.094 33.531 -21.625 1 89.19 282 ASN B O 1
ATOM 10999 N N . ALA B 1 283 ? 9.734 31.859 -23.125 1 84.62 283 ALA B N 1
ATOM 11000 C CA . ALA B 1 283 ? 8.469 31.141 -23.016 1 84.62 283 ALA B CA 1
ATOM 11001 C C . ALA B 1 283 ? 8.242 30.609 -21.609 1 84.62 283 ALA B C 1
ATOM 11003 O O . ALA B 1 283 ? 9.188 30.156 -20.953 1 84.62 283 ALA B O 1
ATOM 11004 N N . LYS B 1 284 ? 6.98 30.641 -21.109 1 81.81 284 LYS B N 1
ATOM 11005 C CA . LYS B 1 284 ? 6.668 30.234 -19.75 1 81.81 284 LYS B CA 1
ATOM 11006 C C . LYS B 1 284 ? 5.863 28.938 -19.734 1 81.81 284 LYS B C 1
ATOM 11008 O O . LYS B 1 284 ? 5.012 28.719 -20.609 1 81.81 284 LYS B O 1
ATOM 11013 N N . ASP B 1 285 ? 6.188 28.094 -18.797 1 82.5 285 ASP B N 1
ATOM 11014 C CA . ASP B 1 285 ? 5.422 26.859 -18.641 1 82.5 285 ASP B CA 1
ATOM 11015 C C . ASP B 1 285 ? 4.324 27.031 -17.594 1 82.5 285 ASP B C 1
ATOM 11017 O O . ASP B 1 285 ? 3.932 28.156 -17.281 1 82.5 285 ASP B O 1
ATOM 11021 N N . VAL B 1 286 ? 3.756 25.922 -17.016 1 71.12 286 VAL B N 1
ATOM 11022 C CA . VAL B 1 286 ? 2.586 25.953 -16.141 1 71.12 286 VAL B CA 1
ATOM 11023 C C . VAL B 1 286 ? 2.959 26.578 -14.805 1 71.12 286 VAL B C 1
ATOM 11025 O O . VAL B 1 286 ? 2.105 27.125 -14.109 1 71.12 286 VAL B O 1
ATOM 11028 N N . GLU B 1 287 ? 4.238 26.5 -14.414 1 78.25 287 GLU B N 1
ATOM 11029 C CA . GLU B 1 287 ? 4.711 27.125 -13.18 1 78.25 287 GLU B CA 1
ATOM 11030 C C . GLU B 1 287 ? 5.332 28.484 -13.453 1 78.25 287 GLU B C 1
ATOM 11032 O O . GLU B 1 287 ? 5.973 29.062 -12.57 1 78.25 287 GLU B O 1
ATOM 11037 N N . LEU B 1 288 ? 5.23 28.891 -14.695 1 78.88 288 LEU B N 1
ATOM 11038 C CA . LEU B 1 288 ? 5.746 30.172 -15.195 1 78.88 288 LEU B CA 1
ATOM 11039 C C . LEU B 1 288 ? 7.273 30.188 -15.156 1 78.88 288 LEU B C 1
ATOM 11041 O O . LEU B 1 288 ? 7.875 31.219 -14.883 1 78.88 288 LEU B O 1
ATOM 11045 N N . HIS B 1 289 ? 7.828 29.078 -15.297 1 88.06 289 HIS B N 1
ATOM 11046 C CA . HIS B 1 289 ? 9.273 28.984 -15.469 1 88.06 289 HIS B CA 1
ATOM 11047 C C . HIS B 1 289 ? 9.664 29.203 -16.922 1 88.06 289 HIS B C 1
ATOM 11049 O O . HIS B 1 289 ? 9.023 28.672 -17.828 1 88.06 289 HIS B O 1
ATOM 11055 N N . CYS B 1 290 ? 10.609 30.047 -17.125 1 91 290 CYS B N 1
ATOM 11056 C CA . CYS B 1 290 ? 11.242 30.141 -18.438 1 91 290 CYS B CA 1
ATOM 11057 C C . CYS B 1 290 ? 12.477 29.25 -18.516 1 91 290 CYS B C 1
ATOM 11059 O O . CYS B 1 290 ? 12.914 28.688 -17.516 1 91 290 CYS B O 1
ATOM 11061 N N . PRO B 1 291 ? 13.039 29.062 -19.703 1 94.5 291 PRO B N 1
ATOM 11062 C CA . PRO B 1 291 ? 14.195 28.172 -19.844 1 94.5 291 PRO B CA 1
ATOM 11063 C C . PRO B 1 291 ? 15.352 28.562 -18.938 1 94.5 291 PRO B C 1
ATOM 11065 O O . PRO B 1 291 ? 15.969 27.688 -18.328 1 94.5 291 PRO B O 1
ATOM 11068 N N . LEU B 1 292 ? 15.625 29.812 -18.75 1 95.81 292 LEU B N 1
ATOM 11069 C CA . LEU B 1 292 ? 16.719 30.266 -17.906 1 95.81 292 LEU B CA 1
ATOM 11070 C C . LEU B 1 292 ? 16.5 29.844 -16.453 1 95.81 292 LEU B C 1
ATOM 11072 O O . LEU B 1 292 ? 17.453 29.562 -15.734 1 95.81 292 LEU B O 1
ATOM 11076 N N . HIS B 1 293 ? 15.266 29.844 -16.016 1 95.75 293 HIS B N 1
ATOM 11077 C CA . HIS B 1 293 ? 14.938 29.375 -14.688 1 95.75 293 HIS B CA 1
ATOM 11078 C C . HIS B 1 293 ? 15.43 27.938 -14.477 1 95.75 293 HIS B C 1
ATOM 11080 O O . HIS B 1 293 ? 15.961 27.609 -13.414 1 95.75 293 HIS B O 1
ATOM 11086 N N . TYR B 1 294 ? 15.164 27.125 -15.453 1 95.62 294 TYR B N 1
ATOM 11087 C CA . TYR B 1 294 ? 15.562 25.734 -15.312 1 95.62 294 TYR B CA 1
ATOM 11088 C C . TYR B 1 294 ? 17.078 25.594 -15.305 1 95.62 294 TYR B C 1
ATOM 11090 O O . TYR B 1 294 ? 17.641 24.75 -14.602 1 95.62 294 TYR B O 1
ATOM 11098 N N . GLY B 1 295 ? 17.781 26.328 -16.094 1 95.88 295 GLY B N 1
ATOM 11099 C CA . GLY B 1 295 ? 19.234 26.375 -15.977 1 95.88 295 GLY B CA 1
ATOM 11100 C C . GLY B 1 295 ? 19.703 26.75 -14.586 1 95.88 295 GLY B C 1
ATOM 11101 O O . GLY B 1 295 ? 20.688 26.188 -14.086 1 95.88 295 GLY B O 1
ATOM 11102 N N . ALA B 1 296 ? 19.016 27.672 -13.969 1 96.69 296 ALA B N 1
ATOM 11103 C CA . ALA B 1 296 ? 19.344 28.125 -12.625 1 96.69 296 ALA B CA 1
ATOM 11104 C C . ALA B 1 296 ? 19.047 27.047 -11.586 1 96.69 296 ALA B C 1
ATOM 11106 O O . ALA B 1 296 ? 19.844 26.828 -10.672 1 96.69 296 ALA B O 1
ATOM 11107 N N . ILE B 1 297 ? 17.891 26.438 -11.695 1 95.5 297 ILE B N 1
ATOM 11108 C CA . ILE B 1 297 ? 17.453 25.406 -10.742 1 95.5 297 ILE B CA 1
ATOM 11109 C C . ILE B 1 297 ? 18.422 24.234 -10.781 1 95.5 297 ILE B C 1
ATOM 11111 O O . ILE B 1 297 ? 18.766 23.672 -9.742 1 95.5 297 ILE B O 1
ATOM 11115 N N . LEU B 1 298 ? 18.953 23.891 -12.023 1 95.12 298 LEU B N 1
ATOM 11116 C CA . LEU B 1 298 ? 19.734 22.688 -12.211 1 95.12 298 LEU B CA 1
ATOM 11117 C C . LEU B 1 298 ? 21.234 23 -12.164 1 95.12 298 LEU B C 1
ATOM 11119 O O . LEU B 1 298 ? 22.062 22.094 -12.281 1 95.12 298 LEU B O 1
ATOM 11123 N N . ASN B 1 299 ? 21.578 24.188 -11.938 1 96 299 ASN B N 1
ATOM 11124 C CA . ASN B 1 299 ? 22.953 24.656 -11.875 1 96 299 ASN B CA 1
ATOM 11125 C C . ASN B 1 299 ? 23.75 24.266 -13.125 1 96 299 ASN B C 1
ATOM 11127 O O . ASN B 1 299 ? 24.844 23.719 -13.031 1 96 299 ASN B O 1
ATOM 11131 N N . ASP B 1 300 ? 23.094 24.484 -14.32 1 95.5 300 ASP B N 1
ATOM 11132 C CA . ASP B 1 300 ? 23.734 24.172 -15.594 1 95.5 300 ASP B CA 1
ATOM 11133 C C . ASP B 1 300 ? 24.297 25.422 -16.25 1 95.5 300 ASP B C 1
ATOM 11135 O O . ASP B 1 300 ? 23.578 26.156 -16.938 1 95.5 300 ASP B O 1
ATOM 11139 N N . VAL B 1 301 ? 25.547 25.547 -16.203 1 95.44 301 VAL B N 1
ATOM 11140 C CA . VAL B 1 301 ? 26.234 26.75 -16.656 1 95.44 301 VAL B CA 1
ATOM 11141 C C . VAL B 1 301 ? 26.203 26.828 -18.188 1 95.44 301 VAL B C 1
ATOM 11143 O O . VAL B 1 301 ? 26.016 27.906 -18.75 1 95.44 301 VAL B O 1
ATOM 11146 N N . ASP B 1 302 ? 26.312 25.719 -18.844 1 94.69 302 ASP B N 1
ATOM 11147 C CA . ASP B 1 302 ? 26.438 25.703 -20.297 1 94.69 302 ASP B CA 1
ATOM 11148 C C . ASP B 1 302 ? 25.156 26.188 -20.969 1 94.69 302 ASP B C 1
ATOM 11150 O O . ASP B 1 302 ? 25.203 27.031 -21.859 1 94.69 302 ASP B O 1
ATOM 11154 N N . THR B 1 303 ? 24.047 25.688 -20.531 1 96.56 303 THR B N 1
ATOM 11155 C CA . THR B 1 303 ? 22.781 26.109 -21.109 1 96.56 303 THR B CA 1
ATOM 11156 C C . THR B 1 303 ? 22.484 27.562 -20.797 1 96.56 303 THR B C 1
ATOM 11158 O O . THR B 1 303 ? 21.969 28.297 -21.641 1 96.56 303 THR B O 1
ATOM 11161 N N . CYS B 1 304 ? 22.844 27.984 -19.578 1 96.56 304 CYS B N 1
ATOM 11162 C CA . CYS B 1 304 ? 22.594 29.375 -19.172 1 96.56 304 CYS B CA 1
ATOM 11163 C C . CYS B 1 304 ? 23.438 30.328 -19.984 1 96.56 304 CYS B C 1
ATOM 11165 O O . CYS B 1 304 ? 22.984 31.422 -20.359 1 96.56 304 CYS B O 1
ATOM 11167 N N . LYS B 1 305 ? 24.625 29.922 -20.266 1 95.69 305 LYS B N 1
ATOM 11168 C CA . LYS B 1 305 ? 25.5 30.75 -21.062 1 95.69 305 LYS B CA 1
ATOM 11169 C C . LYS B 1 305 ? 24.938 30.969 -22.469 1 95.69 305 LYS B C 1
ATOM 11171 O O . LYS B 1 305 ? 24.953 32.094 -22.984 1 95.69 305 LYS B O 1
ATOM 11176 N N . GLU B 1 306 ? 24.5 29.922 -23.109 1 96 306 GLU B N 1
ATOM 11177 C CA . GLU B 1 306 ? 23.906 30.016 -24.438 1 96 306 GLU B CA 1
ATOM 11178 C C . GLU B 1 306 ? 22.703 30.953 -24.438 1 96 306 GLU B C 1
ATOM 11180 O O . GLU B 1 306 ? 22.5 31.734 -25.375 1 96 306 GLU B O 1
ATOM 11185 N N . LEU B 1 307 ? 21.938 30.875 -23.453 1 96.75 307 LEU B N 1
ATOM 11186 C CA . LEU B 1 307 ? 20.719 31.688 -23.344 1 96.75 307 LEU B CA 1
ATOM 11187 C C . LEU B 1 307 ? 21.078 33.156 -23.125 1 96.75 307 LEU B C 1
ATOM 11189 O O . LEU B 1 307 ? 20.469 34.031 -23.75 1 96.75 307 LEU B O 1
ATOM 11193 N N . LEU B 1 308 ? 22.016 33.406 -22.234 1 95.06 308 LEU B N 1
ATOM 11194 C CA . LEU B 1 308 ? 22.422 34.75 -21.953 1 95.06 308 LEU B CA 1
ATOM 11195 C C . LEU B 1 308 ? 23.078 35.406 -23.172 1 95.06 308 LEU B C 1
ATOM 11197 O O . LEU B 1 308 ? 22.859 36.594 -23.453 1 95.06 308 LEU B O 1
ATOM 11201 N N . ASP B 1 309 ? 23.859 34.594 -23.859 1 93.94 309 ASP B N 1
ATOM 11202 C CA . ASP B 1 309 ? 24.484 35.094 -25.078 1 93.94 309 ASP B CA 1
ATOM 11203 C C . ASP B 1 309 ? 23.438 35.469 -26.125 1 93.94 309 ASP B C 1
ATOM 11205 O O . ASP B 1 309 ? 23.641 36.375 -26.938 1 93.94 309 ASP B O 1
ATOM 11209 N N . ALA B 1 310 ? 22.297 34.812 -26.078 1 95.12 310 ALA B N 1
ATOM 11210 C CA . ALA B 1 310 ? 21.203 35.062 -27.016 1 95.12 310 ALA B CA 1
ATOM 11211 C C . ALA B 1 310 ? 20.266 36.156 -26.469 1 95.12 310 ALA B C 1
ATOM 11213 O O . ALA B 1 310 ? 19.219 36.406 -27.062 1 95.12 310 ALA B O 1
ATOM 11214 N N . ASN B 1 311 ? 20.578 36.75 -25.328 1 91.12 311 ASN B N 1
ATOM 11215 C CA . ASN B 1 311 ? 19.891 37.875 -24.719 1 91.12 311 ASN B CA 1
ATOM 11216 C C . ASN B 1 311 ? 18.578 37.438 -24.062 1 91.12 311 ASN B C 1
ATOM 11218 O O . ASN B 1 311 ? 17.562 38.156 -24.172 1 91.12 311 ASN B O 1
ATOM 11222 N N . ALA B 1 312 ? 18.594 36.281 -23.516 1 93.88 312 ALA B N 1
ATOM 11223 C CA . ALA B 1 312 ? 17.469 35.875 -22.672 1 93.88 312 ALA B CA 1
ATOM 11224 C C . ALA B 1 312 ? 17.312 36.844 -21.484 1 93.88 312 ALA B C 1
ATOM 11226 O O . ALA B 1 312 ? 18.297 37.312 -20.922 1 93.88 312 ALA B O 1
ATOM 11227 N N . LYS B 1 313 ? 16.109 37.062 -21.047 1 89.81 313 LYS B N 1
ATOM 11228 C CA . LYS B 1 313 ? 15.828 38.031 -19.984 1 89.81 313 LYS B CA 1
ATOM 11229 C C . LYS B 1 313 ? 16.172 37.438 -18.609 1 89.81 313 LYS B C 1
ATOM 11231 O O . LYS B 1 313 ? 15.68 36.375 -18.234 1 89.81 313 LYS B O 1
ATOM 11236 N N . THR B 1 314 ? 17.016 38.094 -17.844 1 92.25 314 THR B N 1
ATOM 11237 C CA . THR B 1 314 ? 17.406 37.656 -16.5 1 92.25 314 THR B CA 1
ATOM 11238 C C . THR B 1 314 ? 16.344 38.062 -15.477 1 92.25 314 THR B C 1
ATOM 11240 O O . THR B 1 314 ? 16.312 37.531 -14.367 1 92.25 314 THR B O 1
ATOM 11243 N N . GLY B 1 315 ? 15.484 38.969 -15.805 1 88.56 315 GLY B N 1
ATOM 11244 C CA . GLY B 1 315 ? 14.484 39.469 -14.883 1 88.56 315 GLY B CA 1
ATOM 11245 C C . GLY B 1 315 ? 13.148 38.75 -15 1 88.56 315 GLY B C 1
ATOM 11246 O O . GLY B 1 315 ? 12.18 39.125 -14.32 1 88.56 315 GLY B O 1
ATOM 11247 N N . CYS B 1 316 ? 13.125 37.688 -15.844 1 86.44 316 CYS B N 1
ATOM 11248 C CA . CYS B 1 316 ? 11.898 36.906 -15.945 1 86.44 316 CYS B CA 1
ATOM 11249 C C . CYS B 1 316 ? 11.523 36.312 -14.594 1 86.44 316 CYS B C 1
ATOM 11251 O O . CYS B 1 316 ? 12.383 35.844 -13.852 1 86.44 316 CYS B O 1
ATOM 11253 N N . ARG B 1 317 ? 10.203 36.312 -14.227 1 84.44 317 ARG B N 1
ATOM 11254 C CA . ARG B 1 317 ? 9.742 35.875 -12.922 1 84.44 317 ARG B CA 1
ATOM 11255 C C . ARG B 1 317 ? 8.883 34.625 -13.031 1 84.44 317 ARG B C 1
ATOM 11257 O O . ARG B 1 317 ? 8.117 34.469 -13.992 1 84.44 317 ARG B O 1
ATOM 11264 N N . ASP B 1 318 ? 9.039 33.781 -12.07 1 84.06 318 ASP B N 1
ATOM 11265 C CA . ASP B 1 318 ? 8.18 32.594 -12.031 1 84.06 318 ASP B CA 1
ATOM 11266 C C . ASP B 1 318 ? 6.898 32.875 -11.258 1 84.06 318 ASP B C 1
ATOM 11268 O O . ASP B 1 318 ? 6.539 34.031 -11.031 1 84.06 318 ASP B O 1
ATOM 11272 N N . MET B 1 319 ? 6.164 31.797 -10.875 1 71.94 319 MET B N 1
ATOM 11273 C CA . MET B 1 319 ? 4.84 31.906 -10.266 1 71.94 319 MET B CA 1
ATOM 11274 C C . MET B 1 319 ? 4.918 32.594 -8.898 1 71.94 319 MET B C 1
ATOM 11276 O O . MET B 1 319 ? 3.967 33.219 -8.469 1 71.94 319 MET B O 1
ATOM 11280 N N . ASN B 1 320 ? 6.09 32.5 -8.203 1 76.88 320 ASN B N 1
ATOM 11281 C CA . ASN B 1 320 ? 6.289 33.094 -6.891 1 76.88 320 ASN B CA 1
ATOM 11282 C C . ASN B 1 320 ? 7.055 34.406 -7 1 76.88 320 ASN B C 1
ATOM 11284 O O . ASN B 1 320 ? 7.398 35.031 -5.984 1 76.88 320 ASN B O 1
ATOM 11288 N N . GLY B 1 321 ? 7.309 34.844 -8.203 1 77.69 321 GLY B N 1
ATOM 11289 C CA . GLY B 1 321 ? 8.016 36.062 -8.438 1 77.69 321 GLY B CA 1
ATOM 11290 C C . GLY B 1 321 ? 9.523 35.938 -8.391 1 77.69 321 GLY B C 1
ATOM 11291 O O . GLY B 1 321 ? 10.258 36.906 -8.391 1 77.69 321 GLY B O 1
ATOM 11292 N N . ASN B 1 322 ? 10 34.719 -8.406 1 89.62 322 ASN B N 1
ATOM 11293 C CA . ASN B 1 322 ? 11.445 34.5 -8.344 1 89.62 322 ASN B CA 1
ATOM 11294 C C . ASN B 1 322 ? 12.102 34.688 -9.703 1 89.62 322 ASN B C 1
ATOM 11296 O O . ASN B 1 322 ? 11.547 34.281 -10.727 1 89.62 322 ASN B O 1
ATOM 11300 N N . THR B 1 323 ? 13.188 35.406 -9.68 1 93.56 323 THR B N 1
ATOM 11301 C CA . THR B 1 323 ? 14.031 35.469 -10.867 1 93.56 323 THR B CA 1
ATOM 11302 C C . THR B 1 323 ? 14.961 34.25 -10.945 1 93.56 323 THR B C 1
ATOM 11304 O O . THR B 1 323 ? 14.984 33.438 -10.039 1 93.56 323 THR B O 1
ATOM 11307 N N . ALA B 1 324 ? 15.688 34.188 -12.078 1 96.25 324 ALA B N 1
ATOM 11308 C CA . ALA B 1 324 ? 16.656 33.094 -12.211 1 96.25 324 ALA B CA 1
ATOM 11309 C C . ALA B 1 324 ? 17.703 33.156 -11.102 1 96.25 324 ALA B C 1
ATOM 11311 O O . ALA B 1 324 ? 18.125 32.125 -10.586 1 96.25 324 ALA B O 1
ATOM 11312 N N . LEU B 1 325 ? 18.109 34.375 -10.719 1 96.31 325 LEU B N 1
ATOM 11313 C CA . LEU B 1 325 ? 19.078 34.531 -9.641 1 96.31 325 LEU B CA 1
ATOM 11314 C C . LEU B 1 325 ? 18.5 34.031 -8.32 1 96.31 325 LEU B C 1
ATOM 11316 O O . LEU B 1 325 ? 19.188 33.375 -7.531 1 96.31 325 LEU B O 1
ATOM 11320 N N . ALA B 1 326 ? 17.266 34.469 -8.078 1 96.12 326 ALA B N 1
ATOM 11321 C CA . ALA B 1 326 ? 16.578 34.031 -6.859 1 96.12 326 ALA B CA 1
ATOM 11322 C C . ALA B 1 326 ? 16.5 32.5 -6.793 1 96.12 326 ALA B C 1
ATOM 11324 O O . ALA B 1 326 ? 16.719 31.906 -5.734 1 96.12 326 ALA B O 1
ATOM 11325 N N . LEU B 1 327 ? 16.188 31.891 -7.906 1 96.31 327 LEU B N 1
ATOM 11326 C CA . LEU B 1 327 ? 16.062 30.438 -7.945 1 96.31 327 LEU B CA 1
ATOM 11327 C C . LEU B 1 327 ? 17.438 29.781 -7.75 1 96.31 327 LEU B C 1
ATOM 11329 O O . LEU B 1 327 ? 17.531 28.734 -7.105 1 96.31 327 LEU B O 1
ATOM 11333 N N . ALA B 1 328 ? 18.438 30.297 -8.352 1 97.5 328 ALA B N 1
ATOM 11334 C CA . ALA B 1 328 ? 19.781 29.781 -8.133 1 97.5 328 ALA B CA 1
ATOM 11335 C C . ALA B 1 328 ? 20.156 29.828 -6.656 1 97.5 328 ALA B C 1
ATOM 11337 O O . ALA B 1 328 ? 20.766 28.891 -6.129 1 97.5 328 ALA B O 1
ATOM 11338 N N . ALA B 1 329 ? 19.828 30.922 -5.984 1 97.44 329 ALA B N 1
ATOM 11339 C CA . ALA B 1 329 ? 20.094 31.078 -4.555 1 97.44 329 ALA B CA 1
ATOM 11340 C C . ALA B 1 329 ? 19.297 30.062 -3.74 1 97.44 329 ALA B C 1
ATOM 11342 O O . ALA B 1 329 ? 19.812 29.484 -2.775 1 97.44 329 ALA B O 1
ATOM 11343 N N . MET B 1 330 ? 18.078 29.906 -4.082 1 95.94 330 MET B N 1
ATOM 11344 C CA . MET B 1 330 ? 17.156 29 -3.379 1 95.94 330 MET B CA 1
ATOM 11345 C C . MET B 1 330 ? 17.641 27.562 -3.465 1 95.94 330 MET B C 1
ATOM 11347 O O . MET B 1 330 ? 17.484 26.797 -2.512 1 95.94 330 MET B O 1
ATOM 11351 N N . HIS B 1 331 ? 18.219 27.188 -4.613 1 95.44 331 HIS B N 1
ATOM 11352 C CA . HIS B 1 331 ? 18.578 25.797 -4.848 1 95.44 331 HIS B CA 1
ATOM 11353 C C . HIS B 1 331 ? 20.078 25.562 -4.613 1 95.44 331 HIS B C 1
ATOM 11355 O O . HIS B 1 331 ? 20.562 24.438 -4.723 1 95.44 331 HIS B O 1
ATOM 11361 N N . GLY B 1 332 ? 20.781 26.609 -4.27 1 95.19 332 GLY B N 1
ATOM 11362 C CA . GLY B 1 332 ? 22.203 26.484 -4.008 1 95.19 332 GLY B CA 1
ATOM 11363 C C . GLY B 1 332 ? 23.016 26.281 -5.262 1 95.19 332 GLY B C 1
ATOM 11364 O O . GLY B 1 332 ? 24.047 25.594 -5.234 1 95.19 332 GLY B O 1
ATOM 11365 N N . SER B 1 333 ? 22.531 26.781 -6.371 1 96.19 333 SER B N 1
ATOM 11366 C CA . SER B 1 333 ? 23.219 26.656 -7.66 1 96.19 333 SER B CA 1
ATOM 11367 C C . SER B 1 333 ? 24.297 27.719 -7.809 1 96.19 333 SER B C 1
ATOM 11369 O O . SER B 1 333 ? 24.156 28.656 -8.586 1 96.19 333 SER B O 1
ATOM 11371 N N . LEU B 1 334 ? 25.422 27.453 -7.188 1 96.38 334 LEU B N 1
ATOM 11372 C CA . LEU B 1 334 ? 26.469 28.453 -7.016 1 96.38 334 LEU B CA 1
ATOM 11373 C C . LEU B 1 334 ? 27.062 28.875 -8.367 1 96.38 334 LEU B C 1
ATOM 11375 O O . LEU B 1 334 ? 27.281 30.062 -8.617 1 96.38 334 LEU B O 1
ATOM 11379 N N . ASP B 1 335 ? 27.312 27.906 -9.273 1 95.75 335 ASP B N 1
ATOM 11380 C CA . ASP B 1 335 ? 27.969 28.219 -10.539 1 95.75 335 ASP B CA 1
ATOM 11381 C C . ASP B 1 335 ? 27.109 29.141 -11.391 1 95.75 335 ASP B C 1
ATOM 11383 O O . ASP B 1 335 ? 27.609 30.109 -11.969 1 95.75 335 ASP B O 1
ATOM 11387 N N . VAL B 1 336 ? 25.875 28.828 -11.438 1 97.31 336 VAL B N 1
ATOM 11388 C CA . VAL B 1 336 ? 24.969 29.641 -12.242 1 97.31 336 VAL B CA 1
ATOM 11389 C C . VAL B 1 336 ? 24.734 30.984 -11.555 1 97.31 336 VAL B C 1
ATOM 11391 O O . VAL B 1 336 ? 24.594 32 -12.219 1 97.31 336 VAL B O 1
ATOM 11394 N N . LEU B 1 337 ? 24.656 30.906 -10.195 1 97.38 337 LEU B N 1
ATOM 11395 C CA . LEU B 1 337 ? 24.5 32.156 -9.445 1 97.38 337 LEU B CA 1
ATOM 11396 C C . LEU B 1 337 ? 25.609 33.125 -9.781 1 97.38 337 LEU B C 1
ATOM 11398 O O . LEU B 1 337 ? 25.344 34.312 -10.07 1 97.38 337 LEU B O 1
ATOM 11402 N N . GLU B 1 338 ? 26.812 32.719 -9.828 1 95.94 338 GLU B N 1
ATOM 11403 C CA . GLU B 1 338 ? 27.953 33.594 -10.148 1 95.94 338 GLU B CA 1
ATOM 11404 C C . GLU B 1 338 ? 27.906 34.062 -11.602 1 95.94 338 GLU B C 1
ATOM 11406 O O . GLU B 1 338 ? 28.25 35.188 -11.906 1 95.94 338 GLU B O 1
ATOM 11411 N N . LEU B 1 339 ? 27.453 33.125 -12.477 1 95.94 339 LEU B N 1
ATOM 11412 C CA . LEU B 1 339 ? 27.297 33.469 -13.883 1 95.94 339 LEU B CA 1
ATOM 11413 C C . LEU B 1 339 ? 26.281 34.594 -14.047 1 95.94 339 LEU B C 1
ATOM 11415 O O . LEU B 1 339 ? 26.5 35.531 -14.844 1 95.94 339 LEU B O 1
ATOM 11419 N N . LEU B 1 340 ? 25.203 34.531 -13.328 1 96.38 340 LEU B N 1
ATOM 11420 C CA . LEU B 1 340 ? 24.156 35.531 -13.43 1 96.38 340 LEU B CA 1
ATOM 11421 C C . LEU B 1 340 ? 24.609 36.875 -12.852 1 96.38 340 LEU B C 1
ATOM 11423 O O . LEU B 1 340 ? 24.25 37.938 -13.375 1 96.38 340 LEU B O 1
ATOM 11427 N N . ILE B 1 341 ? 25.344 36.812 -11.75 1 94.31 341 ILE B N 1
ATOM 11428 C CA . ILE B 1 341 ? 25.922 38.031 -11.172 1 94.31 341 ILE B CA 1
ATOM 11429 C C . ILE B 1 341 ? 26.859 38.688 -12.172 1 94.31 341 ILE B C 1
ATOM 11431 O O . ILE B 1 341 ? 26.812 39.875 -12.383 1 94.31 341 ILE B O 1
ATOM 11435 N N . ALA B 1 342 ? 27.625 37.812 -12.75 1 90.5 342 ALA B N 1
ATOM 11436 C CA . ALA B 1 342 ? 28.547 38.312 -13.773 1 90.5 342 ALA B CA 1
ATOM 11437 C C . ALA B 1 342 ? 27.781 38.875 -14.969 1 90.5 342 ALA B C 1
ATOM 11439 O O . ALA B 1 342 ? 28.234 39.812 -15.609 1 90.5 342 ALA B O 1
ATOM 11440 N N . GLY B 1 343 ? 26.641 38.281 -15.242 1 88.56 343 GLY B N 1
ATOM 11441 C CA . GLY B 1 343 ? 25.797 38.719 -16.328 1 88.56 343 GLY B CA 1
ATOM 11442 C C . GLY B 1 343 ? 24.953 39.938 -15.984 1 88.56 343 GLY B C 1
ATOM 11443 O O . GLY B 1 343 ? 24.062 40.312 -16.734 1 88.56 343 GLY B O 1
ATOM 11444 N N . LYS B 1 344 ? 25.141 40.531 -14.781 1 84.38 344 LYS B N 1
ATOM 11445 C CA . LYS B 1 344 ? 24.562 41.781 -14.312 1 84.38 344 LYS B CA 1
ATOM 11446 C C . LYS B 1 344 ? 23.094 41.625 -13.961 1 84.38 344 LYS B C 1
ATOM 11448 O O . LYS B 1 344 ? 22.281 42.5 -14.242 1 84.38 344 LYS B O 1
ATOM 11453 N N . ALA B 1 345 ? 22.766 40.469 -13.594 1 91.25 345 ALA B N 1
ATOM 11454 C CA . ALA B 1 345 ? 21.422 40.312 -13.023 1 91.25 345 ALA B CA 1
ATOM 11455 C C . ALA B 1 345 ? 21.25 41.188 -11.789 1 91.25 345 ALA B C 1
ATOM 11457 O O . ALA B 1 345 ? 22.203 41.406 -11.031 1 91.25 345 ALA B O 1
ATOM 11458 N N . ARG B 1 346 ? 20.062 41.656 -11.539 1 89.94 346 ARG B N 1
ATOM 11459 C CA . ARG B 1 346 ? 19.797 42.469 -10.352 1 89.94 346 ARG B CA 1
ATOM 11460 C C . ARG B 1 346 ? 19.953 41.656 -9.078 1 89.94 346 ARG B C 1
ATOM 11462 O O . ARG B 1 346 ? 19.25 40.656 -8.875 1 89.94 346 ARG B O 1
ATOM 11469 N N . ILE B 1 347 ? 20.781 42.094 -8.242 1 91.88 347 ILE B N 1
ATOM 11470 C CA . ILE B 1 347 ? 21.203 41.312 -7.094 1 91.88 347 ILE B CA 1
ATOM 11471 C C . ILE B 1 347 ? 20.094 41.281 -6.047 1 91.88 347 ILE B C 1
ATOM 11473 O O . ILE B 1 347 ? 19.828 40.219 -5.461 1 91.88 347 ILE B O 1
ATOM 11477 N N . ASP B 1 348 ? 19.453 42.406 -5.734 1 91.56 348 ASP B N 1
ATOM 11478 C CA . ASP B 1 348 ? 18.438 42.5 -4.691 1 91.56 348 ASP B CA 1
ATOM 11479 C C . ASP B 1 348 ? 17.047 42.625 -5.293 1 91.56 348 ASP B C 1
ATOM 11481 O O . ASP B 1 348 ? 16.266 43.5 -4.891 1 91.56 348 ASP B O 1
ATOM 11485 N N . SER B 1 349 ? 16.797 41.719 -6.352 1 88.44 349 SER B N 1
ATOM 11486 C CA . SER B 1 349 ? 15.445 41.656 -6.91 1 88.44 349 SER B CA 1
ATOM 11487 C C . SER B 1 349 ? 14.484 40.969 -5.957 1 88.44 349 SER B C 1
ATOM 11489 O O . SER B 1 349 ? 14.773 39.875 -5.465 1 88.44 349 SER B O 1
ATOM 11491 N N . PHE B 1 350 ? 13.359 41.656 -5.672 1 83.44 350 PHE B N 1
ATOM 11492 C CA . PHE B 1 350 ? 12.391 41.094 -4.73 1 83.44 350 PHE B CA 1
ATOM 11493 C C . PHE B 1 350 ? 11.398 40.188 -5.438 1 83.44 350 PHE B C 1
ATOM 11495 O O . PHE B 1 350 ? 10.992 40.469 -6.57 1 83.44 350 PHE B O 1
ATOM 11502 N N . ASN B 1 351 ? 11.008 39.031 -4.809 1 84 351 ASN B N 1
ATOM 11503 C CA . ASN B 1 351 ? 9.891 38.25 -5.285 1 84 351 ASN B CA 1
ATOM 11504 C C . ASN B 1 351 ? 8.562 38.75 -4.723 1 84 351 ASN B C 1
ATOM 11506 O O . ASN B 1 351 ? 8.5 39.844 -4.148 1 84 351 ASN B O 1
ATOM 11510 N N . TRP B 1 352 ? 7.445 37.969 -4.891 1 69.62 352 TRP B N 1
ATOM 11511 C CA . TRP B 1 352 ? 6.121 38.438 -4.516 1 69.62 352 TRP B CA 1
ATOM 11512 C C . TRP B 1 352 ? 5.984 38.562 -3 1 69.62 352 TRP B C 1
ATOM 11514 O O . TRP B 1 352 ? 5.078 39.219 -2.494 1 69.62 352 TRP B O 1
ATOM 11524 N N . PHE B 1 353 ? 6.918 37.938 -2.234 1 72.62 353 PHE B N 1
ATOM 11525 C CA . PHE B 1 353 ? 6.883 37.938 -0.776 1 72.62 353 PHE B CA 1
ATOM 11526 C C . PHE B 1 353 ? 7.895 38.938 -0.213 1 72.62 353 PHE B C 1
ATOM 11528 O O . PHE B 1 353 ? 8.148 38.969 0.994 1 72.62 353 PHE B O 1
ATOM 11535 N N . GLY B 1 354 ? 8.477 39.719 -1.092 1 76.62 354 GLY B N 1
ATOM 11536 C CA . GLY B 1 354 ? 9.445 40.719 -0.672 1 76.62 354 GLY B CA 1
ATOM 11537 C C . GLY B 1 354 ? 10.797 40.125 -0.333 1 76.62 354 GLY B C 1
ATOM 11538 O O . GLY B 1 354 ? 11.648 40.812 0.26 1 76.62 354 GLY B O 1
ATOM 11539 N N . GLN B 1 355 ? 10.992 38.906 -0.72 1 87.88 355 GLN B N 1
ATOM 11540 C CA . GLN B 1 355 ? 12.258 38.25 -0.426 1 87.88 355 GLN B CA 1
ATOM 11541 C C . GLN B 1 355 ? 13.266 38.469 -1.554 1 87.88 355 GLN B C 1
ATOM 11543 O O . GLN B 1 355 ? 12.898 38.438 -2.73 1 87.88 355 GLN B O 1
ATOM 11548 N N . ILE B 1 356 ? 14.445 38.75 -1.157 1 93 356 ILE B N 1
ATOM 11549 C CA . ILE B 1 356 ? 15.523 38.844 -2.135 1 93 356 ILE B CA 1
ATOM 11550 C C . ILE B 1 356 ? 16.328 37.562 -2.156 1 93 356 ILE B C 1
ATOM 11552 O O . ILE B 1 356 ? 16.156 36.688 -1.293 1 93 356 ILE B O 1
ATOM 11556 N N . PRO B 1 357 ? 17.203 37.312 -3.131 1 96.19 357 PRO B N 1
ATOM 11557 C CA . PRO B 1 357 ? 17.984 36.062 -3.229 1 96.19 357 PRO B CA 1
ATOM 11558 C C . PRO B 1 357 ? 18.734 35.719 -1.941 1 96.19 357 PRO B C 1
ATOM 11560 O O . PRO B 1 357 ? 18.844 34.562 -1.571 1 96.19 357 PRO B O 1
ATOM 11563 N N . LEU B 1 358 ? 19.188 36.719 -1.212 1 96.31 358 LEU B N 1
ATOM 11564 C CA . LEU B 1 358 ? 19.906 36.469 0.036 1 96.31 358 LEU B CA 1
ATOM 11565 C C . LEU B 1 358 ? 19 35.844 1.079 1 96.31 358 LEU B C 1
ATOM 11567 O O . LEU B 1 358 ? 19.422 34.969 1.843 1 96.31 358 LEU B O 1
ATOM 11571 N N . HIS B 1 359 ? 17.734 36.375 1.175 1 95.5 359 HIS B N 1
ATOM 11572 C CA . HIS B 1 359 ? 16.75 35.719 2.035 1 95.5 359 HIS B CA 1
ATOM 11573 C C . HIS B 1 359 ? 16.672 34.219 1.755 1 95.5 359 HIS B C 1
ATOM 11575 O O . HIS B 1 359 ? 16.672 33.406 2.684 1 95.5 359 HIS B O 1
ATOM 11581 N N . LEU B 1 360 ? 16.578 33.906 0.462 1 95.94 360 LEU B N 1
ATOM 11582 C CA . LEU B 1 360 ? 16.344 32.531 0.032 1 95.94 360 LEU B CA 1
ATOM 11583 C C . LEU B 1 360 ? 17.562 31.672 0.292 1 95.94 360 LEU B C 1
ATOM 11585 O O . LEU B 1 360 ? 17.438 30.531 0.742 1 95.94 360 LEU B O 1
ATOM 11589 N N . ALA B 1 361 ? 18.719 32.156 -0.012 1 97.31 361 ALA B N 1
ATOM 11590 C CA . ALA B 1 361 ? 19.953 31.422 0.269 1 97.31 361 ALA B CA 1
ATOM 11591 C C . ALA B 1 361 ? 20.078 31.109 1.757 1 97.31 361 ALA B C 1
ATOM 11593 O O . ALA B 1 361 ? 20.516 30.016 2.135 1 97.31 361 ALA B O 1
ATOM 11594 N N . CYS B 1 362 ? 19.688 32.031 2.621 1 96.25 362 CYS B N 1
ATOM 11595 C CA . CYS B 1 362 ? 19.75 31.859 4.066 1 96.25 362 CYS B CA 1
ATOM 11596 C C . CYS B 1 362 ? 18.688 30.844 4.523 1 96.25 362 CYS B C 1
ATOM 11598 O O . CYS B 1 362 ? 18.984 29.984 5.355 1 96.25 362 CYS B O 1
ATOM 11600 N N . ARG B 1 363 ? 17.547 30.969 4.027 1 94.81 363 ARG B N 1
ATOM 11601 C CA . ARG B 1 363 ? 16.438 30.109 4.41 1 94.81 363 ARG B CA 1
ATOM 11602 C C . ARG B 1 363 ? 16.719 28.656 4.074 1 94.81 363 ARG B C 1
ATOM 11604 O O . ARG B 1 363 ? 16.344 27.75 4.828 1 94.81 363 ARG B O 1
ATOM 11611 N N . PHE B 1 364 ? 17.391 28.5 2.943 1 93.81 364 PHE B N 1
ATOM 11612 C CA . PHE B 1 364 ? 17.578 27.125 2.484 1 93.81 364 PHE B CA 1
ATOM 11613 C C . PHE B 1 364 ? 18.984 26.641 2.773 1 93.81 364 PHE B C 1
ATOM 11615 O O . PHE B 1 364 ? 19.359 25.531 2.404 1 93.81 364 PHE B O 1
ATOM 11622 N N . GLY B 1 365 ? 19.797 27.453 3.352 1 94 365 GLY B N 1
ATOM 11623 C CA . GLY B 1 365 ? 21.047 27.047 3.977 1 94 365 GLY B CA 1
ATOM 11624 C C . GLY B 1 365 ? 22.188 26.891 2.988 1 94 365 GLY B C 1
ATOM 11625 O O . GLY B 1 365 ? 23.016 25.984 3.125 1 94 365 GLY B O 1
ATOM 11626 N N . HIS B 1 366 ? 22.25 27.672 1.988 1 96.38 366 HIS B N 1
ATOM 11627 C CA . HIS B 1 366 ? 23.312 27.578 0.994 1 96.38 366 HIS B CA 1
ATOM 11628 C C . HIS B 1 366 ? 24.422 28.578 1.271 1 96.38 366 HIS B C 1
ATOM 11630 O O . HIS B 1 366 ? 24.422 29.688 0.705 1 96.38 366 HIS B O 1
ATOM 11636 N N . LEU B 1 367 ? 25.391 28.156 2.045 1 96.19 367 LEU B N 1
ATOM 11637 C CA . LEU B 1 367 ? 26.453 29 2.588 1 96.19 367 LEU B CA 1
ATOM 11638 C C . LEU B 1 367 ? 27.234 29.656 1.468 1 96.19 367 LEU B C 1
ATOM 11640 O O . LEU B 1 367 ? 27.516 30.859 1.529 1 96.19 367 LEU B O 1
ATOM 11644 N N . ASP B 1 368 ? 27.594 28.891 0.445 1 95.69 368 ASP B N 1
ATOM 11645 C CA . ASP B 1 368 ? 28.422 29.422 -0.633 1 95.69 368 ASP B CA 1
ATOM 11646 C C . ASP B 1 368 ? 27.656 30.484 -1.433 1 95.69 368 ASP B C 1
ATOM 11648 O O . ASP B 1 368 ? 28.25 31.453 -1.903 1 95.69 368 ASP B O 1
ATOM 11652 N N . CYS B 1 369 ? 26.391 30.312 -1.618 1 97.5 369 CYS B N 1
ATOM 11653 C CA . CYS B 1 369 ? 25.578 31.312 -2.295 1 97.5 369 CYS B CA 1
ATOM 11654 C C . CYS B 1 369 ? 25.484 32.594 -1.463 1 97.5 369 CYS B C 1
ATOM 11656 O O . CYS B 1 369 ? 25.5 33.688 -2.008 1 97.5 369 CYS B O 1
ATOM 11658 N N . VAL B 1 370 ? 25.375 32.406 -0.111 1 97.69 370 VAL B N 1
ATOM 11659 C CA . VAL B 1 370 ? 25.328 33.562 0.786 1 97.69 370 VAL B CA 1
ATOM 11660 C C . VAL B 1 370 ? 26.625 34.344 0.656 1 97.69 370 VAL B C 1
ATOM 11662 O O . VAL B 1 370 ? 26.594 35.594 0.538 1 97.69 370 VAL B O 1
ATOM 11665 N N . ARG B 1 371 ? 27.703 33.688 0.649 1 96.12 371 ARG B N 1
ATOM 11666 C CA . ARG B 1 371 ? 29 34.312 0.507 1 96.12 371 ARG B CA 1
ATOM 11667 C C . ARG B 1 371 ? 29.094 35.094 -0.804 1 96.12 371 ARG B C 1
ATOM 11669 O O . ARG B 1 371 ? 29.516 36.25 -0.819 1 96.12 371 ARG B O 1
ATOM 11676 N N . ALA B 1 372 ? 28.703 34.5 -1.889 1 96.5 372 ALA B N 1
ATOM 11677 C CA . ALA B 1 372 ? 28.766 35.125 -3.209 1 96.5 372 ALA B CA 1
ATOM 11678 C C . ALA B 1 372 ? 27.875 36.344 -3.273 1 96.5 372 ALA B C 1
ATOM 11680 O O . ALA B 1 372 ? 28.25 37.375 -3.865 1 96.5 372 ALA B O 1
ATOM 11681 N N . LEU B 1 373 ? 26.734 36.281 -2.707 1 97.19 373 LEU B N 1
ATOM 11682 C CA . LEU B 1 373 ? 25.797 37.406 -2.736 1 97.19 373 LEU B CA 1
ATOM 11683 C C . LEU B 1 373 ? 26.297 38.562 -1.896 1 97.19 373 LEU B C 1
ATOM 11685 O O . LEU B 1 373 ? 26.188 39.719 -2.301 1 97.19 373 LEU B O 1
ATOM 11689 N N . LEU B 1 374 ? 26.859 38.281 -0.714 1 95.12 374 LEU B N 1
ATOM 11690 C CA . LEU B 1 374 ? 27.422 39.312 0.131 1 95.12 374 LEU B CA 1
ATOM 11691 C C . LEU B 1 374 ? 28.594 40 -0.559 1 95.12 374 LEU B C 1
ATOM 11693 O O . LEU B 1 374 ? 28.734 41.219 -0.493 1 95.12 374 LEU B O 1
ATOM 11697 N N . HIS B 1 375 ? 29.359 39.188 -1.213 1 93.56 375 HIS B N 1
ATOM 11698 C CA . HIS B 1 375 ? 30.5 39.75 -1.952 1 93.56 375 HIS B CA 1
ATOM 11699 C C . HIS B 1 375 ? 30.031 40.625 -3.092 1 93.56 375 HIS B C 1
ATOM 11701 O O . HIS B 1 375 ? 30.703 41.594 -3.445 1 93.56 375 HIS B O 1
ATOM 11707 N N . ALA B 1 376 ? 28.875 40.344 -3.65 1 94.56 376 ALA B N 1
ATOM 11708 C CA . ALA B 1 376 ? 28.328 41.094 -4.77 1 94.56 376 ALA B CA 1
ATOM 11709 C C . ALA B 1 376 ? 27.578 42.344 -4.273 1 94.56 376 ALA B C 1
ATOM 11711 O O . ALA B 1 376 ? 27.109 43.156 -5.078 1 94.56 376 ALA B O 1
ATOM 11712 N N . GLY B 1 377 ? 27.438 42.5 -2.934 1 91 377 GLY B N 1
ATOM 11713 C CA . GLY B 1 377 ? 26.859 43.719 -2.379 1 91 377 GLY B CA 1
ATOM 11714 C C . GLY B 1 377 ? 25.422 43.562 -1.963 1 91 377 GLY B C 1
ATOM 11715 O O . GLY B 1 377 ? 24.703 44.562 -1.792 1 91 377 GLY B O 1
ATOM 11716 N N . SER B 1 378 ? 24.922 42.375 -1.849 1 93.88 378 SER B N 1
ATOM 11717 C CA . SER B 1 378 ? 23.547 42.156 -1.396 1 93.88 378 SER B CA 1
ATOM 11718 C C . SER B 1 378 ? 23.328 42.75 -0.009 1 93.88 378 SER B C 1
ATOM 11720 O O . SER B 1 378 ? 24.203 42.656 0.856 1 93.88 378 SER B O 1
ATOM 11722 N N . ARG B 1 379 ? 22.141 43.281 0.286 1 89.56 379 ARG B N 1
ATOM 11723 C CA . ARG B 1 379 ? 21.859 44.031 1.526 1 89.56 379 ARG B CA 1
ATOM 11724 C C . ARG B 1 379 ? 21.297 43.094 2.588 1 89.56 379 ARG B C 1
ATOM 11726 O O . ARG B 1 379 ? 20.266 42.438 2.367 1 89.56 379 ARG B O 1
ATOM 11733 N N . ILE B 1 380 ? 21.922 43.156 3.721 1 90.75 380 ILE B N 1
ATOM 11734 C CA . ILE B 1 380 ? 21.469 42.344 4.84 1 90.75 380 ILE B CA 1
ATOM 11735 C C . ILE B 1 380 ? 20.25 42.969 5.492 1 90.75 380 ILE B C 1
ATOM 11737 O O . ILE B 1 380 ? 19.344 42.25 5.945 1 90.75 380 ILE B O 1
ATOM 11741 N N . ALA B 1 381 ? 20.219 44.312 5.527 1 87.81 381 ALA B N 1
ATOM 11742 C CA . ALA B 1 381 ? 19.125 45.031 6.145 1 87.81 381 ALA B CA 1
ATOM 11743 C C . ALA B 1 381 ? 17.953 45.188 5.188 1 87.81 381 ALA B C 1
ATOM 11745 O O . ALA B 1 381 ? 17.516 46.312 4.891 1 87.81 381 ALA B O 1
ATOM 11746 N N . THR B 1 382 ? 17.531 44.156 4.59 1 87.5 382 THR B N 1
ATOM 11747 C CA . THR B 1 382 ? 16.344 44.031 3.756 1 87.5 382 THR B CA 1
ATOM 11748 C C . THR B 1 382 ? 15.289 43.156 4.426 1 87.5 382 THR B C 1
ATOM 11750 O O . THR B 1 382 ? 15.617 42.125 5.023 1 87.5 382 THR B O 1
ATOM 11753 N N . TYR B 1 383 ? 14.039 43.594 4.344 1 84.56 383 TYR B N 1
ATOM 11754 C CA . TYR B 1 383 ? 12.969 42.938 5.066 1 84.56 383 TYR B CA 1
ATOM 11755 C C . TYR B 1 383 ? 11.844 42.531 4.117 1 84.56 383 TYR B C 1
ATOM 11757 O O . TYR B 1 383 ? 11.5 43.281 3.195 1 84.56 383 TYR B O 1
ATOM 11765 N N . ASP B 1 384 ? 11.375 41.344 4.277 1 81.06 384 ASP B N 1
ATOM 11766 C CA . ASP B 1 384 ? 10.289 40.875 3.434 1 81.06 384 ASP B CA 1
ATOM 11767 C C . ASP B 1 384 ? 8.945 41.438 3.885 1 81.06 384 ASP B C 1
ATOM 11769 O O . ASP B 1 384 ? 8.906 42.375 4.688 1 81.06 384 ASP B O 1
ATOM 11773 N N . VAL B 1 385 ? 7.824 40.875 3.389 1 66.38 385 VAL B N 1
ATOM 11774 C CA . VAL B 1 385 ? 6.508 41.469 3.621 1 66.38 385 VAL B CA 1
ATOM 11775 C C . VAL B 1 385 ? 6.098 41.25 5.074 1 66.38 385 VAL B C 1
ATOM 11777 O O . VAL B 1 385 ? 5.23 41.969 5.598 1 66.38 385 VAL B O 1
ATOM 11780 N N . THR B 1 386 ? 6.773 40.281 5.797 1 73.12 386 THR B N 1
ATOM 11781 C CA . THR B 1 386 ? 6.469 40 7.199 1 73.12 386 THR B CA 1
ATOM 11782 C C . THR B 1 386 ? 7.488 40.688 8.109 1 73.12 386 THR B C 1
ATOM 11784 O O . THR B 1 386 ? 7.492 40.438 9.32 1 73.12 386 THR B O 1
ATOM 11787 N N . GLY B 1 387 ? 8.391 41.375 7.523 1 77.69 387 GLY B N 1
ATOM 11788 C CA . GLY B 1 387 ? 9.383 42.125 8.297 1 77.69 387 GLY B CA 1
ATOM 11789 C C . GLY B 1 387 ? 10.57 41.25 8.688 1 77.69 387 GLY B C 1
ATOM 11790 O O . GLY B 1 387 ? 11.305 41.594 9.617 1 77.69 387 GLY B O 1
ATOM 11791 N N . ARG B 1 388 ? 10.773 40.219 8.039 1 87.69 388 ARG B N 1
ATOM 11792 C CA . ARG B 1 388 ? 11.883 39.312 8.367 1 87.69 388 ARG B CA 1
ATOM 11793 C C . ARG B 1 388 ? 13.086 39.594 7.473 1 87.69 388 ARG B C 1
ATOM 11795 O O . ARG B 1 388 ? 12.93 39.812 6.266 1 87.69 388 ARG B O 1
ATOM 11802 N N . SER B 1 389 ? 14.219 39.688 8.047 1 91 389 SER B N 1
ATOM 11803 C CA . SER B 1 389 ? 15.477 39.875 7.324 1 91 389 SER B CA 1
ATOM 11804 C C . SER B 1 389 ? 16.156 38.531 7.062 1 91 389 SER B C 1
ATOM 11806 O O . SER B 1 389 ? 15.727 37.5 7.594 1 91 389 SER B O 1
ATOM 11808 N N . PRO B 1 390 ? 17.203 38.469 6.234 1 94.19 390 PRO B N 1
ATOM 11809 C CA . PRO B 1 390 ? 17.969 37.25 6.055 1 94.19 390 PRO B CA 1
ATOM 11810 C C . PRO B 1 390 ? 18.5 36.688 7.371 1 94.19 390 PRO B C 1
ATOM 11812 O O . PRO B 1 390 ? 18.625 35.469 7.523 1 94.19 390 PRO B O 1
ATOM 11815 N N . LEU B 1 391 ? 18.766 37.562 8.312 1 94.38 391 LEU B N 1
ATOM 11816 C CA . LEU B 1 391 ? 19.234 37.125 9.617 1 94.38 391 LEU B CA 1
ATOM 11817 C C . LEU B 1 391 ? 18.156 36.344 10.367 1 94.38 391 LEU B C 1
ATOM 11819 O O . LEU B 1 391 ? 18.438 35.375 11.047 1 94.38 391 LEU B O 1
ATOM 11823 N N . HIS B 1 392 ? 16.922 36.906 10.312 1 93.81 392 HIS B N 1
ATOM 11824 C CA . HIS B 1 392 ? 15.797 36.156 10.883 1 93.81 392 HIS B CA 1
ATOM 11825 C C . HIS B 1 392 ? 15.734 34.75 10.344 1 93.81 392 HIS B C 1
ATOM 11827 O O . HIS B 1 392 ? 15.547 33.781 11.109 1 93.81 392 HIS B O 1
ATOM 11833 N N . GLU B 1 393 ? 15.906 34.625 8.992 1 94.38 393 GLU B N 1
ATOM 11834 C CA . GLU B 1 393 ? 15.797 33.312 8.336 1 94.38 393 GLU B CA 1
ATOM 11835 C C . GLU B 1 393 ? 16.906 32.375 8.781 1 94.38 393 GLU B C 1
ATOM 11837 O O . GLU B 1 393 ? 16.656 31.188 9.039 1 94.38 393 GLU B O 1
ATOM 11842 N N . ALA B 1 394 ? 18.094 32.812 8.805 1 95.19 394 ALA B N 1
ATOM 11843 C CA . ALA B 1 394 ? 19.234 32 9.242 1 95.19 394 ALA B CA 1
ATOM 11844 C C . ALA B 1 394 ? 19.047 31.547 10.688 1 95.19 394 ALA B C 1
ATOM 11846 O O . ALA B 1 394 ? 19.359 30.406 11.023 1 95.19 394 ALA B O 1
ATOM 11847 N N . ALA B 1 395 ? 18.562 32.406 11.547 1 95.44 395 ALA B N 1
ATOM 11848 C CA . ALA B 1 395 ? 18.344 32.094 12.961 1 95.44 395 ALA B CA 1
ATOM 11849 C C . ALA B 1 395 ? 17.234 31.047 13.125 1 95.44 395 ALA B C 1
ATOM 11851 O O . ALA B 1 395 ? 17.344 30.141 13.953 1 95.44 395 ALA B O 1
ATOM 11852 N N . ARG B 1 396 ? 16.219 31.219 12.414 1 93 396 ARG B N 1
ATOM 11853 C CA . ARG B 1 396 ? 15.062 30.328 12.469 1 93 396 ARG B CA 1
ATOM 11854 C C . ARG B 1 396 ? 15.461 28.906 12.07 1 93 396 ARG B C 1
ATOM 11856 O O . ARG B 1 396 ? 15.039 27.938 12.695 1 93 396 ARG B O 1
ATOM 11863 N N . LYS B 1 397 ? 16.297 28.781 11.023 1 92.44 397 LYS B N 1
ATOM 11864 C CA . LYS B 1 397 ? 16.672 27.484 10.477 1 92.44 397 LYS B CA 1
ATOM 11865 C C . LYS B 1 397 ? 17.875 26.891 11.211 1 92.44 397 LYS B C 1
ATOM 11867 O O . LYS B 1 397 ? 18.125 25.688 11.141 1 92.44 397 LYS B O 1
ATOM 11872 N N . GLY B 1 398 ? 18.562 27.734 11.93 1 92.19 398 GLY B N 1
ATOM 11873 C CA . GLY B 1 398 ? 19.688 27.281 12.734 1 92.19 398 GLY B CA 1
ATOM 11874 C C . GLY B 1 398 ? 20.938 27 11.906 1 92.19 398 GLY B C 1
ATOM 11875 O O . GLY B 1 398 ? 21.703 26.078 12.227 1 92.19 398 GLY B O 1
ATOM 11876 N N . TYR B 1 399 ? 21.125 27.641 10.812 1 94 399 TYR B N 1
ATOM 11877 C CA . TYR B 1 399 ? 22.344 27.516 10.031 1 94 399 TYR B CA 1
ATOM 11878 C C . TYR B 1 399 ? 23.453 28.391 10.617 1 94 399 TYR B C 1
ATOM 11880 O O . TYR B 1 399 ? 23.641 29.531 10.203 1 94 399 TYR B O 1
ATOM 11888 N N . ASP B 1 400 ? 24.203 27.828 11.508 1 94 400 ASP B N 1
ATOM 11889 C CA . ASP B 1 400 ? 25.125 28.562 12.367 1 94 400 ASP B CA 1
ATOM 11890 C C . ASP B 1 400 ? 26.234 29.219 11.547 1 94 400 ASP B C 1
ATOM 11892 O O . ASP B 1 400 ? 26.641 30.359 11.828 1 94 400 ASP B O 1
ATOM 11896 N N . GLU B 1 401 ? 26.734 28.5 10.516 1 95.38 401 GLU B N 1
ATOM 11897 C CA . GLU B 1 401 ? 27.797 29.078 9.695 1 95.38 401 GLU B CA 1
ATOM 11898 C C . GLU B 1 401 ? 27.297 30.266 8.898 1 95.38 401 GLU B C 1
ATOM 11900 O O . GLU B 1 401 ? 28.016 31.25 8.719 1 95.38 401 GLU B O 1
ATOM 11905 N N . ILE B 1 402 ? 26.094 30.188 8.422 1 96.88 402 ILE B N 1
ATOM 11906 C CA . ILE B 1 402 ? 25.484 31.297 7.691 1 96.88 402 ILE B CA 1
ATOM 11907 C C . ILE B 1 402 ? 25.234 32.469 8.641 1 96.88 402 ILE B C 1
ATOM 11909 O O . ILE B 1 402 ? 25.5 33.625 8.289 1 96.88 402 ILE B O 1
ATOM 11913 N N . LEU B 1 403 ? 24.719 32.094 9.82 1 96.38 403 LEU B N 1
ATOM 11914 C CA . LEU B 1 403 ? 24.469 33.156 10.82 1 96.38 403 LEU B CA 1
ATOM 11915 C C . LEU B 1 403 ? 25.75 33.875 11.172 1 96.38 403 LEU B C 1
ATOM 11917 O O . LEU B 1 403 ? 25.766 35.094 11.25 1 96.38 403 LEU B O 1
ATOM 11921 N N . LYS B 1 404 ? 26.797 33.156 11.359 1 94.94 404 LYS B N 1
ATOM 11922 C CA . LYS B 1 404 ? 28.109 33.75 11.656 1 94.94 404 LYS B CA 1
ATOM 11923 C C . LYS B 1 404 ? 28.562 34.688 10.539 1 94.94 404 LYS B C 1
ATOM 11925 O O . LYS B 1 404 ? 29.078 35.781 10.805 1 94.94 404 LYS B O 1
ATOM 11930 N N . MET B 1 405 ? 28.359 34.25 9.344 1 95.62 405 MET B N 1
ATOM 11931 C CA . MET B 1 405 ? 28.766 35.031 8.18 1 95.62 405 MET B CA 1
ATOM 11932 C C . MET B 1 405 ? 27.969 36.344 8.086 1 95.62 405 MET B C 1
ATOM 11934 O O . MET B 1 405 ? 28.516 37.406 7.809 1 95.62 405 MET B O 1
ATOM 11938 N N . ILE B 1 406 ? 26.719 36.312 8.258 1 95.44 406 ILE B N 1
ATOM 11939 C CA . ILE B 1 406 ? 25.859 37.469 8.18 1 95.44 406 ILE B CA 1
ATOM 11940 C C . ILE B 1 406 ? 26.188 38.438 9.312 1 95.44 406 ILE B C 1
ATOM 11942 O O . ILE B 1 406 ? 26.25 39.656 9.102 1 95.44 406 ILE B O 1
ATOM 11946 N N . ILE B 1 407 ? 26.438 37.906 10.531 1 93.81 407 ILE B N 1
ATOM 11947 C CA . ILE B 1 407 ? 26.797 38.75 11.688 1 93.81 407 ILE B CA 1
ATOM 11948 C C . ILE B 1 407 ? 28.094 39.5 11.406 1 93.81 407 ILE B C 1
ATOM 11950 O O . ILE B 1 407 ? 28.203 40.688 11.719 1 93.81 407 ILE B O 1
ATOM 11954 N N . ALA B 1 408 ? 29 38.781 10.812 1 91.56 408 ALA B N 1
ATOM 11955 C CA . ALA B 1 408 ? 30.281 39.406 10.5 1 91.56 408 ALA B CA 1
ATOM 11956 C C . ALA B 1 408 ? 30.125 40.531 9.469 1 91.56 408 ALA B C 1
ATOM 11958 O O . ALA B 1 408 ? 30.922 41.438 9.43 1 91.56 408 ALA B O 1
ATOM 11959 N N . ALA B 1 409 ? 29.078 40.438 8.664 1 90.5 409 ALA B N 1
ATOM 11960 C CA . ALA B 1 409 ? 28.859 41.406 7.586 1 90.5 409 ALA B CA 1
ATOM 11961 C C . ALA B 1 409 ? 28.047 42.625 8.078 1 90.5 409 ALA B C 1
ATOM 11963 O O . ALA B 1 409 ? 27.875 43.594 7.348 1 90.5 409 ALA B O 1
ATOM 11964 N N . ILE B 1 410 ? 27.594 42.594 9.312 1 87.31 410 ILE B N 1
ATOM 11965 C CA . ILE B 1 410 ? 26.844 43.719 9.875 1 87.31 410 ILE B CA 1
ATOM 11966 C C . ILE B 1 410 ? 27.812 44.844 10.203 1 87.31 410 ILE B C 1
ATOM 11968 O O . ILE B 1 410 ? 28.812 44.656 10.891 1 87.31 410 ILE B O 1
ATOM 11972 N N . PRO B 1 411 ? 27.578 46.031 9.594 1 74.81 411 PRO B N 1
ATOM 11973 C CA . PRO B 1 411 ? 28.5 47.156 9.836 1 74.81 411 PRO B CA 1
ATOM 11974 C C . PRO B 1 411 ? 28.562 47.562 11.312 1 74.81 411 PRO B C 1
ATOM 11976 O O . PRO B 1 411 ? 27.562 47.5 12.023 1 74.81 411 PRO B O 1
ATOM 11979 N N . ASN B 1 412 ? 29.766 47.688 12.008 1 62.34 412 ASN B N 1
ATOM 11980 C CA . ASN B 1 412 ? 30.016 48.031 13.398 1 62.34 412 ASN B CA 1
ATOM 11981 C C . ASN B 1 412 ? 29.484 49.406 13.742 1 62.34 412 ASN B C 1
ATOM 11983 O O . ASN B 1 412 ? 29.062 49.656 14.867 1 62.34 412 ASN B O 1
ATOM 11987 N N . GLN B 1 413 ? 29.859 50.562 12.961 1 53.16 413 GLN B N 1
ATOM 11988 C CA . GLN B 1 413 ? 29.656 51.969 13.375 1 53.16 413 GLN B CA 1
ATOM 11989 C C . GLN B 1 413 ? 28.219 52.406 13.078 1 53.16 413 GLN B C 1
ATOM 11991 O O . GLN B 1 413 ? 27.766 52.312 11.938 1 53.16 413 GLN B O 1
ATOM 11996 N N . TRP B 1 414 ? 27.375 52.219 14.086 1 47.41 414 TRP B N 1
ATOM 11997 C CA . TRP B 1 414 ? 26.031 52.781 13.969 1 47.41 414 TRP B CA 1
ATOM 11998 C C . TRP B 1 414 ? 26.047 54.281 14.172 1 47.41 414 TRP B C 1
ATOM 12000 O O . TRP B 1 414 ? 26.547 54.781 15.18 1 47.41 414 TRP B O 1
ATOM 12010 N N . GLU B 1 415 ? 26.234 55.062 13.156 1 42.88 415 GLU B N 1
ATOM 12011 C CA . GLU B 1 415 ? 26.125 56.5 13.344 1 42.88 415 GLU B CA 1
ATOM 12012 C C . GLU B 1 415 ? 24.766 56.906 13.906 1 42.88 415 GLU B C 1
ATOM 12014 O O . GLU B 1 415 ? 23.781 56.188 13.68 1 42.88 415 GLU B O 1
ATOM 12019 N N . GLU B 1 416 ? 24.641 57.875 14.664 1 42.47 416 GLU B N 1
ATOM 12020 C CA . GLU B 1 416 ? 23.516 58.625 15.234 1 42.47 416 GLU B CA 1
ATOM 12021 C C . GLU B 1 416 ? 22.5 59 14.156 1 42.47 416 GLU B C 1
ATOM 12023 O O . GLU B 1 416 ? 22.859 59.625 13.164 1 42.47 416 GLU B O 1
ATOM 12028 N N . GLY B 1 417 ? 21.219 58.469 14.008 1 47.62 417 GLY B N 1
ATOM 12029 C CA . GLY B 1 417 ? 20.141 58.625 13.047 1 47.62 417 GLY B CA 1
ATOM 12030 C C . GLY B 1 417 ? 19.828 57.375 12.266 1 47.62 417 GLY B C 1
ATOM 12031 O O . GLY B 1 417 ? 18.891 57.312 11.469 1 47.62 417 GLY B O 1
ATOM 12032 N N . GLN B 1 418 ? 20.797 56.438 12.258 1 48.81 418 GLN B N 1
ATOM 12033 C CA . GLN B 1 418 ? 20.656 55.281 11.375 1 48.81 418 GLN B CA 1
ATOM 12034 C C . GLN B 1 418 ? 19.781 54.188 12.008 1 48.81 418 GLN B C 1
ATOM 12036 O O . GLN B 1 418 ? 19.625 54.156 13.227 1 48.81 418 GLN B O 1
ATOM 12041 N N . ALA B 1 419 ? 19.109 53.406 11.102 1 58.78 419 ALA B N 1
ATOM 12042 C CA . ALA B 1 419 ? 18.125 52.344 11.344 1 58.78 419 ALA B CA 1
ATOM 12043 C C . ALA B 1 419 ? 18.672 51.312 12.32 1 58.78 419 ALA B C 1
ATOM 12045 O O . ALA B 1 419 ? 19.891 51.125 12.414 1 58.78 419 ALA B O 1
ATOM 12046 N N . GLU B 1 420 ? 17.938 50.938 13.367 1 69.31 420 GLU B N 1
ATOM 12047 C CA . GLU B 1 420 ? 18.219 49.875 14.352 1 69.31 420 GLU B CA 1
ATOM 12048 C C . GLU B 1 420 ? 18.906 48.688 13.703 1 69.31 420 GLU B C 1
ATOM 12050 O O . GLU B 1 420 ? 18.641 48.375 12.547 1 69.31 420 GLU B O 1
ATOM 12055 N N . PRO B 1 421 ? 20.062 48.281 14.453 1 82.44 421 PRO B N 1
ATOM 12056 C CA . PRO B 1 421 ? 20.75 47.094 13.914 1 82.44 421 PRO B CA 1
ATOM 12057 C C . PRO B 1 421 ? 19.781 45.938 13.594 1 82.44 421 PRO B C 1
ATOM 12059 O O . PRO B 1 421 ? 18.797 45.75 14.312 1 82.44 421 PRO B O 1
ATOM 12062 N N . VAL B 1 422 ? 20.125 45.219 12.539 1 88 422 VAL B N 1
ATOM 12063 C CA . VAL B 1 422 ? 19.25 44.188 11.992 1 88 422 VAL B CA 1
ATOM 12064 C C . VAL B 1 422 ? 19 43.094 13.039 1 88 422 VAL B C 1
ATOM 12066 O O . VAL B 1 422 ? 17.922 42.5 13.078 1 88 422 VAL B O 1
ATOM 12069 N N . TYR B 1 423 ? 20.031 42.875 14.016 1 89.62 423 TYR B N 1
ATOM 12070 C CA . TYR B 1 423 ? 19.891 41.781 14.984 1 89.62 423 TYR B CA 1
ATOM 12071 C C . TYR B 1 423 ? 18.953 42.188 16.109 1 89.62 423 TYR B C 1
ATOM 12073 O O . TYR B 1 423 ? 18.547 41.344 16.922 1 89.62 423 TYR B O 1
ATOM 12081 N N . LEU B 1 424 ? 18.531 43.5 16.156 1 87.69 424 LEU B N 1
ATOM 12082 C CA . LEU B 1 424 ? 17.562 44 17.141 1 87.69 424 LEU B CA 1
ATOM 12083 C C . LEU B 1 424 ? 16.188 44.188 16.516 1 87.69 424 LEU B C 1
ATOM 12085 O O . LEU B 1 424 ? 15.203 44.406 17.219 1 87.69 424 LEU B O 1
ATOM 12089 N N . SER B 1 425 ? 16.141 44.094 15.195 1 84.75 425 SER B N 1
ATOM 12090 C CA . SER B 1 425 ? 14.906 44.406 14.477 1 84.75 425 SER B CA 1
ATOM 12091 C C . SER B 1 425 ? 13.891 43.281 14.656 1 84.75 425 SER B C 1
ATOM 12093 O O . SER B 1 425 ? 14.234 42.094 14.547 1 84.75 425 SER B O 1
ATOM 12095 N N . ALA B 1 426 ? 12.625 43.594 14.984 1 85.38 426 ALA B N 1
ATOM 12096 C CA . ALA B 1 426 ? 11.539 42.625 15.141 1 85.38 426 ALA B CA 1
ATOM 12097 C C . ALA B 1 426 ? 10.656 42.594 13.891 1 85.38 426 ALA B C 1
ATOM 12099 O O . ALA B 1 426 ? 10.555 43.562 13.164 1 85.38 426 ALA B O 1
ATOM 12100 N N . ASP B 1 427 ? 10.117 41.469 13.594 1 81.38 427 ASP B N 1
ATOM 12101 C CA . ASP B 1 427 ? 9.172 41.344 12.492 1 81.38 427 ASP B CA 1
ATOM 12102 C C . ASP B 1 427 ? 7.789 41.875 12.891 1 81.38 427 ASP B C 1
ATOM 12104 O O . ASP B 1 427 ? 7.633 42.5 13.945 1 81.38 427 ASP B O 1
ATOM 12108 N N . VAL B 1 428 ? 6.785 41.625 12.094 1 67.44 428 VAL B N 1
ATOM 12109 C CA . VAL B 1 428 ? 5.457 42.188 12.281 1 67.44 428 VAL B CA 1
ATOM 12110 C C . VAL B 1 428 ? 4.805 41.594 13.523 1 67.44 428 VAL B C 1
ATOM 12112 O O . VAL B 1 428 ? 3.902 42.188 14.109 1 67.44 428 VAL B O 1
ATOM 12115 N N . GLU B 1 429 ? 5.301 40.406 13.969 1 73.75 429 GLU B N 1
ATOM 12116 C CA . GLU B 1 429 ? 4.77 39.781 15.172 1 73.75 429 GLU B CA 1
ATOM 12117 C C . GLU B 1 429 ? 5.598 40.125 16.406 1 73.75 429 GLU B C 1
ATOM 12119 O O . GLU B 1 429 ? 5.316 39.656 17.5 1 73.75 429 GLU B O 1
ATOM 12124 N N . GLY B 1 430 ? 6.562 40.969 16.172 1 78.62 430 GLY B N 1
ATOM 12125 C CA . GLY B 1 430 ? 7.438 41.375 17.266 1 78.62 430 GLY B CA 1
ATOM 12126 C C . GLY B 1 430 ? 8.555 40.406 17.531 1 78.62 430 GLY B C 1
ATOM 12127 O O . GLY B 1 430 ? 9.234 40.5 18.562 1 78.62 430 GLY B O 1
ATOM 12128 N N . LEU B 1 431 ? 8.727 39.469 16.672 1 88 431 LEU B N 1
ATOM 12129 C CA . LEU B 1 431 ? 9.742 38.438 16.875 1 88 431 LEU B CA 1
ATOM 12130 C C . LEU B 1 431 ? 11.094 38.875 16.328 1 88 431 LEU B C 1
ATOM 12132 O O . LEU B 1 431 ? 11.211 39.188 15.141 1 88 431 LEU B O 1
ATOM 12136 N N . THR B 1 432 ? 12.07 39 17.141 1 92 432 THR B N 1
ATOM 12137 C CA . THR B 1 432 ? 13.445 39.25 16.719 1 92 432 THR B CA 1
ATOM 12138 C C . THR B 1 432 ? 14.117 37.969 16.266 1 92 432 THR B C 1
ATOM 12140 O O . THR B 1 432 ? 13.57 36.875 16.422 1 92 432 THR B O 1
ATOM 12143 N N . PRO B 1 433 ? 15.312 38.031 15.602 1 93.94 433 PRO B N 1
ATOM 12144 C CA . PRO B 1 433 ? 16.047 36.812 15.266 1 93.94 433 PRO B CA 1
ATOM 12145 C C . PRO B 1 433 ? 16.297 35.938 16.484 1 93.94 433 PRO B C 1
ATOM 12147 O O . PRO B 1 433 ? 16.281 34.688 16.359 1 93.94 433 PRO B O 1
ATOM 12150 N N . LEU B 1 434 ? 16.469 36.531 17.641 1 95.44 434 LEU B N 1
ATOM 12151 C CA . LEU B 1 434 ? 16.688 35.781 18.875 1 95.44 434 LEU B CA 1
ATOM 12152 C C . LEU B 1 434 ? 15.414 35.031 19.266 1 95.44 434 LEU B C 1
ATOM 12154 O O . LEU B 1 434 ? 15.484 33.875 19.719 1 95.44 434 LEU B O 1
ATOM 12158 N N . HIS B 1 435 ? 14.273 35.719 19.203 1 94.38 435 HIS B N 1
ATOM 12159 C CA . HIS B 1 435 ? 13 35.031 19.406 1 94.38 435 HIS B CA 1
ATOM 12160 C C . HIS B 1 435 ? 12.891 33.812 18.531 1 94.38 435 HIS B C 1
ATOM 12162 O O . HIS B 1 435 ? 12.484 32.719 19 1 94.38 435 HIS B O 1
ATOM 12168 N N . SER B 1 436 ? 13.242 33.938 17.266 1 93.25 436 SER B N 1
ATOM 12169 C CA . SER B 1 436 ? 13.117 32.875 16.297 1 93.25 436 SER B CA 1
ATOM 12170 C C . SER B 1 436 ? 14.039 31.703 16.641 1 93.25 436 SER B C 1
ATOM 12172 O O . SER B 1 436 ? 13.633 30.547 16.594 1 93.25 436 SER B O 1
ATOM 12174 N N . ALA B 1 437 ? 15.242 31.969 16.938 1 94.94 437 ALA B N 1
ATOM 12175 C CA . ALA B 1 437 ? 16.203 30.938 17.328 1 94.94 437 ALA B CA 1
ATOM 12176 C C . ALA B 1 437 ? 15.719 30.188 18.562 1 94.94 437 ALA B C 1
ATOM 12178 O O . ALA B 1 437 ? 15.852 28.953 18.641 1 94.94 437 ALA B O 1
ATOM 12179 N N . ALA B 1 438 ? 15.172 30.891 19.531 1 94.25 438 ALA B N 1
ATOM 12180 C CA . ALA B 1 438 ? 14.68 30.297 20.766 1 94.25 438 ALA B CA 1
ATOM 12181 C C . ALA B 1 438 ? 13.453 29.422 20.516 1 94.25 438 ALA B C 1
ATOM 12183 O O . ALA B 1 438 ? 13.32 28.344 21.078 1 94.25 438 ALA B O 1
ATOM 12184 N N . TYR B 1 439 ? 12.594 29.953 19.75 1 91.94 439 TYR B N 1
ATOM 12185 C CA . TYR B 1 439 ? 11.352 29.266 19.406 1 91.94 439 TYR B CA 1
ATOM 12186 C C . TYR B 1 439 ? 11.641 27.891 18.828 1 91.94 439 TYR B C 1
ATOM 12188 O O . TYR B 1 439 ? 10.961 26.906 19.156 1 91.94 439 TYR B O 1
ATOM 12196 N N . TYR B 1 440 ? 12.664 27.781 18 1 90.69 440 TYR B N 1
ATOM 12197 C CA . TYR B 1 440 ? 12.953 26.547 17.297 1 90.69 440 TYR B CA 1
ATOM 12198 C C . TYR B 1 440 ? 14.062 25.766 17.984 1 90.69 440 TYR B C 1
ATOM 12200 O O . TYR B 1 440 ? 14.523 24.734 17.469 1 90.69 440 TYR B O 1
ATOM 12208 N N . GLY B 1 441 ? 14.508 26.266 19.078 1 91 441 GLY B N 1
ATOM 12209 C CA . GLY B 1 441 ? 15.445 25.531 19.922 1 91 441 GLY B CA 1
ATOM 12210 C C . GLY B 1 441 ? 16.844 25.484 19.344 1 91 441 GLY B C 1
ATOM 12211 O O . GLY B 1 441 ? 17.531 24.469 19.438 1 91 441 GLY B O 1
ATOM 12212 N N . ARG B 1 442 ? 17.234 26.531 18.641 1 94.62 442 ARG B N 1
ATOM 12213 C CA . ARG B 1 442 ? 18.562 26.594 18.062 1 94.62 442 ARG B CA 1
ATOM 12214 C C . ARG B 1 442 ? 19.594 27.094 19.078 1 94.62 442 ARG B C 1
ATOM 12216 O O . ARG B 1 442 ? 19.875 28.281 19.141 1 94.62 442 ARG B O 1
ATOM 12223 N N . GLU B 1 443 ? 20.203 26.234 19.828 1 94.44 443 GLU B N 1
ATOM 12224 C CA . GLU B 1 443 ? 21.062 26.578 20.953 1 94.44 443 GLU B CA 1
ATOM 12225 C C . GLU B 1 443 ? 22.266 27.391 20.5 1 94.44 443 GLU B C 1
ATOM 12227 O O . GLU B 1 443 ? 22.578 28.438 21.078 1 94.44 443 GLU B O 1
ATOM 12232 N N . THR B 1 444 ? 22.969 26.922 19.453 1 95.44 444 THR B N 1
ATOM 12233 C CA . THR B 1 444 ? 24.156 27.594 18.984 1 95.44 444 THR B CA 1
ATOM 12234 C C . THR B 1 444 ? 23.828 29 18.469 1 95.44 444 THR B C 1
ATOM 12236 O O . THR B 1 444 ? 24.562 29.953 18.719 1 95.44 444 THR B O 1
ATOM 12239 N N . SER B 1 445 ? 22.703 29.141 17.734 1 96.12 445 SER B N 1
ATOM 12240 C CA . SER B 1 445 ? 22.281 30.438 17.219 1 96.12 445 SER B CA 1
ATOM 12241 C C . SER B 1 445 ? 21.953 31.406 18.359 1 96.12 445 SER B C 1
ATOM 12243 O O . SER B 1 445 ? 22.266 32.594 18.266 1 96.12 445 SER B O 1
ATOM 12245 N N . VAL B 1 446 ? 21.328 30.875 19.406 1 96.44 446 VAL B N 1
ATOM 12246 C CA . VAL B 1 446 ? 20.984 31.703 20.562 1 96.44 446 VAL B CA 1
ATOM 12247 C C . VAL B 1 446 ? 22.25 32.25 21.203 1 96.44 446 VAL B C 1
ATOM 12249 O O . VAL B 1 446 ? 22.328 33.438 21.516 1 96.44 446 VAL B O 1
ATOM 12252 N N . LYS B 1 447 ? 23.219 31.438 21.391 1 95.75 447 LYS B N 1
ATOM 12253 C CA . LYS B 1 447 ? 24.484 31.859 21.984 1 95.75 447 LYS B CA 1
ATOM 12254 C C . LYS B 1 447 ? 25.156 32.938 21.156 1 95.75 447 LYS B C 1
ATOM 12256 O O . LYS B 1 447 ? 25.641 33.938 21.703 1 95.75 447 LYS B O 1
ATOM 12261 N N . MET B 1 448 ? 25.188 32.781 19.828 1 96 448 MET B N 1
ATOM 12262 C CA . MET B 1 448 ? 25.812 33.75 18.938 1 96 448 MET B CA 1
ATOM 12263 C C . MET B 1 448 ? 25.109 35.094 18.984 1 96 448 MET B C 1
ATOM 12265 O O . MET B 1 448 ? 25.766 36.156 19.016 1 96 448 MET B O 1
ATOM 12269 N N . LEU B 1 449 ? 23.859 35.094 18.969 1 95.81 449 LEU B N 1
ATOM 12270 C CA . LEU B 1 449 ? 23.078 36.344 18.969 1 95.81 449 LEU B CA 1
ATOM 12271 C C . LEU B 1 449 ? 23.219 37.062 20.297 1 95.81 449 LEU B C 1
ATOM 12273 O O . LEU B 1 449 ? 23.312 38.312 20.344 1 95.81 449 LEU B O 1
ATOM 12277 N N . LEU B 1 450 ? 23.25 36.312 21.391 1 94.69 450 LEU B N 1
ATOM 12278 C CA . LEU B 1 450 ? 23.453 36.938 22.703 1 94.69 450 LEU B CA 1
ATOM 12279 C C . LEU B 1 450 ? 24.844 37.562 22.781 1 94.69 450 LEU B C 1
ATOM 12281 O O . LEU B 1 450 ? 25.016 38.625 23.406 1 94.69 450 LEU B O 1
ATOM 12285 N N . GLU B 1 451 ? 25.781 36.969 22.188 1 93.12 451 GLU B N 1
ATOM 12286 C CA . GLU B 1 451 ? 27.156 37.438 22.234 1 93.12 451 GLU B CA 1
ATOM 12287 C C . GLU B 1 451 ? 27.297 38.781 21.516 1 93.12 451 GLU B C 1
ATOM 12289 O O . GLU B 1 451 ? 28.125 39.594 21.891 1 93.12 451 GLU B O 1
ATOM 12294 N N . ILE B 1 452 ? 26.484 39.031 20.469 1 91.75 452 ILE B N 1
ATOM 12295 C CA . ILE B 1 452 ? 26.641 40.281 19.703 1 91.75 452 ILE B CA 1
ATOM 12296 C C . ILE B 1 452 ? 25.703 41.344 20.281 1 91.75 452 ILE B C 1
ATOM 12298 O O . ILE B 1 452 ? 25.594 42.438 19.719 1 91.75 452 ILE B O 1
ATOM 12302 N N . GLY B 1 453 ? 24.953 41 21.312 1 89.06 453 GLY B N 1
ATOM 12303 C CA . GLY B 1 453 ? 24.203 42.031 22.031 1 89.06 453 GLY B CA 1
ATOM 12304 C C . GLY B 1 453 ? 22.719 42 21.719 1 89.06 453 GLY B C 1
ATOM 12305 O O . GLY B 1 453 ? 22.031 43 21.922 1 89.06 453 GLY B O 1
ATOM 12306 N N . ALA B 1 454 ? 22.203 40.938 21.156 1 92.75 454 ALA B N 1
ATOM 12307 C CA . ALA B 1 454 ? 20.75 40.844 20.984 1 92.75 454 ALA B CA 1
ATOM 12308 C C . ALA B 1 454 ? 20.016 41 22.312 1 92.75 454 ALA B C 1
ATOM 12310 O O . ALA B 1 454 ? 20.547 40.594 23.359 1 92.75 454 ALA B O 1
ATOM 12311 N N . ASN B 1 455 ? 18.875 41.5 22.312 1 90.31 455 ASN B N 1
ATOM 12312 C CA . ASN B 1 455 ? 18.125 41.812 23.531 1 90.31 455 ASN B CA 1
ATOM 12313 C C . ASN B 1 455 ? 17.391 40.594 24.062 1 90.31 455 ASN B C 1
ATOM 12315 O O . ASN B 1 455 ? 16.375 40.156 23.5 1 90.31 455 ASN B O 1
ATOM 12319 N N . SER B 1 456 ? 17.922 40 25.094 1 91.5 456 SER B N 1
ATOM 12320 C CA . SER B 1 456 ? 17.344 38.812 25.688 1 91.5 456 SER B CA 1
ATOM 12321 C C . SER B 1 456 ? 15.992 39.094 26.328 1 91.5 456 SER B C 1
ATOM 12323 O O . SER B 1 456 ? 15.203 38.188 26.578 1 91.5 456 SER B O 1
ATOM 12325 N N . HIS B 1 457 ? 15.695 40.375 26.562 1 87.69 457 HIS B N 1
ATOM 12326 C CA . HIS B 1 457 ? 14.453 40.75 27.234 1 87.69 457 HIS B CA 1
ATOM 12327 C C . HIS B 1 457 ? 13.461 41.375 26.25 1 87.69 457 HIS B C 1
ATOM 12329 O O . HIS B 1 457 ? 12.445 41.938 26.656 1 87.69 457 HIS B O 1
ATOM 12335 N N . ALA B 1 458 ? 13.898 41.312 24.969 1 87.44 458 ALA B N 1
ATOM 12336 C CA . ALA B 1 458 ? 12.969 41.812 23.969 1 87.44 458 ALA B CA 1
ATOM 12337 C C . ALA B 1 458 ? 11.617 41.125 24.078 1 87.44 458 ALA B C 1
ATOM 12339 O O . ALA B 1 458 ? 11.547 39.906 24.281 1 87.44 458 ALA B O 1
ATOM 12340 N N . ARG B 1 459 ? 10.516 41.812 24.016 1 85 459 ARG B N 1
ATOM 12341 C CA . ARG B 1 459 ? 9.172 41.25 24.109 1 85 459 ARG B CA 1
ATOM 12342 C C . ARG B 1 459 ? 8.438 41.344 22.781 1 85 459 ARG B C 1
ATOM 12344 O O . ARG B 1 459 ? 8.586 42.312 22.047 1 85 459 ARG B O 1
ATOM 12351 N N . ASP B 1 460 ? 7.824 40.312 22.5 1 82 460 ASP B N 1
ATOM 12352 C CA . ASP B 1 460 ? 7.016 40.312 21.281 1 82 460 ASP B CA 1
ATOM 12353 C C . ASP B 1 460 ? 5.66 40.969 21.531 1 82 460 ASP B C 1
ATOM 12355 O O . ASP B 1 460 ? 5.453 41.594 22.578 1 82 460 ASP B O 1
ATOM 12359 N N . ARG B 1 461 ? 4.809 40.812 20.641 1 65.19 461 ARG B N 1
ATOM 12360 C CA . ARG B 1 461 ? 3.52 41.5 20.703 1 65.19 461 ARG B CA 1
ATOM 12361 C C . ARG B 1 461 ? 2.67 40.969 21.844 1 65.19 461 ARG B C 1
ATOM 12363 O O . ARG B 1 461 ? 1.751 41.625 22.312 1 65.19 461 ARG B O 1
ATOM 12370 N N . PHE B 1 462 ? 2.99 39.75 22.359 1 67.44 462 PHE B N 1
ATOM 12371 C CA . PHE B 1 462 ? 2.242 39.125 23.453 1 67.44 462 PHE B CA 1
ATOM 12372 C C . PHE B 1 462 ? 2.992 39.281 24.766 1 67.44 462 PHE B C 1
ATOM 12374 O O . PHE B 1 462 ? 2.574 38.75 25.797 1 67.44 462 PHE B O 1
ATOM 12381 N N . GLY B 1 463 ? 4.078 39.969 24.656 1 74.56 463 GLY B N 1
ATOM 12382 C CA . GLY B 1 463 ? 4.867 40.188 25.859 1 74.56 463 GLY B CA 1
ATOM 12383 C C . GLY B 1 463 ? 5.805 39.031 26.188 1 74.56 463 GLY B C 1
ATOM 12384 O O . GLY B 1 463 ? 6.332 38.969 27.297 1 74.56 463 GLY B O 1
ATOM 12385 N N . TRP B 1 464 ? 6.027 38.156 25.281 1 84.81 464 TRP B N 1
ATOM 12386 C CA . TRP B 1 464 ? 6.852 37 25.516 1 84.81 464 TRP B CA 1
ATOM 12387 C C . TRP B 1 464 ? 8.305 37.25 25.141 1 84.81 464 TRP B C 1
ATOM 12389 O O . TRP B 1 464 ? 8.578 37.906 24.125 1 84.81 464 TRP B O 1
ATOM 12399 N N . THR B 1 465 ? 9.109 36.844 25.969 1 89.62 465 THR B N 1
ATOM 12400 C CA . THR B 1 465 ? 10.539 36.969 25.703 1 89.62 465 THR B CA 1
ATOM 12401 C C . THR B 1 465 ? 11.047 35.719 24.984 1 89.62 465 THR B C 1
ATOM 12403 O O . THR B 1 465 ? 10.344 34.688 24.922 1 89.62 465 THR B O 1
ATOM 12406 N N . PRO B 1 466 ? 12.242 35.688 24.375 1 93.12 466 PRO B N 1
ATOM 12407 C CA . PRO B 1 466 ? 12.82 34.5 23.797 1 93.12 466 PRO B CA 1
ATOM 12408 C C . PRO B 1 466 ? 12.891 33.344 24.781 1 93.12 466 PRO B C 1
ATOM 12410 O O . PRO B 1 466 ? 12.688 32.188 24.406 1 93.12 466 PRO B O 1
ATOM 12413 N N . ARG B 1 467 ? 13.172 33.594 26.047 1 93.56 467 ARG B N 1
ATOM 12414 C CA . ARG B 1 467 ? 13.203 32.562 27.078 1 93.56 467 ARG B CA 1
ATOM 12415 C C . ARG B 1 467 ? 11.836 31.906 27.234 1 93.56 467 ARG B C 1
ATOM 12417 O O . ARG B 1 467 ? 11.75 30.688 27.375 1 93.56 467 ARG B O 1
ATOM 12424 N N . ASP B 1 468 ? 10.789 32.75 27.281 1 89 468 ASP B N 1
ATOM 12425 C CA . ASP B 1 468 ? 9.43 32.219 27.375 1 89 468 ASP B CA 1
ATOM 12426 C C . ASP B 1 468 ? 9.148 31.25 26.234 1 89 468 ASP B C 1
ATOM 12428 O O . ASP B 1 468 ? 8.539 30.188 26.438 1 89 468 ASP B O 1
ATOM 12432 N N . TYR B 1 469 ? 9.578 31.594 25.078 1 90.94 469 TYR B N 1
ATOM 12433 C CA . TYR B 1 469 ? 9.344 30.75 23.922 1 90.94 469 TYR B CA 1
ATOM 12434 C C . TYR B 1 469 ? 10.109 29.438 24.031 1 90.94 469 TYR B C 1
ATOM 12436 O O . TYR B 1 469 ? 9.625 28.391 23.625 1 90.94 469 TYR B O 1
ATOM 12444 N N . SER B 1 470 ? 11.297 29.469 24.531 1 92.06 470 SER B N 1
ATOM 12445 C CA . SER B 1 470 ? 12.055 28.234 24.734 1 92.06 470 SER B CA 1
ATOM 12446 C C . SER B 1 470 ? 11.289 27.266 25.641 1 92.06 470 SER B C 1
ATOM 12448 O O . SER B 1 470 ? 11.219 26.078 25.344 1 92.06 470 SER B O 1
ATOM 12450 N N . LEU B 1 471 ? 10.703 27.766 26.672 1 90 471 LEU B N 1
ATOM 12451 C CA . LEU B 1 471 ? 9.945 26.953 27.625 1 90 471 LEU B CA 1
ATOM 12452 C C . LEU B 1 471 ? 8.648 26.453 26.984 1 90 471 LEU B C 1
ATOM 12454 O O . LEU B 1 471 ? 8.297 25.281 27.125 1 90 471 LEU B O 1
ATOM 12458 N N . TYR B 1 472 ? 8.008 27.359 26.312 1 89.75 472 TYR B N 1
ATOM 12459 C CA . TYR B 1 472 ? 6.734 27.078 25.672 1 89.75 472 TYR B CA 1
ATOM 12460 C C . TYR B 1 472 ? 6.898 25.984 24.609 1 89.75 472 TYR B C 1
ATOM 12462 O O . TYR B 1 472 ? 6.004 25.156 24.422 1 89.75 472 TYR B O 1
ATOM 12470 N N . CYS B 1 473 ? 8.078 25.953 23.969 1 90.25 473 CYS B N 1
ATOM 12471 C CA . CYS B 1 473 ? 8.32 25.016 22.875 1 90.25 473 CYS B CA 1
ATOM 12472 C C . CYS B 1 473 ? 9.078 23.781 23.375 1 90.25 473 CYS B C 1
ATOM 12474 O O . CYS B 1 473 ? 9.438 22.906 22.578 1 90.25 473 CYS B O 1
ATOM 12476 N N . GLY B 1 474 ? 9.266 23.703 24.688 1 87.88 474 GLY B N 1
ATOM 12477 C CA . GLY B 1 474 ? 9.789 22.484 25.266 1 87.88 474 GLY B CA 1
ATOM 12478 C C . GLY B 1 474 ? 11.305 22.406 25.266 1 87.88 474 GLY B C 1
ATOM 12479 O O . GLY B 1 474 ? 11.875 21.328 25.344 1 87.88 474 GLY B O 1
ATOM 12480 N N . HIS B 1 475 ? 12 23.531 25.078 1 90.69 475 HIS B N 1
ATOM 12481 C CA . HIS B 1 475 ? 13.461 23.578 25.109 1 90.69 475 HIS B CA 1
ATOM 12482 C C . HIS B 1 475 ? 13.969 24.047 26.453 1 90.69 475 HIS B C 1
ATOM 12484 O O . HIS B 1 475 ? 14.5 25.156 26.578 1 90.69 475 HIS B O 1
ATOM 12490 N N . LEU B 1 476 ? 13.938 23.219 27.438 1 88 476 LEU B N 1
ATOM 12491 C CA . LEU B 1 476 ? 14.219 23.594 28.828 1 88 476 LEU B CA 1
ATOM 12492 C C . LEU B 1 476 ? 15.695 23.938 29 1 88 476 LEU B C 1
ATOM 12494 O O . LEU B 1 476 ? 16.031 24.906 29.688 1 88 476 LEU B O 1
ATOM 12498 N N . GLU B 1 477 ? 16.562 23.156 28.406 1 87.5 477 GLU B N 1
ATOM 12499 C CA . GLU B 1 477 ? 18 23.406 28.531 1 87.5 477 GLU B CA 1
ATOM 12500 C C . GLU B 1 477 ? 18.359 24.766 27.906 1 87.5 477 GLU B C 1
ATOM 12502 O O . GLU B 1 477 ? 19.219 25.484 28.438 1 87.5 477 GLU B O 1
ATOM 12507 N N . LEU B 1 478 ? 17.672 25.031 26.828 1 92.19 478 LEU B N 1
ATOM 12508 C CA . LEU B 1 478 ? 17.922 26.297 26.141 1 92.19 478 LEU B CA 1
ATOM 12509 C C . LEU B 1 478 ? 17.5 27.469 27.016 1 92.19 478 LEU B C 1
ATOM 12511 O O . LEU B 1 478 ? 18.141 28.531 27 1 92.19 478 LEU B O 1
ATOM 12515 N N . ALA B 1 479 ? 16.438 27.328 27.75 1 91.38 479 ALA B N 1
ATOM 12516 C CA . ALA B 1 479 ? 15.914 28.391 28.609 1 91.38 479 ALA B CA 1
ATOM 12517 C C . ALA B 1 479 ? 16.938 28.812 29.656 1 91.38 479 ALA B C 1
ATOM 12519 O O . ALA B 1 479 ? 16.969 29.969 30.094 1 91.38 479 ALA B O 1
ATOM 12520 N N . SER B 1 480 ? 17.812 27.938 30 1 89.31 480 SER B N 1
ATOM 12521 C CA . SER B 1 480 ? 18.812 28.188 31.047 1 89.31 480 SER B CA 1
ATOM 12522 C C . SER B 1 480 ? 19.906 29.141 30.547 1 89.31 480 SER B C 1
ATOM 12524 O O . SER B 1 480 ? 20.641 29.719 31.344 1 89.31 480 SER B O 1
ATOM 12526 N N . LEU B 1 481 ? 19.984 29.344 29.234 1 92.19 481 LEU B N 1
ATOM 12527 C CA . LEU B 1 481 ? 20.984 30.234 28.656 1 92.19 481 LEU B CA 1
ATOM 12528 C C . LEU B 1 481 ? 20.578 31.703 28.859 1 92.19 481 LEU B C 1
ATOM 12530 O O . LEU B 1 481 ? 21.422 32.594 28.766 1 92.19 481 LEU B O 1
ATOM 12534 N N . PHE B 1 482 ? 19.328 31.906 29.141 1 93.31 482 PHE B N 1
ATOM 12535 C CA . PHE B 1 482 ? 18.828 33.281 29.312 1 93.31 482 PHE B CA 1
ATOM 12536 C C . PHE B 1 482 ? 18.891 33.719 30.766 1 93.31 482 PHE B C 1
ATOM 12538 O O . PHE B 1 482 ? 18.844 32.875 31.672 1 93.31 482 PHE B O 1
ATOM 12545 N N . PRO B 1 483 ? 19 35 30.953 1 86.06 483 PRO B N 1
ATOM 12546 C CA . PRO B 1 483 ? 19 35.5 32.344 1 86.06 483 PRO B CA 1
ATOM 12547 C C . PRO B 1 483 ? 17.656 35.25 33.031 1 86.06 483 PRO B C 1
ATOM 12549 O O . PRO B 1 483 ? 16.625 35.156 32.375 1 86.06 483 PRO B O 1
ATOM 12552 N N . GLU B 1 484 ? 17.672 35.031 34.344 1 80.38 484 GLU B N 1
ATOM 12553 C CA . GLU B 1 484 ? 16.469 34.844 35.125 1 80.38 484 GLU B CA 1
ATOM 12554 C C . GLU B 1 484 ? 15.531 36.031 35 1 80.38 484 GLU B C 1
ATOM 12556 O O . GLU B 1 484 ? 15.984 37.188 34.906 1 80.38 484 GLU B O 1
ATOM 12561 N N . PRO B 1 485 ? 14.305 35.656 34.844 1 75.44 485 PRO B N 1
ATOM 12562 C CA . PRO B 1 485 ? 13.352 36.75 34.594 1 75.44 485 PRO B CA 1
ATOM 12563 C C . PRO B 1 485 ? 13.305 37.75 35.75 1 75.44 485 PRO B C 1
ATOM 12565 O O . PRO B 1 485 ? 13.531 37.406 36.906 1 75.44 485 PRO B O 1
ATOM 12568 N N . ASN B 1 486 ? 13.352 39.062 35.375 1 64.94 486 ASN B N 1
ATOM 12569 C CA . ASN B 1 486 ? 13.117 40.094 36.406 1 64.94 486 ASN B CA 1
ATOM 12570 C C . ASN B 1 486 ? 11.703 40.031 36.938 1 64.94 486 ASN B C 1
ATOM 12572 O O . ASN B 1 486 ? 10.844 39.344 36.406 1 64.94 486 ASN B O 1
ATOM 12576 N N . ASP B 1 487 ? 11.414 40.438 38.156 1 59.56 487 ASP B N 1
ATOM 12577 C CA . ASP B 1 487 ? 10.133 40.406 38.844 1 59.56 487 ASP B CA 1
ATOM 12578 C C . ASP B 1 487 ? 9 40.875 37.906 1 59.56 487 ASP B C 1
ATOM 12580 O O . ASP B 1 487 ? 7.883 40.344 38 1 59.56 487 ASP B O 1
ATOM 12584 N N . GLU B 1 488 ? 9.336 41.688 36.969 1 55.91 488 GLU B N 1
ATOM 12585 C CA . GLU B 1 488 ? 8.336 42.219 36.031 1 55.91 488 GLU B CA 1
ATOM 12586 C C . GLU B 1 488 ? 7.918 41.156 35.031 1 55.91 488 GLU B C 1
ATOM 12588 O O . GLU B 1 488 ? 6.781 41.156 34.562 1 55.91 488 GLU B O 1
ATOM 12593 N N . ASP B 1 489 ? 8.883 40.219 34.812 1 57.72 489 ASP B N 1
ATOM 12594 C CA . ASP B 1 489 ? 8.641 39.219 33.781 1 57.72 489 ASP B CA 1
ATOM 12595 C C . ASP B 1 489 ? 7.707 38.125 34.312 1 57.72 489 ASP B C 1
ATOM 12597 O O . ASP B 1 489 ? 7.172 37.312 33.531 1 57.72 489 ASP B O 1
ATOM 12601 N N . LEU B 1 490 ? 7.699 38.062 35.594 1 56.75 490 LEU B N 1
ATOM 12602 C CA . LEU B 1 490 ? 6.887 37.031 36.25 1 56.75 490 LEU B CA 1
ATOM 12603 C C . LEU B 1 490 ? 5.469 37.531 36.469 1 56.75 490 LEU B C 1
ATOM 12605 O O . LEU B 1 490 ? 4.609 36.812 36.969 1 56.75 490 LEU B O 1
ATOM 12609 N N . THR B 1 491 ? 5.34 38.938 36.219 1 52.31 491 THR B N 1
ATOM 12610 C CA . THR B 1 491 ? 4.016 39.531 36.375 1 52.31 491 THR B CA 1
ATOM 12611 C C . THR B 1 491 ? 3.264 39.531 35.062 1 52.31 491 THR B C 1
ATOM 12613 O O . THR B 1 491 ? 3.877 39.594 34 1 52.31 491 THR B O 1
ATOM 12616 N N . PRO B 1 492 ? 2.088 39.062 35.0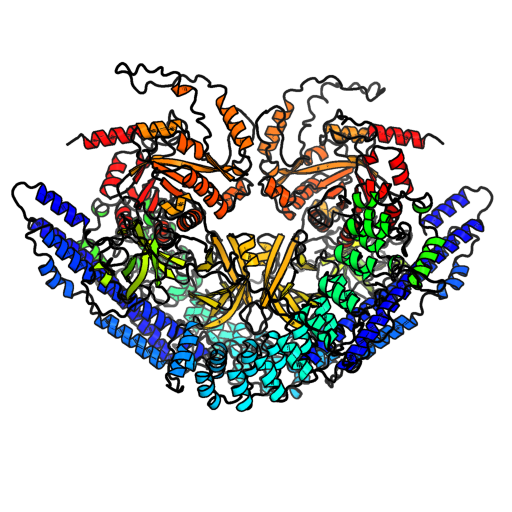31 1 51.31 492 PRO B N 1
ATOM 12617 C CA . PRO B 1 492 ? 1.325 39.125 33.781 1 51.31 492 PRO B CA 1
ATOM 12618 C C . PRO B 1 492 ? 1.562 40.406 33 1 51.31 492 PRO B C 1
ATOM 12620 O O . PRO B 1 492 ? 1.793 41.469 33.625 1 51.31 492 PRO B O 1
ATOM 12623 N N . THR B 1 493 ? 2.148 40.344 31.797 1 48.91 493 THR B N 1
ATOM 12624 C CA . THR B 1 493 ? 2.562 41.469 30.969 1 48.91 493 THR B CA 1
ATOM 12625 C C . THR B 1 493 ? 1.584 42.625 31.094 1 48.91 493 THR B C 1
ATOM 12627 O O . THR B 1 493 ? 0.373 42.438 30.953 1 48.91 493 THR B O 1
ATOM 12630 N N . SER B 1 494 ? 2.104 43.656 31.719 1 48.16 494 SER B N 1
ATOM 12631 C CA . SER B 1 494 ? 1.279 44.844 31.922 1 48.16 494 SER B CA 1
ATOM 12632 C C . SER B 1 494 ? 0.848 45.438 30.578 1 48.16 494 SER B C 1
ATOM 12634 O O . SER B 1 494 ? 1.468 45.188 29.547 1 48.16 494 SER B O 1
ATOM 12636 N N . ARG B 1 495 ? -0.161 46.281 30.469 1 45.62 495 ARG B N 1
ATOM 12637 C CA . ARG B 1 495 ? -0.78 46.969 29.344 1 45.62 495 ARG B CA 1
ATOM 12638 C C . ARG B 1 495 ? 0.247 47.812 28.562 1 45.62 495 ARG B C 1
ATOM 12640 O O . ARG B 1 495 ? 0.201 47.875 27.328 1 45.62 495 ARG B O 1
ATOM 12647 N N . LYS B 1 496 ? 0.923 48.312 29.344 1 50.72 496 LYS B N 1
ATOM 12648 C CA . LYS B 1 496 ? 1.846 49.312 28.781 1 50.72 496 LYS B CA 1
ATOM 12649 C C . LYS B 1 496 ? 2.947 48.625 27.969 1 50.72 496 LYS B C 1
ATOM 12651 O O . LYS B 1 496 ? 3.334 49.125 26.906 1 50.72 496 LYS B O 1
ATOM 12656 N N . GLU B 1 497 ? 3.197 47.438 28.469 1 53 497 GLU B N 1
ATOM 12657 C CA . GLU B 1 497 ? 4.305 46.75 27.812 1 53 497 GLU B CA 1
ATOM 12658 C C . GLU B 1 497 ? 3.85 46.094 26.516 1 53 497 GLU B C 1
ATOM 12660 O O . GLU B 1 497 ? 4.578 46.094 25.516 1 53 497 GLU B O 1
ATOM 12665 N N . VAL B 1 498 ? 2.713 45.562 26.625 1 53.59 498 VAL B N 1
ATOM 12666 C CA . VAL B 1 498 ? 2.143 44.969 25.422 1 53.59 498 VAL B CA 1
ATOM 12667 C C . VAL B 1 498 ? 1.95 46.062 24.359 1 53.59 498 VAL B C 1
ATOM 12669 O O . VAL B 1 498 ? 2.232 45.844 23.188 1 53.59 498 VAL B O 1
ATOM 12672 N N . SER B 1 499 ? 1.57 47.281 24.812 1 53.34 499 SER B N 1
ATOM 12673 C CA . SER B 1 499 ? 1.375 48.406 23.906 1 53.34 499 SER B CA 1
ATOM 12674 C C . SER B 1 499 ? 2.693 48.844 23.281 1 53.34 499 SER B C 1
ATOM 12676 O O . SER B 1 499 ? 2.742 49.156 22.094 1 53.34 499 SER B O 1
ATOM 12678 N N . LYS B 1 500 ? 3.711 48.875 24.047 1 55.84 500 LYS B N 1
ATOM 12679 C CA . LYS B 1 500 ? 5.023 49.281 23.531 1 55.84 500 LYS B CA 1
ATOM 12680 C C . LYS B 1 500 ? 5.547 48.25 22.531 1 55.84 500 LYS B C 1
ATOM 12682 O O . LYS B 1 500 ? 6.113 48.594 21.5 1 55.84 500 LYS B O 1
ATOM 12687 N N . ALA B 1 501 ? 5.297 47.031 22.922 1 55.47 501 ALA B N 1
ATOM 12688 C CA . ALA B 1 501 ? 5.758 45.938 22.047 1 55.47 501 ALA B CA 1
ATOM 12689 C C . ALA B 1 501 ? 5.008 45.969 20.719 1 55.47 501 ALA B C 1
ATOM 12691 O O . ALA B 1 501 ? 5.602 45.75 19.656 1 55.47 501 ALA B O 1
ATOM 12692 N N . ARG B 1 502 ? 3.82 46.281 20.859 1 52.34 502 ARG B N 1
ATOM 12693 C CA . ARG B 1 502 ? 2.99 46.406 19.672 1 52.34 502 ARG B CA 1
ATOM 12694 C C . ARG B 1 502 ? 3.465 47.562 18.781 1 52.34 502 ARG B C 1
ATOM 12696 O O . ARG B 1 502 ? 3.514 47.438 17.562 1 52.34 502 ARG B O 1
ATOM 12703 N N . LYS B 1 503 ? 3.732 48.688 19.422 1 55.06 503 LYS B N 1
ATOM 12704 C CA . LYS B 1 503 ? 4.223 49.844 18.672 1 55.06 503 LYS B CA 1
ATOM 12705 C C . LYS B 1 503 ? 5.531 49.5 17.953 1 55.06 503 LYS B C 1
ATOM 12707 O O . LYS B 1 503 ? 5.738 49.938 16.812 1 55.06 503 LYS B O 1
ATOM 12712 N N . TYR B 1 504 ? 6.234 48.719 18.672 1 54.78 504 TYR B N 1
ATOM 12713 C CA . TYR B 1 504 ? 7.5 48.312 18.062 1 54.78 504 TYR B CA 1
ATOM 12714 C C . TYR B 1 504 ? 7.27 47.375 16.875 1 54.78 504 TYR B C 1
ATOM 12716 O O . TYR B 1 504 ? 7.918 47.5 15.844 1 54.78 504 TYR B O 1
ATOM 12724 N N . ALA B 1 505 ? 6.336 46.469 17.094 1 55.62 505 ALA B N 1
ATOM 12725 C CA . ALA B 1 505 ? 6.004 45.531 16 1 55.62 505 ALA B CA 1
ATOM 12726 C C . ALA B 1 505 ? 5.422 46.281 14.805 1 55.62 505 ALA B C 1
ATOM 12728 O O . ALA B 1 505 ? 5.703 45.938 13.656 1 55.62 505 ALA B O 1
ATOM 12729 N N . GLU B 1 506 ? 4.668 47.312 15.094 1 52.62 506 GLU B N 1
ATOM 12730 C CA . GLU B 1 506 ? 4.047 48.125 14.047 1 52.62 506 GLU B CA 1
ATOM 12731 C C . GLU B 1 506 ? 5.094 48.938 13.281 1 52.62 506 GLU B C 1
ATOM 12733 O O . GLU B 1 506 ? 4.867 49.312 12.133 1 52.62 506 GLU B O 1
ATOM 12738 N N . SER B 1 507 ? 6.25 49.156 13.938 1 54.84 507 SER B N 1
ATOM 12739 C CA . SER B 1 507 ? 7.289 49.969 13.305 1 54.84 507 SER B CA 1
ATOM 12740 C C . SER B 1 507 ? 8.289 49.094 12.555 1 54.84 507 SER B C 1
ATOM 12742 O O . SER B 1 507 ? 9.32 49.594 12.086 1 54.84 507 SER B O 1
ATOM 12744 N N . ALA B 1 508 ? 7.855 47.875 12.484 1 57.56 508 ALA B N 1
ATOM 12745 C CA . ALA B 1 508 ? 8.773 46.938 11.812 1 57.56 508 ALA B CA 1
ATOM 12746 C C . ALA B 1 508 ? 8.93 47.312 10.336 1 57.56 508 ALA B C 1
ATOM 12748 O O . ALA B 1 508 ? 7.949 47.656 9.672 1 57.56 508 ALA B O 1
ATOM 12749 N N . PRO B 1 509 ? 10.156 47.312 9.812 1 53.09 509 PRO B N 1
ATOM 12750 C CA . PRO B 1 509 ? 10.352 47.594 8.383 1 53.09 509 PRO B CA 1
ATOM 12751 C C . PRO B 1 509 ? 9.766 46.5 7.488 1 53.09 509 PRO B C 1
ATOM 12753 O O . PRO B 1 509 ? 10 45.312 7.727 1 53.09 509 PRO B O 1
ATOM 12756 N N . VAL B 1 510 ? 8.648 46.75 6.793 1 53.22 510 VAL B N 1
ATOM 12757 C CA . VAL B 1 510 ? 8.047 45.812 5.855 1 53.22 510 VAL B CA 1
ATOM 12758 C C . VAL B 1 510 ? 8.312 46.281 4.422 1 53.22 510 VAL B C 1
ATOM 12760 O O . VAL B 1 510 ? 8.43 47.469 4.16 1 53.22 510 VAL B O 1
ATOM 12763 N N . HIS B 1 511 ? 8.672 45.344 3.529 1 49.84 511 HIS B N 1
ATOM 12764 C CA . HIS B 1 511 ? 8.891 45.625 2.117 1 49.84 511 HIS B CA 1
ATOM 12765 C C . HIS B 1 511 ? 7.629 46.188 1.466 1 49.84 511 HIS B C 1
ATOM 12767 O O . HIS B 1 511 ? 6.547 45.625 1.627 1 49.84 511 HIS B O 1
ATOM 12773 N N . THR B 1 512 ? 7.684 47.312 0.856 1 45.31 512 THR B N 1
ATOM 12774 C CA . THR B 1 512 ? 6.531 47.938 0.21 1 45.31 512 THR B CA 1
ATOM 12775 C C . THR B 1 512 ? 6.762 48.062 -1.294 1 45.31 512 THR B C 1
ATOM 12777 O O . THR B 1 512 ? 5.84 48.406 -2.041 1 45.31 512 THR B O 1
ATOM 12780 N N . GLU B 1 513 ? 8.023 47.719 -1.805 1 49.62 513 GLU B N 1
ATOM 12781 C CA . GLU B 1 513 ? 8.312 47.906 -3.225 1 49.62 513 GLU B CA 1
ATOM 12782 C C . GLU B 1 513 ? 7.617 46.844 -4.07 1 49.62 513 GLU B C 1
ATOM 12784 O O . GLU B 1 513 ? 7.5 45.688 -3.652 1 49.62 513 GLU B O 1
ATOM 12789 N N . VAL B 1 514 ? 6.859 47.281 -5.082 1 45.69 514 VAL B N 1
ATOM 12790 C CA . VAL B 1 514 ? 6.234 46.375 -6.059 1 45.69 514 VAL B CA 1
ATOM 12791 C C . VAL B 1 514 ? 7.297 45.812 -7 1 45.69 514 VAL B C 1
ATOM 12793 O O . VAL B 1 514 ? 8.156 46.562 -7.488 1 45.69 514 VAL B O 1
ATOM 12796 N N . PRO B 1 515 ? 7.434 44.562 -6.891 1 44.28 515 PRO B N 1
ATOM 12797 C CA . PRO B 1 515 ? 8.406 44 -7.828 1 44.28 515 PRO B CA 1
ATOM 12798 C C . PRO B 1 515 ? 8.188 44.469 -9.266 1 44.28 515 PRO B C 1
ATOM 12800 O O . PRO B 1 515 ? 7.055 44.5 -9.742 1 44.28 515 PRO B O 1
ATOM 12803 N N . VAL B 1 516 ? 8.984 45.375 -9.797 1 42.56 516 VAL B N 1
ATOM 12804 C CA . VAL B 1 516 ? 8.906 45.812 -11.188 1 42.56 516 VAL B CA 1
ATOM 12805 C C . VAL B 1 516 ? 9.844 44.969 -12.047 1 42.56 516 VAL B C 1
ATOM 12807 O O . VAL B 1 516 ? 10.883 44.5 -11.578 1 42.56 516 VAL B O 1
ATOM 12810 N N . GLU B 1 517 ? 9.289 44.375 -13.117 1 41.19 517 GLU B N 1
ATOM 12811 C CA . GLU B 1 517 ? 10.117 43.656 -14.07 1 41.19 517 GLU B CA 1
ATOM 12812 C C . GLU B 1 517 ? 11.352 44.469 -14.461 1 41.19 517 GLU B C 1
ATOM 12814 O O . GLU B 1 517 ? 11.227 45.562 -14.992 1 41.19 517 GLU B O 1
ATOM 12819 N N . ASP B 1 518 ? 12.289 44.75 -13.602 1 37 518 ASP B N 1
ATOM 12820 C CA . ASP B 1 518 ? 13.445 45.562 -13.992 1 37 518 ASP B CA 1
ATOM 12821 C C . ASP B 1 518 ? 14.141 44.969 -15.219 1 37 518 ASP B C 1
ATOM 12823 O O . ASP B 1 518 ? 14.031 43.781 -15.477 1 37 518 ASP B O 1
ATOM 12827 N N . GLU B 1 519 ? 14.562 46.031 -16.078 1 30.77 519 GLU B N 1
ATOM 12828 C CA . GLU B 1 519 ? 15.531 45.969 -17.172 1 30.77 519 GLU B CA 1
ATOM 12829 C C . GLU B 1 519 ? 16.859 45.375 -16.719 1 30.77 519 GLU B C 1
ATOM 12831 O O . GLU B 1 519 ? 17.172 45.375 -15.523 1 30.77 519 GLU B O 1
ATOM 12836 N N . HIS B 1 520 ? 17.672 44.938 -17.672 1 28.77 520 HIS B N 1
ATOM 12837 C CA . HIS B 1 520 ? 18.953 44.25 -17.859 1 28.77 520 HIS B CA 1
ATOM 12838 C C . HIS B 1 520 ? 20.078 44.969 -17.109 1 28.77 520 HIS B C 1
ATOM 12840 O O . HIS B 1 520 ? 20.281 46.188 -17.297 1 28.77 520 HIS B O 1
ATOM 12846 N N . ILE B 1 521 ? 20.188 44.875 -15.781 1 24.84 521 ILE B N 1
ATOM 12847 C CA . ILE B 1 521 ? 21.438 45.562 -15.492 1 24.84 521 ILE B CA 1
ATOM 12848 C C . ILE B 1 521 ? 22.625 44.656 -15.758 1 24.84 521 ILE B C 1
ATOM 12850 O O . ILE B 1 521 ? 22.672 43.531 -15.242 1 24.84 521 ILE B O 1
ATOM 12854 N N . VAL B 1 522 ? 23.453 44.812 -16.812 1 22.14 522 VAL B N 1
ATOM 12855 C CA . VAL B 1 522 ? 24.672 44.188 -17.297 1 22.14 522 VAL B CA 1
ATOM 12856 C C . VAL B 1 522 ? 25.766 44.281 -16.234 1 22.14 522 VAL B C 1
ATOM 12858 O O . VAL B 1 522 ? 26.188 45.375 -15.867 1 22.14 522 VAL B O 1
ATOM 12861 N N . VAL B 1 523 ? 25.719 43.531 -15.18 1 23.3 523 VAL B N 1
ATOM 12862 C CA . VAL B 1 523 ? 26.891 43.719 -14.344 1 23.3 523 VAL B CA 1
ATOM 12863 C C . VAL B 1 523 ? 28.078 42.969 -14.93 1 23.3 523 VAL B C 1
ATOM 12865 O O . VAL B 1 523 ? 27.906 41.938 -15.594 1 23.3 523 VAL B O 1
ATOM 12868 N N . GLY B 1 524 ? 29.312 43.531 -14.852 1 20.38 524 GLY B N 1
ATOM 12869 C CA . GLY B 1 524 ? 30.625 43.281 -15.422 1 20.38 524 GLY B CA 1
ATOM 12870 C C . GLY B 1 524 ? 31.234 41.969 -14.938 1 20.38 524 GLY B C 1
ATOM 12871 O O . GLY B 1 524 ? 30.719 41.344 -14.008 1 20.38 524 GLY B O 1
ATOM 12872 N N . GLU B 1 525 ? 32.5 41.594 -15.266 1 21.12 525 GLU B N 1
ATOM 12873 C CA . GLU B 1 525 ? 33.375 40.469 -15.656 1 21.12 525 GLU B CA 1
ATOM 12874 C C . GLU B 1 525 ? 33.875 39.719 -14.43 1 21.12 525 GLU B C 1
ATOM 12876 O O . GLU B 1 525 ? 34.75 40.219 -13.711 1 21.12 525 GLU B O 1
ATOM 12881 N N . PRO B 1 526 ? 33.031 39.094 -13.484 1 23.02 526 PRO B N 1
ATOM 12882 C CA . PRO B 1 526 ? 33.969 38.656 -12.461 1 23.02 526 PRO B CA 1
ATOM 12883 C C . PRO B 1 526 ? 34.812 37.469 -12.898 1 23.02 526 PRO B C 1
ATOM 12885 O O . PRO B 1 526 ? 34.406 36.719 -13.773 1 23.02 526 PRO B O 1
ATOM 12888 N N . HIS B 1 527 ? 36.188 37.219 -12.602 1 18.48 527 HIS B N 1
ATOM 12889 C CA . HIS B 1 527 ? 37.344 36.406 -12.906 1 18.48 527 HIS B CA 1
ATOM 12890 C C . HIS B 1 527 ? 37.219 35 -12.297 1 18.48 527 HIS B C 1
ATOM 12892 O O . HIS B 1 527 ? 36.875 34.875 -11.117 1 18.48 527 HIS B O 1
ATOM 12898 N N . ARG B 1 528 ? 36.969 33.875 -13.102 1 22.06 528 ARG B N 1
ATOM 12899 C CA . ARG B 1 528 ? 36.688 32.438 -12.977 1 22.06 528 ARG B CA 1
ATOM 12900 C C . ARG B 1 528 ? 37.875 31.719 -12.344 1 22.06 528 ARG B C 1
ATOM 12902 O O . ARG B 1 528 ? 38.969 31.719 -12.898 1 22.06 528 ARG B O 1
ATOM 12909 N N . HIS B 1 529 ? 38.312 31.641 -11.031 1 18.14 529 HIS B N 1
ATOM 12910 C CA . HIS B 1 529 ? 39.469 30.812 -10.672 1 18.14 529 HIS B CA 1
ATOM 12911 C C . HIS B 1 529 ? 39.125 29.328 -10.758 1 18.14 529 HIS B C 1
ATOM 12913 O O . HIS B 1 529 ? 38.094 28.891 -10.219 1 18.14 529 HIS B O 1
ATOM 12919 N N . SER B 1 530 ? 39.562 28.5 -11.805 1 18.39 530 SER B N 1
ATOM 12920 C CA . SER B 1 530 ? 39.375 27.172 -12.414 1 18.39 530 SER B CA 1
ATOM 12921 C C . SER B 1 530 ? 40 26.094 -11.562 1 18.39 530 SER B C 1
ATOM 12923 O O . SER B 1 530 ? 40.156 24.938 -12 1 18.39 530 SER B O 1
ATOM 12925 N N . SER B 1 531 ? 40.094 25.828 -10.242 1 18.56 531 SER B N 1
ATOM 12926 C CA . SER B 1 531 ? 41.031 24.844 -9.742 1 18.56 531 SER B CA 1
ATOM 12927 C C . SER B 1 531 ? 40.562 23.422 -10.016 1 18.56 531 SER B C 1
ATOM 12929 O O . SER B 1 531 ? 39.562 22.969 -9.461 1 18.56 531 SER B O 1
ATOM 12931 N N . THR B 1 532 ? 40.688 22.828 -11.266 1 18.8 532 THR B N 1
ATOM 12932 C CA . THR B 1 532 ? 40.312 21.516 -11.734 1 18.8 532 THR B CA 1
ATOM 12933 C C . THR B 1 532 ? 41.281 20.453 -11.219 1 18.8 532 THR B C 1
ATOM 12935 O O . THR B 1 532 ? 42.406 20.359 -11.695 1 18.8 532 THR B O 1
ATOM 12938 N N . ALA B 1 533 ? 41.656 20.016 -10.031 1 18.11 533 ALA B N 1
ATOM 12939 C CA . ALA B 1 533 ? 42.719 19.047 -9.781 1 18.11 533 ALA B CA 1
ATOM 12940 C C . ALA B 1 533 ? 42.281 17.641 -10.148 1 18.11 533 ALA B C 1
ATOM 12942 O O . ALA B 1 533 ? 41.344 17.094 -9.547 1 18.11 533 ALA B O 1
ATOM 12943 N N . ARG B 1 534 ? 42.375 17.109 -11.438 1 18.97 534 ARG B N 1
ATOM 12944 C CA . ARG B 1 534 ? 42.062 15.789 -11.977 1 18.97 534 ARG B CA 1
ATOM 12945 C C . ARG B 1 534 ? 43.031 14.742 -11.445 1 18.97 534 ARG B C 1
ATOM 12947 O O . ARG B 1 534 ? 44.25 14.891 -11.602 1 18.97 534 ARG B O 1
ATOM 12954 N N . LEU B 1 535 ? 42.875 13.945 -10.422 1 18.67 535 LEU B N 1
ATOM 12955 C CA . LEU B 1 535 ? 43.75 12.906 -9.898 1 18.67 535 LEU B CA 1
ATOM 12956 C C . LEU B 1 535 ? 43.969 11.805 -10.922 1 18.67 535 LEU B C 1
ATOM 12958 O O . LEU B 1 535 ? 43 11.25 -11.453 1 18.67 535 LEU B O 1
ATOM 12962 N N . SER B 1 536 ? 45 11.828 -11.766 1 18.94 536 SER B N 1
ATOM 12963 C CA . SER B 1 536 ? 45.5 10.938 -12.82 1 18.94 536 SER B CA 1
ATOM 12964 C C . SER B 1 536 ? 45.875 9.57 -12.258 1 18.94 536 SER B C 1
ATOM 12966 O O . SER B 1 536 ? 46.625 9.469 -11.297 1 18.94 536 SER B O 1
ATOM 12968 N N . GLY B 1 537 ? 45.062 8.484 -12.195 1 20.27 537 GLY B N 1
ATOM 12969 C CA . GLY B 1 537 ? 45.312 7.113 -11.773 1 20.27 537 GLY B CA 1
ATOM 12970 C C . GLY B 1 537 ? 46.344 6.391 -12.625 1 20.27 537 GLY B C 1
ATOM 12971 O O . GLY B 1 537 ? 46.406 6.602 -13.836 1 20.27 537 GLY B O 1
ATOM 12972 N N . SER B 1 538 ? 47.594 6.082 -12.195 1 21.14 538 SER B N 1
ATOM 12973 C CA . SER B 1 538 ? 48.812 5.496 -12.703 1 21.14 538 SER B CA 1
ATOM 12974 C C . SER B 1 538 ? 48.594 4.105 -13.273 1 21.14 538 SER B C 1
ATOM 12976 O O . SER B 1 538 ? 47.781 3.338 -12.742 1 21.14 538 SER B O 1
ATOM 12978 N N . ASP B 1 539 ? 48.906 3.768 -14.562 1 23.95 539 ASP B N 1
ATOM 12979 C CA . ASP B 1 539 ? 48.906 2.598 -15.438 1 23.95 539 ASP B CA 1
ATOM 12980 C C . ASP B 1 539 ? 49.938 1.574 -14.992 1 23.95 539 ASP B C 1
ATOM 12982 O O . ASP B 1 539 ? 51.156 1.879 -14.938 1 23.95 539 ASP B O 1
ATOM 12986 N N . ILE B 1 540 ? 49.906 0.644 -14.062 1 26.44 540 ILE B N 1
ATOM 12987 C CA . ILE B 1 540 ? 50.781 -0.409 -13.609 1 26.44 540 ILE B CA 1
ATOM 12988 C C . ILE B 1 540 ? 51.094 -1.357 -14.773 1 26.44 540 ILE B C 1
ATOM 12990 O O . ILE B 1 540 ? 50.188 -1.79 -15.484 1 26.44 540 ILE B O 1
ATOM 12994 N N . SER B 1 541 ? 52.344 -1.432 -15.273 1 28.28 541 SER B N 1
ATOM 12995 C CA . SER B 1 541 ? 53 -2.211 -16.328 1 28.28 541 SER B CA 1
ATOM 12996 C C . SER B 1 541 ? 52.906 -3.707 -16.031 1 28.28 541 SER B C 1
ATOM 12998 O O . SER B 1 541 ? 53.188 -4.152 -14.93 1 28.28 541 SER B O 1
ATOM 13000 N N . PRO B 1 542 ? 52.188 -4.586 -16.781 1 35.75 542 PRO B N 1
ATOM 13001 C CA . PRO B 1 542 ? 51.938 -6.023 -16.641 1 35.75 542 PRO B CA 1
ATOM 13002 C C . PRO B 1 542 ? 53.156 -6.871 -16.984 1 35.75 542 PRO B C 1
ATOM 13004 O O . PRO B 1 542 ? 53.375 -7.195 -18.156 1 35.75 542 PRO B O 1
ATOM 13007 N N . THR B 1 543 ? 54.406 -6.637 -16.656 1 39.22 543 THR B N 1
ATOM 13008 C CA . THR B 1 543 ? 55.531 -7.41 -17.172 1 39.22 543 THR B CA 1
ATOM 13009 C C . THR B 1 543 ? 55.312 -8.906 -16.984 1 39.22 543 THR B C 1
ATOM 13011 O O . THR B 1 543 ? 55.625 -9.711 -17.859 1 39.22 543 THR B O 1
ATOM 13014 N N . ALA B 1 544 ? 55.5 -9.57 -15.773 1 54.06 544 ALA B N 1
ATOM 13015 C CA . ALA B 1 544 ? 55.906 -10.938 -15.477 1 54.06 544 ALA B CA 1
ATOM 13016 C C . ALA B 1 544 ? 54.719 -11.898 -15.484 1 54.06 544 ALA B C 1
ATOM 13018 O O . ALA B 1 544 ? 54.344 -12.438 -14.445 1 54.06 544 ALA B O 1
ATOM 13019 N N . ALA B 1 545 ? 53.719 -11.93 -16.422 1 63.12 545 ALA B N 1
ATOM 13020 C CA . ALA B 1 545 ? 52.562 -12.844 -16.391 1 63.12 545 ALA B CA 1
ATOM 13021 C C . ALA B 1 545 ? 52.5 -13.672 -17.672 1 63.12 545 ALA B C 1
ATOM 13023 O O . ALA B 1 545 ? 53.031 -13.266 -18.703 1 63.12 545 ALA B O 1
ATOM 13024 N N . CYS B 1 546 ? 52.344 -14.977 -17.609 1 75.44 546 CYS B N 1
ATOM 13025 C CA . CYS B 1 546 ? 52.031 -15.828 -18.75 1 75.44 546 CYS B CA 1
ATOM 13026 C C . CYS B 1 546 ? 50.656 -15.523 -19.312 1 75.44 546 CYS B C 1
ATOM 13028 O O . CYS B 1 546 ? 49.688 -15.414 -18.578 1 75.44 546 CYS B O 1
ATOM 13030 N N . LYS B 1 547 ? 50.75 -15.273 -20.688 1 80.88 547 LYS B N 1
ATOM 13031 C CA . LYS B 1 547 ? 49.469 -15.055 -21.375 1 80.88 547 LYS B CA 1
ATOM 13032 C C . LYS B 1 547 ? 48.781 -16.375 -21.703 1 80.88 547 LYS B C 1
ATOM 13034 O O . LYS B 1 547 ? 49.344 -17.219 -22.422 1 80.88 547 LYS B O 1
ATOM 13039 N N . VAL B 1 548 ? 47.688 -16.625 -21.109 1 86.38 548 VAL B N 1
ATOM 13040 C CA . VAL B 1 548 ? 46.969 -17.891 -21.328 1 86.38 548 VAL B CA 1
ATOM 13041 C C . VAL B 1 548 ? 45.531 -17.594 -21.766 1 86.38 548 VAL B C 1
ATOM 13043 O O . VAL B 1 548 ? 44.875 -16.688 -21.234 1 86.38 548 VAL B O 1
ATOM 13046 N N . THR B 1 549 ? 45.125 -18.375 -22.828 1 87.94 549 THR B N 1
ATOM 13047 C CA . THR B 1 549 ? 43.75 -18.266 -23.297 1 87.94 549 THR B CA 1
ATOM 13048 C C . THR B 1 549 ? 42.938 -19.484 -22.844 1 87.94 549 THR B C 1
ATOM 13050 O O . THR B 1 549 ? 43.312 -20.625 -23.141 1 87.94 549 THR B O 1
ATOM 13053 N N . PHE B 1 550 ? 41.906 -19.203 -22.109 1 89.5 550 PHE B N 1
ATOM 13054 C CA . PHE B 1 550 ? 41 -20.234 -21.672 1 89.5 550 PHE B CA 1
ATOM 13055 C C . PHE B 1 550 ? 39.812 -20.344 -22.609 1 89.5 550 PHE B C 1
ATOM 13057 O O . PHE B 1 550 ? 39.281 -19.328 -23.078 1 89.5 550 PHE B O 1
ATOM 13064 N N . ARG B 1 551 ? 39.469 -21.578 -22.922 1 87.69 551 ARG B N 1
ATOM 13065 C CA . ARG B 1 551 ? 38.344 -21.859 -23.812 1 87.69 551 ARG B CA 1
ATOM 13066 C C . ARG B 1 551 ? 37.406 -22.859 -23.188 1 87.69 551 ARG B C 1
ATOM 13068 O O . ARG B 1 551 ? 37.812 -23.875 -22.641 1 87.69 551 ARG B O 1
ATOM 13075 N N . VAL B 1 552 ? 36.062 -22.547 -23.188 1 88.56 552 VAL B N 1
ATOM 13076 C CA . VAL B 1 552 ? 35.031 -23.453 -22.703 1 88.56 552 VAL B CA 1
ATOM 13077 C C . VAL B 1 552 ? 33.781 -23.359 -23.609 1 88.56 552 VAL B C 1
ATOM 13079 O O . VAL B 1 552 ? 33.5 -22.297 -24.172 1 88.56 552 VAL B O 1
ATOM 13082 N N . ARG B 1 553 ? 33.188 -24.422 -23.828 1 85.5 553 ARG B N 1
ATOM 13083 C CA . ARG B 1 553 ? 31.938 -24.438 -24.562 1 85.5 553 ARG B CA 1
ATOM 13084 C C . ARG B 1 553 ? 30.75 -24.531 -23.609 1 85.5 553 ARG B C 1
ATOM 13086 O O . ARG B 1 553 ? 30.766 -25.312 -22.656 1 85.5 553 ARG B O 1
ATOM 13093 N N . ALA B 1 554 ? 29.828 -23.641 -23.75 1 83.31 554 ALA B N 1
ATOM 13094 C CA . ALA B 1 554 ? 28.656 -23.594 -22.875 1 83.31 554 ALA B CA 1
ATOM 13095 C C . ALA B 1 554 ? 27.391 -23.25 -23.672 1 83.31 554 ALA B C 1
ATOM 13097 O O . ALA B 1 554 ? 27.453 -22.562 -24.688 1 83.31 554 ALA B O 1
ATOM 13098 N N . ARG B 1 555 ? 26.344 -23.828 -23.281 1 76 555 ARG B N 1
ATOM 13099 C CA . ARG B 1 555 ? 25.047 -23.406 -23.766 1 76 555 ARG B CA 1
ATOM 13100 C C . ARG B 1 555 ? 24.5 -22.234 -22.953 1 76 555 ARG B C 1
ATOM 13102 O O . ARG B 1 555 ? 24.203 -22.391 -21.766 1 76 555 ARG B O 1
ATOM 13109 N N . VAL B 1 556 ? 24.5 -21.188 -23.578 1 76.81 556 VAL B N 1
ATOM 13110 C CA . VAL B 1 556 ? 24.125 -19.953 -22.875 1 76.81 556 VAL B CA 1
ATOM 13111 C C . VAL B 1 556 ? 22.938 -19.297 -23.562 1 76.81 556 VAL B C 1
ATOM 13113 O O . VAL B 1 556 ? 22.906 -19.203 -24.797 1 76.81 556 VAL B O 1
ATOM 13116 N N . GLN B 1 557 ? 21.812 -19.109 -22.797 1 67.88 557 GLN B N 1
ATOM 13117 C CA . GLN B 1 557 ? 20.656 -18.375 -23.312 1 67.88 557 GLN B CA 1
ATOM 13118 C C . GLN B 1 557 ? 21.062 -16.984 -23.781 1 67.88 557 GLN B C 1
ATOM 13120 O O . GLN B 1 557 ? 22.094 -16.453 -23.375 1 67.88 557 GLN B O 1
ATOM 13125 N N . PRO B 1 558 ? 20.281 -16.469 -24.719 1 62.69 558 PRO B N 1
ATOM 13126 C CA . PRO B 1 558 ? 20.594 -15.117 -25.156 1 62.69 558 PRO B CA 1
ATOM 13127 C C . PRO B 1 558 ? 20.688 -14.125 -24 1 62.69 558 PRO B C 1
ATOM 13129 O O . PRO B 1 558 ? 19.938 -14.234 -23.031 1 62.69 558 PRO B O 1
ATOM 13132 N N . GLN B 1 559 ? 21.547 -13.234 -24.047 1 66.19 559 GLN B N 1
ATOM 13133 C CA . GLN B 1 559 ? 21.812 -12.156 -23.094 1 66.19 559 GLN B CA 1
ATOM 13134 C C . GLN B 1 559 ? 22.609 -12.664 -21.891 1 66.19 559 GLN B C 1
ATOM 13136 O O . GLN B 1 559 ? 22.797 -11.93 -20.922 1 66.19 559 GLN B O 1
ATOM 13141 N N . ARG B 1 560 ? 22.922 -13.945 -21.984 1 80.38 560 ARG B N 1
ATOM 13142 C CA . ARG B 1 560 ? 23.812 -14.492 -20.953 1 80.38 560 ARG B CA 1
ATOM 13143 C C . ARG B 1 560 ? 25.234 -14.641 -21.484 1 80.38 560 ARG B C 1
ATOM 13145 O O . ARG B 1 560 ? 25.453 -14.672 -22.703 1 80.38 560 ARG B O 1
ATOM 13152 N N . TYR B 1 561 ? 26.203 -14.602 -20.641 1 85.06 561 TYR B N 1
ATOM 13153 C CA . TYR B 1 561 ? 27.609 -14.75 -21.016 1 85.06 561 TYR B CA 1
ATOM 13154 C C . TYR B 1 561 ? 28.344 -15.625 -20.016 1 85.06 561 TYR B C 1
ATOM 13156 O O . TYR B 1 561 ? 27.891 -15.797 -18.875 1 85.06 561 TYR B O 1
ATOM 13164 N N . VAL B 1 562 ? 29.375 -16.188 -20.453 1 90.75 562 VAL B N 1
ATOM 13165 C CA . VAL B 1 562 ? 30.203 -17.062 -19.625 1 90.75 562 VAL B CA 1
ATOM 13166 C C . VAL B 1 562 ? 31.328 -16.25 -19 1 90.75 562 VAL B C 1
ATOM 13168 O O . VAL B 1 562 ? 31.906 -15.367 -19.656 1 90.75 562 VAL B O 1
ATOM 13171 N N . CYS B 1 563 ? 31.531 -16.453 -17.75 1 90.69 563 CYS B N 1
ATOM 13172 C CA . CYS B 1 563 ? 32.656 -15.82 -17.031 1 90.69 563 CYS B CA 1
ATOM 13173 C C . CYS B 1 563 ? 33.562 -16.875 -16.453 1 90.69 563 CYS B C 1
ATOM 13175 O O . CYS B 1 563 ? 33.188 -18.031 -16.297 1 90.69 563 CYS B O 1
ATOM 13177 N N . ILE B 1 564 ? 34.812 -16.547 -16.344 1 90.31 564 ILE B N 1
ATOM 13178 C CA . ILE B 1 564 ? 35.75 -17.344 -15.586 1 90.31 564 ILE B CA 1
ATOM 13179 C C . ILE B 1 564 ? 36.062 -16.688 -14.242 1 90.31 564 ILE B C 1
ATOM 13181 O O . ILE B 1 564 ? 36.188 -15.461 -14.164 1 90.31 564 ILE B O 1
ATOM 13185 N N . CYS B 1 565 ? 35.938 -17.375 -13.172 1 87.31 565 CYS B N 1
ATOM 13186 C CA . CYS B 1 565 ? 36.188 -16.891 -11.82 1 87.31 565 CYS B CA 1
ATOM 13187 C C . CYS B 1 565 ? 37.125 -17.812 -11.07 1 87.31 565 CYS B C 1
ATOM 13189 O O . CYS B 1 565 ? 36.875 -19.016 -10.969 1 87.31 565 CYS B O 1
ATOM 13191 N N . GLY B 1 566 ? 38.219 -17.25 -10.617 1 81.38 566 GLY B N 1
ATOM 13192 C CA . GLY B 1 566 ? 39.25 -18.078 -9.969 1 81.38 566 GLY B CA 1
ATOM 13193 C C . GLY B 1 566 ? 39.656 -17.531 -8.617 1 81.38 566 GLY B C 1
ATOM 13194 O O . GLY B 1 566 ? 39.062 -16.578 -8.109 1 81.38 566 GLY B O 1
ATOM 13195 N N . ASN B 1 567 ? 40.656 -18.234 -7.996 1 77.81 567 ASN B N 1
ATOM 13196 C CA . ASN B 1 567 ? 41.094 -17.938 -6.633 1 77.81 567 ASN B CA 1
ATOM 13197 C C . ASN B 1 567 ? 41.969 -16.703 -6.578 1 77.81 567 ASN B C 1
ATOM 13199 O O . ASN B 1 567 ? 42.188 -16.125 -5.508 1 77.81 567 ASN B O 1
ATOM 13203 N N . GLN B 1 568 ? 42.469 -16.328 -7.703 1 78.5 568 GLN B N 1
ATOM 13204 C CA . GLN B 1 568 ? 43.406 -15.211 -7.719 1 78.5 568 GLN B CA 1
ATOM 13205 C C . GLN B 1 568 ? 42.688 -13.898 -8.031 1 78.5 568 GLN B C 1
ATOM 13207 O O . GLN B 1 568 ? 41.625 -13.898 -8.672 1 78.5 568 GLN B O 1
ATOM 13212 N N . SER B 1 569 ? 43.219 -12.797 -7.492 1 78 569 SER B N 1
ATOM 13213 C CA . SER B 1 569 ? 42.594 -11.484 -7.637 1 78 569 SER B CA 1
ATOM 13214 C C . SER B 1 569 ? 42.375 -11.141 -9.109 1 78 569 SER B C 1
ATOM 13216 O O . SER B 1 569 ? 41.344 -10.539 -9.461 1 78 569 SER B O 1
ATOM 13218 N N . PHE B 1 570 ? 43.312 -11.578 -9.945 1 80 570 PHE B N 1
ATOM 13219 C CA . PHE B 1 570 ? 43.188 -11.234 -11.359 1 80 570 PHE B CA 1
ATOM 13220 C C . PHE B 1 570 ? 42.125 -12.086 -12.031 1 80 570 PHE B C 1
ATOM 13222 O O . PHE B 1 570 ? 41.688 -11.781 -13.148 1 80 570 PHE B O 1
ATOM 13229 N N . ALA B 1 571 ? 41.625 -13.102 -11.375 1 83.06 571 ALA B N 1
ATOM 13230 C CA . ALA B 1 571 ? 40.562 -13.953 -11.898 1 83.06 571 ALA B CA 1
ATOM 13231 C C . ALA B 1 571 ? 39.312 -13.867 -11.031 1 83.06 571 ALA B C 1
ATOM 13233 O O . ALA B 1 571 ? 38.531 -14.82 -10.953 1 83.06 571 ALA B O 1
ATOM 13234 N N . GLY B 1 572 ? 39.188 -12.844 -10.297 1 77.44 572 GLY B N 1
ATOM 13235 C CA . GLY B 1 572 ? 37.938 -12.531 -9.625 1 77.44 572 GLY B CA 1
ATOM 13236 C C . GLY B 1 572 ? 37.906 -12.961 -8.172 1 77.44 572 GLY B C 1
ATOM 13237 O O . GLY B 1 572 ? 36.969 -12.648 -7.438 1 77.44 572 GLY B O 1
ATOM 13238 N N . SER B 1 573 ? 38.938 -13.703 -7.566 1 74.88 573 SER B N 1
ATOM 13239 C CA . SER B 1 573 ? 39.062 -14.148 -6.18 1 74.88 573 SER B CA 1
ATOM 13240 C C . SER B 1 573 ? 37.812 -14.883 -5.73 1 74.88 573 SER B C 1
ATOM 13242 O O . SER B 1 573 ? 37.281 -14.617 -4.656 1 74.88 573 SER B O 1
ATOM 13244 N N . TRP B 1 574 ? 37.312 -15.664 -6.648 1 73.62 574 TRP B N 1
ATOM 13245 C CA . TRP B 1 574 ? 36.156 -16.5 -6.453 1 73.62 574 TRP B CA 1
ATOM 13246 C C . TRP B 1 574 ? 34.906 -15.648 -6.191 1 73.62 574 TRP B C 1
ATOM 13248 O O . TRP B 1 574 ? 33.938 -16.125 -5.621 1 73.62 574 TRP B O 1
ATOM 13258 N N . ASP B 1 575 ? 34.906 -14.328 -6.469 1 71.06 575 ASP B N 1
ATOM 13259 C CA . ASP B 1 575 ? 33.781 -13.414 -6.438 1 71.06 575 ASP B CA 1
ATOM 13260 C C . ASP B 1 575 ? 33.125 -13.289 -7.812 1 71.06 575 ASP B C 1
ATOM 13262 O O . ASP B 1 575 ? 33.719 -12.695 -8.727 1 71.06 575 ASP B O 1
ATOM 13266 N N . PRO B 1 576 ? 31.938 -13.844 -7.867 1 75.81 576 PRO B N 1
ATOM 13267 C CA . PRO B 1 576 ? 31.297 -13.781 -9.18 1 75.81 576 PRO B CA 1
ATOM 13268 C C . PRO B 1 576 ? 31.203 -12.359 -9.727 1 75.81 576 PRO B C 1
ATOM 13270 O O . PRO B 1 576 ? 31.266 -12.156 -10.945 1 75.81 576 PRO B O 1
ATOM 13273 N N . PHE B 1 577 ? 31.188 -11.383 -8.867 1 71.81 577 PHE B N 1
ATOM 13274 C CA . PHE B 1 577 ? 31.078 -10.008 -9.336 1 71.81 577 PHE B CA 1
ATOM 13275 C C . PHE B 1 577 ? 32.406 -9.539 -9.953 1 71.81 577 PHE B C 1
ATOM 13277 O O . PHE B 1 577 ? 32.406 -8.617 -10.766 1 71.81 577 PHE B O 1
ATOM 13284 N N . ARG B 1 578 ? 33.438 -10.156 -9.508 1 73.44 578 ARG B N 1
ATOM 13285 C CA . ARG B 1 578 ? 34.75 -9.781 -10.023 1 73.44 578 ARG B CA 1
ATOM 13286 C C . ARG B 1 578 ? 35.219 -10.781 -11.07 1 73.44 578 ARG B C 1
ATOM 13288 O O . ARG B 1 578 ? 36.406 -10.805 -11.406 1 73.44 578 ARG B O 1
ATOM 13295 N N . SER B 1 579 ? 34.188 -11.586 -11.484 1 85.31 579 SER B N 1
ATOM 13296 C CA . SER B 1 579 ? 34.562 -12.57 -12.492 1 85.31 579 SER B CA 1
ATOM 13297 C C . SER B 1 579 ? 34.906 -11.898 -13.82 1 85.31 579 SER B C 1
ATOM 13299 O O . SER B 1 579 ? 34.594 -10.727 -14.023 1 85.31 579 SER B O 1
ATOM 13301 N N . ILE B 1 580 ? 35.625 -12.641 -14.656 1 87.19 580 ILE B N 1
ATOM 13302 C CA . ILE B 1 580 ? 36.062 -12.094 -15.938 1 87.19 580 ILE B CA 1
ATOM 13303 C C . ILE B 1 580 ? 35.188 -12.633 -17.062 1 87.19 580 ILE B C 1
ATOM 13305 O O . ILE B 1 580 ? 35.094 -13.852 -17.25 1 87.19 580 ILE B O 1
ATOM 13309 N N . ARG B 1 581 ? 34.5 -11.727 -17.688 1 88.81 581 ARG B N 1
ATOM 13310 C CA . ARG B 1 581 ? 33.625 -12.094 -18.781 1 88.81 581 ARG B CA 1
ATOM 13311 C C . ARG B 1 581 ? 34.406 -12.664 -19.969 1 88.81 581 ARG B C 1
ATOM 13313 O O . ARG B 1 581 ? 35.469 -12.148 -20.312 1 88.81 581 ARG B O 1
ATOM 13320 N N . MET B 1 582 ? 33.875 -13.727 -20.5 1 90.06 582 MET B N 1
ATOM 13321 C CA . MET B 1 582 ? 34.5 -14.352 -21.656 1 90.06 582 MET B CA 1
ATOM 13322 C C . MET B 1 582 ? 33.875 -13.867 -22.953 1 90.06 582 MET B C 1
ATOM 13324 O O . MET B 1 582 ? 32.75 -13.32 -22.938 1 90.06 582 MET B O 1
ATOM 13328 N N . ASP B 1 583 ? 34.594 -13.961 -24.016 1 86.25 583 ASP B N 1
ATOM 13329 C CA . ASP B 1 583 ? 34.094 -13.547 -25.312 1 86.25 583 ASP B CA 1
ATOM 13330 C C . ASP B 1 583 ? 33.594 -14.75 -26.109 1 86.25 583 ASP B C 1
ATOM 13332 O O . ASP B 1 583 ? 34.25 -15.789 -26.156 1 86.25 583 ASP B O 1
ATOM 13336 N N . GLN B 1 584 ? 32.375 -14.555 -26.594 1 83.75 584 GLN B N 1
ATOM 13337 C CA . GLN B 1 584 ? 31.859 -15.594 -27.469 1 83.75 584 GLN B CA 1
ATOM 13338 C C . GLN B 1 584 ? 32.594 -15.617 -28.812 1 83.75 584 GLN B C 1
ATOM 13340 O O . GLN B 1 584 ? 32.781 -14.562 -29.422 1 83.75 584 GLN B O 1
ATOM 13345 N N . VAL B 1 585 ? 33.219 -16.641 -29.234 1 76.12 585 VAL B N 1
ATOM 13346 C CA . VAL B 1 585 ? 33.938 -16.734 -30.5 1 76.12 585 VAL B CA 1
ATOM 13347 C C . VAL B 1 585 ? 33.219 -17.688 -31.438 1 76.12 585 VAL B C 1
ATOM 13349 O O . VAL B 1 585 ? 32.5 -18.609 -30.984 1 76.12 585 VAL B O 1
ATOM 13352 N N . ASP B 1 586 ? 32.969 -17.359 -32.75 1 59.84 586 ASP B N 1
ATOM 13353 C CA . ASP B 1 586 ? 32.312 -18.125 -33.812 1 59.84 586 ASP B CA 1
ATOM 13354 C C . ASP B 1 586 ? 32.844 -19.562 -33.844 1 59.84 586 ASP B C 1
ATOM 13356 O O . ASP B 1 586 ? 34.062 -19.797 -33.688 1 59.84 586 ASP B O 1
ATOM 13360 N N . PRO B 1 587 ? 32 -20.484 -33.75 1 51.28 587 PRO B N 1
ATOM 13361 C CA . PRO B 1 587 ? 32.25 -21.922 -33.562 1 51.28 587 PRO B CA 1
ATOM 13362 C C . PRO B 1 587 ? 33.156 -22.484 -34.656 1 51.28 587 PRO B C 1
ATOM 13364 O O . PRO B 1 587 ? 32.812 -22.5 -35.812 1 51.28 587 PRO B O 1
ATOM 13367 N N . THR B 1 588 ? 34.344 -22.078 -35.031 1 42 588 THR B N 1
ATOM 13368 C CA . THR B 1 588 ? 34.906 -22.906 -36.094 1 42 588 THR B CA 1
ATOM 13369 C C . THR B 1 588 ? 35 -24.359 -35.656 1 42 588 THR B C 1
ATOM 13371 O O . THR B 1 588 ? 35.219 -25.25 -36.469 1 42 588 THR B O 1
ATOM 13374 N N . LEU B 1 589 ? 35.594 -24.609 -34.5 1 40.88 589 LEU B N 1
ATOM 13375 C CA . LEU B 1 589 ? 36.219 -25.922 -34.344 1 40.88 589 LEU B CA 1
ATOM 13376 C C . LEU B 1 589 ? 35.188 -26.938 -33.875 1 40.88 589 LEU B C 1
ATOM 13378 O O . LEU B 1 589 ? 34.438 -26.672 -32.906 1 40.88 589 LEU B O 1
ATOM 13382 N N . LEU B 1 590 ? 34.781 -27.891 -34.719 1 37.44 590 LEU B N 1
ATOM 13383 C CA . LEU B 1 590 ? 34 -29.125 -34.625 1 37.44 590 LEU B CA 1
ATOM 13384 C C . LEU B 1 590 ? 34.5 -29.984 -33.469 1 37.44 590 LEU B C 1
ATOM 13386 O O . LEU B 1 590 ? 35.406 -30.766 -33.625 1 37.44 590 LEU B O 1
ATOM 13390 N N . VAL B 1 591 ? 34.906 -29.5 -32.375 1 40.38 591 VAL B N 1
ATOM 13391 C CA . VAL B 1 591 ? 35.406 -30.469 -31.422 1 40.38 591 VAL B CA 1
ATOM 13392 C C . VAL B 1 591 ? 34.281 -31.359 -30.922 1 40.38 591 VAL B C 1
ATOM 13394 O O . VAL B 1 591 ? 33.125 -30.969 -30.969 1 40.38 591 VAL B O 1
ATOM 13397 N N . ASP B 1 592 ? 34.531 -32.625 -30.516 1 37.16 592 ASP B N 1
ATOM 13398 C CA . ASP B 1 592 ? 33.719 -33.688 -29.969 1 37.16 592 ASP B CA 1
ATOM 13399 C C . ASP B 1 592 ? 32.938 -33.219 -28.734 1 37.16 592 ASP B C 1
ATOM 13401 O O . ASP B 1 592 ? 33.531 -32.906 -27.688 1 37.16 592 ASP B O 1
ATOM 13405 N N . VAL B 1 593 ? 31.906 -32.5 -28.828 1 44.56 593 VAL B N 1
ATOM 13406 C CA . VAL B 1 593 ? 31 -32 -27.797 1 44.56 593 VAL B CA 1
ATOM 13407 C C . VAL B 1 593 ? 30.516 -33.156 -26.938 1 44.56 593 VAL B C 1
ATOM 13409 O O . VAL B 1 593 ? 30.109 -34.188 -27.453 1 44.56 593 VAL B O 1
ATOM 13412 N N . PRO B 1 594 ? 31 -33.219 -25.719 1 39.28 594 PRO B N 1
ATOM 13413 C CA . PRO B 1 594 ? 30.406 -34.312 -24.922 1 39.28 594 PRO B CA 1
ATOM 13414 C C . PRO B 1 594 ? 28.891 -34.375 -25.094 1 39.28 594 PRO B C 1
ATOM 13416 O O . PRO B 1 594 ? 28.234 -33.375 -25.359 1 39.28 594 PRO B O 1
ATOM 13419 N N . ALA B 1 595 ? 28.344 -35.562 -25.094 1 36 595 ALA B N 1
ATOM 13420 C CA . ALA B 1 595 ? 26.953 -35.906 -25.422 1 36 595 ALA B CA 1
ATOM 13421 C C . ALA B 1 595 ? 25.984 -35.062 -24.609 1 36 595 ALA B C 1
ATOM 13423 O O . ALA B 1 595 ? 24.938 -34.625 -25.125 1 36 595 ALA B O 1
ATOM 13424 N N . ASP B 1 596 ? 26.312 -34.75 -23.359 1 35.69 596 ASP B N 1
ATOM 13425 C CA . ASP B 1 596 ? 25.391 -34.031 -22.5 1 35.69 596 ASP B CA 1
ATOM 13426 C C . ASP B 1 596 ? 25.328 -32.562 -22.859 1 35.69 596 ASP B C 1
ATOM 13428 O O . ASP B 1 596 ? 24.406 -31.844 -22.469 1 35.69 596 ASP B O 1
ATOM 13432 N N . VAL B 1 597 ? 26.422 -32 -23.375 1 41.84 597 VAL B N 1
ATOM 13433 C CA . VAL B 1 597 ? 26.469 -30.594 -23.75 1 41.84 597 VAL B CA 1
ATOM 13434 C C . VAL B 1 597 ? 25.719 -30.375 -25.062 1 41.84 597 VAL B C 1
ATOM 13436 O O . VAL B 1 597 ? 25.281 -29.25 -25.359 1 41.84 597 VAL B O 1
ATOM 13439 N N . THR B 1 598 ? 25.719 -31.328 -25.922 1 35.31 598 THR B N 1
ATOM 13440 C CA . THR B 1 598 ? 25.109 -31.188 -27.234 1 35.31 598 THR B CA 1
ATOM 13441 C C . THR B 1 598 ? 23.594 -31.016 -27.109 1 35.31 598 THR B C 1
ATOM 13443 O O . THR B 1 598 ? 22.938 -30.609 -28.062 1 35.31 598 THR B O 1
ATOM 13446 N N . ASP B 1 599 ? 22.969 -31.562 -26.047 1 32.53 599 ASP B N 1
ATOM 13447 C CA . ASP B 1 599 ? 21.531 -31.75 -26.078 1 32.53 599 ASP B CA 1
ATOM 13448 C C . ASP B 1 599 ? 20.797 -30.406 -25.969 1 32.53 599 ASP B C 1
ATOM 13450 O O . ASP B 1 599 ? 19.578 -30.328 -26.156 1 32.53 599 ASP B O 1
ATOM 13454 N N . SER B 1 600 ? 21.234 -29.375 -25.156 1 35.59 600 SER B N 1
ATOM 13455 C CA . SER B 1 600 ? 20.281 -28.281 -25.031 1 35.59 600 SER B CA 1
ATOM 13456 C C . SER B 1 600 ? 20.375 -27.328 -26.219 1 35.59 600 SER B C 1
ATOM 13458 O O . SER B 1 600 ? 21.406 -26.703 -26.453 1 35.59 600 SER B O 1
ATOM 13460 N N . THR B 1 601 ? 19.703 -27.703 -27.297 1 37.91 601 THR B N 1
ATOM 13461 C CA . THR B 1 601 ? 19.641 -26.969 -28.547 1 37.91 601 THR B CA 1
ATOM 13462 C C . THR B 1 601 ? 19.188 -25.531 -28.312 1 37.91 601 THR B C 1
ATOM 13464 O O . THR B 1 601 ? 19.141 -24.734 -29.25 1 37.91 601 THR B O 1
ATOM 13467 N N . GLU B 1 602 ? 18.453 -25.312 -27.188 1 38.59 602 GLU B N 1
ATOM 13468 C CA . GLU B 1 602 ? 17.891 -23.969 -27.188 1 38.59 602 GLU B CA 1
ATOM 13469 C C . GLU B 1 602 ? 18.969 -22.906 -27.281 1 38.59 602 GLU B C 1
ATOM 13471 O O . GLU B 1 602 ? 18.766 -21.844 -27.891 1 38.59 602 GLU B O 1
ATOM 13476 N N . ASN B 1 603 ? 20 -23.125 -26.453 1 46.41 603 ASN B N 1
ATOM 13477 C CA . ASN B 1 603 ? 21.078 -22.125 -26.5 1 46.41 603 ASN B CA 1
ATOM 13478 C C . ASN B 1 603 ? 22.266 -22.609 -27.297 1 46.41 603 ASN B C 1
ATOM 13480 O O . ASN B 1 603 ? 22.672 -23.766 -27.172 1 46.41 603 ASN B O 1
ATOM 13484 N N . GLU B 1 604 ? 22.344 -22.172 -28.531 1 55.12 604 GLU B N 1
ATOM 13485 C CA . GLU B 1 604 ? 23.484 -22.484 -29.391 1 55.12 604 GLU B CA 1
ATOM 13486 C C . GLU B 1 604 ? 24.766 -22.656 -28.578 1 55.12 604 GLU B C 1
ATOM 13488 O O . GLU B 1 604 ? 25.031 -21.906 -27.641 1 55.12 604 GLU B O 1
ATOM 13493 N N . LEU B 1 605 ? 25.219 -23.938 -28.656 1 65.94 605 LEU B N 1
ATOM 13494 C CA . LEU B 1 605 ? 26.562 -24.125 -28.094 1 65.94 605 LEU B CA 1
ATOM 13495 C C . LEU B 1 605 ? 27.516 -23.078 -28.625 1 65.94 605 LEU B C 1
ATOM 13497 O O . LEU B 1 605 ? 27.641 -22.891 -29.844 1 65.94 605 LEU B O 1
ATOM 13501 N N . SER B 1 606 ? 27.828 -22.312 -27.75 1 78.5 606 SER B N 1
ATOM 13502 C CA . SER B 1 606 ? 28.781 -21.25 -28.109 1 78.5 606 SER B CA 1
ATOM 13503 C C . SER B 1 606 ? 30.109 -21.453 -27.422 1 78.5 606 SER B C 1
ATOM 13505 O O . SER B 1 606 ? 30.188 -22.062 -26.344 1 78.5 606 SER B O 1
ATOM 13507 N N . THR B 1 607 ? 31.125 -21.234 -28.156 1 85.12 607 THR B N 1
ATOM 13508 C CA . THR B 1 607 ? 32.469 -21.281 -27.594 1 85.12 607 THR B CA 1
ATOM 13509 C C . THR B 1 607 ? 32.844 -19.922 -27 1 85.12 607 THR B C 1
ATOM 13511 O O . THR B 1 607 ? 32.594 -18.875 -27.609 1 85.12 607 THR B O 1
ATOM 13514 N N . TRP B 1 608 ? 33.312 -20 -25.797 1 89.5 608 TRP B N 1
ATOM 13515 C CA . TRP B 1 608 ? 33.688 -18.797 -25.062 1 89.5 608 TRP B CA 1
ATOM 13516 C C . TRP B 1 608 ? 35.156 -18.812 -24.703 1 89.5 608 TRP B C 1
ATOM 13518 O O . TRP B 1 608 ? 35.719 -19.859 -24.312 1 89.5 608 TRP B O 1
ATOM 13528 N N . THR B 1 609 ? 35.844 -17.672 -25 1 89 609 THR B N 1
ATOM 13529 C CA . THR B 1 609 ? 37.281 -17.609 -24.719 1 89 609 THR B CA 1
ATOM 13530 C C . THR B 1 609 ? 37.594 -16.344 -23.938 1 89 609 THR B C 1
ATOM 13532 O O . THR B 1 609 ? 36.844 -15.359 -23.969 1 89 609 THR B O 1
ATOM 13535 N N . VAL B 1 610 ? 38.562 -16.406 -23.109 1 90.81 610 VAL B N 1
ATOM 13536 C CA . VAL B 1 610 ? 39.156 -15.242 -22.453 1 90.81 610 VAL B CA 1
ATOM 13537 C C . VAL B 1 610 ? 40.656 -15.438 -22.266 1 90.81 610 VAL B C 1
ATOM 13539 O O . VAL B 1 610 ? 41.125 -16.562 -22.047 1 90.81 610 VAL B O 1
ATOM 13542 N N . THR B 1 611 ? 41.375 -14.406 -22.531 1 86.69 611 THR B N 1
ATOM 13543 C CA . THR B 1 611 ? 42.812 -14.438 -22.328 1 86.69 611 THR B CA 1
ATOM 13544 C C . THR B 1 611 ? 43.188 -13.734 -21.031 1 86.69 611 THR B C 1
ATOM 13546 O O . THR B 1 611 ? 42.781 -12.594 -20.797 1 86.69 611 THR B O 1
ATOM 13549 N N . LEU B 1 612 ? 43.844 -14.461 -20.156 1 86.25 612 LEU B N 1
ATOM 13550 C CA . LEU B 1 612 ? 44.281 -13.922 -18.891 1 86.25 612 LEU B CA 1
ATOM 13551 C C . LEU B 1 612 ? 45.812 -13.961 -18.812 1 86.25 612 LEU B C 1
ATOM 13553 O O . LEU B 1 612 ? 46.469 -14.773 -19.484 1 86.25 612 LEU B O 1
ATOM 13557 N N . TYR B 1 613 ? 46.344 -12.961 -18.078 1 80.88 613 TYR B N 1
ATOM 13558 C CA . TYR B 1 613 ? 47.75 -12.977 -17.734 1 80.88 613 TYR B CA 1
ATOM 13559 C C . TYR B 1 613 ? 47.969 -13.578 -16.344 1 80.88 613 TYR B C 1
ATOM 13561 O O . TYR B 1 613 ? 47.594 -12.984 -15.336 1 80.88 613 TYR B O 1
ATOM 13569 N N . VAL B 1 614 ? 48.469 -14.789 -16.297 1 80.69 614 VAL B N 1
ATOM 13570 C CA . VAL B 1 614 ? 48.656 -15.523 -15.055 1 80.69 614 VAL B CA 1
ATOM 13571 C C . VAL B 1 614 ? 50.125 -15.453 -14.633 1 80.69 614 VAL B C 1
ATOM 13573 O O . VAL B 1 614 ? 51 -15.891 -15.375 1 80.69 614 VAL B O 1
ATOM 13576 N N . PRO B 1 615 ? 50.438 -14.898 -13.484 1 78.62 615 PRO B N 1
ATOM 13577 C CA . PRO B 1 615 ? 51.844 -14.867 -13.008 1 78.62 615 PRO B CA 1
ATOM 13578 C C . PRO B 1 615 ? 52.438 -16.25 -12.883 1 78.62 615 PRO B C 1
ATOM 13580 O O . PRO B 1 615 ? 51.75 -17.219 -12.523 1 78.62 615 PRO B O 1
ATOM 13583 N N . TYR B 1 616 ? 53.688 -16.516 -13.32 1 71.94 616 TYR B N 1
ATOM 13584 C CA . TYR B 1 616 ? 54.375 -17.797 -13.398 1 71.94 616 TYR B CA 1
ATOM 13585 C C . TYR B 1 616 ? 54.312 -18.531 -12.07 1 71.94 616 TYR B C 1
ATOM 13587 O O . TYR B 1 616 ? 54.25 -19.766 -12.031 1 71.94 616 TYR B O 1
ATOM 13595 N N . SER B 1 617 ? 54.375 -17.938 -10.875 1 69 617 SER B N 1
ATOM 13596 C CA . SER B 1 617 ? 54.406 -18.656 -9.602 1 69 617 SER B CA 1
ATOM 13597 C C . SER B 1 617 ? 53 -18.844 -9.047 1 69 617 SER B C 1
ATOM 13599 O O . SER B 1 617 ? 52.812 -19.391 -7.961 1 69 617 SER B O 1
ATOM 13601 N N . SER B 1 618 ? 52 -18.688 -10.023 1 72.38 618 SER B N 1
ATOM 13602 C CA . SER B 1 618 ? 50.656 -18.734 -9.43 1 72.38 618 SER B CA 1
ATOM 13603 C C . SER B 1 618 ? 49.875 -19.969 -9.898 1 72.38 618 SER B C 1
ATOM 13605 O O . SER B 1 618 ? 50 -20.391 -11.047 1 72.38 618 SER B O 1
ATOM 13607 N N . ARG B 1 619 ? 49.375 -20.719 -8.945 1 80.19 619 ARG B N 1
ATOM 13608 C CA . ARG B 1 619 ? 48.406 -21.781 -9.227 1 80.19 619 ARG B CA 1
ATOM 13609 C C . ARG B 1 619 ? 47 -21.234 -9.297 1 80.19 619 ARG B C 1
ATOM 13611 O O . ARG B 1 619 ? 46.438 -20.812 -8.281 1 80.19 619 ARG B O 1
ATOM 13618 N N . LEU B 1 620 ? 46.469 -21.172 -10.547 1 84.81 620 LEU B N 1
ATOM 13619 C CA . LEU B 1 620 ? 45.125 -20.641 -10.742 1 84.81 620 LEU B CA 1
ATOM 13620 C C . LEU B 1 620 ? 44.094 -21.766 -10.68 1 84.81 620 LEU B C 1
ATOM 13622 O O . LEU B 1 620 ? 44.156 -22.703 -11.477 1 84.81 620 LEU B O 1
ATOM 13626 N N . GLU B 1 621 ? 43.25 -21.766 -9.641 1 83.5 621 GLU B N 1
ATOM 13627 C CA . GLU B 1 621 ? 42.031 -22.578 -9.594 1 83.5 621 GLU B CA 1
ATOM 13628 C C . GLU B 1 621 ? 40.844 -21.766 -10.055 1 83.5 621 GLU B C 1
ATOM 13630 O O . GLU B 1 621 ? 40.656 -20.609 -9.68 1 83.5 621 GLU B O 1
ATOM 13635 N N . TYR B 1 622 ? 40.062 -22.328 -11.008 1 86.38 622 TYR B N 1
ATOM 13636 C CA . TYR B 1 622 ? 39 -21.516 -11.539 1 86.38 622 TYR B CA 1
ATOM 13637 C C . TYR B 1 622 ? 37.781 -22.375 -11.914 1 86.38 622 TYR B C 1
ATOM 13639 O O . TYR B 1 622 ? 37.906 -23.594 -11.977 1 86.38 622 TYR B O 1
ATOM 13647 N N . LYS B 1 623 ? 36.562 -21.734 -11.953 1 87.19 623 LYS B N 1
ATOM 13648 C CA . LYS B 1 623 ? 35.312 -22.266 -12.469 1 87.19 623 LYS B CA 1
ATOM 13649 C C . LYS B 1 623 ? 34.656 -21.297 -13.461 1 87.19 623 LYS B C 1
ATOM 13651 O O . LYS B 1 623 ? 35.031 -20.125 -13.516 1 87.19 623 LYS B O 1
ATOM 13656 N N . TYR B 1 624 ? 33.875 -21.906 -14.219 1 88.69 624 TYR B N 1
ATOM 13657 C CA . TYR B 1 624 ? 33.125 -21.062 -15.133 1 88.69 624 TYR B CA 1
ATOM 13658 C C . TYR B 1 624 ? 31.719 -20.766 -14.578 1 88.69 624 TYR B C 1
ATOM 13660 O O . TYR B 1 624 ? 31.156 -21.578 -13.852 1 88.69 624 TYR B O 1
ATOM 13668 N N . LEU B 1 625 ? 31.266 -19.578 -14.852 1 87.75 625 LEU B N 1
ATOM 13669 C CA . LEU B 1 625 ? 29.953 -19.062 -14.453 1 87.75 625 LEU B CA 1
ATOM 13670 C C . LEU B 1 625 ? 29.141 -18.641 -15.672 1 87.75 625 LEU B C 1
ATOM 13672 O O . LEU B 1 625 ? 29.703 -18.234 -16.688 1 87.75 625 LEU B O 1
ATOM 13676 N N . ILE B 1 626 ? 27.953 -18.797 -15.609 1 86.19 626 ILE B N 1
ATOM 13677 C CA . ILE B 1 626 ? 27.031 -18.156 -16.547 1 86.19 626 ILE B CA 1
ATOM 13678 C C . ILE B 1 626 ? 26.328 -16.984 -15.859 1 86.19 626 ILE B C 1
ATOM 13680 O O . ILE B 1 626 ? 25.688 -17.172 -14.828 1 86.19 626 ILE B O 1
ATOM 13684 N N . MET B 1 627 ? 26.578 -15.906 -16.453 1 83.81 627 MET B N 1
ATOM 13685 C CA . MET B 1 627 ? 26.062 -14.672 -15.852 1 83.81 627 MET B CA 1
ATOM 13686 C C . MET B 1 627 ? 25.125 -13.953 -16.812 1 83.81 627 MET B C 1
ATOM 13688 O O . MET B 1 627 ? 25.203 -14.148 -18.031 1 83.81 627 MET B O 1
ATOM 13692 N N . ALA B 1 628 ? 24.141 -13.32 -16.312 1 74.31 628 ALA B N 1
ATOM 13693 C CA . ALA B 1 628 ? 23.281 -12.398 -17.062 1 74.31 628 ALA B CA 1
ATOM 13694 C C . ALA B 1 628 ? 23.156 -11.062 -16.328 1 74.31 628 ALA B C 1
ATOM 13696 O O . ALA B 1 628 ? 22.75 -11.023 -15.164 1 74.31 628 ALA B O 1
ATOM 13697 N N . GLN B 1 629 ? 23.531 -10.023 -17.016 1 64.5 629 GLN B N 1
ATOM 13698 C CA . GLN B 1 629 ? 23.469 -8.68 -16.438 1 64.5 629 GLN B CA 1
ATOM 13699 C C . GLN B 1 629 ? 24.109 -8.648 -15.055 1 64.5 629 GLN B C 1
ATOM 13701 O O . GLN B 1 629 ? 23.5 -8.156 -14.102 1 64.5 629 GLN B O 1
ATOM 13706 N N . ASP B 1 630 ? 25.219 -9.336 -14.891 1 65.94 630 ASP B N 1
ATOM 13707 C CA . ASP B 1 630 ? 26.062 -9.367 -13.695 1 65.94 630 ASP B CA 1
ATOM 13708 C C . ASP B 1 630 ? 25.375 -10.141 -12.57 1 65.94 630 ASP B C 1
ATOM 13710 O O . ASP B 1 630 ? 25.594 -9.852 -11.391 1 65.94 630 ASP B O 1
ATOM 13714 N N . VAL B 1 631 ? 24.391 -10.906 -12.891 1 74.69 631 VAL B N 1
ATOM 13715 C CA . VAL B 1 631 ? 23.766 -11.812 -11.938 1 74.69 631 VAL B CA 1
ATOM 13716 C C . VAL B 1 631 ? 24.234 -13.242 -12.211 1 74.69 631 VAL B C 1
ATOM 13718 O O . VAL B 1 631 ? 24.234 -13.688 -13.359 1 74.69 631 VAL B O 1
ATOM 13721 N N . LEU B 1 632 ? 24.703 -13.797 -11.188 1 78 632 LEU B N 1
ATOM 13722 C CA . LEU B 1 632 ? 25.109 -15.195 -11.305 1 78 632 LEU B CA 1
ATOM 13723 C C . LEU B 1 632 ? 23.906 -16.094 -11.5 1 78 632 LEU B C 1
ATOM 13725 O O . LEU B 1 632 ? 23.031 -16.188 -10.633 1 78 632 LEU B O 1
ATOM 13729 N N . GLU B 1 633 ? 23.781 -16.672 -12.602 1 78.5 633 GLU B N 1
ATOM 13730 C CA . GLU B 1 633 ? 22.625 -17.547 -12.875 1 78.5 633 GLU B CA 1
ATOM 13731 C C . GLU B 1 633 ? 22.969 -19 -12.602 1 78.5 633 GLU B C 1
ATOM 13733 O O . GLU B 1 633 ? 22.203 -19.719 -11.938 1 78.5 633 GLU B O 1
ATOM 13738 N N . VAL B 1 634 ? 24.047 -19.422 -13.258 1 80.62 634 VAL B N 1
ATOM 13739 C CA . VAL B 1 634 ? 24.484 -20.812 -13.109 1 80.62 634 VAL B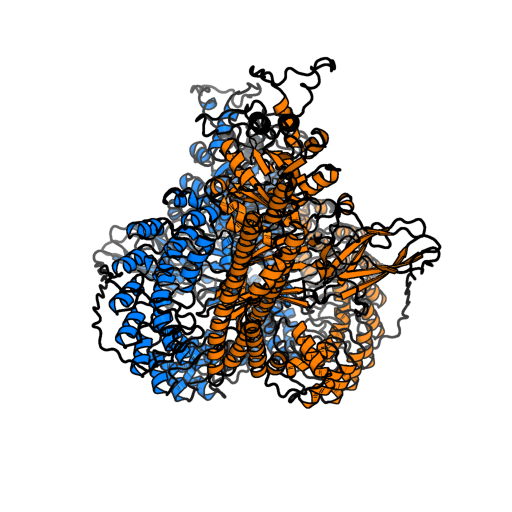 CA 1
ATOM 13740 C C . VAL B 1 634 ? 26 -20.859 -12.922 1 80.62 634 VAL B C 1
ATOM 13742 O O . VAL B 1 634 ? 26.719 -20 -13.438 1 80.62 634 VAL B O 1
ATOM 13745 N N . TRP B 1 635 ? 26.484 -21.719 -12.109 1 80.56 635 TRP B N 1
ATOM 13746 C CA . TRP B 1 635 ? 27.922 -21.875 -11.945 1 80.56 635 TRP B CA 1
ATOM 13747 C C . TRP B 1 635 ? 28.297 -23.359 -11.859 1 80.56 635 TRP B C 1
ATOM 13749 O O . TRP B 1 635 ? 27.453 -24.203 -11.578 1 80.56 635 TRP B O 1
ATOM 13759 N N . GLU B 1 636 ? 29.5 -23.625 -12.172 1 81.06 636 GLU B N 1
ATOM 13760 C CA . GLU B 1 636 ? 30.031 -24.984 -12.109 1 81.06 636 GLU B CA 1
ATOM 13761 C C . GLU B 1 636 ? 30.281 -25.406 -10.664 1 81.06 636 GLU B C 1
ATOM 13763 O O . GLU B 1 636 ? 30.797 -24.625 -9.859 1 81.06 636 GLU B O 1
ATOM 13768 N N . VAL B 1 637 ? 29.688 -26.578 -10.359 1 72.06 637 VAL B N 1
ATOM 13769 C CA . VAL B 1 637 ? 29.938 -27.172 -9.047 1 72.06 637 VAL B CA 1
ATOM 13770 C C . VAL B 1 637 ? 30.734 -28.453 -9.203 1 72.06 637 VAL B C 1
ATOM 13772 O O . VAL B 1 637 ? 30.391 -29.484 -8.617 1 72.06 637 VAL B O 1
ATOM 13775 N N . LEU B 1 638 ? 31.812 -28.344 -10.062 1 69.88 638 LEU B N 1
ATOM 13776 C CA . LEU B 1 638 ? 32.656 -29.5 -10.312 1 69.88 638 LEU B CA 1
ATOM 13777 C C . LEU B 1 638 ? 33.281 -30.016 -9.008 1 69.88 638 LEU B C 1
ATOM 13779 O O . LEU B 1 638 ? 33.625 -29.219 -8.125 1 69.88 638 LEU B O 1
ATOM 13783 N N . PRO B 1 639 ? 33.312 -31.297 -8.797 1 62.62 639 PRO B N 1
ATOM 13784 C CA . PRO B 1 639 ? 33.906 -31.844 -7.574 1 62.62 639 PRO B CA 1
ATOM 13785 C C . PRO B 1 639 ? 35.344 -31.359 -7.355 1 62.62 639 PRO B C 1
ATOM 13787 O O . PRO B 1 639 ? 35.781 -31.203 -6.211 1 62.62 639 PRO B O 1
ATOM 13790 N N . VAL B 1 640 ? 36.156 -31.188 -8.492 1 67.56 640 VAL B N 1
ATOM 13791 C CA . VAL B 1 640 ? 37.5 -30.641 -8.43 1 67.56 640 VAL B CA 1
ATOM 13792 C C . VAL B 1 640 ? 37.594 -29.391 -9.289 1 67.56 640 VAL B C 1
ATOM 13794 O O . VAL B 1 640 ? 37.094 -29.359 -10.414 1 67.56 640 VAL B O 1
ATOM 13797 N N . ASN B 1 641 ? 38.188 -28.344 -8.625 1 78.56 641 ASN B N 1
ATOM 13798 C CA . ASN B 1 641 ? 38.375 -27.109 -9.375 1 78.56 641 ASN B CA 1
ATOM 13799 C C . ASN B 1 641 ? 39.25 -27.312 -10.602 1 78.56 641 ASN B C 1
ATOM 13801 O O . ASN B 1 641 ? 40.156 -28.156 -10.586 1 78.56 641 ASN B O 1
ATOM 13805 N N . ARG B 1 642 ? 38.969 -26.594 -11.594 1 84.25 642 ARG B N 1
ATOM 13806 C CA . ARG B 1 642 ? 39.938 -26.531 -12.703 1 84.25 642 ARG B CA 1
ATOM 13807 C C . ARG B 1 642 ? 41.219 -25.828 -12.289 1 84.25 642 ARG B C 1
ATOM 13809 O O . ARG B 1 642 ? 41.188 -24.891 -11.484 1 84.25 642 ARG B O 1
ATOM 13816 N N . VAL B 1 643 ? 42.375 -26.359 -12.648 1 85.25 643 VAL B N 1
ATOM 13817 C CA . VAL B 1 643 ? 43.656 -25.812 -12.203 1 85.25 643 VAL B CA 1
ATOM 13818 C C . VAL B 1 643 ? 44.531 -25.5 -13.406 1 85.25 643 VAL B C 1
ATOM 13820 O O . VAL B 1 643 ? 44.562 -26.281 -14.367 1 85.25 643 VAL B O 1
ATOM 13823 N N . PHE B 1 644 ? 45.188 -24.359 -13.477 1 86.12 644 PHE B N 1
ATOM 13824 C CA . PHE B 1 644 ? 46.219 -23.984 -14.438 1 86.12 644 PHE B CA 1
ATOM 13825 C C . PHE B 1 644 ? 47.469 -23.516 -13.719 1 86.12 644 PHE B C 1
ATOM 13827 O O . PHE B 1 644 ? 47.438 -22.656 -12.852 1 86.12 644 PHE B O 1
ATOM 13834 N N . GLU B 1 645 ? 48.562 -24.141 -13.953 1 77.38 645 GLU B N 1
ATOM 13835 C CA . GLU B 1 645 ? 49.844 -23.719 -13.445 1 77.38 645 GLU B CA 1
ATOM 13836 C C . GLU B 1 645 ? 50.75 -23.188 -14.562 1 77.38 645 GLU B C 1
ATOM 13838 O O . GLU B 1 645 ? 51 -23.875 -15.547 1 77.38 645 GLU B O 1
ATOM 13843 N N . ALA B 1 646 ? 51.125 -21.906 -14.562 1 68.56 646 ALA B N 1
ATOM 13844 C CA . ALA B 1 646 ? 51.906 -21.234 -15.602 1 68.56 646 ALA B CA 1
ATOM 13845 C C . ALA B 1 646 ? 53.312 -21.797 -15.664 1 68.56 646 ALA B C 1
ATOM 13847 O O . ALA B 1 646 ? 53.969 -21.969 -14.633 1 68.56 646 ALA B O 1
ATOM 13848 N N . SER B 1 647 ? 53.812 -22.531 -16.703 1 62.28 647 SER B N 1
ATOM 13849 C CA . SER B 1 647 ? 55.188 -22.906 -16.938 1 62.28 647 SER B CA 1
ATOM 13850 C C . SER B 1 647 ? 55.781 -22.109 -18.109 1 62.28 647 SER B C 1
ATOM 13852 O O . SER B 1 647 ? 55.031 -21.609 -18.953 1 62.28 647 SER B O 1
ATOM 13854 N N . MET B 1 648 ? 57.156 -21.641 -18.141 1 53.81 648 MET B N 1
ATOM 13855 C CA . MET B 1 648 ? 57.938 -20.859 -19.094 1 53.81 648 MET B CA 1
ATOM 13856 C C . MET B 1 648 ? 57.625 -21.297 -20.531 1 53.81 648 MET B C 1
ATOM 13858 O O . MET B 1 648 ? 57.75 -20.5 -21.453 1 53.81 648 MET B O 1
ATOM 13862 N N . HIS B 1 649 ? 57.656 -22.516 -21 1 47.62 649 HIS B N 1
ATOM 13863 C CA . HIS B 1 649 ? 57.625 -22.922 -22.406 1 47.62 649 HIS B CA 1
ATOM 13864 C C . HIS B 1 649 ? 56.219 -23.109 -22.906 1 47.62 649 HIS B C 1
ATOM 13866 O O . HIS B 1 649 ? 56 -23.438 -24.078 1 47.62 649 HIS B O 1
ATOM 13872 N N . ALA B 1 650 ? 55.219 -23.25 -22.109 1 46.53 650 ALA B N 1
ATOM 13873 C CA . ALA B 1 650 ? 54.125 -24.156 -22.422 1 46.53 650 ALA B CA 1
ATOM 13874 C C . ALA B 1 650 ? 53 -23.406 -23.109 1 46.53 650 ALA B C 1
ATOM 13876 O O . ALA B 1 650 ? 52.938 -22.172 -23.094 1 46.53 650 ALA B O 1
ATOM 13877 N N . VAL B 1 651 ? 51.688 -24.094 -23.281 1 52.62 651 VAL B N 1
ATOM 13878 C CA . VAL B 1 651 ? 50.438 -24.25 -24.016 1 52.62 651 VAL B CA 1
ATOM 13879 C C . VAL B 1 651 ? 49.562 -23.016 -23.828 1 52.62 651 VAL B C 1
ATOM 13881 O O . VAL B 1 651 ? 49.281 -22.594 -22.703 1 52.62 651 VAL B O 1
ATOM 13884 N N . ASN B 1 652 ? 49.438 -22.078 -24.766 1 65.06 652 ASN B N 1
ATOM 13885 C CA . ASN B 1 652 ? 48.812 -20.766 -24.906 1 65.06 652 ASN B CA 1
ATOM 13886 C C . ASN B 1 652 ? 47.281 -20.875 -24.859 1 65.06 652 ASN B C 1
ATOM 13888 O O . ASN B 1 652 ? 46.594 -19.891 -24.562 1 65.06 652 ASN B O 1
ATOM 13892 N N . ILE B 1 653 ? 46.75 -21.922 -25.188 1 76.94 653 ILE B N 1
ATOM 13893 C CA . ILE B 1 653 ? 45.281 -22.047 -25.156 1 76.94 653 ILE B CA 1
ATOM 13894 C C . ILE B 1 653 ? 44.906 -23.219 -24.281 1 76.94 653 ILE B C 1
ATOM 13896 O O . ILE B 1 653 ? 45.344 -24.344 -24.484 1 76.94 653 ILE B O 1
ATOM 13900 N N . ILE B 1 654 ? 44.25 -23.094 -23.203 1 84.75 654 ILE B N 1
ATOM 13901 C CA . ILE B 1 654 ? 43.688 -24.141 -22.359 1 84.75 654 ILE B CA 1
ATOM 13902 C C . ILE B 1 654 ? 42.219 -24.391 -22.766 1 84.75 654 ILE B C 1
ATOM 13904 O O . ILE B 1 654 ? 41.375 -23.516 -22.609 1 84.75 654 ILE B O 1
ATOM 13908 N N . ASP B 1 655 ? 41.938 -25.547 -23.375 1 84.19 655 ASP B N 1
ATOM 13909 C CA . ASP B 1 655 ? 40.594 -25.953 -23.734 1 84.19 655 ASP B CA 1
ATOM 13910 C C . ASP B 1 655 ? 39.969 -26.828 -22.656 1 84.19 655 ASP B C 1
ATOM 13912 O O . ASP B 1 655 ? 40.25 -28.016 -22.547 1 84.19 655 ASP B O 1
ATOM 13916 N N . ASP B 1 656 ? 39.031 -26.281 -21.859 1 86.56 656 ASP B N 1
ATOM 13917 C CA . ASP B 1 656 ? 38.406 -26.938 -20.703 1 86.56 656 ASP B CA 1
ATOM 13918 C C . ASP B 1 656 ? 37.156 -27.734 -21.109 1 86.56 656 ASP B C 1
ATOM 13920 O O . ASP B 1 656 ? 36.406 -28.156 -20.25 1 86.56 656 ASP B O 1
ATOM 13924 N N . GLY B 1 657 ? 36.938 -27.812 -22.359 1 81.31 657 GLY B N 1
ATOM 13925 C CA . GLY B 1 657 ? 35.812 -28.594 -22.844 1 81.31 657 GLY B CA 1
ATOM 13926 C C . GLY B 1 657 ? 34.5 -27.875 -22.703 1 81.31 657 GLY B C 1
ATOM 13927 O O . GLY B 1 657 ? 34.312 -26.766 -23.234 1 81.31 657 GLY B O 1
ATOM 13928 N N . PHE B 1 658 ? 33.625 -28.547 -21.844 1 82.19 658 PHE B N 1
ATOM 13929 C CA . PHE B 1 658 ? 32.281 -28.047 -21.75 1 82.19 658 PHE B CA 1
ATOM 13930 C C . PHE B 1 658 ? 31.969 -27.547 -20.344 1 82.19 658 PHE B C 1
ATOM 13932 O O . PHE B 1 658 ? 32.406 -28.156 -19.359 1 82.19 658 PHE B O 1
ATOM 13939 N N . PHE B 1 659 ? 31.25 -26.422 -20.312 1 86.94 659 PHE B N 1
ATOM 13940 C CA . PHE B 1 659 ? 30.781 -25.875 -19.047 1 86.94 659 PHE B CA 1
ATOM 13941 C C . PHE B 1 659 ? 30.047 -26.938 -18.234 1 86.94 659 PHE B C 1
ATOM 13943 O O . PHE B 1 659 ? 29.141 -27.609 -18.734 1 86.94 659 PHE B O 1
ATOM 13950 N N . GLY B 1 660 ? 30.438 -27.094 -17.047 1 78.62 660 GLY B N 1
ATOM 13951 C CA . GLY B 1 660 ? 29.766 -28.016 -16.125 1 78.62 660 GLY B CA 1
ATOM 13952 C C . GLY B 1 660 ? 30.328 -29.422 -16.203 1 78.62 660 GLY B C 1
ATOM 13953 O O . GLY B 1 660 ? 29.844 -30.312 -15.5 1 78.62 660 GLY B O 1
ATOM 13954 N N . TYR B 1 661 ? 31.297 -29.672 -17.078 1 75.62 661 TYR B N 1
ATOM 13955 C CA . TYR B 1 661 ? 31.844 -31.016 -17.234 1 75.62 661 TYR B CA 1
ATOM 13956 C C . TYR B 1 661 ? 33.344 -31.016 -16.984 1 75.62 661 TYR B C 1
ATOM 13958 O O . TYR B 1 661 ? 34.062 -30.078 -17.359 1 75.62 661 TYR B O 1
ATOM 13966 N N . GLN B 1 662 ? 33.875 -31.953 -16.125 1 63.84 662 GLN B N 1
ATOM 13967 C CA . GLN B 1 662 ? 35.312 -32.094 -15.914 1 63.84 662 GLN B CA 1
ATOM 13968 C C . GLN B 1 662 ? 35.969 -32.812 -17.094 1 63.84 662 GLN B C 1
ATOM 13970 O O . GLN B 1 662 ? 35.469 -33.812 -17.609 1 63.84 662 GLN B O 1
ATOM 13975 N N . HIS B 1 663 ? 37.125 -32.219 -17.578 1 58.34 663 HIS B N 1
ATOM 13976 C CA . HIS B 1 663 ? 37.875 -32.812 -18.688 1 58.34 663 HIS B CA 1
ATOM 13977 C C . HIS B 1 663 ? 38.406 -34.188 -18.328 1 58.34 663 HIS B C 1
ATOM 13979 O O . HIS B 1 663 ? 39 -34.375 -17.25 1 58.34 663 HIS B O 1
ATOM 13985 N N . GLY B 1 664 ? 38.344 -35.281 -19.078 1 50.16 664 GLY B N 1
ATOM 13986 C CA . GLY B 1 664 ? 38.875 -36.625 -18.922 1 50.16 664 GLY B CA 1
ATOM 13987 C C . GLY B 1 664 ? 37.969 -37.531 -18.078 1 50.16 664 GLY B C 1
ATOM 13988 O O . GLY B 1 664 ? 38.219 -38.719 -17.984 1 50.16 664 GLY B O 1
ATOM 13989 N N . VAL B 1 665 ? 37.469 -36.906 -17 1 42.84 665 VAL B N 1
ATOM 13990 C CA . VAL B 1 665 ? 36.625 -37.781 -16.188 1 42.84 665 VAL B CA 1
ATOM 13991 C C . VAL B 1 665 ? 35.375 -38.094 -16.953 1 42.84 665 VAL B C 1
ATOM 13993 O O . VAL B 1 665 ? 34.938 -37.344 -17.828 1 42.84 665 VAL B O 1
ATOM 13996 N N . ASP B 1 666 ? 34.812 -39.312 -16.719 1 39.03 666 ASP B N 1
ATOM 13997 C CA . ASP B 1 666 ? 33.656 -39.906 -17.344 1 39.03 666 ASP B CA 1
ATOM 13998 C C . ASP B 1 666 ? 32.531 -38.906 -17.547 1 39.03 666 ASP B C 1
ATOM 14000 O O . ASP B 1 666 ? 32.188 -38.188 -16.609 1 39.03 666 ASP B O 1
ATOM 14004 N N . ALA B 1 667 ? 32.219 -38.375 -18.781 1 43.28 667 ALA B N 1
ATOM 14005 C CA . ALA B 1 667 ? 31.484 -37.438 -19.609 1 43.28 667 ALA B CA 1
ATOM 14006 C C . ALA B 1 667 ? 30.031 -37.312 -19.156 1 43.28 667 ALA B C 1
ATOM 14008 O O . ALA B 1 667 ? 29.219 -36.656 -19.797 1 43.28 667 ALA B O 1
ATOM 14009 N N . GLY B 1 668 ? 29.453 -37.875 -17.984 1 46.81 668 GLY B N 1
ATOM 14010 C CA . GLY B 1 668 ? 28 -38 -18 1 46.81 668 GLY B CA 1
ATOM 14011 C C . GLY B 1 668 ? 27.328 -37 -17.062 1 46.81 668 GLY B C 1
ATOM 14012 O O . GLY B 1 668 ? 26.141 -36.719 -17.219 1 46.81 668 GLY B O 1
ATOM 14013 N N . GLU B 1 669 ? 27.859 -36.594 -15.898 1 52.72 669 GLU B N 1
ATOM 14014 C CA . GLU B 1 669 ? 27.062 -35.781 -14.977 1 52.72 669 GLU B CA 1
ATOM 14015 C C . GLU B 1 669 ? 27.453 -34.312 -15.055 1 52.72 669 GLU B C 1
ATOM 14017 O O . GLU B 1 669 ? 28.625 -33.969 -15.023 1 52.72 669 GLU B O 1
ATOM 14022 N N . MET B 1 670 ? 26.484 -33.438 -15.453 1 65.88 670 MET B N 1
ATOM 14023 C CA . MET B 1 670 ? 26.672 -32 -15.43 1 65.88 670 MET B CA 1
ATOM 14024 C C . MET B 1 670 ? 26.656 -31.469 -14 1 65.88 670 MET B C 1
ATOM 14026 O O . MET B 1 670 ? 25.766 -31.797 -13.219 1 65.88 670 MET B O 1
ATOM 14030 N N . TRP B 1 671 ? 27.688 -30.844 -13.672 1 67 671 TRP B N 1
ATOM 14031 C CA . TRP B 1 671 ? 27.828 -30.266 -12.344 1 67 671 TRP B CA 1
ATOM 14032 C C . TRP B 1 671 ? 27.594 -28.75 -12.375 1 67 671 TRP B C 1
ATOM 14034 O O . TRP B 1 671 ? 28.531 -27.969 -12.438 1 67 671 TRP B O 1
ATOM 14044 N N . THR B 1 672 ? 26.328 -28.406 -12.414 1 74.25 672 THR B N 1
ATOM 14045 C CA . THR B 1 672 ? 25.984 -27 -12.383 1 74.25 672 THR B CA 1
ATOM 14046 C C . THR B 1 672 ? 24.938 -26.719 -11.305 1 74.25 672 THR B C 1
ATOM 14048 O O . THR B 1 672 ? 24.25 -27.641 -10.844 1 74.25 672 THR B O 1
ATOM 14051 N N . SER B 1 673 ? 25.016 -25.641 -10.656 1 69.94 673 SER B N 1
ATOM 14052 C CA . SER B 1 673 ? 24.016 -25.203 -9.688 1 69.94 673 SER B CA 1
ATOM 14053 C C . SER B 1 673 ? 23.547 -23.781 -9.977 1 69.94 673 SER B C 1
ATOM 14055 O O . SER B 1 673 ? 24.266 -23 -10.617 1 69.94 673 SER B O 1
ATOM 14057 N N . GLN B 1 674 ? 22.375 -23.625 -9.516 1 73.94 674 GLN B N 1
ATOM 14058 C CA . GLN B 1 674 ? 21.844 -22.266 -9.648 1 73.94 674 GLN B CA 1
ATOM 14059 C C . GLN B 1 674 ? 22.625 -21.281 -8.805 1 73.94 674 GLN B C 1
ATOM 14061 O O . GLN B 1 674 ? 23.156 -21.641 -7.75 1 73.94 674 GLN B O 1
ATOM 14066 N N . GLY B 1 675 ? 22.688 -20.172 -9.312 1 75.56 675 GLY B N 1
ATOM 14067 C CA . GLY B 1 675 ? 23.406 -19.109 -8.609 1 75.56 675 GLY B CA 1
ATOM 14068 C C . GLY B 1 675 ? 22.719 -18.672 -7.332 1 75.56 675 GLY B C 1
ATOM 14069 O O . GLY B 1 675 ? 21.547 -18.984 -7.113 1 75.56 675 GLY B O 1
ATOM 14070 N N . TRP B 1 676 ? 23.5 -18.219 -6.359 1 81.5 676 TRP B N 1
ATOM 14071 C CA . TRP B 1 676 ? 23.016 -17.578 -5.137 1 81.5 676 TRP B CA 1
ATOM 14072 C C . TRP B 1 676 ? 23.172 -16.062 -5.211 1 81.5 676 TRP B C 1
ATOM 14074 O O . TRP B 1 676 ? 23.719 -15.539 -6.184 1 81.5 676 TRP B O 1
ATOM 14084 N N . LEU B 1 677 ? 22.672 -15.328 -4.223 1 84.94 677 LEU B N 1
ATOM 14085 C CA . LEU B 1 677 ? 22.734 -13.875 -4.227 1 84.94 677 LEU B CA 1
ATOM 14086 C C . LEU B 1 677 ? 24.109 -13.391 -3.746 1 84.94 677 LEU B C 1
ATOM 14088 O O . LEU B 1 677 ? 24.469 -13.609 -2.59 1 84.94 677 LEU B O 1
ATOM 14092 N N . VAL B 1 678 ? 24.812 -12.797 -4.594 1 77.25 678 VAL B N 1
ATOM 14093 C CA . VAL B 1 678 ? 26.156 -12.32 -4.254 1 77.25 678 VAL B CA 1
ATOM 14094 C C . VAL B 1 678 ? 26.094 -10.875 -3.775 1 77.25 678 VAL B C 1
ATOM 14096 O O . VAL B 1 678 ? 26.609 -10.539 -2.711 1 77.25 678 VAL B O 1
ATOM 14099 N N . SER B 1 679 ? 25.484 -9.977 -4.508 1 78.5 679 SER B N 1
ATOM 14100 C CA . SER B 1 679 ? 25.25 -8.586 -4.133 1 78.5 679 SER B CA 1
ATOM 14101 C C . SER B 1 679 ? 23.844 -8.141 -4.477 1 78.5 679 SER B C 1
ATOM 14103 O O . SER B 1 679 ? 23.344 -7.148 -3.938 1 78.5 679 SER B O 1
ATOM 14105 N N . ASP B 1 680 ? 23.328 -8.914 -5.312 1 82.75 680 ASP B N 1
ATOM 14106 C CA . ASP B 1 680 ? 21.984 -8.578 -5.785 1 82.75 680 ASP B CA 1
ATOM 14107 C C . ASP B 1 680 ? 20.922 -9 -4.777 1 82.75 680 ASP B C 1
ATOM 14109 O O . ASP B 1 680 ? 21.156 -9.898 -3.963 1 82.75 680 ASP B O 1
ATOM 14113 N N . HIS B 1 681 ? 19.859 -8.273 -4.805 1 91.38 681 HIS B N 1
ATOM 14114 C CA . HIS B 1 681 ? 18.641 -8.664 -4.102 1 91.38 681 HIS B CA 1
ATOM 14115 C C . HIS B 1 681 ? 17.672 -9.359 -5.043 1 91.38 681 HIS B C 1
ATOM 14117 O O . HIS B 1 681 ? 17.812 -9.289 -6.266 1 91.38 681 HIS B O 1
ATOM 14123 N N . GLN B 1 682 ? 16.859 -10.109 -4.535 1 92.25 682 GLN B N 1
ATOM 14124 C CA . GLN B 1 682 ? 15.805 -10.727 -5.34 1 92.25 682 GLN B CA 1
ATOM 14125 C C . GLN B 1 682 ? 14.422 -10.422 -4.762 1 92.25 682 GLN B C 1
ATOM 14127 O O . GLN B 1 682 ? 14.227 -10.469 -3.547 1 92.25 682 GLN B O 1
ATOM 14132 N N . LEU B 1 683 ? 13.539 -9.984 -5.609 1 94.44 683 LEU B N 1
ATOM 14133 C CA . LEU B 1 683 ? 12.164 -9.68 -5.23 1 94.44 683 LEU B CA 1
ATOM 14134 C C . LEU B 1 683 ? 11.211 -10.781 -5.691 1 94.44 683 LEU B C 1
ATOM 14136 O O . LEU B 1 683 ? 11.219 -11.156 -6.867 1 94.44 683 LEU B O 1
ATOM 14140 N N . HIS B 1 684 ? 10.484 -11.359 -4.77 1 95.12 684 HIS B N 1
ATOM 14141 C CA . HIS B 1 684 ? 9.438 -12.336 -5.066 1 95.12 684 HIS B CA 1
ATOM 14142 C C . HIS B 1 684 ? 8.055 -11.719 -4.914 1 95.12 684 HIS B C 1
ATOM 14144 O O . HIS B 1 684 ? 7.758 -11.094 -3.891 1 95.12 684 HIS B O 1
ATOM 14150 N N . ILE B 1 685 ? 7.242 -11.852 -5.965 1 94.56 685 ILE B N 1
ATOM 14151 C CA . ILE B 1 685 ? 5.852 -11.414 -5.93 1 94.56 685 ILE B CA 1
ATOM 14152 C C . ILE B 1 685 ? 4.926 -12.609 -6.121 1 94.56 685 ILE B C 1
ATOM 14154 O O . ILE B 1 685 ? 5.043 -13.344 -7.109 1 94.56 685 ILE B O 1
ATOM 14158 N N . ARG B 1 686 ? 4.082 -12.852 -5.207 1 92.88 686 ARG B N 1
ATOM 14159 C CA . ARG B 1 686 ? 3.051 -13.883 -5.324 1 92.88 686 ARG B CA 1
ATOM 14160 C C . ARG B 1 686 ? 1.66 -13.258 -5.383 1 92.88 686 ARG B C 1
ATOM 14162 O O . ARG B 1 686 ? 1.221 -12.617 -4.426 1 92.88 686 ARG B O 1
ATOM 14169 N N . LEU B 1 687 ? 0.971 -13.461 -6.488 1 91.81 687 LEU B N 1
ATOM 14170 C CA . LEU B 1 687 ? -0.364 -12.883 -6.637 1 91.81 687 LEU B CA 1
ATOM 14171 C C . LEU B 1 687 ? -1.365 -13.602 -5.738 1 91.81 687 LEU B C 1
ATOM 14173 O O . LEU B 1 687 ? -1.377 -14.836 -5.672 1 91.81 687 LEU B O 1
ATOM 14177 N N . GLY B 1 688 ? -2.141 -12.844 -5 1 87.94 688 GLY B N 1
ATOM 14178 C CA . GLY B 1 688 ? -3.086 -13.406 -4.047 1 87.94 688 GLY B CA 1
ATOM 14179 C C . GLY B 1 688 ? -2.465 -13.703 -2.695 1 87.94 688 GLY B C 1
ATOM 14180 O O . GLY B 1 688 ? -1.491 -13.062 -2.297 1 87.94 688 GLY B O 1
ATOM 14181 N N . HIS B 1 689 ? -3.182 -14.523 -1.896 1 78.56 689 HIS B N 1
ATOM 14182 C CA . HIS B 1 689 ? -2.699 -14.906 -0.573 1 78.56 689 HIS B CA 1
ATOM 14183 C C . HIS B 1 689 ? -2.625 -16.422 -0.427 1 78.56 689 HIS B C 1
ATOM 14185 O O . HIS B 1 689 ? -3.504 -17.141 -0.909 1 78.56 689 HIS B O 1
ATOM 14191 N N . VAL B 1 690 ? -1.488 -16.875 0.122 1 69.94 690 VAL B N 1
ATOM 14192 C CA . VAL B 1 690 ? -1.282 -18.312 0.3 1 69.94 690 VAL B CA 1
ATOM 14193 C C . VAL B 1 690 ? -2.297 -18.859 1.302 1 69.94 690 VAL B C 1
ATOM 14195 O O . VAL B 1 690 ? -2.814 -19.969 1.129 1 69.94 690 VAL B O 1
ATOM 14198 N N . THR B 1 691 ? -2.459 -18.047 2.461 1 60.47 691 THR B N 1
ATOM 14199 C CA . THR B 1 691 ? -3.303 -18.578 3.527 1 60.47 691 THR B CA 1
ATOM 14200 C C . THR B 1 691 ? -4.727 -18.047 3.412 1 60.47 691 THR B C 1
ATOM 14202 O O . THR B 1 691 ? -5.598 -18.406 4.207 1 60.47 691 THR B O 1
ATOM 14205 N N . GLY B 1 692 ? -4.918 -17.078 2.564 1 54.28 692 GLY B N 1
ATOM 14206 C CA . GLY B 1 692 ? -6.156 -16.312 2.672 1 54.28 692 GLY B CA 1
ATOM 14207 C C . GLY B 1 692 ? -7.387 -17.125 2.305 1 54.28 692 GLY B C 1
ATOM 14208 O O . GLY B 1 692 ? -7.273 -18.234 1.8 1 54.28 692 GLY B O 1
ATOM 14209 N N . GLU B 1 693 ? -8.508 -16.656 2.799 1 51.44 693 GLU B N 1
ATOM 14210 C CA . GLU B 1 693 ? -9.859 -17.156 2.543 1 51.44 693 GLU B CA 1
ATOM 14211 C C . GLU B 1 693 ? -10.07 -17.438 1.059 1 51.44 693 GLU B C 1
ATOM 14213 O O . GLU B 1 693 ? -9.703 -16.625 0.209 1 51.44 693 GLU B O 1
ATOM 14218 N N . LYS B 1 694 ? -10.133 -18.656 0.659 1 54.22 694 LYS B N 1
ATOM 14219 C CA . LYS B 1 694 ? -10.367 -19.266 -0.647 1 54.22 694 LYS B CA 1
ATOM 14220 C C . LYS B 1 694 ? -11.148 -18.328 -1.559 1 54.22 694 LYS B C 1
ATOM 14222 O O . LYS B 1 694 ? -11.016 -18.375 -2.783 1 54.22 694 LYS B O 1
ATOM 14227 N N . SER B 1 695 ? -11.711 -17.203 -0.987 1 59.5 695 SER B N 1
ATOM 14228 C CA . SER B 1 695 ? -12.797 -16.703 -1.812 1 59.5 695 SER B CA 1
ATOM 14229 C C . SER B 1 695 ? -12.391 -15.414 -2.525 1 59.5 695 SER B C 1
ATOM 14231 O O . SER B 1 695 ? -13.062 -14.984 -3.467 1 59.5 695 SER B O 1
ATOM 14233 N N . LYS B 1 696 ? -11.039 -14.828 -2.309 1 67.06 696 LYS B N 1
ATOM 14234 C CA . LYS B 1 696 ? -10.898 -13.57 -3.027 1 67.06 696 LYS B CA 1
ATOM 14235 C C . LYS B 1 696 ? -9.836 -13.672 -4.121 1 67.06 696 LYS B C 1
ATOM 14237 O O . LYS B 1 696 ? -8.719 -14.141 -3.871 1 67.06 696 LYS B O 1
ATOM 14242 N N . PRO B 1 697 ? -10.281 -13.367 -5.312 1 81.5 697 PRO B N 1
ATOM 14243 C CA . PRO B 1 697 ? -9.312 -13.383 -6.414 1 81.5 697 PRO B CA 1
ATOM 14244 C C . PRO B 1 697 ? -8.164 -12.391 -6.207 1 81.5 697 PRO B C 1
ATOM 14246 O O . PRO B 1 697 ? -8.32 -11.414 -5.473 1 81.5 697 PRO B O 1
ATOM 14249 N N . CYS B 1 698 ? -7.02 -12.727 -6.699 1 89.06 698 CYS B N 1
ATOM 14250 C CA . CYS B 1 698 ? -5.879 -11.828 -6.586 1 89.06 698 CYS B CA 1
ATOM 14251 C C . CYS B 1 698 ? -6.156 -10.508 -7.301 1 89.06 698 CYS B C 1
ATOM 14253 O O . CYS B 1 698 ? -5.625 -9.461 -6.914 1 89.06 698 CYS B O 1
ATOM 14255 N N . VAL B 1 699 ? -6.973 -10.609 -8.438 1 92.56 699 VAL B N 1
ATOM 14256 C CA . VAL B 1 699 ? -7.398 -9.414 -9.164 1 92.56 699 VAL B CA 1
ATOM 14257 C C . VAL B 1 699 ? -8.922 -9.297 -9.117 1 92.56 699 VAL B C 1
ATOM 14259 O O . VAL B 1 699 ? -9.633 -10.219 -9.516 1 92.56 699 VAL B O 1
ATOM 14262 N N . ARG B 1 700 ? -9.391 -8.266 -8.578 1 91.44 700 ARG B N 1
ATOM 14263 C CA . ARG B 1 700 ? -10.82 -7.973 -8.547 1 91.44 700 ARG B CA 1
ATOM 14264 C C . ARG B 1 700 ? -11.141 -6.711 -9.336 1 91.44 700 ARG B C 1
ATOM 14266 O O . ARG B 1 700 ? -10.617 -5.637 -9.047 1 91.44 700 ARG B O 1
ATOM 14273 N N . ILE B 1 701 ? -11.945 -6.879 -10.367 1 89.12 701 ILE B N 1
ATOM 14274 C CA . ILE B 1 701 ? -12.422 -5.746 -11.156 1 89.12 701 ILE B CA 1
ATOM 14275 C C . ILE B 1 701 ? -13.836 -5.371 -10.719 1 89.12 701 ILE B C 1
ATOM 14277 O O . ILE B 1 701 ? -14.664 -6.246 -10.461 1 89.12 701 ILE B O 1
ATOM 14281 N N . PHE B 1 702 ? -14.125 -4.16 -10.539 1 83.62 702 PHE B N 1
ATOM 14282 C CA . PHE B 1 702 ? -15.422 -3.705 -10.047 1 83.62 702 PHE B CA 1
ATOM 14283 C C . PHE B 1 702 ? -16.469 -3.771 -11.141 1 83.62 702 PHE B C 1
ATOM 14285 O O . PHE B 1 702 ? -17.672 -3.918 -10.859 1 83.62 702 PHE B O 1
ATOM 14292 N N . GLY B 1 703 ? -16.047 -3.811 -12.367 1 81.06 703 GLY B N 1
ATOM 14293 C CA . GLY B 1 703 ? -16.953 -3.984 -13.492 1 81.06 703 GLY B CA 1
ATOM 14294 C C . GLY B 1 703 ? -17.25 -5.441 -13.805 1 81.06 703 GLY B C 1
ATOM 14295 O O . GLY B 1 703 ? -17.078 -6.309 -12.945 1 81.06 703 GLY B O 1
ATOM 14296 N N . LEU B 1 704 ? -17.797 -5.727 -14.914 1 84.19 704 LEU B N 1
ATOM 14297 C CA . LEU B 1 704 ? -18.203 -7.07 -15.297 1 84.19 704 LEU B CA 1
ATOM 14298 C C . LEU B 1 704 ? -17.141 -7.742 -16.172 1 84.19 704 LEU B C 1
ATOM 14300 O O . LEU B 1 704 ? -17.344 -8.852 -16.656 1 84.19 704 LEU B O 1
ATOM 14304 N N . GLU B 1 705 ? -16.062 -6.992 -16.25 1 82.31 705 GLU B N 1
ATOM 14305 C CA . GLU B 1 705 ? -14.984 -7.539 -17.078 1 82.31 705 GLU B CA 1
ATOM 14306 C C . GLU B 1 705 ? -14.305 -8.719 -16.391 1 82.31 705 GLU B C 1
ATOM 14308 O O . GLU B 1 705 ? -14.219 -8.758 -15.156 1 82.31 705 GLU B O 1
ATOM 14313 N N . THR B 1 706 ? -13.836 -9.617 -17.141 1 83.06 706 THR B N 1
ATOM 14314 C CA . THR B 1 706 ? -13.117 -10.781 -16.625 1 83.06 706 THR B CA 1
ATOM 14315 C C . THR B 1 706 ? -11.633 -10.688 -16.953 1 83.06 706 THR B C 1
ATOM 14317 O O . THR B 1 706 ? -11.227 -10.922 -18.094 1 83.06 706 THR B O 1
ATOM 14320 N N . PRO B 1 707 ? -10.859 -10.422 -15.961 1 86.12 707 PRO B N 1
ATOM 14321 C CA . PRO B 1 707 ? -9.422 -10.406 -16.219 1 86.12 707 PRO B CA 1
ATOM 14322 C C . PRO B 1 707 ? -8.891 -11.742 -16.734 1 86.12 707 PRO B C 1
ATOM 14324 O O . PRO B 1 707 ? -9.289 -12.797 -16.234 1 86.12 707 PRO B O 1
ATOM 14327 N N . ASP B 1 708 ? -8.055 -11.711 -17.812 1 76.69 708 ASP B N 1
ATOM 14328 C CA . ASP B 1 708 ? -7.539 -12.969 -18.359 1 76.69 708 ASP B CA 1
ATOM 14329 C C . ASP B 1 708 ? -6.012 -12.953 -18.406 1 76.69 708 ASP B C 1
ATOM 14331 O O . ASP B 1 708 ? -5.387 -13.977 -18.688 1 76.69 708 ASP B O 1
ATOM 14335 N N . LEU B 1 709 ? -5.422 -11.766 -18.219 1 78.5 709 LEU B N 1
ATOM 14336 C CA . LEU B 1 709 ? -3.969 -11.617 -18.234 1 78.5 709 LEU B CA 1
ATOM 14337 C C . LEU B 1 709 ? -3.518 -10.508 -17.297 1 78.5 709 LEU B C 1
ATOM 14339 O O . LEU B 1 709 ? -4.168 -9.469 -17.188 1 78.5 709 LEU B O 1
ATOM 14343 N N . ILE B 1 710 ? -2.438 -10.703 -16.609 1 88 710 ILE B N 1
ATOM 14344 C CA . ILE B 1 710 ? -1.805 -9.656 -15.82 1 88 710 ILE B CA 1
ATOM 14345 C C . ILE B 1 710 ? -0.316 -9.586 -16.141 1 88 710 ILE B C 1
ATOM 14347 O O . ILE B 1 710 ? 0.368 -10.617 -16.172 1 88 710 ILE B O 1
ATOM 14351 N N . ASN B 1 711 ? 0.162 -8.484 -16.516 1 82.31 711 ASN B N 1
ATOM 14352 C CA . ASN B 1 711 ? 1.587 -8.227 -16.703 1 82.31 711 ASN B CA 1
ATOM 14353 C C . ASN B 1 711 ? 2.195 -7.555 -15.477 1 82.31 711 ASN B C 1
ATOM 14355 O O . ASN B 1 711 ? 1.76 -6.477 -15.07 1 82.31 711 ASN B O 1
ATOM 14359 N N . VAL B 1 712 ? 3.146 -8.234 -14.922 1 90.31 712 VAL B N 1
ATOM 14360 C CA . VAL B 1 712 ? 3.881 -7.66 -13.797 1 90.31 712 VAL B CA 1
ATOM 14361 C C . VAL B 1 712 ? 5.234 -7.148 -14.273 1 90.31 712 VAL B C 1
ATOM 14363 O O . VAL B 1 712 ? 6.055 -7.914 -14.789 1 90.31 712 VAL B O 1
ATOM 14366 N N . GLY B 1 713 ? 5.414 -5.812 -14.133 1 83.62 713 GLY B N 1
ATOM 14367 C CA . GLY B 1 713 ? 6.629 -5.199 -14.648 1 83.62 713 GLY B CA 1
ATOM 14368 C C . GLY B 1 713 ? 7.504 -4.602 -13.555 1 83.62 713 GLY B C 1
ATOM 14369 O O . GLY B 1 713 ? 7.008 -3.924 -12.656 1 83.62 713 GLY B O 1
ATOM 14370 N N . TYR B 1 714 ? 8.789 -5.02 -13.523 1 87.75 714 TYR B N 1
ATOM 14371 C CA . TYR B 1 714 ? 9.812 -4.371 -12.719 1 87.75 714 TYR B CA 1
ATOM 14372 C C . TYR B 1 714 ? 10.461 -3.217 -13.477 1 87.75 714 TYR B C 1
ATOM 14374 O O . TYR B 1 714 ? 11.023 -3.416 -14.555 1 87.75 714 TYR B O 1
ATOM 14382 N N . VAL B 1 715 ? 10.273 -1.932 -12.938 1 80.69 715 VAL B N 1
ATOM 14383 C CA . VAL B 1 715 ? 10.781 -0.742 -13.609 1 80.69 715 VAL B CA 1
ATOM 14384 C C . VAL B 1 715 ? 11.898 -0.111 -12.781 1 80.69 715 VAL B C 1
ATOM 14386 O O . VAL B 1 715 ? 11.68 0.271 -11.633 1 80.69 715 VAL B O 1
ATOM 14389 N N . ALA B 1 716 ? 13.016 -0.074 -13.25 1 77.75 716 ALA B N 1
ATOM 14390 C CA . ALA B 1 716 ? 14.156 0.579 -12.617 1 77.75 716 ALA B CA 1
ATOM 14391 C C . ALA B 1 716 ? 15.078 1.201 -13.664 1 77.75 716 ALA B C 1
ATOM 14393 O O . ALA B 1 716 ? 15.297 0.625 -14.727 1 77.75 716 ALA B O 1
ATOM 14394 N N . MET B 1 717 ? 15.578 2.367 -13.383 1 64.25 717 MET B N 1
ATOM 14395 C CA . MET B 1 717 ? 16.562 3.049 -14.211 1 64.25 717 MET B CA 1
ATOM 14396 C C . MET B 1 717 ? 16.078 3.164 -15.648 1 64.25 717 MET B C 1
ATOM 14398 O O . MET B 1 717 ? 16.828 2.863 -16.594 1 64.25 717 MET B O 1
ATOM 14402 N N . GLY B 1 718 ? 14.898 3.424 -15.812 1 56.41 718 GLY B N 1
ATOM 14403 C CA . GLY B 1 718 ? 14.32 3.658 -17.125 1 56.41 718 GLY B CA 1
ATOM 14404 C C . GLY B 1 718 ? 14.078 2.381 -17.906 1 56.41 718 GLY B C 1
ATOM 14405 O O . GLY B 1 718 ? 13.688 2.424 -19.078 1 56.41 718 GLY B O 1
ATOM 14406 N N . ARG B 1 719 ? 14.305 1.249 -17.281 1 59.53 719 ARG B N 1
ATOM 14407 C CA . ARG B 1 719 ? 14.094 -0.037 -17.922 1 59.53 719 ARG B CA 1
ATOM 14408 C C . ARG B 1 719 ? 12.953 -0.807 -17.266 1 59.53 719 ARG B C 1
ATOM 14410 O O . ARG B 1 719 ? 12.812 -0.773 -16.031 1 59.53 719 ARG B O 1
ATOM 14417 N N . LYS B 1 720 ? 12.141 -1.427 -18.062 1 71 720 LYS B N 1
ATOM 14418 C CA . LYS B 1 720 ? 11.023 -2.225 -17.562 1 71 720 LYS B CA 1
ATOM 14419 C C . LYS B 1 720 ? 11.18 -3.691 -17.953 1 71 720 LYS B C 1
ATOM 14421 O O . LYS B 1 720 ? 11.359 -4.012 -19.125 1 71 720 LYS B O 1
ATOM 14426 N N . THR B 1 721 ? 11.297 -4.617 -16.984 1 73.5 721 THR B N 1
ATOM 14427 C CA . THR B 1 721 ? 11.242 -6.059 -17.188 1 73.5 721 THR B CA 1
ATOM 14428 C C . THR B 1 721 ? 9.844 -6.59 -16.859 1 73.5 721 THR B C 1
ATOM 14430 O O . THR B 1 721 ? 9.359 -6.445 -15.742 1 73.5 721 THR B O 1
ATOM 14433 N N . THR B 1 722 ? 9.203 -7.184 -17.828 1 74.94 722 THR B N 1
ATOM 14434 C CA . THR B 1 722 ? 7.812 -7.578 -17.672 1 74.94 722 THR B CA 1
ATOM 14435 C C . THR B 1 722 ? 7.68 -9.094 -17.625 1 74.94 722 THR B C 1
ATOM 14437 O O . THR B 1 722 ? 8.359 -9.805 -18.359 1 74.94 722 THR B O 1
ATOM 14440 N N . ARG B 1 723 ? 6.855 -9.648 -16.719 1 78.56 723 ARG B N 1
ATOM 14441 C CA . ARG B 1 723 ? 6.422 -11.047 -16.641 1 78.56 723 ARG B CA 1
ATOM 14442 C C . ARG B 1 723 ? 4.934 -11.172 -16.938 1 78.56 723 ARG B C 1
ATOM 14444 O O . ARG B 1 723 ? 4.109 -10.484 -16.344 1 78.56 723 ARG B O 1
ATOM 14451 N N . HIS B 1 724 ? 4.574 -12.047 -17.938 1 73.56 724 HIS B N 1
ATOM 14452 C CA . HIS B 1 724 ? 3.184 -12.281 -18.312 1 73.56 724 HIS B CA 1
ATOM 14453 C C . HIS B 1 724 ? 2.59 -13.453 -17.531 1 73.56 724 HIS B C 1
ATOM 14455 O O . HIS B 1 724 ? 3.141 -14.555 -17.547 1 73.56 724 HIS B O 1
ATOM 14461 N N . VAL B 1 725 ? 1.536 -13.211 -16.859 1 80.81 725 VAL B N 1
ATOM 14462 C CA . VAL B 1 725 ? 0.889 -14.242 -16.062 1 80.81 725 VAL B CA 1
ATOM 14463 C C . VAL B 1 725 ? -0.568 -14.391 -16.484 1 80.81 725 VAL B C 1
ATOM 14465 O O . VAL B 1 725 ? -1.387 -13.5 -16.25 1 80.81 725 VAL B O 1
ATOM 14468 N N . PRO B 1 726 ? -0.922 -15.469 -17.062 1 76.19 726 PRO B N 1
ATOM 14469 C CA . PRO B 1 726 ? -2.326 -15.695 -17.406 1 76.19 726 PRO B CA 1
ATOM 14470 C C . PRO B 1 726 ? -3.227 -15.828 -16.188 1 76.19 726 PRO B C 1
ATOM 14472 O O . PRO B 1 726 ? -2.812 -16.391 -15.172 1 76.19 726 PRO B O 1
ATOM 14475 N N . LEU B 1 727 ? -4.453 -15.336 -16.312 1 81.25 727 LEU B N 1
ATOM 14476 C CA . LEU B 1 727 ? -5.453 -15.445 -15.258 1 81.25 727 LEU B CA 1
ATOM 14477 C C . LEU B 1 727 ? -6.652 -16.266 -15.719 1 81.25 727 LEU B C 1
ATOM 14479 O O . LEU B 1 727 ? -7.051 -16.188 -16.891 1 81.25 727 LEU B O 1
ATOM 14483 N N . PRO B 1 728 ? -7.391 -17.094 -14.914 1 80.12 728 PRO B N 1
ATOM 14484 C CA . PRO B 1 728 ? -6.902 -17.344 -13.555 1 80.12 728 PRO B CA 1
ATOM 14485 C C . PRO B 1 728 ? -5.613 -18.156 -13.531 1 80.12 728 PRO B C 1
ATOM 14487 O O . PRO B 1 728 ? -5.359 -18.953 -14.445 1 80.12 728 PRO B O 1
ATOM 14490 N N . MET B 1 729 ? -4.863 -18.047 -12.547 1 78.69 729 MET B N 1
ATOM 14491 C CA . MET B 1 729 ? -3.574 -18.734 -12.453 1 78.69 729 MET B CA 1
ATOM 14492 C C . MET B 1 729 ? -3.758 -20.234 -12.305 1 78.69 729 MET B C 1
ATOM 14494 O O . MET B 1 729 ? -4.648 -20.688 -11.586 1 78.69 729 MET B O 1
ATOM 14498 N N . GLN B 1 730 ? -2.943 -20.875 -13.016 1 67.62 730 GLN B N 1
ATOM 14499 C CA . GLN B 1 730 ? -2.955 -22.328 -12.875 1 67.62 730 GLN B CA 1
ATOM 14500 C C . GLN B 1 730 ? -2.387 -22.75 -11.523 1 67.62 730 GLN B C 1
ATOM 14502 O O . GLN B 1 730 ? -2.92 -23.656 -10.883 1 67.62 730 GLN B O 1
ATOM 14507 N N . ASP B 1 731 ? -1.305 -22.141 -11.211 1 71.19 731 ASP B N 1
ATOM 14508 C CA . ASP B 1 731 ? -0.666 -22.375 -9.914 1 71.19 731 ASP B CA 1
ATOM 14509 C C . ASP B 1 731 ? -0.614 -21.094 -9.086 1 71.19 731 ASP B C 1
ATOM 14511 O O . ASP B 1 731 ? 0.219 -20.219 -9.336 1 71.19 731 ASP B O 1
ATOM 14515 N N . VAL B 1 732 ? -1.439 -21.062 -8.141 1 72.69 732 VAL B N 1
ATOM 14516 C CA . VAL B 1 732 ? -1.576 -19.859 -7.324 1 72.69 732 VAL B CA 1
ATOM 14517 C C . VAL B 1 732 ? -0.342 -19.688 -6.441 1 72.69 732 VAL B C 1
ATOM 14519 O O . VAL B 1 732 ? -0.088 -18.609 -5.922 1 72.69 732 VAL B O 1
ATOM 14522 N N . MET B 1 733 ? 0.514 -20.734 -6.359 1 77.12 733 MET B N 1
ATOM 14523 C CA . MET B 1 733 ? 1.651 -20.672 -5.445 1 77.12 733 MET B CA 1
ATOM 14524 C C . MET B 1 733 ? 2.914 -20.234 -6.18 1 77.12 733 MET B C 1
ATOM 14526 O O . MET B 1 733 ? 3.967 -20.062 -5.566 1 77.12 733 MET B O 1
ATOM 14530 N N . GLU B 1 734 ? 2.734 -19.953 -7.441 1 79.56 734 GLU B N 1
ATOM 14531 C CA . GLU B 1 734 ? 3.895 -19.547 -8.227 1 79.56 734 GLU B CA 1
ATOM 14532 C C . GLU B 1 734 ? 4.32 -18.109 -7.887 1 79.56 734 GLU B C 1
ATOM 14534 O O . GLU B 1 734 ? 3.473 -17.25 -7.68 1 79.56 734 GLU B O 1
ATOM 14539 N N . ASN B 1 735 ? 5.676 -17.969 -7.766 1 87.31 735 ASN B N 1
ATOM 14540 C CA . ASN B 1 735 ? 6.238 -16.641 -7.508 1 87.31 735 ASN B CA 1
ATOM 14541 C C . ASN B 1 735 ? 6.754 -16 -8.789 1 87.31 735 ASN B C 1
ATOM 14543 O O . ASN B 1 735 ? 7.312 -16.672 -9.656 1 87.31 735 ASN B O 1
ATOM 14547 N N . ILE B 1 736 ? 6.461 -14.773 -8.938 1 88.38 736 ILE B N 1
ATOM 14548 C CA . ILE B 1 736 ? 7.098 -13.945 -9.953 1 88.38 736 ILE B CA 1
ATOM 14549 C C . ILE B 1 736 ? 8.375 -13.328 -9.391 1 88.38 736 ILE B C 1
ATOM 14551 O O . ILE B 1 736 ? 8.336 -12.641 -8.359 1 88.38 736 ILE B O 1
ATOM 14555 N N . THR B 1 737 ? 9.539 -13.539 -10.031 1 88.12 737 THR B N 1
ATOM 14556 C CA . THR B 1 737 ? 10.82 -13.133 -9.453 1 88.12 737 THR B CA 1
ATOM 14557 C C . THR B 1 737 ? 11.477 -12.047 -10.297 1 88.12 737 THR B C 1
ATOM 14559 O O . THR B 1 737 ? 11.43 -12.102 -11.531 1 88.12 737 THR B O 1
ATOM 14562 N N . PHE B 1 738 ? 11.992 -11.016 -9.633 1 86.44 738 PHE B N 1
ATOM 14563 C CA . PHE B 1 738 ? 12.805 -9.977 -10.25 1 86.44 738 PHE B CA 1
ATOM 14564 C C . PHE B 1 738 ? 14.133 -9.82 -9.531 1 86.44 738 PHE B C 1
ATOM 14566 O O . PHE B 1 738 ? 14.195 -9.883 -8.305 1 86.44 738 PHE B O 1
ATOM 14573 N N . GLN B 1 739 ? 15.188 -9.758 -10.281 1 83.25 739 GLN B N 1
ATOM 14574 C CA . GLN B 1 739 ? 16.516 -9.5 -9.719 1 83.25 739 GLN B CA 1
ATOM 14575 C C . GLN B 1 739 ? 16.766 -8 -9.594 1 83.25 739 GLN B C 1
ATOM 14577 O O . GLN B 1 739 ? 16.578 -7.246 -10.547 1 83.25 739 GLN B O 1
ATOM 14582 N N . ILE B 1 740 ? 17.141 -7.52 -8.352 1 86.38 740 ILE B N 1
ATOM 14583 C CA . ILE B 1 740 ? 17.438 -6.117 -8.102 1 86.38 740 ILE B CA 1
ATOM 14584 C C . ILE B 1 740 ? 18.953 -5.926 -7.961 1 86.38 740 ILE B C 1
ATOM 14586 O O . ILE B 1 740 ? 19.547 -6.395 -6.988 1 86.38 740 ILE B O 1
ATOM 14590 N N . ARG B 1 741 ? 19.453 -5.125 -8.758 1 74 741 ARG B N 1
ATOM 14591 C CA . ARG B 1 741 ? 20.891 -4.922 -8.773 1 74 741 ARG B CA 1
ATOM 14592 C C . ARG B 1 741 ? 21.266 -3.574 -8.164 1 74 741 ARG B C 1
ATOM 14594 O O . ARG B 1 741 ? 20.766 -2.533 -8.594 1 74 741 ARG B O 1
ATOM 14601 N N . PRO B 1 742 ? 22.062 -3.682 -7.105 1 78 742 PRO B N 1
ATOM 14602 C CA . PRO B 1 742 ? 22.531 -2.402 -6.578 1 78 742 PRO B CA 1
ATOM 14603 C C . PRO B 1 742 ? 23.453 -1.666 -7.555 1 78 742 PRO B C 1
ATOM 14605 O O . PRO B 1 742 ? 24.172 -2.301 -8.328 1 78 742 PRO B O 1
ATOM 14608 N N . GLN B 1 743 ? 23.234 -0.358 -7.652 1 65.94 743 GLN B N 1
ATOM 14609 C CA . GLN B 1 743 ? 24.141 0.516 -8.406 1 65.94 743 GLN B CA 1
ATOM 14610 C C . GLN B 1 743 ? 24.984 1.378 -7.473 1 65.94 743 GLN B C 1
ATOM 14612 O O . GLN B 1 743 ? 24.438 2.143 -6.668 1 65.94 743 GLN B O 1
ATOM 14617 N N . LYS B 1 744 ? 26.203 1.326 -7.578 1 66.25 744 LYS B N 1
ATOM 14618 C CA . LYS B 1 744 ? 27.141 2.057 -6.742 1 66.25 744 LYS B CA 1
ATOM 14619 C C . LYS B 1 744 ? 26.875 1.797 -5.262 1 66.25 744 LYS B C 1
ATOM 14621 O O . LYS B 1 744 ? 26.812 2.734 -4.465 1 66.25 744 LYS B O 1
ATOM 14626 N N . GLY B 1 745 ? 26.5 0.512 -5 1 68.88 745 GLY B N 1
ATOM 14627 C CA . GLY B 1 745 ? 26.359 0.084 -3.615 1 68.88 745 GLY B CA 1
ATOM 14628 C C . GLY B 1 745 ? 24.969 0.307 -3.053 1 68.88 745 GLY B C 1
ATOM 14629 O O . GLY B 1 745 ? 24.688 -0.1 -1.926 1 68.88 745 GLY B O 1
ATOM 14630 N N . GLU B 1 746 ? 24.109 0.965 -3.73 1 82.31 746 GLU B N 1
ATOM 14631 C CA . GLU B 1 746 ? 22.766 1.217 -3.244 1 82.31 746 GLU B CA 1
ATOM 14632 C C . GLU B 1 746 ? 21.719 0.628 -4.188 1 82.31 746 GLU B C 1
ATOM 14634 O O . GLU B 1 746 ? 21.953 0.533 -5.395 1 82.31 746 GLU B O 1
ATOM 14639 N N . LEU B 1 747 ? 20.734 0.212 -3.596 1 86.06 747 LEU B N 1
ATOM 14640 C CA . LEU B 1 747 ? 19.641 -0.271 -4.426 1 86.06 747 LEU B CA 1
ATOM 14641 C C . LEU B 1 747 ? 19.016 0.871 -5.219 1 86.06 747 LEU B C 1
ATOM 14643 O O . LEU B 1 747 ? 18.859 1.98 -4.707 1 86.06 747 LEU B O 1
ATOM 14647 N N . PRO B 1 748 ? 18.766 0.643 -6.473 1 82.25 748 PRO B N 1
ATOM 14648 C CA . PRO B 1 748 ? 18.062 1.672 -7.238 1 82.25 748 PRO B CA 1
ATOM 14649 C C . PRO B 1 748 ? 16.609 1.866 -6.777 1 82.25 748 PRO B C 1
ATOM 14651 O O . PRO B 1 748 ? 16.031 0.958 -6.188 1 82.25 748 PRO B O 1
ATOM 14654 N N . GLU B 1 749 ? 16.156 3.049 -6.941 1 85.75 749 GLU B N 1
ATOM 14655 C CA . GLU B 1 749 ? 14.719 3.23 -6.816 1 85.75 749 GLU B CA 1
ATOM 14656 C C . GLU B 1 749 ? 13.969 2.486 -7.922 1 85.75 749 GLU B C 1
ATOM 14658 O O . GLU B 1 749 ? 14.375 2.518 -9.086 1 85.75 749 GLU B O 1
ATOM 14663 N N . PHE B 1 750 ? 13 1.697 -7.535 1 88.31 750 PHE B N 1
ATOM 14664 C CA . PHE B 1 750 ? 12.242 0.957 -8.539 1 88.31 750 PHE B CA 1
ATOM 14665 C C . PHE B 1 750 ? 10.766 0.927 -8.18 1 88.31 750 PHE B C 1
ATOM 14667 O O . PHE B 1 750 ? 10.367 1.397 -7.113 1 88.31 750 PHE B O 1
ATOM 14674 N N . CYS B 1 751 ? 9.953 0.547 -9.109 1 91.19 751 CYS B N 1
ATOM 14675 C CA . CYS B 1 751 ? 8.539 0.262 -8.875 1 91.19 751 CYS B CA 1
ATOM 14676 C C . CYS B 1 751 ? 8.109 -1.013 -9.594 1 91.19 751 CYS B C 1
ATOM 14678 O O . CYS B 1 751 ? 8.797 -1.475 -10.508 1 91.19 751 CYS B O 1
ATOM 14680 N N . VAL B 1 752 ? 7.199 -1.667 -9.078 1 93.88 752 VAL B N 1
ATOM 14681 C CA . VAL B 1 752 ? 6.562 -2.805 -9.734 1 93.88 752 VAL B CA 1
ATOM 14682 C C . VAL B 1 752 ? 5.184 -2.4 -10.25 1 93.88 752 VAL B C 1
ATOM 14684 O O . VAL B 1 752 ? 4.352 -1.899 -9.492 1 93.88 752 VAL B O 1
ATOM 14687 N N . VAL B 1 753 ? 5.047 -2.609 -11.523 1 89.88 753 VAL B N 1
ATOM 14688 C CA . VAL B 1 753 ? 3.807 -2.193 -12.172 1 89.88 753 VAL B CA 1
ATOM 14689 C C . VAL B 1 753 ? 2.969 -3.422 -12.523 1 89.88 753 VAL B C 1
ATOM 14691 O O . VAL B 1 753 ? 3.506 -4.445 -12.953 1 89.88 753 VAL B O 1
ATOM 14694 N N . PHE B 1 754 ? 1.668 -3.354 -12.305 1 92.5 754 PHE B N 1
ATOM 14695 C CA . PHE B 1 754 ? 0.7 -4.398 -12.609 1 92.5 754 PHE B CA 1
ATOM 14696 C C . PHE B 1 754 ? -0.295 -3.922 -13.664 1 92.5 754 PHE B C 1
ATOM 14698 O O . PHE B 1 754 ? -1.082 -3.008 -13.414 1 92.5 754 PHE B O 1
ATOM 14705 N N . ASP B 1 755 ? -0.242 -4.504 -14.812 1 83.56 755 ASP B N 1
ATOM 14706 C CA . ASP B 1 755 ? -1.193 -4.215 -15.883 1 83.56 755 ASP B CA 1
ATOM 14707 C C . ASP B 1 755 ? -2.164 -5.375 -16.078 1 83.56 755 ASP B C 1
ATOM 14709 O O . ASP B 1 755 ? -1.746 -6.496 -16.391 1 83.56 755 ASP B O 1
ATOM 14713 N N . VAL B 1 756 ? -3.387 -5.109 -15.883 1 88 756 VAL B N 1
ATOM 14714 C CA . VAL B 1 756 ? -4.402 -6.148 -16 1 88 756 VAL B CA 1
ATOM 14715 C C . VAL B 1 756 ? -5.164 -5.988 -17.312 1 88 756 VAL B C 1
ATOM 14717 O O . VAL B 1 756 ? -5.551 -4.875 -17.672 1 88 756 VAL B O 1
ATOM 14720 N N . PHE B 1 757 ? -5.371 -7.105 -17.969 1 75.81 757 PHE B N 1
ATOM 14721 C CA . PHE B 1 757 ? -5.992 -7.082 -19.297 1 75.81 757 PHE B CA 1
ATOM 14722 C C . PHE B 1 757 ? -7.215 -7.988 -19.344 1 75.81 757 PHE B C 1
ATOM 14724 O O . PHE B 1 757 ? -7.359 -8.883 -18.5 1 75.81 757 PHE B O 1
ATOM 14731 N N . CYS B 1 758 ? -8.133 -7.691 -20.125 1 76.94 758 CYS B N 1
ATOM 14732 C CA . CYS B 1 758 ? -9.227 -8.586 -20.5 1 76.94 758 CYS B CA 1
ATOM 14733 C C . CYS B 1 758 ? -9.344 -8.695 -22.016 1 76.94 758 CYS B C 1
ATOM 14735 O O . CYS B 1 758 ? -8.648 -7.992 -22.75 1 76.94 758 CYS B O 1
ATOM 14737 N N . GLY B 1 759 ? -10.227 -9.523 -22.453 1 62.81 759 GLY B N 1
ATOM 14738 C CA . GLY B 1 759 ? -10.438 -9.664 -23.891 1 62.81 759 GLY B CA 1
ATOM 14739 C C . GLY B 1 759 ? -9.164 -9.961 -24.656 1 62.81 759 GLY B C 1
ATOM 14740 O O . GLY B 1 759 ? -9.062 -9.648 -25.844 1 62.81 759 GLY B O 1
ATOM 14741 N N . LYS B 1 760 ? -8.289 -10.516 -23.844 1 54.09 760 LYS B N 1
ATOM 14742 C CA . LYS B 1 760 ? -7.02 -11 -24.375 1 54.09 760 LYS B CA 1
ATOM 14743 C C . LYS B 1 760 ? -6.207 -9.859 -24.984 1 54.09 760 LYS B C 1
ATOM 14745 O O . LYS B 1 760 ? -5.719 -9.977 -26.109 1 54.09 760 LYS B O 1
ATOM 14750 N N . GLY B 1 761 ? -6.176 -8.672 -24.328 1 54.84 761 GLY B N 1
ATOM 14751 C CA . GLY B 1 761 ? -5.266 -7.629 -24.766 1 54.84 761 GLY B CA 1
ATOM 14752 C C . GLY B 1 761 ? -5.715 -6.234 -24.359 1 54.84 761 GLY B C 1
ATOM 14753 O O . GLY B 1 761 ? -4.93 -5.289 -24.391 1 54.84 761 GLY B O 1
ATOM 14754 N N . PHE B 1 762 ? -6.941 -6.125 -24.047 1 63.47 762 PHE B N 1
ATOM 14755 C CA . PHE B 1 762 ? -7.406 -4.809 -23.625 1 63.47 762 PHE B CA 1
ATOM 14756 C C . PHE B 1 762 ? -7.023 -4.535 -22.172 1 63.47 762 PHE B C 1
ATOM 14758 O O . PHE B 1 762 ? -7.352 -5.316 -21.281 1 63.47 762 PHE B O 1
ATOM 14765 N N . ARG B 1 763 ? -6.32 -3.475 -22.016 1 72.81 763 ARG B N 1
ATOM 14766 C CA . ARG B 1 763 ? -5.887 -3.137 -20.656 1 72.81 763 ARG B CA 1
ATOM 14767 C C . ARG B 1 763 ? -7.047 -2.6 -19.828 1 72.81 763 ARG B C 1
ATOM 14769 O O . ARG B 1 763 ? -7.652 -1.585 -20.188 1 72.81 763 ARG B O 1
ATOM 14776 N N . LEU B 1 764 ? -7.395 -3.23 -18.828 1 77.75 764 LEU B N 1
ATOM 14777 C CA . LEU B 1 764 ? -8.477 -2.832 -17.922 1 77.75 764 LEU B CA 1
ATOM 14778 C C . LEU B 1 764 ? -7.996 -1.761 -16.953 1 77.75 764 LEU B C 1
ATOM 14780 O O . LEU B 1 764 ? -8.734 -0.815 -16.656 1 77.75 764 LEU B O 1
ATOM 14784 N N . GLY B 1 765 ? -6.871 -1.96 -16.453 1 80.81 765 GLY B N 1
ATOM 14785 C CA . GLY B 1 765 ? -6.32 -1.041 -15.477 1 80.81 765 GLY B CA 1
ATOM 14786 C C . GLY B 1 765 ? -4.891 -1.369 -15.086 1 80.81 765 GLY B C 1
ATOM 14787 O O . GLY B 1 765 ? -4.395 -2.459 -15.383 1 80.81 765 GLY B O 1
ATOM 14788 N N . SER B 1 766 ? -4.23 -0.377 -14.523 1 84.75 766 SER B N 1
ATOM 14789 C CA . SER B 1 766 ? -2.85 -0.529 -14.078 1 84.75 766 SER B CA 1
ATOM 14790 C C . SER B 1 766 ? -2.678 -0.053 -12.641 1 84.75 766 SER B C 1
ATOM 14792 O O . SER B 1 766 ? -3.4 0.835 -12.18 1 84.75 766 SER B O 1
ATOM 14794 N N . GLY B 1 767 ? -1.886 -0.695 -11.906 1 89.31 767 GLY B N 1
ATOM 14795 C CA . GLY B 1 767 ? -1.461 -0.325 -10.562 1 89.31 767 GLY B CA 1
ATOM 14796 C C . GLY B 1 767 ? 0.026 -0.519 -10.336 1 89.31 767 GLY B C 1
ATOM 14797 O O . GLY B 1 767 ? 0.706 -1.159 -11.141 1 89.31 767 GLY B O 1
ATOM 14798 N N . ALA B 1 768 ? 0.534 0.087 -9.312 1 92.06 768 ALA B N 1
ATOM 14799 C CA . ALA B 1 768 ? 1.965 -0.048 -9.047 1 92.06 768 ALA B CA 1
ATOM 14800 C C . ALA B 1 768 ? 2.26 0.024 -7.555 1 92.06 768 ALA B C 1
ATOM 14802 O O . ALA B 1 768 ? 1.407 0.441 -6.766 1 92.06 768 ALA B O 1
ATOM 14803 N N . VAL B 1 769 ? 3.363 -0.435 -7.145 1 94.06 769 VAL B N 1
ATOM 14804 C CA . VAL B 1 769 ? 3.91 -0.315 -5.797 1 94.06 769 VAL B CA 1
ATOM 14805 C C . VAL B 1 769 ? 5.359 0.168 -5.871 1 94.06 769 VAL B C 1
ATOM 14807 O O . VAL B 1 769 ? 6.117 -0.254 -6.746 1 94.06 769 VAL B O 1
ATOM 14810 N N . MET B 1 770 ? 5.727 1.091 -4.992 1 91.94 770 MET B N 1
ATOM 14811 C CA . MET B 1 770 ? 7.055 1.703 -5.016 1 91.94 770 MET B CA 1
ATOM 14812 C C . MET B 1 770 ? 8.031 0.903 -4.164 1 91.94 770 MET B C 1
ATOM 14814 O O . MET B 1 770 ? 7.629 0.217 -3.223 1 91.94 770 MET B O 1
ATOM 14818 N N . SER B 1 771 ? 9.32 1.073 -4.527 1 92.5 771 SER B N 1
ATOM 14819 C CA . SER B 1 771 ? 10.375 0.421 -3.762 1 92.5 771 SER B CA 1
ATOM 14820 C C . SER B 1 771 ? 10.359 0.873 -2.305 1 92.5 771 SER B C 1
ATOM 14822 O O . SER B 1 771 ? 10.648 0.083 -1.402 1 92.5 771 SER B O 1
ATOM 14824 N N . SER B 1 772 ? 9.984 2.152 -2.068 1 88.56 772 SER B N 1
ATOM 14825 C CA . SER B 1 772 ? 9.945 2.684 -0.71 1 88.56 772 SER B CA 1
ATOM 14826 C C . SER B 1 772 ? 8.953 1.907 0.155 1 88.56 772 SER B C 1
ATOM 14828 O O . SER B 1 772 ? 9.195 1.708 1.349 1 88.56 772 SER B O 1
ATOM 14830 N N . ALA B 1 773 ? 7.871 1.463 -0.392 1 88.62 773 ALA B N 1
ATOM 14831 C CA . ALA B 1 773 ? 6.879 0.677 0.333 1 88.62 773 ALA B CA 1
ATOM 14832 C C . ALA B 1 773 ? 7.348 -0.763 0.521 1 88.62 773 ALA B C 1
ATOM 14834 O O . ALA B 1 773 ? 7.145 -1.355 1.583 1 88.62 773 ALA B O 1
ATOM 14835 N N . LEU B 1 774 ? 7.949 -1.315 -0.463 1 92.44 774 LEU B N 1
ATOM 14836 C CA . LEU B 1 774 ? 8.367 -2.713 -0.438 1 92.44 774 LEU B CA 1
ATOM 14837 C C . LEU B 1 774 ? 9.547 -2.912 0.504 1 92.44 774 LEU B C 1
ATOM 14839 O O . LEU B 1 774 ? 9.633 -3.93 1.195 1 92.44 774 LEU B O 1
ATOM 14843 N N . LEU B 1 775 ? 10.492 -1.952 0.543 1 91.38 775 LEU B N 1
ATOM 14844 C CA . LEU B 1 775 ? 11.734 -2.104 1.288 1 91.38 775 LEU B CA 1
ATOM 14845 C C . LEU B 1 775 ? 11.539 -1.744 2.758 1 91.38 775 LEU B C 1
ATOM 14847 O O . LEU B 1 775 ? 12.375 -2.066 3.598 1 91.38 775 LEU B O 1
ATOM 14851 N N . MET B 1 776 ? 10.414 -1.059 3.006 1 84.94 776 MET B N 1
ATOM 14852 C CA . MET B 1 776 ? 10.156 -0.688 4.395 1 84.94 776 MET B CA 1
ATOM 14853 C C . MET B 1 776 ? 10.039 -1.928 5.273 1 84.94 776 MET B C 1
ATOM 14855 O O . MET B 1 776 ? 10.688 -2.012 6.32 1 84.94 776 MET B O 1
ATOM 14859 N N . GLU B 1 777 ? 9.32 -2.959 4.867 1 83 777 GLU B N 1
ATOM 14860 C CA . GLU B 1 777 ? 9.148 -4.18 5.652 1 83 777 GLU B CA 1
ATOM 14861 C C . GLU B 1 777 ? 9.953 -5.332 5.055 1 83 777 GLU B C 1
ATOM 14863 O O . GLU B 1 777 ? 10.328 -6.266 5.766 1 83 777 GLU B O 1
ATOM 14868 N N . GLY B 1 778 ? 10.102 -5.32 3.811 1 91.88 778 GLY B N 1
ATOM 14869 C CA . GLY B 1 778 ? 10.852 -6.355 3.117 1 91.88 778 GLY B CA 1
ATOM 14870 C C . GLY B 1 778 ? 10.023 -7.59 2.814 1 91.88 778 GLY B C 1
ATOM 14871 O O . GLY B 1 778 ? 10.391 -8.398 1.963 1 91.88 778 GLY B O 1
ATOM 14872 N N . GLU B 1 779 ? 8.977 -7.832 3.555 1 93.88 779 GLU B N 1
ATOM 14873 C CA . GLU B 1 779 ? 8.047 -8.93 3.309 1 93.88 779 GLU B CA 1
ATOM 14874 C C . GLU B 1 779 ? 6.645 -8.578 3.812 1 93.88 779 GLU B C 1
ATOM 14876 O O . GLU B 1 779 ? 6.492 -7.777 4.734 1 93.88 779 GLU B O 1
ATOM 14881 N N . GLY B 1 780 ? 5.621 -9.094 3.105 1 90.06 780 GLY B N 1
ATOM 14882 C CA . GLY B 1 780 ? 4.262 -8.852 3.559 1 90.06 780 GLY B CA 1
ATOM 14883 C C . GLY B 1 780 ? 3.229 -9 2.457 1 90.06 780 GLY B C 1
ATOM 14884 O O . GLY B 1 780 ? 3.486 -9.648 1.441 1 90.06 780 GLY B O 1
ATOM 14885 N N . ARG B 1 781 ? 2.002 -8.609 2.814 1 89.75 781 ARG B N 1
ATOM 14886 C CA . ARG B 1 781 ? 0.872 -8.617 1.891 1 89.75 781 ARG B CA 1
ATOM 14887 C C . ARG B 1 781 ? 0.337 -7.207 1.671 1 89.75 781 ARG B C 1
ATOM 14889 O O . ARG B 1 781 ? 0.362 -6.379 2.584 1 89.75 781 ARG B O 1
ATOM 14896 N N . THR B 1 782 ? -0.009 -6.922 0.451 1 88.81 782 THR B N 1
ATOM 14897 C CA . THR B 1 782 ? -0.562 -5.598 0.178 1 88.81 782 THR B CA 1
ATOM 14898 C C . THR B 1 782 ? -1.599 -5.668 -0.939 1 88.81 782 THR B C 1
ATOM 14900 O O . THR B 1 782 ? -1.71 -6.684 -1.63 1 88.81 782 THR B O 1
ATOM 14903 N N . THR B 1 783 ? -2.494 -4.777 -0.997 1 91.44 783 THR B N 1
ATOM 14904 C CA . THR B 1 783 ? -3.492 -4.602 -2.047 1 91.44 783 THR B CA 1
ATOM 14905 C C . THR B 1 783 ? -3.359 -3.229 -2.695 1 91.44 783 THR B C 1
ATOM 14907 O O . THR B 1 783 ? -3.258 -2.215 -1.999 1 91.44 783 THR B O 1
ATOM 14910 N N . ILE B 1 784 ? -3.309 -3.152 -3.98 1 92.69 784 ILE B N 1
ATOM 14911 C CA . ILE B 1 784 ? -3.139 -1.888 -4.688 1 92.69 784 ILE B CA 1
ATOM 14912 C C . ILE B 1 784 ? -4.352 -1.628 -5.578 1 92.69 784 ILE B C 1
ATOM 14914 O O . ILE B 1 784 ? -4.965 -2.566 -6.094 1 92.69 784 ILE B O 1
ATOM 14918 N N . PRO B 1 785 ? -4.711 -0.402 -5.801 1 90.94 785 PRO B N 1
ATOM 14919 C CA . PRO B 1 785 ? -5.785 -0.071 -6.742 1 90.94 785 PRO B CA 1
ATOM 14920 C C . PRO B 1 785 ? -5.344 -0.173 -8.203 1 90.94 785 PRO B C 1
ATOM 14922 O O . PRO B 1 785 ? -4.156 -0.044 -8.5 1 90.94 785 PRO B O 1
ATOM 14925 N N . LEU B 1 786 ? -6.246 -0.501 -9 1 89.62 786 LEU B N 1
ATOM 14926 C CA . LEU B 1 786 ? -6.066 -0.466 -10.453 1 89.62 786 LEU B CA 1
ATOM 14927 C C . LEU B 1 786 ? -6.809 0.719 -11.062 1 89.62 786 LEU B C 1
ATOM 14929 O O . LEU B 1 786 ? -7.988 0.931 -10.781 1 89.62 786 LEU B O 1
ATOM 14933 N N . PHE B 1 787 ? -6.039 1.476 -11.859 1 81.56 787 PHE B N 1
ATOM 14934 C CA . PHE B 1 787 ? -6.637 2.639 -12.508 1 81.56 787 PHE B CA 1
ATOM 14935 C C . PHE B 1 787 ? -6.781 2.412 -14.008 1 81.56 787 PHE B C 1
ATOM 14937 O O . PHE B 1 787 ? -5.898 1.822 -14.641 1 81.56 787 PHE B O 1
ATOM 14944 N N . GLY B 1 788 ? -7.914 2.816 -14.414 1 71 788 GLY B N 1
ATOM 14945 C CA . GLY B 1 788 ? -8.078 2.826 -15.859 1 71 788 GLY B CA 1
ATOM 14946 C C . GLY B 1 788 ? -7.359 3.979 -16.531 1 71 788 GLY B C 1
ATOM 14947 O O . GLY B 1 788 ? -6.812 4.855 -15.859 1 71 788 GLY B O 1
ATOM 14948 N N . SER B 1 789 ? -7.164 3.939 -17.828 1 56.75 789 SER B N 1
ATOM 14949 C CA . SER B 1 789 ? -6.43 4.949 -18.594 1 56.75 789 SER B CA 1
ATOM 14950 C C . SER B 1 789 ? -7.062 6.324 -18.438 1 56.75 789 SER B C 1
ATOM 14952 O O . SER B 1 789 ? -6.375 7.344 -18.516 1 56.75 789 SER B O 1
ATOM 14954 N N . ALA B 1 790 ? -8.359 6.324 -18.219 1 53.56 790 ALA B N 1
ATOM 14955 C CA . ALA B 1 790 ? -8.984 7.645 -18.266 1 53.56 790 ALA B CA 1
ATOM 14956 C C . ALA B 1 790 ? -9.672 7.965 -16.938 1 53.56 790 ALA B C 1
ATOM 14958 O O . ALA B 1 790 ? -10.289 9.023 -16.797 1 53.56 790 ALA B O 1
ATOM 14959 N N . SER B 1 791 ? -9.5 7.035 -15.984 1 60.09 791 SER B N 1
ATOM 14960 C CA . SER B 1 791 ? -10.273 7.254 -14.766 1 60.09 791 SER B CA 1
ATOM 14961 C C . SER B 1 791 ? -9.367 7.598 -13.586 1 60.09 791 SER B C 1
ATOM 14963 O O . SER B 1 791 ? -8.242 7.105 -13.5 1 60.09 791 SER B O 1
ATOM 14965 N N . THR B 1 792 ? -9.852 8.609 -12.789 1 63.78 792 THR B N 1
ATOM 14966 C CA . THR B 1 792 ? -9.164 8.93 -11.547 1 63.78 792 THR B CA 1
ATOM 14967 C C . THR B 1 792 ? -9.617 8.008 -10.422 1 63.78 792 THR B C 1
ATOM 14969 O O . THR B 1 792 ? -9.008 7.977 -9.352 1 63.78 792 THR B O 1
ATOM 14972 N N . ASN B 1 793 ? -10.719 7.348 -10.711 1 70.69 793 ASN B N 1
ATOM 14973 C CA . ASN B 1 793 ? -11.18 6.379 -9.719 1 70.69 793 ASN B CA 1
ATOM 14974 C C . ASN B 1 793 ? -10.688 4.973 -10.031 1 70.69 793 ASN B C 1
ATOM 14976 O O . ASN B 1 793 ? -10.617 4.582 -11.203 1 70.69 793 ASN B O 1
ATOM 14980 N N . PRO B 1 794 ? -10.375 4.27 -8.961 1 83.44 794 PRO B N 1
ATOM 14981 C CA . PRO B 1 794 ? -9.938 2.895 -9.219 1 83.44 794 PRO B CA 1
ATOM 14982 C C . PRO B 1 794 ? -11.031 2.041 -9.867 1 83.44 794 PRO B C 1
ATOM 14984 O O . PRO B 1 794 ? -12.211 2.174 -9.523 1 83.44 794 PRO B O 1
ATOM 14987 N N . VAL B 1 795 ? -10.68 1.195 -10.797 1 84.19 795 VAL B N 1
ATOM 14988 C CA . VAL B 1 795 ? -11.602 0.303 -11.492 1 84.19 795 VAL B CA 1
ATOM 14989 C C . VAL B 1 795 ? -11.5 -1.102 -10.906 1 84.19 795 VAL B C 1
ATOM 14991 O O . VAL B 1 795 ? -12.289 -1.982 -11.25 1 84.19 795 VAL B O 1
ATOM 14994 N N . GLY B 1 796 ? -10.578 -1.351 -10.117 1 91.62 796 GLY B N 1
ATOM 14995 C CA . GLY B 1 796 ? -10.359 -2.637 -9.477 1 91.62 796 GLY B CA 1
ATOM 14996 C C . GLY B 1 796 ? -9.219 -2.621 -8.477 1 91.62 796 GLY B C 1
ATOM 14997 O O . GLY B 1 796 ? -8.75 -1.554 -8.078 1 91.62 796 GLY B O 1
ATOM 14998 N N . GLU B 1 797 ? -8.844 -3.764 -8.008 1 92.81 797 GLU B N 1
ATOM 14999 C CA . GLU B 1 797 ? -7.73 -3.9 -7.07 1 92.81 797 GLU B CA 1
ATOM 15000 C C . GLU B 1 797 ? -6.977 -5.207 -7.297 1 92.81 797 GLU B C 1
ATOM 15002 O O . GLU B 1 797 ? -7.523 -6.16 -7.855 1 92.81 797 GLU B O 1
ATOM 15007 N N . CYS B 1 798 ? -5.766 -5.207 -7 1 94.5 798 CYS B N 1
ATOM 15008 C CA . CYS B 1 798 ? -4.887 -6.367 -7.102 1 94.5 798 CYS B CA 1
ATOM 15009 C C . CYS B 1 798 ? -4.184 -6.633 -5.777 1 94.5 798 CYS B C 1
ATOM 15011 O O . CYS B 1 798 ? -3.582 -5.727 -5.195 1 94.5 798 CYS B O 1
ATOM 15013 N N . SER B 1 799 ? -4.312 -7.848 -5.254 1 92.38 799 SER B N 1
ATOM 15014 C CA . SER B 1 799 ? -3.674 -8.25 -4.004 1 92.38 799 SER B CA 1
ATOM 15015 C C . SER B 1 799 ? -2.51 -9.203 -4.258 1 92.38 799 SER B C 1
ATOM 15017 O O . SER B 1 799 ? -2.592 -10.07 -5.125 1 92.38 799 SER B O 1
ATOM 15019 N N . PHE B 1 800 ? -1.44 -9.016 -3.535 1 93.44 800 PHE B N 1
ATOM 15020 C CA . PHE B 1 800 ? -0.289 -9.898 -3.703 1 93.44 800 PHE B CA 1
ATOM 15021 C C . PHE B 1 800 ? 0.563 -9.914 -2.439 1 93.44 800 PHE B C 1
ATOM 15023 O O . PHE B 1 800 ? 0.431 -9.047 -1.58 1 93.44 800 PHE B O 1
ATOM 15030 N N . GLU B 1 801 ? 1.359 -10.93 -2.281 1 92.81 801 GLU B N 1
ATOM 15031 C CA . GLU B 1 801 ? 2.408 -11.031 -1.271 1 92.81 801 GLU B CA 1
ATOM 15032 C C . GLU B 1 801 ? 3.783 -10.742 -1.872 1 92.81 801 GLU B C 1
ATOM 15034 O O . GLU B 1 801 ? 3.996 -10.945 -3.068 1 92.81 801 GLU B O 1
ATOM 15039 N N . PHE B 1 802 ? 4.637 -10.156 -1.105 1 95.31 802 PHE B N 1
ATOM 15040 C CA . PHE B 1 802 ? 5.969 -9.867 -1.621 1 95.31 802 PHE B CA 1
ATOM 15041 C C . PHE B 1 802 ? 7.035 -10.266 -0.608 1 95.31 802 PHE B C 1
ATOM 15043 O O . PHE B 1 802 ? 6.77 -10.328 0.593 1 95.31 802 PHE B O 1
ATOM 15050 N N . LEU B 1 803 ? 8.234 -10.633 -1.049 1 96 803 LEU B N 1
ATOM 15051 C CA . LEU B 1 803 ? 9.414 -10.984 -0.275 1 96 803 LEU B CA 1
ATOM 15052 C C . LEU B 1 803 ? 10.68 -10.461 -0.955 1 96 803 LEU B C 1
ATOM 15054 O O . LEU B 1 803 ? 10.969 -10.82 -2.1 1 96 803 LEU B O 1
ATOM 15058 N N . VAL B 1 804 ? 11.359 -9.547 -0.289 1 96.5 804 VAL B N 1
ATOM 15059 C CA . VAL B 1 804 ? 12.656 -9.078 -0.772 1 96.5 804 VAL B CA 1
ATOM 15060 C C . VAL B 1 804 ? 13.773 -9.836 -0.074 1 96.5 804 VAL B C 1
ATOM 15062 O O . VAL B 1 804 ? 13.906 -9.781 1.151 1 96.5 804 VAL B O 1
ATOM 15065 N N . ILE B 1 805 ? 14.547 -10.539 -0.771 1 96.5 805 ILE B N 1
ATOM 15066 C CA . ILE B 1 805 ? 15.641 -11.32 -0.207 1 96.5 805 ILE B CA 1
ATOM 15067 C C . ILE B 1 805 ? 16.969 -10.594 -0.424 1 96.5 805 ILE B C 1
ATOM 15069 O O . ILE B 1 805 ? 17.328 -10.266 -1.558 1 96.5 805 ILE B O 1
ATOM 15073 N N . ARG B 1 806 ? 17.672 -10.305 0.613 1 94.44 806 ARG B N 1
ATOM 15074 C CA . ARG B 1 806 ? 18.969 -9.648 0.514 1 94.44 806 ARG B CA 1
ATOM 15075 C C . ARG B 1 806 ? 20.109 -10.664 0.55 1 94.44 806 ARG B C 1
ATOM 15077 O O . ARG B 1 806 ? 19.953 -11.758 1.094 1 94.44 806 ARG B O 1
ATOM 15084 N N . PRO B 1 807 ? 21.234 -10.312 -0.001 1 90.44 807 PRO B N 1
ATOM 15085 C CA . PRO B 1 807 ? 22.359 -11.242 0.005 1 90.44 807 PRO B CA 1
ATOM 15086 C C . PRO B 1 807 ? 22.984 -11.406 1.39 1 90.44 807 PRO B C 1
ATOM 15088 O O . PRO B 1 807 ? 22.75 -10.578 2.277 1 90.44 807 PRO B O 1
ATOM 15091 N N . PHE B 1 808 ? 23.594 -12.531 1.662 1 93.56 808 PHE B N 1
ATOM 15092 C CA . PHE B 1 808 ? 24.422 -12.805 2.828 1 93.56 808 PHE B CA 1
ATOM 15093 C C . PHE B 1 808 ? 25.891 -12.812 2.453 1 93.56 808 PHE B C 1
ATOM 15095 O O . PHE B 1 808 ? 26.312 -13.578 1.585 1 93.56 808 PHE B O 1
ATOM 15102 N N . ILE B 1 809 ? 26.609 -11.898 3.057 1 85.31 809 ILE B N 1
ATOM 15103 C CA . ILE B 1 809 ? 28.031 -11.766 2.746 1 85.31 809 ILE B CA 1
ATOM 15104 C C . ILE B 1 809 ? 28.875 -12.195 3.947 1 85.31 809 ILE B C 1
ATOM 15106 O O . ILE B 1 809 ? 28.625 -11.742 5.07 1 85.31 809 ILE B O 1
ATOM 15110 N N . HIS B 1 810 ? 29.703 -13.164 3.732 1 87.81 810 HIS B N 1
ATOM 15111 C CA . HIS B 1 810 ? 30.594 -13.648 4.777 1 87.81 810 HIS B CA 1
ATOM 15112 C C . HIS B 1 810 ? 31.953 -14.047 4.203 1 87.81 810 HIS B C 1
ATOM 15114 O O . HIS B 1 810 ? 32.031 -14.625 3.117 1 87.81 810 HIS B O 1
ATOM 15120 N N . ASP B 1 811 ? 33.031 -13.883 4.875 1 79.94 811 ASP B N 1
ATOM 15121 C CA . ASP B 1 811 ? 34.406 -14.109 4.398 1 79.94 811 ASP B CA 1
ATOM 15122 C C . ASP B 1 811 ? 34.656 -15.594 4.152 1 79.94 811 ASP B C 1
ATOM 15124 O O . ASP B 1 811 ? 35.406 -15.961 3.23 1 79.94 811 ASP B O 1
ATOM 15128 N N . ASN B 1 812 ? 34.031 -16.453 4.918 1 78.81 812 ASN B N 1
ATOM 15129 C CA . ASN B 1 812 ? 34.281 -17.891 4.816 1 78.81 812 ASN B CA 1
ATOM 15130 C C . ASN B 1 812 ? 33.469 -18.516 3.697 1 78.81 812 ASN B C 1
ATOM 15132 O O . ASN B 1 812 ? 33.625 -19.703 3.396 1 78.81 812 ASN B O 1
ATOM 15136 N N . MET B 1 813 ? 32.531 -17.828 3.137 1 76.25 813 MET B N 1
ATOM 15137 C CA . MET B 1 813 ? 31.688 -18.359 2.051 1 76.25 813 MET B CA 1
ATOM 15138 C C . MET B 1 813 ? 32.469 -18.375 0.74 1 76.25 813 MET B C 1
ATOM 15140 O O . MET B 1 813 ? 32.188 -19.188 -0.148 1 76.25 813 MET B O 1
ATOM 15144 N N . LYS B 1 814 ? 33.312 -17.547 0.583 1 57.59 814 LYS B N 1
ATOM 15145 C CA . LYS B 1 814 ? 34.125 -17.438 -0.634 1 57.59 814 LYS B CA 1
ATOM 15146 C C . LYS B 1 814 ? 34.875 -18.734 -0.921 1 57.59 814 LYS B C 1
ATOM 15148 O O . LYS B 1 814 ? 35.219 -19 -2.068 1 57.59 814 LYS B O 1
ATOM 15153 N N . SER B 1 815 ? 34.875 -19.672 0.123 1 50.69 815 SER B N 1
ATOM 15154 C CA . SER B 1 815 ? 35.656 -20.891 -0.053 1 50.69 815 SER B CA 1
ATOM 15155 C C . SER B 1 815 ? 34.75 -22.047 -0.503 1 50.69 815 SER B C 1
ATOM 15157 O O . SER B 1 815 ? 35.25 -23.141 -0.772 1 50.69 815 SER B O 1
ATOM 15159 N N . VAL B 1 816 ? 33.438 -21.844 -0.611 1 50.81 816 VAL B N 1
ATOM 15160 C CA . VAL B 1 816 ? 32.5 -22.953 -0.619 1 50.81 816 VAL B CA 1
ATOM 15161 C C . VAL B 1 816 ? 32.125 -23.312 -2.059 1 50.81 816 VAL B C 1
ATOM 15163 O O . VAL B 1 816 ? 31.391 -24.266 -2.299 1 50.81 816 VAL B O 1
ATOM 15166 N N . LEU B 1 817 ? 32.438 -22.656 -3.059 1 47 817 LEU B N 1
ATOM 15167 C CA . LEU B 1 817 ? 31.922 -23.125 -4.344 1 47 817 LEU B CA 1
ATOM 15168 C C . LEU B 1 817 ? 32.094 -24.625 -4.488 1 47 817 LEU B C 1
ATOM 15170 O O . LEU B 1 817 ? 31.578 -25.219 -5.438 1 47 817 LEU B O 1
ATOM 15174 N N . GLY B 1 818 ? 32.75 -25.422 -3.578 1 39.62 818 GLY B N 1
ATOM 15175 C CA . GLY B 1 818 ? 33.188 -26.766 -3.891 1 39.62 818 GLY B CA 1
ATOM 15176 C C . GLY B 1 818 ? 32.312 -27.828 -3.273 1 39.62 818 GLY B C 1
ATOM 15177 O O . GLY B 1 818 ? 32.5 -29.031 -3.533 1 39.62 818 GLY B O 1
ATOM 15178 N N . ARG B 1 819 ? 31.516 -27.719 -2.219 1 41.66 819 ARG B N 1
ATOM 15179 C CA . ARG B 1 819 ? 31.203 -28.969 -1.529 1 41.66 819 ARG B CA 1
ATOM 15180 C C . ARG B 1 819 ? 29.859 -29.531 -1.98 1 41.66 819 ARG B C 1
ATOM 15182 O O . ARG B 1 819 ? 28.844 -28.828 -1.954 1 41.66 819 ARG B O 1
ATOM 15189 N N . CYS B 1 820 ? 29.875 -30.609 -2.854 1 39.81 820 CYS B N 1
ATOM 15190 C CA . CYS B 1 820 ? 28.781 -31.375 -3.451 1 39.81 820 CYS B CA 1
ATOM 15191 C C . CYS B 1 820 ? 28.125 -32.281 -2.422 1 39.81 820 CYS B C 1
ATOM 15193 O O . CYS B 1 820 ? 28.781 -32.75 -1.493 1 39.81 820 CYS B O 1
ATOM 15195 N N . PHE B 1 821 ? 26.875 -32.219 -2.096 1 42.53 821 PHE B N 1
ATOM 15196 C CA . PHE B 1 821 ? 26.125 -33.156 -1.278 1 42.53 821 PHE B CA 1
ATOM 15197 C C . PHE B 1 821 ? 26.109 -34.531 -1.916 1 42.53 821 PHE B C 1
ATOM 15199 O O . PHE B 1 821 ? 25.812 -34.688 -3.105 1 42.53 821 PHE B O 1
ATOM 15206 N N . SER B 1 822 ? 26.719 -35.562 -1.27 1 41.03 822 SER B N 1
ATOM 15207 C CA . SER B 1 822 ? 26.703 -36.938 -1.736 1 41.03 822 SER B CA 1
ATOM 15208 C C . SER B 1 822 ? 25.344 -37.594 -1.454 1 41.03 822 SER B C 1
ATOM 15210 O O . SER B 1 822 ? 24.75 -37.375 -0.398 1 41.03 822 SER B O 1
ATOM 15212 N N . LYS B 1 823 ? 24.562 -38.281 -2.33 1 39.34 823 LYS B N 1
ATOM 15213 C CA . LYS B 1 823 ? 23.234 -38.875 -2.416 1 39.34 823 LYS B CA 1
ATOM 15214 C C . LYS B 1 823 ? 23.172 -40.156 -1.604 1 39.34 823 LYS B C 1
ATOM 15216 O O . LYS B 1 823 ? 22.219 -40.938 -1.75 1 39.34 823 LYS B O 1
ATOM 15221 N N . SER B 1 824 ? 24.031 -40.656 -0.609 1 38.94 824 SER B N 1
ATOM 15222 C CA . SER B 1 824 ? 23.828 -41.906 0.09 1 38.94 824 SER B CA 1
ATOM 15223 C C . SER B 1 824 ? 22.828 -41.75 1.229 1 38.94 824 SER B C 1
ATOM 15225 O O . SER B 1 824 ? 22.672 -40.656 1.774 1 38.94 824 SER B O 1
ATOM 15227 N N . THR B 1 825 ? 21.969 -42.938 1.482 1 39.47 825 THR B N 1
ATOM 15228 C CA . THR B 1 825 ? 20.969 -42.938 2.543 1 39.47 825 THR B CA 1
ATOM 15229 C C . THR B 1 825 ? 21.609 -42.688 3.9 1 39.47 825 THR B C 1
ATOM 15231 O O . THR B 1 825 ? 22.484 -43.438 4.332 1 39.47 825 THR B O 1
ATOM 15234 N N . LYS B 1 826 ? 21.375 -41.594 4.52 1 52.97 826 LYS B N 1
ATOM 15235 C CA . LYS B 1 826 ? 21.984 -41.188 5.781 1 52.97 826 LYS B CA 1
ATOM 15236 C C . LYS B 1 826 ? 21 -41.312 6.938 1 52.97 826 LYS B C 1
ATOM 15238 O O . LYS B 1 826 ? 19.797 -41.125 6.746 1 52.97 826 LYS B O 1
ATOM 15243 N N . LEU B 1 827 ? 21.344 -42.031 8.133 1 45.56 827 LEU B N 1
ATOM 15244 C CA . LEU B 1 827 ? 20.578 -42.031 9.375 1 45.56 827 LEU B CA 1
ATOM 15245 C C . LEU B 1 827 ? 20.75 -40.719 10.141 1 45.56 827 LEU B C 1
ATOM 15247 O O . LEU B 1 827 ? 21.891 -40.281 10.383 1 45.56 827 LEU B O 1
ATOM 15251 N N . ILE B 1 828 ? 19.688 -40.062 10.414 1 60.31 828 ILE B N 1
ATOM 15252 C CA . ILE B 1 828 ? 19.719 -38.781 11.109 1 60.31 828 ILE B CA 1
ATOM 15253 C C . ILE B 1 828 ? 19.078 -38.906 12.484 1 60.31 828 ILE B C 1
ATOM 15255 O O . ILE B 1 828 ? 17.922 -39.344 12.602 1 60.31 828 ILE B O 1
ATOM 15259 N N . GLY B 1 829 ? 19.766 -38.594 13.648 1 52.38 829 GLY B N 1
ATOM 15260 C CA . GLY B 1 829 ? 19.203 -38.594 14.992 1 52.38 829 GLY B CA 1
ATOM 15261 C C . GLY B 1 829 ? 18.328 -37.375 15.273 1 52.38 829 GLY B C 1
ATOM 15262 O O . GLY B 1 829 ? 18.812 -36.25 15.289 1 52.38 829 GLY B O 1
ATOM 15263 N N . HIS B 1 830 ? 17.094 -37.688 15.445 1 57.09 830 HIS B N 1
ATOM 15264 C CA . HIS B 1 830 ? 16.125 -36.656 15.734 1 57.09 830 HIS B CA 1
ATOM 15265 C C . HIS B 1 830 ? 16.391 -36 17.094 1 57.09 830 HIS B C 1
ATOM 15267 O O . HIS B 1 830 ? 16.328 -36.688 18.125 1 57.09 830 HIS B O 1
ATOM 15273 N N . ARG B 1 831 ? 16.703 -34.656 17.109 1 51.94 831 ARG B N 1
ATOM 15274 C CA . ARG B 1 831 ? 17.016 -33.906 18.328 1 51.94 831 ARG B CA 1
ATOM 15275 C C . ARG B 1 831 ? 18.125 -34.594 19.109 1 51.94 831 ARG B C 1
ATOM 15277 O O . ARG B 1 831 ? 18.109 -34.594 20.344 1 51.94 831 ARG B O 1
ATOM 15284 N N . GLY B 1 832 ? 18.922 -35.188 18.422 1 54.5 832 GLY B N 1
ATOM 15285 C CA . GLY B 1 832 ? 20 -35.969 19 1 54.5 832 GLY B CA 1
ATOM 15286 C C . GLY B 1 832 ? 19.672 -37.438 19.109 1 54.5 832 GLY B C 1
ATOM 15287 O O . GLY B 1 832 ? 19.438 -38.094 18.094 1 54.5 832 GLY B O 1
ATOM 15288 N N . ALA B 1 833 ? 19.516 -37.781 20.297 1 45.75 833 ALA B N 1
ATOM 15289 C CA . ALA B 1 833 ? 19.25 -39.219 20.531 1 45.75 833 ALA B CA 1
ATOM 15290 C C . ALA B 1 833 ? 17.75 -39.5 20.453 1 45.75 833 ALA B C 1
ATOM 15292 O O . ALA B 1 833 ? 17.328 -40.656 20.594 1 45.75 833 ALA B O 1
ATOM 15293 N N . GLY B 1 834 ? 16.969 -38.469 20.141 1 48.06 834 GLY B N 1
ATOM 15294 C CA . GLY B 1 834 ? 15.539 -38.656 20 1 48.06 834 GLY B CA 1
ATOM 15295 C C . GLY B 1 834 ? 14.727 -37.719 20.859 1 48.06 834 GLY B C 1
ATOM 15296 O O . GLY B 1 834 ? 15.289 -36.906 21.609 1 48.06 834 GLY B O 1
ATOM 15297 N N . ALA B 1 835 ? 13.477 -37.625 20.609 1 48.88 835 ALA B N 1
ATOM 15298 C CA . ALA B 1 835 ? 12.586 -36.812 21.438 1 48.88 835 ALA B CA 1
ATOM 15299 C C . ALA B 1 835 ? 12.516 -37.344 22.875 1 48.88 835 ALA B C 1
ATOM 15301 O O . ALA B 1 835 ? 12.5 -38.562 23.078 1 48.88 835 ALA B O 1
ATOM 15302 N N . THR B 1 836 ? 12.555 -36.469 23.844 1 44.84 836 THR B N 1
ATOM 15303 C CA . THR B 1 836 ? 12.484 -36.906 25.234 1 44.84 836 THR B CA 1
ATOM 15304 C C . THR B 1 836 ? 11.273 -37.812 25.469 1 44.84 836 THR B C 1
ATOM 15306 O O . THR B 1 836 ? 11.375 -38.844 26.125 1 44.84 836 THR B O 1
ATOM 15309 N N . LYS B 1 837 ? 10.078 -37.438 24.844 1 41.72 837 LYS B N 1
ATOM 15310 C CA . LYS B 1 837 ? 8.875 -38.25 24.875 1 41.72 837 LYS B CA 1
ATOM 15311 C C . LYS B 1 837 ? 8.547 -38.812 23.5 1 41.72 837 LYS B C 1
ATOM 15313 O O . LYS B 1 837 ? 8.492 -38.094 22.516 1 41.72 837 LYS B O 1
ATOM 15318 N N . TYR B 1 838 ? 8.656 -40.125 23.297 1 36.75 838 TYR B N 1
ATOM 15319 C CA . TYR B 1 838 ? 8.367 -40.688 21.969 1 36.75 838 TYR B CA 1
ATOM 15320 C C . TYR B 1 838 ? 7.262 -41.719 22.047 1 36.75 838 TYR B C 1
ATOM 15322 O O . TYR B 1 838 ? 7.09 -42.375 23.062 1 36.75 838 TYR B O 1
ATOM 15330 N N . TYR B 1 839 ? 6.195 -41.719 21.109 1 34.59 839 TYR B N 1
ATOM 15331 C CA . TYR B 1 839 ? 5.121 -42.688 21.031 1 34.59 839 TYR B CA 1
ATOM 15332 C C . TYR B 1 839 ? 5.535 -43.875 20.156 1 34.59 839 TYR B C 1
ATOM 15334 O O . TYR B 1 839 ? 6.133 -43.688 19.094 1 34.59 839 TYR B O 1
ATOM 15342 N N . SER B 1 840 ? 5.758 -45.031 20.672 1 30.17 840 SER B N 1
ATOM 15343 C CA . SER B 1 840 ? 5.875 -46.25 19.875 1 30.17 840 SER B CA 1
ATOM 15344 C C . SER B 1 840 ? 4.52 -46.906 19.672 1 30.17 840 SER B C 1
ATOM 15346 O O . SER B 1 840 ? 3.76 -47.062 20.625 1 30.17 840 SER B O 1
ATOM 15348 N N . LYS B 1 841 ? 4.086 -47 18.516 1 39.06 841 LYS B N 1
ATOM 15349 C CA . LYS B 1 841 ? 2.814 -47.656 18.25 1 39.06 841 LYS B CA 1
ATOM 15350 C C . LYS B 1 841 ? 2.766 -49.031 18.922 1 39.06 841 LYS B C 1
ATOM 15352 O O . LYS B 1 841 ? 1.695 -49.625 19.062 1 39.06 841 LYS B O 1
ATOM 15357 N N . GLN B 1 842 ? 3.758 -49.812 18.891 1 32.31 842 GLN B N 1
ATOM 15358 C CA . GLN B 1 842 ? 3.721 -51.156 19.5 1 32.31 842 GLN B CA 1
ATOM 15359 C C . GLN B 1 842 ? 3.523 -51.062 21.016 1 32.31 842 GLN B C 1
ATOM 15361 O O . GLN B 1 842 ? 3.062 -52 21.641 1 32.31 842 GLN B O 1
ATOM 15366 N N . VAL B 1 843 ? 4.203 -50 21.688 1 34.34 843 VAL B N 1
ATOM 15367 C CA . VAL B 1 843 ? 4 -49.875 23.125 1 34.34 843 VAL B CA 1
ATOM 15368 C C . VAL B 1 843 ? 3.123 -48.656 23.422 1 34.34 843 VAL B C 1
ATOM 15370 O O . VAL B 1 843 ? 3.424 -47.531 22.984 1 34.34 843 VAL B O 1
ATOM 15373 N N . GLN B 1 844 ? 1.815 -48.625 23.594 1 39.03 844 GLN B N 1
ATOM 15374 C CA . GLN B 1 844 ? 0.723 -47.688 23.906 1 39.03 844 GLN B CA 1
ATOM 15375 C C . GLN B 1 844 ? 1.158 -46.656 24.938 1 39.03 844 GLN B C 1
ATOM 15377 O O . GLN B 1 844 ? 0.332 -45.906 25.438 1 39.03 844 GLN B O 1
ATOM 15382 N N . ALA B 1 845 ? 2.328 -46.688 25.641 1 37.09 845 ALA B N 1
ATOM 15383 C CA . ALA B 1 845 ? 2.658 -45.688 26.641 1 37.09 845 ALA B CA 1
ATOM 15384 C C . ALA B 1 845 ? 3.871 -44.875 26.219 1 37.09 845 ALA B C 1
ATOM 15386 O O . ALA B 1 845 ? 4.816 -45.406 25.625 1 37.09 845 ALA B O 1
ATOM 15387 N N . PRO B 1 846 ? 3.818 -43.562 26.266 1 44.97 846 PRO B N 1
ATOM 15388 C CA . PRO B 1 846 ? 4.973 -42.688 25.953 1 44.97 846 PRO B CA 1
ATOM 15389 C C . PRO B 1 846 ? 6.23 -43.125 26.703 1 44.97 846 PRO B C 1
ATOM 15391 O O . PRO B 1 846 ? 6.172 -43.438 27.906 1 44.97 846 PRO B O 1
ATOM 15394 N N . ARG B 1 847 ? 7.371 -43.594 26.094 1 48.81 847 ARG B N 1
ATOM 15395 C CA . ARG B 1 847 ? 8.633 -43.906 26.75 1 48.81 847 ARG B CA 1
ATOM 15396 C C . ARG B 1 847 ? 9.57 -42.719 26.75 1 48.81 847 ARG B C 1
ATOM 15398 O O . ARG B 1 847 ? 9.508 -41.875 25.844 1 48.81 847 ARG B O 1
ATOM 15405 N N . ARG B 1 848 ? 10.156 -42.406 27.828 1 48.72 848 ARG B N 1
ATOM 15406 C CA . ARG B 1 848 ? 11.055 -41.25 28.031 1 48.72 848 ARG B CA 1
ATOM 15407 C C . ARG B 1 848 ? 12.508 -41.688 27.812 1 48.72 848 ARG B C 1
ATOM 15409 O O . ARG B 1 848 ? 12.945 -42.719 28.328 1 48.72 848 ARG B O 1
ATOM 15416 N N . LEU B 1 849 ? 13.102 -41.094 26.875 1 51.78 849 LEU B N 1
ATOM 15417 C CA . LEU B 1 849 ? 14.539 -41.312 26.719 1 51.78 849 LEU B CA 1
ATOM 15418 C C . LEU B 1 849 ? 15.312 -40.75 27.906 1 51.78 849 LEU B C 1
ATOM 15420 O O . LEU B 1 849 ? 14.875 -39.812 28.562 1 51.78 849 LEU B O 1
ATOM 15424 N N . LYS B 1 850 ? 16.375 -41.281 28.312 1 45.69 850 LYS B N 1
ATOM 15425 C CA . LYS B 1 850 ? 17.219 -40.906 29.438 1 45.69 850 LYS B CA 1
ATOM 15426 C C . LYS B 1 850 ? 17.906 -39.594 29.188 1 45.69 850 LYS B C 1
ATOM 15428 O O . LYS B 1 850 ? 18.188 -38.844 30.125 1 45.69 850 LYS B O 1
ATOM 15433 N N . THR B 1 851 ? 18.109 -39.281 27.859 1 49.62 851 THR B N 1
ATOM 15434 C CA . THR B 1 851 ? 18.781 -38.031 27.531 1 49.62 851 THR B CA 1
ATOM 15435 C C . THR B 1 851 ? 17.781 -37 27.031 1 49.62 851 THR B C 1
ATOM 15437 O O . THR B 1 851 ? 16.875 -37.312 26.25 1 49.62 851 THR B O 1
ATOM 15440 N N . GLN B 1 852 ? 17.875 -35.781 27.625 1 54.44 852 GLN B N 1
ATOM 15441 C CA . GLN B 1 852 ? 17 -34.719 27.219 1 54.44 852 GLN B CA 1
ATOM 15442 C C . GLN B 1 852 ? 17.281 -34.281 25.781 1 54.44 852 GLN B C 1
ATOM 15444 O O . GLN B 1 852 ? 18.438 -34.188 25.375 1 54.44 852 GLN B O 1
ATOM 15449 N N . GLU B 1 853 ? 16.359 -34.125 25.047 1 65.19 853 GLU B N 1
ATOM 15450 C CA . GLU B 1 853 ? 16.5 -33.719 23.656 1 65.19 853 GLU B CA 1
ATOM 15451 C C . GLU B 1 853 ? 17.156 -32.344 23.531 1 65.19 853 GLU B C 1
ATOM 15453 O O . GLU B 1 853 ? 17.078 -31.531 24.438 1 65.19 853 GLU B O 1
ATOM 15458 N N . ASN B 1 854 ? 17.828 -32.156 22.438 1 68.19 854 ASN B N 1
ATOM 15459 C CA . ASN B 1 854 ? 18.438 -30.875 22.062 1 68.19 854 ASN B CA 1
ATOM 15460 C C . ASN B 1 854 ? 19.5 -30.438 23.078 1 68.19 854 ASN B C 1
ATOM 15462 O O . ASN B 1 854 ? 19.531 -29.281 23.469 1 68.19 854 ASN B O 1
ATOM 15466 N N . THR B 1 855 ? 20.156 -31.328 23.594 1 65.31 855 THR B N 1
ATOM 15467 C CA . THR B 1 855 ? 21.297 -31.078 24.484 1 65.31 855 THR B CA 1
ATOM 15468 C C . THR B 1 855 ? 22.578 -31.641 23.891 1 65.31 855 THR B C 1
ATOM 15470 O O . THR B 1 855 ? 22.531 -32.5 22.984 1 65.31 855 THR B O 1
ATOM 15473 N N . ILE B 1 856 ? 23.656 -31.156 24.297 1 69.94 856 ILE B N 1
ATOM 15474 C CA . ILE B 1 856 ? 24.953 -31.609 23.797 1 69.94 856 ILE B CA 1
ATOM 15475 C C . ILE B 1 856 ? 25.125 -33.094 24.109 1 69.94 856 ILE B C 1
ATOM 15477 O O . ILE B 1 856 ? 25.594 -33.844 23.266 1 69.94 856 ILE B O 1
ATOM 15481 N N . LEU B 1 857 ? 24.703 -33.469 25.312 1 63.38 857 LEU B N 1
ATOM 15482 C CA . LEU B 1 857 ? 24.797 -34.875 25.688 1 63.38 857 LEU B CA 1
ATOM 15483 C C . LEU B 1 857 ? 24 -35.75 24.734 1 63.38 857 LEU B C 1
ATOM 15485 O O . LEU B 1 857 ? 24.453 -36.812 24.328 1 63.38 857 LEU B O 1
ATOM 15489 N N . SER B 1 858 ? 22.844 -35.344 24.422 1 68.56 858 SER B N 1
ATOM 15490 C CA . SER B 1 858 ? 22 -36.062 23.484 1 68.56 858 SER B CA 1
ATOM 15491 C C . SER B 1 858 ? 22.672 -36.188 22.109 1 68.56 858 SER B C 1
ATOM 15493 O O . SER B 1 858 ? 22.547 -37.219 21.438 1 68.56 858 SER B O 1
ATOM 15495 N N . PHE B 1 859 ? 23.438 -35.281 21.734 1 75.94 859 PHE B N 1
ATOM 15496 C CA . PHE B 1 859 ? 24.094 -35.219 20.438 1 75.94 859 PHE B CA 1
ATOM 15497 C C . PHE B 1 859 ? 25.281 -36.188 20.406 1 75.94 859 PHE B C 1
ATOM 15499 O O . PHE B 1 859 ? 25.406 -36.969 19.469 1 75.94 859 PHE B O 1
ATOM 15506 N N . VAL B 1 860 ? 26 -36.031 21.422 1 70.25 860 VAL B N 1
ATOM 15507 C CA . VAL B 1 860 ? 27.172 -36.906 21.5 1 70.25 860 VAL B CA 1
ATOM 15508 C C . VAL B 1 860 ? 26.75 -38.375 21.609 1 70.25 860 VAL B C 1
ATOM 15510 O O . VAL B 1 860 ? 27.375 -39.25 21.016 1 70.25 860 VAL B O 1
ATOM 15513 N N . THR B 1 861 ? 25.672 -38.594 22.297 1 67.19 861 THR B N 1
ATOM 15514 C CA . THR B 1 861 ? 25.156 -39.938 22.438 1 67.19 861 THR B CA 1
ATOM 15515 C C . THR B 1 861 ? 24.703 -40.5 21.094 1 67.19 861 THR B C 1
ATOM 15517 O O . THR B 1 861 ? 25.016 -41.625 20.75 1 67.19 861 THR B O 1
ATOM 15520 N N . ALA B 1 862 ? 24.031 -39.75 20.391 1 72 862 ALA B N 1
ATOM 15521 C CA . ALA B 1 862 ? 23.578 -40.156 19.062 1 72 862 ALA B CA 1
ATOM 15522 C C . ALA B 1 862 ? 24.75 -40.469 18.141 1 72 862 ALA B C 1
ATOM 15524 O O . ALA B 1 862 ? 24.703 -41.438 17.375 1 72 862 ALA B O 1
ATOM 15525 N N . ALA B 1 863 ? 25.703 -39.656 18.25 1 72.5 863 ALA B N 1
ATOM 15526 C CA . ALA B 1 863 ? 26.891 -39.844 17.438 1 72.5 863 ALA B CA 1
ATOM 15527 C C . ALA B 1 863 ? 27.594 -41.156 17.75 1 72.5 863 ALA B C 1
ATOM 15529 O O . ALA B 1 863 ? 28.031 -41.875 16.844 1 72.5 863 ALA B O 1
ATOM 15530 N N . THR B 1 864 ? 27.609 -41.375 19 1 67.44 864 THR B N 1
ATOM 15531 C CA . THR B 1 864 ? 28.297 -42.594 19.438 1 67.44 864 THR B CA 1
ATOM 15532 C C . THR B 1 864 ? 27.516 -43.844 19.031 1 67.44 864 THR B C 1
ATOM 15534 O O . THR B 1 864 ? 28.094 -44.906 18.781 1 67.44 864 THR B O 1
ATOM 15537 N N . LEU B 1 865 ? 26.25 -43.656 18.922 1 66.94 865 LEU B N 1
ATOM 15538 C CA . LEU B 1 865 ? 25.391 -44.781 18.594 1 66.94 865 LEU B CA 1
ATOM 15539 C C . LEU B 1 865 ? 25.297 -45 17.094 1 66.94 865 LEU B C 1
ATOM 15541 O O . LEU B 1 865 ? 24.578 -45.875 16.609 1 66.94 865 LEU B O 1
ATOM 15545 N N . GLY B 1 866 ? 26.047 -44.125 16.312 1 67.12 866 GLY B N 1
ATOM 15546 C CA . GLY B 1 866 ? 26.172 -44.406 14.891 1 67.12 866 GLY B CA 1
ATOM 15547 C C . GLY B 1 866 ? 25.391 -43.438 14.023 1 67.12 866 GLY B C 1
ATOM 15548 O O . GLY B 1 866 ? 25.266 -43.656 12.812 1 67.12 866 GLY B O 1
ATOM 15549 N N . ALA B 1 867 ? 24.828 -42.5 14.617 1 77.25 867 ALA B N 1
ATOM 15550 C CA . ALA B 1 867 ? 24.141 -41.5 13.805 1 77.25 867 ALA B CA 1
ATOM 15551 C C . ALA B 1 867 ? 25.109 -40.75 12.914 1 77.25 867 ALA B C 1
ATOM 15553 O O . ALA B 1 867 ? 26.172 -40.312 13.367 1 77.25 867 ALA B O 1
ATOM 15554 N N . GLU B 1 868 ? 24.797 -40.656 11.672 1 79 868 GLU B N 1
ATOM 15555 C CA . GLU B 1 868 ? 25.656 -39.938 10.75 1 79 868 GLU B CA 1
ATOM 15556 C C . GLU B 1 868 ? 25.391 -38.438 10.852 1 79 868 GLU B C 1
ATOM 15558 O O . GLU B 1 868 ? 26.312 -37.625 10.656 1 79 868 GLU B O 1
ATOM 15563 N N . TYR B 1 869 ? 24.141 -38.062 11.078 1 86 869 TYR B N 1
ATOM 15564 C CA . TYR B 1 869 ? 23.734 -36.688 11.336 1 86 869 TYR B CA 1
ATOM 15565 C C . TYR B 1 869 ? 22.938 -36.562 12.625 1 86 869 TYR B C 1
ATOM 15567 O O . TYR B 1 869 ? 22.297 -37.531 13.047 1 86 869 TYR B O 1
ATOM 15575 N N . ILE B 1 870 ? 23.031 -35.438 13.211 1 84.56 870 ILE B N 1
ATOM 15576 C CA . ILE B 1 870 ? 22.156 -35.125 14.336 1 84.56 870 ILE B CA 1
ATOM 15577 C C . ILE B 1 870 ? 21.266 -33.938 13.969 1 84.56 870 ILE B C 1
ATOM 15579 O O . ILE B 1 870 ? 21.734 -32.969 13.352 1 84.56 870 ILE B O 1
ATOM 15583 N N . GLU B 1 871 ? 19.969 -34.094 14.234 1 89.56 871 GLU B N 1
ATOM 15584 C CA . GLU B 1 871 ? 19.016 -33.031 13.945 1 89.56 871 GLU B CA 1
ATOM 15585 C C . GLU B 1 871 ? 18.672 -32.25 15.203 1 89.56 871 GLU B C 1
ATOM 15587 O O . GLU B 1 871 ? 18.438 -32.844 16.266 1 89.56 871 GLU B O 1
ATOM 15592 N N . PHE B 1 872 ? 18.688 -30.922 15.141 1 88.81 872 PHE B N 1
ATOM 15593 C CA . PHE B 1 872 ? 18.25 -30.094 16.266 1 88.81 872 PHE B CA 1
ATOM 15594 C C . PHE B 1 872 ? 17.578 -28.828 15.766 1 88.81 872 PHE B C 1
ATOM 15596 O O . PHE B 1 872 ? 17.719 -28.453 14.594 1 88.81 872 PHE B O 1
ATOM 15603 N N . ASP B 1 873 ? 16.797 -28.156 16.688 1 91.69 873 ASP B N 1
ATOM 15604 C CA . ASP B 1 873 ? 15.992 -26.984 16.375 1 91.69 873 ASP B CA 1
ATOM 15605 C C . ASP B 1 873 ? 16.703 -25.703 16.781 1 91.69 873 ASP B C 1
ATOM 15607 O O . ASP B 1 873 ? 17.172 -25.578 17.922 1 91.69 873 ASP B O 1
ATOM 15611 N N . VAL B 1 874 ? 16.797 -24.734 15.852 1 95.44 874 VAL B N 1
ATOM 15612 C CA . VAL B 1 874 ? 17.484 -23.484 16.141 1 95.44 874 VAL B CA 1
ATOM 15613 C C . VAL B 1 874 ? 16.484 -22.344 16.156 1 95.44 874 VAL B C 1
ATOM 15615 O O . VAL B 1 874 ? 15.688 -22.188 15.234 1 95.44 874 VAL B O 1
ATOM 15618 N N . GLN B 1 875 ? 16.5 -21.531 17.219 1 94.12 875 GLN B N 1
ATOM 15619 C CA . GLN B 1 875 ? 15.758 -20.297 17.375 1 94.12 875 GLN B CA 1
ATOM 15620 C C . GLN B 1 875 ? 16.688 -19.141 17.734 1 94.12 875 GLN B C 1
ATOM 15622 O O . GLN B 1 875 ? 17.891 -19.312 17.875 1 94.12 875 GLN B O 1
ATOM 15627 N N . LEU B 1 876 ? 16.156 -17.875 17.766 1 94.69 876 LEU B N 1
ATOM 15628 C CA . LEU B 1 876 ? 16.969 -16.703 18.094 1 94.69 876 LEU B CA 1
ATOM 15629 C C . LEU B 1 876 ? 16.5 -16.062 19.391 1 94.69 876 LEU B C 1
ATOM 15631 O O . LEU B 1 876 ? 15.305 -16.016 19.672 1 94.69 876 LEU B O 1
ATOM 15635 N N . THR B 1 877 ? 17.438 -15.586 20.078 1 90.81 877 THR B N 1
ATOM 15636 C CA . THR B 1 877 ? 17.125 -14.656 21.156 1 90.81 877 THR B CA 1
ATOM 15637 C C . THR B 1 877 ? 16.688 -13.305 20.594 1 90.81 877 THR B C 1
ATOM 15639 O O . THR B 1 877 ? 16.766 -13.07 19.391 1 90.81 877 THR B O 1
ATOM 15642 N N . ARG B 1 878 ? 16.297 -12.383 21.484 1 87.12 878 ARG B N 1
ATOM 15643 C CA . ARG B 1 878 ? 15.828 -11.062 21.062 1 87.12 878 ARG B CA 1
ATOM 15644 C C . ARG B 1 878 ? 16.938 -10.281 20.359 1 87.12 878 ARG B C 1
ATOM 15646 O O . ARG B 1 878 ? 16.672 -9.523 19.422 1 87.12 878 ARG B O 1
ATOM 15653 N N . ASP B 1 879 ? 18.172 -10.461 20.812 1 90.38 879 ASP B N 1
ATOM 15654 C CA . ASP B 1 879 ? 19.312 -9.766 20.234 1 90.38 879 ASP B CA 1
ATOM 15655 C C . ASP B 1 879 ? 19.953 -10.602 19.125 1 90.38 879 ASP B C 1
ATOM 15657 O O . ASP B 1 879 ? 21.141 -10.453 18.844 1 90.38 879 ASP B O 1
ATOM 15661 N N . LEU B 1 880 ? 19.344 -11.625 18.531 1 93.75 880 LEU B N 1
ATOM 15662 C CA . LEU B 1 880 ? 19.625 -12.336 17.297 1 93.75 880 LEU B CA 1
ATOM 15663 C C . LEU B 1 880 ? 20.781 -13.305 17.469 1 93.75 880 LEU B C 1
ATOM 15665 O O . LEU B 1 880 ? 21.656 -13.383 16.609 1 93.75 880 LEU B O 1
ATOM 15669 N N . VAL B 1 881 ? 20.75 -13.992 18.625 1 95.38 881 VAL B N 1
ATOM 15670 C CA . VAL B 1 881 ? 21.75 -15.031 18.828 1 95.38 881 VAL B CA 1
ATOM 15671 C C . VAL B 1 881 ? 21.094 -16.406 18.719 1 95.38 881 VAL B C 1
ATOM 15673 O O . VAL B 1 881 ? 20.125 -16.703 19.422 1 95.38 881 VAL B O 1
ATOM 15676 N N . PRO B 1 882 ? 21.656 -17.297 17.828 1 96.19 882 PRO B N 1
ATOM 15677 C CA . PRO B 1 882 ? 21.062 -18.625 17.656 1 96.19 882 PRO B CA 1
ATOM 15678 C C . PRO B 1 882 ? 21.234 -19.516 18.891 1 96.19 882 PRO B C 1
ATOM 15680 O O . PRO B 1 882 ? 22.344 -19.672 19.406 1 96.19 882 PRO B O 1
ATOM 15683 N N . ILE B 1 883 ? 20.156 -20.172 19.312 1 93.62 883 ILE B N 1
ATOM 15684 C CA . ILE B 1 883 ? 20.141 -21.109 20.438 1 93.62 883 ILE B CA 1
ATOM 15685 C C . ILE B 1 883 ? 19.438 -22.391 20.031 1 93.62 883 ILE B C 1
ATOM 15687 O O . ILE B 1 883 ? 18.688 -22.422 19.062 1 93.62 883 ILE B O 1
ATOM 15691 N N . ILE B 1 884 ? 19.719 -23.469 20.734 1 91.69 884 ILE B N 1
ATOM 15692 C CA . ILE B 1 884 ? 19.094 -24.766 20.469 1 91.69 884 ILE B CA 1
ATOM 15693 C C . ILE B 1 884 ? 17.922 -24.969 21.422 1 91.69 884 ILE B C 1
ATOM 15695 O O . ILE B 1 884 ? 18.109 -25.172 22.625 1 91.69 884 ILE B O 1
ATOM 15699 N N . TYR B 1 885 ? 16.703 -24.891 20.797 1 87 885 TYR B N 1
ATOM 15700 C CA . TYR B 1 885 ? 15.492 -25.078 21.594 1 87 885 TYR B CA 1
ATOM 15701 C C . TYR B 1 885 ? 14.297 -25.359 20.703 1 87 885 TYR B C 1
ATOM 15703 O O . TYR B 1 885 ? 14.148 -24.75 19.641 1 87 885 TYR B O 1
ATOM 15711 N N . HIS B 1 886 ? 13.438 -26.203 21.141 1 84.69 886 HIS B N 1
ATOM 15712 C CA . HIS B 1 886 ? 12.367 -26.672 20.266 1 84.69 886 HIS B CA 1
ATOM 15713 C C . HIS B 1 886 ? 11.094 -25.875 20.469 1 84.69 886 HIS B C 1
ATOM 15715 O O . HIS B 1 886 ? 10.422 -25.5 19.5 1 84.69 886 HIS B O 1
ATOM 15721 N N . ASP B 1 887 ? 10.688 -25.578 21.703 1 83.88 887 ASP B N 1
ATOM 15722 C CA . ASP B 1 887 ? 9.422 -24.906 21.984 1 83.88 887 ASP B CA 1
ATOM 15723 C C . ASP B 1 887 ? 9.555 -23.391 21.797 1 83.88 887 ASP B C 1
ATOM 15725 O O . ASP B 1 887 ? 10.664 -22.859 21.797 1 83.88 887 ASP B O 1
ATOM 15729 N N . TRP B 1 888 ? 8.461 -22.766 21.703 1 86.75 888 TRP B N 1
ATOM 15730 C CA . TRP B 1 888 ? 8.469 -21.328 21.422 1 86.75 888 TRP B CA 1
ATOM 15731 C C . TRP B 1 888 ? 8.664 -20.531 22.719 1 86.75 888 TRP B C 1
ATOM 15733 O O . TRP B 1 888 ? 9.008 -19.344 22.672 1 86.75 888 TRP B O 1
ATOM 15743 N N . SER B 1 889 ? 8.398 -21.188 23.844 1 83.56 889 SER B N 1
ATOM 15744 C CA . SER B 1 889 ? 8.547 -20.547 25.156 1 83.56 889 SER B CA 1
ATOM 15745 C C . SER B 1 889 ? 9.258 -21.469 26.141 1 83.56 889 SER B C 1
ATOM 15747 O O . SER B 1 889 ? 9.117 -22.703 26.078 1 83.56 889 SER B O 1
ATOM 15749 N N . PHE B 1 890 ? 10.062 -20.875 27.031 1 79.56 890 PHE B N 1
ATOM 15750 C CA . PHE B 1 890 ? 10.711 -21.625 28.094 1 79.56 890 PHE B CA 1
ATOM 15751 C C . PHE B 1 890 ? 9.719 -21.969 29.203 1 79.56 890 PHE B C 1
ATOM 15753 O O . PHE B 1 890 ? 9.008 -21.078 29.688 1 79.56 890 PHE B O 1
ATOM 15760 N N . HIS B 1 891 ? 9.625 -23.25 29.375 1 74.5 891 HIS B N 1
ATOM 15761 C CA . HIS B 1 891 ? 8.859 -23.703 30.531 1 74.5 891 HIS B CA 1
ATOM 15762 C C . HIS B 1 891 ? 9.773 -24 31.719 1 74.5 891 HIS B C 1
ATOM 15764 O O . HIS B 1 891 ? 10.562 -24.953 31.672 1 74.5 891 HIS B O 1
ATOM 15770 N N . LEU B 1 892 ? 9.734 -23.125 32.719 1 65.62 892 LEU B N 1
ATOM 15771 C CA . LEU B 1 892 ? 10.617 -23.312 33.844 1 65.62 892 LEU B CA 1
ATOM 15772 C C . LEU B 1 892 ? 10.062 -24.375 34.781 1 65.62 892 LEU B C 1
ATOM 15774 O O . LEU B 1 892 ? 8.969 -24.203 35.344 1 65.62 892 LEU B O 1
ATOM 15778 N N . PRO B 1 893 ? 10.555 -25.656 34.781 1 53.25 893 PRO B N 1
ATOM 15779 C CA . PRO B 1 893 ? 9.992 -26.766 35.531 1 53.25 893 PRO B CA 1
ATOM 15780 C C . PRO B 1 893 ? 9.758 -26.422 37 1 53.25 893 PRO B C 1
ATOM 15782 O O . PRO B 1 893 ? 8.734 -26.812 37.594 1 53.25 893 PRO B O 1
ATOM 15785 N N . ASN B 1 894 ? 10.82 -25.922 37.781 1 53.53 894 ASN B N 1
ATOM 15786 C CA . ASN B 1 894 ? 10.711 -25.781 39.219 1 53.53 894 ASN B CA 1
ATOM 15787 C C . ASN B 1 894 ? 10.109 -24.438 39.625 1 53.53 894 ASN B C 1
ATOM 15789 O O . ASN B 1 894 ? 10.117 -24.062 40.781 1 53.53 894 ASN B O 1
ATOM 15793 N N . ALA B 1 895 ? 9.688 -23.781 38.625 1 56.38 895 ALA B N 1
ATOM 15794 C CA . ALA B 1 895 ? 9.078 -22.5 38.938 1 56.38 895 ALA B CA 1
ATOM 15795 C C . ALA B 1 895 ? 7.574 -22.516 38.688 1 56.38 895 ALA B C 1
ATOM 15797 O O . ALA B 1 895 ? 7.105 -22.109 37.625 1 56.38 895 ALA B O 1
ATOM 15798 N N . LYS B 1 896 ? 6.855 -23.297 39.625 1 59.5 896 LYS B N 1
ATOM 15799 C CA . LYS B 1 896 ? 5.406 -23.422 39.531 1 59.5 896 LYS B CA 1
ATOM 15800 C C . LYS B 1 896 ? 4.734 -22.047 39.562 1 59.5 896 LYS B C 1
ATOM 15802 O O . LYS B 1 896 ? 5.082 -21.203 40.406 1 59.5 896 LYS B O 1
ATOM 15807 N N . GLY B 1 897 ? 3.963 -21.781 38.5 1 64.94 897 GLY B N 1
ATOM 15808 C CA . GLY B 1 897 ? 3.145 -20.578 38.469 1 64.94 897 GLY B CA 1
ATOM 15809 C C . GLY B 1 897 ? 3.746 -19.453 37.625 1 64.94 897 GLY B C 1
ATOM 15810 O O . GLY B 1 897 ? 3.137 -18.406 37.469 1 64.94 897 GLY B O 1
ATOM 15811 N N . ILE B 1 898 ? 5 -19.75 37.219 1 74 898 ILE B N 1
ATOM 15812 C CA . ILE B 1 898 ? 5.594 -18.719 36.375 1 74 898 ILE B CA 1
ATOM 15813 C C . ILE B 1 898 ? 5.188 -18.953 34.938 1 74 898 ILE B C 1
ATOM 15815 O O . ILE B 1 898 ? 5.359 -20.062 34.406 1 74 898 ILE B O 1
ATOM 15819 N N . PRO B 1 899 ? 4.602 -18.031 34.406 1 77.31 899 PRO B N 1
ATOM 15820 C CA . PRO B 1 899 ? 4.215 -18.188 33 1 77.31 899 PRO B CA 1
ATOM 15821 C C . PRO B 1 899 ? 5.41 -18.438 32.094 1 77.31 899 PRO B C 1
ATOM 15823 O O . PRO B 1 899 ? 6.531 -18.047 32.406 1 77.31 899 PRO B O 1
ATOM 15826 N N . PRO B 1 900 ? 5.105 -19.188 30.938 1 78.25 900 PRO B N 1
ATOM 15827 C CA . PRO B 1 900 ? 6.188 -19.422 29.984 1 78.25 900 PRO B CA 1
ATOM 15828 C C . PRO B 1 900 ? 6.754 -18.125 29.406 1 78.25 900 PRO B C 1
ATOM 15830 O O . PRO B 1 900 ? 6.016 -17.156 29.203 1 78.25 900 PRO B O 1
ATOM 15833 N N . ILE B 1 901 ? 8.023 -18.172 29.25 1 79.44 901 ILE B N 1
ATOM 15834 C CA . ILE B 1 901 ? 8.711 -17 28.719 1 79.44 901 ILE B CA 1
ATOM 15835 C C . ILE B 1 901 ? 9.047 -17.219 27.25 1 79.44 901 ILE B C 1
ATOM 15837 O O . ILE B 1 901 ? 9.812 -18.125 26.906 1 79.44 901 ILE B O 1
ATOM 15841 N N . PRO B 1 902 ? 8.531 -16.375 26.406 1 82.75 902 PRO B N 1
ATOM 15842 C CA . PRO B 1 902 ? 8.852 -16.562 24.984 1 82.75 902 PRO B CA 1
ATOM 15843 C C . PRO B 1 902 ? 10.344 -16.438 24.688 1 82.75 902 PRO B C 1
ATOM 15845 O O . PRO B 1 902 ? 11 -15.531 25.219 1 82.75 902 PRO B O 1
ATOM 15848 N N . VAL B 1 903 ? 10.844 -17.312 23.875 1 84.81 903 VAL B N 1
ATOM 15849 C CA . VAL B 1 903 ? 12.258 -17.359 23.547 1 84.81 903 VAL B CA 1
ATOM 15850 C C . VAL B 1 903 ? 12.68 -16.031 22.922 1 84.81 903 VAL B C 1
ATOM 15852 O O . VAL B 1 903 ? 13.742 -15.484 23.234 1 84.81 903 VAL B O 1
ATOM 15855 N N . SER B 1 904 ? 11.836 -15.445 22.094 1 84.56 904 SER B N 1
ATOM 15856 C CA . SER B 1 904 ? 12.164 -14.25 21.312 1 84.56 904 SER B CA 1
ATOM 15857 C C . SER B 1 904 ? 12.125 -13 22.188 1 84.56 904 SER B C 1
ATOM 15859 O O . SER B 1 904 ? 12.492 -11.914 21.734 1 84.56 904 SER B O 1
ATOM 15861 N N . ALA B 1 905 ? 11.773 -13.156 23.391 1 81.25 905 ALA B N 1
ATOM 15862 C CA . ALA B 1 905 ? 11.656 -11.992 24.266 1 81.25 905 ALA B CA 1
ATOM 15863 C C . ALA B 1 905 ? 12.867 -11.875 25.188 1 81.25 905 ALA B C 1
ATOM 15865 O O . ALA B 1 905 ? 13.008 -10.891 25.922 1 81.25 905 ALA B O 1
ATOM 15866 N N . ILE B 1 906 ? 13.781 -12.836 25.109 1 84 906 ILE B N 1
ATOM 15867 C CA . ILE B 1 906 ? 14.891 -12.828 26.062 1 84 906 ILE B CA 1
ATOM 15868 C C . ILE B 1 906 ? 16.203 -12.531 25.328 1 84 906 ILE B C 1
ATOM 15870 O O . ILE B 1 906 ? 16.406 -13 24.203 1 84 906 ILE B O 1
ATOM 15874 N N . THR B 1 907 ? 17.047 -11.773 25.984 1 87.88 907 THR B N 1
ATOM 15875 C CA . THR B 1 907 ? 18.359 -11.484 25.438 1 87.88 907 THR B CA 1
ATOM 15876 C C . THR B 1 907 ? 19.328 -12.625 25.734 1 87.88 907 THR B C 1
ATOM 15878 O O . THR B 1 907 ? 19.031 -13.516 26.531 1 87.88 907 THR B O 1
ATOM 15881 N N . LEU B 1 908 ? 20.5 -12.602 25.094 1 91.19 908 LEU B N 1
ATOM 15882 C CA . LEU B 1 908 ? 21.531 -13.602 25.344 1 91.19 908 LEU B CA 1
ATOM 15883 C C . LEU B 1 908 ? 21.922 -13.617 26.812 1 91.19 908 LEU B C 1
ATOM 15885 O O . LEU B 1 908 ? 22.062 -14.695 27.406 1 91.19 908 LEU B O 1
ATOM 15889 N N . GLU B 1 909 ? 22.047 -12.414 27.359 1 88.44 909 GLU B N 1
ATOM 15890 C CA . GLU B 1 909 ? 22.438 -12.312 28.75 1 88.44 909 GLU B CA 1
ATOM 15891 C C . GLU B 1 909 ? 21.406 -12.984 29.672 1 88.44 909 GLU B C 1
ATOM 15893 O O . GLU B 1 909 ? 21.781 -13.727 30.578 1 88.44 909 GLU B O 1
ATOM 15898 N N . GLN B 1 910 ? 20.188 -12.781 29.359 1 83.38 910 GLN B N 1
ATOM 15899 C CA . GLN B 1 910 ? 19.109 -13.391 30.141 1 83.38 910 GLN B CA 1
ATOM 15900 C C . GLN B 1 910 ? 19.062 -14.898 29.922 1 83.38 910 GLN B C 1
ATOM 15902 O O . GLN B 1 910 ? 18.766 -15.656 30.844 1 83.38 910 GLN B O 1
ATOM 15907 N N . PHE B 1 911 ? 19.266 -15.359 28.688 1 86.62 911 PHE B N 1
ATOM 15908 C CA . PHE B 1 911 ? 19.281 -16.766 28.328 1 86.62 911 PHE B CA 1
ATOM 15909 C C . PHE B 1 911 ? 20.375 -17.516 29.094 1 86.62 911 PHE B C 1
ATOM 15911 O O . PHE B 1 911 ? 20.141 -18.609 29.609 1 86.62 911 PHE B O 1
ATOM 15918 N N . LEU B 1 912 ? 21.547 -16.859 29.219 1 85.25 912 LEU B N 1
ATOM 15919 C CA . LEU B 1 912 ? 22.672 -17.469 29.906 1 85.25 912 LEU B CA 1
ATOM 15920 C C . LEU B 1 912 ? 22.391 -17.562 31.406 1 85.25 912 LEU B C 1
ATOM 15922 O O . LEU B 1 912 ? 22.812 -18.516 32.062 1 85.25 912 LEU B O 1
ATOM 15926 N N . THR B 1 913 ? 21.625 -16.609 31.859 1 81.38 913 THR B N 1
ATOM 15927 C CA . THR B 1 913 ? 21.234 -16.656 33.281 1 81.38 913 THR B CA 1
ATOM 15928 C C . THR B 1 913 ? 20.266 -17.812 33.531 1 81.38 913 THR B C 1
ATOM 15930 O O . THR B 1 913 ? 20.375 -18.5 34.531 1 81.38 913 THR B O 1
ATOM 15933 N N . LEU B 1 914 ? 19.406 -17.969 32.656 1 79.19 914 LEU B N 1
ATOM 15934 C CA . LEU B 1 914 ? 18.469 -19.078 32.75 1 79.19 914 LEU B CA 1
ATOM 15935 C C . LEU B 1 914 ? 19.203 -20.406 32.656 1 79.19 914 LEU B C 1
ATOM 15937 O O . LEU B 1 914 ? 18.844 -21.359 33.344 1 79.19 914 LEU B O 1
ATOM 15941 N N . ARG B 1 915 ? 20.125 -20.438 31.75 1 77.75 915 ARG B N 1
ATOM 15942 C CA . ARG B 1 915 ? 20.953 -21.625 31.578 1 77.75 915 ARG B CA 1
ATOM 15943 C C . ARG B 1 915 ? 21.656 -22 32.875 1 77.75 915 ARG B C 1
ATOM 15945 O O . ARG B 1 915 ? 21.719 -23.172 33.25 1 77.75 915 ARG B O 1
ATOM 15952 N N . GLN B 1 916 ? 22.188 -21.062 33.562 1 74.44 916 GLN B N 1
ATOM 15953 C CA . GLN B 1 916 ? 22.906 -21.281 34.812 1 74.44 916 GLN B CA 1
ATOM 15954 C C . GLN B 1 916 ? 21.984 -21.781 35.906 1 74.44 916 GLN B C 1
ATOM 15956 O O . GLN B 1 916 ? 22.359 -22.641 36.688 1 74.44 916 GLN B O 1
ATOM 15961 N N . ARG B 1 917 ? 20.844 -21.297 35.875 1 69.94 917 ARG B N 1
ATOM 15962 C CA . ARG B 1 917 ? 19.859 -21.703 36.875 1 69.94 917 ARG B CA 1
ATOM 15963 C C . ARG B 1 917 ? 19.422 -23.141 36.656 1 69.94 917 ARG B C 1
ATOM 15965 O O . ARG B 1 917 ? 19.172 -23.875 37.625 1 69.94 917 ARG B O 1
ATOM 15972 N N . ALA B 1 918 ? 19.266 -23.359 35.5 1 62.66 918 ALA B N 1
ATOM 15973 C CA . ALA B 1 918 ? 18.828 -24.703 35.156 1 62.66 918 ALA B CA 1
ATOM 15974 C C . ALA B 1 918 ? 19.891 -25.734 35.5 1 62.66 918 ALA B C 1
ATOM 15976 O O . ALA B 1 918 ? 19.578 -26.891 35.812 1 62.66 918 ALA B O 1
ATOM 15977 N N . HIS B 1 919 ? 21.172 -25.406 35.562 1 55.12 919 HIS B N 1
ATOM 15978 C CA . HIS B 1 919 ? 22.297 -26.281 35.906 1 55.12 919 HIS B CA 1
ATOM 15979 C C . HIS B 1 919 ? 22.344 -26.578 37.406 1 55.12 919 HIS B C 1
ATOM 15981 O O . HIS B 1 919 ? 22.891 -27.594 37.812 1 55.12 919 HIS B O 1
ATOM 15987 N N . GLY B 1 920 ? 21.812 -25.781 38.375 1 43.22 920 GLY B N 1
ATOM 15988 C CA . GLY B 1 920 ? 22.031 -26.047 39.781 1 43.22 920 GLY B CA 1
ATOM 15989 C C . GLY B 1 920 ? 21.484 -27.391 40.25 1 43.22 920 GLY B C 1
ATOM 15990 O O . GLY B 1 920 ? 22.188 -28.156 40.906 1 43.22 920 GLY B O 1
ATOM 15991 N N . ARG B 1 921 ? 20.156 -27.781 40.688 1 36.91 921 ARG B N 1
ATOM 15992 C CA . ARG B 1 921 ? 19.938 -28.969 41.5 1 36.91 921 ARG B CA 1
ATOM 15993 C C . ARG B 1 921 ? 19.969 -30.234 40.656 1 36.91 921 ARG B C 1
ATOM 15995 O O . ARG B 1 921 ? 19.062 -30.469 39.844 1 36.91 921 ARG B O 1
ATOM 16002 N N . PRO B 1 922 ? 21.141 -30.844 40.406 1 35.28 922 PRO B N 1
ATOM 16003 C CA . PRO B 1 922 ? 21.062 -32.188 39.875 1 35.28 922 PRO B CA 1
ATOM 16004 C C . PRO B 1 922 ? 20.125 -33.094 40.656 1 35.28 922 PRO B C 1
ATOM 16006 O O . PRO B 1 922 ? 20.328 -33.312 41.844 1 35.28 922 PRO B O 1
ATOM 16009 N N . LEU B 1 923 ? 18.875 -32.969 40.656 1 30.12 923 LEU B N 1
ATOM 16010 C CA . LEU B 1 923 ? 18.281 -34.094 41.375 1 30.12 923 LEU B CA 1
ATOM 16011 C C . LEU B 1 923 ? 18.75 -35.438 40.781 1 30.12 923 LEU B C 1
ATOM 16013 O O . LEU B 1 923 ? 18.797 -35.562 39.562 1 30.12 923 LEU B O 1
ATOM 16017 N N . LYS B 1 924 ? 19.453 -36.344 41.531 1 28.95 924 LYS B N 1
ATOM 16018 C CA . LYS B 1 924 ? 19.859 -37.719 41.438 1 28.95 924 LYS B CA 1
ATOM 16019 C C . LYS B 1 924 ? 18.734 -38.594 40.844 1 28.95 924 LYS B C 1
ATOM 16021 O O . LYS B 1 924 ? 17.828 -39 41.594 1 28.95 924 LYS B O 1
ATOM 16026 N N . THR B 1 925 ? 18.047 -38.406 39.812 1 26.69 925 THR B N 1
ATOM 16027 C CA . THR B 1 925 ? 17.188 -39.562 39.531 1 26.69 925 THR B CA 1
ATOM 16028 C C . THR B 1 925 ? 18.016 -40.781 39.094 1 26.69 925 THR B C 1
ATOM 16030 O O . THR B 1 925 ? 19.078 -40.594 38.5 1 26.69 925 THR B O 1
ATOM 16033 N N . ARG B 1 926 ? 17.844 -42.094 39.562 1 27.33 926 ARG B N 1
ATOM 16034 C CA . ARG B 1 926 ? 18.438 -43.438 39.5 1 27.33 926 ARG B CA 1
ATOM 16035 C C . ARG B 1 926 ? 18.781 -43.844 38.094 1 27.33 926 ARG B C 1
ATOM 16037 O O . ARG B 1 926 ? 19.781 -44.531 37.844 1 27.33 926 ARG B O 1
ATOM 16044 N N . ASP B 1 927 ? 17.797 -44 37.281 1 26.02 927 ASP B N 1
ATOM 16045 C CA . ASP B 1 927 ? 17.875 -44.938 36.188 1 26.02 927 ASP B CA 1
ATOM 16046 C C . ASP B 1 927 ? 18.875 -44.469 35.125 1 26.02 927 ASP B C 1
ATOM 16048 O O . ASP B 1 927 ? 18.516 -43.719 34.219 1 26.02 927 ASP B O 1
ATOM 16052 N N . ASP B 1 928 ? 20.141 -44.188 35.438 1 26.03 928 ASP B N 1
ATOM 16053 C CA . ASP B 1 928 ? 21.328 -43.969 34.625 1 26.03 928 ASP B CA 1
ATOM 16054 C C . ASP B 1 928 ? 21.828 -45.25 33.969 1 26.03 928 ASP B C 1
ATOM 16056 O O . ASP B 1 928 ? 22.469 -46.062 34.625 1 26.03 928 ASP B O 1
ATOM 16060 N N . VAL B 1 929 ? 20.969 -46.094 33.188 1 26 929 VAL B N 1
ATOM 16061 C CA . VAL B 1 929 ? 21.359 -47.406 32.719 1 26 929 VAL B CA 1
ATOM 16062 C C . VAL B 1 929 ? 22.75 -47.344 32.094 1 26 929 VAL B C 1
ATOM 16064 O O . VAL B 1 929 ? 23.188 -46.281 31.656 1 26 929 VAL B O 1
ATOM 16067 N N . ASP B 1 930 ? 23.375 -48.719 31.766 1 24.31 930 ASP B N 1
ATOM 16068 C CA . ASP B 1 930 ? 24.453 -49.594 31.328 1 24.31 930 ASP B CA 1
ATOM 16069 C C . ASP B 1 930 ? 24.625 -49.531 29.797 1 24.31 930 ASP B C 1
ATOM 16071 O O . ASP B 1 930 ? 23.938 -50.281 29.078 1 24.31 930 ASP B O 1
ATOM 16075 N N . LEU B 1 931 ? 24.969 -48.969 29.109 1 24.16 931 LEU B N 1
ATOM 16076 C CA . LEU B 1 931 ? 25.25 -48.906 27.672 1 24.16 931 LEU B CA 1
ATOM 16077 C C . LEU B 1 931 ? 26.375 -49.906 27.328 1 24.16 931 LEU B C 1
ATOM 16079 O O . LEU B 1 931 ? 26.281 -50.594 26.312 1 24.16 931 LEU B O 1
ATOM 16083 N N . HIS B 1 932 ? 27.672 -49.875 27.547 1 21.48 932 HIS B N 1
ATOM 16084 C CA . HIS B 1 932 ? 28.734 -50.812 27.188 1 21.48 932 HIS B CA 1
ATOM 16085 C C . HIS B 1 932 ? 28.688 -52.062 28.047 1 21.48 932 HIS B C 1
ATOM 16087 O O . HIS B 1 932 ? 28.125 -52.031 29.141 1 21.48 932 HIS B O 1
ATOM 16093 N N . LYS B 1 933 ? 29.219 -53.531 27.844 1 25.94 933 LYS B N 1
ATOM 16094 C CA . LYS B 1 933 ? 30.625 -53.812 28.156 1 25.94 933 LYS B CA 1
ATOM 16095 C C . LYS B 1 933 ? 31.516 -52.625 27.797 1 25.94 933 LYS B C 1
ATOM 16097 O O . LYS B 1 933 ? 31.609 -52.25 26.625 1 25.94 933 LYS B O 1
ATOM 16102 N N . HIS B 1 934 ? 31.797 -51.844 28.031 1 23.38 934 HIS B N 1
ATOM 16103 C CA . HIS B 1 934 ? 32.875 -50.906 27.734 1 23.38 934 HIS B CA 1
ATOM 16104 C C . HIS B 1 934 ? 34.156 -51.656 27.359 1 23.38 934 HIS B C 1
ATOM 16106 O O . HIS B 1 934 ? 34.344 -52.812 27.688 1 23.38 934 HIS B O 1
ATOM 16112 N N . HIS B 1 935 ? 35.188 -50.812 26.859 1 22.73 935 HIS B N 1
ATOM 16113 C CA . HIS B 1 935 ? 36.312 -49.906 27.156 1 22.73 935 HIS B CA 1
ATOM 16114 C C . HIS B 1 935 ? 36.938 -50.25 28.516 1 22.73 935 HIS B C 1
ATOM 16116 O O . HIS B 1 935 ? 36.281 -50.031 29.562 1 22.73 935 HIS B O 1
ATOM 16122 N N . GLN B 1 936 ? 37.625 -51.125 28.719 1 26.83 936 GLN B N 1
ATOM 16123 C CA . GLN B 1 936 ? 38.75 -51.281 29.656 1 26.83 936 GLN B CA 1
ATOM 16124 C C . GLN B 1 936 ? 39.344 -49.938 30.031 1 26.83 936 GLN B C 1
ATOM 16126 O O . GLN B 1 936 ? 39.031 -48.906 29.406 1 26.83 936 GLN B O 1
ATOM 16131 N N . ARG B 1 937 ? 40.781 -49.625 29.953 1 23.36 937 ARG B N 1
ATOM 16132 C CA . ARG B 1 937 ? 41.781 -48.719 30.531 1 23.36 937 ARG B CA 1
ATOM 16133 C C . ARG B 1 937 ? 41.75 -47.344 29.859 1 23.36 937 ARG B C 1
ATOM 16135 O O . ARG B 1 937 ? 42.781 -46.688 29.703 1 23.36 937 ARG B O 1
ATOM 16142 N N . LEU B 1 938 ? 41.25 -46.938 29.047 1 27.42 938 LEU B N 1
ATOM 16143 C CA . LEU B 1 938 ? 41.062 -45.5 29.203 1 27.42 938 LEU B CA 1
ATOM 16144 C C . LEU B 1 938 ? 40.438 -45.156 30.562 1 27.42 938 LEU B C 1
ATOM 16146 O O . LEU B 1 938 ? 39.281 -45.469 30.797 1 27.42 938 LEU B O 1
ATOM 16150 N N . SER B 1 939 ? 40.969 -45.031 31.953 1 27.16 939 SER B N 1
ATOM 16151 C CA . SER B 1 939 ? 41.656 -44.531 33.125 1 27.16 939 SER B CA 1
ATOM 16152 C C . SER B 1 939 ? 41.5 -43 33.281 1 27.16 939 SER B C 1
ATOM 16154 O O . SER B 1 939 ? 42.156 -42.375 34.094 1 27.16 939 SER B O 1
ATOM 16156 N N . ALA B 1 940 ? 41.344 -42 32.25 1 26.7 940 ALA B N 1
ATOM 16157 C CA . ALA B 1 940 ? 41.156 -40.719 32.875 1 26.7 940 ALA B CA 1
ATOM 16158 C C . ALA B 1 940 ? 39.875 -40.688 33.688 1 26.7 940 ALA B C 1
ATOM 16160 O O . ALA B 1 940 ? 38.969 -41.469 33.469 1 26.7 940 ALA B O 1
ATOM 16161 N N . SER B 1 941 ? 39.719 -39.812 34.844 1 28.58 941 SER B N 1
ATOM 16162 C CA . SER B 1 941 ? 38.906 -39.406 35.969 1 28.58 941 SER B CA 1
ATOM 16163 C C . SER B 1 941 ? 37.5 -39.031 35.531 1 28.58 941 SER B C 1
ATOM 16165 O O . SER B 1 941 ? 37.344 -38.25 34.594 1 28.58 941 SER B O 1
ATOM 16167 N N . SER B 1 942 ? 36.625 -39.688 35.438 1 29.52 942 SER B N 1
ATOM 16168 C CA . SER B 1 942 ? 35.188 -39.875 35.188 1 29.52 942 SER B CA 1
ATOM 16169 C C . SER B 1 942 ? 34.375 -38.75 35.781 1 29.52 942 SER B C 1
ATOM 16171 O O . SER B 1 942 ? 33.188 -38.594 35.469 1 29.52 942 SER B O 1
ATOM 16173 N N . GLN B 1 943 ? 34.688 -38.125 37 1 28.89 943 GLN B N 1
ATOM 16174 C CA . GLN B 1 943 ? 34.188 -37 37.781 1 28.89 943 GLN B CA 1
ATOM 16175 C C . GLN B 1 943 ? 34.031 -35.75 36.938 1 28.89 943 GLN B C 1
ATOM 16177 O O . GLN B 1 943 ? 33.031 -35.031 37.062 1 28.89 943 GLN B O 1
ATOM 16182 N N . SER B 1 944 ? 35.031 -35.469 36.062 1 30.23 944 SER B N 1
ATOM 16183 C CA . SER B 1 944 ? 35.156 -34.219 35.312 1 30.23 944 SER B CA 1
ATOM 16184 C C . SER B 1 944 ? 34.219 -34.219 34.125 1 30.23 944 SER B C 1
ATOM 16186 O O . SER B 1 944 ? 33.781 -33.156 33.688 1 30.23 944 SER B O 1
ATOM 16188 N N . ILE B 1 945 ? 34.062 -35.156 33.5 1 31.41 945 ILE B N 1
ATOM 16189 C CA . ILE B 1 945 ? 33.188 -35.094 32.344 1 31.41 945 ILE B CA 1
ATOM 16190 C C . ILE B 1 945 ? 31.75 -34.781 32.781 1 31.41 945 ILE B C 1
ATOM 16192 O O . ILE B 1 945 ? 31.016 -34.062 32.094 1 31.41 945 ILE B O 1
ATOM 16196 N N . ALA B 1 946 ? 31.25 -35.219 33.781 1 31.36 946 ALA B N 1
ATOM 16197 C CA . ALA B 1 946 ? 29.922 -35.031 34.375 1 31.36 946 ALA B CA 1
ATOM 16198 C C . ALA B 1 946 ? 29.703 -33.562 34.781 1 31.36 946 ALA B C 1
ATOM 16200 O O . ALA B 1 946 ? 28.609 -33.031 34.625 1 31.36 946 ALA B O 1
ATOM 16201 N N . LEU B 1 947 ? 30.422 -32.844 35.531 1 34.31 947 LEU B N 1
ATOM 16202 C CA . LEU B 1 947 ? 30.391 -31.484 36.031 1 34.31 947 LEU B CA 1
ATOM 16203 C C . LEU B 1 947 ? 30.266 -30.484 34.875 1 34.31 947 LEU B C 1
ATOM 16205 O O . LEU B 1 947 ? 29.578 -29.469 35.031 1 34.31 947 LEU B O 1
ATOM 16209 N N . GLU B 1 948 ? 31.078 -30.5 33.75 1 35.28 948 GLU B N 1
ATOM 16210 C CA . GLU B 1 948 ? 31.25 -29.406 32.812 1 35.28 948 GLU B CA 1
ATOM 16211 C C . GLU B 1 948 ? 30.156 -29.406 31.75 1 35.28 948 GLU B C 1
ATOM 16213 O O . GLU B 1 948 ? 30.094 -28.531 30.891 1 35.28 948 GLU B O 1
ATOM 16218 N N . ILE B 1 949 ? 29.484 -30.203 31.234 1 38.41 949 ILE B N 1
ATOM 16219 C CA . ILE B 1 949 ? 28.594 -30.047 30.094 1 38.41 949 ILE B CA 1
ATOM 16220 C C . ILE B 1 949 ? 27.484 -29.047 30.438 1 38.41 949 ILE B C 1
ATOM 16222 O O . ILE B 1 949 ? 26.672 -29.297 31.312 1 38.41 949 ILE B O 1
ATOM 16226 N N . LYS B 1 950 ? 27.719 -27.828 30.344 1 45 950 LYS B N 1
ATOM 16227 C CA . LYS B 1 950 ? 26.812 -26.703 30.281 1 45 950 LYS B CA 1
ATOM 16228 C C . LYS B 1 950 ? 25.578 -27.016 29.422 1 45 950 LYS B C 1
ATOM 16230 O O . LYS B 1 950 ? 25.562 -26.734 28.234 1 45 950 LYS B O 1
ATOM 16235 N N . ASP B 1 951 ? 24.703 -28.141 29.531 1 53.75 951 ASP B N 1
ATOM 16236 C CA . ASP B 1 951 ? 23.938 -29.031 28.656 1 53.75 951 ASP B CA 1
ATOM 16237 C C . ASP B 1 951 ? 22.578 -28.422 28.312 1 53.75 951 ASP B C 1
ATOM 16239 O O . ASP B 1 951 ? 22.125 -28.516 27.172 1 53.75 951 ASP B O 1
ATOM 16243 N N . LYS B 1 952 ? 21.75 -27.859 29.391 1 59.88 952 LYS B N 1
ATOM 16244 C CA . LYS B 1 952 ? 20.312 -27.703 29.219 1 59.88 952 LYS B CA 1
ATOM 16245 C C . LYS B 1 952 ? 19.984 -26.422 28.469 1 59.88 952 LYS B C 1
ATOM 16247 O O . LYS B 1 952 ? 18.891 -26.281 27.922 1 59.88 952 LYS B O 1
ATOM 16252 N N . TYR B 1 953 ? 20.594 -26.016 27.375 1 78.5 953 TYR B N 1
ATOM 16253 C CA . TYR B 1 953 ? 20.297 -24.828 26.578 1 78.5 953 TYR B CA 1
ATOM 16254 C C . TYR B 1 953 ? 21.547 -24.344 25.828 1 78.5 953 TYR B C 1
ATOM 16256 O O . TYR B 1 953 ? 22.031 -23.25 26.078 1 78.5 953 TYR B O 1
ATOM 16264 N N . PRO B 1 954 ? 21.953 -25.156 24.953 1 87 954 PRO B N 1
ATOM 16265 C CA . PRO B 1 954 ? 23.203 -24.75 24.297 1 87 954 PRO B CA 1
ATOM 16266 C C . PRO B 1 954 ? 22.984 -23.672 23.234 1 87 954 PRO B C 1
ATOM 16268 O O . PRO B 1 954 ? 21.891 -23.547 22.688 1 87 954 PRO B O 1
ATOM 16271 N N . LEU B 1 955 ? 24.047 -22.922 23.062 1 91.31 955 LEU B N 1
ATOM 16272 C CA . LEU B 1 955 ? 24.141 -22.078 21.875 1 91.31 955 LEU B CA 1
ATOM 16273 C C . LEU B 1 955 ? 24.531 -22.906 20.656 1 91.31 955 LEU B C 1
ATOM 16275 O O . LEU B 1 955 ? 25.109 -23.984 20.797 1 91.31 955 LEU B O 1
ATOM 16279 N N . LEU B 1 956 ? 24.109 -22.453 19.5 1 94.62 956 LEU B N 1
ATOM 16280 C CA . LEU B 1 956 ? 24.547 -23.125 18.297 1 94.62 956 LEU B CA 1
ATOM 16281 C C . LEU B 1 956 ? 26.078 -23.188 18.219 1 94.62 956 LEU B C 1
ATOM 16283 O O . LEU B 1 956 ? 26.641 -24.203 17.812 1 94.62 956 LEU B O 1
ATOM 16287 N N . SER B 1 957 ? 26.766 -22.125 18.703 1 93.38 957 SER B N 1
ATOM 16288 C CA . SER B 1 957 ? 28.219 -22.094 18.719 1 93.38 957 SER B CA 1
ATOM 16289 C C . SER B 1 957 ? 28.797 -23.156 19.641 1 93.38 957 SER B C 1
ATOM 16291 O O . SER B 1 957 ? 29.859 -23.719 19.375 1 93.38 957 SER B O 1
ATOM 16293 N N . ASP B 1 958 ? 28.062 -23.438 20.719 1 89.69 958 ASP B N 1
ATOM 16294 C CA . ASP B 1 958 ? 28.469 -24.484 21.641 1 89.69 958 ASP B CA 1
ATOM 16295 C C . ASP B 1 958 ? 28.484 -25.859 20.953 1 89.69 958 ASP B C 1
ATOM 16297 O O . ASP B 1 958 ? 29.359 -26.688 21.203 1 89.69 958 ASP B O 1
ATOM 16301 N N . CYS B 1 959 ? 27.5 -26.094 20.141 1 89.31 959 CYS B N 1
ATOM 16302 C CA . CYS B 1 959 ? 27.391 -27.375 19.453 1 89.31 959 CYS B CA 1
ATOM 16303 C C . CYS B 1 959 ? 28.578 -27.609 18.531 1 89.31 959 CYS B C 1
ATOM 16305 O O . CYS B 1 959 ? 29.109 -28.719 18.453 1 89.31 959 CYS B O 1
ATOM 16307 N N . PHE B 1 960 ? 29 -26.609 17.875 1 90.81 960 PHE B N 1
ATOM 16308 C CA . PHE B 1 960 ? 30.125 -26.734 16.969 1 90.81 960 PHE B CA 1
ATOM 16309 C C . PHE B 1 960 ? 31.422 -27.016 17.734 1 90.81 960 PHE B C 1
ATOM 16311 O O . PHE B 1 960 ? 32.312 -27.719 17.234 1 90.81 960 PHE B O 1
ATOM 16318 N N . LYS B 1 961 ? 31.453 -26.547 18.906 1 86.94 961 LYS B N 1
ATOM 16319 C CA . LYS B 1 961 ? 32.656 -26.688 19.703 1 86.94 961 LYS B CA 1
ATOM 16320 C C . LYS B 1 961 ? 32.688 -28.031 20.406 1 86.94 961 LYS B C 1
ATOM 16322 O O . LYS B 1 961 ? 33.75 -28.672 20.5 1 86.94 961 LYS B O 1
ATOM 16327 N N . ASP B 1 962 ? 31.516 -28.516 20.812 1 83.06 962 ASP B N 1
ATOM 16328 C CA . ASP B 1 962 ? 31.5 -29.594 21.797 1 83.06 962 ASP B CA 1
ATOM 16329 C C . ASP B 1 962 ? 31.125 -30.922 21.141 1 83.06 962 ASP B C 1
ATOM 16331 O O . ASP B 1 962 ? 31.344 -31.984 21.719 1 83.06 962 ASP B O 1
ATOM 16335 N N . VAL B 1 963 ? 30.531 -30.984 19.969 1 83.81 963 VAL B N 1
ATOM 16336 C CA . VAL B 1 963 ? 30.156 -32.219 19.266 1 83.81 963 VAL B CA 1
ATOM 16337 C C . VAL B 1 963 ? 31.266 -32.625 18.297 1 83.81 963 VAL B C 1
ATOM 16339 O O . VAL B 1 963 ? 31.812 -31.766 17.594 1 83.81 963 VAL B O 1
ATOM 16342 N N . PRO B 1 964 ? 31.562 -33.844 18.25 1 80.62 964 PRO B N 1
ATOM 16343 C CA . PRO B 1 964 ? 32.656 -34.281 17.359 1 80.62 964 PRO B CA 1
ATOM 16344 C C . PRO B 1 964 ? 32.438 -33.875 15.906 1 80.62 964 PRO B C 1
ATOM 16346 O O . PRO B 1 964 ? 31.297 -33.969 15.406 1 80.62 964 PRO B O 1
ATOM 16349 N N . GLU B 1 965 ? 33.438 -33.562 15.211 1 82.88 965 GLU B N 1
ATOM 16350 C CA . GLU B 1 965 ? 33.375 -32.938 13.898 1 82.88 965 GLU B CA 1
ATOM 16351 C C . GLU B 1 965 ? 32.938 -33.938 12.828 1 82.88 965 GLU B C 1
ATOM 16353 O O . GLU B 1 965 ? 32.406 -33.531 11.781 1 82.88 965 GLU B O 1
ATOM 16358 N N . HIS B 1 966 ? 33.156 -35.125 13.078 1 80.06 966 HIS B N 1
ATOM 16359 C CA . HIS B 1 966 ? 32.844 -36.094 12.039 1 80.06 966 HIS B CA 1
ATOM 16360 C C . HIS B 1 966 ? 31.328 -36.344 11.93 1 80.06 966 HIS B C 1
ATOM 16362 O O . HIS B 1 966 ? 30.859 -36.875 10.938 1 80.06 966 HIS B O 1
ATOM 16368 N N . VAL B 1 967 ? 30.594 -35.938 12.906 1 82.19 967 VAL B N 1
ATOM 16369 C CA . VAL B 1 967 ? 29.141 -36.062 12.867 1 82.19 967 VAL B CA 1
ATOM 16370 C C . VAL B 1 967 ? 28.531 -34.875 12.148 1 82.19 967 VAL B C 1
ATOM 16372 O O . VAL B 1 967 ? 28.828 -33.719 12.5 1 82.19 967 VAL B O 1
ATOM 16375 N N . GLY B 1 968 ? 27.688 -35.094 11.125 1 85.62 968 GLY B N 1
ATOM 16376 C CA . GLY B 1 968 ? 27.031 -34 10.422 1 85.62 968 GLY B CA 1
ATOM 16377 C C . GLY B 1 968 ? 25.891 -33.406 11.211 1 85.62 968 GLY B C 1
ATOM 16378 O O . GLY B 1 968 ? 25.359 -34.031 12.141 1 85.62 968 GLY B O 1
ATOM 16379 N N . PHE B 1 969 ? 25.531 -32.156 10.883 1 89.06 969 PHE B N 1
ATOM 16380 C CA . PHE B 1 969 ? 24.422 -31.453 11.531 1 89.06 969 PHE B CA 1
ATOM 16381 C C . PHE B 1 969 ? 23.266 -31.25 10.555 1 89.06 969 PHE B C 1
ATOM 16383 O O . PHE B 1 969 ? 23.484 -30.875 9.406 1 89.06 969 PHE B O 1
ATOM 16390 N N . ASN B 1 970 ? 22.062 -31.672 10.961 1 92.06 970 ASN B N 1
ATOM 16391 C CA . ASN B 1 970 ? 20.828 -31.156 10.367 1 92.06 970 ASN B CA 1
ATOM 16392 C C . ASN B 1 970 ? 20.266 -30 11.188 1 92.06 970 ASN B C 1
ATOM 16394 O O . ASN B 1 970 ? 19.562 -30.219 12.172 1 92.06 970 ASN B O 1
ATOM 16398 N N . VAL B 1 971 ? 20.547 -28.797 10.719 1 94.75 971 VAL B N 1
ATOM 16399 C CA . VAL B 1 971 ? 20.094 -27.578 11.398 1 94.75 971 VAL B CA 1
ATOM 16400 C C . VAL B 1 971 ? 18.656 -27.25 10.977 1 94.75 971 VAL B C 1
ATOM 16402 O O . VAL B 1 971 ? 18.438 -26.672 9.914 1 94.75 971 VAL B O 1
ATOM 16405 N N . GLU B 1 972 ? 17.75 -27.578 11.781 1 95.62 972 GLU B N 1
ATOM 16406 C CA . GLU B 1 972 ? 16.375 -27.234 11.477 1 95.62 972 GLU B CA 1
ATOM 16407 C C . GLU B 1 972 ? 16.078 -25.781 11.82 1 95.62 972 GLU B C 1
ATOM 16409 O O . GLU B 1 972 ? 16.172 -25.375 12.984 1 95.62 972 GLU B O 1
ATOM 16414 N N . LEU B 1 973 ? 15.789 -25.031 10.805 1 97.44 973 LEU B N 1
ATOM 16415 C CA . LEU B 1 973 ? 15.453 -23.625 10.977 1 97.44 973 LEU B CA 1
ATOM 16416 C C . LEU B 1 973 ? 13.992 -23.453 11.391 1 97.44 973 LEU B C 1
ATOM 16418 O O . LEU B 1 973 ? 13.094 -23.484 10.547 1 97.44 973 LEU B O 1
ATOM 16422 N N . LYS B 1 974 ? 13.781 -23.172 12.625 1 94.38 974 LYS B N 1
ATOM 16423 C CA . LYS B 1 974 ? 12.43 -23.078 13.172 1 94.38 974 LYS B CA 1
ATOM 16424 C C . LYS B 1 974 ? 11.945 -21.625 13.188 1 94.38 974 LYS B C 1
ATOM 16426 O O . LYS B 1 974 ? 12.391 -20.828 14.016 1 94.38 974 LYS B O 1
ATOM 16431 N N . TYR B 1 975 ? 11.039 -21.328 12.352 1 94.56 975 TYR B N 1
ATOM 16432 C CA . TYR B 1 975 ? 10.453 -20 12.234 1 94.56 975 TYR B CA 1
ATOM 16433 C C . TYR B 1 975 ? 8.953 -20.031 12.516 1 94.56 975 TYR B C 1
ATOM 16435 O O . TYR B 1 975 ? 8.227 -20.844 11.938 1 94.56 975 TYR B O 1
ATOM 16443 N N . PRO B 1 976 ? 8.516 -19.203 13.422 1 90.69 976 PRO B N 1
ATOM 16444 C CA . PRO B 1 976 ? 7.098 -19.281 13.789 1 90.69 976 PRO B CA 1
ATOM 16445 C C . PRO B 1 976 ? 6.188 -18.672 12.719 1 90.69 976 PRO B C 1
ATOM 16447 O O . PRO B 1 976 ? 6.422 -17.547 12.266 1 90.69 976 PRO B O 1
ATOM 16450 N N . PRO B 1 977 ? 5.176 -19.391 12.352 1 86.88 977 PRO B N 1
ATOM 16451 C CA . PRO B 1 977 ? 4.184 -18.812 11.445 1 86.88 977 PRO B CA 1
ATOM 16452 C C . PRO B 1 977 ? 3.43 -17.641 12.078 1 86.88 977 PRO B C 1
ATOM 16454 O O . PRO B 1 977 ? 3.479 -17.453 13.297 1 86.88 977 PRO B O 1
ATOM 16457 N N . ASP B 1 978 ? 2.689 -16.859 11.258 1 80.88 978 ASP B N 1
ATOM 16458 C CA . ASP B 1 978 ? 1.991 -15.656 11.703 1 80.88 978 ASP B CA 1
ATOM 16459 C C . ASP B 1 978 ? 0.96 -15.984 12.781 1 80.88 978 ASP B C 1
ATOM 16461 O O . ASP B 1 978 ? 0.793 -15.234 13.742 1 80.88 978 ASP B O 1
ATOM 16465 N N . ILE B 1 979 ? 0.319 -17.062 12.648 1 80.44 979 ILE B N 1
ATOM 16466 C CA . ILE B 1 979 ? -0.725 -17.453 13.594 1 80.44 979 ILE B CA 1
ATOM 16467 C C . ILE B 1 979 ? -0.105 -17.734 14.961 1 80.44 979 ILE B C 1
ATOM 16469 O O . ILE B 1 979 ? -0.685 -17.406 15.992 1 80.44 979 ILE B O 1
ATOM 16473 N N . THR B 1 980 ? 1.04 -18.375 14.914 1 83.69 980 THR B N 1
ATOM 16474 C CA . THR B 1 980 ? 1.738 -18.672 16.156 1 83.69 980 THR B CA 1
ATOM 16475 C C . THR B 1 980 ? 2.244 -17.391 16.828 1 83.69 980 THR B C 1
ATOM 16477 O O . THR B 1 980 ? 2.174 -17.25 18.047 1 83.69 980 THR B O 1
ATOM 16480 N N . GLN B 1 981 ? 2.715 -16.516 16.109 1 84.06 981 GLN B N 1
ATOM 16481 C CA . GLN B 1 981 ? 3.18 -15.242 16.641 1 84.06 981 GLN B CA 1
ATOM 16482 C C . GLN B 1 981 ? 2.037 -14.477 17.297 1 84.06 981 GLN B C 1
ATOM 16484 O O . GLN B 1 981 ? 2.215 -13.891 18.375 1 84.06 981 GLN B O 1
ATOM 16489 N N . ALA B 1 982 ? 0.906 -14.539 16.625 1 76.19 982 ALA B N 1
ATOM 16490 C CA . ALA B 1 982 ? -0.271 -13.859 17.172 1 76.19 982 ALA B CA 1
ATOM 16491 C C . ALA B 1 982 ? -0.751 -14.523 18.453 1 76.19 982 ALA B C 1
ATOM 16493 O O . ALA B 1 982 ? -1.162 -13.844 19.391 1 76.19 982 ALA B O 1
ATOM 16494 N N . GLU B 1 983 ? -0.621 -15.836 18.469 1 76.75 983 GLU B N 1
ATOM 16495 C CA . GLU B 1 983 ? -1.091 -16.594 19.625 1 76.75 983 GLU B CA 1
ATOM 16496 C C . GLU B 1 983 ? -0.214 -16.359 20.844 1 76.75 983 GLU B C 1
ATOM 16498 O O . GLU B 1 983 ? -0.715 -16.281 21.969 1 76.75 983 GLU B O 1
ATOM 16503 N N . ILE B 1 984 ? 1.069 -16.219 20.578 1 76.38 984 ILE B N 1
ATOM 16504 C CA . ILE B 1 984 ? 1.997 -16.062 21.688 1 76.38 984 ILE B CA 1
ATOM 16505 C C . ILE B 1 984 ? 2.24 -14.586 21.969 1 76.38 984 ILE B C 1
ATOM 16507 O O . ILE B 1 984 ? 2.75 -14.219 23.031 1 76.38 984 ILE B O 1
ATOM 16511 N N . GLY B 1 985 ? 1.797 -13.758 21.078 1 74.69 985 GLY B N 1
ATOM 16512 C CA . GLY B 1 985 ? 1.926 -12.32 21.266 1 74.69 985 GLY B CA 1
ATOM 16513 C C . GLY B 1 985 ? 3.354 -11.828 21.125 1 74.69 985 GLY B C 1
ATOM 16514 O O . GLY B 1 985 ? 3.816 -11.023 21.938 1 74.69 985 GLY B O 1
ATOM 16515 N N . ILE B 1 986 ? 4.086 -12.328 20.125 1 78.69 986 ILE B N 1
ATOM 16516 C CA . ILE B 1 986 ? 5.488 -11.953 19.969 1 78.69 986 ILE B CA 1
ATOM 16517 C C . ILE B 1 986 ? 5.715 -11.359 18.578 1 78.69 986 ILE B C 1
ATOM 16519 O O . ILE B 1 986 ? 4.945 -11.625 17.656 1 78.69 986 ILE B O 1
ATOM 16523 N N . LYS B 1 987 ? 6.691 -10.492 18.531 1 80.06 987 LYS B N 1
ATOM 16524 C CA . LYS B 1 987 ? 7.254 -10.055 17.266 1 80.06 987 LYS B CA 1
ATOM 16525 C C . LYS B 1 987 ? 8.617 -10.703 17.016 1 80.06 987 LYS B C 1
ATOM 16527 O O . LYS B 1 987 ? 9.547 -10.523 17.797 1 80.06 987 LYS B O 1
ATOM 16532 N N . TYR B 1 988 ? 8.68 -11.445 15.953 1 87 988 TYR B N 1
ATOM 16533 C CA . TYR B 1 988 ? 9.898 -12.18 15.641 1 87 988 TYR B CA 1
ATOM 16534 C C . TYR B 1 988 ? 10.734 -11.438 14.609 1 87 988 TYR B C 1
ATOM 16536 O O . TYR B 1 988 ? 10.242 -10.531 13.93 1 87 988 TYR B O 1
ATOM 16544 N N . ALA B 1 989 ? 12.008 -11.719 14.555 1 89.19 989 ALA B N 1
ATOM 16545 C CA . ALA B 1 989 ? 12.898 -11.141 13.562 1 89.19 989 ALA B CA 1
ATOM 16546 C C . ALA B 1 989 ? 12.414 -11.438 12.148 1 89.19 989 ALA B C 1
ATOM 16548 O O . ALA B 1 989 ? 11.711 -12.43 11.922 1 89.19 989 ALA B O 1
ATOM 16549 N N . SER B 1 990 ? 12.742 -10.539 11.227 1 92.56 990 SER B N 1
ATOM 16550 C CA . SER B 1 990 ? 12.406 -10.82 9.828 1 92.56 990 SER B CA 1
ATOM 16551 C C . SER B 1 990 ? 13.062 -12.109 9.352 1 92.56 990 SER B C 1
ATOM 16553 O O . SER B 1 990 ? 14.078 -12.531 9.898 1 92.56 990 SER B O 1
ATOM 16555 N N . ARG B 1 991 ? 12.547 -12.766 8.336 1 96.62 991 ARG B N 1
ATOM 16556 C CA . ARG B 1 991 ? 13.109 -14 7.801 1 96.62 991 ARG B CA 1
ATOM 16557 C C . ARG B 1 991 ? 14.547 -13.789 7.348 1 96.62 991 ARG B C 1
ATOM 16559 O O . ARG B 1 991 ? 15.406 -14.656 7.559 1 96.62 991 ARG B O 1
ATOM 16566 N N . ASN B 1 992 ? 14.836 -12.609 6.711 1 96.56 992 ASN B N 1
ATOM 16567 C CA . ASN B 1 992 ? 16.203 -12.297 6.297 1 96.56 992 ASN B CA 1
ATOM 16568 C C . ASN B 1 992 ? 17.141 -12.242 7.488 1 96.56 992 ASN B C 1
ATOM 16570 O O . ASN B 1 992 ? 18.234 -12.836 7.457 1 96.56 992 ASN B O 1
ATOM 16574 N N . ASP B 1 993 ? 16.688 -11.562 8.555 1 95.62 993 ASP B N 1
ATOM 16575 C CA . ASP B 1 993 ? 17.547 -11.406 9.727 1 95.62 993 ASP B CA 1
ATOM 16576 C C . ASP B 1 993 ? 17.75 -12.734 10.445 1 95.62 993 ASP B C 1
ATOM 16578 O O . ASP B 1 993 ? 18.828 -13.016 10.961 1 95.62 993 ASP B O 1
ATOM 16582 N N . TYR B 1 994 ? 16.703 -13.453 10.523 1 96.75 994 TYR B N 1
ATOM 16583 C CA . TYR B 1 994 ? 16.766 -14.773 11.148 1 96.75 994 TYR B CA 1
ATOM 16584 C C . TYR B 1 994 ? 17.797 -15.656 10.461 1 96.75 994 TYR B C 1
ATOM 16586 O O . TYR B 1 994 ? 18.672 -16.203 11.117 1 96.75 994 TYR B O 1
ATOM 16594 N N . VAL B 1 995 ? 17.703 -15.789 9.117 1 98.25 995 VAL B N 1
ATOM 16595 C CA . VAL B 1 995 ? 18.594 -16.656 8.352 1 98.25 995 VAL B CA 1
ATOM 16596 C C . VAL B 1 995 ? 20.031 -16.125 8.414 1 98.25 995 VAL B C 1
ATOM 16598 O O . VAL B 1 995 ? 20.969 -16.906 8.578 1 98.25 995 VAL B O 1
ATOM 16601 N N . ASP B 1 996 ? 20.219 -14.805 8.328 1 97.38 996 ASP B N 1
ATOM 16602 C CA . ASP B 1 996 ? 21.547 -14.203 8.391 1 97.38 996 ASP B CA 1
ATOM 16603 C C . ASP B 1 996 ? 22.25 -14.531 9.711 1 97.38 996 ASP B C 1
ATOM 16605 O O . ASP B 1 996 ? 23.453 -14.82 9.727 1 97.38 996 ASP B O 1
ATOM 16609 N N . ALA B 1 997 ? 21.469 -14.445 10.789 1 97.38 997 ALA B N 1
ATOM 16610 C CA . ALA B 1 997 ? 22.047 -14.711 12.109 1 97.38 997 ALA B CA 1
ATOM 16611 C C . ALA B 1 997 ? 22.531 -16.156 12.219 1 97.38 997 ALA B C 1
ATOM 16613 O O . ALA B 1 997 ? 23.609 -16.406 12.742 1 97.38 997 ALA B O 1
ATOM 16614 N N . VAL B 1 998 ? 21.766 -17.125 11.781 1 97.94 998 VAL B N 1
ATOM 16615 C CA . VAL B 1 998 ? 22.125 -18.531 11.852 1 97.94 998 VAL B CA 1
ATOM 16616 C C . VAL B 1 998 ? 23.312 -18.812 10.93 1 97.94 998 VAL B C 1
ATOM 16618 O O . VAL B 1 998 ? 24.281 -19.453 11.328 1 97.94 998 VAL B O 1
ATOM 16621 N N . LEU B 1 999 ? 23.234 -18.281 9.68 1 96.94 999 LEU B N 1
ATOM 16622 C CA . LEU B 1 999 ? 24.312 -18.5 8.711 1 96.94 999 LEU B CA 1
ATOM 16623 C C . LEU B 1 999 ? 25.625 -17.906 9.211 1 96.94 999 LEU B C 1
ATOM 16625 O O . LEU B 1 999 ? 26.688 -18.5 9 1 96.94 999 LEU B O 1
ATOM 16629 N N . LYS B 1 1000 ? 25.516 -16.734 9.805 1 96.75 1000 LYS B N 1
ATOM 16630 C CA . LYS B 1 1000 ? 26.734 -16.141 10.344 1 96.75 1000 LYS B CA 1
ATOM 16631 C C . LYS B 1 1000 ? 27.422 -17.062 11.336 1 96.75 1000 LYS B C 1
ATOM 16633 O O . LYS B 1 1000 ? 28.625 -17.266 11.266 1 96.75 1000 LYS B O 1
ATOM 16638 N N . THR B 1 1001 ? 26.641 -17.641 12.242 1 96.69 1001 THR B N 1
ATOM 16639 C CA . THR B 1 1001 ? 27.188 -18.562 13.234 1 96.69 1001 THR B CA 1
ATOM 16640 C C . THR B 1 1001 ? 27.734 -19.828 12.57 1 96.69 1001 THR B C 1
ATOM 16642 O O . THR B 1 1001 ? 28.797 -20.328 12.953 1 96.69 1001 THR B O 1
ATOM 16645 N N . VAL B 1 1002 ? 27.031 -20.391 11.617 1 95.5 1002 VAL B N 1
ATOM 16646 C CA . VAL B 1 1002 ? 27.453 -21.609 10.922 1 95.5 1002 VAL B CA 1
ATOM 16647 C C . VAL B 1 1002 ? 28.766 -21.359 10.18 1 95.5 1002 VAL B C 1
ATOM 16649 O O . VAL B 1 1002 ? 29.719 -22.125 10.336 1 95.5 1002 VAL B O 1
ATOM 16652 N N . PHE B 1 1003 ? 28.891 -20.297 9.438 1 92 1003 PHE B N 1
ATOM 16653 C CA . PHE B 1 1003 ? 30.078 -20.031 8.641 1 92 1003 PHE B CA 1
ATOM 16654 C C . PHE B 1 1003 ? 31.25 -19.625 9.531 1 92 1003 PHE B C 1
ATOM 16656 O O . PHE B 1 1003 ? 32.406 -19.828 9.164 1 92 1003 PHE B O 1
ATOM 16663 N N . ASP B 1 1004 ? 30.906 -19.141 10.703 1 93.62 1004 ASP B N 1
ATOM 16664 C CA . ASP B 1 1004 ? 31.969 -18.797 11.656 1 93.62 1004 ASP B CA 1
ATOM 16665 C C . ASP B 1 1004 ? 32.594 -20.062 12.258 1 93.62 1004 ASP B C 1
ATOM 16667 O O . ASP B 1 1004 ? 33.781 -20.062 12.586 1 93.62 1004 ASP B O 1
ATOM 16671 N N . HIS B 1 1005 ? 31.75 -21.188 12.383 1 93.25 1005 HIS B N 1
ATOM 16672 C CA . HIS B 1 1005 ? 32.188 -22.234 13.281 1 93.25 1005 HIS B CA 1
ATOM 16673 C C . HIS B 1 1005 ? 32.188 -23.594 12.578 1 93.25 1005 HIS B C 1
ATOM 16675 O O . HIS B 1 1005 ? 32.75 -24.578 13.094 1 93.25 1005 HIS B O 1
ATOM 16681 N N . ALA B 1 1006 ? 31.578 -23.797 11.477 1 88.81 1006 ALA B N 1
ATOM 16682 C CA . ALA B 1 1006 ? 31.312 -25.094 10.883 1 88.81 1006 ALA B CA 1
ATOM 16683 C C . ALA B 1 1006 ? 32.594 -25.766 10.43 1 88.81 1006 ALA B C 1
ATOM 16685 O O . ALA B 1 1006 ? 32.75 -27 10.523 1 88.81 1006 ALA B O 1
ATOM 16686 N N . GLY B 1 1007 ? 33.562 -24.953 9.953 1 82.88 1007 GLY B N 1
ATOM 16687 C CA . GLY B 1 1007 ? 34.75 -25.578 9.383 1 82.88 1007 GLY B CA 1
ATOM 16688 C C . GLY B 1 1007 ? 34.438 -26.547 8.266 1 82.88 1007 GLY B C 1
ATOM 16689 O O . GLY B 1 1007 ? 33.75 -26.203 7.312 1 82.88 1007 GLY B O 1
ATOM 16690 N N . SER B 1 1008 ? 34.875 -27.875 8.453 1 79.75 1008 SER B N 1
ATOM 16691 C CA . SER B 1 1008 ? 34.656 -28.875 7.414 1 79.75 1008 SER B CA 1
ATOM 16692 C C . SER B 1 1008 ? 33.469 -29.766 7.73 1 79.75 1008 SER B C 1
ATOM 16694 O O . SER B 1 1008 ? 33.219 -30.734 7.02 1 79.75 1008 SER B O 1
ATOM 16696 N N . ARG B 1 1009 ? 32.75 -29.438 8.711 1 85.56 1009 ARG B N 1
ATOM 16697 C CA . ARG B 1 1009 ? 31.609 -30.25 9.125 1 85.56 1009 ARG B CA 1
ATOM 16698 C C . ARG B 1 1009 ? 30.516 -30.266 8.047 1 85.56 1009 ARG B C 1
ATOM 16700 O O . ARG B 1 1009 ? 30.234 -29.219 7.449 1 85.56 1009 ARG B O 1
ATOM 16707 N N . ARG B 1 1010 ? 29.984 -31.422 7.863 1 83.5 1010 ARG B N 1
ATOM 16708 C CA . ARG B 1 1010 ? 28.828 -31.531 6.965 1 83.5 1010 ARG B CA 1
ATOM 16709 C C . ARG B 1 1010 ? 27.578 -30.953 7.605 1 83.5 1010 ARG B C 1
ATOM 16711 O O . ARG B 1 1010 ? 27.219 -31.312 8.727 1 83.5 1010 ARG B O 1
ATOM 16718 N N . ILE B 1 1011 ? 26.922 -30.047 6.832 1 90.62 1011 ILE B N 1
ATOM 16719 C CA . ILE B 1 1011 ? 25.734 -29.375 7.363 1 90.62 1011 ILE B CA 1
ATOM 16720 C C . ILE B 1 1011 ? 24.594 -29.469 6.359 1 90.62 1011 ILE B C 1
ATOM 16722 O O . ILE B 1 1011 ? 24.812 -29.344 5.148 1 90.62 1011 ILE B O 1
ATOM 16726 N N . ILE B 1 1012 ? 23.453 -29.812 6.859 1 91.19 1012 ILE B N 1
ATOM 16727 C CA . ILE B 1 1012 ? 22.203 -29.703 6.117 1 91.19 1012 ILE B CA 1
ATOM 16728 C C . ILE B 1 1012 ? 21.266 -28.734 6.824 1 91.19 1012 ILE B C 1
ATOM 16730 O O . ILE B 1 1012 ? 21.203 -28.703 8.055 1 91.19 1012 ILE B O 1
ATOM 16734 N N . PHE B 1 1013 ? 20.531 -27.938 6.012 1 94.69 1013 PHE B N 1
ATOM 16735 C CA . PHE B 1 1013 ? 19.484 -27.094 6.57 1 94.69 1013 PHE B CA 1
ATOM 16736 C C . PHE B 1 1013 ? 18.109 -27.656 6.223 1 94.69 1013 PHE B C 1
ATOM 16738 O O . PHE B 1 1013 ? 17.906 -28.188 5.129 1 94.69 1013 PHE B O 1
ATOM 16745 N N . SER B 1 1014 ? 17.188 -27.578 7.09 1 95.75 1014 SER B N 1
ATOM 16746 C CA . SER B 1 1014 ? 15.805 -27.938 6.828 1 95.75 1014 SER B CA 1
ATOM 16747 C C . SER B 1 1014 ? 14.836 -26.984 7.527 1 95.75 1014 SER B C 1
ATOM 16749 O O . SER B 1 1014 ? 15.203 -26.344 8.508 1 95.75 1014 SER B O 1
ATOM 16751 N N . SER B 1 1015 ? 13.633 -26.812 6.953 1 97.31 1015 SER B N 1
ATOM 16752 C CA . SER B 1 1015 ? 12.633 -25.953 7.578 1 97.31 1015 SER B CA 1
ATOM 16753 C C . SER B 1 1015 ? 11.227 -26.312 7.121 1 97.31 1015 SER B C 1
ATOM 16755 O O . SER B 1 1015 ? 11.031 -26.75 5.984 1 97.31 1015 SER B O 1
ATOM 16757 N N . PHE B 1 1016 ? 10.234 -26.094 7.977 1 94.94 1016 PHE B N 1
ATOM 16758 C CA . PHE B 1 1016 ? 8.828 -26.25 7.621 1 94.94 1016 PHE B CA 1
ATOM 16759 C C . PHE B 1 1016 ? 8.312 -25 6.918 1 94.94 1016 PHE B C 1
ATOM 16761 O O . PHE B 1 1016 ? 7.23 -25.016 6.328 1 94.94 1016 PHE B O 1
ATOM 16768 N N . ASP B 1 1017 ? 9.023 -23.891 7.004 1 94.94 1017 ASP B N 1
ATOM 16769 C CA . ASP B 1 1017 ? 8.656 -22.641 6.348 1 94.94 1017 ASP B CA 1
ATOM 16770 C C . ASP B 1 1017 ? 9.273 -22.547 4.953 1 94.94 1017 ASP B C 1
ATOM 16772 O O . ASP B 1 1017 ? 10.492 -22.422 4.816 1 94.94 1017 ASP B O 1
ATOM 16776 N N . PRO B 1 1018 ? 8.445 -22.531 3.926 1 94.75 1018 PRO B N 1
ATOM 16777 C CA . PRO B 1 1018 ? 8.977 -22.547 2.562 1 94.75 1018 PRO B CA 1
ATOM 16778 C C . PRO B 1 1018 ? 9.812 -21.297 2.254 1 94.75 1018 PRO B C 1
ATOM 16780 O O . PRO B 1 1018 ? 10.82 -21.391 1.55 1 94.75 1018 PRO B O 1
ATOM 16783 N N . ASP B 1 1019 ? 9.477 -20.156 2.748 1 95.06 1019 ASP B N 1
ATOM 16784 C CA . ASP B 1 1019 ? 10.219 -18.938 2.443 1 95.06 1019 ASP B CA 1
ATOM 16785 C C . ASP B 1 1019 ? 11.586 -18.953 3.113 1 95.06 1019 ASP B C 1
ATOM 16787 O O . ASP B 1 1019 ? 12.555 -18.422 2.566 1 95.06 1019 ASP B O 1
ATOM 16791 N N . ILE B 1 1020 ? 11.656 -19.531 4.301 1 97.62 1020 ILE B N 1
ATOM 16792 C CA . ILE B 1 1020 ? 12.945 -19.703 4.965 1 97.62 1020 ILE B CA 1
ATOM 16793 C C . ILE B 1 1020 ? 13.859 -20.578 4.121 1 97.62 1020 ILE B C 1
ATOM 16795 O O . ILE B 1 1020 ? 15.055 -20.312 3.992 1 97.62 1020 ILE B O 1
ATOM 16799 N N . CYS B 1 1021 ? 13.281 -21.656 3.576 1 97.06 1021 CYS B N 1
ATOM 16800 C CA . CYS B 1 1021 ? 14.062 -22.531 2.703 1 97.06 1021 CYS B CA 1
ATOM 16801 C C . CYS B 1 1021 ? 14.586 -21.766 1.498 1 97.06 1021 CYS B C 1
ATOM 16803 O O . CYS B 1 1021 ? 15.766 -21.875 1.147 1 97.06 1021 CYS B O 1
ATOM 16805 N N . THR B 1 1022 ? 13.727 -20.984 0.9 1 95.38 1022 THR B N 1
ATOM 16806 C CA . THR B 1 1022 ? 14.094 -20.203 -0.279 1 95.38 1022 THR B CA 1
ATOM 16807 C C . THR B 1 1022 ? 15.211 -19.219 0.049 1 95.38 1022 THR B C 1
ATOM 16809 O O . THR B 1 1022 ? 16.203 -19.125 -0.683 1 95.38 1022 THR B O 1
ATOM 16812 N N . ILE B 1 1023 ? 15.062 -18.484 1.143 1 97.38 1023 ILE B N 1
ATOM 16813 C CA . ILE B 1 1023 ? 16.031 -17.484 1.558 1 97.38 1023 ILE B CA 1
ATOM 16814 C C . ILE B 1 1023 ? 17.375 -18.141 1.852 1 97.38 1023 ILE B C 1
ATOM 16816 O O . ILE B 1 1023 ? 18.422 -17.656 1.432 1 97.38 1023 ILE B O 1
ATOM 16820 N N . THR B 1 1024 ? 17.312 -19.266 2.582 1 96.38 1024 THR B N 1
ATOM 16821 C CA . THR B 1 1024 ? 18.547 -19.969 2.951 1 96.38 1024 THR B CA 1
ATOM 16822 C C . THR B 1 1024 ? 19.281 -20.453 1.708 1 96.38 1024 THR B C 1
ATOM 16824 O O . THR B 1 1024 ? 20.5 -20.359 1.631 1 96.38 1024 THR B O 1
ATOM 16827 N N . CYS B 1 1025 ? 18.531 -20.969 0.772 1 90.88 1025 CYS B N 1
ATOM 16828 C CA . CYS B 1 1025 ? 19.125 -21.453 -0.47 1 90.88 1025 CYS B CA 1
ATOM 16829 C C . CYS B 1 1025 ? 19.75 -20.328 -1.267 1 90.88 1025 CYS B C 1
ATOM 16831 O O . CYS B 1 1025 ? 20.859 -20.469 -1.784 1 90.88 1025 CYS B O 1
ATOM 16833 N N . LEU B 1 1026 ? 19.156 -19.188 -1.319 1 90.19 1026 LEU B N 1
ATOM 16834 C CA . LEU B 1 1026 ? 19.594 -18.078 -2.148 1 90.19 1026 LEU B CA 1
ATOM 16835 C C . LEU B 1 1026 ? 20.75 -17.328 -1.49 1 90.19 1026 LEU B C 1
ATOM 16837 O O . LEU B 1 1026 ? 21.484 -16.594 -2.158 1 90.19 1026 LEU B O 1
ATOM 16841 N N . LYS B 1 1027 ? 20.906 -17.531 -0.2 1 92.81 1027 LYS B N 1
ATOM 16842 C CA . LYS B 1 1027 ? 21.906 -16.75 0.517 1 92.81 1027 LYS B CA 1
ATOM 16843 C C . LYS B 1 1027 ? 23.266 -17.469 0.523 1 92.81 1027 LYS B C 1
ATOM 16845 O O . LYS B 1 1027 ? 24.297 -16.859 0.804 1 92.81 1027 LYS B O 1
ATOM 16850 N N . GLN B 1 1028 ? 23.203 -18.828 0.234 1 86.56 1028 GLN B N 1
ATOM 16851 C CA . GLN B 1 1028 ? 24.469 -19.562 0.284 1 86.56 1028 GLN B CA 1
ATOM 16852 C C . GLN B 1 1028 ? 24.422 -20.812 -0.591 1 86.56 1028 GLN B C 1
ATOM 16854 O O . GLN B 1 1028 ? 23.391 -21.469 -0.696 1 86.56 1028 GLN B O 1
ATOM 16859 N N . PRO B 1 1029 ? 25.516 -21.125 -1.21 1 76.81 1029 PRO B N 1
ATOM 16860 C CA . PRO B 1 1029 ? 25.578 -22.312 -2.074 1 76.81 1029 PRO B CA 1
ATOM 16861 C C . PRO B 1 1029 ? 26.219 -23.5 -1.383 1 76.81 1029 PRO B C 1
ATOM 16863 O O . PRO B 1 1029 ? 26.281 -24.594 -1.955 1 76.81 1029 PRO B O 1
ATOM 16866 N N . SER B 1 1030 ? 26.688 -23.422 -0.144 1 76.88 1030 SER B N 1
ATOM 16867 C CA . SER B 1 1030 ? 27.578 -24.391 0.481 1 76.88 1030 SER B CA 1
ATOM 16868 C C . SER B 1 1030 ? 26.797 -25.578 1.035 1 76.88 1030 SER B C 1
ATOM 16870 O O . SER B 1 1030 ? 27.281 -26.719 0.981 1 76.88 1030 SER B O 1
ATOM 16872 N N . TYR B 1 1031 ? 25.734 -25.297 1.607 1 86.62 1031 TYR B N 1
ATOM 16873 C CA . TYR B 1 1031 ? 25.016 -26.344 2.34 1 86.62 1031 TYR B CA 1
ATOM 16874 C C . TYR B 1 1031 ? 23.656 -26.609 1.728 1 86.62 1031 TYR B C 1
ATOM 16876 O O . TYR B 1 1031 ? 22.922 -25.672 1.385 1 86.62 1031 TYR B O 1
ATOM 16884 N N . PRO B 1 1032 ? 23.328 -27.891 1.536 1 87.12 1032 PRO B N 1
ATOM 16885 C CA . PRO B 1 1032 ? 22.016 -28.219 0.972 1 87.12 1032 PRO B CA 1
ATOM 16886 C C . PRO B 1 1032 ? 20.859 -27.797 1.883 1 87.12 1032 PRO B C 1
ATOM 16888 O O . PRO B 1 1032 ? 21 -27.812 3.109 1 87.12 1032 PRO B O 1
ATOM 16891 N N . VAL B 1 1033 ? 19.734 -27.484 1.264 1 92.88 1033 VAL B N 1
ATOM 16892 C CA . VAL B 1 1033 ? 18.531 -27.078 1.983 1 92.88 1033 VAL B CA 1
ATOM 16893 C C . VAL B 1 1033 ? 17.391 -28.031 1.659 1 92.88 1033 VAL B C 1
ATOM 16895 O O . VAL B 1 1033 ? 17.156 -28.344 0.492 1 92.88 1033 VAL B O 1
ATOM 16898 N N . PHE B 1 1034 ? 16.719 -28.516 2.699 1 94.75 1034 PHE B N 1
ATOM 16899 C CA . PHE B 1 1034 ? 15.602 -29.453 2.561 1 94.75 1034 PHE B CA 1
ATOM 16900 C C . PHE B 1 1034 ? 14.305 -28.812 3.053 1 94.75 1034 PHE B C 1
ATOM 16902 O O . PHE B 1 1034 ? 14.305 -28.062 4.023 1 94.75 1034 PHE B O 1
ATOM 16909 N N . PHE B 1 1035 ? 13.18 -29.141 2.311 1 96.44 1035 PHE B N 1
ATOM 16910 C CA . PHE B 1 1035 ? 11.867 -28.672 2.727 1 96.44 1035 PHE B CA 1
ATOM 16911 C C . PHE B 1 1035 ? 11.156 -29.719 3.564 1 96.44 1035 PHE B C 1
ATOM 16913 O O . PHE B 1 1035 ? 10.945 -30.844 3.107 1 96.44 1035 PHE B O 1
ATOM 16920 N N . LEU B 1 1036 ? 10.836 -29.406 4.84 1 95.81 1036 LEU B N 1
ATOM 16921 C CA . LEU B 1 1036 ? 10.039 -30.266 5.715 1 95.81 1036 LEU B CA 1
ATOM 16922 C C . LEU B 1 1036 ? 8.555 -30.125 5.406 1 95.81 1036 LEU B C 1
ATOM 16924 O O . LEU B 1 1036 ? 8.016 -29.031 5.406 1 95.81 1036 LEU B O 1
ATOM 16928 N N . THR B 1 1037 ? 7.902 -31.266 5.133 1 95.31 1037 THR B N 1
ATOM 16929 C CA . THR B 1 1037 ? 6.477 -31.234 4.824 1 95.31 1037 THR B CA 1
ATOM 16930 C C . THR B 1 1037 ? 5.691 -32.094 5.797 1 95.31 1037 THR B C 1
ATOM 16932 O O . THR B 1 1037 ? 6.152 -33.188 6.184 1 95.31 1037 THR B O 1
ATOM 16935 N N . GLU B 1 1038 ? 4.527 -31.672 6.168 1 93.12 1038 GLU B N 1
ATOM 16936 C CA . GLU B 1 1038 ? 3.613 -32.438 7.008 1 93.12 1038 GLU B CA 1
ATOM 16937 C C . GLU B 1 1038 ? 2.963 -33.562 6.227 1 93.12 1038 GLU B C 1
ATOM 16939 O O . GLU B 1 1038 ? 2.578 -34.594 6.809 1 93.12 1038 GLU B O 1
ATOM 16944 N N . ALA B 1 1039 ? 2.855 -33.375 4.957 1 93.88 1039 ALA B N 1
ATOM 16945 C CA . ALA B 1 1039 ? 2.289 -34.406 4.086 1 93.88 1039 ALA B CA 1
ATOM 16946 C C . ALA B 1 1039 ? 0.99 -34.938 4.66 1 93.88 1039 ALA B C 1
ATOM 16948 O O . ALA B 1 1039 ? 0.793 -36.156 4.707 1 93.88 1039 ALA B O 1
ATOM 16949 N N . GLY B 1 1040 ? 0.173 -34.094 5.293 1 89.31 1040 GLY B N 1
ATOM 16950 C CA . GLY B 1 1040 ? -1.144 -34.469 5.777 1 89.31 1040 GLY B CA 1
ATOM 16951 C C . GLY B 1 1040 ? -1.152 -34.844 7.25 1 89.31 1040 GLY B C 1
ATOM 16952 O O . GLY B 1 1040 ? -2.213 -35.094 7.824 1 89.31 1040 GLY B O 1
ATOM 16953 N N . ALA B 1 1041 ? 0.013 -34.875 7.883 1 87.94 1041 ALA B N 1
ATOM 16954 C CA . ALA B 1 1041 ? 0.087 -35.25 9.297 1 87.94 1041 ALA B CA 1
ATOM 16955 C C . ALA B 1 1041 ? -0.704 -34.25 10.156 1 87.94 1041 ALA B C 1
ATOM 16957 O O . ALA B 1 1041 ? -1.364 -34.656 11.117 1 87.94 1041 ALA B O 1
ATOM 16958 N N . SER B 1 1042 ? -0.55 -33.031 9.867 1 85.19 1042 SER B N 1
ATOM 16959 C CA . SER B 1 1042 ? -1.273 -31.953 10.539 1 85.19 1042 SER B CA 1
ATOM 16960 C C . SER B 1 1042 ? -1.594 -30.828 9.57 1 85.19 1042 SER B C 1
ATOM 16962 O O . SER B 1 1042 ? -0.927 -30.672 8.547 1 85.19 1042 SER B O 1
ATOM 16964 N N . PRO B 1 1043 ? -2.682 -30.172 9.938 1 81.56 1043 PRO B N 1
ATOM 16965 C CA . PRO B 1 1043 ? -2.975 -29.016 9.078 1 81.56 1043 PRO B CA 1
ATOM 16966 C C . PRO B 1 1043 ? -1.847 -28 9.062 1 81.56 1043 PRO B C 1
ATOM 16968 O O . PRO B 1 1043 ? -1.283 -27.672 10.109 1 81.56 1043 PRO B O 1
ATOM 16971 N N . CYS B 1 1044 ? -1.468 -27.625 7.887 1 82.5 1044 CYS B N 1
ATOM 16972 C CA . CYS B 1 1044 ? -0.397 -26.656 7.723 1 82.5 1044 CYS B CA 1
ATOM 16973 C C . CYS B 1 1044 ? -0.961 -25.281 7.402 1 82.5 1044 CYS B C 1
ATOM 16975 O O . CYS B 1 1044 ? -1.961 -25.156 6.691 1 82.5 1044 CYS B O 1
ATOM 16977 N N . TRP B 1 1045 ? -0.376 -24.281 7.977 1 78.62 1045 TRP B N 1
ATOM 16978 C CA . TRP B 1 1045 ? -0.776 -22.922 7.668 1 78.62 1045 TRP B CA 1
ATOM 16979 C C . TRP B 1 1045 ? -0.413 -22.547 6.23 1 78.62 1045 TRP B C 1
ATOM 16981 O O . TRP B 1 1045 ? -1.158 -21.844 5.559 1 78.62 1045 TRP B O 1
ATOM 16991 N N . ASP B 1 1046 ? 0.728 -23 5.793 1 87.25 1046 ASP B N 1
ATOM 16992 C CA . ASP B 1 1046 ? 1.173 -22.812 4.414 1 87.25 1046 ASP B CA 1
ATOM 16993 C C . ASP B 1 1046 ? 0.84 -24.031 3.557 1 87.25 1046 ASP B C 1
ATOM 16995 O O . ASP B 1 1046 ? 1.372 -25.109 3.783 1 87.25 1046 ASP B O 1
ATOM 16999 N N . PRO B 1 1047 ? 0 -23.844 2.555 1 86.25 1047 PRO B N 1
ATOM 17000 C CA . PRO B 1 1047 ? -0.427 -24.984 1.738 1 86.25 1047 PRO B CA 1
ATOM 17001 C C . PRO B 1 1047 ? 0.742 -25.703 1.063 1 86.25 1047 PRO B C 1
ATOM 17003 O O . PRO B 1 1047 ? 0.62 -26.859 0.681 1 86.25 1047 PRO B O 1
ATOM 17006 N N . ARG B 1 1048 ? 1.872 -25.219 0.933 1 89.38 1048 ARG B N 1
ATOM 17007 C CA . ARG B 1 1048 ? 3.025 -25.844 0.292 1 89.38 1048 ARG B CA 1
ATOM 17008 C C . ARG B 1 1048 ? 3.525 -27.031 1.103 1 89.38 1048 ARG B C 1
ATOM 17010 O O . ARG B 1 1048 ? 4.176 -27.938 0.562 1 89.38 1048 ARG B O 1
ATOM 17017 N N . GLY B 1 1049 ? 3.242 -26.891 2.42 1 92 1049 GLY B N 1
ATOM 17018 C CA . GLY B 1 1049 ? 3.715 -27.969 3.281 1 92 1049 GLY B CA 1
ATOM 17019 C C . GLY B 1 1049 ? 2.641 -28.984 3.607 1 92 1049 GLY B C 1
ATOM 17020 O O . GLY B 1 1049 ? 2.867 -29.906 4.402 1 92 1049 GLY B O 1
ATOM 17021 N N . GLN B 1 1050 ? 1.519 -28.938 2.943 1 89.06 1050 GLN B N 1
ATOM 17022 C CA . GLN B 1 1050 ? 0.361 -29.75 3.322 1 89.06 1050 GLN B CA 1
ATOM 17023 C C . GLN B 1 1050 ? 0.398 -31.109 2.65 1 89.06 1050 GLN B C 1
ATOM 17025 O O . GLN B 1 1050 ? -0.236 -32.062 3.123 1 89.06 1050 GLN B O 1
ATOM 17030 N N . SER B 1 1051 ? 1.128 -31.25 1.471 1 92 1051 SER B N 1
ATOM 17031 C CA . SER B 1 1051 ? 1.107 -32.5 0.703 1 92 1051 SER B CA 1
ATOM 17032 C C . SER B 1 1051 ? 2.473 -32.781 0.086 1 92 1051 SER B C 1
ATOM 17034 O O . SER B 1 1051 ? 3.312 -31.891 -0.025 1 92 1051 SER B O 1
ATOM 17036 N N . ILE B 1 1052 ? 2.633 -34.031 -0.217 1 93.44 1052 ILE B N 1
ATOM 17037 C CA . ILE B 1 1052 ? 3.854 -34.438 -0.908 1 93.44 1052 ILE B CA 1
ATOM 17038 C C . ILE B 1 1052 ? 3.898 -33.781 -2.293 1 93.44 1052 ILE B C 1
ATOM 17040 O O . ILE B 1 1052 ? 4.957 -33.344 -2.744 1 93.44 1052 ILE B O 1
ATOM 17044 N N . ARG B 1 1053 ? 2.77 -33.688 -2.928 1 89.44 1053 ARG B N 1
ATOM 17045 C CA . ARG B 1 1053 ? 2.662 -33.062 -4.246 1 89.44 1053 ARG B CA 1
ATOM 17046 C C . ARG B 1 1053 ? 3.191 -31.641 -4.219 1 89.44 1053 ARG B C 1
ATOM 17048 O O . ARG B 1 1053 ? 4.035 -31.281 -5.039 1 89.44 1053 ARG B O 1
ATOM 17055 N N . GLU B 1 1054 ? 2.662 -30.891 -3.266 1 90.94 1054 GLU B N 1
ATOM 17056 C CA . GLU B 1 1054 ? 3.053 -29.5 -3.18 1 90.94 1054 GLU B CA 1
ATOM 17057 C C . GLU B 1 1054 ? 4.512 -29.344 -2.752 1 90.94 1054 GLU B C 1
ATOM 17059 O O . GLU B 1 1054 ? 5.199 -28.422 -3.18 1 90.94 1054 GLU B O 1
ATOM 17064 N N . ALA B 1 1055 ? 4.922 -30.219 -1.921 1 94.81 1055 ALA B N 1
ATOM 17065 C CA . ALA B 1 1055 ? 6.312 -30.188 -1.478 1 94.81 1055 ALA B CA 1
ATOM 17066 C C . ALA B 1 1055 ? 7.27 -30.391 -2.65 1 94.81 1055 ALA B C 1
ATOM 17068 O O . ALA B 1 1055 ? 8.297 -29.719 -2.748 1 94.81 1055 ALA B O 1
ATOM 17069 N N . ILE B 1 1056 ? 6.91 -31.328 -3.516 1 90.44 1056 ILE B N 1
ATOM 17070 C CA . ILE B 1 1056 ? 7.73 -31.609 -4.691 1 90.44 1056 ILE B CA 1
ATOM 17071 C C . ILE B 1 1056 ? 7.746 -30.391 -5.609 1 90.44 1056 ILE B C 1
ATOM 17073 O O . ILE B 1 1056 ? 8.812 -29.953 -6.047 1 90.44 1056 ILE B O 1
ATOM 17077 N N . ARG B 1 1057 ? 6.586 -29.906 -5.859 1 86.5 1057 ARG B N 1
ATOM 17078 C CA . ARG B 1 1057 ? 6.465 -28.766 -6.754 1 86.5 1057 ARG B CA 1
ATOM 17079 C C . ARG B 1 1057 ? 7.277 -27.578 -6.238 1 86.5 1057 ARG B C 1
ATOM 17081 O O . ARG B 1 1057 ? 7.988 -26.922 -7.008 1 86.5 1057 ARG B O 1
ATOM 17088 N N . PHE B 1 1058 ? 7.195 -27.344 -5.02 1 92.69 1058 PHE B N 1
ATOM 17089 C CA . PHE B 1 1058 ? 7.906 -26.219 -4.41 1 92.69 1058 PHE B CA 1
ATOM 17090 C C . PHE B 1 1058 ? 9.414 -26.453 -4.469 1 92.69 1058 PHE B C 1
ATOM 17092 O O . PHE B 1 1058 ? 10.164 -25.562 -4.883 1 92.69 1058 PHE B O 1
ATOM 17099 N N . ALA B 1 1059 ? 9.812 -27.562 -3.969 1 91.31 1059 ALA B N 1
ATOM 17100 C CA . ALA B 1 1059 ? 11.242 -27.859 -3.896 1 91.31 1059 ALA B CA 1
ATOM 17101 C C . ALA B 1 1059 ? 11.898 -27.75 -5.273 1 91.31 1059 ALA B C 1
ATOM 17103 O O . ALA B 1 1059 ? 13 -27.219 -5.398 1 91.31 1059 ALA B O 1
ATOM 17104 N N . LYS B 1 1060 ? 11.234 -28.234 -6.238 1 82.19 1060 LYS B N 1
ATOM 17105 C CA . LYS B 1 1060 ? 11.766 -28.172 -7.602 1 82.19 1060 LYS B CA 1
ATOM 17106 C C . LYS B 1 1060 ? 11.836 -26.734 -8.094 1 82.19 1060 LYS B C 1
ATOM 17108 O O . LYS B 1 1060 ? 12.828 -26.328 -8.695 1 82.19 1060 LYS B O 1
ATOM 17113 N N . ARG B 1 1061 ? 10.859 -26.016 -7.809 1 82.12 1061 ARG B N 1
ATOM 17114 C CA . ARG B 1 1061 ? 10.789 -24.625 -8.258 1 82.12 1061 ARG B CA 1
ATOM 17115 C C . ARG B 1 1061 ? 11.891 -23.797 -7.613 1 82.12 1061 ARG B C 1
ATOM 17117 O O . ARG B 1 1061 ? 12.414 -22.859 -8.234 1 82.12 1061 ARG B O 1
ATOM 17124 N N . GLN B 1 1062 ? 12.164 -24.094 -6.371 1 86.12 1062 GLN B N 1
ATOM 17125 C CA . GLN B 1 1062 ? 13.125 -23.281 -5.633 1 86.12 1062 GLN B CA 1
ATOM 17126 C C . GLN B 1 1062 ? 14.516 -23.906 -5.656 1 86.12 1062 GLN B C 1
ATOM 17128 O O . GLN B 1 1062 ? 15.43 -23.422 -4.984 1 86.12 1062 GLN B O 1
ATOM 17133 N N . ASN B 1 1063 ? 14.656 -25.016 -6.367 1 78.06 1063 ASN B N 1
ATOM 17134 C CA . ASN B 1 1063 ? 15.938 -25.703 -6.547 1 78.06 1063 ASN B CA 1
ATOM 17135 C C . ASN B 1 1063 ? 16.5 -26.203 -5.223 1 78.06 1063 ASN B C 1
ATOM 17137 O O . ASN B 1 1063 ? 17.688 -26 -4.934 1 78.06 1063 ASN B O 1
ATOM 17141 N N . LEU B 1 1064 ? 15.641 -26.672 -4.406 1 88.12 1064 LEU B N 1
ATOM 17142 C CA . LEU B 1 1064 ? 16.094 -27.328 -3.182 1 88.12 1064 LEU B CA 1
ATOM 17143 C C . LEU B 1 1064 ? 16.656 -28.719 -3.482 1 88.12 1064 LEU B C 1
ATOM 17145 O O . LEU B 1 1064 ? 16.406 -29.281 -4.551 1 88.12 1064 LEU B O 1
ATOM 17149 N N . VAL B 1 1065 ? 17.406 -29.188 -2.555 1 83.69 1065 VAL B N 1
ATOM 17150 C CA . VAL B 1 1065 ? 18.078 -30.469 -2.777 1 83.69 1065 VAL B CA 1
ATOM 17151 C C . VAL B 1 1065 ? 17.094 -31.609 -2.543 1 83.69 1065 VAL B C 1
ATOM 17153 O O . VAL B 1 1065 ? 17.172 -32.656 -3.195 1 83.69 1065 VAL B O 1
ATOM 17156 N N . GLY B 1 1066 ? 16.234 -31.391 -1.605 1 90.81 1066 GLY B N 1
ATOM 17157 C CA . GLY B 1 1066 ? 15.297 -32.469 -1.325 1 90.81 1066 GLY B CA 1
ATOM 17158 C C . GLY B 1 1066 ? 14.18 -32.062 -0.383 1 90.81 1066 GLY B C 1
ATOM 17159 O O . GLY B 1 1066 ? 14.008 -30.875 -0.091 1 90.81 1066 GLY B O 1
ATOM 17160 N N . ILE B 1 1067 ? 13.336 -33.188 0.026 1 94.62 1067 ILE B N 1
ATOM 17161 C CA . ILE B 1 1067 ? 12.242 -32.969 0.969 1 94.62 1067 ILE B CA 1
ATOM 17162 C C . ILE B 1 1067 ? 12.375 -33.969 2.131 1 94.62 1067 ILE B C 1
ATOM 17164 O O . ILE B 1 1067 ? 12.969 -35.031 1.98 1 94.62 1067 ILE B O 1
ATOM 17168 N N . VAL B 1 1068 ? 11.992 -33.531 3.289 1 95.25 1068 VAL B N 1
ATOM 17169 C CA . VAL B 1 1068 ? 11.812 -34.406 4.457 1 95.25 1068 VAL B CA 1
ATOM 17170 C C . VAL B 1 1068 ? 10.32 -34.562 4.742 1 95.25 1068 VAL B C 1
ATOM 17172 O O . VAL B 1 1068 ? 9.656 -33.656 5.215 1 95.25 1068 VAL B O 1
ATOM 17175 N N . SER B 1 1069 ? 9.805 -35.75 4.484 1 95.31 1069 SER B N 1
ATOM 17176 C CA . SER B 1 1069 ? 8.352 -35.938 4.496 1 95.31 1069 SER B CA 1
ATOM 17177 C C . SER B 1 1069 ? 7.914 -36.812 5.68 1 95.31 1069 SER B C 1
ATOM 17179 O O . SER B 1 1069 ? 8.688 -37.625 6.172 1 95.31 1069 SER B O 1
ATOM 17181 N N . TYR B 1 1070 ? 6.699 -36.562 6.086 1 93.56 1070 TYR B N 1
ATOM 17182 C CA . TYR B 1 1070 ? 6.027 -37.531 6.961 1 93.56 1070 TYR B CA 1
ATOM 17183 C C . TYR B 1 1070 ? 6.023 -38.906 6.348 1 93.56 1070 TYR B C 1
ATOM 17185 O O . TYR B 1 1070 ? 5.77 -39.094 5.152 1 93.56 1070 TYR B O 1
ATOM 17193 N N . ALA B 1 1071 ? 6.301 -39.938 7.062 1 92.19 1071 ALA B N 1
ATOM 17194 C CA . ALA B 1 1071 ? 6.598 -41.281 6.52 1 92.19 1071 ALA B CA 1
ATOM 17195 C C . ALA B 1 1071 ? 5.312 -42.031 6.211 1 92.19 1071 ALA B C 1
ATOM 17197 O O . ALA B 1 1071 ? 5.285 -42.875 5.305 1 92.19 1071 ALA B O 1
ATOM 17198 N N . ASP B 1 1072 ? 4.242 -41.75 6.855 1 89.62 1072 ASP B N 1
ATOM 17199 C CA . ASP B 1 1072 ? 3.059 -42.625 6.852 1 89.62 1072 ASP B CA 1
ATOM 17200 C C . ASP B 1 1072 ? 2.469 -42.719 5.445 1 89.62 1072 ASP B C 1
ATOM 17202 O O . ASP B 1 1072 ? 2.193 -43.844 4.973 1 89.62 1072 ASP B O 1
ATOM 17206 N N . PRO B 1 1073 ? 2.326 -41.625 4.785 1 91.75 1073 PRO B N 1
ATOM 17207 C CA . PRO B 1 1073 ? 1.769 -41.75 3.436 1 91.75 1073 PRO B CA 1
ATOM 17208 C C . PRO B 1 1073 ? 2.668 -42.562 2.5 1 91.75 1073 PRO B C 1
ATOM 17210 O O . PRO B 1 1073 ? 2.172 -43.281 1.632 1 91.75 1073 PRO B O 1
ATOM 17213 N N . LEU B 1 1074 ? 3.889 -42.531 2.668 1 91.88 1074 LEU B N 1
ATOM 17214 C CA . LEU B 1 1074 ? 4.852 -43.219 1.827 1 91.88 1074 LEU B CA 1
ATOM 17215 C C . LEU B 1 1074 ? 4.855 -44.719 2.133 1 91.88 1074 LEU B C 1
ATOM 17217 O O . LEU B 1 1074 ? 5 -45.531 1.227 1 91.88 1074 LEU B O 1
ATOM 17221 N N . LEU B 1 1075 ? 4.711 -45 3.428 1 88.19 1075 LEU B N 1
ATOM 17222 C CA . LEU B 1 1075 ? 4.672 -46.406 3.84 1 88.19 1075 LEU B CA 1
ATOM 17223 C C . LEU B 1 1075 ? 3.385 -47.094 3.373 1 88.19 1075 LEU B C 1
ATOM 17225 O O . LEU B 1 1075 ? 3.385 -48.281 3.043 1 88.19 1075 LEU B O 1
ATOM 17229 N N . LYS B 1 1076 ? 2.369 -46.281 3.293 1 86.31 1076 LYS B N 1
ATOM 17230 C CA . LYS B 1 1076 ? 1.079 -46.812 2.836 1 86.31 1076 LYS B CA 1
ATOM 17231 C C . LYS B 1 1076 ? 1.06 -46.969 1.319 1 86.31 1076 LYS B C 1
ATOM 17233 O O . LYS B 1 1076 ? 0.333 -47.812 0.792 1 86.31 1076 LYS B O 1
ATOM 17238 N N . ALA B 1 1077 ? 1.768 -46.156 0.641 1 87.88 1077 ALA B N 1
ATOM 17239 C CA . ALA B 1 1077 ? 1.874 -46.219 -0.813 1 87.88 1077 ALA B CA 1
ATOM 17240 C C . ALA B 1 1077 ? 3.314 -46 -1.27 1 87.88 1077 ALA B C 1
ATOM 17242 O O . ALA B 1 1077 ? 3.662 -44.938 -1.748 1 87.88 1077 ALA B O 1
ATOM 17243 N N . PRO B 1 1078 ? 4.156 -47 -1.208 1 86.38 1078 PRO B N 1
ATOM 17244 C CA . PRO B 1 1078 ? 5.59 -46.844 -1.483 1 86.38 1078 PRO B CA 1
ATOM 17245 C C . PRO B 1 1078 ? 5.875 -46.406 -2.916 1 86.38 1078 PRO B C 1
ATOM 17247 O O . PRO B 1 1078 ? 6.965 -45.906 -3.201 1 86.38 1078 PRO B O 1
ATOM 17250 N N . LYS B 1 1079 ? 4.902 -46.594 -3.857 1 78.94 1079 LYS B N 1
ATOM 17251 C CA . LYS B 1 1079 ? 5.086 -46.156 -5.23 1 78.94 1079 LYS B CA 1
ATOM 17252 C C . LYS B 1 1079 ? 5.328 -44.625 -5.277 1 78.94 1079 LYS B C 1
ATOM 17254 O O . LYS B 1 1079 ? 5.957 -44.125 -6.207 1 78.94 1079 LYS B O 1
ATOM 17259 N N . ILE B 1 1080 ? 4.812 -43.938 -4.297 1 88 1080 ILE B N 1
ATOM 17260 C CA . ILE B 1 1080 ? 5.016 -42.5 -4.219 1 88 1080 ILE B CA 1
ATOM 17261 C C . ILE B 1 1080 ? 6.504 -42.188 -4.051 1 88 1080 ILE B C 1
ATOM 17263 O O . ILE B 1 1080 ? 7 -41.188 -4.566 1 88 1080 ILE B O 1
ATOM 17267 N N . ILE B 1 1081 ? 7.215 -43.031 -3.301 1 87.56 1081 ILE B N 1
ATOM 17268 C CA . ILE B 1 1081 ? 8.656 -42.875 -3.098 1 87.56 1081 ILE B CA 1
ATOM 17269 C C . ILE B 1 1081 ? 9.367 -42.875 -4.445 1 87.56 1081 ILE B C 1
ATOM 17271 O O . ILE B 1 1081 ? 10.219 -42.031 -4.703 1 87.56 1081 ILE B O 1
ATOM 17275 N N . THR B 1 1082 ? 8.938 -43.75 -5.262 1 77.25 1082 THR B N 1
ATOM 17276 C CA . THR B 1 1082 ? 9.547 -43.875 -6.582 1 77.25 1082 THR B CA 1
ATOM 17277 C C . THR B 1 1082 ? 9.297 -42.594 -7.406 1 77.25 1082 THR B C 1
ATOM 17279 O O . THR B 1 1082 ? 10.172 -42.156 -8.148 1 77.25 1082 THR B O 1
ATOM 17282 N N . THR B 1 1083 ? 8.125 -42.125 -7.273 1 78.69 1083 THR B N 1
ATOM 17283 C CA . THR B 1 1083 ? 7.777 -40.875 -7.973 1 78.69 1083 THR B CA 1
ATOM 17284 C C . THR B 1 1083 ? 8.656 -39.719 -7.504 1 78.69 1083 THR B C 1
ATOM 17286 O O . THR B 1 1083 ? 9.109 -38.938 -8.312 1 78.69 1083 THR B O 1
ATOM 17289 N N . ILE B 1 1084 ? 8.859 -39.562 -6.234 1 85.56 1084 ILE B N 1
ATOM 17290 C CA . ILE B 1 1084 ? 9.688 -38.5 -5.676 1 85.56 1084 ILE B CA 1
ATOM 17291 C C . ILE B 1 1084 ? 11.117 -38.625 -6.18 1 85.56 1084 ILE B C 1
ATOM 17293 O O . ILE B 1 1084 ? 11.734 -37.656 -6.609 1 85.56 1084 ILE B O 1
ATOM 17297 N N . LYS B 1 1085 ? 11.594 -39.781 -6.129 1 76.75 1085 LYS B N 1
ATOM 17298 C CA . LYS B 1 1085 ? 12.969 -40.062 -6.539 1 76.75 1085 LYS B CA 1
ATOM 17299 C C . LYS B 1 1085 ? 13.164 -39.781 -8.023 1 76.75 1085 LYS B C 1
ATOM 17301 O O . LYS B 1 1085 ? 14.234 -39.312 -8.438 1 76.75 1085 LYS B O 1
ATOM 17306 N N . ALA B 1 1086 ? 12.133 -40.031 -8.711 1 68.25 1086 ALA B N 1
ATOM 17307 C CA . ALA B 1 1086 ? 12.18 -39.812 -10.148 1 68.25 1086 ALA B CA 1
ATOM 17308 C C . ALA B 1 1086 ? 12.32 -38.312 -10.461 1 68.25 1086 ALA B C 1
ATOM 17310 O O . ALA B 1 1086 ? 12.82 -37.938 -11.523 1 68.25 1086 ALA B O 1
ATOM 17311 N N . THR B 1 1087 ? 11.953 -37.531 -9.555 1 74.19 1087 THR B N 1
ATOM 17312 C CA . THR B 1 1087 ? 12.07 -36.094 -9.758 1 74.19 1087 THR B CA 1
ATOM 17313 C C . THR B 1 1087 ? 13.508 -35.625 -9.523 1 74.19 1087 THR B C 1
ATOM 17315 O O . THR B 1 1087 ? 13.875 -34.5 -9.875 1 74.19 1087 THR B O 1
ATOM 17318 N N . GLY B 1 1088 ? 14.352 -36.438 -8.914 1 72.5 1088 GLY B N 1
ATOM 17319 C CA . GLY B 1 1088 ? 15.727 -36.062 -8.617 1 72.5 1088 GLY B CA 1
ATOM 17320 C C . GLY B 1 1088 ? 15.914 -35.531 -7.215 1 72.5 1088 GLY B C 1
ATOM 17321 O O . GLY B 1 1088 ? 17.031 -35.25 -6.797 1 72.5 1088 GLY B O 1
ATOM 17322 N N . LEU B 1 1089 ? 14.852 -35.469 -6.492 1 84.06 1089 LEU B N 1
ATOM 17323 C CA . LEU B 1 1089 ? 14.914 -34.938 -5.133 1 84.06 1089 LEU B CA 1
ATOM 17324 C C . LEU B 1 1089 ? 15.398 -36 -4.156 1 84.06 1089 LEU B C 1
ATOM 17326 O O . LEU B 1 1089 ? 15.055 -37.188 -4.293 1 84.06 1089 LEU B O 1
ATOM 17330 N N . VAL B 1 1090 ? 16.219 -35.562 -3.24 1 85.88 1090 VAL B N 1
ATOM 17331 C CA . VAL B 1 1090 ? 16.562 -36.406 -2.109 1 85.88 1090 VAL B CA 1
ATOM 17332 C C . VAL B 1 1090 ? 15.367 -36.5 -1.157 1 85.88 1090 VAL B C 1
ATOM 17334 O O . VAL B 1 1090 ? 14.688 -35.531 -0.899 1 85.88 1090 VAL B O 1
ATOM 17337 N N . LEU B 1 1091 ? 15.078 -37.781 -0.71 1 91.5 1091 LEU B N 1
ATOM 17338 C CA . LEU B 1 1091 ? 13.922 -37.969 0.161 1 91.5 1091 LEU B CA 1
ATOM 17339 C C . LEU B 1 1091 ? 14.359 -38.469 1.534 1 91.5 1091 LEU B C 1
ATOM 17341 O O . LEU B 1 1091 ? 15.031 -39.5 1.642 1 91.5 1091 LEU B O 1
ATOM 17345 N N . ALA B 1 1092 ? 14.055 -37.719 2.521 1 92 1092 ALA B N 1
ATOM 17346 C CA . ALA B 1 1092 ? 14.148 -38.125 3.916 1 92 1092 ALA B CA 1
ATOM 17347 C C . ALA B 1 1092 ? 12.766 -38.219 4.555 1 92 1092 ALA B C 1
ATOM 17349 O O . ALA B 1 1092 ? 11.797 -37.656 4.039 1 92 1092 ALA B O 1
ATOM 17350 N N . THR B 1 1093 ? 12.633 -39 5.613 1 92.88 1093 THR B N 1
ATOM 17351 C CA . THR B 1 1093 ? 11.336 -39.125 6.258 1 92.88 1093 THR B CA 1
ATOM 17352 C C . THR B 1 1093 ? 11.453 -38.938 7.77 1 92.88 1093 THR B C 1
ATOM 17354 O O . THR B 1 1093 ? 12.5 -39.219 8.352 1 92.88 1093 THR B O 1
ATOM 17357 N N . TRP B 1 1094 ? 10.398 -38.438 8.281 1 89.94 1094 TRP B N 1
ATOM 17358 C CA . TRP B 1 1094 ? 10.281 -38.312 9.727 1 89.94 1094 TRP B CA 1
ATOM 17359 C C . TRP B 1 1094 ? 8.953 -38.875 10.219 1 89.94 1094 TRP B C 1
ATOM 17361 O O . TRP B 1 1094 ? 7.988 -38.969 9.453 1 89.94 1094 TRP B O 1
ATOM 17371 N N . SER B 1 1095 ? 8.812 -39.406 11.359 1 87.81 1095 SER B N 1
ATOM 17372 C CA . SER B 1 1095 ? 7.629 -39.938 12.055 1 87.81 1095 SER B CA 1
ATOM 17373 C C . SER B 1 1095 ? 7.996 -40.969 13.086 1 87.81 1095 SER B C 1
ATOM 17375 O O . SER B 1 1095 ? 9.086 -41.562 13.031 1 87.81 1095 SER B O 1
ATOM 17377 N N . SER B 1 1096 ? 7.086 -41.25 13.93 1 82.75 1096 SER B N 1
ATOM 17378 C CA . SER B 1 1096 ? 7.27 -42.344 14.891 1 82.75 1096 SER B CA 1
ATOM 17379 C C . SER B 1 1096 ? 7.258 -43.688 14.203 1 82.75 1096 SER B C 1
ATOM 17381 O O . SER B 1 1096 ? 7.785 -44.688 14.734 1 82.75 1096 SER B O 1
ATOM 17383 N N . ALA B 1 1097 ? 6.793 -43.781 13.008 1 84.81 1097 ALA B N 1
ATOM 17384 C CA . ALA B 1 1097 ? 6.754 -45.031 12.242 1 84.81 1097 ALA B CA 1
ATOM 17385 C C . ALA B 1 1097 ? 8.164 -45.469 11.867 1 84.81 1097 ALA B C 1
ATOM 17387 O O . ALA B 1 1097 ? 8.383 -46.656 11.586 1 84.81 1097 ALA B O 1
ATOM 17388 N N . ASN B 1 1098 ? 9.086 -44.562 11.883 1 85.62 1098 ASN B N 1
ATOM 17389 C CA . ASN B 1 1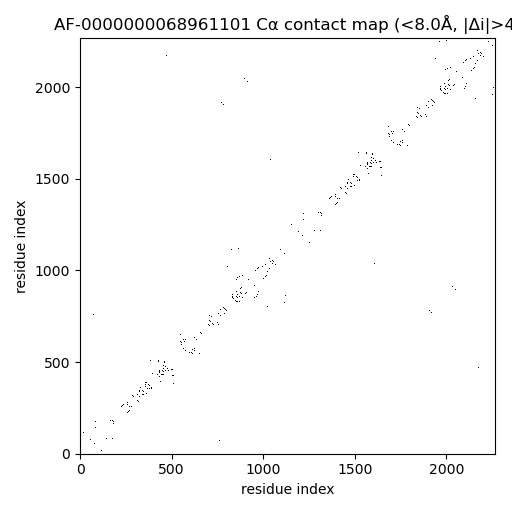098 ? 10.461 -44.875 11.516 1 85.62 1098 ASN B CA 1
ATOM 17390 C C . ASN B 1 1098 ? 11.164 -45.688 12.594 1 85.62 1098 ASN B C 1
ATOM 17392 O O . ASN B 1 1098 ? 12.25 -46.219 12.367 1 85.62 1098 ASN B O 1
ATOM 17396 N N . ASN B 1 1099 ? 10.477 -45.812 13.719 1 79.56 1099 ASN B N 1
ATOM 17397 C CA . ASN B 1 1099 ? 11.086 -46.562 14.812 1 79.56 1099 ASN B CA 1
ATOM 17398 C C . ASN B 1 1099 ? 10.828 -48.062 14.672 1 79.56 1099 ASN B C 1
ATOM 17400 O O . ASN B 1 1099 ? 11.406 -48.844 15.414 1 79.56 1099 ASN B O 1
ATOM 17404 N N . ASP B 1 1100 ? 9.953 -48.406 13.695 1 82.19 1100 ASP B N 1
ATOM 17405 C CA . ASP B 1 1100 ? 9.672 -49.812 13.391 1 82.19 1100 ASP B CA 1
ATOM 17406 C C . ASP B 1 1100 ? 10.586 -50.344 12.289 1 82.19 1100 ASP B C 1
ATOM 17408 O O . ASP B 1 1100 ? 10.586 -49.812 11.172 1 82.19 1100 ASP B O 1
ATOM 17412 N N . VAL B 1 1101 ? 11.25 -51.406 12.562 1 79.19 1101 VAL B N 1
ATOM 17413 C CA . VAL B 1 1101 ? 12.266 -51.969 11.68 1 79.19 1101 VAL B CA 1
ATOM 17414 C C . VAL B 1 1101 ? 11.633 -52.375 10.352 1 79.19 1101 VAL B C 1
ATOM 17416 O O . VAL B 1 1101 ? 12.258 -52.25 9.297 1 79.19 1101 VAL B O 1
ATOM 17419 N N . ARG B 1 1102 ? 10.469 -52.906 10.398 1 83.44 1102 ARG B N 1
ATOM 17420 C CA . ARG B 1 1102 ? 9.766 -53.344 9.188 1 83.44 1102 ARG B CA 1
ATOM 17421 C C . ARG B 1 1102 ? 9.578 -52.156 8.234 1 83.44 1102 ARG B C 1
ATOM 17423 O O . ARG B 1 1102 ? 9.703 -52.312 7.016 1 83.44 1102 ARG B O 1
ATOM 17430 N N . ASN B 1 1103 ? 9.242 -51.062 8.797 1 87.69 1103 ASN B N 1
ATOM 17431 C CA . ASN B 1 1103 ? 9.047 -49.844 8 1 87.69 1103 ASN B CA 1
ATOM 17432 C C . ASN B 1 1103 ? 10.359 -49.344 7.406 1 87.69 1103 ASN B C 1
ATOM 17434 O O . ASN B 1 1103 ? 10.383 -48.812 6.301 1 87.69 1103 ASN B O 1
ATOM 17438 N N . LEU B 1 1104 ? 11.438 -49.594 8.094 1 82.81 1104 LEU B N 1
ATOM 17439 C CA . LEU B 1 1104 ? 12.75 -49.188 7.613 1 82.81 1104 LEU B CA 1
ATOM 17440 C C . LEU B 1 1104 ? 13.156 -50 6.383 1 82.81 1104 LEU B C 1
ATOM 17442 O O . LEU B 1 1104 ? 13.75 -49.469 5.449 1 82.81 1104 LEU B O 1
ATOM 17446 N N . GLU B 1 1105 ? 12.812 -51.188 6.418 1 81.62 1105 GLU B N 1
ATOM 17447 C CA . GLU B 1 1105 ? 13.133 -52.062 5.289 1 81.62 1105 GLU B CA 1
ATOM 17448 C C . GLU B 1 1105 ? 12.375 -51.656 4.035 1 81.62 1105 GLU B C 1
ATOM 17450 O O . GLU B 1 1105 ? 12.938 -51.625 2.939 1 81.62 1105 GLU B O 1
ATOM 17455 N N . VAL B 1 1106 ? 11.117 -51.375 4.301 1 82.31 1106 VAL B N 1
ATOM 17456 C CA . VAL B 1 1106 ? 10.305 -50.906 3.184 1 82.31 1106 VAL B CA 1
ATOM 17457 C C . VAL B 1 1106 ? 10.898 -49.594 2.613 1 82.31 1106 VAL B C 1
ATOM 17459 O O . VAL B 1 1106 ? 11.008 -49.469 1.396 1 82.31 1106 VAL B O 1
ATOM 17462 N N . SER B 1 1107 ? 11.289 -48.688 3.445 1 85.62 1107 SER B N 1
ATOM 17463 C CA . SER B 1 1107 ? 11.859 -47.375 3.053 1 85.62 1107 SER B CA 1
ATOM 17464 C C . SER B 1 1107 ? 13.148 -47.562 2.264 1 85.62 1107 SER B C 1
ATOM 17466 O O . SER B 1 1107 ? 13.352 -46.906 1.243 1 85.62 1107 SER B O 1
ATOM 17468 N N . ARG B 1 1108 ? 13.906 -48.469 2.719 1 78.19 1108 ARG B N 1
ATOM 17469 C CA . ARG B 1 1108 ? 15.172 -48.719 2.045 1 78.19 1108 ARG B CA 1
ATOM 17470 C C . ARG B 1 1108 ? 14.945 -49.375 0.687 1 78.19 1108 ARG B C 1
ATOM 17472 O O . ARG B 1 1108 ? 15.602 -49 -0.297 1 78.19 1108 ARG B O 1
ATOM 17479 N N . LYS B 1 1109 ? 14.062 -50.281 0.733 1 75.69 1109 LYS B N 1
ATOM 17480 C CA . LYS B 1 1109 ? 13.766 -51.031 -0.485 1 75.69 1109 LYS B CA 1
ATOM 17481 C C . LYS B 1 1109 ? 13.281 -50.094 -1.596 1 75.69 1109 LYS B C 1
ATOM 17483 O O . LYS B 1 1109 ? 13.633 -50.281 -2.762 1 75.69 1109 LYS B O 1
ATOM 17488 N N . PHE B 1 1110 ? 12.516 -49.156 -1.231 1 80.88 1110 PHE B N 1
ATOM 17489 C CA . PHE B 1 1110 ? 11.914 -48.281 -2.236 1 80.88 1110 PHE B CA 1
ATOM 17490 C C . PHE B 1 1110 ? 12.781 -47.062 -2.467 1 80.88 1110 PHE B C 1
ATOM 17492 O O . PHE B 1 1110 ? 12.469 -46.219 -3.326 1 80.88 1110 PHE B O 1
ATOM 17499 N N . GLY B 1 1111 ? 13.852 -46.812 -1.676 1 78.88 1111 GLY B N 1
ATOM 17500 C CA . GLY B 1 1111 ? 14.867 -45.844 -2.055 1 78.88 1111 GLY B CA 1
ATOM 17501 C C . GLY B 1 1111 ? 14.844 -44.594 -1.206 1 78.88 1111 GLY B C 1
ATOM 17502 O O . GLY B 1 1111 ? 15.305 -43.531 -1.643 1 78.88 1111 GLY B O 1
ATOM 17503 N N . VAL B 1 1112 ? 14.297 -44.594 -0.019 1 87.44 1112 VAL B N 1
ATOM 17504 C CA . VAL B 1 1112 ? 14.414 -43.438 0.879 1 87.44 1112 VAL B CA 1
ATOM 17505 C C . VAL B 1 1112 ? 15.891 -43.188 1.205 1 87.44 1112 VAL B C 1
ATOM 17507 O O . VAL B 1 1112 ? 16.625 -44.125 1.53 1 87.44 1112 VAL B O 1
ATOM 17510 N N . ASP B 1 1113 ? 16.359 -41.938 1.081 1 83 1113 ASP B N 1
ATOM 17511 C CA . ASP B 1 1113 ? 17.781 -41.625 1.171 1 83 1113 ASP B CA 1
ATOM 17512 C C . ASP B 1 1113 ? 18.219 -41.438 2.625 1 83 1113 ASP B C 1
ATOM 17514 O O . ASP B 1 1113 ? 19.375 -41.688 2.965 1 83 1113 ASP B O 1
ATOM 17518 N N . ALA B 1 1114 ? 17.328 -40.906 3.424 1 86.12 1114 ALA B N 1
ATOM 17519 C CA . ALA B 1 1114 ? 17.641 -40.688 4.832 1 86.12 1114 ALA B CA 1
ATOM 17520 C C . ALA B 1 1114 ? 16.406 -40.844 5.707 1 86.12 1114 ALA B C 1
ATOM 17522 O O . ALA B 1 1114 ? 15.281 -40.594 5.27 1 86.12 1114 ALA B O 1
ATOM 17523 N N . ILE B 1 1115 ? 16.656 -41.344 6.984 1 87.5 1115 ILE B N 1
ATOM 17524 C CA . ILE B 1 1115 ? 15.555 -41.594 7.902 1 87.5 1115 ILE B CA 1
ATOM 17525 C C . ILE B 1 1115 ? 15.852 -40.969 9.258 1 87.5 1115 ILE B C 1
ATOM 17527 O O . ILE B 1 1115 ? 16.891 -41.25 9.867 1 87.5 1115 ILE B O 1
ATOM 17531 N N . VAL B 1 1116 ? 14.93 -40.094 9.711 1 85.25 1116 VAL B N 1
ATOM 17532 C CA . VAL B 1 1116 ? 15.039 -39.469 11.023 1 85.25 1116 VAL B CA 1
ATOM 17533 C C . VAL B 1 1116 ? 14.383 -40.375 12.078 1 85.25 1116 VAL B C 1
ATOM 17535 O O . VAL B 1 1116 ? 13.211 -40.75 11.945 1 85.25 1116 VAL B O 1
ATOM 17538 N N . VAL B 1 1117 ? 15.117 -40.719 13.07 1 82.62 1117 VAL B N 1
ATOM 17539 C CA . VAL B 1 1117 ? 14.602 -41.688 14.031 1 82.62 1117 VAL B CA 1
ATOM 17540 C C . VAL B 1 1117 ? 14.734 -41.156 15.445 1 82.62 1117 VAL B C 1
ATOM 17542 O O . VAL B 1 1117 ? 15.617 -40.344 15.727 1 82.62 1117 VAL B O 1
ATOM 17545 N N . ASP B 1 1118 ? 13.82 -41.531 16.25 1 73.12 1118 ASP B N 1
ATOM 17546 C CA . ASP B 1 1118 ? 13.859 -41.156 17.656 1 73.12 1118 ASP B CA 1
ATOM 17547 C C . ASP B 1 1118 ? 14.711 -42.125 18.469 1 73.12 1118 ASP B C 1
ATOM 17549 O O . ASP B 1 1118 ? 15.32 -41.719 19.469 1 73.12 1118 ASP B O 1
ATOM 17553 N N . ARG B 1 1119 ? 14.711 -43.406 18.078 1 68.62 1119 ARG B N 1
ATOM 17554 C CA . ARG B 1 1119 ? 15.391 -44.469 18.844 1 68.62 1119 ARG B CA 1
ATOM 17555 C C . ARG B 1 1119 ? 16.578 -45 18.078 1 68.62 1119 ARG B C 1
ATOM 17557 O O . ARG B 1 1119 ? 16.531 -46.125 17.578 1 68.62 1119 ARG B O 1
ATOM 17564 N N . ILE B 1 1120 ? 17.641 -44.281 18.219 1 70.38 1120 ILE B N 1
ATOM 17565 C CA . ILE B 1 1120 ? 18.797 -44.594 17.375 1 70.38 1120 ILE B CA 1
ATOM 17566 C C . ILE B 1 1120 ? 19.422 -45.906 17.828 1 70.38 1120 ILE B C 1
ATOM 17568 O O . ILE B 1 1120 ? 19.844 -46.719 17 1 70.38 1120 ILE B O 1
ATOM 17572 N N . ALA B 1 1121 ? 19.516 -46.031 19.141 1 63.16 1121 ALA B N 1
ATOM 17573 C CA . ALA B 1 1121 ? 20.172 -47.25 19.672 1 63.16 1121 ALA B CA 1
ATOM 17574 C C . ALA B 1 1121 ? 19.453 -48.5 19.188 1 63.16 1121 ALA B C 1
ATOM 17576 O O . ALA B 1 1121 ? 20.094 -49.438 18.703 1 63.16 1121 ALA B O 1
ATOM 17577 N N . TYR B 1 1122 ? 18.203 -48.469 19.281 1 64.88 1122 TYR B N 1
ATOM 17578 C CA . TYR B 1 1122 ? 17.406 -49.625 18.906 1 64.88 1122 TYR B CA 1
ATOM 17579 C C . TYR B 1 1122 ? 17.469 -49.844 17.406 1 64.88 1122 TYR B C 1
ATOM 17581 O O . TYR B 1 1122 ? 17.688 -51 16.969 1 64.88 1122 TYR B O 1
ATOM 17589 N N . VAL B 1 1123 ? 17.391 -48.844 16.703 1 71.06 1123 VAL B N 1
ATOM 17590 C CA . VAL B 1 1123 ? 17.297 -48.938 15.258 1 71.06 1123 VAL B CA 1
ATOM 17591 C C . VAL B 1 1123 ? 18.656 -49.406 14.688 1 71.06 1123 VAL B C 1
ATOM 17593 O O . VAL B 1 1123 ? 18.703 -50.219 13.789 1 71.06 1123 VAL B O 1
ATOM 17596 N N . SER B 1 1124 ? 19.672 -48.844 15.281 1 67.31 1124 SER B N 1
ATOM 17597 C CA . SER B 1 1124 ? 21.016 -49.188 14.828 1 67.31 1124 SER B CA 1
ATOM 17598 C C . SER B 1 1124 ? 21.312 -50.656 15.102 1 67.31 1124 SER B C 1
ATOM 17600 O O . SER B 1 1124 ? 21.906 -51.344 14.266 1 67.31 1124 SER B O 1
ATOM 17602 N N . GLU B 1 1125 ? 20.906 -51.094 16.234 1 66.12 1125 GLU B N 1
ATOM 17603 C CA . GLU B 1 1125 ? 21.141 -52.5 16.609 1 66.12 1125 GLU B CA 1
ATOM 17604 C C . GLU B 1 1125 ? 20.375 -53.438 15.68 1 66.12 1125 GLU B C 1
ATOM 17606 O O . GLU B 1 1125 ? 20.906 -54.469 15.242 1 66.12 1125 GLU B O 1
ATOM 17611 N N . GLN B 1 1126 ? 19.188 -53.031 15.43 1 67.06 1126 GLN B N 1
ATOM 17612 C CA . GLN B 1 1126 ? 18.344 -53.875 14.594 1 67.06 1126 GLN B CA 1
ATOM 17613 C C . GLN B 1 1126 ? 18.859 -53.906 13.156 1 67.06 1126 GLN B C 1
ATOM 17615 O O . GLN B 1 1126 ? 18.812 -54.969 12.508 1 67.06 1126 GLN B O 1
ATOM 17620 N N . LEU B 1 1127 ? 19.312 -52.844 12.75 1 64.94 1127 LEU B N 1
ATOM 17621 C CA . LEU B 1 1127 ? 19.844 -52.781 11.391 1 64.94 1127 LEU B CA 1
ATOM 17622 C C . LEU B 1 1127 ? 21.125 -53.625 11.273 1 64.94 1127 LEU B C 1
ATOM 17624 O O . LEU B 1 1127 ? 21.344 -54.281 10.25 1 64.94 1127 LEU B O 1
ATOM 17628 N N . ARG B 1 1128 ? 21.891 -53.594 12.281 1 62 1128 ARG B N 1
ATOM 17629 C CA . ARG B 1 1128 ? 23.094 -54.406 12.328 1 62 1128 ARG B CA 1
ATOM 17630 C C . ARG B 1 1128 ? 22.75 -55.906 12.336 1 62 1128 ARG B C 1
ATOM 17632 O O . ARG B 1 1128 ? 23.391 -56.688 11.656 1 62 1128 ARG B O 1
ATOM 17639 N N . LYS B 1 1129 ? 21.734 -56.156 13.062 1 61 1129 LYS B N 1
ATOM 17640 C CA . LYS B 1 1129 ? 21.297 -57.562 13.133 1 61 1129 LYS B CA 1
ATOM 17641 C C . LYS B 1 1129 ? 20.734 -58.031 11.797 1 61 1129 LYS B C 1
ATOM 17643 O O . LYS B 1 1129 ? 21 -59.156 11.367 1 61 1129 LYS B O 1
ATOM 17648 N N . ALA B 1 1130 ? 19.984 -57.156 11.25 1 59.5 1130 ALA B N 1
ATOM 17649 C CA . ALA B 1 1130 ? 19.391 -57.5 9.961 1 59.5 1130 ALA B CA 1
ATOM 17650 C C . ALA B 1 1130 ? 20.469 -57.625 8.883 1 59.5 1130 ALA B C 1
ATOM 17652 O O . ALA B 1 1130 ? 20.359 -58.469 7.996 1 59.5 1130 ALA B O 1
ATOM 17653 N N . ALA B 1 1131 ? 21.484 -56.844 8.953 1 54.44 1131 ALA B N 1
ATOM 17654 C CA . ALA B 1 1131 ? 22.594 -56.938 8.023 1 54.44 1131 ALA B CA 1
ATOM 17655 C C . ALA B 1 1131 ? 23.438 -58.188 8.289 1 54.44 1131 ALA B C 1
ATOM 17657 O O . ALA B 1 1131 ? 24.062 -58.75 7.375 1 54.44 1131 ALA B O 1
ATOM 17658 N N . ALA B 1 1132 ? 23.469 -58.688 9.508 1 49.28 1132 ALA B N 1
ATOM 17659 C CA . ALA B 1 1132 ? 24.25 -59.875 9.883 1 49.28 1132 ALA B CA 1
ATOM 17660 C C . ALA B 1 1132 ? 23.516 -61.156 9.477 1 49.28 1132 ALA B C 1
ATOM 17662 O O . ALA B 1 1132 ? 24.109 -62.219 9.453 1 49.28 1132 ALA B O 1
ATOM 17663 N N . THR B 1 1133 ? 22.172 -61.156 9.422 1 41 1133 THR B N 1
ATOM 17664 C CA . THR B 1 1133 ? 21.516 -62.375 8.977 1 41 1133 THR B CA 1
ATOM 17665 C C . THR B 1 1133 ? 21.656 -62.531 7.465 1 41 1133 THR B C 1
ATOM 17667 O O . THR B 1 1133 ? 21.234 -61.656 6.703 1 41 1133 THR B O 1
ATOM 17670 N N . PRO B 1 1134 ? 22.484 -63.562 6.992 1 39.88 1134 PRO B N 1
ATOM 17671 C CA . PRO B 1 1134 ? 22.656 -63.875 5.574 1 39.88 1134 PRO B CA 1
ATOM 17672 C C . PRO B 1 1134 ? 21.344 -64.188 4.855 1 39.88 1134 PRO B C 1
ATOM 17674 O O . PRO B 1 1134 ? 20.438 -64.75 5.449 1 39.88 1134 PRO B O 1
#